Protein 6OHB (pdb70)

Radius of gyration: 34.8 Å; Cα contacts (8 Å, |Δi|>4): 4195; chains: 4; bounding box: 72×107×104 Å

Secondary structure (DSSP, 8-state):
---EEEEEEEEEEE-S--SSGGGGGGGEEEEEEEEEEEETTEEEEEEEHHHHGGGS-TT---EEEEEEEEEEPEEEEEEEGGGTT----SS--HHHHIIIIIHHHHHGGGSHHHHHHHHHHHHHHHHHTTEEEEEEE--SSHHHHHHHHHHHHHTT---EEEPEE--SSS-GGG---HHHHHHHHHHHHHHHTTSTT-EEEEEE--GGGS-HHHHHHHHHHHHH-TTSEEEEEES--HHHHHHHHHH-TTSSSHHHHHHHTT--STTEEEEE--S--HHHHHHHHHTT-EEEE-HHHHHHTT-----HHHHHHTT-EEEE---BTTB----HHHHHHHHHHHHHHTT----HHHHHHHHTHHHHHHTT-TTTSSS--TTSB--EEEE-TT-SHHHHHHHHT--SHHHHHHHHHHH--GGGEEEEEETTEEEEE--/---EEEEEEEEEEE-S--SSGGGTGGGEEEEEEEEEEEETTEEEEEEEHHHHGGGS-TTS-EEEEEEEEEEEPEEEEEEEGGGTT----TT--HHHHIIIIIHHHHHGGGSHHHHHHHHHHHHHHHHHTTEEEEEEE--SSHHHHHHHHHHHHHTT---EEEPEE--SSS-GGG---HHHHHHHHHHHHHHHTTSTT-EEEEEES-GGGS-HHHHHHHHHHHHH-TTSEEEEEES--HHHHHHHHHH-TTSSSHHHHHHHTT--STTEEEEE--S--HHHHHHHHHHT-EEEE-HHHHHHTT-----HHHHHHTT-EEEE---BTTB----HHHHHHHHHHHHHHTT----HHHHHHHHTHHHHHHTT-TTTSSS--TTSB--EEEE-TT-SHHHHHHHHT--SHHHHHHHHHHH--GGGEEEEEETTEEEEE--/---EEEEEEEEEEESS--SSGGGHHHHEEEEEEEEEEEETTEEEEEEEHHHHGGGS-TT---EEEEEEEEEEPEEEEEEEGGGTT----S---HHHHIIIIIHHHHHGGGSHHHHHHHHHHHHHHHHHTTEEEEEEE--SSHHHHHHHHHHHHHTT---EEEPEE--SSS-GGG---HHHHHHHHHHHHHHHTTSTT-EEEEEE--GGGS-HHHHHHHHHHHHH-TTSEEEEEES--HHHHHHHHHHSTTSSSHHHHHHHTT--STTEEEEE--S--HHHHHHHHHTT-EEEE-HHHHHHTT-----HHHHHHTT-EEEE---BTTB----HHHHHHHHHHHHHHTT----HHHHHHHHTHHHHHHTT-TTTSSS--TTSB--EEEE-TTSSHHHHHHHHT--SHHHHHHHHHHH--GGGEEEEEETTEEEEE--/-EEEEEEEEEE-S--SSGGGGGGGEEEEEEEEEEEETTEEEEEEEHHHHGGGS-TTS--EEEEEEEEEEPEEEEEEEGGGTT----SS--HHHHIIIIIHHHHHGGGSHHHHHHHHHHHHHHHHHTTEEEEEEE--SSHHHHHHHHHHHHHTT---EEEPEE--SSS-GGG---HHHHHHHHHHHHHHHTTSTT-EEEEEE--GGGS-HHHHHHHHHHHHHSTTSEEEEEES--HHHHHHHHHH-TTSSSHHHHHHHTT--STTEEEEE--S--HHHHHHHHHTT-EEEE-HHHHHHTT-----HHHHHHTT-EEEE---BTTB----HHHHHHHHHHHHHHTT----HHHHHHHHTHHHHHHHT-TTTSSS--TTSB--EEEE-TTSSHHHHHHHHT--SHHHHHHHHHHH--GGGEEEEEETTEEEEE--

Organism: Escherichia coli (strain K12) (NCBI:txid83333)

Foldseek 3Di:
DWDKAKEWEKEWFFQDDDLFLVCLVVRIDIAGTKMFMDIQQFTADIDHCVVCVVVHDPVYDYHYLYLWYKYFFFEAEEAEQQFQPWDDDADAFDPVCCQPTVVVSLLVVVDLVVLLVSLLVSVVQCQLQRHQEYAYEFAQDLSSVVSNLVNCVVQLTQYEYFHEAFADDHDPSRHDDLVRSLVSRVVCCVVFDPPRNYAYELHHAFDLRADPSNLLSSLVVCVVPVPGAYEYEFQQAPVVFVSNCVRCVPAPTRVRSCVVSVQAAARYEYERCFDDDVVNLLVQLVRLAEYEHAQQLSVRNVRAARDVVSCSVSSHQYAYHHHNNSGNGSHLLQRLVSNQVSCVVVVHHQFLSNSSQRRFLSSCVNNPNNVATRGSPGPHRPWMFTFNQPLDVVSVVQCVVDDDPSSSSNSCSNPNGSSRTAWTDGSNHTDDGDD/DDDKAKEWEKEWFFQDDDLFLVCLVVRIDIDGTKMFIDDQQFTADIDHCVVCVVVHDPVYDHHYLYQWYKYFFFEAEEAELQFQPWDDDFPAADPCCCQPTVQVSLLVVVDLVVLLVSLLVSVVQCFLQRHQEYAYEYAQDLSSVVSNLVNCVVQLTQYEYFHEAFADDHDPSRHDDLVRSLVSRVVSCVVFDPPRNYAYELEHAFDLRADVSNLLSSLVVCVVPVPGAYEYEFQQAPVVQVSNCVRCVPAPGRVRSCVVSVQAAARYEYERCADDDPVRLLVQLVRQAAYEHAQQLCVRNVSHAHDVVVCSVSSHQYAYHNHNNSHNGSHLLQRLVSNQVSQVVVVHGQALSNSSCRRFLSSCVNNVNNVATGGSPGPHRPWMFIFNQPQDPVSVVQVVVDDDPSSSSVSCSPPPGSSRTAFTDGSNHTDDGDD/DADKAKAWEKEKFFQDDDQFLVCLVVRIDIAGTKMFMDDQLFTADIDHCVVPVVVDDPVDDHHYLYLWYKYFFFEAEEAEQQFQPWDDDPLAADPCCCQPTVQVSLLVLLDLVVLLVSLLVSVQQCFLQRHQEYEYEYAQRLSSVVSNLVNCVVQLTQYEYFHEAFADDHDPSRHDALVRSLVSRVVCCVVFDVPRNYAYELHHAFDLRADPSNLLSSLVVCVVPVPGAYEYEDQQAPVVFVSNCVVCVPAPGRVRSCVVSPQAAARYEYEHPQDDDVVVLLVQLVRQAEYEHAQQLCVSNVSAARDVVVCSVSSHQYAYHPHRNSHNASHLLQRLVSNCVSCVVVVHHQFLSNSSQNRFLSSCVNNVNNQATGGSPGRHRPKMFTFNQCQDPVSVVQCVVDDDPSSSSVSCNNVNGSSRTAFIDGSRHTPDGPD/DAKEWAKEKFFQDDDLDVVCSVVGIDIAGTKMFDDDQFFTADIDHCVVCVVVDDPVYDYHYLYQWYKYFFFEAEEAELQQQPWDDDQDAADVCLCQVTVQVSLLVVLDLVVLLVSLLVSVQQCFLQRHQEYAYEYAQHLSSVVSNLVNCVVQLTQYEYFHEAFADDHDPSRHDDLVRLLVSRVVCCVVRDVPRNYAYELHHAFQLRADPSNLLSSLVVCVVPVPGAYEYEFQQAPVVFVSNCVVCVPAPTRVRSCVVSPQFAARYEYEHCADDDVVVLLVQLVRQAAYEHAQQLSVSNVRHARDVVVCSVSSHQYAYHPHNNSHNGSHLLQRVVSNQVSVVVVVDHQALSNSSQRRFLSSCVNNVNNVATGGSDGPHGPKMFTFNQCQDPVSVVQCVVDDDPSSNSVSCSPPNDSSRTQFTDGSNHTDDGPD

Nearest PDB structures (foldseek):
  6ohb-assembly2_D  TM=9.996E-01  e=2.497E-93  Escherichia coli K-12
  6ohc-assembly2_D  TM=1.000E+00  e=9.509E-90  Escherichia coli K-12
  6ohc-assembly1_A  TM=9.970E-01  e=1.989E-90  Escherichia coli K-12
  6ohc-assembly1_B  TM=9.972E-01  e=1.285E-89  Escherichia coli K-12
  6ohc-assembly2_C  TM=9.969E-01  e=9.942E-89  Escherichia coli K-12

InterPro domains:
  IPR006680 Amidohydrolase-related [PF01979] (74-435)
  IPR011059 Metal-dependent hydrolase, composite domain superfamily [G3DSA:2.30.40.10] (11-430)
  IPR011059 Metal-dependent hydrolase, composite domain superfamily [SSF51338] (33-91)
  IPR014311 Guanine deaminase [TIGR02967] (33-432)
  IPR014311 Guanine deaminase [cd01303] (11-432)
  IPR032466 Metal-dependent hydrolase [SSF51556] (76-379)
  IPR051607 Metallo-dependent Hydrolases [PTHR11271] (2-438)

Structure (mmCIF, N/CA/C/O backbone):
data_6OHB
#
_entry.id   6OHB
#
_cell.length_a   66.479
_cell.length_b   137.583
_cell.length_c   98.581
_cell.angle_alpha   90.000
_cell.angle_beta   102.161
_cell.angle_gamma   90.000
#
_symmetry.space_group_name_H-M   'P 1 21 1'
#
loop_
_entity.id
_entity.type
_entity.pdbx_description
1 polymer 'Guanine deaminase'
2 non-polymer 'ZINC ION'
3 water water
#
loop_
_atom_site.group_PDB
_atom_site.id
_atom_site.type_symbol
_atom_site.label_atom_id
_atom_site.label_alt_id
_atom_site.label_comp_id
_atom_site.label_asym_id
_atom_site.label_entity_id
_atom_site.label_seq_id
_atom_site.pdbx_PDB_ins_code
_atom_site.Cartn_x
_atom_site.Cartn_y
_atom_site.Cartn_z
_atom_site.occupancy
_atom_site.B_iso_or_equiv
_atom_site.auth_seq_id
_atom_site.auth_comp_id
_atom_site.auth_asym_id
_atom_site.auth_atom_id
_atom_site.pdbx_PDB_model_num
ATOM 1 N N . GLU A 1 5 ? 40.88014 56.46005 2.76782 1.000 84.45068 5 GLU A N 1
ATOM 2 C CA . GLU A 1 5 ? 39.74479 56.03112 1.95829 1.000 85.26951 5 GLU A CA 1
ATOM 3 C C . GLU A 1 5 ? 38.56106 55.60789 2.83196 1.000 85.63379 5 GLU A C 1
ATOM 4 O O . GLU A 1 5 ? 37.82605 56.45195 3.35248 1.000 84.56997 5 GLU A O 1
ATOM 6 N N . HIS A 1 6 ? 38.38649 54.29908 2.99097 1.000 85.77402 6 HIS A N 1
ATOM 7 C CA . HIS A 1 6 ? 37.27437 53.73357 3.74034 1.000 76.49104 6 HIS A CA 1
ATOM 8 C C . HIS A 1 6 ? 37.73688 53.22611 5.10558 1.000 72.54073 6 HIS A C 1
ATOM 9 O O . HIS A 1 6 ? 38.93101 53.12479 5.39517 1.000 79.11370 6 HIS A O 1
ATOM 16 N N . THR A 1 7 ? 36.76027 52.88534 5.94247 1.000 70.61835 7 THR A N 1
ATOM 17 C CA . THR A 1 7 ? 36.97840 52.60196 7.35226 1.000 61.38152 7 THR A CA 1
ATOM 18 C C . THR A 1 7 ? 36.48209 51.20589 7.71582 1.000 57.72075 7 THR A C 1
ATOM 19 O O . THR A 1 7 ? 35.68204 50.59829 7.00034 1.000 51.75641 7 THR A O 1
ATOM 23 N N . LEU A 1 8 ? 36.94245 50.72178 8.86550 1.000 54.58889 8 LEU A N 1
ATOM 24 C CA . LEU A 1 8 ? 36.66957 49.37527 9.34781 1.000 48.57280 8 LEU A CA 1
ATOM 25 C C . LEU A 1 8 ? 35.59682 49.37889 10.43879 1.000 50.40878 8 LEU A C 1
ATOM 26 O O . LEU A 1 8 ? 35.37297 50.38064 11.12397 1.000 46.28462 8 LEU A O 1
ATOM 31 N N . LYS A 1 9 ? 34.92565 48.23242 10.58281 1.000 38.23209 9 LYS A N 1
ATOM 32 C CA . LYS A 1 9 ? 34.09519 47.93198 11.74415 1.000 40.25940 9 LYS A CA 1
ATOM 33 C C . LYS A 1 9 ? 34.51544 46.57917 12.29540 1.000 33.45549 9 LYS A C 1
ATOM 34 O O . LYS A 1 9 ? 34.84988 45.67221 11.52788 1.000 36.41675 9 LYS A O 1
ATOM 40 N N . ALA A 1 10 ? 34.48352 46.44340 13.62123 1.000 30.81488 10 ALA A N 1
ATOM 41 C CA . ALA A 1 10 ? 34.89571 45.22506 14.30926 1.000 34.21066 10 ALA A CA 1
ATOM 42 C C . ALA A 1 10 ? 33.74163 44.67792 15.13675 1.000 33.85972 10 ALA A C 1
ATOM 43 O O . ALA A 1 10 ? 33.16210 45.40088 15.95336 1.000 35.75815 10 ALA A O 1
ATOM 45 N N . VAL A 1 11 ? 33.42983 43.39800 14.94418 1.000 31.32402 11 VAL A N 1
ATOM 46 C CA . VAL A 1 11 ? 32.34319 42.72543 15.64570 1.000 30.19986 11 VAL A CA 1
ATOM 47 C C . VAL A 1 11 ? 32.91103 41.47654 16.30683 1.000 34.82176 11 VAL A C 1
ATOM 48 O O . VAL A 1 11 ? 33.46311 40.60589 15.62604 1.000 36.03643 11 VAL A O 1
ATOM 52 N N . ARG A 1 12 ? 32.75835 41.37320 17.62064 1.000 34.09439 12 ARG A N 1
ATOM 53 C CA . ARG A 1 12 ? 33.29699 40.25350 18.37649 1.000 39.21194 12 ARG A CA 1
ATOM 54 C C . ARG A 1 12 ? 32.17215 39.37170 18.91243 1.000 37.03401 12 ARG A C 1
ATOM 55 O O . ARG A 1 12 ? 31.10887 39.87038 19.29855 1.000 37.74298 12 ARG A O 1
ATOM 63 N N . GLY A 1 13 ? 32.40542 38.06539 18.94745 1.000 34.78850 13 GLY A N 1
ATOM 64 C CA . GLY A 1 13 ? 31.44607 37.19287 19.60545 1.000 32.84967 13 GLY A CA 1
ATOM 65 C C . GLY A 1 13 ? 31.59348 35.76185 19.12170 1.000 34.65005 13 GLY A C 1
ATOM 66 O O . GLY A 1 13 ? 32.62605 35.37956 18.58852 1.000 34.62323 13 GLY A O 1
ATOM 67 N N . SER A 1 14 ? 30.53423 34.99074 19.32504 1.000 32.86946 14 SER A N 1
ATOM 68 C CA . SER A 1 14 ? 30.46782 33.61107 18.87095 1.000 33.53232 14 SER A CA 1
ATOM 69 C C . SER A 1 14 ? 29.80871 33.58287 17.49835 1.000 35.84382 14 SER A C 1
ATOM 70 O O . SER A 1 14 ? 28.82112 34.27513 17.27516 1.000 40.34896 14 SER A O 1
ATOM 73 N N . PHE A 1 15 ? 30.36331 32.80053 16.57517 1.000 38.97880 15 PHE A N 1
ATOM 74 C CA . PHE A 1 15 ? 29.92109 32.79126 15.18681 1.000 36.95177 15 PHE A CA 1
ATOM 75 C C . PHE A 1 15 ? 29.64985 31.36351 14.75115 1.000 38.39880 15 PHE A C 1
ATOM 76 O O . PHE A 1 15 ? 30.31916 30.42576 15.19811 1.000 42.90327 15 PHE A O 1
ATOM 84 N N . ILE A 1 16 ? 28.68622 31.20449 13.84946 1.000 35.36210 16 ILE A N 1
ATOM 85 C CA . ILE A 1 16 ? 28.47888 29.90938 13.20674 1.000 38.12847 16 ILE A CA 1
ATOM 86 C C . ILE A 1 16 ? 28.04569 30.12927 11.76297 1.000 34.76181 16 ILE A C 1
ATOM 87 O O . ILE A 1 16 ? 27.19113 30.97670 11.48774 1.000 34.79028 16 ILE A O 1
ATOM 92 N N . ASP A 1 17 ? 28.65866 29.38946 10.83806 1.000 37.14570 17 ASP A N 1
ATOM 93 C CA . ASP A 1 17 ? 28.26351 29.44675 9.43431 1.000 34.30812 17 ASP A CA 1
ATOM 94 C C . ASP A 1 17 ? 28.63930 28.13399 8.75561 1.000 40.26119 17 ASP A C 1
ATOM 95 O O . ASP A 1 17 ? 29.32308 27.28676 9.33419 1.000 38.48976 17 ASP A O 1
ATOM 100 N N . VAL A 1 18 ? 28.14307 27.94783 7.53353 1.000 37.71857 18 VAL A N 1
ATOM 101 C CA . VAL A 1 18 ? 28.49691 26.79628 6.70528 1.000 39.10424 18 VAL A CA 1
ATOM 102 C C . VAL A 1 18 ? 29.42739 27.29257 5.60694 1.000 40.40279 18 VAL A C 1
ATOM 103 O O . VAL A 1 18 ? 29.06398 28.19370 4.84200 1.000 35.94759 18 VAL A O 1
ATOM 107 N N . THR A 1 19 ? 30.62312 26.70284 5.51355 1.000 39.76323 19 THR A N 1
ATOM 108 C CA . THR A 1 19 ? 31.67873 27.30663 4.70375 1.000 45.50392 19 THR A CA 1
ATOM 109 C C . THR A 1 19 ? 31.59492 26.96854 3.22043 1.000 41.41158 19 THR A C 1
ATOM 110 O O . THR A 1 19 ? 32.34380 27.55660 2.43417 1.000 39.96200 19 THR A O 1
ATOM 114 N N . ARG A 1 20 ? 30.70452 26.06960 2.80977 1.000 41.28946 20 ARG A N 1
ATOM 115 C CA . ARG A 1 20 ? 30.57396 25.75754 1.39294 1.000 43.27136 20 ARG A CA 1
ATOM 116 C C . ARG A 1 20 ? 29.24800 25.05056 1.16541 1.000 47.76064 20 ARG A C 1
ATOM 117 O O . ARG A 1 20 ? 28.66049 24.48162 2.08886 1.000 44.37716 20 ARG A O 1
ATOM 125 N N . THR A 1 21 ? 28.78226 25.09829 -0.07961 1.000 47.57726 21 THR A N 1
ATOM 126 C CA . THR A 1 21 ? 27.58142 24.37217 -0.45480 1.000 50.73155 21 THR A CA 1
ATOM 127 C C . THR A 1 21 ? 27.89870 22.89177 -0.60942 1.000 47.29796 21 THR A C 1
ATOM 128 O O . THR A 1 21 ? 28.99619 22.50545 -1.01461 1.000 51.28130 21 THR A O 1
ATOM 132 N N . ILE A 1 22 ? 26.92602 22.06006 -0.25896 1.000 48.57383 22 ILE A N 1
ATOM 133 C CA . ILE A 1 22 ? 27.06961 20.61185 -0.36481 1.000 53.47833 22 ILE A CA 1
ATOM 134 C C . ILE A 1 22 ? 25.95511 20.11393 -1.27846 1.000 58.87466 22 ILE A C 1
ATOM 135 O O . ILE A 1 22 ? 25.14842 20.91604 -1.76318 1.000 64.58459 22 ILE A O 1
ATOM 140 N N . ASP A 1 23 ? 25.90011 18.80535 -1.54030 1.000 56.98026 23 ASP A N 1
ATOM 141 C CA . ASP A 1 23 ? 24.75305 18.23679 -2.23452 1.000 59.67554 23 ASP A CA 1
ATOM 142 C C . ASP A 1 23 ? 24.07141 17.10329 -1.46408 1.000 61.23058 23 ASP A C 1
ATOM 143 O O . ASP A 1 23 ? 23.01429 16.62960 -1.89865 1.000 64.10244 23 ASP A O 1
ATOM 148 N N . ASN A 1 24 ? 24.62761 16.66753 -0.33116 1.000 59.01954 24 ASN A N 1
ATOM 149 C CA . ASN A 1 24 ? 23.93525 15.75745 0.55258 1.000 60.42900 24 ASN A CA 1
ATOM 150 C C . ASN A 1 24 ? 23.92318 16.37051 1.94632 1.000 59.05523 24 ASN A C 1
ATOM 151 O O . ASN A 1 24 ? 24.95679 16.88523 2.40387 1.000 50.77498 24 ASN A O 1
ATOM 156 N N . PRO A 1 25 ? 22.78276 16.35600 2.64371 1.000 55.55145 25 PRO A N 1
ATOM 157 C CA . PRO A 1 25 ? 22.73771 16.94811 3.99360 1.000 49.25985 25 PRO A CA 1
ATOM 158 C C . PRO A 1 25 ? 23.68423 16.28264 4.97574 1.000 50.59742 25 PRO A C 1
ATOM 159 O O . PRO A 1 25 ? 23.94188 16.84974 6.04593 1.000 44.21341 25 PRO A O 1
ATOM 163 N N . GLU A 1 26 ? 24.21798 15.10656 4.63971 1.000 59.05970 26 GLU A N 1
ATOM 164 C CA . GLU A 1 26 ? 25.16840 14.42820 5.50975 1.000 61.18241 26 GLU A CA 1
ATOM 165 C C . GLU A 1 26 ? 26.53071 15.11111 5.53329 1.000 55.61530 26 GLU A C 1
ATOM 166 O O . GLU A 1 26 ? 27.27525 14.93674 6.50280 1.000 55.86684 26 GLU A O 1
ATOM 172 N N . GLU A 1 27 ? 26.87986 15.88063 4.50077 1.000 53.25396 27 GLU A N 1
ATOM 173 C CA . GLU A 1 27 ? 28.16558 16.56830 4.50935 1.000 54.63190 27 GLU A CA 1
ATOM 174 C C . GLU A 1 27 ? 28.13253 17.90106 5.24208 1.000 55.50839 27 GLU A C 1
ATOM 175 O O . GLU A 1 27 ? 29.19135 18.52557 5.38305 1.000 53.34339 27 GLU A O 1
ATOM 181 N N . ILE A 1 28 ? 26.95692 18.35550 5.69110 1.000 51.26904 28 ILE A N 1
ATOM 182 C CA . ILE A 1 28 ? 26.84141 19.69543 6.26451 1.000 48.23928 28 ILE A CA 1
ATOM 183 C C . ILE A 1 28 ? 27.71301 19.82802 7.50747 1.000 44.38863 28 ILE A C 1
ATOM 184 O O . ILE A 1 28 ? 28.32458 20.87708 7.74341 1.000 47.43038 28 ILE A O 1
ATOM 189 N N . ALA A 1 29 ? 27.80060 18.76566 8.31165 1.000 39.20396 29 ALA A N 1
ATOM 190 C CA . ALA A 1 29 ? 28.63793 18.81551 9.50734 1.000 45.85223 29 ALA A CA 1
ATOM 191 C C . ALA A 1 29 ? 30.09840 19.07136 9.15370 1.000 49.80683 29 ALA A C 1
ATOM 192 O O . ALA A 1 29 ? 30.79850 19.80318 9.86295 1.000 55.20651 29 ALA A O 1
ATOM 194 N N . SER A 1 30 ? 30.57217 18.48271 8.05477 1.000 42.65245 30 SER A N 1
ATOM 195 C CA . SER A 1 30 ? 31.94896 18.68094 7.61900 1.000 54.05580 30 SER A CA 1
ATOM 196 C C . SER A 1 30 ? 32.24046 20.12663 7.23123 1.000 53.24559 30 SER A C 1
ATOM 197 O O . SER A 1 30 ? 33.39956 20.54935 7.29674 1.000 48.59651 30 SER A O 1
ATOM 200 N N . ALA A 1 31 ? 31.22384 20.88867 6.82970 1.000 48.32790 31 ALA A N 1
ATOM 201 C CA . ALA A 1 31 ? 31.39834 22.26147 6.38180 1.000 40.82099 31 ALA A CA 1
ATOM 202 C C . ALA A 1 31 ? 30.92437 23.28413 7.40443 1.000 46.99221 31 ALA A C 1
ATOM 203 O O . ALA A 1 31 ? 30.90149 24.48222 7.10145 1.000 48.37177 31 ALA A O 1
ATOM 205 N N . LEU A 1 32 ? 30.53531 22.84819 8.59768 1.000 42.94095 32 LEU A N 1
ATOM 206 C CA . LEU A 1 32 ? 29.99117 23.75448 9.59816 1.000 46.23673 32 LEU A CA 1
ATOM 207 C C . LEU A 1 32 ? 31.12252 24.27611 10.47189 1.000 48.78471 32 LEU A C 1
ATOM 208 O O . LEU A 1 32 ? 31.80674 23.49824 11.14523 1.000 51.79240 32 LEU A O 1
ATOM 213 N N . ARG A 1 33 ? 31.31686 25.58758 10.45554 1.000 42.03892 33 ARG A N 1
ATOM 214 C CA . ARG A 1 33 ? 32.33657 26.25282 11.24475 1.000 37.57324 33 ARG A CA 1
ATOM 215 C C . ARG A 1 33 ? 31.66650 26.97699 12.40293 1.000 40.27228 33 ARG A C 1
ATOM 216 O O . ARG A 1 33 ? 30.75803 27.79524 12.19352 1.000 40.50874 33 ARG A O 1
ATOM 224 N N . PHE A 1 34 ? 32.11967 26.66972 13.61485 1.000 42.85370 34 PHE A N 1
ATOM 225 C CA . PHE A 1 34 ? 31.70976 27.34959 14.83408 1.000 40.98139 34 PHE A CA 1
ATOM 226 C C . PHE A 1 34 ? 32.95099 27.93870 15.48883 1.000 38.69832 34 PHE A C 1
ATOM 227 O O . PHE A 1 34 ? 33.86313 27.19999 15.87103 1.000 39.36519 34 PHE A O 1
ATOM 235 N N . ILE A 1 35 ? 32.98670 29.26273 15.61228 1.000 45.40867 35 ILE A N 1
ATOM 236 C CA . ILE A 1 35 ? 34.08338 29.97066 16.26772 1.000 41.86677 35 ILE A CA 1
ATOM 237 C C . ILE A 1 35 ? 33.54367 30.57789 17.55479 1.000 41.96239 35 ILE A C 1
ATOM 238 O O . ILE A 1 35 ? 32.70249 31.48041 17.51334 1.000 41.23236 35 ILE A O 1
ATOM 243 N N . GLU A 1 36 ? 34.03929 30.10732 18.69816 1.000 39.52981 36 GLU A N 1
ATOM 244 C CA . GLU A 1 36 ? 33.44942 30.52931 19.96240 1.000 44.73214 36 GLU A CA 1
ATOM 245 C C . GLU A 1 36 ? 33.91907 31.92116 20.37858 1.000 45.61174 36 GLU A C 1
ATOM 246 O O . GLU A 1 36 ? 33.12981 32.70700 20.91434 1.000 35.93805 36 GLU A O 1
ATOM 252 N N . ASP A 1 37 ? 35.18514 32.25493 20.13497 1.000 44.74851 37 ASP A N 1
ATOM 253 C CA . ASP A 1 37 ? 35.72177 33.58371 20.43092 1.000 35.85348 37 ASP A CA 1
ATOM 254 C C . ASP A 1 37 ? 36.26201 34.15137 19.12112 1.000 43.66330 37 ASP A C 1
ATOM 255 O O . ASP A 1 37 ? 37.45504 34.05435 18.81674 1.000 42.88266 37 ASP A O 1
ATOM 260 N N . GLY A 1 38 ? 35.36473 34.74295 18.33956 1.000 36.01390 38 GLY A N 1
ATOM 261 C CA . GLY A 1 38 ? 35.67309 35.17772 16.99551 1.000 33.75900 38 GLY A CA 1
ATOM 262 C C . GLY A 1 38 ? 35.55890 36.66557 16.73383 1.000 36.49505 38 GLY A C 1
ATOM 263 O O . GLY A 1 38 ? 34.95520 37.41942 17.50914 1.000 44.23526 38 GLY A O 1
ATOM 264 N N . LEU A 1 39 ? 36.12680 37.07603 15.60129 1.000 37.92095 39 LEU A N 1
ATOM 265 C CA . LEU A 1 39 ? 36.20309 38.46235 15.17431 1.000 37.40341 39 LEU A CA 1
ATOM 266 C C . LEU A 1 39 ? 35.81192 38.55444 13.70926 1.000 36.51597 39 LEU A C 1
ATOM 267 O O . LEU A 1 39 ? 36.30425 37.78118 12.87593 1.000 37.54753 39 LEU A O 1
ATOM 272 N N . LEU A 1 40 ? 34.93357 39.51271 13.41530 1.000 39.79085 40 LEU A N 1
ATOM 273 C CA . LEU A 1 40 ? 34.45480 39.81540 12.07569 1.000 34.76227 40 LEU A CA 1
ATOM 274 C C . LEU A 1 40 ? 34.78866 41.26945 11.78711 1.000 35.92102 40 LEU A C 1
ATOM 275 O O . LEU A 1 40 ? 34.29502 42.16960 12.47415 1.000 33.88127 40 LEU A O 1
ATOM 280 N N . LEU A 1 41 ? 35.64132 41.49362 10.79539 1.000 37.12965 41 LEU A N 1
ATOM 281 C CA . LEU A 1 41 ? 36.01644 42.82375 10.34820 1.000 36.87927 41 LEU A CA 1
ATOM 282 C C . LEU A 1 41 ? 35.31125 43.11922 9.03463 1.000 34.72966 41 LEU A C 1
ATOM 283 O O . LEU A 1 41 ? 35.38457 42.31733 8.09094 1.000 34.07715 41 LEU A O 1
ATOM 288 N N . ILE A 1 42 ? 34.69102 44.29581 8.97530 1.000 35.49999 42 ILE A N 1
ATOM 289 C CA . ILE A 1 42 ? 33.80331 44.72184 7.90433 1.000 38.63672 42 ILE A CA 1
ATOM 290 C C . ILE A 1 42 ? 34.38046 45.97690 7.27173 1.000 37.21796 42 ILE A C 1
ATOM 291 O O . ILE A 1 42 ? 34.77093 46.91205 7.98049 1.000 36.26585 42 ILE A O 1
ATOM 296 N N . LYS A 1 43 ? 34.39753 46.00992 5.94117 1.000 36.70972 43 LYS A N 1
ATOM 297 C CA . LYS A 1 43 ? 34.83579 47.18424 5.19877 1.000 43.79034 43 LYS A CA 1
ATOM 298 C C . LYS A 1 43 ? 34.04443 47.26339 3.90294 1.000 39.33263 43 LYS A C 1
ATOM 299 O O . LYS A 1 43 ? 33.94920 46.26900 3.17690 1.000 39.44495 43 LYS A O 1
ATOM 305 N N . GLN A 1 44 ? 33.48989 48.44137 3.61943 1.000 35.66137 44 GLN A N 1
ATOM 306 C CA . GLN A 1 44 ? 32.70382 48.67541 2.40989 1.000 44.35803 44 GLN A CA 1
ATOM 307 C C . GLN A 1 44 ? 31.59997 47.63303 2.26495 1.000 43.97222 44 GLN A C 1
ATOM 308 O O . GLN A 1 44 ? 31.40790 47.03442 1.20344 1.000 40.26825 44 GLN A O 1
ATOM 314 N N . GLY A 1 45 ? 30.88532 47.40184 3.36499 1.000 38.58864 45 GLY A N 1
ATOM 315 C CA . GLY A 1 45 ? 29.76168 46.49326 3.36741 1.000 38.85730 45 GLY A CA 1
ATOM 316 C C . GLY A 1 45 ? 30.09305 45.03583 3.15355 1.000 40.64180 45 GLY A C 1
ATOM 317 O O . GLY A 1 45 ? 29.17450 44.23282 2.95599 1.000 42.17730 45 GLY A O 1
ATOM 318 N N . LYS A 1 46 ? 31.36701 44.65678 3.19439 1.000 35.88164 46 LYS A N 1
ATOM 319 C CA . LYS A 1 46 ? 31.75812 43.27966 2.94469 1.000 35.37992 46 LYS A CA 1
ATOM 320 C C . LYS A 1 46 ? 32.62962 42.76531 4.07973 1.000 37.75929 46 LYS A C 1
ATOM 321 O O . LYS A 1 46 ? 33.26237 43.53363 4.81083 1.000 39.71112 46 LYS A O 1
ATOM 327 N N . VAL A 1 47 ? 32.65967 41.44083 4.20889 1.000 33.20714 47 VAL A N 1
ATOM 328 C CA . VAL A 1 47 ? 33.56963 40.77538 5.13167 1.000 37.03961 47 VAL A CA 1
ATOM 329 C C . VAL A 1 47 ? 35.00800 41.05377 4.70751 1.000 43.43265 47 VAL A C 1
ATOM 330 O O . VAL A 1 47 ? 35.48064 40.54376 3.68318 1.000 37.22267 47 VAL A O 1
ATOM 334 N N . GLU A 1 48 ? 35.70665 41.87835 5.48868 1.000 44.71527 48 GLU A N 1
ATOM 335 C CA . GLU A 1 48 ? 37.12696 42.09823 5.25428 1.000 41.49277 48 GLU A CA 1
ATOM 336 C C . GLU A 1 48 ? 37.95473 40.96327 5.82885 1.000 46.98407 48 GLU A C 1
ATOM 337 O O . GLU A 1 48 ? 38.91331 40.50426 5.19611 1.000 44.05464 48 GLU A O 1
ATOM 343 N N . TRP A 1 49 ? 37.60094 40.50009 7.02378 1.000 44.32594 49 TRP A N 1
ATOM 344 C CA . TRP A 1 49 ? 38.38027 39.43721 7.64887 1.000 41.90754 49 TRP A CA 1
ATOM 345 C C . TRP A 1 49 ? 37.48989 38.71163 8.64266 1.000 35.47389 49 TRP A C 1
ATOM 346 O O . TRP A 1 49 ? 36.68242 39.33836 9.32186 1.000 36.19889 49 TRP A O 1
ATOM 357 N N . PHE A 1 50 ? 37.63219 37.39775 8.72406 1.000 31.36551 50 PHE A N 1
ATOM 358 C CA . PHE A 1 50 ? 36.87810 36.64580 9.70994 1.000 35.74892 50 PHE A CA 1
ATOM 359 C C . PHE A 1 50 ? 37.75712 35.55928 10.30323 1.000 35.84716 50 PHE A C 1
ATOM 360 O O . PHE A 1 50 ? 38.49254 34.88976 9.57438 1.000 37.86239 50 PHE A O 1
ATOM 368 N N . GLY A 1 51 ? 37.68391 35.38182 11.61987 1.000 37.14834 51 GLY A N 1
ATOM 369 C CA . GLY A 1 51 ? 38.39254 34.26110 12.21509 1.000 32.11527 51 GLY A CA 1
ATOM 370 C C . GLY A 1 51 ? 38.46705 34.36461 13.72406 1.000 36.10591 51 GLY A C 1
ATOM 371 O O . GLY A 1 51 ? 37.62208 34.99209 14.35985 1.000 39.55489 51 GLY A O 1
ATOM 372 N N . GLU A 1 52 ? 39.47546 33.70161 14.28355 1.000 34.99912 52 GLU A N 1
ATOM 373 C CA . GLU A 1 52 ? 39.67377 33.70295 15.72847 1.000 38.29797 52 GLU A CA 1
ATOM 374 C C . GLU A 1 52 ? 40.08980 35.08468 16.21897 1.000 41.01169 52 GLU A C 1
ATOM 375 O O . GLU A 1 52 ? 40.88271 35.78263 15.57564 1.000 40.46292 52 GLU A O 1
ATOM 381 N N . TRP A 1 53 ? 39.54779 35.46734 17.37737 1.000 37.65498 53 TRP A N 1
ATOM 382 C CA . TRP A 1 53 ? 39.82395 36.77599 17.96483 1.000 38.20326 53 TRP A CA 1
ATOM 383 C C . TRP A 1 53 ? 41.32429 37.02506 18.11371 1.000 42.42980 53 TRP A C 1
ATOM 384 O O . TRP A 1 53 ? 41.83217 38.08958 17.73947 1.000 38.25927 53 TRP A O 1
ATOM 395 N N . GLU A 1 54 ? 42.05419 36.05523 18.66598 1.000 40.53586 54 GLU A N 1
ATOM 396 C CA . GLU A 1 54 ? 43.47877 36.27862 18.87794 1.000 45.38991 54 GLU A CA 1
ATOM 397 C C . GLU A 1 54 ? 44.25513 36.31875 17.56733 1.000 46.69284 54 GLU A C 1
ATOM 398 O O . GLU A 1 54 ? 45.33632 36.91467 17.52603 1.000 45.78649 54 GLU A O 1
ATOM 404 N N . ASN A 1 55 ? 43.71783 35.72701 16.49368 1.000 45.96944 55 ASN A N 1
ATOM 405 C CA . ASN A 1 55 ? 44.36903 35.76387 15.18675 1.000 45.59694 55 ASN A CA 1
ATOM 406 C C . ASN A 1 55 ? 44.11136 37.05096 14.41136 1.000 40.92561 55 ASN A C 1
ATOM 407 O O . ASN A 1 55 ? 44.78639 37.28711 13.40670 1.000 48.60626 55 ASN A O 1
ATOM 412 N N . GLY A 1 56 ? 43.16252 37.88240 14.82910 1.000 39.72525 56 GLY A N 1
ATOM 413 C CA . GLY A 1 56 ? 42.82859 39.03944 14.02339 1.000 33.62540 56 GLY A CA 1
ATOM 414 C C . GLY A 1 56 ? 42.76322 40.35625 14.76341 1.000 33.46090 56 GLY A C 1
ATOM 415 O O . GLY A 1 56 ? 42.68247 41.41269 14.13289 1.000 36.42101 56 GLY A O 1
ATOM 416 N N . LYS A 1 57 ? 42.79431 40.31249 16.09803 1.000 37.11008 57 LYS A N 1
ATOM 417 C CA . LYS A 1 57 ? 42.62847 41.52385 16.89763 1.000 37.79752 57 LYS A CA 1
ATOM 418 C C . LYS A 1 57 ? 43.64371 42.60841 16.54618 1.000 42.61605 57 LYS A C 1
ATOM 419 O O . LYS A 1 57 ? 43.35789 43.79638 16.74027 1.000 43.96100 57 LYS A O 1
ATOM 425 N N . HIS A 1 58 ? 44.80995 42.23465 16.01056 1.000 41.38686 58 HIS A N 1
ATOM 426 C CA . HIS A 1 58 ? 45.83125 43.23355 15.70167 1.000 46.19585 58 HIS A CA 1
ATOM 427 C C . HIS A 1 58 ? 45.41422 44.15163 14.55646 1.000 39.95898 58 HIS A C 1
ATOM 428 O O . HIS A 1 58 ? 45.87937 45.29336 14.48919 1.000 45.09387 58 HIS A O 1
ATOM 435 N N . GLN A 1 59 ? 44.53774 43.68821 13.66033 1.000 42.86285 59 GLN A N 1
ATOM 436 C CA . GLN A 1 59 ? 44.06971 44.49636 12.53427 1.000 35.63046 59 GLN A CA 1
ATOM 437 C C . GLN A 1 59 ? 43.06141 45.57303 12.92718 1.000 44.64988 59 GLN A C 1
ATOM 438 O O . GLN A 1 59 ? 42.64210 46.33848 12.04846 1.000 45.88212 59 GLN A O 1
ATOM 444 N N . ILE A 1 60 ? 42.64963 45.65378 14.18990 1.000 40.99958 60 ILE A N 1
ATOM 445 C CA . ILE A 1 60 ? 41.63622 46.62564 14.60016 1.000 41.49800 60 ILE A CA 1
ATOM 446 C C . ILE A 1 60 ? 42.30110 47.97066 14.86729 1.000 47.23433 60 ILE A C 1
ATOM 447 O O . ILE A 1 60 ? 43.13170 48.08211 15.78185 1.000 48.12363 60 ILE A O 1
ATOM 452 N N . PRO A 1 61 ? 41.96358 49.01197 14.11061 1.000 50.00540 61 PRO A N 1
ATOM 453 C CA . PRO A 1 61 ? 42.62708 50.30720 14.29473 1.000 48.56187 61 PRO A CA 1
ATOM 454 C C . PRO A 1 61 ? 42.26116 50.94200 15.62568 1.000 53.55851 61 PRO A C 1
ATOM 455 O O . PRO A 1 61 ? 41.22994 50.64437 16.23137 1.000 60.58080 61 PRO A O 1
ATOM 459 N N . ASP A 1 62 ? 43.13171 51.84904 16.07194 1.000 57.94780 62 ASP A N 1
ATOM 460 C CA . ASP A 1 62 ? 42.90381 52.55522 17.32593 1.000 63.01906 62 ASP A CA 1
ATOM 461 C C . ASP A 1 62 ? 41.70288 53.48953 17.25656 1.000 56.15034 62 ASP A C 1
ATOM 462 O O . ASP A 1 62 ? 41.22231 53.93584 18.30315 1.000 63.94865 62 ASP A O 1
ATOM 467 N N . THR A 1 63 ? 41.21851 53.80348 16.05150 1.000 60.97566 63 THR A N 1
ATOM 468 C CA . THR A 1 63 ? 40.12713 54.75623 15.88395 1.000 59.11075 63 THR A CA 1
ATOM 469 C C . THR A 1 63 ? 38.74628 54.17023 16.15435 1.000 59.33657 63 THR A C 1
ATOM 470 O O . THR A 1 63 ? 37.80270 54.93449 16.38853 1.000 63.93019 63 THR A O 1
ATOM 474 N N . ILE A 1 64 ? 38.60003 52.84771 16.13980 1.000 53.51431 64 ILE A N 1
ATOM 475 C CA . ILE A 1 64 ? 37.29640 52.20758 16.25196 1.000 52.66820 64 ILE A CA 1
ATOM 476 C C . ILE A 1 64 ? 37.23807 51.37949 17.52605 1.000 55.44424 64 ILE A C 1
ATOM 477 O O . ILE A 1 64 ? 38.24563 50.81441 17.96657 1.000 58.03229 64 ILE A O 1
ATOM 482 N N . ARG A 1 65 ? 36.06998 51.36920 18.15098 1.000 54.89463 65 ARG A N 1
ATOM 483 C CA . ARG A 1 65 ? 35.77193 50.45891 19.24392 1.000 49.71719 65 ARG A CA 1
ATOM 484 C C . ARG A 1 65 ? 34.99057 49.26411 18.70286 1.000 51.41474 65 ARG A C 1
ATOM 485 O O . ARG A 1 65 ? 34.13065 49.40916 17.82578 1.000 44.14550 65 ARG A O 1
ATOM 493 N N . VAL A 1 66 ? 35.31295 48.08043 19.21064 1.000 42.52989 66 VAL A N 1
ATOM 494 C CA . VAL A 1 66 ? 34.69503 46.85162 18.72981 1.000 41.93682 66 VAL A CA 1
ATOM 495 C C . VAL A 1 66 ? 33.31510 46.69883 19.35566 1.000 46.76394 66 VAL A C 1
ATOM 496 O O . VAL A 1 66 ? 33.09783 47.04803 20.52176 1.000 41.97985 66 VAL A O 1
ATOM 500 N N . ARG A 1 67 ? 32.35489 46.24816 18.54786 1.000 40.54122 67 ARG A N 1
ATOM 501 C CA . ARG A 1 67 ? 31.02011 45.90613 19.03077 1.000 38.14565 67 ARG A CA 1
ATOM 502 C C . ARG A 1 67 ? 31.09786 44.52907 19.67552 1.000 38.41832 67 ARG A C 1
ATOM 503 O O . ARG A 1 67 ? 31.35059 43.53186 18.99291 1.000 38.60279 67 ARG A O 1
ATOM 511 N N . ASP A 1 68 ? 30.91154 44.47630 20.99236 1.000 41.45581 68 ASP A N 1
ATOM 512 C CA . ASP A 1 68 ? 31.14348 43.27250 21.79067 1.000 35.63091 68 ASP A CA 1
ATOM 513 C C . ASP A 1 68 ? 29.80903 42.55422 22.00137 1.000 41.36558 68 ASP A C 1
ATOM 514 O O . ASP A 1 68 ? 29.00983 42.94276 22.85684 1.000 38.73442 68 ASP A O 1
ATOM 519 N N . TYR A 1 69 ? 29.56680 41.50297 21.21799 1.000 35.71286 69 TYR A N 1
ATOM 520 C CA . TYR A 1 69 ? 28.35577 40.69962 21.34155 1.000 38.78620 69 TYR A CA 1
ATOM 521 C C . TYR A 1 69 ? 28.63124 39.34716 21.99310 1.000 43.87734 69 TYR A C 1
ATOM 522 O O . TYR A 1 69 ? 27.95888 38.35836 21.69001 1.000 40.04572 69 TYR A O 1
ATOM 531 N N . ARG A 1 70 ? 29.61371 39.29003 22.89140 1.000 45.22277 70 ARG A N 1
ATOM 532 C CA . ARG A 1 70 ? 29.92191 38.04155 23.57379 1.000 42.26370 70 ARG A CA 1
ATOM 533 C C . ARG A 1 70 ? 28.75452 37.62061 24.45182 1.000 38.52494 70 ARG A C 1
ATOM 534 O O . ARG A 1 70 ? 28.12359 38.44516 25.11492 1.000 45.38180 70 ARG A O 1
ATOM 542 N N . GLY A 1 71 ? 28.46700 36.32308 24.44564 1.000 44.21623 71 GLY A N 1
ATOM 543 C CA . GLY A 1 71 ? 27.26629 35.78369 25.03303 1.000 37.92729 71 GLY A CA 1
ATOM 544 C C . GLY A 1 71 ? 26.14634 35.56538 24.03858 1.000 35.27469 71 GLY A C 1
ATOM 545 O O . GLY A 1 71 ? 25.22200 34.79892 24.32437 1.000 35.92274 71 GLY A O 1
ATOM 546 N N . LYS A 1 72 ? 26.23257 36.18383 22.86650 1.000 37.97032 72 LYS A N 1
ATOM 547 C CA . LYS A 1 72 ? 25.27515 35.99593 21.78830 1.000 36.43166 72 LYS A CA 1
ATOM 548 C C . LYS A 1 72 ? 25.86368 35.05991 20.73647 1.000 37.27078 72 LYS A C 1
ATOM 549 O O . LYS A 1 72 ? 27.03374 34.67074 20.79305 1.000 44.55415 72 LYS A O 1
ATOM 555 N N . LEU A 1 73 ? 25.03530 34.70062 19.76146 1.000 40.96626 73 LEU A N 1
ATOM 556 C CA . LEU A 1 73 ? 25.46202 33.88034 18.63758 1.000 35.70364 73 LEU A CA 1
ATOM 557 C C . LEU A 1 73 ? 25.20847 34.63102 17.33712 1.000 39.36791 73 LEU A C 1
ATOM 558 O O . LEU A 1 73 ? 24.08958 35.07314 17.08170 1.000 32.99211 73 LEU A O 1
ATOM 563 N N . ILE A 1 74 ? 26.23035 34.74455 16.49752 1.000 32.62140 74 ILE A N 1
ATOM 564 C CA . ILE A 1 74 ? 26.16886 35.53838 15.27875 1.000 34.24839 74 ILE A CA 1
ATOM 565 C C . ILE A 1 74 ? 26.09999 34.58167 14.09812 1.000 33.18914 74 ILE A C 1
ATOM 566 O O . ILE A 1 74 ? 26.96700 33.70681 13.93525 1.000 38.06474 74 ILE A O 1
ATOM 571 N N . VAL A 1 75 ? 25.06253 34.75491 13.28407 1.000 30.58464 75 VAL A N 1
ATOM 572 C CA . VAL A 1 75 ? 24.78540 33.87811 12.14916 1.000 30.09269 75 VAL A CA 1
ATOM 573 C C . VAL A 1 75 ? 24.62570 34.74357 10.90991 1.000 25.66307 75 VAL A C 1
ATOM 574 O O . VAL A 1 75 ? 24.35477 35.95026 11.00705 1.000 29.67557 75 VAL A O 1
ATOM 578 N N . PRO A 1 76 ? 24.80851 34.16970 9.72343 1.000 31.41906 76 PRO A N 1
ATOM 579 C CA . PRO A 1 76 ? 24.50614 34.92547 8.50507 1.000 33.38154 76 PRO A CA 1
ATOM 580 C C . PRO A 1 76 ? 23.01641 35.23072 8.43343 1.000 31.32010 76 PRO A C 1
ATOM 581 O O . PRO A 1 76 ? 22.18909 34.50320 8.98480 1.000 33.82164 76 PRO A O 1
ATOM 585 N N . GLY A 1 77 ? 22.68610 36.32811 7.75691 1.000 29.61489 77 GLY A N 1
ATOM 586 C CA . GLY A 1 77 ? 21.29194 36.72585 7.64090 1.000 28.66544 77 GLY A CA 1
ATOM 587 C C . GLY A 1 77 ? 20.45233 35.63326 7.00028 1.000 33.39636 77 GLY A C 1
ATOM 588 O O . GLY A 1 77 ? 20.90430 34.91680 6.10366 1.000 29.03267 77 GLY A O 1
ATOM 589 N N . PHE A 1 78 ? 19.22873 35.47681 7.49952 1.000 31.98567 78 PHE A N 1
ATOM 590 C CA . PHE A 1 78 ? 18.33850 34.45836 6.95912 1.000 31.23988 78 PHE A CA 1
ATOM 591 C C . PHE A 1 78 ? 17.82239 34.84217 5.57547 1.000 29.76963 78 PHE A C 1
ATOM 592 O O . PHE A 1 78 ? 17.64048 36.02505 5.25214 1.000 27.39778 78 PHE A O 1
ATOM 600 N N . VAL A 1 79 ? 17.54085 33.80876 4.77994 1.000 25.78634 79 VAL A N 1
ATOM 601 C CA . VAL A 1 79 ? 17.13193 33.93432 3.38663 1.000 33.49261 79 VAL A CA 1
ATOM 602 C C . VAL A 1 79 ? 15.73369 33.33724 3.25873 1.000 40.44290 79 VAL A C 1
ATOM 603 O O . VAL A 1 79 ? 15.55172 32.11962 3.40274 1.000 36.79880 79 VAL A O 1
ATOM 607 N N . ASP A 1 80 ? 14.75415 34.19259 2.96266 1.000 36.20562 80 ASP A N 1
ATOM 608 C CA . ASP A 1 80 ? 13.34788 33.81573 2.84297 1.000 42.22462 80 ASP A CA 1
ATOM 609 C C . ASP A 1 80 ? 12.99577 33.73209 1.36024 1.000 41.36111 80 ASP A C 1
ATOM 610 O O . ASP A 1 80 ? 12.88421 34.76300 0.68808 1.000 43.76428 80 ASP A O 1
ATOM 615 N N . THR A 1 81 ? 12.77106 32.51757 0.85802 1.000 34.43189 81 THR A N 1
ATOM 616 C CA . THR A 1 81 ? 12.68390 32.31768 -0.58509 1.000 42.68461 81 THR A CA 1
ATOM 617 C C . THR A 1 81 ? 11.27228 32.41830 -1.16559 1.000 40.42639 81 THR A C 1
ATOM 618 O O . THR A 1 81 ? 11.12061 32.24905 -2.38055 1.000 43.92287 81 THR A O 1
ATOM 622 N N . HIS A 1 82 ? 10.24773 32.71361 -0.36238 1.000 39.58864 82 HIS A N 1
ATOM 623 C CA . HIS A 1 82 ? 8.91180 32.98013 -0.90981 1.000 45.18268 82 HIS A CA 1
ATOM 624 C C . HIS A 1 82 ? 8.08706 33.69730 0.15109 1.000 40.81328 82 HIS A C 1
ATOM 625 O O . HIS A 1 82 ? 7.76381 33.10895 1.18718 1.000 40.94589 82 HIS A O 1
ATOM 632 N N . ILE A 1 83 ? 7.74413 34.95353 -0.11124 1.000 40.53052 83 ILE A N 1
ATOM 633 C CA . ILE A 1 83 ? 6.93833 35.74328 0.81127 1.000 40.34191 83 ILE A CA 1
ATOM 634 C C . ILE A 1 83 ? 6.15929 36.76671 -0.00589 1.000 41.37030 83 ILE A C 1
ATOM 635 O O . ILE A 1 83 ? 6.65611 37.28440 -1.00971 1.000 45.82814 83 ILE A O 1
ATOM 640 N N . HIS A 1 84 ? 4.91784 37.02471 0.40529 1.000 41.78573 84 HIS A N 1
ATOM 641 C CA . HIS A 1 84 ? 4.02095 37.95431 -0.27877 1.000 40.63038 84 HIS A CA 1
ATOM 642 C C . HIS A 1 84 ? 3.99984 39.27452 0.50218 1.000 40.73939 84 HIS A C 1
ATOM 643 O O . HIS A 1 84 ? 3.52517 39.31997 1.64188 1.000 46.93396 84 HIS A O 1
ATOM 650 N N . TYR A 1 85 ? 4.54131 40.34078 -0.10160 1.000 39.12979 85 TYR A N 1
ATOM 651 C CA . TYR A 1 85 ? 4.53813 41.66349 0.52947 1.000 43.14650 85 TYR A CA 1
ATOM 652 C C . TYR A 1 85 ? 3.14534 42.19639 0.87700 1.000 49.88732 85 TYR A C 1
ATOM 653 O O . TYR A 1 85 ? 2.95570 42.65439 2.01864 1.000 43.22469 85 TYR A O 1
ATOM 662 N N . PRO A 1 86 ? 2.14477 42.20379 -0.03189 1.000 46.53452 86 PRO A N 1
ATOM 663 C CA . PRO A 1 86 ? 0.87490 42.87415 0.29371 1.000 52.81865 86 PRO A CA 1
ATOM 664 C C . PRO A 1 86 ? -0.13600 41.99204 1.01447 1.000 52.90960 86 PRO A C 1
ATOM 665 O O . PRO A 1 86 ? -1.31873 41.99331 0.65753 1.000 65.72544 86 PRO A O 1
ATOM 669 N N . GLN A 1 87 ? 0.29946 41.23045 2.02044 1.000 52.51165 87 GLN A N 1
ATOM 670 C CA . GLN A 1 87 ? -0.59708 40.28216 2.67098 1.000 52.49760 87 GLN A CA 1
ATOM 671 C C . GLN A 1 87 ? -0.39517 40.18665 4.17873 1.000 58.35226 87 GLN A C 1
ATOM 672 O O . GLN A 1 87 ? -0.94349 39.26506 4.80051 1.000 52.58317 87 GLN A O 1
ATOM 678 N N . SER A 1 88 ? 0.36337 41.10326 4.78621 1.000 55.52402 88 SER A N 1
ATOM 679 C CA . SER A 1 88 ? 0.67963 40.98138 6.20606 1.000 52.75604 88 SER A CA 1
ATOM 680 C C . SER A 1 88 ? -0.57516 41.02568 7.07524 1.000 59.14518 88 SER A C 1
ATOM 681 O O . SER A 1 88 ? -0.65624 40.32647 8.09176 1.000 56.73538 88 SER A O 1
ATOM 684 N N . GLU A 1 89 ? -1.56843 41.82361 6.68703 1.000 53.45910 89 GLU A N 1
ATOM 685 C CA . GLU A 1 89 ? -2.75907 42.03203 7.50266 1.000 54.62590 89 GLU A CA 1
ATOM 686 C C . GLU A 1 89 ? -3.83422 40.97073 7.29826 1.000 54.95948 89 GLU A C 1
ATOM 687 O O . GLU A 1 89 ? -4.84646 40.99643 8.00702 1.000 55.55986 89 GLU A O 1
ATOM 693 N N . MET A 1 90 ? -3.63261 40.03455 6.37426 1.000 56.57213 90 MET A N 1
ATOM 694 C CA . MET A 1 90 ? -4.68116 39.09277 6.00017 1.000 57.60968 90 MET A CA 1
ATOM 695 C C . MET A 1 90 ? -5.11141 38.23217 7.18330 1.000 60.10210 90 MET A C 1
ATOM 696 O O . MET A 1 90 ? -4.29271 37.53888 7.79572 1.000 52.22336 90 MET A O 1
ATOM 701 N N . VAL A 1 91 ? -6.40339 38.27568 7.49504 1.000 60.69429 91 VAL A N 1
ATOM 702 C CA . VAL A 1 91 ? -7.01541 37.41205 8.49797 1.000 56.89846 91 VAL A CA 1
ATOM 703 C C . VAL A 1 91 ? -8.00080 36.50562 7.77543 1.000 57.75000 91 VAL A C 1
ATOM 704 O O . VAL A 1 91 ? -8.94768 36.98693 7.14082 1.000 65.03817 91 VAL A O 1
ATOM 708 N N . GLY A 1 92 ? -7.77741 35.20094 7.85966 1.000 57.45995 92 GLY A N 1
ATOM 709 C CA . GLY A 1 92 ? -8.61203 34.23224 7.18011 1.000 68.16637 92 GLY A CA 1
ATOM 710 C C . GLY A 1 92 ? -9.56725 33.52008 8.11981 1.000 67.88264 92 GLY A C 1
ATOM 711 O O . GLY A 1 92 ? -9.29990 33.37170 9.30863 1.000 65.39473 92 GLY A O 1
ATOM 712 N N . ALA A 1 93 ? -10.69847 33.08705 7.56954 1.000 75.23897 93 ALA A N 1
ATOM 713 C CA . ALA A 1 93 ? -11.57560 32.19400 8.30620 1.000 77.17567 93 ALA A CA 1
ATOM 714 C C . ALA A 1 93 ? -10.88634 30.84395 8.50919 1.000 75.84147 93 ALA A C 1
ATOM 715 O O . ALA A 1 93 ? -9.84819 30.54357 7.91035 1.000 78.21979 93 ALA A O 1
ATOM 717 N N . TYR A 1 94 ? -11.47288 30.02231 9.37127 1.000 67.53677 94 TYR A N 1
ATOM 718 C CA . TYR A 1 94 ? -10.88691 28.72810 9.67892 1.000 72.36906 94 TYR A CA 1
ATOM 719 C C . TYR A 1 94 ? -11.26163 27.69856 8.62075 1.000 70.00262 94 TYR A C 1
ATOM 720 O O . TYR A 1 94 ? -12.37973 27.69899 8.09710 1.000 70.64505 94 TYR A O 1
ATOM 722 N N . GLY A 1 95 ? -10.30347 26.83248 8.29146 1.000 64.70379 95 GLY A N 1
ATOM 723 C CA . GLY A 1 95 ? -10.57638 25.61219 7.56164 1.000 68.51689 95 GLY A CA 1
ATOM 724 C C . GLY A 1 95 ? -10.59861 25.72014 6.05319 1.000 60.75193 95 GLY A C 1
ATOM 725 O O . GLY A 1 95 ? -10.59194 24.68095 5.38013 1.000 60.49529 95 GLY A O 1
ATOM 726 N N . GLU A 1 96 ? -10.62657 26.92678 5.49577 1.000 63.76854 96 GLU A N 1
ATOM 727 C CA . GLU A 1 96 ? -10.74686 27.05239 4.05308 1.000 65.63489 96 GLU A CA 1
ATOM 728 C C . GLU A 1 96 ? -9.40337 26.78127 3.37532 1.000 69.28640 96 GLU A C 1
ATOM 729 O O . GLU A 1 96 ? -8.33399 26.92108 3.97553 1.000 69.67386 96 GLU A O 1
ATOM 735 N N . GLN A 1 97 ? -9.47026 26.37830 2.10781 1.000 67.04442 97 GLN A N 1
ATOM 736 C CA . GLN A 1 97 ? -8.31695 25.86563 1.37651 1.000 67.47371 97 GLN A CA 1
ATOM 737 C C . GLN A 1 97 ? -7.92331 26.81183 0.24035 1.000 61.83876 97 GLN A C 1
ATOM 738 O O . GLN A 1 97 ? -8.51821 27.87467 0.05081 1.000 65.92884 97 GLN A O 1
ATOM 744 N N . LEU A 1 98 ? -6.92580 26.38100 -0.54180 1.000 62.32177 98 LEU A N 1
ATOM 745 C CA . LEU A 1 98 ? -6.10733 27.30538 -1.32846 1.000 59.63855 98 LEU A CA 1
ATOM 746 C C . LEU A 1 98 ? -6.93532 28.17357 -2.27138 1.000 58.75955 98 LEU A C 1
ATOM 747 O O . LEU A 1 98 ? -6.79117 29.39929 -2.27539 1.000 56.99828 98 LEU A O 1
ATOM 752 N N . LEU A 1 99 ? -7.78825 27.56615 -3.10110 1.000 58.18637 99 LEU A N 1
ATOM 753 C CA . LEU A 1 99 ? -8.45307 28.35998 -4.13431 1.000 58.28954 99 LEU A CA 1
ATOM 754 C C . LEU A 1 99 ? -9.51981 29.26997 -3.53311 1.000 63.46889 99 LEU A C 1
ATOM 755 O O . LEU A 1 99 ? -9.62556 30.45380 -3.89592 1.000 64.93884 99 LEU A O 1
ATOM 757 N N . GLU A 1 100 ? -10.30119 28.74512 -2.58765 1.000 62.17236 100 GLU A N 1
ATOM 758 C CA . GLU A 1 100 ? -11.25317 29.58683 -1.87605 1.000 62.66511 100 GLU A CA 1
ATOM 759 C C . GLU A 1 100 ? -10.54830 30.59272 -0.97341 1.000 59.39354 100 GLU A C 1
ATOM 760 O O . GLU A 1 100 ? -11.04216 31.71197 -0.79843 1.000 63.52919 100 GLU A O 1
ATOM 762 N N . TRP A 1 101 ? -9.40443 30.21725 -0.39069 1.000 58.24824 101 TRP A N 1
ATOM 763 C CA . TRP A 1 101 ? -8.60478 31.18367 0.36007 1.000 60.28334 101 TRP A CA 1
ATOM 764 C C . TRP A 1 101 ? -8.17561 32.33257 -0.53827 1.000 60.08287 101 TRP A C 1
ATOM 765 O O . TRP A 1 101 ? -8.18273 33.49870 -0.12409 1.000 62.15781 101 TRP A O 1
ATOM 776 N N . LEU A 1 102 ? -7.80473 32.01466 -1.77791 1.000 62.83133 102 LEU A N 1
ATOM 777 C CA . LEU A 1 102 ? -7.38953 33.03509 -2.72979 1.000 63.64554 102 LEU A CA 1
ATOM 778 C C . LEU A 1 102 ? -8.54530 33.96810 -3.05374 1.000 60.85596 102 LEU A C 1
ATOM 779 O O . LEU A 1 102 ? -8.38839 35.19459 -3.05527 1.000 66.83554 102 LEU A O 1
ATOM 784 N N . ASN A 1 103 ? -9.72474 33.40558 -3.31806 1.000 61.07712 103 ASN A N 1
ATOM 785 C CA . ASN A 1 103 ? -10.82937 34.26108 -3.74386 1.000 64.77738 103 ASN A CA 1
ATOM 786 C C . ASN A 1 103 ? -11.50276 35.01250 -2.59548 1.000 62.83255 103 ASN A C 1
ATOM 787 O O . ASN A 1 103 ? -12.07092 36.08541 -2.83082 1.000 62.45404 103 ASN A O 1
ATOM 792 N N . LYS A 1 104 ? -11.41557 34.51737 -1.36099 1.000 58.56221 104 LYS A N 1
ATOM 793 C CA . LYS A 1 104 ? -12.09666 35.15190 -0.23530 1.000 56.27545 104 LYS A CA 1
ATOM 794 C C . LYS A 1 104 ? -11.22755 36.12409 0.54863 1.000 58.37362 104 LYS A C 1
ATOM 795 O O . LYS A 1 104 ? -11.74658 37.11748 1.06749 1.000 65.16254 104 LYS A O 1
ATOM 801 N N . HIS A 1 105 ? -9.92746 35.86911 0.65708 1.000 58.99103 105 HIS A N 1
ATOM 802 C CA . HIS A 1 105 ? -9.05586 36.66190 1.51428 1.000 59.97322 105 HIS A CA 1
ATOM 803 C C . HIS A 1 105 ? -7.91037 37.30146 0.74743 1.000 59.56283 105 HIS A C 1
ATOM 804 O O . HIS A 1 105 ? -7.64978 38.49840 0.91859 1.000 57.80439 105 HIS A O 1
ATOM 811 N N . THR A 1 106 ? -7.23667 36.54018 -0.11888 1.000 57.04052 106 THR A N 1
ATOM 812 C CA . THR A 1 106 ? -6.00800 37.01664 -0.74905 1.000 54.45462 106 THR A CA 1
ATOM 813 C C . THR A 1 106 ? -6.26778 38.21964 -1.65010 1.000 59.87159 106 THR A C 1
ATOM 814 O O . THR A 1 106 ? -5.62358 39.26800 -1.50594 1.000 57.65338 106 THR A O 1
ATOM 818 N N . PHE A 1 107 ? -7.21907 38.08685 -2.58792 1.000 58.11577 107 PHE A N 1
ATOM 819 C CA . PHE A 1 107 ? -7.45774 39.16039 -3.55421 1.000 54.21571 107 PHE A CA 1
ATOM 820 C C . PHE A 1 107 ? -8.02448 40.42529 -2.91846 1.000 56.86888 107 PHE A C 1
ATOM 821 O O . PHE A 1 107 ? -7.55051 41.52296 -3.26110 1.000 61.62780 107 PHE A O 1
ATOM 829 N N . PRO A 1 108 ? -9.03926 40.37251 -2.04101 1.000 59.42712 108 PRO A N 1
ATOM 830 C CA . PRO A 1 108 ? -9.48810 41.62615 -1.40536 1.000 61.82888 108 PRO A CA 1
ATOM 831 C C . PRO A 1 108 ? -8.40622 42.28021 -0.56805 1.000 56.82277 108 PRO A C 1
ATOM 832 O O . PRO A 1 108 ? -8.32185 43.51322 -0.51938 1.000 60.59595 108 PRO A O 1
ATOM 836 N N . THR A 1 109 ? -7.56780 41.48051 0.09259 1.000 57.52704 109 THR A N 1
ATOM 837 C CA . THR A 1 109 ? -6.44113 42.04172 0.83004 1.000 65.99846 109 THR A CA 1
ATOM 838 C C . THR A 1 109 ? -5.49797 42.78288 -0.10962 1.000 61.53957 109 THR A C 1
ATOM 839 O O . THR A 1 109 ? -5.11271 43.92770 0.15456 1.000 56.63723 109 THR A O 1
ATOM 843 N N . GLU A 1 110 ? -5.12250 42.14800 -1.22462 1.000 57.18999 110 GLU A N 1
ATOM 844 C CA . GLU A 1 110 ? -4.18060 42.78747 -2.13621 1.000 64.87151 110 GLU A CA 1
ATOM 845 C C . GLU A 1 110 ? -4.79637 43.96745 -2.87791 1.000 67.89971 110 GLU A C 1
ATOM 846 O O . GLU A 1 110 ? -4.05177 44.80566 -3.40048 1.000 66.31920 110 GLU A O 1
ATOM 852 N N . ARG A 1 111 ? -6.13275 44.05122 -2.93133 1.000 65.38290 111 ARG A N 1
ATOM 853 C CA . ARG A 1 111 ? -6.78987 45.18636 -3.57917 1.000 59.43484 111 ARG A CA 1
ATOM 854 C C . ARG A 1 111 ? -6.48422 46.50544 -2.88176 1.000 67.12223 111 ARG A C 1
ATOM 855 O O . ARG A 1 111 ? -6.40571 47.55068 -3.53888 1.000 70.96505 111 ARG A O 1
ATOM 857 N N . ARG A 1 112 ? -6.28410 46.47821 -1.56317 1.000 68.52887 112 ARG A N 1
ATOM 858 C CA . ARG A 1 112 ? -6.06102 47.70130 -0.80104 1.000 66.48993 112 ARG A CA 1
ATOM 859 C C . ARG A 1 112 ? -4.74118 48.37873 -1.14420 1.000 66.64654 112 ARG A C 1
ATOM 860 O O . ARG A 1 112 ? -4.52471 49.52188 -0.72765 1.000 65.59681 112 ARG A O 1
ATOM 868 N N . TYR A 1 113 ? -3.86886 47.71322 -1.89714 1.000 66.06292 113 TYR A N 1
ATOM 869 C CA . TYR A 1 113 ? -2.54916 48.22922 -2.23035 1.000 68.06968 113 TYR A CA 1
ATOM 870 C C . TYR A 1 113 ? -2.52667 49.03841 -3.52633 1.000 72.53847 113 TYR A C 1
ATOM 871 O O . TYR A 1 113 ? -1.44049 49.35013 -4.02661 1.000 74.20526 113 TYR A O 1
ATOM 880 N N . GLU A 1 114 ? -3.69501 49.36235 -4.09207 1.000 73.68547 114 GLU A N 1
ATOM 881 C CA . GLU A 1 114 ? -3.75439 50.33915 -5.17840 1.000 71.12668 114 GLU A CA 1
ATOM 882 C C . GLU A 1 114 ? -3.43665 51.74509 -4.67840 1.000 71.91183 114 GLU A C 1
ATOM 883 O O . GLU A 1 114 ? -2.90861 52.57069 -5.43271 1.000 75.81155 114 GLU A O 1
ATOM 885 N N . ASP A 1 115 ? -3.77917 52.03378 -3.42455 1.000 66.44125 115 ASP A N 1
ATOM 886 C CA . ASP A 1 115 ? -3.42089 53.29013 -2.77717 1.000 64.59635 115 ASP A CA 1
ATOM 887 C C . ASP A 1 115 ? -1.91460 53.33832 -2.53510 1.000 71.10832 115 ASP A C 1
ATOM 888 O O . ASP A 1 115 ? -1.34146 52.39615 -1.98298 1.000 71.52871 115 ASP A O 1
ATOM 893 N N . LEU A 1 116 ? -1.25017 54.40502 -2.98568 1.000 66.99795 116 LEU A N 1
ATOM 894 C CA . LEU A 1 116 ? 0.19733 54.39953 -2.81149 1.000 67.25090 116 LEU A CA 1
ATOM 895 C C . LEU A 1 116 ? 0.64144 54.90477 -1.44555 1.000 67.79097 116 LEU A C 1
ATOM 896 O O . LEU A 1 116 ? 1.72401 54.52280 -0.98797 1.000 63.35650 116 LEU A O 1
ATOM 901 N N . GLU A 1 117 ? -0.17305 55.69146 -0.74135 1.000 64.70512 117 GLU A N 1
ATOM 902 C CA . GLU A 1 117 ? 0.20768 55.99884 0.63585 1.000 60.62519 117 GLU A CA 1
ATOM 903 C C . GLU A 1 117 ? 0.13662 54.74108 1.49914 1.000 61.95871 117 GLU A C 1
ATOM 904 O O . GLU A 1 117 ? 1.04740 54.46591 2.29664 1.000 64.61598 117 GLU A O 1
ATOM 906 N N . TYR A 1 118 ? -0.92249 53.94571 1.32160 1.000 60.45680 118 TYR A N 1
ATOM 907 C CA . TYR A 1 118 ? -1.02907 52.67796 2.03387 1.000 57.76640 118 TYR A CA 1
ATOM 908 C C . TYR A 1 118 ? 0.08495 51.72269 1.62420 1.000 56.36290 118 TYR A C 1
ATOM 909 O O . TYR A 1 118 ? 0.64035 51.00838 2.46827 1.000 51.20804 118 TYR A O 1
ATOM 918 N N . ALA A 1 119 ? 0.42175 51.68887 0.33238 1.000 54.99615 119 ALA A N 1
ATOM 919 C CA . ALA A 1 119 ? 1.50901 50.82553 -0.11568 1.000 60.58249 119 ALA A CA 1
ATOM 920 C C . ALA A 1 119 ? 2.83458 51.23597 0.51361 1.000 57.55715 119 ALA A C 1
ATOM 921 O O . ALA A 1 119 ? 3.62413 50.37553 0.91330 1.000 59.33202 119 ALA A O 1
ATOM 923 N N . ARG A 1 120 ? 3.09324 52.54354 0.61882 1.000 55.24933 120 ARG A N 1
ATOM 924 C CA . ARG A 1 120 ? 4.31902 53.01036 1.26284 1.000 58.28168 120 ARG A CA 1
ATOM 925 C C . ARG A 1 120 ? 4.35598 52.59891 2.73144 1.000 51.59720 120 ARG A C 1
ATOM 926 O O . ARG A 1 120 ? 5.37125 52.07867 3.22648 1.000 52.41504 120 ARG A O 1
ATOM 928 N N . GLU A 1 121 ? 3.25437 52.84434 3.44707 1.000 51.99397 121 GLU A N 1
ATOM 929 C CA . GLU A 1 121 ? 3.17484 52.47320 4.85774 1.000 53.45423 121 GLU A CA 1
ATOM 930 C C . GLU A 1 121 ? 3.44431 50.98262 5.05113 1.000 49.48672 121 GLU A C 1
ATOM 931 O O . GLU A 1 121 ? 4.25807 50.58420 5.89910 1.000 50.14046 121 GLU A O 1
ATOM 937 N N . MET A 1 122 ? 2.78836 50.14045 4.25087 1.000 46.20124 122 MET A N 1
ATOM 938 C CA . MET A 1 122 ? 2.95614 48.70562 4.41694 1.000 45.01340 122 MET A CA 1
ATOM 939 C C . MET A 1 122 ? 4.30830 48.22647 3.91076 1.000 47.16628 122 MET A C 1
ATOM 940 O O . MET A 1 122 ? 4.80407 47.20322 4.38674 1.000 44.00751 122 MET A O 1
ATOM 945 N N . SER A 1 123 ? 4.93695 48.96083 2.99370 1.000 44.77638 123 SER A N 1
ATOM 946 C CA . SER A 1 123 ? 6.28810 48.61270 2.57205 1.000 45.50142 123 SER A CA 1
ATOM 947 C C . SER A 1 123 ? 7.27472 48.81938 3.71137 1.000 46.64100 123 SER A C 1
ATOM 948 O O . SER A 1 123 ? 8.13364 47.95983 3.97022 1.000 46.79399 123 SER A O 1
ATOM 950 N N . ALA A 1 124 ? 7.14957 49.95001 4.41349 1.000 44.22882 124 ALA A N 1
ATOM 951 C CA . ALA A 1 124 ? 7.96513 50.17248 5.60501 1.000 50.35065 124 ALA A CA 1
ATOM 952 C C . ALA A 1 124 ? 7.70943 49.09354 6.65487 1.000 47.38001 124 ALA A C 1
ATOM 953 O O . ALA A 1 124 ? 8.65394 48.53233 7.22896 1.000 45.92286 124 ALA A O 1
ATOM 955 N N . PHE A 1 125 ? 6.43176 48.78343 6.91101 1.000 45.17699 125 PHE A N 1
ATOM 956 C CA . PHE A 1 125 ? 6.09952 47.74878 7.89421 1.000 42.70148 125 PHE A CA 1
ATOM 957 C C . PHE A 1 125 ? 6.70139 46.39827 7.51297 1.000 40.52334 125 PHE A C 1
ATOM 958 O O . PHE A 1 125 ? 7.22285 45.67221 8.37138 1.000 41.67687 125 PHE A O 1
ATOM 966 N N . PHE A 1 126 ? 6.63091 46.04661 6.22809 1.000 38.06305 126 PHE A N 1
ATOM 967 C CA . PHE A 1 126 ? 7.13879 44.76621 5.75092 1.000 41.48265 126 PHE A CA 1
ATOM 968 C C . PHE A 1 126 ? 8.65063 44.67479 5.93416 1.000 41.04280 126 PHE A C 1
ATOM 969 O O . PHE A 1 126 ? 9.17016 43.64640 6.39475 1.000 40.88535 126 PHE A O 1
ATOM 977 N N . ILE A 1 127 ? 9.37428 45.74195 5.57834 1.000 41.88165 127 ILE A N 1
ATOM 978 C CA . ILE A 1 127 ? 10.82251 45.74464 5.78398 1.000 41.94942 127 ILE A CA 1
ATOM 979 C C . ILE A 1 127 ? 11.15038 45.62476 7.26989 1.000 39.53384 127 ILE A C 1
ATOM 980 O O . ILE A 1 127 ? 12.08637 44.90814 7.65801 1.000 39.22888 127 ILE A O 1
ATOM 985 N N . LYS A 1 128 ? 10.37755 46.30808 8.12579 1.000 37.71935 128 LYS A N 1
ATOM 986 C CA . LYS A 1 128 ? 10.62676 46.23601 9.56529 1.000 36.23132 128 LYS A CA 1
ATOM 987 C C . LYS A 1 128 ? 10.44243 44.81698 10.08570 1.000 43.61306 128 LYS A C 1
ATOM 988 O O . LYS A 1 128 ? 11.23853 44.33726 10.90715 1.000 44.40721 128 LYS A O 1
ATOM 994 N N . GLN A 1 129 ? 9.40835 44.12242 9.59965 1.000 38.14945 129 GLN A N 1
ATOM 995 C CA . GLN A 1 129 ? 9.18555 42.74238 10.01923 1.000 38.58412 129 GLN A CA 1
ATOM 996 C C . GLN A 1 129 ? 10.31881 41.83745 9.55804 1.000 37.34107 129 GLN A C 1
ATOM 997 O O . GLN A 1 129 ? 10.76292 40.96158 10.30921 1.000 39.72405 129 GLN A O 1
ATOM 1003 N N . LEU A 1 130 ? 10.77276 42.00744 8.31426 1.000 38.64783 130 LEU A N 1
ATOM 1004 C CA . LEU A 1 130 ? 11.92900 41.24848 7.84190 1.000 39.07257 130 LEU A CA 1
ATOM 1005 C C . LEU A 1 130 ? 13.12689 41.44037 8.76847 1.000 37.64688 130 LEU A C 1
ATOM 1006 O O . LEU A 1 130 ? 13.74556 40.46706 9.21708 1.000 34.35506 130 LEU A O 1
ATOM 1011 N N . LEU A 1 131 ? 13.47664 42.69740 9.05351 1.000 39.05518 131 LEU A N 1
ATOM 1012 C CA . LEU A 1 131 ? 14.67082 42.97236 9.85069 1.000 37.35421 131 LEU A CA 1
ATOM 1013 C C . LEU A 1 131 ? 14.55199 42.39277 11.25849 1.000 40.30952 131 LEU A C 1
ATOM 1014 O O . LEU A 1 131 ? 15.46845 41.71200 11.73877 1.000 35.59420 131 LEU A O 1
ATOM 1019 N N . ARG A 1 132 ? 13.42009 42.63389 11.93344 1.000 36.76474 132 ARG A N 1
ATOM 1020 C CA . ARG A 1 132 ? 13.29685 42.18945 13.32019 1.000 39.31294 132 ARG A CA 1
ATOM 1021 C C . ARG A 1 132 ? 13.27823 40.67197 13.46313 1.000 31.63660 132 ARG A C 1
ATOM 1022 O O . ARG A 1 132 ? 13.43817 40.17241 14.58125 1.000 33.91814 132 ARG A O 1
ATOM 1030 N N . ASN A 1 133 ? 13.10834 39.92509 12.37661 1.000 29.54753 133 ASN A N 1
ATOM 1031 C CA . ASN A 1 133 ? 13.18370 38.47236 12.43246 1.000 31.76248 133 ASN A CA 1
ATOM 1032 C C . ASN A 1 133 ? 14.47807 37.92246 11.83863 1.000 37.42478 133 ASN A C 1
ATOM 1033 O O . ASN A 1 133 ? 14.61439 36.70354 11.69827 1.000 35.74702 133 ASN A O 1
ATOM 1038 N N . GLY A 1 134 ? 15.42151 38.78662 11.47297 1.000 32.34278 134 GLY A N 1
ATOM 1039 C CA . GLY A 1 134 ? 16.69615 38.30767 10.98350 1.000 39.49937 134 GLY A CA 1
ATOM 1040 C C . GLY A 1 134 ? 16.72686 37.90767 9.52696 1.000 39.56430 134 GLY A C 1
ATOM 1041 O O . GLY A 1 134 ? 17.71105 37.29964 9.09509 1.000 37.13854 134 GLY A O 1
ATOM 1042 N N . THR A 1 135 ? 15.67237 38.19693 8.76597 1.000 33.73411 135 THR A N 1
ATOM 1043 C CA . THR A 1 135 ? 15.66893 37.96269 7.32817 1.000 32.36429 135 THR A CA 1
ATOM 1044 C C . THR A 1 135 ? 16.33360 39.14439 6.63215 1.000 35.13367 135 THR A C 1
ATOM 1045 O O . THR A 1 135 ? 15.83280 40.27110 6.69977 1.000 33.08457 135 THR A O 1
ATOM 1049 N N . THR A 1 136 ? 17.45670 38.90008 5.95476 1.000 35.53312 136 THR A N 1
ATOM 1050 C CA . THR A 1 136 ? 18.13836 39.99726 5.28394 1.000 32.99914 136 THR A CA 1
ATOM 1051 C C . THR A 1 136 ? 18.01272 39.93219 3.77528 1.000 40.45085 136 THR A C 1
ATOM 1052 O O . THR A 1 136 ? 18.25710 40.94024 3.10671 1.000 39.71084 136 THR A O 1
ATOM 1056 N N . THR A 1 137 ? 17.59863 38.79154 3.23531 1.000 34.55314 137 THR A N 1
ATOM 1057 C CA . THR A 1 137 ? 17.36532 38.64192 1.81048 1.000 37.94203 137 THR A CA 1
ATOM 1058 C C . THR A 1 137 ? 16.07846 37.86442 1.61818 1.000 38.81001 137 THR A C 1
ATOM 1059 O O . THR A 1 137 ? 15.88020 36.82269 2.25113 1.000 40.58553 137 THR A O 1
ATOM 1063 N N . ALA A 1 138 ? 15.20799 38.37385 0.75242 1.000 34.91995 138 ALA A N 1
ATOM 1064 C CA . ALA A 1 138 ? 13.94188 37.71904 0.48525 1.000 44.90157 138 ALA A CA 1
ATOM 1065 C C . ALA A 1 138 ? 13.63852 37.77254 -1.00245 1.000 41.60530 138 ALA A C 1
ATOM 1066 O O . ALA A 1 138 ? 14.00613 38.72133 -1.69896 1.000 38.89061 138 ALA A O 1
ATOM 1068 N N . LEU A 1 139 ? 12.97122 36.72844 -1.47841 1.000 43.21301 139 LEU A N 1
ATOM 1069 C CA . LEU A 1 139 ? 12.36629 36.70656 -2.80216 1.000 34.90633 139 LEU A CA 1
ATOM 1070 C C . LEU A 1 139 ? 10.88216 36.98104 -2.58415 1.000 40.73485 139 LEU A C 1
ATOM 1071 O O . LEU A 1 139 ? 10.18379 36.18054 -1.95483 1.000 35.58043 139 LEU A O 1
ATOM 1076 N N . VAL A 1 140 ? 10.41208 38.12764 -3.06783 1.000 42.14933 140 VAL A N 1
ATOM 1077 C CA . VAL A 1 140 ? 9.18135 38.74396 -2.58792 1.000 40.13725 140 VAL A CA 1
ATOM 1078 C C . VAL A 1 140 ? 8.18300 38.83189 -3.73223 1.000 45.88317 140 VAL A C 1
ATOM 1079 O O . VAL A 1 140 ? 8.48507 39.40775 -4.78361 1.000 43.21433 140 VAL A O 1
ATOM 1083 N N . PHE A 1 141 ? 6.99223 38.27645 -3.52162 1.000 46.48940 141 PHE A N 1
ATOM 1084 C CA . PHE A 1 141 ? 5.87893 38.55860 -4.41657 1.000 45.75022 141 PHE A CA 1
ATOM 1085 C C . PHE A 1 141 ? 5.41416 39.99151 -4.20431 1.000 46.45383 141 PHE A C 1
ATOM 1086 O O . PHE A 1 141 ? 5.18015 40.42028 -3.07030 1.000 50.29318 141 PHE A O 1
ATOM 1094 N N . GLY A 1 142 ? 5.29465 40.73641 -5.29431 1.000 46.51064 142 GLY A N 1
ATOM 1095 C CA . GLY A 1 142 ? 4.75748 42.07873 -5.22768 1.000 51.64305 142 GLY A CA 1
ATOM 1096 C C . GLY A 1 142 ? 3.25744 42.17424 -5.42787 1.000 54.37815 142 GLY A C 1
ATOM 1097 O O . GLY A 1 142 ? 2.48729 41.30792 -5.00395 1.000 49.59126 142 GLY A O 1
ATOM 1098 N N . THR A 1 143 ? 2.84352 43.24908 -6.08710 1.000 62.64945 143 THR A N 1
ATOM 1099 C CA . THR A 1 143 ? 1.46869 43.48372 -6.48167 1.000 62.50185 143 THR A CA 1
ATOM 1100 C C . THR A 1 143 ? 1.31141 43.23623 -7.97507 1.000 61.77000 143 THR A C 1
ATOM 1101 O O . THR A 1 143 ? 2.26941 42.93778 -8.69268 1.000 58.70392 143 THR A O 1
ATOM 1105 N N . VAL A 1 144 ? 0.07386 43.35411 -8.45051 1.000 57.02800 144 VAL A N 1
ATOM 1106 C CA . VAL A 1 144 ? -0.10825 43.49976 -9.88717 1.000 60.45174 144 VAL A CA 1
ATOM 1107 C C . VAL A 1 144 ? 0.14419 44.94806 -10.28943 1.000 57.54683 144 VAL A C 1
ATOM 1108 O O . VAL A 1 144 ? 0.57242 45.21784 -11.41400 1.000 60.68757 144 VAL A O 1
ATOM 1112 N N . HIS A 1 145 ? -0.07216 45.88620 -9.36384 1.000 60.50085 145 HIS A N 1
ATOM 1113 C CA . HIS A 1 145 ? 0.13050 47.31338 -9.60002 1.000 61.23156 145 HIS A CA 1
ATOM 1114 C C . HIS A 1 145 ? 1.61383 47.65465 -9.51218 1.000 65.39998 145 HIS A C 1
ATOM 1115 O O . HIS A 1 145 ? 2.26922 47.28267 -8.53473 1.000 62.87105 145 HIS A O 1
ATOM 1122 N N . PRO A 1 146 ? 2.17404 48.35940 -10.49981 1.000 66.65861 146 PRO A N 1
ATOM 1123 C CA . PRO A 1 146 ? 3.60995 48.68965 -10.44364 1.000 61.14055 146 PRO A CA 1
ATOM 1124 C C . PRO A 1 146 ? 3.97340 49.67072 -9.34097 1.000 58.88614 146 PRO A C 1
ATOM 1125 O O . PRO A 1 146 ? 5.12795 49.66756 -8.88900 1.000 59.94591 146 PRO A O 1
ATOM 1129 N N . GLN A 1 147 ? 3.02554 50.48711 -8.87266 1.000 59.78031 147 GLN A N 1
ATOM 1130 C CA . GLN A 1 147 ?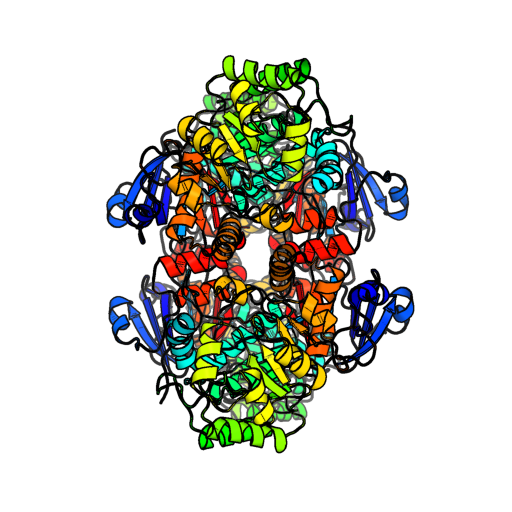 3.35389 51.50094 -7.87507 1.000 54.76354 147 GLN A CA 1
ATOM 1131 C C . GLN A 1 147 ? 3.70901 50.87662 -6.53047 1.000 58.87443 147 GLN A C 1
ATOM 1132 O O . GLN A 1 147 ? 4.59083 51.37631 -5.82099 1.000 61.39050 147 GLN A O 1
ATOM 1134 N N . SER A 1 148 ? 3.04932 49.77565 -6.16629 1.000 59.88876 148 SER A N 1
ATOM 1135 C CA . SER A 1 148 ? 3.37379 49.11864 -4.90541 1.000 55.64717 148 SER A CA 1
ATOM 1136 C C . SER A 1 148 ? 4.72990 48.42783 -4.96060 1.000 51.52116 148 SER A C 1
ATOM 1137 O O . SER A 1 148 ? 5.44633 48.39618 -3.95395 1.000 53.68874 148 SER A O 1
ATOM 1139 N N . VAL A 1 149 ? 5.10286 47.86570 -6.11257 1.000 53.77356 149 VAL A N 1
ATOM 1140 C CA . VAL A 1 149 ? 6.44930 47.31246 -6.24075 1.000 59.40934 149 VAL A CA 1
ATOM 1141 C C . VAL A 1 149 ? 7.47994 48.43742 -6.17973 1.000 50.97959 149 VAL A C 1
ATOM 1142 O O . VAL A 1 149 ? 8.57225 48.26824 -5.62250 1.000 51.72596 149 VAL A O 1
ATOM 1146 N N . ASP A 1 150 ? 7.14504 49.61001 -6.73572 1.000 50.32695 150 ASP A N 1
ATOM 1147 C CA . ASP A 1 150 ? 8.00417 50.78077 -6.56202 1.000 54.08236 150 ASP A CA 1
ATOM 1148 C C . ASP A 1 150 ? 8.17609 51.13109 -5.08629 1.000 52.00965 150 ASP A C 1
ATOM 1149 O O . ASP A 1 150 ? 9.28881 51.42252 -4.63700 1.000 53.15751 150 ASP A O 1
ATOM 1154 N N . ALA A 1 151 ? 7.07835 51.14044 -4.32529 1.000 49.74360 151 ALA A N 1
ATOM 1155 C CA . ALA A 1 151 ? 7.16268 51.46777 -2.90324 1.000 47.23554 151 ALA A CA 1
ATOM 1156 C C . ALA A 1 151 ? 8.02421 50.45643 -2.15335 1.000 44.34499 151 ALA A C 1
ATOM 1157 O O . ALA A 1 151 ? 8.85521 50.82965 -1.30955 1.000 47.21130 151 ALA A O 1
ATOM 1159 N N . LEU A 1 152 ? 7.82847 49.16783 -2.44298 1.000 43.28920 152 LEU A N 1
ATOM 1160 C CA . LEU A 1 152 ? 8.61572 48.12160 -1.79631 1.000 48.20047 152 LEU A CA 1
ATOM 1161 C C . LEU A 1 152 ? 10.10097 48.26864 -2.11650 1.000 49.90126 152 LEU A C 1
ATOM 1162 O O . LEU A 1 152 ? 10.95626 48.17777 -1.22306 1.000 49.33926 152 LEU A O 1
ATOM 1167 N N . PHE A 1 153 ? 10.42576 48.48895 -3.39576 1.000 46.81045 153 PHE A N 1
ATOM 1168 C CA . PHE A 1 153 ? 11.81910 48.64737 -3.79767 1.000 45.89132 153 PHE A CA 1
ATOM 1169 C C . PHE A 1 153 ? 12.43242 49.89992 -3.18084 1.000 50.10492 153 PHE A C 1
ATOM 1170 O O . PHE A 1 153 ? 13.61376 49.90256 -2.82156 1.000 43.13177 153 PHE A O 1
ATOM 1178 N N . GLU A 1 154 ? 11.64601 50.97192 -3.03733 1.000 46.26948 154 GLU A N 1
ATOM 1179 C CA . GLU A 1 154 ? 12.15563 52.17562 -2.38569 1.000 52.39836 154 GLU A CA 1
ATOM 1180 C C . GLU A 1 154 ? 12.53850 51.88189 -0.94252 1.000 52.93836 154 GLU A C 1
ATOM 1181 O O . GLU A 1 154 ? 13.62878 52.25589 -0.48027 1.000 48.72127 154 GLU A O 1
ATOM 1187 N N . ALA A 1 155 ? 11.64896 51.18926 -0.22107 1.000 43.39529 155 ALA A N 1
ATOM 1188 C CA . ALA A 1 155 ? 11.93621 50.83996 1.16640 1.000 42.53610 155 ALA A CA 1
ATOM 1189 C C . ALA A 1 155 ? 13.17718 49.95953 1.27076 1.000 43.70419 155 ALA A C 1
ATOM 1190 O O . ALA A 1 155 ? 14.02938 50.17577 2.14081 1.000 42.91420 155 ALA A O 1
ATOM 1192 N N . ALA A 1 156 ? 13.30329 48.96730 0.38596 1.000 44.78607 156 ALA A N 1
ATOM 1193 C CA . ALA A 1 156 ? 14.46039 48.07608 0.44614 1.000 36.77309 156 ALA A CA 1
ATOM 1194 C C . ALA A 1 156 ? 15.75614 48.79501 0.07107 1.000 44.96469 156 ALA A C 1
ATOM 1195 O O . ALA A 1 156 ? 16.81783 48.50656 0.63766 1.000 40.52843 156 ALA A O 1
ATOM 1197 N N . SER A 1 157 ? 15.69637 49.73577 -0.87547 1.000 48.59992 157 SER A N 1
ATOM 1198 C CA . SER A 1 157 ? 16.90919 50.43131 -1.29318 1.000 49.58039 157 SER A CA 1
ATOM 1199 C C . SER A 1 157 ? 17.35697 51.45562 -0.25898 1.000 48.17796 157 SER A C 1
ATOM 1200 O O . SER A 1 157 ? 18.54686 51.78471 -0.19688 1.000 44.74229 157 SER A O 1
ATOM 1203 N N . HIS A 1 158 ? 16.43022 51.97517 0.55313 1.000 42.37515 158 HIS A N 1
ATOM 1204 C CA . HIS A 1 158 ? 16.83549 52.93081 1.58142 1.000 48.69991 158 HIS A CA 1
ATOM 1205 C C . HIS A 1 158 ? 17.93373 52.37773 2.49088 1.000 50.57193 158 HIS A C 1
ATOM 1206 O O . HIS A 1 158 ? 18.78886 53.13647 2.96249 1.000 46.23170 158 HIS A O 1
ATOM 1213 N N . ILE A 1 159 ? 17.93172 51.07086 2.75015 1.000 48.49073 159 ILE A N 1
ATOM 1214 C CA . ILE A 1 159 ? 18.92168 50.44058 3.61592 1.000 39.03716 159 ILE A CA 1
ATOM 1215 C C . ILE A 1 159 ? 19.90075 49.58531 2.82299 1.000 45.32747 159 ILE A C 1
ATOM 1216 O O . ILE A 1 159 ? 20.67012 48.81975 3.41538 1.000 45.11668 159 ILE A O 1
ATOM 1221 N N . ASN A 1 160 ? 19.89474 49.70349 1.49570 1.000 41.36395 160 ASN A N 1
ATOM 1222 C CA . ASN A 1 160 ? 20.74354 48.91012 0.60657 1.000 47.28136 160 ASN A CA 1
ATOM 1223 C C . ASN A 1 160 ? 20.61154 47.41172 0.88945 1.000 46.39614 160 ASN A C 1
ATOM 1224 O O . ASN A 1 160 ? 21.59482 46.66790 0.96592 1.000 45.42743 160 ASN A O 1
ATOM 1229 N N . MET A 1 161 ? 19.36831 46.96679 1.00703 1.000 39.33647 161 MET A N 1
ATOM 1230 C CA . MET A 1 161 ? 19.05858 45.56071 1.20212 1.000 40.75180 161 MET A CA 1
ATOM 1231 C C . MET A 1 161 ? 19.18238 44.81135 -0.12104 1.000 39.83069 161 MET A C 1
ATOM 1232 O O . MET A 1 161 ? 18.90965 45.36105 -1.19227 1.000 40.11809 161 MET A O 1
ATOM 1237 N N . ARG A 1 162 ? 19.62837 43.55595 -0.05062 1.000 38.98887 162 ARG A N 1
ATOM 1238 C CA . ARG A 1 162 ? 19.58507 42.66858 -1.21125 1.000 41.19529 162 ARG A CA 1
ATOM 1239 C C . ARG A 1 162 ? 18.25265 41.92937 -1.20293 1.000 43.37327 162 ARG A C 1
ATOM 1240 O O . ARG A 1 162 ? 18.02200 41.05548 -0.36035 1.000 40.30665 162 ARG A O 1
ATOM 1248 N N . MET A 1 163 ? 17.38512 42.27265 -2.14967 1.000 40.91687 163 MET A N 1
ATOM 1249 C CA . MET A 1 163 ? 16.04351 41.72249 -2.22478 1.000 44.86815 163 MET A CA 1
ATOM 1250 C C . MET A 1 163 ? 15.69020 41.45672 -3.68026 1.000 44.56924 163 MET A C 1
ATOM 1251 O O . MET A 1 163 ? 15.98400 42.27170 -4.55819 1.000 44.89835 163 MET A O 1
ATOM 1256 N N . ILE A 1 164 ? 15.04175 40.32490 -3.92578 1.000 40.03581 164 ILE A N 1
ATOM 1257 C CA . ILE A 1 164 ? 14.48123 40.00742 -5.23036 1.000 39.38574 164 ILE A CA 1
ATOM 1258 C C . ILE A 1 164 ? 12.97165 40.18553 -5.14359 1.000 43.96287 164 ILE A C 1
ATOM 1259 O O . ILE A 1 164 ? 12.31957 39.61418 -4.25982 1.000 39.81035 164 ILE A O 1
ATOM 1264 N N . ALA A 1 165 ? 12.41751 40.98287 -6.05222 1.000 39.02060 165 ALA A N 1
ATOM 1265 C CA . ALA A 1 165 ? 10.99006 41.24931 -6.06862 1.000 39.12647 165 ALA A CA 1
ATOM 1266 C C . ALA A 1 165 ? 10.55634 41.49012 -7.50793 1.000 49.23089 165 ALA A C 1
ATOM 1267 O O . ALA A 1 165 ? 11.38159 41.65135 -8.41208 1.000 47.81566 165 ALA A O 1
ATOM 1269 N N . GLY A 1 166 ? 9.24636 41.51137 -7.71363 1.000 46.51741 166 GLY A N 1
ATOM 1270 C CA . GLY A 1 166 ? 8.70769 41.74319 -9.03725 1.000 50.03237 166 GLY A CA 1
ATOM 1271 C C . GLY A 1 166 ? 7.21282 41.94950 -8.98345 1.000 49.90313 166 GLY A C 1
ATOM 1272 O O . GLY A 1 166 ? 6.55224 41.61381 -7.99423 1.000 49.34617 166 GLY A O 1
ATOM 1273 N N . LYS A 1 167 ? 6.69013 42.51521 -10.06695 1.000 49.39049 167 LYS A N 1
ATOM 1274 C CA . LYS A 1 167 ? 5.25895 42.74710 -10.20312 1.000 50.94563 167 LYS A CA 1
ATOM 1275 C C . LYS A 1 167 ? 4.53340 41.45474 -10.55497 1.000 51.85406 167 LYS A C 1
ATOM 1276 O O . LYS A 1 167 ? 5.00202 40.66739 -11.38195 1.000 51.74297 167 LYS A O 1
ATOM 1282 N N . VAL A 1 168 ? 3.37716 41.24355 -9.92511 1.000 56.07299 168 VAL A N 1
ATOM 1283 C CA . VAL A 1 168 ? 2.56793 40.06744 -10.21780 1.000 56.56196 168 VAL A CA 1
ATOM 1284 C C . VAL A 1 168 ? 1.95579 40.20831 -11.60460 1.000 55.79955 168 VAL A C 1
ATOM 1285 O O . VAL A 1 168 ? 1.41478 41.26375 -11.95833 1.000 53.34831 168 VAL A O 1
ATOM 1289 N N . MET A 1 169 ? 2.07899 39.15708 -12.41257 1.000 56.39272 169 MET A N 1
ATOM 1290 C CA . MET A 1 169 ? 1.44287 39.08766 -13.72105 1.000 60.11896 169 MET A CA 1
ATOM 1291 C C . MET A 1 169 ? 0.23091 38.16833 -13.62001 1.000 58.05718 169 MET A C 1
ATOM 1292 O O . MET A 1 169 ? 0.37993 36.97359 -13.34013 1.000 56.17777 169 MET A O 1
ATOM 1297 N N . MET A 1 170 ? -0.96065 38.72298 -13.84973 1.000 62.30927 170 MET A N 1
ATOM 1298 C CA . MET A 1 170 ? -2.19591 37.93844 -13.80799 1.000 61.18718 170 MET A CA 1
ATOM 1299 C C . MET A 1 170 ? -3.27485 38.66407 -14.60164 1.000 65.61622 170 MET A C 1
ATOM 1300 O O . MET A 1 170 ? -3.65756 39.78480 -14.24474 1.000 61.22116 170 MET A O 1
ATOM 1305 N N . ASP A 1 171 ? -3.77759 38.03156 -15.66728 1.000 60.71324 171 ASP A N 1
ATOM 1306 C CA . ASP A 1 171 ? -4.74313 38.68006 -16.55109 1.000 68.08713 171 ASP A CA 1
ATOM 1307 C C . ASP A 1 171 ? -6.07917 37.94888 -16.66157 1.000 68.80562 171 ASP A C 1
ATOM 1308 O O . ASP A 1 171 ? -6.92821 38.36812 -17.45661 1.000 68.38241 171 ASP A O 1
ATOM 1313 N N . ARG A 1 172 ? -6.29851 36.87731 -15.89971 1.000 66.85351 172 ARG A N 1
ATOM 1314 C CA . ARG A 1 172 ? -7.56463 36.16049 -15.98453 1.000 61.56196 172 ARG A CA 1
ATOM 1315 C C . ARG A 1 172 ? -7.85514 35.44901 -14.66871 1.000 64.71180 172 ARG A C 1
ATOM 1316 O O . ARG A 1 172 ? -6.97765 35.29291 -13.81507 1.000 62.95536 172 ARG A O 1
ATOM 1324 N N . ASN A 1 173 ? -9.12079 35.04156 -14.51260 1.000 65.25463 173 ASN A N 1
ATOM 1325 C CA . ASN A 1 173 ? -9.57448 34.19858 -13.40049 1.000 55.17111 173 ASN A CA 1
ATOM 1326 C C . ASN A 1 173 ? -9.35324 34.86742 -12.04557 1.000 58.03630 173 ASN A C 1
ATOM 1327 O O . ASN A 1 173 ? -8.92410 34.23295 -11.07952 1.000 57.41074 173 ASN A O 1
ATOM 1332 N N . ALA A 1 174 ? -9.67789 36.15095 -11.96377 1.000 51.68670 174 ALA A N 1
ATOM 1333 C CA . ALA A 1 174 ? -9.58198 36.89540 -10.71802 1.000 58.68846 174 ALA A CA 1
ATOM 1334 C C . ALA A 1 174 ? -10.40188 38.16535 -10.86546 1.000 62.70142 174 ALA A C 1
ATOM 1335 O O . ALA A 1 174 ? -10.68388 38.59095 -11.99136 1.000 61.12243 174 ALA A O 1
ATOM 1337 N N . PRO A 1 175 ? -10.82397 38.77595 -9.75439 1.000 67.18303 175 PRO A N 1
ATOM 1338 C CA . PRO A 1 175 ? -11.62875 39.99964 -9.84764 1.000 61.71913 175 PRO A CA 1
ATOM 1339 C C . PRO A 1 175 ? -10.95212 41.05597 -10.70995 1.000 67.63302 175 PRO A C 1
ATOM 1340 O O . PRO A 1 175 ? -9.72360 41.13162 -10.78960 1.000 69.29109 175 PRO A O 1
ATOM 1344 N N . ASP A 1 176 ? -11.78193 41.87587 -11.36110 1.000 74.05748 176 ASP A N 1
ATOM 1345 C CA . ASP A 1 176 ? -11.27825 42.83411 -12.34053 1.000 74.81592 176 ASP A CA 1
ATOM 1346 C C . ASP A 1 176 ? -10.32006 43.84169 -11.72046 1.000 74.94910 176 ASP A C 1
ATOM 1347 O O . ASP A 1 176 ? -9.41848 44.34008 -12.40620 1.000 75.30184 176 ASP A O 1
ATOM 1352 N N . TYR A 1 177 ? -10.48088 44.14455 -10.43029 1.000 71.89924 177 TYR A N 1
ATOM 1353 C CA . TYR A 1 177 ? -9.61153 45.12886 -9.79761 1.000 72.87820 177 TYR A CA 1
ATOM 1354 C C . TYR A 1 177 ? -8.17786 44.63638 -9.63170 1.000 63.62301 177 TYR A C 1
ATOM 1355 O O . TYR A 1 177 ? -7.31184 45.43276 -9.25773 1.000 67.99262 177 TYR A O 1
ATOM 1364 N N . LEU A 1 178 ? -7.90646 43.35513 -9.89399 1.000 62.68999 178 LEU A N 1
ATOM 1365 C CA . LEU A 1 178 ? -6.58308 42.77645 -9.68780 1.000 68.92496 178 LEU A CA 1
ATOM 1366 C C . LEU A 1 178 ? -6.02457 42.13048 -10.95445 1.000 69.77614 178 LEU A C 1
ATOM 1367 O O . LEU A 1 178 ? -5.14287 41.26920 -10.86850 1.000 68.32649 178 LEU A O 1
ATOM 1372 N N . LEU A 1 179 ? -6.52472 42.51458 -12.12658 1.000 67.43667 179 LEU A N 1
ATOM 1373 C CA . LEU A 1 179 ? -6.09951 41.93758 -13.39443 1.000 68.06609 179 LEU A CA 1
ATOM 1374 C C . LEU A 1 179 ? -5.32940 42.95633 -14.22063 1.000 63.73285 179 LEU A C 1
ATOM 1375 O O . LEU A 1 179 ? -5.64314 44.15049 -14.20377 1.000 67.53166 179 LEU A O 1
ATOM 1380 N N . ASP A 1 180 ? -4.31553 42.47849 -14.93730 1.000 64.66691 180 ASP A N 1
ATOM 1381 C CA . ASP A 1 180 ? -3.66768 43.25811 -15.97560 1.000 66.55930 180 ASP A CA 1
ATOM 1382 C C . ASP A 1 180 ? -4.05938 42.68981 -17.34490 1.000 64.95269 180 ASP A C 1
ATOM 1383 O O . ASP A 1 180 ? -5.03730 41.93603 -17.46485 1.000 67.10681 180 ASP A O 1
ATOM 1388 N N . THR A 1 181 ? -3.30362 43.05663 -18.37162 1.000 65.97944 181 THR A N 1
ATOM 1389 C CA . THR A 1 181 ? -3.39303 42.44569 -19.68709 1.000 68.16771 181 THR A CA 1
ATOM 1390 C C . THR A 1 181 ? -2.00165 41.95951 -20.06644 1.000 64.57461 181 THR A C 1
ATOM 1391 O O . THR A 1 181 ? -1.01138 42.33566 -19.43876 1.000 71.04680 181 THR A O 1
ATOM 1395 N N . ALA A 1 182 ? -1.92838 41.10224 -21.08627 1.000 64.02500 182 ALA A N 1
ATOM 1396 C CA . ALA A 1 182 ? -0.62970 40.59890 -21.53024 1.000 68.74818 182 ALA A CA 1
ATOM 1397 C C . ALA A 1 182 ? 0.31662 41.74190 -21.89535 1.000 66.99736 182 ALA A C 1
ATOM 1398 O O . ALA A 1 182 ? 1.46496 41.78900 -21.43198 1.000 71.34211 182 ALA A O 1
ATOM 1400 N N . GLU A 1 183 ? -0.16508 42.69587 -22.69693 1.000 64.15766 183 GLU A N 1
ATOM 1401 C CA . GLU A 1 183 ? 0.68202 43.79999 -23.14147 1.000 70.81588 183 GLU A CA 1
ATOM 1402 C C . GLU A 1 183 ? 1.06342 44.71812 -21.98294 1.000 70.54803 183 GLU A C 1
ATOM 1403 O O . GLU A 1 183 ? 2.24724 45.04276 -21.79676 1.000 69.68249 183 GLU A O 1
ATOM 1405 N N . SER A 1 184 ? 0.06908 45.16113 -21.20357 1.000 63.55501 184 SER A N 1
ATOM 1406 C CA . SER A 1 184 ? 0.35380 46.00884 -20.04995 1.000 63.17381 184 SER A CA 1
ATOM 1407 C C . SER A 1 184 ? 1.29132 45.30886 -19.07680 1.000 66.34018 184 SER A C 1
ATOM 1408 O O . SER A 1 184 ? 2.18341 45.94030 -18.50460 1.000 68.59786 184 SER A O 1
ATOM 1411 N N . SER A 1 185 ? 1.09908 44.00544 -18.86839 1.000 63.23715 185 SER A N 1
ATOM 1412 C CA . SER A 1 185 ? 1.95680 43.26590 -17.94603 1.000 62.77052 185 SER A CA 1
ATOM 1413 C C . SER A 1 185 ? 3.40142 43.23740 -18.44375 1.000 67.75959 185 SER A C 1
ATOM 1414 O O . SER A 1 185 ? 4.34064 43.48566 -17.67161 1.000 64.78005 185 SER A O 1
ATOM 1417 N N . TYR A 1 186 ? 3.60250 42.96511 -19.74668 1.000 66.77934 186 TYR A N 1
ATOM 1418 C CA . TYR A 1 186 ? 4.95759 42.99764 -20.29807 1.000 66.25841 186 TYR A CA 1
ATOM 1419 C C . TYR A 1 186 ? 5.59554 44.36353 -20.08441 1.000 64.58250 186 TYR A C 1
ATOM 1420 O O . TYR A 1 186 ? 6.73918 44.46248 -19.62558 1.000 62.47760 186 TYR A O 1
ATOM 1429 N N . HIS A 1 187 ? 4.86676 45.43365 -20.40977 1.000 65.28026 187 HIS A N 1
ATOM 1430 C CA . HIS A 1 187 ? 5.48347 46.75702 -20.37968 1.000 61.69056 187 HIS A CA 1
ATOM 1431 C C . HIS A 1 187 ? 5.75240 47.21781 -18.94885 1.000 60.46016 187 HIS A C 1
ATOM 1432 O O . HIS A 1 187 ? 6.79888 47.81949 -18.67270 1.000 62.01097 187 HIS A O 1
ATOM 1439 N N . GLN A 1 188 ? 4.83159 46.93686 -18.02111 1.000 60.93506 188 GLN A N 1
ATOM 1440 C CA . GLN A 1 188 ? 5.05600 47.30404 -16.62635 1.000 62.29909 188 GLN A CA 1
ATOM 1441 C C . GLN A 1 188 ? 6.23085 46.53387 -16.03243 1.000 56.80351 188 GLN A C 1
ATOM 1442 O O . GLN A 1 188 ? 7.07019 47.11694 -15.32983 1.000 57.91705 188 GLN A O 1
ATOM 1448 N N . SER A 1 189 ? 6.33228 45.23153 -16.32537 1.000 56.88902 189 SER A N 1
ATOM 1449 C CA . SER A 1 189 ? 7.46512 44.46853 -15.81256 1.000 53.43593 189 SER A CA 1
ATOM 1450 C C . SER A 1 189 ? 8.77643 44.94590 -16.43087 1.000 61.27082 189 SER A C 1
ATOM 1451 O O . SER A 1 189 ? 9.80790 44.99657 -15.74722 1.000 55.19193 189 SER A O 1
ATOM 1454 N N . LYS A 1 190 ? 8.75569 45.33250 -17.71204 1.000 56.08452 190 LYS A N 1
ATOM 1455 C CA . LYS A 1 190 ? 9.97190 45.85066 -18.33332 1.000 59.73026 190 LYS A CA 1
ATOM 1456 C C . LYS A 1 190 ? 10.39795 47.16835 -17.69800 1.000 58.09772 190 LYS A C 1
ATOM 1457 O O . LYS A 1 190 ? 11.59212 47.39370 -17.47368 1.000 57.50654 190 LYS A O 1
ATOM 1463 N N . GLU A 1 191 ? 9.43979 48.05101 -17.39689 1.000 53.72959 191 GLU A N 1
ATOM 1464 C CA . GLU A 1 191 ? 9.79698 49.31044 -16.74985 1.000 57.73470 191 GLU A CA 1
ATOM 1465 C C . GLU A 1 191 ? 10.37720 49.07063 -15.36095 1.000 58.89707 191 GLU A C 1
ATOM 1466 O O . GLU A 1 191 ? 11.34724 49.72968 -14.95826 1.000 53.44570 191 GLU A O 1
ATOM 1472 N N . LEU A 1 192 ? 9.80141 48.12600 -14.61287 1.000 54.81044 192 LEU A N 1
ATOM 1473 C CA . LEU A 1 192 ? 10.34548 47.83060 -13.28995 1.000 54.06175 192 LEU A CA 1
ATOM 1474 C C . LEU A 1 192 ? 11.74113 47.21319 -13.38549 1.000 51.26097 192 LEU A C 1
ATOM 1475 O O . LEU A 1 192 ? 12.61172 47.51235 -12.55800 1.000 48.95532 192 LEU A O 1
ATOM 1480 N N . ILE A 1 193 ? 11.97492 46.35433 -14.38612 1.000 46.91728 193 ILE A N 1
ATOM 1481 C CA . ILE A 1 193 ? 13.31212 45.79985 -14.60449 1.000 45.73499 193 ILE A CA 1
ATOM 1482 C C . ILE A 1 193 ? 14.30200 46.91393 -14.91429 1.000 51.69836 193 ILE A C 1
ATOM 1483 O O . ILE A 1 193 ? 15.42012 46.94088 -14.38458 1.000 52.60798 193 ILE A O 1
ATOM 1488 N N . GLU A 1 194 ? 13.90650 47.85020 -15.77997 1.000 55.50099 194 GLU A N 1
ATOM 1489 C CA . GLU A 1 194 ? 14.80841 48.92476 -16.17439 1.000 55.95252 194 GLU A CA 1
ATOM 1490 C C . GLU A 1 194 ? 15.08388 49.88600 -15.02818 1.000 51.68244 194 GLU A C 1
ATOM 1491 O O . GLU A 1 194 ? 16.15135 50.50776 -14.98946 1.000 54.07697 194 GLU A O 1
ATOM 1496 N N . ARG A 1 195 ? 14.15096 50.02241 -14.08820 1.000 47.99148 195 ARG A N 1
ATOM 1497 C CA . ARG A 1 195 ? 14.38187 50.94341 -12.98273 1.000 50.38685 195 ARG A CA 1
ATOM 1498 C C . ARG A 1 195 ? 15.10347 50.30296 -11.80527 1.000 52.99382 195 ARG A C 1
ATOM 1499 O O . ARG A 1 195 ? 15.90693 50.97549 -11.14493 1.000 49.88544 195 ARG A O 1
ATOM 1503 N N . TRP A 1 196 ? 14.89410 49.00768 -11.56072 1.000 46.99525 196 TRP A N 1
ATOM 1504 C CA . TRP A 1 196 ? 15.31390 48.40573 -10.30341 1.000 48.40458 196 TRP A CA 1
ATOM 1505 C C . TRP A 1 196 ? 16.25213 47.22190 -10.44750 1.000 45.47973 196 TRP A C 1
ATOM 1506 O O . TRP A 1 196 ? 16.99628 46.94216 -9.50510 1.000 42.80316 196 TRP A O 1
ATOM 1517 N N . HIS A 1 197 ? 16.22915 46.50336 -11.56852 1.000 37.67171 197 HIS A N 1
ATOM 1518 C CA . HIS A 1 197 ? 17.09303 45.33758 -11.68736 1.000 44.03447 197 HIS A CA 1
ATOM 1519 C C . HIS A 1 197 ? 18.55598 45.77172 -11.65133 1.000 50.83760 197 HIS A C 1
ATOM 1520 O O . HIS A 1 197 ? 18.98206 46.63976 -12.41976 1.000 48.23541 197 HIS A O 1
ATOM 1527 N N . LYS A 1 198 ? 19.31700 45.16436 -10.73928 1.000 46.45338 198 LYS A N 1
ATOM 1528 C CA . LYS A 1 198 ? 20.71086 45.52423 -10.46969 1.000 48.98794 198 LYS A CA 1
ATOM 1529 C C . LYS A 1 198 ? 20.85908 46.99395 -10.06816 1.000 48.16427 198 LYS A C 1
ATOM 1530 O O . LYS A 1 198 ? 21.92393 47.59118 -10.24058 1.000 45.39468 198 LYS A O 1
ATOM 1536 N N . ASN A 1 199 ? 19.81407 47.57780 -9.48165 1.000 42.97795 199 ASN A N 1
ATOM 1537 C CA . ASN A 1 199 ? 19.92031 48.88838 -8.83702 1.000 47.12560 199 ASN A CA 1
ATOM 1538 C C . ASN A 1 199 ? 20.42806 48.66637 -7.41579 1.000 44.96656 199 ASN A C 1
ATOM 1539 O O . ASN A 1 199 ? 19.67534 48.26787 -6.52465 1.000 43.75804 199 ASN A O 1
ATOM 1544 N N . GLY A 1 200 ? 21.71124 48.92829 -7.20101 1.000 45.92193 200 GLY A N 1
ATOM 1545 C CA . GLY A 1 200 ? 22.32181 48.57110 -5.93217 1.000 39.36408 200 GLY A CA 1
ATOM 1546 C C . GLY A 1 200 ? 22.34287 47.06261 -5.78379 1.000 44.30151 200 GLY A C 1
ATOM 1547 O O . GLY A 1 200 ? 22.77439 46.33223 -6.68397 1.000 47.90718 200 GLY A O 1
ATOM 1548 N N . ARG A 1 201 ? 21.86353 46.57791 -4.64215 1.000 38.54010 201 ARG A N 1
ATOM 1549 C CA . ARG A 1 201 ? 21.78192 45.14919 -4.38791 1.000 39.30034 201 ARG A CA 1
ATOM 1550 C C . ARG A 1 201 ? 20.40290 44.58764 -4.71343 1.000 40.74473 201 ARG A C 1
ATOM 1551 O O . ARG A 1 201 ? 20.13712 43.41517 -4.43430 1.000 44.32988 201 ARG A O 1
ATOM 1559 N N . LEU A 1 202 ? 19.53138 45.39104 -5.31327 1.000 40.25975 202 LEU A N 1
ATOM 1560 C CA . LEU A 1 202 ? 18.19405 44.94231 -5.65751 1.000 42.23095 202 LEU A CA 1
ATOM 1561 C C . LEU A 1 202 ? 18.22384 44.07961 -6.91340 1.000 42.80134 202 LEU A C 1
ATOM 1562 O O . LEU A 1 202 ? 19.11339 44.20320 -7.76162 1.000 42.54389 202 LEU A O 1
ATOM 1567 N N . LEU A 1 203 ? 17.24151 43.18647 -7.01639 1.000 39.74715 203 LEU A N 1
ATOM 1568 C CA . LEU A 1 203 ? 17.11956 42.27272 -8.14269 1.000 40.47902 203 LEU A CA 1
ATOM 1569 C C . LEU A 1 203 ? 15.64536 42.08600 -8.46950 1.000 44.44037 203 LEU A C 1
ATOM 1570 O O . LEU A 1 203 ? 14.78797 42.14938 -7.58409 1.000 38.96332 203 LEU A O 1
ATOM 1575 N N . TYR A 1 204 ? 15.35331 41.84932 -9.74633 1.000 44.05913 204 TYR A N 1
ATOM 1576 C CA . TYR A 1 204 ? 13.98027 41.71295 -10.21207 1.000 45.57264 204 TYR A CA 1
ATOM 1577 C C . TYR A 1 204 ? 13.66755 40.26375 -10.56780 1.000 41.34316 204 TYR A C 1
ATOM 1578 O O . TYR A 1 204 ? 14.51088 39.54821 -11.11559 1.000 45.09082 204 TYR A O 1
ATOM 1587 N N . ALA A 1 205 ? 12.43918 39.84484 -10.26785 1.000 42.50944 205 ALA A N 1
ATOM 1588 C CA . ALA A 1 205 ? 11.94342 38.51768 -10.60597 1.000 42.64270 205 ALA A CA 1
ATOM 1589 C C . ALA A 1 205 ? 10.69166 38.64786 -11.46081 1.000 45.54994 205 ALA A C 1
ATOM 1590 O O . ALA A 1 205 ? 9.74249 39.33069 -11.06779 1.000 45.21936 205 ALA A O 1
ATOM 1592 N N . ILE A 1 206 ? 10.69787 38.01174 -12.63232 1.000 49.13884 206 ILE A N 1
ATOM 1593 C CA . ILE A 1 206 ? 9.48354 37.91276 -13.43440 1.000 47.53652 206 ILE A CA 1
ATOM 1594 C C . ILE A 1 206 ? 8.50735 37.01307 -12.69287 1.000 49.02469 206 ILE A C 1
ATOM 1595 O O . ILE A 1 206 ? 8.78424 35.83023 -12.46169 1.000 47.22081 206 ILE A O 1
ATOM 1600 N N . THR A 1 207 ? 7.36196 37.56997 -12.30923 1.000 44.98349 207 THR A N 1
ATOM 1601 C CA . THR A 1 207 ? 6.49736 36.96146 -11.30219 1.000 51.37137 207 THR A CA 1
ATOM 1602 C C . THR A 1 207 ? 5.07994 36.81366 -11.83778 1.000 56.29579 207 THR A C 1
ATOM 1603 O O . THR A 1 207 ? 4.20864 37.65849 -11.58144 1.000 49.89260 207 THR A O 1
ATOM 1607 N N . PRO A 1 208 ? 4.81383 35.75435 -12.60282 1.000 55.61419 208 PRO A N 1
ATOM 1608 C CA . PRO A 1 208 ? 3.42000 35.34237 -12.81369 1.000 52.88236 208 PRO A CA 1
ATOM 1609 C C . PRO A 1 208 ? 2.93553 34.61215 -11.56873 1.000 50.22706 208 PRO A C 1
ATOM 1610 O O . PRO A 1 208 ? 3.63730 33.74643 -11.03928 1.000 48.81321 208 PRO A O 1
ATOM 1614 N N . ARG A 1 209 ? 1.73722 34.96782 -11.09590 1.000 51.40744 209 ARG A N 1
ATOM 1615 C CA . ARG A 1 209 ? 1.23153 34.37542 -9.85946 1.000 52.87378 209 ARG A CA 1
ATOM 1616 C C . ARG A 1 209 ? 1.21593 32.85532 -9.96010 1.000 53.94253 209 ARG A C 1
ATOM 1617 O O . ARG A 1 209 ? 1.92007 32.16121 -9.21688 1.000 58.56068 209 ARG A O 1
ATOM 1625 N N . PHE A 1 210 ? 0.42573 32.32454 -10.88797 1.000 50.34928 210 PHE A N 1
ATOM 1626 C CA . PHE A 1 210 ? 0.52878 30.93417 -11.31225 1.000 48.61418 210 PHE A CA 1
ATOM 1627 C C . PHE A 1 210 ? -0.16780 30.80499 -12.66310 1.000 56.84301 210 PHE A C 1
ATOM 1628 O O . PHE A 1 210 ? -0.73296 31.76909 -13.18938 1.000 51.66767 210 PHE A O 1
ATOM 1636 N N . ALA A 1 211 ? -0.11392 29.59947 -13.22580 1.000 56.09151 211 ALA A N 1
ATOM 1637 C CA . ALA A 1 211 ? -0.67540 29.38035 -14.55625 1.000 56.66201 211 ALA A CA 1
ATOM 1638 C C . ALA A 1 211 ? -2.18172 29.62122 -14.63695 1.000 61.85056 211 ALA A C 1
ATOM 1639 O O . ALA A 1 211 ? -2.62748 30.18682 -15.65110 1.000 62.58837 211 ALA A O 1
ATOM 1641 N N . PRO A 1 212 ? -3.00853 29.23490 -13.65200 1.000 57.94836 212 PRO A N 1
ATOM 1642 C CA . PRO A 1 212 ? -4.45001 29.52015 -13.76870 1.000 59.88833 212 PRO A CA 1
ATOM 1643 C C . PRO A 1 212 ? -4.78994 30.97131 -14.06400 1.000 61.50778 212 PRO A C 1
ATOM 1644 O O . PRO A 1 212 ? -5.72016 31.22630 -14.83805 1.000 65.46895 212 PRO A O 1
ATOM 1648 N N . THR A 1 213 ? -4.06215 31.93184 -13.49724 1.000 53.82716 213 THR A N 1
ATOM 1649 C CA . THR A 1 213 ? -4.42104 33.33372 -13.65075 1.000 60.94308 213 THR A CA 1
ATOM 1650 C C . THR A 1 213 ? -3.62630 34.02432 -14.75021 1.000 57.30080 213 THR A C 1
ATOM 1651 O O . THR A 1 213 ? -3.61882 35.25689 -14.81843 1.000 55.57362 213 THR A O 1
ATOM 1655 N N . SER A 1 214 ? -2.98846 33.26755 -15.63558 1.000 52.67039 214 SER A N 1
ATOM 1656 C CA . SER A 1 214 ? -2.27914 33.86456 -16.75722 1.000 64.49872 214 SER A CA 1
ATOM 1657 C C . SER A 1 214 ? -2.71048 33.19950 -18.05353 1.000 63.50822 214 SER A C 1
ATOM 1658 O O . SER A 1 214 ? -2.62245 31.97410 -18.18982 1.000 58.56324 214 SER A O 1
ATOM 1661 N N . SER A 1 215 ? -3.14560 34.01622 -19.00637 1.000 61.98387 215 SER A N 1
ATOM 1662 C CA . SER A 1 215 ? -3.50616 33.54401 -20.33091 1.000 63.15750 215 SER A CA 1
ATOM 1663 C C . SER A 1 215 ? -2.26223 33.04736 -21.06888 1.000 67.75826 215 SER A C 1
ATOM 1664 O O . SER A 1 215 ? -1.13270 33.34751 -20.67294 1.000 62.81952 215 SER A O 1
ATOM 1667 N N . PRO A 1 216 ? -2.43973 32.27360 -22.14264 1.000 71.90590 216 PRO A N 1
ATOM 1668 C CA . PRO A 1 216 ? -1.27847 31.94479 -22.98799 1.000 70.48187 216 PRO A CA 1
ATOM 1669 C C . PRO A 1 216 ? -0.54335 33.17365 -23.50361 1.000 68.72902 216 PRO A C 1
ATOM 1670 O O . PRO A 1 216 ? 0.68971 33.14184 -23.62928 1.000 64.00773 216 PRO A O 1
ATOM 1674 N N . GLU A 1 217 ? -1.26264 34.26701 -23.77518 1.000 67.99028 217 GLU A N 1
ATOM 1675 C CA . GLU A 1 217 ? -0.61335 35.50208 -24.20780 1.000 67.55600 217 GLU A CA 1
ATOM 1676 C C . GLU A 1 217 ? 0.30341 36.05442 -23.12350 1.000 66.59354 217 GLU A C 1
ATOM 1677 O O . GLU A 1 217 ? 1.44291 36.45484 -23.39982 1.000 66.77314 217 GLU A O 1
ATOM 1683 N N . GLN A 1 218 ? -0.17248 36.07489 -21.87732 1.000 68.87401 218 GLN A N 1
ATOM 1684 C CA . GLN A 1 218 ? 0.65571 36.57764 -20.78787 1.000 65.07680 218 GLN A CA 1
ATOM 1685 C C . GLN A 1 218 ? 1.83840 35.65651 -20.51033 1.000 63.62126 218 GLN A C 1
ATOM 1686 O O . GLN A 1 218 ? 2.93481 36.13028 -20.18978 1.000 65.66759 218 GLN A O 1
ATOM 1692 N N . MET A 1 219 ? 1.63731 34.33946 -20.61003 1.000 61.19719 219 MET A N 1
ATOM 1693 C CA . MET A 1 219 ? 2.75969 33.41986 -20.45647 1.000 62.52198 219 MET A CA 1
ATOM 1694 C C . MET A 1 219 ? 3.81413 33.67307 -21.52743 1.000 66.87260 219 MET A C 1
ATOM 1695 O O . MET A 1 219 ? 5.02134 33.62683 -21.24813 1.000 69.84530 219 MET A O 1
ATOM 1700 N N . ALA A 1 220 ? 3.37623 33.97402 -22.75700 1.000 66.60345 220 ALA A N 1
ATOM 1701 C CA . ALA A 1 220 ? 4.32605 34.32311 -23.81185 1.000 67.94925 220 ALA A CA 1
ATOM 1702 C C . ALA A 1 220 ? 5.05520 35.62599 -23.49810 1.000 61.38426 220 ALA A C 1
ATOM 1703 O O . ALA A 1 220 ? 6.25659 35.74920 -23.76680 1.000 61.83534 220 ALA A O 1
ATOM 1705 N N . MET A 1 221 ? 4.35228 36.60507 -22.91819 1.000 57.06773 221 MET A N 1
ATOM 1706 C CA . MET A 1 221 ? 5.01733 37.85114 -22.53553 1.000 59.98111 221 MET A CA 1
ATOM 1707 C C . MET A 1 221 ? 6.06266 37.61604 -21.44502 1.000 58.15648 221 MET A C 1
ATOM 1708 O O . MET A 1 221 ? 7.14354 38.21732 -21.46898 1.000 65.66178 221 MET A O 1
ATOM 1713 N N . ALA A 1 222 ? 5.76105 36.74403 -20.48096 1.000 54.70891 222 ALA A N 1
ATOM 1714 C CA . ALA A 1 222 ? 6.74371 36.41863 -19.44861 1.000 59.38236 222 ALA A CA 1
ATOM 1715 C C . ALA A 1 222 ? 7.96222 35.72310 -20.04662 1.000 59.61790 222 ALA A C 1
ATOM 1716 O O . ALA A 1 222 ? 9.10601 36.01945 -19.67146 1.000 50.70791 222 ALA A O 1
ATOM 1718 N N . GLN A 1 223 ? 7.73010 34.78284 -20.96917 1.000 59.31020 223 GLN A N 1
ATOM 1719 C CA . GLN A 1 223 ? 8.82911 34.14740 -21.69014 1.000 56.13218 223 GLN A CA 1
ATOM 1720 C C . GLN A 1 223 ? 9.68385 35.18494 -22.40713 1.000 60.85619 223 GLN A C 1
ATOM 1721 O O . GLN A 1 223 ? 10.92159 35.12091 -22.37694 1.000 54.08907 223 GLN A O 1
ATOM 1727 N N . ARG A 1 224 ? 9.03264 36.15281 -23.05349 1.000 60.44058 224 ARG A N 1
ATOM 1728 C CA . ARG A 1 224 ? 9.75107 37.21109 -23.75403 1.000 62.13906 224 ARG A CA 1
ATOM 1729 C C . ARG A 1 224 ? 10.61389 38.01965 -22.79333 1.000 61.14559 224 ARG A C 1
ATOM 1730 O O . ARG A 1 224 ? 11.78119 38.31192 -23.08339 1.000 63.66195 224 ARG A O 1
ATOM 1738 N N . LEU A 1 225 ? 10.04756 38.39712 -21.64301 1.000 60.84566 225 LEU A N 1
ATOM 1739 C CA . LEU A 1 225 ? 10.80995 39.14839 -20.64852 1.000 54.95254 225 LEU A CA 1
ATOM 1740 C C . LEU A 1 225 ? 12.02657 38.36394 -20.18234 1.000 53.33545 225 LEU A C 1
ATOM 1741 O O . LEU A 1 225 ? 13.11537 38.92919 -20.02544 1.000 57.62722 225 LEU A O 1
ATOM 1746 N N . LYS A 1 226 ? 11.86601 37.05539 -19.96744 1.000 49.79534 226 LYS A N 1
ATOM 1747 C CA . LYS A 1 226 ? 13.00309 36.24992 -19.53208 1.000 52.15129 226 LYS A CA 1
ATOM 1748 C C . LYS A 1 226 ? 14.06705 36.15025 -20.62093 1.000 60.10709 226 LYS A C 1
ATOM 1749 O O . LYS A 1 226 ? 15.26433 36.11494 -20.31467 1.000 55.63133 226 LYS A O 1
ATOM 1755 N N . GLU A 1 227 ? 13.65391 36.11253 -21.89082 1.000 60.72348 227 GLU A N 1
ATOM 1756 C CA . GLU A 1 227 ? 14.62452 36.05827 -22.98031 1.000 56.14580 227 GLU A CA 1
ATOM 1757 C C . GLU A 1 227 ? 15.34841 37.38861 -23.16819 1.000 57.74351 227 GLU A C 1
ATOM 1758 O O . GLU A 1 227 ? 16.51628 37.40414 -23.57787 1.000 55.52177 227 GLU A O 1
ATOM 1764 N N . GLU A 1 228 ? 14.67544 38.50999 -22.89686 1.000 58.63220 228 GLU A N 1
ATOM 1765 C CA . GLU A 1 228 ? 15.31656 39.81431 -23.03972 1.000 54.24455 228 GLU A CA 1
ATOM 1766 C C . GLU A 1 228 ? 16.22296 40.15221 -21.86189 1.000 58.98068 228 GLU A C 1
ATOM 1767 O O . GLU A 1 228 ? 17.16837 40.93437 -22.01650 1.000 56.45979 228 GLU A O 1
ATOM 1773 N N . TYR A 1 229 ? 15.95742 39.58787 -20.68639 1.000 58.06779 229 TYR A N 1
ATOM 1774 C CA . TYR A 1 229 ? 16.74329 39.85578 -19.48248 1.000 54.49997 229 TYR A CA 1
ATOM 1775 C C . TYR A 1 229 ? 17.08910 38.52899 -18.82638 1.000 51.92071 229 TYR A C 1
ATOM 1776 O O . TYR A 1 229 ? 16.48837 38.14344 -17.81543 1.000 55.37413 229 TYR A O 1
ATOM 1785 N N . PRO A 1 230 ? 18.07435 37.80913 -19.36655 1.000 55.52027 230 PRO A N 1
ATOM 1786 C CA . PRO A 1 230 ? 18.33753 36.44935 -18.87255 1.000 53.79968 230 PRO A CA 1
ATOM 1787 C C . PRO A 1 230 ? 18.83485 36.40655 -17.44094 1.000 51.29921 230 PRO A C 1
ATOM 1788 O O . PRO A 1 230 ? 18.80751 35.33051 -16.83325 1.000 56.91588 230 PRO A O 1
ATOM 1792 N N . ASP A 1 231 ? 19.28885 37.52552 -16.87849 1.000 51.26548 231 ASP A N 1
ATOM 1793 C CA . ASP A 1 231 ? 19.79159 37.53975 -15.51266 1.000 51.83532 231 ASP A CA 1
ATOM 1794 C C . ASP A 1 231 ? 18.75015 38.02317 -14.50769 1.000 50.66168 231 ASP A C 1
ATOM 1795 O O . ASP A 1 231 ? 19.09702 38.29839 -13.35632 1.000 51.21240 231 ASP A O 1
ATOM 1800 N N . THR A 1 232 ? 17.48692 38.13127 -14.91023 1.000 51.39842 232 THR A N 1
ATOM 1801 C CA . THR A 1 232 ? 16.44950 38.34992 -13.91811 1.000 53.03986 232 THR A CA 1
ATOM 1802 C C . THR A 1 232 ? 16.02094 37.01095 -13.32578 1.000 49.24696 232 THR A C 1
ATOM 1803 O O . THR A 1 232 ? 16.38226 35.93388 -13.80974 1.000 45.38926 232 THR A O 1
ATOM 1807 N N . TRP A 1 233 ? 15.24818 37.08426 -12.25581 1.000 51.17483 233 TRP A N 1
ATOM 1808 C CA . TRP A 1 233 ? 14.73709 35.87135 -11.64739 1.000 50.93604 233 TRP A CA 1
ATOM 1809 C C . TRP A 1 233 ? 13.36418 35.53912 -12.22126 1.000 46.75004 233 TRP A C 1
ATOM 1810 O O . TRP A 1 233 ? 12.69204 36.38068 -12.82309 1.000 41.15036 233 TRP A O 1
ATOM 1821 N N . VAL A 1 234 ? 12.96925 34.28177 -12.05294 1.000 48.19775 234 VAL A N 1
ATOM 1822 C CA . VAL A 1 234 ? 11.60993 33.83230 -12.32310 1.000 45.49202 234 VAL A CA 1
ATOM 1823 C C . VAL A 1 234 ? 11.05918 33.27868 -11.01854 1.000 48.22090 234 VAL A C 1
ATOM 1824 O O . VAL A 1 234 ? 11.76023 32.55782 -10.30327 1.000 46.17404 234 VAL A O 1
ATOM 1828 N N . HIS A 1 235 ? 9.81075 33.61104 -10.70495 1.000 43.74327 235 HIS A N 1
ATOM 1829 C CA . HIS A 1 235 ? 9.25101 33.26640 -9.40265 1.000 46.58984 235 HIS A CA 1
ATOM 1830 C C . HIS A 1 235 ? 7.76602 32.98342 -9.56300 1.000 44.02655 235 HIS A C 1
ATOM 1831 O O . HIS A 1 235 ? 7.01241 33.88033 -9.95124 1.000 44.12034 235 HIS A O 1
ATOM 1838 N N . THR A 1 236 ? 7.33164 31.76301 -9.24550 1.000 44.07311 236 THR A N 1
ATOM 1839 C CA . THR A 1 236 ? 5.90466 31.47291 -9.35672 1.000 48.91653 236 THR A CA 1
ATOM 1840 C C . THR A 1 236 ? 5.52808 30.33758 -8.41358 1.000 45.71076 236 THR A C 1
ATOM 1841 O O . THR A 1 236 ? 6.38969 29.71415 -7.79832 1.000 45.02494 236 THR A O 1
ATOM 1845 N N . HIS A 1 237 ? 4.22304 30.06889 -8.31012 1.000 40.17175 237 HIS A N 1
ATOM 1846 C CA . HIS A 1 237 ? 3.70608 28.96615 -7.50269 1.000 42.39555 237 HIS A CA 1
ATOM 1847 C C . HIS A 1 237 ? 3.57124 27.70718 -8.36910 1.000 45.83619 237 HIS A C 1
ATOM 1848 O O . HIS A 1 237 ? 3.30727 27.79602 -9.57151 1.000 40.37531 237 HIS A O 1
ATOM 1855 N N . LEU A 1 238 ? 3.75620 26.52567 -7.76078 1.000 39.67620 238 LEU A N 1
ATOM 1856 C CA . LEU A 1 238 ? 3.70038 25.28399 -8.53276 1.000 40.38610 238 LEU A CA 1
ATOM 1857 C C . LEU A 1 238 ? 3.24476 24.11068 -7.67278 1.000 50.26495 238 LEU A C 1
ATOM 1858 O O . LEU A 1 238 ? 3.86983 23.82352 -6.64857 1.000 43.12759 238 LEU A O 1
ATOM 1863 N N . CYS A 1 239 ? 2.19304 23.42080 -8.12196 1.000 46.13572 239 CYS A N 1
ATOM 1864 C CA . CYS A 1 239 ? 1.64643 22.21453 -7.49010 1.000 51.66275 239 CYS A CA 1
ATOM 1865 C C . CYS A 1 239 ? 1.57702 22.32612 -5.96673 1.000 49.71167 239 CYS A C 1
ATOM 1866 O O . CYS A 1 239 ? 2.09854 21.49488 -5.22243 1.000 48.37115 239 CYS A O 1
ATOM 1869 N N . GLU A 1 240 ? 0.86104 23.34917 -5.51493 1.000 49.39206 240 GLU A N 1
ATOM 1870 C CA . GLU A 1 240 ? 0.60815 23.49551 -4.08800 1.000 54.51024 240 GLU A CA 1
ATOM 1871 C C . GLU A 1 240 ? -0.54850 22.60470 -3.64234 1.000 55.00608 240 GLU A C 1
ATOM 1872 O O . GLU A 1 240 ? -0.48597 21.98120 -2.57469 1.000 54.93198 240 GLU A O 1
ATOM 1878 N N . ASN A 1 241 ? -1.59678 22.52292 -4.46010 1.000 59.22041 241 ASN A N 1
ATOM 1879 C CA . ASN A 1 241 ? -2.85429 21.88480 -4.09652 1.000 61.58566 241 ASN A CA 1
ATOM 1880 C C . ASN A 1 241 ? -3.36047 21.04448 -5.26493 1.000 60.83115 241 ASN A C 1
ATOM 1881 O O . ASN A 1 241 ? -3.15694 21.39335 -6.43089 1.000 57.68238 241 ASN A O 1
ATOM 1886 N N . LYS A 1 242 ? -4.02368 19.92786 -4.94128 1.000 60.06880 242 LYS A N 1
ATOM 1887 C CA . LYS A 1 242 ? -4.49587 19.00765 -5.97755 1.000 61.69548 242 LYS A CA 1
ATOM 1888 C C . LYS A 1 242 ? -5.57693 19.63829 -6.85415 1.000 61.77472 242 LYS A C 1
ATOM 1889 O O . LYS A 1 242 ? -5.60531 19.41560 -8.07401 1.000 55.93645 242 LYS A O 1
ATOM 1895 N N . ASP A 1 243 ? -6.48076 20.41901 -6.25485 1.000 57.63429 243 ASP A N 1
ATOM 1896 C CA . ASP A 1 243 ? -7.47140 21.13649 -7.05225 1.000 64.08928 243 ASP A CA 1
ATOM 1897 C C . ASP A 1 243 ? -6.80352 22.13934 -7.98231 1.000 61.39945 243 ASP A C 1
ATOM 1898 O O . ASP A 1 243 ? -7.25495 22.34147 -9.11415 1.000 59.43398 243 ASP A O 1
ATOM 1903 N N . GLU A 1 244 ? -5.73275 22.78783 -7.51550 1.000 62.67050 244 GLU A N 1
ATOM 1904 C CA . GLU A 1 244 ? -4.97518 23.69517 -8.37272 1.000 55.70344 244 GLU A CA 1
ATOM 1905 C C . GLU A 1 244 ? -4.35622 22.95101 -9.55287 1.000 52.07913 244 GLU A C 1
ATOM 1906 O O . GLU A 1 244 ? -4.37586 23.44168 -10.68989 1.000 52.46842 244 GLU A O 1
ATOM 1912 N N . ILE A 1 245 ? -3.82436 21.75076 -9.30525 1.000 51.81455 245 ILE A N 1
ATOM 1913 C CA . ILE A 1 245 ? -3.23684 20.95090 -10.37876 1.000 55.91458 245 ILE A CA 1
ATOM 1914 C C . ILE A 1 245 ? -4.29860 20.56127 -11.40318 1.000 61.22149 245 ILE A C 1
ATOM 1915 O O . ILE A 1 245 ? -4.06070 20.61387 -12.61807 1.000 55.32289 245 ILE A O 1
ATOM 1920 N N . ALA A 1 246 ? -5.48424 20.15637 -10.93153 1.000 61.04837 246 ALA A N 1
ATOM 1921 C CA . ALA A 1 246 ? -6.56883 19.81235 -11.85041 1.000 58.53008 246 ALA A CA 1
ATOM 1922 C C . ALA A 1 246 ? -7.03667 21.03012 -12.64337 1.000 55.27459 246 ALA A C 1
ATOM 1923 O O . ALA A 1 246 ? -7.35171 20.92589 -13.83644 1.000 55.42720 246 ALA A O 1
ATOM 1925 N N . TRP A 1 247 ? -7.09171 22.19472 -11.99509 1.000 55.95806 247 TRP A N 1
ATOM 1926 C CA . TRP A 1 247 ? -7.42972 23.42843 -12.69746 1.000 56.81948 247 TRP A CA 1
ATOM 1927 C C . TRP A 1 247 ? -6.42819 23.71782 -13.81062 1.000 62.85460 247 TRP A C 1
ATOM 1928 O O . TRP A 1 247 ? -6.81047 24.13471 -14.91351 1.000 66.17165 247 TRP A O 1
ATOM 1939 N N . VAL A 1 248 ? -5.13729 23.51107 -13.53330 1.000 58.79049 248 VAL A N 1
ATOM 1940 C CA . VAL A 1 248 ? -4.10995 23.74090 -14.54609 1.000 56.58759 248 VAL A CA 1
ATOM 1941 C C . VAL A 1 248 ? -4.27894 22.75472 -15.68846 1.000 58.82407 248 VAL A C 1
ATOM 1942 O O . VAL A 1 248 ? -4.21188 23.12156 -16.86760 1.000 61.01835 248 VAL A O 1
ATOM 1946 N N . LYS A 1 249 ? -4.50319 21.48608 -15.35805 1.000 58.84657 249 LYS A N 1
ATOM 1947 C CA . LYS A 1 249 ? -4.78219 20.52416 -16.41285 1.000 60.26341 249 LYS A CA 1
ATOM 1948 C C . LYS A 1 249 ? -6.01227 20.93421 -17.24019 1.000 65.95067 249 LYS A C 1
ATOM 1949 O O . LYS A 1 249 ? -6.08791 20.60059 -18.42338 1.000 69.21901 249 LYS A O 1
ATOM 1951 N N . SER A 1 250 ? -7.01513 21.60747 -16.66493 1.000 68.89662 250 SER A N 1
ATOM 1952 C CA . SER A 1 250 ? -8.09000 22.06948 -17.55628 1.000 67.31549 250 SER A CA 1
ATOM 1953 C C . SER A 1 250 ? -7.64361 23.24821 -18.42154 1.000 64.93149 250 SER A C 1
ATOM 1954 O O . SER A 1 250 ? -8.01095 23.35010 -19.60111 1.000 74.05838 250 SER A O 1
ATOM 1957 N N . LEU A 1 251 ? -6.87050 24.15355 -17.86470 1.000 67.47346 251 LEU A N 1
ATOM 1958 C CA . LEU A 1 251 ? -6.66483 25.35991 -18.63717 1.000 66.01563 251 LEU A CA 1
ATOM 1959 C C . LEU A 1 251 ? -5.58077 25.20721 -19.69478 1.000 69.87200 251 LEU A C 1
ATOM 1960 O O . LEU A 1 251 ? -5.58455 25.95689 -20.68407 1.000 71.20424 251 LEU A O 1
ATOM 1965 N N . TYR A 1 252 ? -4.70396 24.21709 -19.55063 1.000 69.19558 252 TYR A N 1
ATOM 1966 C CA . TYR A 1 252 ? -3.66179 23.92116 -20.52906 1.000 68.46095 252 TYR A CA 1
ATOM 1967 C C . TYR A 1 252 ? -3.68213 22.42733 -20.83718 1.000 70.78880 252 TYR A C 1
ATOM 1968 O O . TYR A 1 252 ? -2.79240 21.67862 -20.41290 1.000 75.11850 252 TYR A O 1
ATOM 1977 N N . PRO A 1 253 ? -4.69760 21.95401 -21.56941 1.000 77.29749 253 PRO A N 1
ATOM 1978 C CA . PRO A 1 253 ? -4.81900 20.50284 -21.79585 1.000 74.11394 253 PRO A CA 1
ATOM 1979 C C . PRO A 1 253 ? -3.73634 19.92926 -22.69804 1.000 74.84575 253 PRO A C 1
ATOM 1980 O O . PRO A 1 253 ? -3.52265 18.71028 -22.67657 1.000 75.07902 253 PRO A O 1
ATOM 1984 N N . ASP A 1 254 ? -3.04457 20.75597 -23.48201 1.000 80.08699 254 ASP A N 1
ATOM 1985 C CA . ASP A 1 254 ? -2.04626 20.26327 -24.42244 1.000 79.61872 254 ASP A CA 1
ATOM 1986 C C . ASP A 1 254 ? -0.63926 20.20187 -23.84142 1.000 77.09818 254 ASP A C 1
ATOM 1987 O O . ASP A 1 254 ? 0.29210 19.83012 -24.56208 1.000 78.14827 254 ASP A O 1
ATOM 1992 N N . HIS A 1 255 ? -0.45826 20.54131 -22.56969 1.000 75.79202 255 HIS A N 1
ATOM 1993 C CA . HIS A 1 255 ? 0.83349 20.42228 -21.91018 1.000 70.92225 255 HIS A CA 1
ATOM 1994 C C . HIS A 1 255 ? 0.83546 19.18770 -21.01277 1.000 70.32577 255 HIS A C 1
ATOM 1995 O O . HIS A 1 255 ? -0.21655 18.72910 -20.55852 1.000 67.49110 255 HIS A O 1
ATOM 2002 N N . ASP A 1 256 ? 2.02729 18.65161 -20.75941 1.000 67.18085 256 ASP A N 1
ATOM 2003 C CA . ASP A 1 256 ? 2.17405 17.41613 -19.98356 1.000 65.36390 256 ASP A CA 1
ATOM 2004 C C . ASP A 1 256 ? 2.23393 17.68700 -18.47950 1.000 64.12417 256 ASP A C 1
ATOM 2005 O O . ASP A 1 256 ? 3.15746 17.26168 -17.78564 1.000 62.14650 256 ASP A O 1
ATOM 2010 N N . GLY A 1 257 ? 1.23665 18.39187 -17.96138 1.000 58.36577 257 GLY A N 1
ATOM 2011 C CA . GLY A 1 257 ? 1.14292 18.68350 -16.54553 1.000 59.58612 257 GLY A CA 1
ATOM 2012 C C . GLY A 1 257 ? 1.47459 20.13096 -16.22024 1.000 61.33814 257 GLY A C 1
ATOM 2013 O O . GLY A 1 257 ? 1.65729 20.98220 -17.09495 1.000 57.61462 257 GLY A O 1
ATOM 2014 N N . TYR A 1 258 ? 1.57525 20.39044 -14.91585 1.000 58.02306 258 TYR A N 1
ATOM 2015 C CA . TYR A 1 258 ? 1.71593 21.75467 -14.41379 1.000 55.61362 258 TYR A CA 1
ATOM 2016 C C . TYR A 1 258 ? 3.09020 22.33676 -14.74686 1.000 57.56933 258 TYR A C 1
ATOM 2017 O O . TYR A 1 258 ? 3.19494 23.40814 -15.35896 1.000 50.43880 258 TYR A O 1
ATOM 2026 N N . LEU A 1 259 ? 4.16115 21.65669 -14.32874 1.000 55.23672 259 LEU A N 1
ATOM 2027 C CA . LEU A 1 259 ? 5.50065 22.19377 -14.55013 1.000 49.22500 259 LEU A CA 1
ATOM 2028 C C . LEU A 1 259 ? 5.80893 22.34989 -16.03411 1.000 58.39196 259 LEU A C 1
ATOM 2029 O O . LEU A 1 259 ? 6.57210 23.24645 -16.42120 1.000 59.09950 259 LEU A O 1
ATOM 2034 N N . ASP A 1 260 ? 5.22033 21.50382 -16.88188 1.000 55.21728 260 ASP A N 1
ATOM 2035 C CA . ASP A 1 260 ? 5.51827 21.58849 -18.30457 1.000 59.89024 260 ASP A CA 1
ATOM 2036 C C . ASP A 1 260 ? 4.94702 22.84519 -18.94439 1.000 57.39769 260 ASP A C 1
ATOM 2037 O O . ASP A 1 260 ? 5.47552 23.29516 -19.96589 1.000 61.36927 260 ASP A O 1
ATOM 2042 N N . VAL A 1 261 ? 3.90559 23.43898 -18.36029 1.000 55.97580 261 VAL A N 1
ATOM 2043 C CA . VAL A 1 261 ? 3.42814 24.72626 -18.85821 1.000 60.89843 261 VAL A CA 1
ATOM 2044 C C . VAL A 1 261 ? 4.51865 25.77925 -18.71451 1.000 60.58128 261 VAL A C 1
ATOM 2045 O O . VAL A 1 261 ? 4.79572 26.54146 -19.64713 1.000 64.93957 261 VAL A O 1
ATOM 2049 N N . TYR A 1 262 ? 5.15987 25.83066 -17.54173 1.000 52.07044 262 TYR A N 1
ATOM 2050 C CA . TYR A 1 262 ? 6.24490 26.78250 -17.33421 1.000 56.17002 262 TYR A CA 1
ATOM 2051 C C . TYR A 1 262 ? 7.45018 26.43169 -18.19238 1.000 55.07463 262 TYR A C 1
ATOM 2052 O O . TYR A 1 262 ? 8.10540 27.32186 -18.74619 1.000 51.12557 262 TYR A O 1
ATOM 2061 N N . HIS A 1 263 ? 7.73346 25.13425 -18.33397 1.000 55.05414 263 HIS A N 1
ATOM 2062 C CA . HIS A 1 263 ? 8.91108 24.69289 -19.07658 1.000 57.01321 263 HIS A CA 1
ATOM 2063 C C . HIS A 1 263 ? 8.80680 25.03838 -20.55790 1.000 58.81101 263 HIS A C 1
ATOM 2064 O O . HIS A 1 263 ? 9.78713 25.49356 -21.15963 1.000 57.75224 263 HIS A O 1
ATOM 2071 N N . GLN A 1 264 ? 7.63459 24.81655 -21.16743 1.000 56.69881 264 GLN A N 1
ATOM 2072 C CA . GLN A 1 264 ? 7.47554 25.09936 -22.59250 1.000 61.33559 264 GLN A CA 1
ATOM 2073 C C . GLN A 1 264 ? 7.56403 26.59167 -22.87954 1.000 58.61356 264 GLN A C 1
ATOM 2074 O O . GLN A 1 264 ? 7.96484 26.98538 -23.97982 1.000 61.32181 264 GLN A O 1
ATOM 2080 N N . TYR A 1 265 ? 7.18585 27.43405 -21.91881 1.000 55.34069 265 TYR A N 1
ATOM 2081 C CA . TYR A 1 265 ? 7.36190 28.87293 -22.04176 1.000 57.34203 265 TYR A CA 1
ATOM 2082 C C . TYR A 1 265 ? 8.73401 29.33589 -21.55123 1.000 54.16433 265 TYR A C 1
ATOM 2083 O O . TYR A 1 265 ? 8.90132 30.51926 -21.23661 1.000 50.89533 265 TYR A O 1
ATOM 2092 N N . GLY A 1 266 ? 9.70627 28.42938 -21.47535 1.000 51.96941 266 GLY A N 1
ATOM 2093 C CA . GLY A 1 266 ? 11.07767 28.78333 -21.12678 1.000 53.94084 266 GLY A CA 1
ATOM 2094 C C . GLY A 1 266 ? 11.24267 29.50701 -19.80664 1.000 57.19776 266 GLY A C 1
ATOM 2095 O O . GLY A 1 266 ? 12.08485 30.40708 -19.69879 1.000 48.11522 266 GLY A O 1
ATOM 2096 N N . LEU A 1 267 ? 10.46298 29.13099 -18.79194 1.000 54.32689 267 LEU A N 1
ATOM 2097 C CA . LEU A 1 267 ? 10.54338 29.75664 -17.47790 1.000 53.51640 267 LEU A CA 1
ATOM 2098 C C . LEU A 1 267 ? 11.14118 28.83060 -16.42787 1.000 50.81245 267 LEU A C 1
ATOM 2099 O O . LEU A 1 267 ? 11.06998 29.13388 -15.23178 1.000 54.42741 267 LEU A O 1
ATOM 2104 N N . THR A 1 268 ? 11.72903 27.71698 -16.84251 1.000 51.09966 268 THR A N 1
ATOM 2105 C CA . THR A 1 268 ? 12.53039 26.88781 -15.95984 1.000 52.83631 268 THR A CA 1
ATOM 2106 C C . THR A 1 268 ? 14.00345 27.18451 -16.21382 1.000 49.79774 268 THR A C 1
ATOM 2107 O O . THR A 1 268 ? 14.37932 27.71577 -17.26070 1.000 51.70787 268 THR A O 1
ATOM 2111 N N . GLY A 1 269 ? 14.83964 26.82530 -15.24876 1.000 52.98838 269 GLY A N 1
ATOM 2112 C CA . GLY A 1 269 ? 16.26502 27.02439 -15.37342 1.000 47.78538 269 GLY A CA 1
ATOM 2113 C C . GLY A 1 269 ? 16.82878 27.66741 -14.12891 1.000 54.90002 269 GLY A C 1
ATOM 2114 O O . GLY A 1 269 ? 16.16455 27.76835 -13.09042 1.000 49.17457 269 GLY A O 1
ATOM 2115 N N . LYS A 1 270 ? 18.07983 28.11119 -14.23012 1.000 52.34237 270 LYS A N 1
ATOM 2116 C CA . LYS A 1 270 ? 18.73038 28.76012 -13.10156 1.000 50.92495 270 LYS A CA 1
ATOM 2117 C C . LYS A 1 270 ? 17.99087 30.03859 -12.71957 1.000 48.44687 270 LYS A C 1
ATOM 2118 O O . LYS A 1 270 ? 17.52747 30.79270 -13.58115 1.000 46.72970 270 LYS A O 1
ATOM 2121 N N . ASN A 1 271 ? 17.89276 30.27583 -11.40945 1.000 44.52234 271 ASN A N 1
ATOM 2122 C CA . ASN A 1 271 ? 17.18504 31.42759 -10.84165 1.000 50.58573 271 ASN A CA 1
ATOM 2123 C C . ASN A 1 271 ? 15.70117 31.42670 -11.21029 1.000 49.88854 271 ASN A C 1
ATOM 2124 O O . ASN A 1 271 ? 15.07258 32.48401 -11.36061 1.000 43.32303 271 ASN A O 1
ATOM 2129 N N . CYS A 1 272 ? 15.12863 30.23693 -11.35032 1.000 43.03106 272 CYS A N 1
ATOM 2130 C CA . CYS A 1 272 ? 13.68506 30.06647 -11.44056 1.000 48.11614 272 CYS A CA 1
ATOM 2131 C C . CYS A 1 272 ? 13.23014 29.30638 -10.20285 1.000 45.67663 272 CYS A C 1
ATOM 2132 O O . CYS A 1 272 ? 13.65474 28.16640 -9.98391 1.000 43.99202 272 CYS A O 1
ATOM 2135 N N . VAL A 1 273 ? 12.37935 29.93954 -9.39587 1.000 45.98708 273 VAL A N 1
ATOM 2136 C CA . VAL A 1 273 ? 11.98789 29.42751 -8.08840 1.000 49.02895 273 VAL A CA 1
ATOM 2137 C C . VAL A 1 273 ? 10.49118 29.14905 -8.09994 1.000 44.51457 273 VAL A C 1
ATOM 2138 O O . VAL A 1 273 ? 9.67805 30.04676 -8.37726 1.000 45.08713 273 VAL A O 1
ATOM 2142 N N . PHE A 1 274 ? 10.13740 27.91703 -7.75070 1.000 44.29632 274 PHE A N 1
ATOM 2143 C CA . PHE A 1 274 ? 8.76277 27.44348 -7.75023 1.000 52.33208 274 PHE A CA 1
ATOM 2144 C C . PHE A 1 274 ? 8.35499 27.16799 -6.31049 1.000 45.41157 274 PHE A C 1
ATOM 2145 O O . PHE A 1 274 ? 8.94983 26.31497 -5.63998 1.000 48.51360 274 PHE A O 1
ATOM 2153 N N . ALA A 1 275 ? 7.34850 27.89465 -5.84656 1.000 41.24574 275 ALA A N 1
ATOM 2154 C CA . ALA A 1 275 ? 6.87011 27.77970 -4.47982 1.000 47.53192 275 ALA A CA 1
ATOM 2155 C C . ALA A 1 275 ? 5.98369 26.55303 -4.31288 1.000 44.53800 275 ALA A C 1
ATOM 2156 O O . ALA A 1 275 ? 5.20072 26.20809 -5.20653 1.000 41.36388 275 ALA A O 1
ATOM 2158 N N . HIS A 1 276 ? 6.16366 25.88007 -3.16885 1.000 48.79081 276 HIS A N 1
ATOM 2159 C CA . HIS A 1 276 ? 5.33829 24.79954 -2.62962 1.000 43.59728 276 HIS A CA 1
ATOM 2160 C C . HIS A 1 276 ? 5.77218 23.43857 -3.15786 1.000 43.39583 276 HIS A C 1
ATOM 2161 O O . HIS A 1 276 ? 6.45421 22.69962 -2.44062 1.000 46.20880 276 HIS A O 1
ATOM 2168 N N . CYS A 1 277 ? 5.39997 23.09417 -4.39433 1.000 45.91641 277 CYS A N 1
ATOM 2169 C CA . CYS A 1 277 ? 5.84157 21.84088 -5.01350 1.000 41.67129 277 CYS A CA 1
ATOM 2170 C C . CYS A 1 277 ? 5.49576 20.63795 -4.14043 1.000 47.22571 277 CYS A C 1
ATOM 2171 O O . CYS A 1 277 ? 6.32316 19.74859 -3.91708 1.000 46.46369 277 CYS A O 1
ATOM 2174 N N . VAL A 1 278 ? 4.26084 20.61738 -3.63605 1.000 50.96151 278 VAL A N 1
ATOM 2175 C CA . VAL A 1 278 ? 3.84803 19.58348 -2.69274 1.000 48.10723 278 VAL A CA 1
ATOM 2176 C C . VAL A 1 278 ? 3.45235 18.29244 -3.40619 1.000 45.17741 278 VAL A C 1
ATOM 2177 O O . VAL A 1 278 ? 3.69816 17.19533 -2.89015 1.000 48.90262 278 VAL A O 1
ATOM 2181 N N . HIS A 1 279 ? 2.86911 18.38904 -4.59837 1.000 45.14803 279 HIS A N 1
ATOM 2182 C CA . HIS A 1 279 ? 2.36796 17.23445 -5.34623 1.000 50.55332 279 HIS A CA 1
ATOM 2183 C C . HIS A 1 279 ? 3.03265 17.21579 -6.71669 1.000 53.79190 279 HIS A C 1
ATOM 2184 O O . HIS A 1 279 ? 2.44936 17.66724 -7.70349 1.000 58.53275 279 HIS A O 1
ATOM 2191 N N . LEU A 1 280 ? 4.26011 16.70359 -6.77249 1.000 53.96875 280 LEU A N 1
ATOM 2192 C CA . LEU A 1 280 ? 4.99357 16.57305 -8.02424 1.000 50.38586 280 LEU A CA 1
ATOM 2193 C C . LEU A 1 280 ? 5.00100 15.12374 -8.48626 1.000 49.02978 280 LEU A C 1
ATOM 2194 O O . LEU A 1 280 ? 5.22320 14.20697 -7.68945 1.000 48.22107 280 LEU A O 1
ATOM 2199 N N . GLU A 1 281 ? 4.77671 14.92138 -9.78097 1.000 55.46104 281 GLU A N 1
ATOM 2200 C CA . GLU A 1 281 ? 5.03147 13.60845 -10.34491 1.000 60.02332 281 GLU A CA 1
ATOM 2201 C C . GLU A 1 281 ? 6.53823 13.40269 -10.45131 1.000 57.94382 281 GLU A C 1
ATOM 2202 O O . GLU A 1 281 ? 7.32978 14.32440 -10.23743 1.000 57.01035 281 GLU A O 1
ATOM 2204 N N . GLU A 1 282 ? 6.94817 12.18453 -10.80332 1.000 62.11477 282 GLU A N 1
ATOM 2205 C CA . GLU A 1 282 ? 8.38414 11.94374 -10.89225 1.000 64.54095 282 GLU A CA 1
ATOM 2206 C C . GLU A 1 282 ? 8.97723 12.59248 -12.13574 1.000 61.07309 282 GLU A C 1
ATOM 2207 O O . GLU A 1 282 ? 10.13379 13.04250 -12.11072 1.000 61.25465 282 GLU A O 1
ATOM 2213 N N . LYS A 1 283 ? 8.18187 12.68670 -13.20667 1.000 60.98605 283 LYS A N 1
ATOM 2214 C CA . LYS A 1 283 ? 8.52927 13.50811 -14.36314 1.000 58.48694 283 LYS A CA 1
ATOM 2215 C C . LYS A 1 283 ? 8.93720 14.91275 -13.93941 1.000 55.74699 283 LYS A C 1
ATOM 2216 O O . LYS A 1 283 ? 9.96303 15.43714 -14.38392 1.000 53.50353 283 LYS A O 1
ATOM 2218 N N . GLU A 1 284 ? 8.12739 15.54414 -13.08689 1.000 58.30800 284 GLU A N 1
ATOM 2219 C CA . GLU A 1 284 ? 8.36770 16.93820 -12.72955 1.000 60.18286 284 GLU A CA 1
ATOM 2220 C C . GLU A 1 284 ? 9.59525 17.08049 -11.83450 1.000 57.37508 284 GLU A C 1
ATOM 2221 O O . GLU A 1 284 ? 10.34398 18.05802 -11.95429 1.000 52.20867 284 GLU A O 1
ATOM 2227 N N . TRP A 1 285 ? 9.81872 16.11884 -10.93398 1.000 58.04198 285 TRP A N 1
ATOM 2228 C CA . TRP A 1 285 ? 11.05578 16.10093 -10.15818 1.000 59.81724 285 TRP A CA 1
ATOM 2229 C C . TRP A 1 285 ? 12.26818 16.06092 -11.08281 1.000 60.68924 285 TRP A C 1
ATOM 2230 O O . TRP A 1 285 ? 13.20879 16.85580 -10.93709 1.000 55.97985 285 TRP A O 1
ATOM 2241 N N . ASP A 1 286 ? 12.25420 15.13984 -12.05696 1.000 62.01796 286 ASP A N 1
ATOM 2242 C CA . ASP A 1 286 ? 13.38566 15.02283 -12.97448 1.000 58.91427 286 ASP A CA 1
ATOM 2243 C C . ASP A 1 286 ? 13.54473 16.26730 -13.84263 1.000 53.59036 286 ASP A C 1
ATOM 2244 O O . ASP A 1 286 ? 14.67350 16.65544 -14.16302 1.000 52.63734 286 ASP A O 1
ATOM 2249 N N . ARG A 1 287 ? 12.43706 16.89888 -14.23553 1.000 50.19704 287 ARG A N 1
ATOM 2250 C CA . ARG A 1 287 ? 12.51964 18.12540 -15.02664 1.000 53.77064 287 ARG A CA 1
ATOM 2251 C C . ARG A 1 287 ? 13.12973 19.26599 -14.21829 1.000 56.17536 287 ARG A C 1
ATOM 2252 O O . ARG A 1 287 ? 13.97611 20.01268 -14.72562 1.000 53.05318 287 ARG A O 1
ATOM 2260 N N . LEU A 1 288 ? 12.69989 19.42915 -12.96418 1.000 55.66136 288 LEU A N 1
ATOM 2261 C CA . LEU A 1 288 ? 13.31198 20.43597 -12.10385 1.000 51.77769 288 LEU A CA 1
ATOM 2262 C C . LEU A 1 288 ? 14.79945 20.16652 -11.92469 1.000 52.85278 288 LEU A C 1
ATOM 2263 O O . LEU A 1 288 ? 15.61387 21.09681 -11.92180 1.000 50.02568 288 LEU A O 1
ATOM 2268 N N . SER A 1 289 ? 15.17589 18.89446 -11.79639 1.000 49.47629 289 SER A N 1
ATOM 2269 C CA . SER A 1 289 ? 16.56480 18.57783 -11.50274 1.000 46.44041 289 SER A CA 1
ATOM 2270 C C . SER A 1 289 ? 17.45722 18.73541 -12.72642 1.000 53.37540 289 SER A C 1
ATOM 2271 O O . SER A 1 289 ? 18.62021 19.12965 -12.58913 1.000 56.28716 289 SER A O 1
ATOM 2274 N N . GLU A 1 290 ? 16.93451 18.45365 -13.92293 1.000 52.17871 290 GLU A N 1
ATOM 2275 C CA . GLU A 1 290 ? 17.73620 18.59954 -15.13375 1.000 58.72863 290 GLU A CA 1
ATOM 2276 C C . GLU A 1 290 ? 17.90831 20.06441 -15.52012 1.000 53.71777 290 GLU A C 1
ATOM 2277 O O . GLU A 1 290 ? 18.97462 20.45741 -16.00977 1.000 50.44456 290 GLU A O 1
ATOM 2279 N N . THR A 1 291 ? 16.87022 20.87752 -15.32080 1.000 42.70442 291 THR A N 1
ATOM 2280 C CA . THR A 1 291 ? 16.92446 22.30787 -15.60367 1.000 46.68314 291 THR A CA 1
ATOM 2281 C C . THR A 1 291 ? 17.53610 23.12737 -14.47079 1.000 48.60291 291 THR A C 1
ATOM 2282 O O . THR A 1 291 ? 17.64290 24.35096 -14.60835 1.000 41.98799 291 THR A O 1
ATOM 2286 N N . LYS A 1 292 ? 17.90437 22.49598 -13.35144 1.000 55.40485 292 LYS A N 1
ATOM 2287 C CA . LYS A 1 292 ? 18.55886 23.18141 -12.23034 1.000 50.19165 292 LYS A CA 1
ATOM 2288 C C . LYS A 1 292 ? 17.66377 24.27095 -11.63858 1.000 51.98398 292 LYS A C 1
ATOM 2289 O O . LYS A 1 292 ? 18.13822 25.32441 -11.20733 1.000 54.33302 292 LYS A O 1
ATOM 2295 N N . SER A 1 293 ? 16.35643 24.01641 -11.62029 1.000 51.60581 293 SER A N 1
ATOM 2296 C CA . SER A 1 293 ? 15.40332 24.93742 -11.02226 1.000 50.08309 293 SER A CA 1
ATOM 2297 C C . SER A 1 293 ? 15.36970 24.75627 -9.50618 1.000 44.87691 293 SER A C 1
ATOM 2298 O O . SER A 1 293 ? 15.86171 23.76511 -8.96193 1.000 52.23822 293 SER A O 1
ATOM 2301 N N . SER A 1 294 ? 14.77145 25.72773 -8.81757 1.000 39.97804 294 SER A N 1
ATOM 2302 C CA . SER A 1 294 ? 14.74509 25.73170 -7.36286 1.000 42.17998 294 SER A CA 1
ATOM 2303 C C . SER A 1 294 ? 13.31683 25.62338 -6.83817 1.000 46.77495 294 SER A C 1
ATOM 2304 O O . SER A 1 294 ? 12.34839 25.98448 -7.51363 1.000 39.29985 294 SER A O 1
ATOM 2307 N N . ILE A 1 295 ? 13.20850 25.14304 -5.60008 1.000 50.34500 295 ILE A N 1
ATOM 2308 C CA . ILE A 1 295 ? 11.93910 24.95317 -4.90670 1.000 46.78322 295 ILE A CA 1
ATOM 2309 C C . ILE A 1 295 ? 11.94862 25.80236 -3.64237 1.000 46.67772 295 ILE A C 1
ATOM 2310 O O . ILE A 1 295 ? 12.94870 25.83234 -2.91462 1.000 48.43454 295 ILE A O 1
ATOM 2315 N N . ALA A 1 296 ? 10.83242 26.48368 -3.37519 1.000 44.99873 296 ALA A N 1
ATOM 2316 C CA . ALA A 1 296 ? 10.62926 27.20374 -2.11995 1.000 43.74474 296 ALA A CA 1
ATOM 2317 C C . ALA A 1 296 ? 9.72279 26.37263 -1.21585 1.000 44.22625 296 ALA A C 1
ATOM 2318 O O . ALA A 1 296 ? 8.51067 26.29752 -1.44012 1.000 43.56369 296 ALA A O 1
ATOM 2320 N N . PHE A 1 297 ? 10.31768 25.77957 -0.18261 1.000 40.89284 297 PHE A N 1
ATOM 2321 C CA . PHE A 1 297 ? 9.62269 24.96351 0.80837 1.000 39.61845 297 PHE A CA 1
ATOM 2322 C C . PHE A 1 297 ? 8.97175 25.88382 1.83769 1.000 44.83788 297 PHE A C 1
ATOM 2323 O O . PHE A 1 297 ? 9.66537 26.64965 2.51527 1.000 42.03835 297 PHE A O 1
ATOM 2331 N N . CYS A 1 298 ? 7.64033 25.80915 1.96026 1.000 37.83256 298 CYS A N 1
ATOM 2332 C CA . CYS A 1 298 ? 6.87973 26.64143 2.89725 1.000 37.28892 298 CYS A CA 1
ATOM 2333 C C . CYS A 1 298 ? 5.98874 25.75862 3.76013 1.000 44.23732 298 CYS A C 1
ATOM 2334 O O . CYS A 1 298 ? 4.79648 25.57708 3.45289 1.000 44.67445 298 CYS A O 1
ATOM 2337 N N . PRO A 1 299 ? 6.51011 25.23940 4.87978 1.000 44.78143 299 PRO A N 1
ATOM 2338 C CA . PRO A 1 299 ? 5.71098 24.27218 5.65295 1.000 40.02473 299 PRO A CA 1
ATOM 2339 C C . PRO A 1 299 ? 4.48756 24.87590 6.33479 1.000 42.51529 299 PRO A C 1
ATOM 2340 O O . PRO A 1 299 ? 3.44304 24.21036 6.42469 1.000 43.70906 299 PRO A O 1
ATOM 2344 N N . THR A 1 300 ? 4.57631 26.12187 6.80704 1.000 43.44397 300 THR A N 1
ATOM 2345 C CA . THR A 1 300 ? 3.50131 26.69147 7.61779 1.000 43.84095 300 THR A CA 1
ATOM 2346 C C . THR A 1 300 ? 2.20826 26.83389 6.82137 1.000 43.48729 300 THR A C 1
ATOM 2347 O O . THR A 1 300 ? 1.14382 26.37307 7.25559 1.000 42.54695 300 THR A O 1
ATOM 2351 N N . SER A 1 301 ? 2.27891 27.47468 5.65277 1.000 47.05321 301 SER A N 1
ATOM 2352 C CA . SER A 1 301 ? 1.08949 27.59734 4.81908 1.000 48.04043 301 SER A CA 1
ATOM 2353 C C . SER A 1 301 ? 0.64427 26.24407 4.27208 1.000 46.32411 301 SER A C 1
ATOM 2354 O O . SER A 1 301 ? -0.56024 26.00990 4.11894 1.000 45.60316 301 SER A O 1
ATOM 2357 N N . ASN A 1 302 ? 1.58448 25.33360 3.99527 1.000 40.26226 302 ASN A N 1
ATOM 2358 C CA . ASN A 1 302 ? 1.18741 23.99175 3.57085 1.000 43.16434 302 ASN A CA 1
ATOM 2359 C C . ASN A 1 302 ? 0.30886 23.32353 4.62339 1.000 52.50854 302 ASN A C 1
ATOM 2360 O O . ASN A 1 302 ? -0.63973 22.60226 4.28919 1.000 48.01648 302 ASN A O 1
ATOM 2365 N N . LEU A 1 303 ? 0.60686 23.55260 5.90379 1.000 48.39462 303 LEU A N 1
ATOM 2366 C CA . LEU A 1 303 ? -0.18446 22.92123 6.95327 1.000 43.47084 303 LEU A CA 1
ATOM 2367 C C . LEU A 1 303 ? -1.50159 23.65792 7.19873 1.000 48.93714 303 LEU A C 1
ATOM 2368 O O . LEU A 1 303 ? -2.54782 23.01605 7.35271 1.000 48.52711 303 LEU A O 1
ATOM 2373 N N . TYR A 1 304 ? -1.47825 24.99678 7.23068 1.000 42.92483 304 TYR A N 1
ATOM 2374 C CA . TYR A 1 304 ? -2.70805 25.74723 7.48906 1.000 47.08259 304 TYR A CA 1
ATOM 2375 C C . TYR A 1 304 ? -3.76998 25.48488 6.42540 1.000 48.80229 304 TYR A C 1
ATOM 2376 O O . TYR A 1 304 ? -4.96666 25.43152 6.73407 1.000 49.81377 304 TYR A O 1
ATOM 2385 N N . LEU A 1 305 ? -3.35751 25.35330 5.16686 1.000 50.06566 305 LEU A N 1
ATOM 2386 C CA . LEU A 1 305 ? -4.27050 25.16594 4.04375 1.000 54.38529 305 LEU A CA 1
ATOM 2387 C C . LEU A 1 305 ? -4.54774 23.70074 3.72524 1.000 48.05461 305 LEU A C 1
ATOM 2388 O O . LEU A 1 305 ? -5.23077 23.41940 2.73513 1.000 49.31396 305 LEU A O 1
ATOM 2393 N N . GLY A 1 306 ? -4.03480 22.77213 4.52803 1.000 47.37773 306 GLY A N 1
ATOM 2394 C CA . GLY A 1 306 ? -4.20949 21.35571 4.24450 1.000 43.38351 306 GLY A CA 1
ATOM 2395 C C . GLY A 1 306 ? -3.66018 20.95657 2.89468 1.000 48.89344 306 GLY A C 1
ATOM 2396 O O . GLY A 1 306 ? -4.25482 20.12357 2.19935 1.000 54.11703 306 GLY A O 1
ATOM 2397 N N . SER A 1 307 ? -2.53487 21.54939 2.50487 1.000 53.14067 307 SER A N 1
ATOM 2398 C CA . SER A 1 307 ? -1.96264 21.29430 1.19579 1.000 47.92456 307 SER A CA 1
ATOM 2399 C C . SER A 1 307 ? -1.32103 19.91120 1.10825 1.000 48.02653 307 SER A C 1
ATOM 2400 O O . SER A 1 307 ? -1.52357 19.18652 0.12455 1.000 50.92990 307 SER A O 1
ATOM 2403 N N . GLY A 1 308 ? -0.53168 19.53695 2.10319 1.000 48.98571 308 GLY A N 1
ATOM 2404 C CA . GLY A 1 308 ? 0.17686 18.27667 2.09476 1.000 53.99758 308 GLY A CA 1
ATOM 2405 C C . GLY A 1 308 ? 1.57696 18.46942 2.62890 1.000 46.39655 308 GLY A C 1
ATOM 2406 O O . GLY A 1 308 ? 1.91313 19.51755 3.17154 1.000 43.35506 308 GLY A O 1
ATOM 2407 N N . LEU A 1 309 ? 2.42322 17.46846 2.41836 1.000 45.24055 309 LEU A N 1
ATOM 2408 C CA . LEU A 1 309 ? 3.75680 17.44192 3.00538 1.000 53.00779 309 LEU A CA 1
ATOM 2409 C C . LEU A 1 309 ? 4.80351 17.39330 1.89887 1.000 48.62085 309 LEU A C 1
ATOM 2410 O O . LEU A 1 309 ? 4.83150 16.44361 1.10804 1.000 45.46608 309 LEU A O 1
ATOM 2415 N N . PHE A 1 310 ? 5.67275 18.40518 1.86045 1.000 53.47009 310 PHE A N 1
ATOM 2416 C CA . PHE A 1 310 ? 6.70727 18.47870 0.83524 1.000 43.79488 310 PHE A CA 1
ATOM 2417 C C . PHE A 1 310 ? 7.74512 17.39736 1.08334 1.000 46.76281 310 PHE A C 1
ATOM 2418 O O . PHE A 1 310 ? 8.20134 17.20565 2.21481 1.000 47.80641 310 PHE A O 1
ATOM 2426 N N . ASN A 1 311 ? 8.12512 16.69860 0.01396 1.000 47.29548 311 ASN A N 1
ATOM 2427 C CA . ASN A 1 311 ? 9.02599 15.55045 0.10239 1.000 53.70149 311 ASN A CA 1
ATOM 2428 C C . ASN A 1 311 ? 10.45992 16.04520 -0.06507 1.000 49.22569 311 ASN A C 1
ATOM 2429 O O . ASN A 1 311 ? 11.05359 15.98804 -1.14261 1.000 53.43860 311 ASN A O 1
ATOM 2434 N N . LEU A 1 312 ? 11.01827 16.55449 1.03649 1.000 50.79751 312 LEU A N 1
ATOM 2435 C CA . LEU A 1 312 ? 12.38696 17.05994 1.00839 1.000 49.16092 312 LEU A CA 1
ATOM 2436 C C . LEU A 1 312 ? 13.38458 15.94954 0.70904 1.000 51.81919 312 LEU A C 1
ATOM 2437 O O . LEU A 1 312 ? 14.43180 16.19961 0.09705 1.000 55.63265 312 LEU A O 1
ATOM 2442 N N . LYS A 1 313 ? 13.07632 14.72025 1.12965 1.000 51.08230 313 LYS A N 1
ATOM 2443 C CA . LYS A 1 313 ? 13.97865 13.60000 0.89033 1.000 50.25490 313 LYS A CA 1
ATOM 2444 C C . LYS A 1 313 ? 14.12354 13.32032 -0.60010 1.000 55.59071 313 LYS A C 1
ATOM 2445 O O . LYS A 1 313 ? 15.24152 13.13418 -1.10230 1.000 54.51623 313 LYS A O 1
ATOM 2451 N N . LYS A 1 314 ? 13.00923 13.33349 -1.33497 1.000 52.97351 314 LYS A N 1
ATOM 2452 C CA . LYS A 1 314 ? 13.09761 13.15646 -2.77940 1.000 60.50619 314 LYS A CA 1
ATOM 2453 C C . LYS A 1 314 ? 13.78128 14.34830 -3.42982 1.000 55.04852 314 LYS A C 1
ATOM 2454 O O . LYS A 1 314 ? 14.42837 14.19982 -4.47085 1.000 52.41998 314 LYS A O 1
ATOM 2456 N N . ALA A 1 315 ? 13.66880 15.52932 -2.82130 1.000 51.34233 315 ALA A N 1
ATOM 2457 C CA . ALA A 1 315 ? 14.38392 16.68544 -3.34332 1.000 52.59187 315 ALA A CA 1
ATOM 2458 C C . ALA A 1 315 ? 15.89295 16.50085 -3.22761 1.000 51.51636 315 ALA A C 1
ATOM 2459 O O . ALA A 1 315 ? 16.63487 16.81838 -4.16347 1.000 50.43621 315 ALA A O 1
ATOM 2461 N N . TRP A 1 316 ? 16.36514 15.97591 -2.09365 1.000 50.44246 316 TRP A N 1
ATOM 2462 C CA . TRP A 1 316 ? 17.78968 15.68156 -1.96338 1.000 49.78326 316 TRP A CA 1
ATOM 2463 C C . TRP A 1 316 ? 18.21512 14.57334 -2.92113 1.000 58.46749 316 TRP A C 1
ATOM 2464 O O . TRP A 1 316 ? 19.28063 14.66126 -3.54471 1.000 60.09961 316 TRP A O 1
ATOM 2475 N N . GLN A 1 317 ? 17.39803 13.52002 -3.04719 1.000 56.68791 317 GLN A N 1
ATOM 2476 C CA . GLN A 1 317 ? 17.74459 12.41568 -3.93940 1.000 54.39112 317 GLN A CA 1
ATOM 2477 C C . GLN A 1 317 ? 17.80022 12.87712 -5.38984 1.000 59.88134 317 GLN A C 1
ATOM 2478 O O . GLN A 1 317 ? 18.72446 12.51439 -6.12905 1.000 59.32561 317 GLN A O 1
ATOM 2480 N N . LYS A 1 318 ? 16.82731 13.68595 -5.81271 1.000 51.86823 318 LYS A N 1
ATOM 2481 C CA . LYS A 1 318 ? 16.81017 14.23026 -7.16550 1.000 49.93804 318 LYS A CA 1
ATOM 2482 C C . LYS A 1 318 ? 17.76550 15.40733 -7.34269 1.000 53.39454 318 LYS A C 1
ATOM 2483 O O . LYS A 1 318 ? 17.81593 15.97754 -8.43715 1.000 48.99470 318 LYS A O 1
ATOM 2487 N N . LYS A 1 319 ? 18.49459 15.79821 -6.29179 1.000 52.76027 319 LYS A N 1
ATOM 2488 C CA . LYS A 1 319 ? 19.48865 16.87496 -6.35322 1.000 49.93366 319 LYS A CA 1
ATOM 2489 C C . LYS A 1 319 ? 18.88990 18.19121 -6.85225 1.000 51.01165 319 LYS A C 1
ATOM 2490 O O . LYS A 1 319 ? 19.49067 18.88788 -7.67119 1.000 49.28637 319 LYS A O 1
ATOM 2496 N N . VAL A 1 320 ? 17.70405 18.54921 -6.35129 1.000 49.36775 320 VAL A N 1
ATOM 2497 C CA . VAL A 1 320 ? 17.06487 19.82982 -6.66542 1.000 46.71274 320 VAL A CA 1
ATOM 2498 C C . VAL A 1 320 ? 17.26980 20.78031 -5.48769 1.000 43.89657 320 VAL A C 1
ATOM 2499 O O . VAL A 1 320 ? 17.13780 20.38282 -4.32553 1.000 48.17602 320 VAL A O 1
ATOM 2503 N N . LYS A 1 321 ? 17.64989 22.02043 -5.78877 1.000 40.99797 321 LYS A N 1
ATOM 2504 C CA . LYS A 1 321 ? 17.90183 23.04044 -4.77080 1.000 48.42157 321 LYS A CA 1
ATOM 2505 C C . LYS A 1 321 ? 16.61907 23.46932 -4.05577 1.000 48.09078 321 LYS A C 1
ATOM 2506 O O . LYS A 1 321 ? 15.60714 23.77520 -4.69457 1.000 39.79246 321 LYS A O 1
ATOM 2512 N N . VAL A 1 322 ? 16.66214 23.49632 -2.72278 1.000 44.45262 322 VAL A N 1
ATOM 2513 C CA . VAL A 1 322 ? 15.50271 23.84289 -1.90557 1.000 47.14999 322 VAL A CA 1
ATOM 2514 C C . VAL A 1 322 ? 15.88238 24.95788 -0.94189 1.000 43.51245 322 VAL A C 1
ATOM 2515 O O . VAL A 1 322 ? 16.92517 24.88783 -0.28280 1.000 46.18576 322 VAL A O 1
ATOM 2519 N N . GLY A 1 323 ? 15.02401 25.97892 -0.85471 1.000 44.41355 323 GLY A N 1
ATOM 2520 C CA . GLY A 1 323 ? 15.11417 26.99448 0.17039 1.000 40.77977 323 GLY A CA 1
ATOM 2521 C C . GLY A 1 323 ? 13.80450 27.07430 0.94893 1.000 45.79891 323 GLY A C 1
ATOM 2522 O O . GLY A 1 323 ? 12.79360 26.46637 0.57567 1.000 40.70994 323 GLY A O 1
ATOM 2523 N N . MET A 1 324 ? 13.83795 27.81864 2.05152 1.000 43.24794 324 MET A N 1
ATOM 2524 C CA . MET A 1 324 ? 12.68568 27.96265 2.93552 1.000 41.06668 324 MET A CA 1
ATOM 2525 C C . MET A 1 324 ? 11.94874 29.27291 2.66794 1.000 40.36419 324 MET A C 1
ATOM 2526 O O . MET A 1 324 ? 12.57219 30.32467 2.52128 1.000 39.54396 324 MET A O 1
ATOM 2531 N N . GLY A 1 325 ? 10.62141 29.20009 2.61584 1.000 40.90587 325 GLY A N 1
ATOM 2532 C CA . GLY A 1 325 ? 9.79072 30.38247 2.48637 1.000 41.59871 325 GLY A CA 1
ATOM 2533 C C . GLY A 1 325 ? 8.70544 30.38710 3.54447 1.000 45.45663 325 GLY A C 1
ATOM 2534 O O . GLY A 1 325 ? 8.28599 29.34337 4.03951 1.000 46.66562 325 GLY A O 1
ATOM 2535 N N . THR A 1 326 ? 8.28583 31.59073 3.92521 1.000 47.24580 326 THR A N 1
ATOM 2536 C CA . THR A 1 326 ? 7.21249 31.74845 4.90725 1.000 49.08629 326 THR A CA 1
ATOM 2537 C C . THR A 1 326 ? 5.77569 31.73743 4.34958 1.000 50.13777 326 THR A C 1
ATOM 2538 O O . THR A 1 326 ? 4.85764 31.41763 5.12120 1.000 52.92960 326 THR A O 1
ATOM 2542 N N . ASP A 1 327 ? 5.57290 31.99574 3.04478 1.000 43.07443 327 ASP A N 1
ATOM 2543 C CA . ASP A 1 327 ? 4.28301 32.40045 2.43354 1.000 50.77001 327 ASP A CA 1
ATOM 2544 C C . ASP A 1 327 ? 3.50587 33.28677 3.38620 1.000 47.02326 327 ASP A C 1
ATOM 2545 O O . ASP A 1 327 ? 2.33970 33.03312 3.68257 1.000 50.04370 327 ASP A O 1
ATOM 2550 N N . ILE A 1 328 ? 4.18538 34.32489 3.89388 1.000 48.62110 328 ILE A N 1
ATOM 2551 C CA . ILE A 1 328 ? 3.48201 35.30273 4.71371 1.000 44.61652 328 ILE A CA 1
ATOM 2552 C C . ILE A 1 328 ? 2.27021 35.77690 3.93899 1.000 51.58829 328 ILE A C 1
ATOM 2553 O O . ILE A 1 328 ? 2.32228 35.92722 2.71507 1.000 46.64256 328 ILE A O 1
ATOM 2558 N N . GLY A 1 329 ? 1.17034 35.99698 4.65736 1.000 54.79147 329 GLY A N 1
ATOM 2559 C CA . GLY A 1 329 ? -0.15829 35.95489 4.09021 1.000 48.69383 329 GLY A CA 1
ATOM 2560 C C . GLY A 1 329 ? -0.84077 34.69741 4.59950 1.000 48.49023 329 GLY A C 1
ATOM 2561 O O . GLY A 1 329 ? -1.51276 34.72366 5.63686 1.000 48.83390 329 GLY A O 1
ATOM 2562 N N . ALA A 1 330 ? -0.66367 33.58378 3.87942 1.000 46.68505 330 ALA A N 1
ATOM 2563 C CA . ALA A 1 330 ? -1.19746 32.30757 4.34403 1.000 47.87965 330 ALA A CA 1
ATOM 2564 C C . ALA A 1 330 ? -0.41507 31.81107 5.54975 1.000 49.75165 330 ALA A C 1
ATOM 2565 O O . ALA A 1 330 ? -0.99032 31.23766 6.48167 1.000 44.93720 330 ALA A O 1
ATOM 2567 N N . GLY A 1 331 ? 0.90260 32.00438 5.53987 1.000 46.82244 331 GLY A N 1
ATOM 2568 C CA . GLY A 1 331 ? 1.67849 31.77483 6.73548 1.000 38.88341 331 GLY A CA 1
ATOM 2569 C C . GLY A 1 331 ? 1.45150 32.86909 7.75950 1.000 49.75867 331 GLY A C 1
ATOM 2570 O O . GLY A 1 331 ? 1.01655 33.98056 7.44746 1.000 46.98094 331 GLY A O 1
ATOM 2571 N N . THR A 1 332 ? 1.73973 32.53934 9.01632 1.000 38.25032 332 THR A N 1
ATOM 2572 C CA . THR A 1 332 ? 1.43305 33.42495 10.13001 1.000 45.12247 332 THR A CA 1
ATOM 2573 C C . THR A 1 332 ? 2.66089 34.07930 10.75081 1.000 49.29316 332 THR A C 1
ATOM 2574 O O . THR A 1 332 ? 2.50903 34.87938 11.67710 1.000 50.30736 332 THR A O 1
ATOM 2578 N N . THR A 1 333 ? 3.87165 33.72880 10.32340 1.000 44.43712 333 THR A N 1
ATOM 2579 C CA . THR A 1 333 ? 5.05249 34.29832 10.95498 1.000 46.78255 333 THR A CA 1
ATOM 2580 C C . THR A 1 333 ? 6.09482 34.69643 9.91515 1.000 42.34755 333 THR A C 1
ATOM 2581 O O . THR A 1 333 ? 6.24223 34.03359 8.88521 1.000 45.26180 333 THR A O 1
ATOM 2585 N N . PHE A 1 334 ? 6.79631 35.80405 10.18207 1.000 40.52911 334 PHE A N 1
ATOM 2586 C CA . PHE A 1 334 ? 7.97228 36.20211 9.41095 1.000 42.92728 334 PHE A CA 1
ATOM 2587 C C . PHE A 1 334 ? 9.23355 35.46694 9.84103 1.000 38.16588 334 PHE A C 1
ATOM 2588 O O . PHE A 1 334 ? 10.27991 35.64349 9.20657 1.000 43.70027 334 PHE A O 1
ATOM 2596 N N . ASN A 1 335 ? 9.16723 34.67357 10.90669 1.000 41.68868 335 ASN A N 1
ATOM 2597 C CA . ASN A 1 335 ? 10.35649 34.18100 11.58572 1.000 40.68127 335 ASN A CA 1
ATOM 2598 C C . ASN A 1 335 ? 10.83653 32.87080 10.97851 1.000 44.32020 335 ASN A C 1
ATOM 2599 O O . ASN A 1 335 ? 10.07123 31.90554 10.87349 1.000 38.28389 335 ASN A O 1
ATOM 2604 N N . MET A 1 336 ? 12.11988 32.84354 10.60400 1.000 35.56439 336 MET A N 1
ATOM 2605 C CA . MET A 1 336 ? 12.70456 31.66511 9.97337 1.000 33.45777 336 MET A CA 1
ATOM 2606 C C . MET A 1 336 ? 12.84930 30.50784 10.95647 1.000 39.12928 336 MET A C 1
ATOM 2607 O O . MET A 1 336 ? 12.69727 29.34143 10.57308 1.000 34.96846 336 MET A O 1
ATOM 2612 N N . LEU A 1 337 ? 13.15293 30.80064 12.22463 1.000 34.84328 337 LEU A N 1
ATOM 2613 C CA . LEU A 1 337 ? 13.28337 29.72716 13.20775 1.000 35.87231 337 LEU A CA 1
ATOM 2614 C C . LEU A 1 337 ? 11.97941 28.95009 13.33366 1.000 40.97942 337 LEU A C 1
ATOM 2615 O O . LEU A 1 337 ? 11.97372 27.71186 13.33908 1.000 40.65309 337 LEU A O 1
ATOM 2620 N N . GLN A 1 338 ? 10.85960 29.66928 13.43872 1.000 34.99621 338 GLN A N 1
ATOM 2621 C CA . GLN A 1 338 ? 9.55755 29.01836 13.50900 1.000 38.44833 338 GLN A CA 1
ATOM 2622 C C . GLN A 1 338 ? 9.22836 28.28885 12.21097 1.000 35.04574 338 GLN A C 1
ATOM 2623 O O . GLN A 1 338 ? 8.61107 27.21415 12.23742 1.000 37.79714 338 GLN A O 1
ATOM 2629 N N . THR A 1 339 ? 9.63431 28.85284 11.06434 1.000 33.60372 339 THR A N 1
ATOM 2630 C CA . THR A 1 339 ? 9.44439 28.15969 9.78892 1.000 36.88513 339 THR A CA 1
ATOM 2631 C C . THR A 1 339 ? 10.16080 26.81568 9.78190 1.000 36.71549 339 THR A C 1
ATOM 2632 O O . THR A 1 339 ? 9.61166 25.80644 9.32008 1.000 41.92579 339 THR A O 1
ATOM 2636 N N . LEU A 1 340 ? 11.39101 26.78117 10.29344 1.000 41.30971 340 LEU A N 1
ATOM 2637 C CA . LEU A 1 340 ? 12.12030 25.52244 10.34941 1.000 39.28898 340 LEU A CA 1
ATOM 2638 C C . LEU A 1 340 ? 11.49894 24.57532 11.36693 1.000 33.55549 340 LEU A C 1
ATOM 2639 O O . LEU A 1 340 ? 11.52419 23.35794 11.17314 1.000 40.83795 340 LEU A O 1
ATOM 2644 N N . ASN A 1 341 ? 10.93898 25.10853 12.45134 1.000 36.77911 341 ASN A N 1
ATOM 2645 C CA . ASN A 1 341 ? 10.17119 24.26611 13.36919 1.000 43.34339 341 ASN A CA 1
ATOM 2646 C C . ASN A 1 341 ? 9.01658 23.56557 12.64781 1.000 38.90047 341 ASN A C 1
ATOM 2647 O O . ASN A 1 341 ? 8.79514 22.35179 12.81910 1.000 40.89813 341 ASN A O 1
ATOM 2652 N N . GLU A 1 342 ? 8.28538 24.31031 11.81268 1.000 35.45219 342 GLU A N 1
ATOM 2653 C CA . GLU A 1 342 ? 7.17760 23.69808 11.07830 1.000 43.84752 342 GLU A CA 1
ATOM 2654 C C . GLU A 1 342 ? 7.68375 22.68710 10.05554 1.000 39.90056 342 GLU A C 1
ATOM 2655 O O . GLU A 1 342 ? 7.06759 21.62879 9.85986 1.000 41.49821 342 GLU A O 1
ATOM 2661 N N . ALA A 1 343 ? 8.80830 22.99300 9.40382 1.000 33.71886 343 ALA A N 1
ATOM 2662 C CA . ALA A 1 343 ? 9.41561 22.03316 8.48754 1.000 35.81751 343 ALA A CA 1
ATOM 2663 C C . ALA A 1 343 ? 9.78991 20.75194 9.21391 1.000 37.34324 343 ALA A C 1
ATOM 2664 O O . ALA A 1 343 ? 9.60266 19.64816 8.68626 1.000 42.83693 343 ALA A O 1
ATOM 2666 N N . TYR A 1 344 ? 10.33147 20.88300 10.42585 1.000 31.24909 344 TYR A N 1
ATOM 2667 C CA . TYR A 1 344 ? 10.67091 19.71289 11.22357 1.000 32.86842 344 TYR A CA 1
ATOM 2668 C C . TYR A 1 344 ? 9.43616 18.86081 11.51073 1.000 40.83629 344 TYR A C 1
ATOM 2669 O O . TYR A 1 344 ? 9.49393 17.62739 11.42888 1.000 40.37703 344 TYR A O 1
ATOM 2678 N N . LYS A 1 345 ? 8.30684 19.49367 11.85031 1.000 32.86573 345 LYS A N 1
ATOM 2679 C CA . LYS A 1 345 ? 7.09681 18.69384 12.09055 1.000 40.62028 345 LYS A CA 1
ATOM 2680 C C . LYS A 1 345 ? 6.60815 18.00969 10.81176 1.000 40.34905 345 LYS A C 1
ATOM 2681 O O . LYS A 1 345 ? 6.23463 16.82860 10.83422 1.000 38.35334 345 LYS A O 1
ATOM 2687 N N . VAL A 1 346 ? 6.60582 18.73194 9.68866 1.000 35.06354 346 VAL A N 1
ATOM 2688 C CA . VAL A 1 346 ? 6.17848 18.14092 8.41986 1.000 39.74913 346 VAL A CA 1
ATOM 2689 C C . VAL A 1 346 ? 7.03310 16.91805 8.08325 1.000 45.76826 346 VAL A C 1
ATOM 2690 O O . VAL A 1 346 ? 6.52137 15.84600 7.70568 1.000 46.06360 346 VAL A O 1
ATOM 2694 N N . LEU A 1 347 ? 8.34742 17.03981 8.26924 1.000 41.10938 347 LEU A N 1
ATOM 2695 C CA . LEU A 1 347 ? 9.23626 15.94316 7.91117 1.000 45.97018 347 LEU A CA 1
ATOM 2696 C C . LEU A 1 347 ? 9.12642 14.78662 8.89891 1.000 42.95367 347 LEU A C 1
ATOM 2697 O O . LEU A 1 347 ? 9.22728 13.61989 8.50097 1.000 46.85637 347 LEU A O 1
ATOM 2702 N N . GLN A 1 348 ? 8.91000 15.08016 10.18537 1.000 38.45231 348 GLN A N 1
ATOM 2703 C CA . GLN A 1 348 ? 8.63577 14.00870 11.13851 1.000 48.06757 348 GLN A CA 1
ATOM 2704 C C . GLN A 1 348 ? 7.38869 13.23561 10.73295 1.000 47.12435 348 GLN A C 1
ATOM 2705 O O . GLN A 1 348 ? 7.32041 12.01256 10.90258 1.000 44.38344 348 GLN A O 1
ATOM 2711 N N . LEU A 1 349 ? 6.38475 13.93743 10.20082 1.000 50.07433 349 LEU A N 1
ATOM 2712 C CA . LEU A 1 349 ? 5.20653 13.23904 9.70172 1.000 48.51695 349 LEU A CA 1
ATOM 2713 C C . LEU A 1 349 ? 5.53590 12.36959 8.49702 1.000 54.99225 349 LEU A C 1
ATOM 2714 O O . LEU A 1 349 ? 4.87672 11.34478 8.27837 1.000 56.31801 349 LEU A O 1
ATOM 2719 N N . GLN A 1 350 ? 6.54515 12.74160 7.70951 1.000 55.39636 350 GLN A N 1
ATOM 2720 C CA . GLN A 1 350 ? 6.94392 11.87954 6.59661 1.000 49.34684 350 GLN A CA 1
ATOM 2721 C C . GLN A 1 350 ? 8.02772 10.86161 6.95676 1.000 50.25250 350 GLN A C 1
ATOM 2722 O O . GLN A 1 350 ? 8.52256 10.16477 6.06298 1.000 52.20646 350 GLN A O 1
ATOM 2728 N N . GLY A 1 351 ? 8.40986 10.75391 8.22701 1.000 51.07596 351 GLY A N 1
ATOM 2729 C CA . GLY A 1 351 ? 9.48128 9.85106 8.60646 1.000 45.74603 351 GLY A CA 1
ATOM 2730 C C . GLY A 1 351 ? 10.87723 10.35119 8.30962 1.000 52.57248 351 GLY A C 1
ATOM 2731 O O . GLY A 1 351 ? 11.83203 9.57111 8.39983 1.000 48.73401 351 GLY A O 1
ATOM 2732 N N . TYR A 1 352 ? 11.0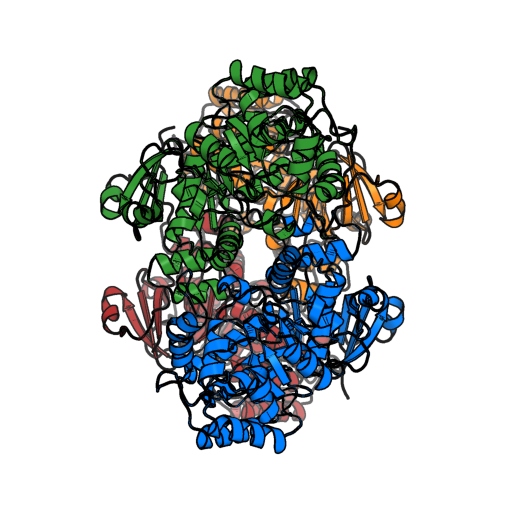2530 11.62442 7.95973 1.000 53.32907 352 TYR A N 1
ATOM 2733 C CA . TYR A 1 352 ? 12.31176 12.22544 7.63477 1.000 48.55053 352 TYR A CA 1
ATOM 2734 C C . TYR A 1 352 ? 12.78174 13.07880 8.80661 1.000 51.18712 352 TYR A C 1
ATOM 2735 O O . TYR A 1 352 ? 12.05549 13.96864 9.26128 1.000 47.49124 352 TYR A O 1
ATOM 2744 N N . ARG A 1 353 ? 13.98957 12.80566 9.29528 1.000 46.20266 353 ARG A N 1
ATOM 2745 C CA . ARG A 1 353 ? 14.55126 13.53583 10.42817 1.000 50.79355 353 ARG A CA 1
ATOM 2746 C C . ARG A 1 353 ? 15.32210 14.73876 9.89760 1.000 49.96889 353 ARG A C 1
ATOM 2747 O O . ARG A 1 353 ? 16.35994 14.58301 9.24590 1.000 50.11469 353 ARG A O 1
ATOM 2749 N N . LEU A 1 354 ? 14.83836 15.93893 10.20718 1.000 42.20941 354 LEU A N 1
ATOM 2750 C CA . LEU A 1 354 ? 15.50645 17.16891 9.79867 1.000 45.75212 354 LEU A CA 1
ATOM 2751 C C . LEU A 1 354 ? 16.54558 17.52744 10.85652 1.000 50.11951 354 LEU A C 1
ATOM 2752 O O . LEU A 1 354 ? 16.20147 17.88767 11.98831 1.000 51.08431 354 LEU A O 1
ATOM 2757 N N . SER A 1 355 ? 17.81512 17.42712 10.48001 1.000 38.95987 355 SER A N 1
ATOM 2758 C CA . SER A 1 355 ? 18.91420 17.73464 11.38004 1.000 42.33934 355 SER A CA 1
ATOM 2759 C C . SER A 1 355 ? 19.00933 19.23054 11.66871 1.000 40.31998 355 SER A C 1
ATOM 2760 O O . SER A 1 355 ? 18.61287 20.07477 10.85729 1.000 38.43214 355 SER A O 1
ATOM 2763 N N . ALA A 1 356 ? 19.58495 19.55486 12.83229 1.000 35.57560 356 ALA A N 1
ATOM 2764 C CA . ALA A 1 356 ? 19.82089 20.95422 13.16744 1.000 42.75024 356 ALA A CA 1
ATOM 2765 C C . ALA A 1 356 ? 20.77376 21.58838 12.16514 1.000 43.27117 356 ALA A C 1
ATOM 2766 O O . ALA A 1 356 ? 20.58823 22.74186 11.75562 1.000 42.31408 356 ALA A O 1
ATOM 2768 N N . TYR A 1 357 ? 21.79612 20.83782 11.75122 1.000 44.86860 357 TYR A N 1
ATOM 2769 C CA . TYR A 1 357 ? 22.70550 21.31975 10.71938 1.000 44.70157 357 TYR A CA 1
ATOM 2770 C C . TYR A 1 357 ? 21.97133 21.56027 9.40659 1.000 41.09656 357 TYR A C 1
ATOM 2771 O O . TYR A 1 357 ? 22.19026 22.58124 8.74577 1.000 43.04416 357 TYR A O 1
ATOM 2780 N N . GLU A 1 358 ? 21.09311 20.63430 9.01305 1.000 35.58367 358 GLU A N 1
ATOM 2781 C CA . GLU A 1 358 ? 20.35076 20.80580 7.76491 1.000 40.34049 358 GLU A CA 1
ATOM 2782 C C . GLU A 1 358 ? 19.42105 22.01298 7.82609 1.000 42.23619 358 GLU A C 1
ATOM 2783 O O . GLU A 1 358 ? 19.30835 22.76789 6.85292 1.000 41.76676 358 GLU A O 1
ATOM 2789 N N . ALA A 1 359 ? 18.73478 22.20167 8.95619 1.000 39.92732 359 ALA A N 1
ATOM 2790 C CA . ALA A 1 359 ? 17.84147 23.34607 9.10583 1.000 38.71140 359 ALA A CA 1
ATOM 2791 C C . ALA A 1 359 ? 18.61525 24.65688 9.03935 1.000 37.19914 359 ALA A C 1
ATOM 2792 O O . ALA A 1 359 ? 18.22867 25.59155 8.32184 1.000 34.60458 359 ALA A O 1
ATOM 2794 N N . PHE A 1 360 ? 19.72207 24.74084 9.78158 1.000 40.84179 360 PHE A N 1
ATOM 2795 C CA . PHE A 1 360 ? 20.54820 25.94236 9.73519 1.000 40.02050 360 PHE A CA 1
ATOM 2796 C C . PHE A 1 360 ? 21.07173 26.18836 8.32321 1.000 38.57407 360 PHE A C 1
ATOM 2797 O O . PHE A 1 360 ? 21.09545 27.32972 7.84809 1.000 38.91714 360 PHE A O 1
ATOM 2805 N N . TYR A 1 361 ? 21.46669 25.12263 7.62651 1.000 40.37194 361 TYR A N 1
ATOM 2806 C CA . TYR A 1 361 ? 21.96810 25.26195 6.26533 1.000 40.83203 361 TYR A CA 1
ATOM 2807 C C . TYR A 1 361 ? 20.89559 25.81284 5.33606 1.000 39.44309 361 TYR A C 1
ATOM 2808 O O . TYR A 1 361 ? 21.13431 26.76926 4.58872 1.000 42.86140 361 TYR A O 1
ATOM 2817 N N . LEU A 1 362 ? 19.69592 25.22970 5.38000 1.000 40.73457 362 LEU A N 1
ATOM 2818 C CA . LEU A 1 362 ? 18.62227 25.70420 4.51475 1.000 39.58546 362 LEU A CA 1
ATOM 2819 C C . LEU A 1 362 ? 18.23499 27.13754 4.84555 1.000 37.90990 362 LEU A C 1
ATOM 2820 O O . LEU A 1 362 ? 17.79833 27.88056 3.95957 1.000 36.69363 362 LEU A O 1
ATOM 2825 N N . ALA A 1 363 ? 18.40103 27.54919 6.10816 1.000 40.13613 363 ALA A N 1
ATOM 2826 C CA . ALA A 1 363 ? 18.04640 28.91439 6.48493 1.000 36.41117 363 ALA A CA 1
ATOM 2827 C C . ALA A 1 363 ? 19.05503 29.93727 5.97021 1.000 40.51764 363 ALA A C 1
ATOM 2828 O O . ALA A 1 363 ? 18.69605 31.10169 5.76402 1.000 38.87082 363 ALA A O 1
ATOM 2830 N N . THR A 1 364 ? 20.30626 29.53578 5.73781 1.000 42.44021 364 THR A N 1
ATOM 2831 C CA . THR A 1 364 ? 21.32144 30.51382 5.35600 1.000 41.33225 364 THR A CA 1
ATOM 2832 C C . THR A 1 364 ? 21.90580 30.21741 3.98003 1.000 37.99110 364 THR A C 1
ATOM 2833 O O . THR A 1 364 ? 21.36168 30.66728 2.96603 1.000 38.62474 364 THR A O 1
ATOM 2837 N N . LEU A 1 365 ? 23.00455 29.45785 3.93099 1.000 36.24843 365 LEU A N 1
ATOM 2838 C CA . LEU A 1 365 ? 23.72539 29.28705 2.66969 1.000 36.63872 365 LEU A CA 1
ATOM 2839 C C . LEU A 1 365 ? 22.92553 28.46156 1.67117 1.000 37.36196 365 LEU A C 1
ATOM 2840 O O . LEU A 1 365 ? 22.95522 28.74118 0.46984 1.000 42.26067 365 LEU A O 1
ATOM 2845 N N . GLY A 1 366 ? 22.20596 27.44270 2.14299 1.000 42.67957 366 GLY A N 1
ATOM 2846 C CA . GLY A 1 366 ? 21.35060 26.67876 1.24616 1.000 39.20884 366 GLY A CA 1
ATOM 2847 C C . GLY A 1 366 ? 20.26459 27.52796 0.60922 1.000 42.25635 366 GLY A C 1
ATOM 2848 O O . GLY A 1 366 ? 19.94546 27.36972 -0.57447 1.000 47.66811 366 GLY A O 1
ATOM 2849 N N . GLY A 1 367 ? 19.67828 28.44120 1.38256 1.000 44.61134 367 GLY A N 1
ATOM 2850 C CA . GLY A 1 367 ? 18.68127 29.33059 0.80899 1.000 43.07986 367 GLY A CA 1
ATOM 2851 C C . GLY A 1 367 ? 19.27351 30.25258 -0.23810 1.000 39.24101 367 GLY A C 1
ATOM 2852 O O . GLY A 1 367 ? 18.73357 30.38944 -1.33935 1.000 37.25494 367 GLY A O 1
ATOM 2853 N N . ALA A 1 368 ? 20.41946 30.86687 0.07945 1.000 42.72831 368 ALA A N 1
ATOM 2854 C CA . ALA A 1 368 ? 21.11750 31.70003 -0.89872 1.000 42.89839 368 ALA A CA 1
ATOM 2855 C C . ALA A 1 368 ? 21.42851 30.91100 -2.16202 1.000 36.95467 368 ALA A C 1
ATOM 2856 O O . ALA A 1 368 ? 21.30101 31.43046 -3.27704 1.000 39.78822 368 ALA A O 1
ATOM 2858 N N . LYS A 1 369 ? 21.83613 29.64956 -2.00119 1.000 37.52142 369 LYS A N 1
ATOM 2859 C CA . LYS A 1 369 ? 22.12694 28.79157 -3.14510 1.000 40.89566 369 LYS A CA 1
ATOM 2860 C C . LYS A 1 369 ? 20.88662 28.55547 -3.99979 1.000 44.95550 369 LYS A C 1
ATOM 2861 O O . LYS A 1 369 ? 20.96474 28.58010 -5.23428 1.000 39.75139 369 LYS A O 1
ATOM 2867 N N . SER A 1 370 ? 19.73253 28.31381 -3.36351 1.000 39.98141 370 SER A N 1
ATOM 2868 C CA . SER A 1 370 ? 18.50588 28.13315 -4.13517 1.000 40.68061 370 SER A CA 1
ATOM 2869 C C . SER A 1 370 ? 18.15162 29.39360 -4.91315 1.000 39.16527 370 SER A C 1
ATOM 2870 O O . SER A 1 370 ? 17.56874 29.30932 -6.00030 1.000 41.26734 370 SER A O 1
ATOM 2873 N N . LEU A 1 371 ? 18.51139 30.56307 -4.39103 1.000 35.73337 371 LEU A N 1
ATOM 2874 C CA . LEU A 1 371 ? 18.30013 31.81923 -5.09646 1.000 36.21234 371 LEU A CA 1
ATOM 2875 C C . LEU A 1 371 ? 19.46186 32.18410 -6.01528 1.000 42.88853 371 LEU A C 1
ATOM 2876 O O . LEU A 1 371 ? 19.41179 33.23592 -6.66117 1.000 42.62959 371 LEU A O 1
ATOM 2881 N N . GLY A 1 372 ? 20.50700 31.35896 -6.07177 1.000 39.60755 372 GLY A N 1
ATOM 2882 C CA . GLY A 1 372 ? 21.67343 31.67120 -6.87928 1.000 45.31782 372 GLY A CA 1
ATOM 2883 C C . GLY A 1 372 ? 22.48451 32.84855 -6.38181 1.000 42.23108 372 GLY A C 1
ATOM 2884 O O . GLY A 1 372 ? 23.09157 33.56056 -7.18912 1.000 50.98813 372 GLY A O 1
ATOM 2885 N N . LEU A 1 373 ? 22.51177 33.07579 -5.06863 1.000 42.52177 373 LEU A N 1
ATOM 2886 C CA . LEU A 1 373 ? 23.24795 34.18919 -4.48098 1.000 38.34206 373 LEU A CA 1
ATOM 2887 C C . LEU A 1 373 ? 24.31287 33.73022 -3.49749 1.000 35.50820 373 LEU A C 1
ATOM 2888 O O . LEU A 1 373 ? 24.84988 34.56086 -2.75645 1.000 41.88055 373 LEU A O 1
ATOM 2893 N N . ASP A 1 374 ? 24.61766 32.42963 -3.45494 1.000 40.30882 374 ASP A N 1
ATOM 2894 C CA . ASP A 1 374 ? 25.58414 31.89838 -2.49898 1.000 42.58192 374 ASP A CA 1
ATOM 2895 C C . ASP A 1 374 ? 27.00022 32.41924 -2.73159 1.000 48.01966 374 ASP A C 1
ATOM 2896 O O . ASP A 1 374 ? 27.85386 32.24932 -1.85239 1.000 43.69747 374 ASP A O 1
ATOM 2901 N N . ASP A 1 375 ? 27.28044 33.03058 -3.88479 1.000 41.94887 375 ASP A N 1
ATOM 2902 C CA . ASP A 1 375 ? 28.57319 33.67816 -4.06832 1.000 52.15147 375 ASP A CA 1
ATOM 2903 C C . ASP A 1 375 ? 28.63006 35.05830 -3.42945 1.000 49.94722 375 ASP A C 1
ATOM 2904 O O . ASP A 1 375 ? 29.72714 35.60486 -3.26960 1.000 50.92221 375 ASP A O 1
ATOM 2909 N N . LEU A 1 376 ? 27.48439 35.61755 -3.04013 1.000 46.64670 376 LEU A N 1
ATOM 2910 C CA . LEU A 1 376 ? 27.41373 36.95298 -2.46187 1.000 45.70502 376 LEU A CA 1
ATOM 2911 C C . LEU A 1 376 ? 27.10022 36.96638 -0.97442 1.000 46.16680 376 LEU A C 1
ATOM 2912 O O . LEU A 1 376 ? 27.61006 37.83374 -0.26310 1.000 43.19618 376 LEU A O 1
ATOM 2917 N N . ILE A 1 377 ? 26.28014 36.03411 -0.48854 1.000 40.18567 377 ILE A N 1
ATOM 2918 C CA . ILE A 1 377 ? 25.82856 35.99508 0.89552 1.000 42.90005 377 ILE A CA 1
ATOM 2919 C C . ILE A 1 377 ? 25.84778 34.54634 1.37129 1.000 40.87800 377 ILE A C 1
ATOM 2920 O O . ILE A 1 377 ? 26.10912 33.61955 0.60035 1.000 41.69451 377 ILE A O 1
ATOM 2925 N N . GLY A 1 378 ? 25.55640 34.34781 2.65466 1.000 36.38359 378 GLY A N 1
ATOM 2926 C CA . GLY A 1 378 ? 25.29022 33.02827 3.19744 1.000 38.71055 378 GLY A CA 1
ATOM 2927 C C . GLY A 1 378 ? 26.28069 32.54902 4.23375 1.000 40.25188 378 GLY A C 1
ATOM 2928 O O . GLY A 1 378 ? 25.96393 31.61605 4.98566 1.000 36.47028 378 GLY A O 1
ATOM 2929 N N . ASN A 1 379 ? 27.47660 33.12561 4.28952 1.000 38.22722 379 ASN A N 1
ATOM 2930 C CA . ASN A 1 379 ? 28.43950 32.76668 5.32215 1.000 37.58911 379 ASN A CA 1
ATOM 2931 C C . ASN A 1 379 ? 29.40856 33.93223 5.49966 1.000 38.01799 379 ASN A C 1
ATOM 2932 O O . ASN A 1 379 ? 29.20899 35.02090 4.94907 1.000 34.83538 379 ASN A O 1
ATOM 2937 N N . PHE A 1 380 ? 30.45268 33.70957 6.29658 1.000 36.70547 380 PHE A N 1
ATOM 2938 C CA . PHE A 1 380 ? 31.40309 34.75423 6.65214 1.000 39.53622 380 PHE A CA 1
ATOM 2939 C C . PHE A 1 380 ? 32.71671 34.63407 5.88206 1.000 40.12064 380 PHE A C 1
ATOM 2940 O O . PHE A 1 380 ? 33.77458 35.00595 6.40101 1.000 37.88970 380 PHE A O 1
ATOM 2948 N N . LEU A 1 381 ? 32.66946 34.12110 4.65510 1.000 37.04321 381 LEU A N 1
ATOM 2949 C CA . LEU A 1 381 ? 33.86980 34.05536 3.83136 1.000 41.40462 381 LEU A CA 1
ATOM 2950 C C . LEU A 1 381 ? 34.29283 35.46366 3.41286 1.000 43.39705 381 LEU A C 1
ATOM 2951 O O . LEU A 1 381 ? 33.43736 36.29507 3.08272 1.000 43.20833 381 LEU A O 1
ATOM 2956 N N . PRO A 1 382 ? 35.59385 35.76653 3.43621 1.000 34.46328 382 PRO A N 1
ATOM 2957 C CA . PRO A 1 382 ? 36.06235 37.07956 2.96884 1.000 34.91340 382 PRO A CA 1
ATOM 2958 C C . PRO A 1 382 ? 35.51184 37.41026 1.58660 1.000 34.93817 382 PRO A C 1
ATOM 2959 O O . PRO A 1 382 ? 35.40292 36.54486 0.71406 1.000 31.64011 382 PRO A O 1
ATOM 2963 N N . GLY A 1 383 ? 35.12913 38.67293 1.40247 1.000 33.76024 383 GLY A N 1
ATOM 2964 C CA . GLY A 1 383 ? 34.50586 39.11570 0.17755 1.000 38.39902 383 GLY A CA 1
ATOM 2965 C C . GLY A 1 383 ? 32.98678 39.07032 0.15929 1.000 39.05106 383 GLY A C 1
ATOM 2966 O O . GLY A 1 383 ? 32.37614 39.75900 -0.66557 1.000 37.22029 383 GLY A O 1
ATOM 2967 N N . LYS A 1 384 ? 32.35804 38.28701 1.03673 1.000 35.15370 384 LYS A N 1
ATOM 2968 C CA . LYS A 1 384 ? 30.90035 38.20699 1.06270 1.000 38.14619 384 LYS A CA 1
ATOM 2969 C C . LYS A 1 384 ? 30.27898 39.48670 1.61227 1.000 39.49406 384 LYS A C 1
ATOM 2970 O O . LYS A 1 384 ? 30.88505 40.21319 2.40523 1.000 40.20810 384 LYS A O 1
ATOM 2976 N N . GLU A 1 385 ? 29.04704 39.75480 1.18547 1.000 40.73560 385 GLU A N 1
ATOM 2977 C CA . GLU A 1 385 ? 28.31335 40.90034 1.70462 1.000 40.28082 385 GLU A CA 1
ATOM 2978 C C . GLU A 1 385 ? 27.93935 40.66924 3.16539 1.000 39.88832 385 GLU A C 1
ATOM 2979 O O . GLU A 1 385 ? 27.51127 39.57834 3.55265 1.000 38.21692 385 GLU A O 1
ATOM 2985 N N . ALA A 1 386 ? 28.12034 41.70656 3.98290 1.000 37.37104 386 ALA A N 1
ATOM 2986 C CA . ALA A 1 386 ? 28.02085 41.57559 5.43707 1.000 36.32822 386 ALA A CA 1
ATOM 2987 C C . ALA A 1 386 ? 26.57397 41.78830 5.89028 1.000 38.81935 386 ALA A C 1
ATOM 2988 O O . ALA A 1 386 ? 26.20335 42.80864 6.47093 1.000 35.04830 386 ALA A O 1
ATOM 2990 N N . ASP A 1 387 ? 25.75459 40.77606 5.61978 1.000 36.69221 387 ASP A N 1
ATOM 2991 C CA . ASP A 1 387 ? 24.38950 40.68346 6.12926 1.000 35.56673 387 ASP A CA 1
ATOM 2992 C C . ASP A 1 387 ? 24.41798 39.62675 7.22250 1.000 32.48776 387 ASP A C 1
ATOM 2993 O O . ASP A 1 387 ? 24.65561 38.45040 6.93489 1.000 34.45630 387 ASP A O 1
ATOM 2998 N N . PHE A 1 388 ? 24.18309 40.02309 8.47007 1.000 29.08172 388 PHE A N 1
ATOM 2999 C CA . PHE A 1 388 ? 24.22945 39.02349 9.52734 1.000 31.30423 388 PHE A CA 1
ATOM 3000 C C . PHE A 1 388 ? 23.32170 39.42851 10.67898 1.000 31.87240 388 PHE A C 1
ATOM 3001 O O . PHE A 1 388 ? 22.83744 40.55938 10.75875 1.000 24.82423 388 PHE A O 1
ATOM 3009 N N . VAL A 1 389 ? 23.07977 38.46375 11.56491 1.000 28.36068 389 VAL A N 1
ATOM 3010 C CA . VAL A 1 389 ? 22.14697 38.60389 12.67348 1.000 30.94475 389 VAL A CA 1
ATOM 3011 C C . VAL A 1 389 ? 22.84587 38.17851 13.95824 1.000 32.28913 389 VAL A C 1
ATOM 3012 O O . VAL A 1 389 ? 23.43978 37.09322 14.02406 1.000 33.15179 389 VAL A O 1
ATOM 3016 N N . VAL A 1 390 ? 22.78043 39.03397 14.97005 1.000 27.24980 390 VAL A N 1
ATOM 3017 C CA . VAL A 1 390 ? 23.17455 38.67292 16.32494 1.000 29.48325 390 VAL A CA 1
ATOM 3018 C C . VAL A 1 390 ? 21.93311 38.13996 17.03145 1.000 38.33611 390 VAL A C 1
ATOM 3019 O O . VAL A 1 390 ? 20.94328 38.86958 17.18719 1.000 33.69512 390 VAL A O 1
ATOM 3023 N N . MET A 1 391 ? 22.01521 36.88432 17.48657 1.000 33.20341 391 MET A N 1
ATOM 3024 C CA . MET A 1 391 ? 20.93822 36.10623 18.07279 1.000 36.62133 391 MET A CA 1
ATOM 3025 C C . MET A 1 391 ? 21.17128 35.92879 19.56255 1.000 39.69968 391 MET A C 1
ATOM 3026 O O . MET A 1 391 ? 22.31201 35.75547 20.01058 1.000 34.85827 391 MET A O 1
ATOM 3031 N N . GLU A 1 392 ? 20.07881 35.94752 20.32214 1.000 36.56211 392 GLU A N 1
ATOM 3032 C CA . GLU A 1 392 ? 20.11702 35.68376 21.75464 1.000 36.70112 392 GLU A CA 1
ATOM 3033 C C . GLU A 1 392 ? 19.44251 34.33604 21.96069 1.000 34.94665 392 GLU A C 1
ATOM 3034 O O . GLU A 1 392 ? 18.21580 34.26274 22.07819 1.000 39.00697 392 GLU A O 1
ATOM 3040 N N . PRO A 1 393 ? 20.19385 33.23432 21.99904 1.000 43.01065 393 PRO A N 1
ATOM 3041 C CA . PRO A 1 393 ? 19.55638 31.91632 22.13931 1.000 44.33239 393 PRO A CA 1
ATOM 3042 C C . PRO A 1 393 ? 18.98369 31.65649 23.52195 1.000 41.86741 393 PRO A C 1
ATOM 3043 O O . PRO A 1 393 ? 18.26969 30.66367 23.69595 1.000 41.64658 393 PRO A O 1
ATOM 3047 N N . THR A 1 394 ? 19.29540 32.49698 24.50418 1.000 41.56258 394 THR A N 1
ATOM 3048 C CA . THR A 1 394 ? 18.81073 32.38232 25.87464 1.000 38.51777 394 THR A CA 1
ATOM 3049 C C . THR A 1 394 ? 17.78292 33.46887 26.18531 1.000 40.14376 394 THR A C 1
ATOM 3050 O O . THR A 1 394 ? 17.69140 33.95393 27.31554 1.000 39.17395 394 THR A O 1
ATOM 3054 N N . ALA A 1 395 ? 16.98649 33.85963 25.18769 1.000 36.88143 395 ALA A N 1
ATOM 3055 C CA . ALA A 1 395 ? 16.20467 35.08654 25.30632 1.000 45.32854 395 ALA A CA 1
ATOM 3056 C C . ALA A 1 395 ? 15.01348 34.96628 26.25410 1.000 41.72528 395 ALA A C 1
ATOM 3057 O O . ALA A 1 395 ? 14.50618 35.99372 26.71156 1.000 46.35622 395 ALA A O 1
ATOM 3059 N N . THR A 1 396 ? 14.58695 33.75707 26.60086 1.000 39.33707 396 THR A N 1
ATOM 3060 C CA . THR A 1 396 ? 13.49384 33.54933 27.53796 1.000 43.01650 396 THR A CA 1
ATOM 3061 C C . THR A 1 396 ? 13.94513 32.54086 28.58079 1.000 40.58473 396 THR A C 1
ATOM 3062 O O . THR A 1 396 ? 14.85116 31.74555 28.31742 1.000 38.30303 396 THR A O 1
ATOM 3066 N N . PRO A 1 397 ? 13.37422 32.58734 29.78944 1.000 47.55137 397 PRO A N 1
ATOM 3067 C CA . PRO A 1 397 ? 13.80773 31.64474 30.84035 1.000 39.90781 397 PRO A CA 1
ATOM 3068 C C . PRO A 1 397 ? 13.79752 30.18761 30.39504 1.000 37.34786 397 PRO A C 1
ATOM 3069 O O . PRO A 1 397 ? 14.73453 29.44319 30.70876 1.000 34.27555 397 PRO A O 1
ATOM 3073 N N . LEU A 1 398 ? 12.76184 29.75855 29.66764 1.000 37.72295 398 LEU A N 1
ATOM 3074 C CA . LEU A 1 398 ? 12.72384 28.38289 29.17818 1.000 34.82366 398 LEU A CA 1
ATOM 3075 C C . LEU A 1 398 ? 13.84058 28.12459 28.17504 1.000 32.65623 398 LEU A C 1
ATOM 3076 O O . LEU A 1 398 ? 14.45780 27.05018 28.18710 1.000 35.82236 398 LEU A O 1
ATOM 3081 N N . GLN A 1 399 ? 14.09869 29.08871 27.28727 1.000 33.53124 399 GLN A N 1
ATOM 3082 C CA . GLN A 1 399 ? 15.21139 28.94796 26.35592 1.000 41.37894 399 GLN A CA 1
ATOM 3083 C C . GLN A 1 399 ? 16.52725 28.84750 27.10451 1.000 38.46313 399 GLN A C 1
ATOM 3084 O O . GLN A 1 399 ? 17.38053 28.02796 26.76113 1.000 37.71477 399 GLN A O 1
ATOM 3090 N N . GLN A 1 400 ? 16.71143 29.67735 28.13012 1.000 35.90572 400 GLN A N 1
ATOM 3091 C CA . GLN A 1 400 ? 17.94451 29.62031 28.90188 1.000 33.76325 400 GLN A CA 1
ATOM 3092 C C . GLN A 1 400 ? 18.11793 28.24779 29.53720 1.000 40.62116 400 GLN A C 1
ATOM 3093 O O . GLN A 1 400 ? 19.20481 27.65788 29.48521 1.000 36.51961 400 GLN A O 1
ATOM 3099 N N . LEU A 1 401 ? 17.04603 27.71110 30.12641 1.000 32.30188 401 LEU A N 1
ATOM 3100 C CA . LEU A 1 401 ? 17.14877 26.41554 30.79245 1.000 38.27802 401 LEU A CA 1
ATOM 3101 C C . LEU A 1 401 ? 17.48907 25.30392 29.79837 1.000 40.51001 401 LEU A C 1
ATOM 3102 O O . LEU A 1 401 ? 18.41499 24.50829 30.02716 1.000 40.42188 401 LEU A O 1
ATOM 3107 N N . ARG A 1 402 ? 16.77582 25.25207 28.66554 1.000 36.70506 402 ARG A N 1
ATOM 3108 C CA A ARG A 1 402 ? 17.02603 24.18822 27.69578 0.613 37.16920 402 ARG A CA 1
ATOM 3109 C CA B ARG A 1 402 ? 17.03369 24.18241 27.70673 0.387 37.29333 402 ARG A CA 1
ATOM 3110 C C . ARG A 1 402 ? 18.37034 24.36324 26.99527 1.000 37.47197 402 ARG A C 1
ATOM 3111 O O . ARG A 1 402 ? 18.96833 23.37491 26.54886 1.000 28.30516 402 ARG A O 1
ATOM 3126 N N . TYR A 1 403 ? 18.85891 25.60274 26.88640 1.000 33.94967 403 TYR A N 1
ATOM 3127 C CA . TYR A 1 403 ? 20.16013 25.84748 26.27054 1.000 44.51436 403 TYR A CA 1
ATOM 3128 C C . TYR A 1 403 ? 21.28901 25.42323 27.20289 1.000 37.03363 403 TYR A C 1
ATOM 3129 O O . TYR A 1 403 ? 22.25614 24.78548 26.77371 1.000 38.58214 403 TYR A O 1
ATOM 3138 N N . ASP A 1 404 ? 21.17810 25.77109 28.48809 1.000 38.75285 404 ASP A N 1
ATOM 3139 C CA . ASP A 1 404 ? 22.12681 25.27614 29.47975 1.000 41.10479 404 ASP A CA 1
ATOM 3140 C C . ASP A 1 404 ? 22.14290 23.75469 29.51786 1.000 43.92530 404 ASP A C 1
ATOM 3141 O O . ASP A 1 404 ? 23.20717 23.14277 29.66359 1.000 48.57805 404 ASP A O 1
ATOM 3146 N N . ASN A 1 405 ? 20.97244 23.12425 29.40437 1.000 37.18044 405 ASN A N 1
ATOM 3147 C CA . ASN A 1 405 ? 20.90225 21.67454 29.53180 1.000 40.38017 405 ASN A CA 1
ATOM 3148 C C . ASN A 1 405 ? 21.34822 20.93796 28.27801 1.000 41.33538 405 ASN A C 1
ATOM 3149 O O . ASN A 1 405 ? 21.41754 19.70402 28.29053 1.000 49.36007 405 ASN A O 1
ATOM 3154 N N . SER A 1 406 ? 21.73084 21.66166 27.23847 1.000 46.15008 406 SER A N 1
ATOM 3155 C CA . SER A 1 406 ? 22.21288 21.07163 26.00324 1.000 46.67350 406 SER A CA 1
ATOM 3156 C C . SER A 1 406 ? 23.73194 21.03045 26.01958 1.000 49.04904 406 SER A C 1
ATOM 3157 O O . SER A 1 406 ? 24.38751 22.00682 26.38967 1.000 51.72221 406 SER A O 1
ATOM 3160 N N . VAL A 1 407 ? 24.29211 19.89773 25.61219 1.000 50.63151 407 VAL A N 1
ATOM 3161 C CA . VAL A 1 407 ? 25.73792 19.71732 25.62001 1.000 61.88342 407 VAL A CA 1
ATOM 3162 C C . VAL A 1 407 ? 26.33630 19.87440 24.22777 1.000 52.18165 407 VAL A C 1
ATOM 3163 O O . VAL A 1 407 ? 27.39832 20.47837 24.07702 1.000 66.01535 407 VAL A O 1
ATOM 3167 N N . SER A 1 408 ? 25.66576 19.36434 23.20162 1.000 53.39874 408 SER A N 1
ATOM 3168 C CA . SER A 1 408 ? 26.17031 19.43665 21.83881 1.000 54.20860 408 SER A CA 1
ATOM 3169 C C . SER A 1 408 ? 25.66034 20.68823 21.12498 1.000 52.62752 408 SER A C 1
ATOM 3170 O O . SER A 1 408 ? 24.67020 21.30661 21.52404 1.000 53.75245 408 SER A O 1
ATOM 3173 N N . LEU A 1 409 ? 26.37472 21.06455 20.05944 1.000 51.42397 409 LEU A N 1
ATOM 3174 C CA . LEU A 1 409 ? 25.98884 22.22718 19.26363 1.000 45.31632 409 LEU A CA 1
ATOM 3175 C C . LEU A 1 409 ? 24.67659 21.99023 18.52839 1.000 50.74535 409 LEU A C 1
ATOM 3176 O O . LEU A 1 409 ? 23.87446 22.92078 18.36767 1.000 53.80418 409 LEU A O 1
ATOM 3181 N N . VAL A 1 410 ? 24.44460 20.75831 18.05832 1.000 47.55346 410 VAL A N 1
ATOM 3182 C CA . VAL A 1 410 ? 23.18078 20.45735 17.38985 1.000 51.40866 410 VAL A CA 1
ATOM 3183 C C . VAL A 1 410 ? 22.02059 20.63121 18.35831 1.000 51.63325 410 VAL A C 1
ATOM 3184 O O . VAL A 1 410 ? 20.93496 21.08078 17.97449 1.000 47.21135 410 VAL A O 1
ATOM 3188 N N . ASP A 1 411 ? 22.23705 20.29055 19.63115 1.000 49.61921 411 ASP A N 1
ATOM 3189 C CA . ASP A 1 411 ? 21.21643 20.50888 20.64761 1.000 49.84975 411 ASP A CA 1
ATOM 3190 C C . ASP A 1 411 ? 20.90486 21.99253 20.80539 1.000 49.17848 411 ASP A C 1
ATOM 3191 O O . ASP A 1 411 ? 19.73804 22.37688 20.94027 1.000 44.81903 411 ASP A O 1
ATOM 3196 N N . LYS A 1 412 ? 21.93643 22.84295 20.79783 1.000 45.65069 412 LYS A N 1
ATOM 3197 C CA . LYS A 1 412 ? 21.71147 24.28036 20.93644 1.000 45.22770 412 LYS A CA 1
ATOM 3198 C C . LYS A 1 412 ? 20.97418 24.84805 19.72408 1.000 40.68907 412 LYS A C 1
ATOM 3199 O O . LYS A 1 412 ? 20.04774 25.66003 19.87359 1.000 46.16946 412 LYS A O 1
ATOM 3205 N N . LEU A 1 413 ? 21.35250 24.41578 18.51793 1.000 43.24244 413 LEU A N 1
ATOM 3206 C CA . LEU A 1 413 ? 20.62139 24.83451 17.32360 1.000 36.66895 413 LEU A CA 1
ATOM 3207 C C . LEU A 1 413 ? 19.17242 24.36198 17.37372 1.000 50.38099 413 LEU A C 1
ATOM 3208 O O . LEU A 1 413 ? 18.25762 25.08526 16.96102 1.000 48.04981 413 LEU A O 1
ATOM 3213 N N . PHE A 1 414 ? 18.94358 23.14852 17.88203 1.000 45.86418 414 PHE A N 1
ATOM 3214 C CA . PHE A 1 414 ? 17.58817 22.62551 17.98889 1.000 45.92826 414 PHE A CA 1
ATOM 3215 C C . PHE A 1 414 ? 16.76319 23.43572 18.98251 1.000 45.54177 414 PHE A C 1
ATOM 3216 O O . PHE A 1 414 ? 15.57900 23.70299 18.74275 1.000 46.62755 414 PHE A O 1
ATOM 3224 N N . VAL A 1 415 ? 17.36908 23.81830 20.11013 1.000 48.19660 415 VAL A N 1
ATOM 3225 C CA . VAL A 1 415 ? 16.68060 24.66330 21.08453 1.000 45.35463 415 VAL A CA 1
ATOM 3226 C C . VAL A 1 415 ? 16.26315 25.97047 20.42923 1.000 48.14384 415 VAL A C 1
ATOM 3227 O O . VAL A 1 415 ? 15.11143 26.41655 20.54662 1.000 51.16114 415 VAL A O 1
ATOM 3231 N N . MET A 1 416 ? 17.19620 26.58881 19.70526 1.000 45.45220 416 MET A N 1
ATOM 3232 C CA . MET A 1 416 ? 16.89152 27.82705 18.99734 1.000 46.27514 416 MET A CA 1
ATOM 3233 C C . MET A 1 416 ? 15.76200 27.62782 17.98891 1.000 52.40331 416 MET A C 1
ATOM 3234 O O . MET A 1 416 ? 14.89191 28.49412 17.83300 1.000 46.60569 416 MET A O 1
ATOM 3239 N N . MET A 1 417 ? 15.75207 26.48270 17.30360 1.000 48.51492 417 MET A N 1
ATOM 3240 C CA . MET A 1 417 ? 14.76053 26.24954 16.25791 1.000 43.37104 417 MET A CA 1
ATOM 3241 C C . MET A 1 417 ? 13.37164 26.03432 16.84254 1.000 48.79842 417 MET A C 1
ATOM 3242 O O . MET A 1 417 ? 12.37599 26.52282 16.29640 1.000 41.93892 417 MET A O 1
ATOM 3247 N N . THR A 1 418 ? 13.28074 25.30810 17.94858 1.000 45.54965 418 THR A N 1
ATOM 3248 C CA . THR A 1 418 ? 11.96996 24.94225 18.46173 1.000 48.20816 418 THR A CA 1
ATOM 3249 C C . THR A 1 418 ? 11.38643 25.99846 19.38506 1.000 54.27990 418 THR A C 1
ATOM 3250 O O . THR A 1 418 ? 10.15944 26.08470 19.50849 1.000 53.28098 418 THR A O 1
ATOM 3254 N N . LEU A 1 419 ? 12.22568 26.80885 20.03288 1.000 50.20027 419 LEU A N 1
ATOM 3255 C CA . LEU A 1 419 ? 11.74197 27.79976 20.98362 1.000 47.08836 419 LEU A CA 1
ATOM 3256 C C . LEU A 1 419 ? 11.95885 29.22943 20.52962 1.000 49.42650 419 LEU A C 1
ATOM 3257 O O . LEU A 1 419 ? 11.51023 30.15429 21.21412 1.000 53.17321 419 LEU A O 1
ATOM 3262 N N . GLY A 1 420 ? 12.62452 29.43989 19.39902 1.000 52.28125 420 GLY A N 1
ATOM 3263 C CA . GLY A 1 420 ? 13.02543 30.77468 18.99763 1.000 51.22164 420 GLY A CA 1
ATOM 3264 C C . GLY A 1 420 ? 11.91340 31.51064 18.27151 1.000 44.48121 420 GLY A C 1
ATOM 3265 O O . GLY A 1 420 ? 11.15295 30.92332 17.50714 1.000 49.33383 420 GLY A O 1
ATOM 3266 N N . ASP A 1 421 ? 11.84020 32.81059 18.52309 1.000 42.35516 421 ASP A N 1
ATOM 3267 C CA . ASP A 1 421 ? 10.96181 33.71020 17.78940 1.000 39.68520 421 ASP A CA 1
ATOM 3268 C C . ASP A 1 421 ? 11.71542 35.02483 17.61608 1.000 39.67796 421 ASP A C 1
ATOM 3269 O O . ASP A 1 421 ? 12.94450 35.07941 17.73618 1.000 47.87389 421 ASP A O 1
ATOM 3274 N N . ASP A 1 422 ? 10.98386 36.10860 17.34945 1.000 40.40536 422 ASP A N 1
ATOM 3275 C CA . ASP A 1 422 ? 11.62597 37.40225 17.13174 1.000 41.69782 422 ASP A CA 1
ATOM 3276 C C . ASP A 1 422 ? 12.41131 37.88279 18.35183 1.000 44.43786 422 ASP A C 1
ATOM 3277 O O . ASP A 1 422 ? 13.33008 38.69656 18.19850 1.000 40.31791 422 ASP A O 1
ATOM 3282 N N . ARG A 1 423 ? 12.06878 37.41692 19.55670 1.000 38.95443 423 ARG A N 1
ATOM 3283 C CA . ARG A 1 423 ? 12.85285 37.77525 20.73523 1.000 43.09335 423 ARG A CA 1
ATOM 3284 C C . ARG A 1 423 ? 14.28690 37.24651 20.66190 1.000 44.01332 423 ARG A C 1
ATOM 3285 O O . ARG A 1 423 ? 15.16430 37.76707 21.36183 1.000 35.64510 423 ARG A O 1
ATOM 3293 N N . SER A 1 424 ? 14.53572 36.20708 19.85611 1.000 34.29885 424 SER A N 1
ATOM 3294 C CA . SER A 1 424 ? 15.89147 35.70377 19.65551 1.000 43.29360 424 SER A CA 1
ATOM 3295 C C . SER A 1 424 ? 16.74647 36.64104 18.81552 1.000 39.90450 424 SER A C 1
ATOM 3296 O O . SER A 1 424 ? 17.97514 36.51512 18.83287 1.000 44.11082 424 SER A O 1
ATOM 3299 N N . ILE A 1 425 ? 16.13445 37.58307 18.10340 1.000 34.47952 425 ILE A N 1
ATOM 3300 C CA . ILE A 1 425 ? 16.85260 38.48097 17.20677 1.000 33.77324 425 ILE A CA 1
ATOM 3301 C C . ILE A 1 425 ? 17.25684 39.71243 18.00687 1.000 34.89772 425 ILE A C 1
ATOM 3302 O O . ILE A 1 425 ? 16.41595 40.54962 18.34397 1.000 34.28670 425 ILE A O 1
ATOM 3307 N N . TYR A 1 426 ? 18.55400 39.83178 18.29679 1.000 31.98912 426 TYR A N 1
ATOM 3308 C CA . TYR A 1 426 ? 19.08217 40.92681 19.10595 1.000 32.88484 426 TYR A CA 1
ATOM 3309 C C . TYR A 1 426 ? 19.55640 42.09005 18.24260 1.000 36.30373 426 TYR A C 1
ATOM 3310 O O . TYR A 1 426 ? 19.28609 43.25683 18.56171 1.000 32.70859 426 TYR A O 1
ATOM 3319 N N . ARG A 1 427 ? 20.26267 41.79444 17.15204 1.000 35.55243 427 ARG A N 1
ATOM 3320 C CA . ARG A 1 427 ? 20.69813 42.84131 16.23603 1.000 34.48217 427 ARG A CA 1
ATOM 3321 C C . ARG A 1 427 ? 20.63314 42.29910 14.81397 1.000 34.47831 427 ARG A C 1
ATOM 3322 O O . ARG A 1 427 ? 20.84185 41.10515 14.58398 1.000 31.69346 427 ARG A O 1
ATOM 3330 N N . THR A 1 428 ? 20.35060 43.18363 13.85902 1.000 32.53474 428 THR A N 1
ATOM 3331 C CA . THR A 1 428 ? 20.40811 42.82846 12.44627 1.000 32.86799 428 THR A CA 1
ATOM 3332 C C . THR A 1 428 ? 21.25401 43.85538 11.70406 1.000 33.44851 428 THR A C 1
ATOM 3333 O O . THR A 1 428 ? 20.97371 45.06439 11.76410 1.000 32.82781 428 THR A O 1
ATOM 3337 N N . TYR A 1 429 ? 22.26234 43.35267 10.98588 1.000 29.17983 429 TYR A N 1
ATOM 3338 C CA . TYR A 1 429 ? 23.16348 44.13848 10.15594 1.000 38.26477 429 TYR A CA 1
ATOM 3339 C C . TYR A 1 429 ? 22.87854 43.83886 8.68915 1.000 34.94519 429 TYR A C 1
ATOM 3340 O O . TYR A 1 429 ? 22.83977 42.66792 8.28301 1.000 32.62608 429 TYR A O 1
ATOM 3349 N N . VAL A 1 430 ? 22.70895 44.89281 7.89650 1.000 33.17184 430 VAL A N 1
ATOM 3350 C CA . VAL A 1 430 ? 22.53255 44.77662 6.45347 1.000 38.99520 430 VAL A CA 1
ATOM 3351 C C . VAL A 1 430 ? 23.54670 45.69115 5.77846 1.000 37.19691 430 VAL A C 1
ATOM 3352 O O . VAL A 1 430 ? 23.68496 46.85940 6.16210 1.000 34.69609 430 VAL A O 1
ATOM 3356 N N . ASP A 1 431 ? 24.25625 45.15784 4.77961 1.000 36.99426 431 ASP A N 1
ATOM 3357 C CA . ASP A 1 431 ? 25.29591 45.90783 4.06787 1.000 44.20800 431 ASP A CA 1
ATOM 3358 C C . ASP A 1 431 ? 26.35243 46.43759 5.04219 1.000 40.91744 431 ASP A C 1
ATOM 3359 O O . ASP A 1 431 ? 26.80912 47.57752 4.93990 1.000 41.18334 431 ASP A O 1
ATOM 3364 N N . GLY A 1 432 ? 26.69428 45.62214 6.03980 1.000 43.43676 432 GLY A N 1
ATOM 3365 C CA . GLY A 1 432 ? 27.68416 46.01338 7.01967 1.000 42.72536 432 GLY A CA 1
ATOM 3366 C C . GLY A 1 432 ? 27.22115 47.08013 7.97996 1.000 40.47788 432 GLY A C 1
ATOM 3367 O O . GLY A 1 432 ? 28.03961 47.63142 8.71932 1.000 43.09098 432 GLY A O 1
ATOM 3368 N N . ARG A 1 433 ? 25.92953 47.36988 8.01092 1.000 41.02585 433 ARG A N 1
ATOM 3369 C CA . ARG A 1 433 ? 25.38242 48.46406 8.79282 1.000 45.58338 433 ARG A CA 1
ATOM 3370 C C . ARG A 1 433 ? 24.31414 47.92467 9.73214 1.000 43.60483 433 ARG A C 1
ATOM 3371 O O . ARG A 1 433 ? 23.48374 47.09924 9.33587 1.000 39.82382 433 ARG A O 1
ATOM 3379 N N . LEU A 1 434 ? 24.33087 48.39934 10.97360 1.000 39.14598 434 LEU A N 1
ATOM 3380 C CA . LEU A 1 434 ? 23.30196 48.02993 11.93758 1.000 41.49395 434 LEU A CA 1
ATOM 3381 C C . LEU A 1 434 ? 21.98163 48.66262 11.51750 1.000 46.41280 434 LEU A C 1
ATOM 3382 O O . LEU A 1 434 ? 21.83365 49.88937 11.56034 1.000 48.09470 434 LEU A O 1
ATOM 3387 N N . VAL A 1 435 ? 21.01809 47.83569 11.11251 1.000 35.02155 435 VAL A N 1
ATOM 3388 C CA . VAL A 1 435 ? 19.72264 48.33990 10.67191 1.000 39.75195 435 VAL A CA 1
ATOM 3389 C C . VAL A 1 435 ? 18.58609 47.94380 11.59635 1.000 44.80883 435 VAL A C 1
ATOM 3390 O O . VAL A 1 435 ? 17.45624 48.42209 11.39464 1.000 40.10062 435 VAL A O 1
ATOM 3394 N N . TYR A 1 436 ? 18.82517 47.08487 12.58863 1.000 40.68961 436 TYR A N 1
ATOM 3395 C CA . TYR A 1 436 ? 17.77927 46.84876 13.57834 1.000 38.71821 436 TYR A CA 1
ATOM 3396 C C . TYR A 1 436 ? 18.39448 46.47928 14.91832 1.000 41.45530 436 TYR A C 1
ATOM 3397 O O . TYR A 1 436 ? 19.33610 45.68266 14.97924 1.000 33.61213 436 TYR A O 1
ATOM 3406 N N . GLU A 1 437 ? 17.82444 47.04175 15.98596 1.000 35.45109 437 GLU A N 1
ATOM 3407 C CA . GLU A 1 437 ? 18.20539 46.72200 17.35536 1.000 41.12163 437 GLU A CA 1
ATOM 3408 C C . GLU A 1 437 ? 16.94924 46.54197 18.19583 1.000 39.39417 437 GLU A C 1
ATOM 3409 O O . GLU A 1 437 ? 16.08784 47.42417 18.22693 1.000 41.04029 437 GLU A O 1
ATOM 3415 N N . ARG A 1 438 ? 16.85408 45.39876 18.87265 1.000 38.68914 438 ARG A N 1
ATOM 3416 C CA . ARG A 1 438 ? 15.67478 45.07741 19.66331 1.000 41.95355 438 ARG A CA 1
ATOM 3417 C C . ARG A 1 438 ? 15.45076 46.12558 20.74990 1.000 44.31728 438 ARG A C 1
ATOM 3418 O O . ARG A 1 438 ? 16.36931 46.46261 21.50249 1.000 44.84153 438 ARG A O 1
ATOM 3426 N N . ASN A 1 439 ? 14.22830 46.65324 20.81169 1.000 44.30881 439 ASN A N 1
ATOM 3427 C CA . ASN A 1 439 ? 13.84435 47.65732 21.80795 1.000 49.52162 439 ASN A CA 1
ATOM 3428 C C . ASN A 1 439 ? 14.03239 47.15407 23.23314 1.000 59.66396 439 ASN A C 1
ATOM 3429 O O . ASN A 1 439 ? 13.55727 46.06616 23.56906 1.000 61.12750 439 ASN A O 1
ATOM 3435 N N . GLU B 1 5 ? 21.09550 19.38470 52.46763 1.000 73.39849 5 GLU B N 1
ATOM 3436 C CA . GLU B 1 5 ? 20.99615 18.80284 51.13424 1.000 70.55969 5 GLU B CA 1
ATOM 3437 C C . GLU B 1 5 ? 22.25108 18.00147 50.79704 1.000 70.73376 5 GLU B C 1
ATOM 3438 O O . GLU B 1 5 ? 22.92292 17.48678 51.69294 1.000 67.57982 5 GLU B O 1
ATOM 3440 N N . HIS B 1 6 ? 22.56984 17.90918 49.50418 1.000 70.64500 6 HIS B N 1
ATOM 3441 C CA . HIS B 1 6 ? 23.62398 17.00988 49.05018 1.000 70.18526 6 HIS B CA 1
ATOM 3442 C C . HIS B 1 6 ? 24.24395 17.44913 47.72474 1.000 63.61244 6 HIS B C 1
ATOM 3443 O O . HIS B 1 6 ? 25.45717 17.31781 47.53067 1.000 60.90620 6 HIS B O 1
ATOM 3450 N N . THR B 1 7 ? 23.43062 17.96721 46.80756 1.000 48.87382 7 THR B N 1
ATOM 3451 C CA . THR B 1 7 ? 23.87780 18.20608 45.44262 1.000 52.72870 7 THR B CA 1
ATOM 3452 C C . THR B 1 7 ? 24.48772 19.59634 45.27760 1.000 49.64295 7 THR B C 1
ATOM 3453 O O . THR B 1 7 ? 24.38599 20.46304 46.14838 1.000 50.46838 7 THR B O 1
ATOM 3457 N N . LEU B 1 8 ? 25.11898 19.80012 44.12370 1.000 41.42449 8 LEU B N 1
ATOM 3458 C CA . LEU B 1 8 ? 25.74375 21.06146 43.75932 1.000 40.76750 8 LEU B CA 1
ATOM 3459 C C . LEU B 1 8 ? 24.95903 21.73963 42.64928 1.000 39.87735 8 LEU B C 1
ATOM 3460 O O . LEU B 1 8 ? 24.31682 21.08117 41.82495 1.000 38.19420 8 LEU B O 1
ATOM 3465 N N . LYS B 1 9 ? 25.02326 23.06732 42.64578 1.000 39.41868 9 LYS B N 1
ATOM 3466 C CA . LYS B 1 9 ? 24.67682 23.88250 41.49090 1.000 39.02920 9 LYS B CA 1
ATOM 3467 C C . LYS B 1 9 ? 25.93468 24.59435 41.02326 1.000 30.58975 9 LYS B C 1
ATOM 3468 O O . LYS B 1 9 ? 26.80780 24.92756 41.82958 1.000 35.09057 9 LYS B O 1
ATOM 3474 N N . ALA B 1 10 ? 26.02020 24.83558 39.71896 1.000 33.29253 10 ALA B N 1
ATOM 3475 C CA . ALA B 1 10 ? 27.18428 25.47410 39.11848 1.000 32.99510 10 ALA B CA 1
ATOM 3476 C C . ALA B 1 10 ? 26.73527 26.67047 38.29198 1.000 33.13324 10 ALA B C 1
ATOM 3477 O O . ALA B 1 10 ? 25.91893 26.52452 37.37611 1.000 35.07481 10 ALA B O 1
ATOM 3479 N N . VAL B 1 11 ? 27.29313 27.84130 38.59600 1.000 32.87633 11 VAL B N 1
ATOM 3480 C CA . VAL B 1 11 ? 26.96105 29.10048 37.93734 1.000 28.79390 11 VAL B CA 1
ATOM 3481 C C . VAL B 1 11 ? 28.24711 29.67399 37.35940 1.000 32.51048 11 VAL B C 1
ATOM 3482 O O . VAL B 1 11 ? 29.26777 29.72279 38.04851 1.000 34.74890 11 VAL B O 1
ATOM 3486 N N . ARG B 1 12 ? 28.22049 30.09130 36.09827 1.000 31.91090 12 ARG B N 1
ATOM 3487 C CA . ARG B 1 12 ? 29.41660 30.68201 35.52069 1.000 33.12856 12 ARG B CA 1
ATOM 3488 C C . ARG B 1 12 ? 29.08709 32.01305 34.86440 1.000 36.23861 12 ARG B C 1
ATOM 3489 O O . ARG B 1 12 ? 27.96292 32.25017 34.41488 1.000 36.21339 12 ARG B O 1
ATOM 3497 N N . GLY B 1 13 ? 30.08428 32.88535 34.83892 1.000 30.55124 13 GLY B N 1
ATOM 3498 C CA . GLY B 1 13 ? 29.91139 34.20622 34.25807 1.000 31.36003 13 GLY B CA 1
ATOM 3499 C C . GLY B 1 13 ? 30.97527 35.14134 34.80306 1.000 35.90605 13 GLY B C 1
ATOM 3500 O O . GLY B 1 13 ? 31.99627 34.69699 35.30975 1.000 34.35568 13 GLY B O 1
ATOM 3501 N N . SER B 1 14 ? 30.71687 36.43901 34.68360 1.000 29.77372 14 SER B N 1
ATOM 3502 C CA . SER B 1 14 ? 31.56684 37.43402 35.32835 1.000 34.82893 14 SER B CA 1
ATOM 3503 C C . SER B 1 14 ? 30.98239 37.76308 36.69365 1.000 32.13314 14 SER B C 1
ATOM 3504 O O . SER B 1 14 ? 29.76578 37.81927 36.84711 1.000 37.03383 14 SER B O 1
ATOM 3507 N N . PHE B 1 15 ? 31.85176 37.94008 37.68922 1.000 33.14291 15 PHE B N 1
ATOM 3508 C CA . PHE B 1 15 ? 31.45416 38.22585 39.06273 1.000 29.65646 15 PHE B CA 1
ATOM 3509 C C . PHE B 1 15 ? 32.17051 39.46904 39.56450 1.000 37.21285 15 PHE B C 1
ATOM 3510 O O . PHE B 1 15 ? 33.31111 39.74507 39.18230 1.000 35.73733 15 PHE B O 1
ATOM 3518 N N . ILE B 1 16 ? 31.50762 40.20606 40.45025 1.000 36.11346 16 ILE B N 1
ATOM 3519 C CA . ILE B 1 16 ? 32.18547 41.25950 41.20206 1.000 37.38067 16 ILE B CA 1
ATOM 3520 C C . ILE B 1 16 ? 31.64880 41.27587 42.62648 1.000 34.83390 16 ILE B C 1
ATOM 3521 O O . ILE B 1 16 ? 30.44151 41.12749 42.84965 1.000 40.05738 16 ILE B O 1
ATOM 3526 N N . ASP B 1 17 ? 32.55574 41.42212 43.59303 1.000 31.29654 17 ASP B N 1
ATOM 3527 C CA . ASP B 1 17 ? 32.15538 41.52052 44.99485 1.000 35.50962 17 ASP B CA 1
ATOM 3528 C C . ASP B 1 17 ? 33.25503 42.22090 45.78494 1.000 33.66726 17 ASP B C 1
ATOM 3529 O O . ASP B 1 17 ? 34.34028 42.48498 45.27092 1.000 37.04488 17 ASP B O 1
ATOM 3534 N N . VAL B 1 18 ? 32.94379 42.56063 47.03278 1.000 31.20062 18 VAL B N 1
ATOM 3535 C CA . VAL B 1 18 ? 33.90800 43.13653 47.96906 1.000 33.57004 18 VAL B CA 1
ATOM 3536 C C . VAL B 1 18 ? 34.20848 42.07339 49.01716 1.000 38.30124 18 VAL B C 1
ATOM 3537 O O . VAL B 1 18 ? 33.28971 41.57019 49.67838 1.000 32.76233 18 VAL B O 1
ATOM 3541 N N . THR B 1 19 ? 35.48965 41.72951 49.17362 1.000 33.34947 19 THR B N 1
ATOM 3542 C CA . THR B 1 19 ? 35.86825 40.52932 49.91640 1.000 34.82175 19 THR B CA 1
ATOM 3543 C C . THR B 1 19 ? 35.97057 40.72328 51.42674 1.000 31.98883 19 THR B C 1
ATOM 3544 O O . THR B 1 19 ? 36.12830 39.73186 52.14581 1.000 39.09857 19 THR B O 1
ATOM 3548 N N . ARG B 1 20 ? 35.87699 41.94726 51.93597 1.000 34.14852 20 ARG B N 1
ATOM 3549 C CA . ARG B 1 20 ? 35.94050 42.14173 53.37894 1.000 37.06519 20 ARG B CA 1
ATOM 3550 C C . ARG B 1 20 ? 35.35878 43.50292 53.71595 1.000 36.78951 20 ARG B C 1
ATOM 3551 O O . ARG B 1 20 ? 35.35820 44.41177 52.88248 1.000 42.03072 20 ARG B O 1
ATOM 3559 N N . THR B 1 21 ? 34.85895 43.63019 54.94256 1.000 34.90251 21 THR B N 1
ATOM 3560 C CA . THR B 1 21 ? 34.39352 44.92416 55.41623 1.000 43.06906 21 THR B CA 1
ATOM 3561 C C . THR B 1 21 ? 35.58253 45.84560 55.66395 1.000 44.20073 21 THR B C 1
ATOM 3562 O O . THR B 1 21 ? 36.68216 45.40553 56.01341 1.000 47.03573 21 THR B O 1
ATOM 3566 N N . ILE B 1 22 ? 35.35584 47.14095 55.46728 1.000 44.47189 22 ILE B N 1
ATOM 3567 C CA . ILE B 1 22 ? 36.41196 48.13155 55.58441 1.000 45.17345 22 ILE B CA 1
ATOM 3568 C C . ILE B 1 22 ? 35.96608 49.22992 56.54030 1.000 56.44221 22 ILE B C 1
ATOM 3569 O O . ILE B 1 22 ? 34.77387 49.45043 56.76732 1.000 58.05340 22 ILE B O 1
ATOM 3574 N N . ASP B 1 23 ? 36.95178 49.91949 57.10694 1.000 59.94990 23 ASP B N 1
ATOM 3575 C CA . ASP B 1 23 ? 36.71954 51.08978 57.94270 1.000 63.69397 23 ASP B CA 1
ATOM 3576 C C . ASP B 1 23 ? 36.84424 52.38569 57.16238 1.000 61.65692 23 ASP B C 1
ATOM 3577 O O . ASP B 1 23 ? 36.08986 53.33448 57.40246 1.000 54.93062 23 ASP B O 1
ATOM 3582 N N . ASN B 1 24 ? 37.76875 52.43056 56.24466 1.000 62.13809 24 ASN B N 1
ATOM 3583 C CA . ASN B 1 24 ? 38.06800 53.57450 55.40569 1.000 59.85613 24 ASN B CA 1
ATOM 3584 C C . ASN B 1 24 ? 37.50333 53.34206 54.01681 1.000 47.99771 24 ASN B C 1
ATOM 3585 O O . ASN B 1 24 ? 37.78818 52.29909 53.41050 1.000 53.47994 24 ASN B O 1
ATOM 3590 N N . PRO B 1 25 ? 36.70465 54.26114 53.47536 1.000 45.41796 25 PRO B N 1
ATOM 3591 C CA . PRO B 1 25 ? 36.21681 54.07975 52.09952 1.000 47.04499 25 PRO B CA 1
ATOM 3592 C C . PRO B 1 25 ? 37.32570 54.09581 51.05719 1.000 48.33002 25 PRO B C 1
ATOM 3593 O O . PRO B 1 25 ? 37.09597 53.64602 49.92696 1.000 42.50952 25 PRO B O 1
ATOM 3597 N N . GLU B 1 26 ? 38.51859 54.59721 51.39777 1.000 47.97633 26 GLU B N 1
ATOM 3598 C CA . GLU B 1 26 ? 39.63858 54.54726 50.46259 1.000 47.18193 26 GLU B CA 1
ATOM 3599 C C . GLU B 1 26 ? 40.14595 53.12516 50.27307 1.000 39.86313 26 GLU B C 1
ATOM 3600 O O . GLU B 1 26 ? 40.72360 52.81335 49.22941 1.000 45.10227 26 GLU B O 1
ATOM 3602 N N . GLU B 1 27 ? 39.93647 52.25331 51.26068 1.000 45.58896 27 GLU B N 1
ATOM 3603 C CA . GLU B 1 27 ? 40.36934 50.86211 51.19013 1.000 45.60478 27 GLU B CA 1
ATOM 3604 C C . GLU B 1 27 ? 39.39699 49.95693 50.43465 1.000 46.83485 27 GLU B C 1
ATOM 3605 O O . GLU B 1 27 ? 39.65081 48.75043 50.34318 1.000 44.16246 27 GLU B O 1
ATOM 3607 N N . ILE B 1 28 ? 38.30252 50.49490 49.89015 1.000 40.94136 28 ILE B N 1
ATOM 3608 C CA . ILE B 1 28 ? 37.29780 49.64780 49.25063 1.000 39.82736 28 ILE B CA 1
ATOM 3609 C C . ILE B 1 28 ? 37.83683 49.04827 47.95543 1.000 37.01433 28 ILE B C 1
ATOM 3610 O O . ILE B 1 28 ? 37.69636 47.84419 47.70479 1.000 35.31659 28 ILE B O 1
ATOM 3615 N N . ALA B 1 29 ? 38.44967 49.88236 47.10977 1.000 37.09607 29 ALA B N 1
ATOM 3616 C CA . ALA B 1 29 ? 38.93106 49.42281 45.80800 1.000 43.12674 29 ALA B CA 1
ATOM 3617 C C . ALA B 1 29 ? 39.88715 48.24048 45.92343 1.000 38.72064 29 ALA B C 1
ATOM 3618 O O . ALA B 1 29 ? 39.88911 47.35925 45.05663 1.000 37.16898 29 ALA B O 1
ATOM 3620 N N . SER B 1 30 ? 40.69051 48.18908 46.98890 1.000 35.58396 30 SER B N 1
ATOM 3621 C CA . SER B 1 30 ? 41.63504 47.08804 47.14932 1.000 46.33208 30 SER B CA 1
ATOM 3622 C C . SER B 1 30 ? 40.94583 45.75959 47.44051 1.000 42.94479 30 SER B C 1
ATOM 3623 O O . SER B 1 30 ? 41.52042 44.70296 47.15249 1.000 42.48295 30 SER B O 1
ATOM 3626 N N . ALA B 1 31 ? 39.73909 45.78547 48.00075 1.000 41.18956 31 ALA B N 1
ATOM 3627 C CA . ALA B 1 31 ? 38.98601 44.57523 48.29365 1.000 39.33348 31 ALA B CA 1
ATOM 3628 C C . ALA B 1 31 ? 37.92168 44.28044 47.24540 1.000 40.22922 31 ALA B C 1
ATOM 3629 O O . ALA B 1 31 ? 37.14206 43.33692 47.41891 1.000 38.02547 31 ALA B O 1
ATOM 3631 N N . LEU B 1 32 ? 37.87452 45.05677 46.16322 1.000 36.01089 32 LEU B N 1
ATOM 3632 C CA . LEU B 1 32 ? 36.87418 44.87264 45.11363 1.000 35.62830 32 LEU B CA 1
ATOM 3633 C C . LEU B 1 32 ? 37.41411 43.87908 44.08935 1.000 40.48970 32 LEU B C 1
ATOM 3634 O O . LEU B 1 32 ? 38.23912 44.22043 43.23987 1.000 42.42095 32 LEU B O 1
ATOM 3639 N N . ARG B 1 33 ? 36.92675 42.64742 44.16953 1.000 40.14199 33 ARG B N 1
ATOM 3640 C CA . ARG B 1 33 ? 37.32105 41.55713 43.29453 1.000 36.95040 33 ARG B CA 1
ATOM 3641 C C . ARG B 1 33 ? 36.42206 41.50911 42.06102 1.000 42.02137 33 ARG B C 1
ATOM 3642 O O . ARG B 1 33 ? 35.18796 41.49342 42.18079 1.000 40.10894 33 ARG B O 1
ATOM 3650 N N . PHE B 1 34 ? 37.04527 41.49556 40.88077 1.000 40.31757 34 PHE B N 1
ATOM 3651 C CA . PHE B 1 34 ? 36.36287 41.27787 39.60916 1.000 37.62633 34 PHE B CA 1
ATOM 3652 C C . PHE B 1 34 ? 36.94268 40.03840 38.94473 1.000 38.08343 34 PHE B C 1
ATOM 3653 O O . PHE B 1 34 ? 38.13784 40.00235 38.63145 1.000 47.57278 34 PHE B O 1
ATOM 3661 N N . ILE B 1 35 ? 36.09618 39.03553 38.72389 1.000 37.34493 35 ILE B N 1
ATOM 3662 C CA . ILE B 1 35 ? 36.46917 37.77688 38.08351 1.000 31.32349 35 ILE B CA 1
ATOM 3663 C C . ILE B 1 35 ? 35.71824 37.69989 36.75881 1.000 37.06207 35 ILE B C 1
ATOM 3664 O O . ILE B 1 35 ? 34.49003 37.56226 36.74422 1.000 37.00468 35 ILE B O 1
ATOM 3669 N N . GLU B 1 36 ? 36.44149 37.76113 35.64090 1.000 34.85565 36 GLU B N 1
ATOM 3670 C CA . GLU B 1 36 ? 35.77975 37.80878 34.33827 1.000 38.77906 36 GLU B CA 1
ATOM 3671 C C . GLU B 1 36 ? 35.27401 36.43821 33.89042 1.000 41.61821 36 GLU B C 1
ATOM 3672 O O . GLU B 1 36 ? 34.19932 36.34062 33.28394 1.000 41.90013 36 GLU B O 1
ATOM 3678 N N . ASP B 1 37 ? 36.02027 35.37653 34.17333 1.000 39.27063 37 ASP B N 1
ATOM 3679 C CA . ASP B 1 37 ? 35.67389 34.01886 33.75112 1.000 35.93119 37 ASP B CA 1
ATOM 3680 C C . ASP B 1 37 ? 35.50797 33.15276 34.99750 1.000 37.24419 37 ASP B C 1
ATOM 3681 O O . ASP B 1 37 ? 36.28668 32.22534 35.25344 1.000 37.21542 37 ASP B O 1
ATOM 3686 N N . GLY B 1 38 ? 34.47115 33.45396 35.77114 1.000 36.30520 38 GLY B N 1
ATOM 3687 C CA . GLY B 1 38 ? 34.28151 32.86760 37.07489 1.000 26.40581 38 GLY B CA 1
ATOM 3688 C C . GLY B 1 38 ? 33.29106 31.72366 37.10582 1.000 32.72192 38 GLY B C 1
ATOM 3689 O O . GLY B 1 38 ? 32.44727 31.57208 36.21622 1.000 34.94952 38 GLY B O 1
ATOM 3690 N N . LEU B 1 39 ? 33.40808 30.94426 38.18361 1.000 30.23711 39 LEU B N 1
ATOM 3691 C CA . LEU B 1 39 ? 32.59159 29.76983 38.45811 1.000 30.92079 39 LEU B CA 1
ATOM 3692 C C . LEU B 1 39 ? 32.26156 29.74635 39.94551 1.000 34.58898 39 LEU B C 1
ATOM 3693 O O . LEU B 1 39 ? 33.16047 29.81893 40.79341 1.000 34.64447 39 LEU B O 1
ATOM 3698 N N . LEU B 1 40 ? 30.96950 29.65503 40.25278 1.000 35.16521 40 LEU B N 1
ATOM 3699 C CA . LEU B 1 40 ? 30.44775 29.58147 41.60659 1.000 32.35759 40 LEU B CA 1
ATOM 3700 C C . LEU B 1 40 ? 29.75548 28.23750 41.79198 1.000 37.36217 40 LEU B C 1
ATOM 3701 O O . LEU B 1 40 ? 28.86355 27.88040 41.01443 1.000 32.80349 40 LEU B O 1
ATOM 3706 N N . LEU B 1 41 ? 30.17828 27.49065 42.80613 1.000 36.20884 41 LEU B N 1
ATOM 3707 C CA . LEU B 1 41 ? 29.56636 26.22814 43.18811 1.000 36.73225 41 LEU B CA 1
ATOM 3708 C C . LEU B 1 41 ? 28.77151 26.42554 44.47174 1.000 37.03199 41 LEU B C 1
ATOM 3709 O O . LEU B 1 41 ? 29.32037 26.88610 45.48483 1.000 35.46022 41 LEU B O 1
ATOM 3714 N N . ILE B 1 42 ? 27.49552 26.04174 44.41986 1.000 34.22985 42 ILE B N 1
ATOM 3715 C CA . ILE B 1 42 ? 26.52162 26.24323 45.48663 1.000 37.00112 42 ILE B CA 1
ATOM 3716 C C . ILE B 1 42 ? 26.15107 24.88222 46.05418 1.000 36.38120 42 ILE B C 1
ATOM 3717 O O . ILE B 1 42 ? 25.86190 23.94828 45.29503 1.000 38.04774 42 ILE B O 1
ATOM 3722 N N . LYS B 1 43 ? 26.12817 24.78044 47.38085 1.000 35.74376 43 LYS B N 1
ATOM 3723 C CA . LYS B 1 43 ? 25.68453 23.57051 48.06135 1.000 43.38792 43 LYS B CA 1
ATOM 3724 C C . LYS B 1 43 ? 24.93044 23.95881 49.32497 1.000 40.57253 43 LYS B C 1
ATOM 3725 O O . LYS B 1 43 ? 25.39260 24.81591 50.08446 1.000 38.58904 43 LYS B O 1
ATOM 3731 N N . GLN B 1 44 ? 23.77065 23.33346 49.53571 1.000 38.71274 44 GLN B N 1
ATOM 3732 C CA . GLN B 1 44 ? 22.93962 23.55670 50.72212 1.000 47.31438 44 GLN B CA 1
ATOM 3733 C C . GLN B 1 44 ? 22.72300 25.04784 50.99136 1.000 39.95037 44 GLN B C 1
ATOM 3734 O O . GLN B 1 44 ? 22.89317 25.53724 52.10940 1.000 40.16326 44 GLN B O 1
ATOM 3740 N N . GLY B 1 45 ? 22.34491 25.77589 49.94098 1.000 33.17229 45 GLY B N 1
ATOM 3741 C CA . GLY B 1 45 ? 22.04735 27.18824 50.06577 1.000 37.70373 45 GLY B CA 1
ATOM 3742 C C . GLY B 1 45 ? 23.23533 28.09526 50.29313 1.000 42.69857 45 GLY B C 1
ATOM 3743 O O . GLY B 1 45 ? 23.04197 29.28884 50.54724 1.000 38.53527 45 GLY B O 1
ATOM 3744 N N . LYS B 1 46 ? 24.45921 27.58007 50.19553 1.000 37.64743 46 LYS B N 1
ATOM 3745 C CA . LYS B 1 46 ? 25.64678 28.34421 50.53943 1.000 34.08372 46 LYS B CA 1
ATOM 3746 C C . LYS B 1 46 ? 26.68614 28.24317 49.43309 1.000 36.27853 46 LYS B C 1
ATOM 3747 O O . LYS B 1 46 ? 26.65139 27.34316 48.58973 1.000 34.15774 46 LYS B O 1
ATOM 3753 N N . VAL B 1 47 ? 27.62365 29.18688 49.45998 1.000 40.83363 47 VAL B N 1
ATOM 3754 C CA . VAL B 1 47 ? 28.76312 29.17168 48.54838 1.000 34.43565 47 VAL B CA 1
ATOM 3755 C C . VAL B 1 47 ? 29.69834 28.04163 48.97191 1.000 40.84051 47 VAL B C 1
ATOM 3756 O O . VAL B 1 47 ? 30.35669 28.11598 50.01454 1.000 35.26789 47 VAL B O 1
ATOM 3760 N N . GLU B 1 48 ? 29.75659 26.98884 48.16127 1.000 39.36404 48 GLU B N 1
ATOM 3761 C CA . GLU B 1 48 ? 30.66511 25.87752 48.40399 1.000 32.41855 48 GLU B CA 1
ATOM 3762 C C . GLU B 1 48 ? 32.04885 26.15125 47.83146 1.000 41.97775 48 GLU B C 1
ATOM 3763 O O . GLU B 1 48 ? 33.06190 25.83368 48.46418 1.000 38.24309 48 GLU B O 1
ATOM 3769 N N . TRP B 1 49 ? 32.11066 26.74547 46.64495 1.000 38.57546 49 TRP B N 1
ATOM 3770 C CA . TRP B 1 49 ? 33.39456 27.00974 46.01244 1.000 36.99205 49 TRP B CA 1
ATOM 3771 C C . TRP B 1 49 ? 33.24450 28.24032 45.13522 1.000 35.28218 49 TRP B C 1
ATOM 3772 O O . TRP B 1 49 ? 32.19551 28.44300 44.52805 1.000 35.66294 49 TRP B O 1
ATOM 3783 N N . PHE B 1 50 ? 34.27879 29.06679 45.06760 1.000 33.97853 50 PHE B N 1
ATOM 3784 C CA . PHE B 1 50 ? 34.20128 30.19832 44.15435 1.000 33.99043 50 PHE B CA 1
ATOM 3785 C C . PHE B 1 50 ? 35.57866 30.49745 43.58431 1.000 32.59607 50 PHE B C 1
ATOM 3786 O O . PHE B 1 50 ? 36.54293 30.62523 44.34123 1.000 29.49508 50 PHE B O 1
ATOM 3794 N N . GLY B 1 51 ? 35.66415 30.63005 42.26015 1.000 31.49822 51 GLY B N 1
ATOM 3795 C CA . GLY B 1 51 ? 36.93989 30.96039 41.64913 1.000 34.17676 51 GLY B CA 1
ATOM 3796 C C . GLY B 1 51 ? 36.89873 31.00816 40.13526 1.000 40.86281 51 GLY B C 1
ATOM 3797 O O . GLY B 1 51 ? 35.86322 31.34527 39.55459 1.000 35.30034 51 GLY B O 1
ATOM 3798 N N . GLU B 1 52 ? 38.01581 30.67522 39.48716 1.000 30.04982 52 GLU B N 1
ATOM 3799 C CA . GLU B 1 52 ? 38.08679 30.67786 38.03260 1.000 37.84346 52 GLU B CA 1
ATOM 3800 C C . GLU B 1 52 ? 37.42526 29.43779 37.45056 1.000 34.71780 52 GLU B C 1
ATOM 3801 O O . GLU B 1 52 ? 37.53112 28.34168 38.00679 1.000 36.56073 52 GLU B O 1
ATOM 3807 N N . TRP B 1 53 ? 36.75805 29.61965 36.30802 1.000 28.79683 53 TRP B N 1
ATOM 3808 C CA . TRP B 1 53 ? 36.22399 28.48769 35.56055 1.000 30.51153 53 TRP B CA 1
ATOM 3809 C C . TRP B 1 53 ? 37.29816 27.43016 35.30653 1.000 37.51749 53 TRP B C 1
ATOM 3810 O O . TRP B 1 53 ? 37.10887 26.24881 35.62001 1.000 38.22157 53 TRP B O 1
ATOM 3821 N N . GLU B 1 54 ? 38.45085 27.84240 34.76388 1.000 37.67670 54 GLU B N 1
ATOM 3822 C CA . GLU B 1 54 ? 39.48307 26.86776 34.40170 1.000 39.83189 54 GLU B CA 1
ATOM 3823 C C . GLU B 1 54 ? 39.98861 26.08585 35.60640 1.000 35.19305 54 GLU B C 1
ATOM 3824 O O . GLU B 1 54 ? 40.43689 24.94516 35.45606 1.000 43.82431 54 GLU B O 1
ATOM 3830 N N . ASN B 1 55 ? 39.91292 26.66676 36.80308 1.000 36.85611 55 ASN B N 1
ATOM 3831 C CA . ASN B 1 55 ? 40.39002 25.98256 38.00047 1.000 37.69132 55 ASN B CA 1
ATOM 3832 C C . ASN B 1 55 ? 39.35748 25.01666 38.57155 1.000 43.40096 55 ASN B C 1
ATOM 3833 O O . ASN B 1 55 ? 39.72173 23.95162 39.08417 1.000 45.52766 55 ASN B O 1
ATOM 3838 N N . GLY B 1 56 ? 38.07366 25.36736 38.51053 1.000 44.86967 56 GLY B N 1
ATOM 3839 C CA . GLY B 1 56 ? 37.07449 24.59709 39.22629 1.000 34.95342 56 GLY B CA 1
ATOM 3840 C C . GLY B 1 56 ? 36.14203 23.75581 38.37948 1.000 40.30663 56 GLY B C 1
ATOM 3841 O O . GLY B 1 56 ? 35.33483 22.99646 38.92871 1.000 46.82245 56 GLY B O 1
ATOM 3842 N N . LYS B 1 57 ? 36.23064 23.87562 37.04945 1.000 35.75617 57 LYS B N 1
ATOM 3843 C CA . LYS B 1 57 ? 35.26264 23.20060 36.18735 1.000 41.19375 57 LYS B CA 1
ATOM 3844 C C . LYS B 1 57 ? 35.27956 21.68972 36.38070 1.000 45.09730 57 LYS B C 1
ATOM 3845 O O . LYS B 1 57 ? 34.23693 21.03908 36.25005 1.000 49.00435 57 LYS B O 1
ATOM 3851 N N . HIS B 1 58 ? 36.43807 21.11789 36.71449 1.000 42.53048 58 HIS B N 1
ATOM 3852 C CA . HIS B 1 58 ? 36.53076 19.67520 36.90953 1.000 50.02384 58 HIS B CA 1
ATOM 3853 C C . HIS B 1 58 ? 35.70054 19.18751 38.09754 1.000 45.01848 58 HIS B C 1
ATOM 3854 O O . HIS B 1 58 ? 35.45124 17.98227 38.20461 1.000 48.51542 58 HIS B O 1
ATOM 3861 N N . GLN B 1 59 ? 35.26533 20.08578 38.98820 1.000 44.65789 59 GLN B N 1
ATOM 3862 C CA . GLN B 1 59 ? 34.44222 19.70232 40.13307 1.000 44.17523 59 GLN B CA 1
ATOM 3863 C C . GLN B 1 59 ? 32.97035 19.49417 39.78434 1.000 48.60721 59 GLN B C 1
ATOM 3864 O O . GLN B 1 59 ? 32.20767 19.02287 40.63896 1.000 44.50590 59 GLN B O 1
ATOM 3870 N N . ILE B 1 60 ? 32.54143 19.85435 38.57730 1.000 47.07538 60 ILE B N 1
ATOM 3871 C CA . ILE B 1 60 ? 31.12881 19.83276 38.21138 1.000 47.77479 60 ILE B CA 1
ATOM 3872 C C . ILE B 1 60 ? 30.78859 18.41501 37.75730 1.000 48.29276 60 ILE B C 1
ATOM 3873 O O . ILE B 1 60 ? 31.22989 18.00542 36.67204 1.000 52.89513 60 ILE B O 1
ATOM 3878 N N . PRO B 1 61 ? 30.02025 17.65129 38.53277 1.000 48.35971 61 PRO B N 1
ATOM 3879 C CA . PRO B 1 61 ? 29.66050 16.29834 38.09934 1.000 45.61450 61 PRO B CA 1
ATOM 3880 C C . PRO B 1 61 ? 28.81892 16.32806 36.83219 1.000 49.97713 61 PRO B C 1
ATOM 3881 O O . PRO B 1 61 ? 28.14399 17.31139 36.51793 1.000 49.40025 61 PRO B O 1
ATOM 3885 N N . ASP B 1 62 ? 28.87191 15.21955 36.09230 1.000 51.94879 62 ASP B N 1
ATOM 3886 C CA . ASP B 1 62 ? 28.12683 15.09688 34.84453 1.000 53.27963 62 ASP B CA 1
ATOM 3887 C C . ASP B 1 62 ? 26.61952 15.11205 35.05194 1.000 54.70455 62 ASP B C 1
ATOM 3888 O O . ASP B 1 62 ? 25.88020 15.26649 34.07544 1.000 57.75574 62 ASP B O 1
ATOM 3893 N N . THR B 1 63 ? 26.15099 14.95785 36.28891 1.000 55.12759 63 THR B N 1
ATOM 3894 C CA . THR B 1 63 ? 24.72643 14.90405 36.58572 1.000 50.13911 63 THR B CA 1
ATOM 3895 C C . THR B 1 63 ? 24.04197 16.27050 36.58649 1.000 52.45143 63 THR B C 1
ATOM 3896 O O . THR B 1 63 ? 22.80728 16.31438 36.60187 1.000 51.45505 63 THR B O 1
ATOM 3900 N N . ILE B 1 64 ? 24.79144 17.37679 36.62142 1.000 48.30778 64 ILE B N 1
ATOM 3901 C CA . ILE B 1 64 ? 24.20985 18.71407 36.71026 1.000 45.85403 64 ILE B CA 1
ATOM 3902 C C . ILE B 1 64 ? 24.58794 19.54034 35.48626 1.000 43.81658 64 ILE B C 1
ATOM 3903 O O . ILE B 1 64 ? 25.64300 19.34696 34.87483 1.000 44.92408 64 ILE B O 1
ATOM 3908 N N . ARG B 1 65 ? 23.70150 20.46650 35.12856 1.000 41.18643 65 ARG B N 1
ATOM 3909 C CA . ARG B 1 65 ? 23.97244 21.46205 34.09885 1.000 41.09882 65 ARG B CA 1
ATOM 3910 C C . ARG B 1 65 ? 24.56615 22.70697 34.74057 1.000 37.60118 65 ARG B C 1
ATOM 3911 O O . ARG B 1 65 ? 24.19226 23.08407 35.85628 1.000 37.16862 65 ARG B O 1
ATOM 3919 N N . VAL B 1 66 ? 25.55135 23.29177 34.07609 1.000 32.22536 66 VAL B N 1
ATOM 3920 C CA . VAL B 1 66 ? 26.10495 24.55318 34.54370 1.000 37.32777 66 VAL B CA 1
ATOM 3921 C C . VAL B 1 66 ? 25.22200 25.66543 33.99643 1.000 39.80818 66 VAL B C 1
ATOM 3922 O O . VAL B 1 66 ? 24.87073 25.67008 32.80834 1.000 41.67868 66 VAL B O 1
ATOM 3926 N N . ARG B 1 67 ? 24.85670 26.61125 34.85425 1.000 37.62001 67 ARG B N 1
ATOM 3927 C CA . ARG B 1 67 ? 24.07177 27.75849 34.41493 1.000 40.72213 67 ARG B CA 1
ATOM 3928 C C . ARG B 1 67 ? 25.01654 28.76772 33.78269 1.000 34.74189 67 ARG B C 1
ATOM 3929 O O . ARG B 1 67 ? 25.82703 29.39100 34.47333 1.000 32.38520 67 ARG B O 1
ATOM 3937 N N . ASP B 1 68 ? 24.89377 28.94043 32.47376 1.000 35.48295 68 ASP B N 1
ATOM 3938 C CA . ASP B 1 68 ? 25.84922 29.69930 31.67824 1.000 40.71463 68 ASP B CA 1
ATOM 3939 C C . ASP B 1 68 ? 25.33412 31.12395 31.52210 1.000 37.89620 68 ASP B C 1
ATOM 3940 O O . ASP B 1 68 ? 24.53137 31.40968 30.62962 1.000 40.92395 68 ASP B O 1
ATOM 3945 N N . TYR B 1 69 ? 25.84049 32.02653 32.36655 1.000 34.66904 69 TYR B N 1
ATOM 3946 C CA . TYR B 1 69 ? 25.49863 33.44327 32.31969 1.000 34.55932 69 TYR B CA 1
ATOM 3947 C C . TYR B 1 69 ? 26.63822 34.29027 31.76612 1.000 41.07179 69 TYR B C 1
ATOM 3948 O O . TYR B 1 69 ? 26.79567 35.45430 32.15108 1.000 38.83195 69 TYR B O 1
ATOM 3957 N N . ARG B 1 70 ? 27.43852 33.72893 30.86242 1.000 39.82012 70 ARG B N 1
ATOM 3958 C CA . ARG B 1 70 ? 28.51894 34.50303 30.27381 1.000 33.23466 70 ARG B CA 1
ATOM 3959 C C . ARG B 1 70 ? 27.93473 35.66192 29.47905 1.000 35.60534 70 ARG B C 1
ATOM 3960 O O . ARG B 1 70 ? 26.94085 35.50593 28.76450 1.000 35.72107 70 ARG B O 1
ATOM 3968 N N . GLY B 1 71 ? 28.55692 36.83327 29.60992 1.000 33.11442 71 GLY B N 1
ATOM 3969 C CA . GLY B 1 71 ? 27.99193 38.06419 29.10204 1.000 33.55970 71 GLY B CA 1
ATOM 3970 C C . GLY B 1 71 ? 27.24047 38.87837 30.13623 1.000 33.66572 71 GLY B C 1
ATOM 3971 O O . GLY B 1 71 ? 26.95731 40.05323 29.88787 1.000 32.90219 71 GLY B O 1
ATOM 3972 N N . LYS B 1 72 ? 26.90287 38.29000 31.27781 1.000 34.17577 72 LYS B N 1
ATOM 3973 C CA . LYS B 1 72 ? 26.26367 39.00883 32.36760 1.000 35.35791 72 LYS B CA 1
ATOM 3974 C C . LYS B 1 72 ? 27.27655 39.30509 33.46950 1.000 37.62527 72 LYS B C 1
ATOM 3975 O O . LYS B 1 72 ? 28.40731 38.81073 33.46224 1.000 39.98943 72 LYS B O 1
ATOM 3981 N N . LEU B 1 73 ? 26.85144 40.11122 34.43791 1.000 31.97105 73 LEU B N 1
ATOM 3982 C CA . LEU B 1 73 ? 27.65205 40.40111 35.61906 1.000 34.41599 73 LEU B CA 1
ATOM 3983 C C . LEU B 1 73 ? 26.87394 39.96540 36.85313 1.000 37.65190 73 LEU B C 1
ATOM 3984 O O . LEU B 1 73 ? 25.71286 40.34316 37.02740 1.000 34.64327 73 LEU B O 1
ATOM 3989 N N . ILE B 1 74 ? 27.51474 39.17692 37.70416 1.000 35.78793 74 ILE B N 1
ATOM 3990 C CA . ILE B 1 74 ? 26.89208 38.54399 38.85924 1.000 32.02584 74 ILE B CA 1
ATOM 3991 C C . ILE B 1 74 ? 27.42345 39.22346 40.11536 1.000 31.44050 74 ILE B C 1
ATOM 3992 O O . ILE B 1 74 ? 28.64611 39.31505 40.32625 1.000 30.70068 74 ILE B O 1
ATOM 3997 N N . VAL B 1 75 ? 26.50217 39.73193 40.92626 1.000 30.86295 75 VAL B N 1
ATOM 3998 C CA . VAL B 1 75 ? 26.85331 40.49366 42.12307 1.000 25.43334 75 VAL B CA 1
ATOM 3999 C C . VAL B 1 75 ? 26.11973 39.88237 43.30470 1.000 30.03183 75 VAL B C 1
ATOM 4000 O O . VAL B 1 75 ? 25.11874 39.16974 43.12780 1.000 28.06267 75 VAL B O 1
ATOM 4004 N N . PRO B 1 76 ? 26.60019 40.11639 44.52621 1.000 30.58675 76 PRO B N 1
ATOM 4005 C CA . PRO B 1 76 ? 25.83725 39.67584 45.69761 1.000 28.86695 76 PRO B CA 1
ATOM 4006 C C . PRO B 1 76 ? 24.51243 40.41625 45.76371 1.000 27.55290 76 PRO B C 1
ATOM 4007 O O . PRO B 1 76 ? 24.37569 41.52893 45.25029 1.000 27.22850 76 PRO B O 1
ATOM 4011 N N . GLY B 1 77 ? 23.52777 39.77769 46.39033 1.000 34.68841 77 GLY B N 1
ATOM 4012 C CA . GLY B 1 77 ? 22.20552 40.38023 46.46688 1.000 28.69411 77 GLY B CA 1
ATOM 4013 C C . GLY B 1 77 ? 22.24873 41.73985 47.14308 1.000 35.27227 77 GLY B C 1
ATOM 4014 O O . GLY B 1 77 ? 22.93427 41.93551 48.15086 1.000 35.38123 77 GLY B O 1
ATOM 4015 N N . PHE B 1 78 ? 21.49054 42.68488 46.59082 1.000 29.08429 78 PHE B N 1
ATOM 4016 C CA . PHE B 1 78 ? 21.43647 44.00757 47.19069 1.000 34.81644 78 PHE B CA 1
ATOM 4017 C C . PHE B 1 78 ? 20.69443 43.94510 48.51773 1.000 30.61552 78 PHE B C 1
ATOM 4018 O O . PHE B 1 78 ? 19.82711 43.09066 48.73077 1.000 34.78264 78 PHE B O 1
ATOM 4026 N N . VAL B 1 79 ? 21.07224 44.85634 49.41579 1.000 30.75077 79 VAL B N 1
ATOM 4027 C CA . VAL B 1 79 ? 20.60119 44.90717 50.79712 1.000 33.16194 79 VAL B CA 1
ATOM 4028 C C . VAL B 1 79 ? 19.90737 46.25019 50.99655 1.000 36.91612 79 VAL B C 1
ATOM 4029 O O . VAL B 1 79 ? 20.55546 47.30270 50.93765 1.000 35.09029 79 VAL B O 1
ATOM 4033 N N . ASP B 1 80 ? 18.59613 46.22109 51.24137 1.000 33.41956 80 ASP B N 1
ATOM 4034 C CA . ASP B 1 80 ? 17.79668 47.43370 51.41766 1.000 37.38648 80 ASP B CA 1
ATOM 4035 C C . ASP B 1 80 ? 17.52607 47.62453 52.90782 1.000 39.01044 80 ASP B C 1
ATOM 4036 O O . ASP B 1 80 ? 16.71844 46.89953 53.49542 1.000 39.89171 80 ASP B O 1
ATOM 4041 N N . THR B 1 81 ? 18.16112 48.62467 53.51360 1.000 37.19196 81 THR B N 1
ATOM 4042 C CA . THR B 1 81 ? 18.14776 48.72005 54.96858 1.000 39.88636 81 THR B CA 1
ATOM 4043 C C . THR B 1 81 ? 17.01938 49.58333 55.52820 1.000 41.00793 81 THR B C 1
ATOM 4044 O O . THR B 1 81 ? 16.96795 49.77228 56.74840 1.000 38.77073 81 THR B O 1
ATOM 4048 N N . HIS B 1 82 ? 16.11700 50.10426 54.69109 1.000 33.82221 82 HIS B N 1
ATOM 4049 C CA . HIS B 1 82 ? 14.93674 50.80786 55.20235 1.000 37.93078 82 HIS B CA 1
ATOM 4050 C C . HIS B 1 82 ? 13.89660 50.89906 54.09263 1.000 38.59919 82 HIS B C 1
ATOM 4051 O O . HIS B 1 82 ? 14.09656 51.62241 53.11117 1.000 34.84870 82 HIS B O 1
ATOM 4058 N N . ILE B 1 83 ? 12.78258 50.19455 54.26652 1.000 33.96978 83 ILE B N 1
ATOM 4059 C CA . ILE B 1 83 ? 11.70513 50.18600 53.28609 1.000 36.00034 83 ILE B CA 1
ATOM 4060 C C . ILE B 1 83 ? 10.39507 49.89227 54.01113 1.000 35.79152 83 ILE B C 1
ATOM 4061 O O . ILE B 1 83 ? 10.36412 49.12830 54.98101 1.000 38.98101 83 ILE B O 1
ATOM 4066 N N . HIS B 1 84 ? 9.31517 50.53355 53.56753 1.000 42.07934 84 HIS B N 1
ATOM 4067 C CA . HIS B 1 84 ? 7.99329 50.33655 54.15627 1.000 38.08824 84 HIS B CA 1
ATOM 4068 C C . HIS B 1 84 ? 7.18393 49.41822 53.24667 1.000 42.39035 84 HIS B C 1
ATOM 4069 O O . HIS B 1 84 ? 6.77777 49.81886 52.15163 1.000 46.64589 84 HIS B O 1
ATOM 4076 N N . TYR B 1 85 ? 6.93703 48.19628 53.71401 1.000 40.38426 85 TYR B N 1
ATOM 4077 C CA . TYR B 1 85 ? 6.11547 47.24818 52.96354 1.000 40.15521 85 TYR B CA 1
ATOM 4078 C C . TYR B 1 85 ? 4.73120 47.79305 52.62930 1.000 50.81429 85 TYR B C 1
ATOM 4079 O O . TYR B 1 85 ? 4.30603 47.65496 51.46851 1.000 48.96937 85 TYR B O 1
ATOM 4088 N N . PRO B 1 86 ? 3.96755 48.38673 53.56554 1.000 44.64181 86 PRO B N 1
ATOM 4089 C CA . PRO B 1 86 ? 2.58985 48.76571 53.23047 1.000 49.32938 86 PRO B CA 1
ATOM 4090 C C . PRO B 1 86 ? 2.45752 50.14082 52.59086 1.000 51.04818 86 PRO B C 1
ATOM 4091 O O . PRO B 1 86 ? 1.54551 50.89436 52.94396 1.000 56.51980 86 PRO B O 1
ATOM 4095 N N . GLN B 1 87 ? 3.33545 50.48467 51.64433 1.000 49.59840 87 GLN B N 1
ATOM 4096 C CA . GLN B 1 87 ? 3.30951 51.82359 51.06555 1.000 50.82986 87 GLN B CA 1
ATOM 4097 C C . GLN B 1 87 ? 3.60095 51.85121 49.56662 1.000 50.49651 87 GLN B C 1
ATOM 4098 O O . GLN B 1 87 ? 3.81670 52.93985 49.01910 1.000 50.16510 87 GLN B O 1
ATOM 4104 N N . SER B 1 88 ? 3.61154 50.70219 48.88434 1.000 50.81375 88 SER B N 1
ATOM 4105 C CA . SER B 1 88 ? 3.98032 50.67714 47.47000 1.000 53.20357 88 SER B CA 1
ATOM 4106 C C . SER B 1 88 ? 3.03017 51.50948 46.61859 1.000 54.94483 88 SER B C 1
ATOM 4107 O O . SER B 1 88 ? 3.45112 52.11030 45.62301 1.000 57.37881 88 SER B O 1
ATOM 4110 N N . GLU B 1 89 ? 1.75467 51.55144 46.98918 1.000 51.71360 89 GLU B N 1
ATOM 4111 C CA . GLU B 1 89 ? 0.71723 52.22843 46.22472 1.000 54.71554 89 GLU B CA 1
ATOM 4112 C C . GLU B 1 89 ? 0.63551 53.72016 46.52305 1.000 56.46088 89 GLU B C 1
ATOM 4113 O O . GLU B 1 89 ? -0.18980 54.41145 45.91804 1.000 55.31282 89 GLU B O 1
ATOM 4119 N N . MET B 1 90 ? 1.46694 54.22799 47.42857 1.000 56.35633 90 MET B N 1
ATOM 4120 C CA . MET B 1 90 ? 1.36207 55.61560 47.85730 1.000 56.77768 90 MET B CA 1
ATOM 4121 C C . MET B 1 90 ? 1.64741 56.57389 46.70690 1.000 63.82804 90 MET B C 1
ATOM 4122 O O . MET B 1 90 ? 2.67925 56.47724 46.03667 1.000 54.62906 90 MET B O 1
ATOM 4127 N N . VAL B 1 91 ? 0.72679 57.50733 46.48559 1.000 71.55680 91 VAL B N 1
ATOM 4128 C CA . VAL B 1 91 ? 0.87660 58.54881 45.47621 1.000 68.09283 91 VAL B CA 1
ATOM 4129 C C . VAL B 1 91 ? 0.83501 59.87921 46.21491 1.000 69.17673 91 VAL B C 1
ATOM 4130 O O . VAL B 1 91 ? -0.24217 60.36842 46.57895 1.000 69.68546 91 VAL B O 1
ATOM 4134 N N . GLY B 1 92 ? 2.00210 60.46026 46.44816 1.000 72.39745 92 GLY B N 1
ATOM 4135 C CA . GLY B 1 92 ? 2.12016 61.74679 47.09904 1.000 71.62466 92 GLY B CA 1
ATOM 4136 C C . GLY B 1 92 ? 2.01337 62.88992 46.11837 1.000 74.89882 92 GLY B C 1
ATOM 4137 O O . GLY B 1 92 ? 1.34254 62.79593 45.08561 1.000 73.92741 92 GLY B O 1
ATOM 4138 N N . ALA B 1 93 ? 2.69481 63.98616 46.43910 1.000 77.60838 93 ALA B N 1
ATOM 4139 C CA . ALA B 1 93 ? 2.57554 65.20163 45.65231 1.000 71.52218 93 ALA B CA 1
ATOM 4140 C C . ALA B 1 93 ? 3.87903 65.97628 45.72140 1.000 71.00181 93 ALA B C 1
ATOM 4141 O O . ALA B 1 93 ? 4.73680 65.72009 46.57091 1.000 73.43335 93 ALA B O 1
ATOM 4143 N N . TYR B 1 94 ? 4.01298 66.93389 44.81028 1.000 78.38910 94 TYR B N 1
ATOM 4144 C CA . TYR B 1 94 ? 5.16157 67.82447 44.81082 1.000 80.11709 94 TYR B CA 1
ATOM 4145 C C . TYR B 1 94 ? 5.00660 68.88011 45.89938 1.000 82.89172 94 TYR B C 1
ATOM 4146 O O . TYR B 1 94 ? 3.92254 69.43777 46.09484 1.000 89.86346 94 TYR B O 1
ATOM 4148 N N . GLY B 1 95 ? 6.09284 69.13677 46.62061 1.000 80.75015 95 GLY B N 1
ATOM 4149 C CA . GLY B 1 95 ? 6.10462 70.20122 47.60660 1.000 76.60497 95 GLY B CA 1
ATOM 4150 C C . GLY B 1 95 ? 5.41459 69.88615 48.91529 1.000 79.68348 95 GLY B C 1
ATOM 4151 O O . GLY B 1 95 ? 4.75346 70.76185 49.48837 1.000 92.67429 95 GLY B O 1
ATOM 4152 N N . GLU B 1 96 ? 5.54725 68.65766 49.40903 1.000 77.50501 96 GLU B N 1
ATOM 4153 C CA . GLU B 1 96 ? 5.01482 68.26024 50.70581 1.000 77.75950 96 GLU B CA 1
ATOM 4154 C C . GLU B 1 96 ? 6.16333 67.77052 51.57511 1.000 77.62550 96 GLU B C 1
ATOM 4155 O O . GLU B 1 96 ? 7.01088 67.00134 51.10946 1.000 76.08659 96 GLU B O 1
ATOM 4161 N N . GLN B 1 97 ? 6.19422 68.21549 52.83003 1.000 77.37192 97 GLN B N 1
ATOM 4162 C CA . GLN B 1 97 ? 7.25004 67.83291 53.75288 1.000 69.11944 97 GLN B CA 1
ATOM 4163 C C . GLN B 1 97 ? 6.76097 66.71161 54.67068 1.000 69.39646 97 GLN B C 1
ATOM 4164 O O . GLN B 1 97 ? 5.62169 66.24896 54.57405 1.000 72.31932 97 GLN B O 1
ATOM 4170 N N . LEU B 1 98 ? 7.63953 66.28571 55.58539 1.000 63.25493 98 LEU B N 1
ATOM 4171 C CA . LEU B 1 98 ? 7.50550 64.96801 56.20839 1.000 66.28802 98 LEU B CA 1
ATOM 4172 C C . LEU B 1 98 ? 6.18026 64.80187 56.94718 1.000 66.27111 98 LEU B C 1
ATOM 4173 O O . LEU B 1 98 ? 5.45748 63.82680 56.72102 1.000 68.44275 98 LEU B O 1
ATOM 4178 N N . LEU B 1 99 ? 5.84999 65.73322 57.84835 1.000 65.20811 99 LEU B N 1
ATOM 4179 C CA . LEU B 1 99 ? 4.71872 65.51375 58.75110 1.000 68.11775 99 LEU B CA 1
ATOM 4180 C C . LEU B 1 99 ? 3.37786 65.63201 58.02920 1.000 63.71858 99 LEU B C 1
ATOM 4181 O O . LEU B 1 99 ? 2.45430 64.84212 58.28340 1.000 63.39857 99 LEU B O 1
ATOM 4186 N N . GLU B 1 100 ? 3.25015 66.59949 57.11899 1.000 59.15771 100 GLU B N 1
ATOM 4187 C CA . GLU B 1 100 ? 2.03709 66.67287 56.31345 1.000 65.14769 100 GLU B CA 1
ATOM 4188 C C . GLU B 1 100 ? 1.91700 65.45786 55.40288 1.000 67.64128 100 GLU B C 1
ATOM 4189 O O . GLU B 1 100 ? 0.81239 64.95465 55.16909 1.000 64.54269 100 GLU B O 1
ATOM 4195 N N . TRP B 1 101 ? 3.05076 64.96445 54.89960 1.000 70.26050 101 TRP B N 1
ATOM 4196 C CA . TRP B 1 101 ? 3.06438 63.73237 54.11806 1.000 66.06653 101 TRP B CA 1
ATOM 4197 C C . TRP B 1 101 ? 2.57863 62.54658 54.94453 1.000 65.04097 101 TRP B C 1
ATOM 4198 O O . TRP B 1 101 ? 1.84532 61.68811 54.44206 1.000 62.23126 101 TRP B O 1
ATOM 4209 N N . LEU B 1 102 ? 2.98898 62.47694 56.21307 1.000 62.88715 102 LEU B N 1
ATOM 4210 C CA . LEU B 1 102 ? 2.57083 61.37802 57.07778 1.000 60.72206 102 LEU B CA 1
ATOM 4211 C C . LEU B 1 102 ? 1.07144 61.42711 57.34681 1.000 62.30703 102 LEU B C 1
ATOM 4212 O O . LEU B 1 102 ? 0.37666 60.41080 57.22801 1.000 61.90919 102 LEU B O 1
ATOM 4217 N N . ASN B 1 103 ? 0.54680 62.60328 57.70087 1.000 63.42773 103 ASN B N 1
ATOM 4218 C CA . ASN B 1 103 ? -0.86656 62.66367 58.06830 1.000 67.36106 103 ASN B CA 1
ATOM 4219 C C . ASN B 1 103 ? -1.79870 62.66711 56.86311 1.000 63.50644 103 ASN B C 1
ATOM 4220 O O . ASN B 1 103 ? -2.96056 62.26712 56.99787 1.000 65.33613 103 ASN B O 1
ATOM 4225 N N . LYS B 1 104 ? -1.31449 63.06878 55.68894 1.000 66.01445 104 LYS B N 1
ATOM 4226 C CA . LYS B 1 104 ? -2.16180 63.15540 54.50669 1.000 68.63980 104 LYS B CA 1
ATOM 4227 C C . LYS B 1 104 ? -2.12853 61.89463 53.65726 1.000 68.54751 104 LYS B C 1
ATOM 4228 O O . LYS B 1 104 ? -3.15207 61.52426 53.07078 1.000 67.09979 104 LYS B O 1
ATOM 4231 N N . HIS B 1 105 ? -0.98475 61.21973 53.58745 1.000 67.48522 105 HIS B N 1
ATOM 4232 C CA . HIS B 1 105 ? -0.79908 60.10909 52.66344 1.000 66.80464 105 HIS B CA 1
ATOM 4233 C C . HIS B 1 105 ? -0.40836 58.81508 53.35961 1.000 63.98575 105 HIS B C 1
ATOM 4234 O O . HIS B 1 105 ? -0.98122 57.76152 53.05804 1.000 63.23655 105 HIS B O 1
ATOM 4241 N N . THR B 1 106 ? 0.55141 58.86093 54.28733 1.000 64.00829 106 THR B N 1
ATOM 4242 C CA . THR B 1 106 ? 1.10159 57.63192 54.85549 1.000 59.64497 106 THR B CA 1
ATOM 4243 C C . THR B 1 106 ? 0.06695 56.86698 55.67771 1.000 58.99969 106 THR B C 1
ATOM 4244 O O . THR B 1 106 ? -0.18945 55.68091 55.42604 1.000 51.22857 106 THR B O 1
ATOM 4248 N N . PHE B 1 107 ? -0.55074 57.53331 56.65512 1.000 60.46126 107 PHE B N 1
ATOM 4249 C CA . PHE B 1 107 ? -1.48307 56.87788 57.56991 1.000 61.24929 107 PHE B CA 1
ATOM 4250 C C . PHE B 1 107 ? -2.74144 56.38931 56.84954 1.000 56.66300 107 PHE B C 1
ATOM 4251 O O . PHE B 1 107 ? -3.17246 55.24956 57.08574 1.000 57.20573 107 PHE B O 1
ATOM 4259 N N . PRO B 1 108 ? -3.36834 57.19347 55.97425 1.000 55.23394 108 PRO B N 1
ATOM 4260 C CA . PRO B 1 108 ? -4.51574 56.65257 55.22294 1.000 58.74950 108 PRO B CA 1
ATOM 4261 C C . PRO B 1 108 ? -4.15028 55.46330 54.34913 1.000 60.26869 108 PRO B C 1
ATOM 4262 O O . PRO B 1 108 ? -4.94738 54.52494 54.21560 1.000 60.54161 108 PRO B O 1
ATOM 4266 N N . THR B 1 109 ? -2.95230 55.47274 53.75872 1.000 59.34089 109 THR B N 1
ATOM 4267 C CA . THR B 1 109 ? -2.49659 54.33108 52.97184 1.000 55.16836 109 THR B CA 1
ATOM 4268 C C . THR B 1 109 ? -2.36392 53.08332 53.83401 1.000 53.49489 109 THR B C 1
ATOM 4269 O O . THR B 1 109 ? -2.87609 52.01294 53.48310 1.000 47.37881 109 THR B O 1
ATOM 4273 N N . GLU B 1 110 ? -1.67264 53.19763 54.96902 1.000 46.79516 110 GLU B N 1
ATOM 4274 C CA . GLU B 1 110 ? -1.45721 52.01503 55.79449 1.000 52.36777 110 GLU B CA 1
ATOM 4275 C C . GLU B 1 110 ? -2.72790 51.55084 56.48708 1.000 54.70671 110 GLU B C 1
ATOM 4276 O O . GLU B 1 110 ? -2.77755 50.40739 56.95679 1.000 56.65355 110 GLU B O 1
ATOM 4282 N N . ARG B 1 111 ? -3.75966 52.39897 56.53969 1.000 58.65670 111 ARG B N 1
ATOM 4283 C CA . ARG B 1 111 ? -5.03839 51.96250 57.09598 1.000 58.95671 111 ARG B CA 1
ATOM 4284 C C . ARG B 1 111 ? -5.63619 50.79725 56.30875 1.000 55.84867 111 ARG B C 1
ATOM 4285 O O . ARG B 1 111 ? -6.34533 49.96083 56.88094 1.000 60.67271 111 ARG B O 1
ATOM 4287 N N . ARG B 1 112 ? -5.35997 50.71653 55.00400 1.000 59.06339 112 ARG B N 1
ATOM 4288 C CA . ARG B 1 112 ? -5.93718 49.66175 54.17643 1.000 55.31729 112 ARG B CA 1
ATOM 4289 C C . ARG B 1 112 ? -5.42307 48.27473 54.53586 1.000 54.97581 112 ARG B C 1
ATOM 4290 O O . ARG B 1 112 ? -5.98060 47.28139 54.05764 1.000 59.11031 112 ARG B O 1
ATOM 4294 N N . TYR B 1 113 ? -4.38892 48.17911 55.36215 1.000 58.44276 113 TYR B N 1
ATOM 4295 C CA . TYR B 1 113 ? -3.75363 46.90662 55.66143 1.000 61.66124 113 TYR B CA 1
ATOM 4296 C C . TYR B 1 113 ? -4.35277 46.19603 56.86772 1.000 61.80106 113 TYR B C 1
ATOM 4297 O O . TYR B 1 113 ? -3.79717 45.18449 57.30999 1.000 59.06669 113 TYR B O 1
ATOM 4306 N N . GLU B 1 114 ? -5.47531 46.68717 57.40094 1.000 68.30545 114 GLU B N 1
ATOM 4307 C CA . GLU B 1 114 ? -6.21555 45.91005 58.39221 1.000 60.25999 114 GLU B CA 1
ATOM 4308 C C . GLU B 1 114 ? -6.85453 44.67470 57.76927 1.000 57.42709 114 GLU B C 1
ATOM 4309 O O . GLU B 1 114 ? -6.96765 43.63473 58.42804 1.000 60.61356 114 GLU B O 1
ATOM 4311 N N . ASP B 1 115 ? -7.26355 44.76891 56.50699 1.000 60.59599 115 ASP B N 1
ATOM 4312 C CA . ASP B 1 115 ? -7.77984 43.62078 55.77331 1.000 53.36126 115 ASP B CA 1
ATOM 4313 C C . ASP B 1 115 ? -6.65502 42.62780 55.49574 1.000 62.83601 115 ASP B C 1
ATOM 4314 O O . ASP B 1 115 ? -5.60401 42.99664 54.96112 1.000 61.15090 115 ASP B O 1
ATOM 4319 N N . LEU B 1 116 ? -6.88083 41.35901 55.84787 1.000 52.37991 116 LEU B N 1
ATOM 4320 C CA . LEU B 1 116 ? -5.82760 40.36156 55.70664 1.000 53.73553 116 LEU B CA 1
ATOM 4321 C C . LEU B 1 116 ? -5.69978 39.85701 54.27257 1.000 56.11210 116 LEU B C 1
ATOM 4322 O O . LEU B 1 116 ? -4.60892 39.43823 53.86502 1.000 58.46120 116 LEU B O 1
ATOM 4324 N N . GLU B 1 117 ? -6.77441 39.92587 53.48158 1.000 55.38105 117 GLU B N 1
ATOM 4325 C CA . GLU B 1 117 ? -6.66808 39.57108 52.06872 1.000 60.82930 117 GLU B CA 1
ATOM 4326 C C . GLU B 1 117 ? -5.83412 40.59316 51.30302 1.000 56.13378 117 GLU B C 1
ATOM 4327 O O . GLU B 1 117 ? -4.96895 40.22377 50.49472 1.000 59.80322 117 GLU B O 1
ATOM 4329 N N . TYR B 1 118 ? -6.07028 41.88290 51.55630 1.000 52.82577 118 TYR B N 1
ATOM 4330 C CA . TYR B 1 118 ? -5.26753 42.92371 50.92312 1.000 53.16953 118 TYR B CA 1
ATOM 4331 C C . TYR B 1 118 ? -3.80905 42.84191 51.36063 1.000 49.63634 118 TYR B C 1
ATOM 4332 O O . TYR B 1 118 ? -2.89918 43.06666 50.55311 1.000 53.77983 118 TYR B O 1
ATOM 4341 N N . ALA B 1 119 ? -3.56505 42.51766 52.63511 1.000 51.60900 119 ALA B N 1
ATOM 4342 C CA . ALA B 1 119 ? -2.18975 42.37272 53.10787 1.000 54.24053 119 ALA B CA 1
ATOM 4343 C C . ALA B 1 119 ? -1.49939 41.18139 52.45436 1.000 49.89857 119 ALA B C 1
ATOM 4344 O O . ALA B 1 119 ? -0.31846 41.26553 52.10516 1.000 52.55720 119 ALA B O 1
ATOM 4346 N N . ARG B 1 120 ? -2.21491 40.06553 52.28595 1.000 49.50172 120 ARG B N 1
ATOM 4347 C CA . ARG B 1 120 ? -1.67690 38.92981 51.53708 1.000 52.54555 120 ARG B CA 1
ATOM 4348 C C . ARG B 1 120 ? -1.27638 39.33671 50.11824 1.000 53.16540 120 ARG B C 1
ATOM 4349 O O . ARG B 1 120 ? -0.14341 39.07970 49.66825 1.000 54.33638 120 ARG B O 1
ATOM 4357 N N . GLU B 1 121 ? -2.19904 39.98863 49.40334 1.000 46.91321 121 GLU B N 1
ATOM 4358 C CA . GLU B 1 121 ? -1.92485 40.41522 48.03279 1.000 49.07825 121 GLU B CA 1
ATOM 4359 C C . GLU B 1 121 ? -0.70213 41.32699 47.96747 1.000 49.89360 121 GLU B C 1
ATOM 4360 O O . GLU B 1 121 ? 0.20556 41.11938 47.14895 1.000 46.16698 121 GLU B O 1
ATOM 4363 N N . MET B 1 122 ? -0.64899 42.33273 48.84177 1.000 44.61305 122 MET B N 1
ATOM 4364 C CA . MET B 1 122 ? 0.43873 43.29599 48.78098 1.000 41.12392 122 MET B CA 1
ATOM 4365 C C . MET B 1 122 ? 1.75540 42.72736 49.30076 1.000 46.03140 122 MET B C 1
ATOM 4366 O O . MET B 1 122 ? 2.81657 43.21057 48.90185 1.000 39.68471 122 MET B O 1
ATOM 4371 N N . SER B 1 123 ? 1.72101 41.69767 50.14767 1.000 42.93632 123 SER B N 1
ATOM 4372 C CA . SER B 1 123 ? 2.95455 41.02507 50.53771 1.000 40.73473 123 SER B CA 1
ATOM 4373 C C . SER B 1 123 ? 3.55215 40.27396 49.35753 1.000 46.66973 123 SER B C 1
ATOM 4374 O O . SER B 1 123 ? 4.76686 40.34008 49.11144 1.000 38.88610 123 SER B O 1
ATOM 4377 N N . ALA B 1 124 ? 2.70798 39.55969 48.60662 1.000 38.31553 124 ALA B N 1
ATOM 4378 C CA . ALA B 1 124 ? 3.19965 38.91588 47.39152 1.000 42.95093 124 ALA B CA 1
ATOM 4379 C C . ALA B 1 124 ? 3.78009 39.94601 46.42383 1.000 46.86831 124 ALA B C 1
ATOM 4380 O O . ALA B 1 124 ? 4.88871 39.76817 45.89089 1.000 41.00046 124 ALA B O 1
ATOM 4382 N N . PHE B 1 125 ? 3.05267 41.04854 46.20823 1.000 36.26248 125 PHE B N 1
ATOM 4383 C CA . PHE B 1 125 ? 3.54133 42.09530 45.30908 1.000 39.67320 125 PHE B CA 1
ATOM 4384 C C . PHE B 1 125 ? 4.87232 42.67393 45.78869 1.000 36.54623 125 PHE B C 1
ATOM 4385 O O . PHE B 1 125 ? 5.77806 42.93131 44.98412 1.000 40.14694 125 PHE B O 1
ATOM 4393 N N . PHE B 1 126 ? 4.99893 42.89553 47.09743 1.000 37.82810 126 PHE B N 1
ATOM 4394 C CA . PHE B 1 126 ? 6.19089 43.51097 47.66823 1.000 36.28788 126 PHE B CA 1
ATOM 4395 C C . PHE B 1 126 ? 7.40991 42.61644 47.49290 1.000 35.71595 126 PHE B C 1
ATOM 4396 O O . PHE B 1 126 ? 8.48717 43.07950 47.08147 1.000 33.06997 126 PHE B O 1
ATOM 4404 N N . ILE B 1 127 ? 7.25472 41.32661 47.79918 1.000 35.41473 127 ILE B N 1
ATOM 4405 C CA . ILE B 1 127 ? 8.36174 40.39554 47.61778 1.000 36.32983 127 ILE B CA 1
ATOM 4406 C C . ILE B 1 127 ? 8.76140 40.34286 46.15069 1.000 35.16622 127 ILE B C 1
ATOM 4407 O O . ILE B 1 127 ? 9.95609 40.31907 45.81620 1.000 34.35497 127 ILE B O 1
ATOM 4412 N N . LYS B 1 128 ? 7.77346 40.35789 45.24679 1.000 30.83104 128 LYS B N 1
ATOM 4413 C CA . LYS B 1 128 ? 8.11049 40.32885 43.82699 1.000 37.17168 128 LYS B CA 1
ATOM 4414 C C . LYS B 1 128 ? 8.88594 41.57604 43.41654 1.000 35.59458 128 LYS B C 1
ATOM 4415 O O . LYS B 1 128 ? 9.82112 41.49020 42.61430 1.000 34.80284 128 LYS B O 1
ATOM 4421 N N . GLN B 1 129 ? 8.51885 42.74413 43.95674 1.000 31.57653 129 GLN B N 1
ATOM 4422 C CA . GLN B 1 129 ? 9.25588 43.96279 43.61874 1.000 36.76632 129 GLN B CA 1
ATOM 4423 C C . GLN B 1 129 ? 10.70383 43.88011 44.09234 1.000 34.14431 129 GLN B C 1
ATOM 4424 O O . GLN B 1 129 ? 11.63522 44.20914 43.33863 1.000 30.63957 129 GLN B O 1
ATOM 4430 N N . LEU B 1 130 ? 10.90812 43.41886 45.33235 1.000 30.08328 130 LEU B N 1
ATOM 4431 C CA . LEU B 1 130 ? 12.26415 43.20377 45.83757 1.000 36.61908 130 LEU B CA 1
ATOM 4432 C C . LEU B 1 130 ? 13.05962 42.30531 44.89699 1.000 32.19968 130 LEU B C 1
ATOM 4433 O O . LEU B 1 130 ? 14.15411 42.66481 44.45008 1.000 33.15680 130 LEU B O 1
ATOM 4438 N N . LEU B 1 131 ? 12.50325 41.13396 44.57322 1.000 32.05979 131 LEU B N 1
ATOM 4439 C CA . LEU B 1 131 ? 13.21753 40.16304 43.75093 1.000 29.74973 131 LEU B CA 1
ATOM 4440 C C . LEU B 1 131 ? 13.52204 40.70857 42.36149 1.000 35.60504 131 LEU B C 1
ATOM 4441 O O . LEU B 1 131 ? 14.63845 40.54526 41.85501 1.000 35.02465 131 LEU B O 1
ATOM 4446 N N . ARG B 1 132 ? 12.54186 41.34320 41.71612 1.000 35.87935 132 ARG B N 1
ATOM 4447 C CA . ARG B 1 132 ? 12.76109 41.81903 40.35502 1.000 37.21001 132 ARG B CA 1
ATOM 4448 C C . ARG B 1 132 ? 13.73124 42.98608 40.31501 1.000 35.87103 132 ARG B C 1
ATOM 4449 O O . ARG B 1 132 ? 14.24314 43.31392 39.23779 1.000 34.50130 132 ARG B O 1
ATOM 4457 N N . ASN B 1 133 ? 13.98755 43.63056 41.45177 1.000 33.49218 133 ASN B N 1
ATOM 4458 C CA . ASN B 1 133 ? 15.02139 44.65183 41.48690 1.000 37.06582 133 ASN B CA 1
ATOM 4459 C C . ASN B 1 133 ? 16.33451 44.14941 42.07540 1.000 28.81030 133 ASN B C 1
ATOM 4460 O O . ASN B 1 133 ? 17.26467 44.93847 42.24904 1.000 27.61082 133 ASN B O 1
ATOM 4465 N N . GLY B 1 134 ? 16.43577 42.86018 42.37658 1.000 32.18062 134 GLY B N 1
ATOM 4466 C CA . GLY B 1 134 ? 17.68675 42.31515 42.85869 1.000 37.03814 134 GLY B CA 1
ATOM 4467 C C . GLY B 1 134 ? 17.96127 42.48706 44.33265 1.000 38.82416 134 GLY B C 1
ATOM 4468 O O . GLY B 1 134 ? 19.08401 42.21195 44.76789 1.000 37.11097 134 GLY B O 1
ATOM 4469 N N . THR B 1 135 ? 16.98634 42.94587 45.11402 1.000 37.90348 135 THR B N 1
ATOM 4470 C CA . THR B 1 135 ? 17.14341 43.02873 46.56156 1.000 31.42328 135 THR B CA 1
ATOM 4471 C C . THR B 1 135 ? 16.81786 41.67755 47.18007 1.000 36.75559 135 THR B C 1
ATOM 4472 O O . THR B 1 135 ? 15.71265 41.15557 46.99371 1.000 42.10471 135 THR B O 1
ATOM 4476 N N . THR B 1 136 ? 17.78220 41.08573 47.87929 1.000 34.71014 136 THR B N 1
ATOM 4477 C CA . THR B 1 136 ? 17.53983 39.79363 48.50736 1.000 35.77121 136 THR B CA 1
ATOM 4478 C C . THR B 1 136 ? 17.43720 39.86687 50.01997 1.000 31.46439 136 THR B C 1
ATOM 4479 O O . THR B 1 136 ? 17.01646 38.88734 50.64099 1.000 36.17322 136 THR B O 1
ATOM 4483 N N . THR B 1 137 ? 17.83441 40.97566 50.63243 1.000 35.31179 137 THR B N 1
ATOM 4484 C CA . THR B 1 137 ? 17.64447 41.15445 52.06290 1.000 36.50298 137 THR B CA 1
ATOM 4485 C C . THR B 1 137 ? 17.20676 42.58532 52.30911 1.000 34.67390 137 THR B C 1
ATOM 4486 O O . THR B 1 137 ? 17.79965 43.52112 51.76380 1.000 36.55044 137 THR B O 1
ATOM 4490 N N . ALA B 1 138 ? 16.16487 42.74592 53.11892 1.000 32.80809 138 ALA B N 1
ATOM 4491 C CA . ALA B 1 138 ? 15.62754 44.05452 53.44137 1.000 36.11442 138 ALA B CA 1
ATOM 4492 C C . ALA B 1 138 ? 15.26197 44.09872 54.91629 1.000 40.00515 138 ALA B C 1
ATOM 4493 O O . ALA B 1 138 ? 14.90516 43.07901 55.51542 1.000 34.43122 138 ALA B O 1
ATOM 4495 N N . LEU B 1 139 ? 15.39471 45.28884 55.50053 1.000 34.33532 139 LEU B N 1
ATOM 4496 C CA . LEU B 1 139 ? 14.87701 45.59446 56.82954 1.000 37.67090 139 LEU B CA 1
ATOM 4497 C C . LEU B 1 139 ? 13.58901 46.39664 56.63767 1.000 37.34679 139 LEU B C 1
ATOM 4498 O O . LEU B 1 139 ? 13.61883 47.52337 56.12736 1.000 31.27665 139 LEU B O 1
ATOM 4503 N N . VAL B 1 140 ? 12.46028 45.81177 57.03224 1.000 35.94999 140 VAL B N 1
ATOM 4504 C CA . VAL B 1 140 ? 11.14506 46.19706 56.52003 1.000 46.00919 140 VAL B CA 1
ATOM 4505 C C . VAL B 1 140 ? 10.25764 46.70466 57.65255 1.000 37.58222 140 VAL B C 1
ATOM 4506 O O . VAL B 1 140 ? 10.04840 46.00151 58.64772 1.000 36.21953 140 VAL B O 1
ATOM 4510 N N . PHE B 1 141 ? 9.73941 47.92175 57.49477 1.000 36.20552 141 PHE B N 1
ATOM 4511 C CA . PHE B 1 141 ? 8.63237 48.39886 58.31575 1.000 42.11410 141 PHE B CA 1
ATOM 4512 C C . PHE B 1 141 ? 7.33941 47.70643 57.89311 1.000 43.68333 141 PHE B C 1
ATOM 4513 O O . PHE B 1 141 ? 6.98760 47.70376 56.70875 1.000 45.19111 141 PHE B O 1
ATOM 4521 N N . GLY B 1 142 ? 6.62379 47.13216 58.84925 1.000 44.26458 142 GLY B N 1
ATOM 4522 C CA . GLY B 1 142 ? 5.29023 46.60697 58.60570 1.000 42.49345 142 GLY B CA 1
ATOM 4523 C C . GLY B 1 142 ? 4.23020 47.65508 58.86494 1.000 48.58244 142 GLY B C 1
ATOM 4524 O O . GLY B 1 142 ? 4.42742 48.84815 58.61350 1.000 49.36544 142 GLY B O 1
ATOM 4525 N N . THR B 1 143 ? 3.07734 47.20741 59.35309 1.000 53.34736 143 THR B N 1
ATOM 4526 C CA . THR B 1 143 ? 2.02652 48.09800 59.82985 1.000 51.58445 143 THR B CA 1
ATOM 4527 C C . THR B 1 143 ? 1.93259 48.02046 61.34541 1.000 48.81943 143 THR B C 1
ATOM 4528 O O . THR B 1 143 ? 2.68850 47.30860 62.01226 1.000 55.74932 143 THR B O 1
ATOM 4532 N N . VAL B 1 144 ? 0.95940 48.75444 61.88292 1.000 52.54327 144 VAL B N 1
ATOM 4533 C CA . VAL B 1 144 ? 0.58466 48.57940 63.27805 1.000 50.77825 144 VAL B CA 1
ATOM 4534 C C . VAL B 1 144 ? -0.21536 47.29822 63.47861 1.000 48.24656 144 VAL B C 1
ATOM 4535 O O . VAL B 1 144 ? -0.19914 46.73262 64.57841 1.000 51.95836 144 VAL B O 1
ATOM 4539 N N . HIS B 1 145 ? -0.88144 46.80301 62.43964 1.000 49.07973 145 HIS B N 1
ATOM 4540 C CA . HIS B 1 145 ? -1.63447 45.55855 62.54603 1.000 46.82628 145 HIS B CA 1
ATOM 4541 C C . HIS B 1 145 ? -0.69011 44.36486 62.46510 1.000 49.49069 145 HIS B C 1
ATOM 4542 O O . HIS B 1 145 ? 0.08702 44.26433 61.51299 1.000 59.67916 145 HIS B O 1
ATOM 4549 N N . PRO B 1 146 ? -0.73567 43.43831 63.42591 1.000 54.14414 146 PRO B N 1
ATOM 4550 C CA . PRO B 1 146 ? 0.16810 42.27399 63.36358 1.000 55.44965 146 PRO B CA 1
ATOM 4551 C C . PRO B 1 146 ? -0.14509 41.31939 62.22170 1.000 53.21810 146 PRO B C 1
ATOM 4552 O O . PRO B 1 146 ? 0.74851 40.57141 61.79166 1.000 54.02566 146 PRO B O 1
ATOM 4556 N N . GLN B 1 147 ? -1.37659 41.33135 61.70649 1.000 54.96206 147 GLN B N 1
ATOM 4557 C CA . GLN B 1 147 ? -1.74002 40.40796 60.63748 1.000 57.35522 147 GLN B CA 1
ATOM 4558 C C . GLN B 1 147 ? -0.97081 40.71421 59.35879 1.000 51.97480 147 GLN B C 1
ATOM 4559 O O . GLN B 1 147 ? -0.63605 39.79738 58.59772 1.000 56.84496 147 GLN B O 1
ATOM 4561 N N . SER B 1 148 ? -0.65990 41.98832 59.11761 1.000 48.59705 148 SER B N 1
ATOM 4562 C CA . SER B 1 148 ? 0.12280 42.33995 57.93845 1.000 57.85109 148 SER B CA 1
ATOM 4563 C C . SER B 1 148 ? 1.56362 41.85728 58.05864 1.000 53.56729 148 SER B C 1
ATOM 4564 O O . SER B 1 148 ? 2.15220 41.39364 57.07294 1.000 48.04611 148 SER B O 1
ATOM 4567 N N . VAL B 1 149 ? 2.13690 41.92592 59.26285 1.000 45.95889 149 VAL B N 1
ATOM 4568 C CA . VAL B 1 149 ? 3.47696 41.38851 59.46171 1.000 47.43671 149 VAL B CA 1
ATOM 4569 C C . VAL B 1 149 ? 3.46082 39.88031 59.27693 1.000 46.78808 149 VAL B C 1
ATOM 4570 O O . VAL B 1 149 ? 4.40899 39.29281 58.73849 1.000 43.89517 149 VAL B O 1
ATOM 4574 N N . ASP B 1 150 ? 2.37345 39.23284 59.70023 1.000 45.94315 150 ASP B N 1
ATOM 4575 C CA . ASP B 1 150 ? 2.22598 37.79800 59.47003 1.000 45.89040 150 ASP B CA 1
ATOM 4576 C C . ASP B 1 150 ? 2.23516 37.47152 57.98099 1.000 45.60995 150 ASP B C 1
ATOM 4577 O O . ASP B 1 150 ? 2.93120 36.54918 57.53306 1.000 50.45858 150 ASP B O 1
ATOM 4582 N N . ALA B 1 151 ? 1.44212 38.20890 57.19990 1.000 40.86943 151 ALA B N 1
ATOM 4583 C CA . ALA B 1 151 ? 1.38231 37.95034 55.76439 1.000 48.69092 151 ALA B CA 1
ATOM 4584 C C . ALA B 1 151 ? 2.74447 38.17476 55.11420 1.000 39.17011 151 ALA B C 1
ATOM 4585 O O . ALA B 1 151 ? 3.19437 37.36198 54.29033 1.000 40.24517 151 ALA B O 1
ATOM 4587 N N . LEU B 1 152 ? 3.42248 39.26347 55.49426 1.000 38.68166 152 LEU B N 1
ATOM 4588 C CA . LEU B 1 152 ? 4.73694 39.56572 54.93410 1.000 46.84540 152 LEU B CA 1
ATOM 4589 C C . LEU B 1 152 ? 5.73657 38.45471 55.23659 1.000 43.52682 152 LEU B C 1
ATOM 4590 O O . LEU B 1 152 ? 6.44599 37.97921 54.33852 1.000 42.02284 152 LEU B O 1
ATOM 4595 N N . PHE B 1 153 ? 5.78049 38.00733 56.49612 1.000 39.75036 153 PHE B N 1
ATOM 4596 C CA . PHE B 1 153 ? 6.71674 36.96263 56.88993 1.000 36.32114 153 PHE B CA 1
ATOM 4597 C C . PHE B 1 153 ? 6.41018 35.64080 56.19804 1.000 43.38501 153 PHE B C 1
ATOM 4598 O O . PHE B 1 153 ? 7.33257 34.90157 55.84517 1.000 43.52572 153 PHE B O 1
ATOM 4606 N N . GLU B 1 154 ? 5.12801 35.31157 56.00481 1.000 43.57211 154 GLU B N 1
ATOM 4607 C CA . GLU B 1 154 ? 4.79625 34.07106 55.30238 1.000 42.34874 154 GLU B CA 1
ATOM 4608 C C . GLU B 1 154 ? 5.26349 34.11434 53.85067 1.000 41.62985 154 GLU B C 1
ATOM 4609 O O . GLU B 1 154 ? 5.81812 33.12831 53.33108 1.000 39.65572 154 GLU B O 1
ATOM 4615 N N . ALA B 1 155 ? 5.02775 35.24486 53.17254 1.000 39.26308 155 ALA B N 1
ATOM 4616 C CA . ALA B 1 155 ? 5.49343 35.38322 51.79421 1.000 40.68356 155 ALA B CA 1
ATOM 4617 C C . ALA B 1 155 ? 7.01380 35.26720 51.72056 1.000 43.58873 155 ALA B C 1
ATOM 4618 O O . ALA B 1 155 ? 7.55507 34.59350 50.83413 1.000 36.38824 155 ALA B O 1
ATOM 4620 N N . ALA B 1 156 ? 7.71809 35.90217 52.65803 1.000 38.65676 156 ALA B N 1
ATOM 4621 C CA . ALA B 1 156 ? 9.17412 35.81352 52.66745 1.000 39.38740 156 ALA B CA 1
ATOM 4622 C C . ALA B 1 156 ? 9.65431 34.40476 52.99838 1.000 44.18763 156 ALA B C 1
ATOM 4623 O O . ALA B 1 156 ? 10.69443 33.97231 52.48799 1.000 40.33331 156 ALA B O 1
ATOM 4625 N N . SER B 1 157 ? 8.91590 33.67746 53.84407 1.000 40.14624 157 SER B N 1
ATOM 4626 C CA . SER B 1 157 ? 9.34110 32.34287 54.25112 1.000 42.10910 157 SER B CA 1
ATOM 4627 C C . SER B 1 157 ? 9.14977 31.32017 53.14061 1.000 38.22448 157 SER B C 1
ATOM 4628 O O . SER B 1 157 ? 9.87928 30.32240 53.09304 1.000 41.60493 157 SER B O 1
ATOM 4631 N N . HIS B 1 158 ? 8.18805 31.54504 52.24101 1.000 41.56704 158 HIS B N 1
ATOM 4632 C CA . HIS B 1 158 ? 8.01596 30.60331 51.13319 1.000 43.34692 158 HIS B CA 1
ATOM 4633 C C . HIS B 1 158 ? 9.30734 30.41378 50.33591 1.000 42.41654 158 HIS B C 1
ATOM 4634 O O . HIS B 1 158 ? 9.57546 29.31055 49.84823 1.000 47.01685 158 HIS B O 1
ATOM 4636 N N . ILE B 1 159 ? 10.13081 31.45467 50.21070 1.000 39.34396 159 ILE B N 1
ATOM 4637 C CA . ILE B 1 159 ? 11.36794 31.37304 49.44032 1.000 39.82563 159 ILE B CA 1
ATOM 4638 C C . ILE B 1 159 ? 12.59697 31.35867 50.34077 1.000 42.57296 159 ILE B C 1
ATOM 4639 O O . ILE B 1 159 ? 13.72207 31.50563 49.84742 1.000 38.34378 159 ILE B O 1
ATOM 4644 N N . ASN B 1 160 ? 12.40889 31.17613 51.65130 1.000 40.68292 160 ASN B N 1
ATOM 4645 C CA . ASN B 1 160 ? 13.49699 31.17617 52.62952 1.000 38.02037 160 ASN B CA 1
ATOM 4646 C C . ASN B 1 160 ? 14.37954 32.41650 52.47330 1.000 43.31412 160 ASN B C 1
ATOM 4647 O O . ASN B 1 160 ? 15.60720 32.34030 52.39711 1.000 36.65263 160 ASN B O 1
ATOM 4652 N N . MET B 1 161 ? 13.73220 33.57287 52.40898 1.000 38.89181 161 MET B N 1
ATOM 4653 C CA . MET B 1 161 ? 14.43746 34.83914 52.29806 1.000 39.04670 161 MET B CA 1
ATOM 4654 C C . MET B 1 161 ? 14.98434 35.27159 53.65460 1.000 40.28289 161 MET B C 1
ATOM 4655 O O . MET B 1 161 ? 14.35734 35.04128 54.69073 1.000 38.10641 161 MET B O 1
ATOM 4660 N N . ARG B 1 162 ? 16.15800 35.90496 53.65637 1.000 39.31133 162 ARG B N 1
ATOM 4661 C CA . ARG B 1 162 ? 16.65232 36.54565 54.87207 1.000 40.12476 162 ARG B CA 1
ATOM 4662 C C . ARG B 1 162 ? 16.12980 37.97662 54.89679 1.000 38.30394 162 ARG B C 1
ATOM 4663 O O . ARG B 1 162 ? 16.59791 38.83382 54.14260 1.000 46.23135 162 ARG B O 1
ATOM 4671 N N . MET B 1 163 ? 15.18102 38.23389 55.78820 1.000 43.99047 163 MET B N 1
ATOM 4672 C CA . MET B 1 163 ? 14.49445 39.50976 55.88496 1.000 43.48421 163 MET B CA 1
ATOM 4673 C C . MET B 1 163 ? 14.31390 39.84103 57.35459 1.000 38.11620 163 MET B C 1
ATOM 4674 O O . MET B 1 163 ? 14.08779 38.94632 58.17175 1.000 40.76235 163 MET B O 1
ATOM 4679 N N . ILE B 1 164 ? 14.47742 41.11455 57.69390 1.000 40.30390 164 ILE B N 1
ATOM 4680 C CA . ILE B 1 164 ? 14.16261 41.62883 59.01919 1.000 38.61595 164 ILE B CA 1
ATOM 4681 C C . ILE B 1 164 ? 12.90804 42.48057 58.90064 1.000 37.74785 164 ILE B C 1
ATOM 4682 O O . ILE B 1 164 ? 12.83782 43.37798 58.05241 1.000 36.83352 164 ILE B O 1
ATOM 4687 N N . ALA B 1 165 ? 11.91705 42.19585 59.74009 1.000 35.25450 165 ALA B N 1
ATOM 4688 C CA . ALA B 1 165 ? 10.65721 42.92590 59.70568 1.000 41.86789 165 ALA B CA 1
ATOM 4689 C C . ALA B 1 165 ? 10.08068 43.00028 61.11408 1.000 40.12419 165 ALA B C 1
ATOM 4690 O O . ALA B 1 165 ? 10.54048 42.32223 62.03721 1.000 38.14097 165 ALA B O 1
ATOM 4692 N N . GLY B 1 166 ? 9.06551 43.84026 61.27648 1.000 41.04776 166 GLY B N 1
ATOM 4693 C CA . GLY B 1 166 ? 8.43690 43.97276 62.57561 1.000 42.46610 166 GLY B CA 1
ATOM 4694 C C . GLY B 1 166 ? 7.17310 44.79607 62.51039 1.000 43.32714 166 GLY B C 1
ATOM 4695 O O . GLY B 1 166 ? 6.93237 45.53688 61.55027 1.000 41.81716 166 GLY B O 1
ATOM 4696 N N . LYS B 1 167 ? 6.36635 44.65355 63.55685 1.000 46.33979 167 LYS B N 1
ATOM 4697 C CA . LYS B 1 167 ? 5.13911 45.41999 63.68720 1.000 38.94087 167 LYS B CA 1
ATOM 4698 C C . LYS B 1 167 ? 5.45408 46.83279 64.15474 1.000 42.55713 167 LYS B C 1
ATOM 4699 O O . LYS B 1 167 ? 6.26813 47.03643 65.05966 1.000 41.84646 167 LYS B O 1
ATOM 4705 N N . VAL B 1 168 ? 4.79891 47.81322 63.53550 1.000 41.55793 168 VAL B N 1
ATOM 4706 C CA . VAL B 1 168 ? 4.97453 49.19778 63.94825 1.000 40.55358 168 VAL B CA 1
ATOM 4707 C C . VAL B 1 168 ? 4.27162 49.42069 65.28165 1.000 52.25511 168 VAL B C 1
ATOM 4708 O O . VAL B 1 168 ? 3.12443 48.99534 65.47951 1.000 44.78952 168 VAL B O 1
ATOM 4712 N N . MET B 1 169 ? 4.96869 50.06373 66.21531 1.000 46.64246 169 MET B N 1
ATOM 4713 C CA . MET B 1 169 ? 4.39666 50.44664 67.49926 1.000 46.11997 169 MET B CA 1
ATOM 4714 C C . MET B 1 169 ? 4.06992 51.93522 67.47035 1.000 49.55340 169 MET B C 1
ATOM 4715 O O . MET B 1 169 ? 4.96111 52.77213 67.28367 1.000 51.52890 169 MET B O 1
ATOM 4720 N N . MET B 1 170 ? 2.79161 52.25949 67.64429 1.000 50.36035 170 MET B N 1
ATOM 4721 C CA . MET B 1 170 ? 2.35268 53.65155 67.67781 1.000 49.23973 170 MET B CA 1
ATOM 4722 C C . MET B 1 170 ? 1.04459 53.70938 68.44684 1.000 56.54248 170 MET B C 1
ATOM 4723 O O . MET B 1 170 ? 0.05154 53.10783 68.02445 1.000 53.58902 170 MET B O 1
ATOM 4728 N N . ASP B 1 171 ? 1.03973 54.42142 69.57312 1.000 54.04893 171 ASP B N 1
ATOM 4729 C CA . ASP B 1 171 ? -0.13620 54.48093 70.42603 1.000 58.88724 171 ASP B CA 1
ATOM 4730 C C . ASP B 1 171 ? -0.67343 55.88992 70.62314 1.000 59.74639 171 ASP B C 1
ATOM 4731 O O . ASP B 1 171 ? -1.66494 56.06071 71.34231 1.000 69.06683 171 ASP B O 1
ATOM 4736 N N . ARG B 1 172 ? -0.08027 56.89456 69.98440 1.000 57.12703 172 ARG B N 1
ATOM 4737 C CA . ARG B 1 172 ? -0.53064 58.26602 70.15879 1.000 58.12393 172 ARG B CA 1
ATOM 4738 C C . ARG B 1 172 ? -0.16504 59.09143 68.93286 1.000 61.55097 172 ARG B C 1
ATOM 4739 O O . ARG B 1 172 ? 0.63020 58.67009 68.08874 1.000 63.99310 172 ARG B O 1
ATOM 4747 N N . ASN B 1 173 ? -0.79020 60.26678 68.83252 1.000 59.44726 173 ASN B N 1
ATOM 4748 C CA . ASN B 1 173 ? -0.41954 61.28856 67.84948 1.000 60.08816 173 ASN B CA 1
ATOM 4749 C C . ASN B 1 173 ? -0.55692 60.78254 66.41342 1.000 57.21024 173 ASN B C 1
ATOM 4750 O O . ASN B 1 173 ? 0.30438 61.01367 65.56394 1.000 62.89570 173 ASN B O 1
ATOM 4755 N N . ALA B 1 174 ? -1.65973 60.09845 66.14214 1.000 63.88294 174 ALA B N 1
ATOM 4756 C CA . ALA B 1 174 ? -1.99259 59.60544 64.81469 1.000 57.18791 174 ALA B CA 1
ATOM 4757 C C . ALA B 1 174 ? -3.46931 59.24674 64.81491 1.000 56.33155 174 ALA B C 1
ATOM 4758 O O . ALA B 1 174 ? -4.05547 59.06082 65.88802 1.000 62.16875 174 ALA B O 1
ATOM 4760 N N . PRO B 1 175 ? -4.10583 59.16792 63.64131 1.000 56.73132 175 PRO B N 1
ATOM 4761 C CA . PRO B 1 175 ? -5.54058 58.85388 63.60998 1.000 55.34016 175 PRO B CA 1
ATOM 4762 C C . PRO B 1 175 ? -5.86237 57.59844 64.41063 1.000 60.15021 175 PRO B C 1
ATOM 4763 O O . PRO B 1 175 ? -5.05916 56.66737 64.50010 1.000 60.05419 175 PRO B O 1
ATOM 4767 N N . ASP B 1 176 ? -7.06623 57.58546 64.99093 1.000 69.00810 176 ASP B N 1
ATOM 4768 C CA . ASP B 1 176 ? -7.44024 56.52616 65.92385 1.000 63.83759 176 ASP B CA 1
ATOM 4769 C C . ASP B 1 176 ? -7.42798 55.15208 65.26779 1.000 56.50092 176 ASP B C 1
ATOM 4770 O O . ASP B 1 176 ? -7.21346 54.14348 65.95096 1.000 56.13990 176 ASP B O 1
ATOM 4772 N N . TYR B 1 177 ? -7.65941 55.08561 63.95451 1.000 57.45730 177 TYR B N 1
ATOM 4773 C CA . TYR B 1 177 ? -7.69486 53.79861 63.26491 1.000 62.72213 177 TYR B CA 1
ATOM 4774 C C . TYR B 1 177 ? -6.32485 53.13380 63.15010 1.000 59.73612 177 TYR B C 1
ATOM 4775 O O . TYR B 1 177 ? -6.25651 51.97163 62.73498 1.000 58.69378 177 TYR B O 1
ATOM 4784 N N . LEU B 1 178 ? -5.24080 53.82719 63.50597 1.000 59.48742 178 LEU B N 1
ATOM 4785 C CA . LEU B 1 178 ? -3.89031 53.30662 63.32012 1.000 57.54676 178 LEU B CA 1
ATOM 4786 C C . LEU B 1 178 ? -3.09701 53.25731 64.62109 1.000 60.04069 178 LEU B C 1
ATOM 4787 O O . LEU B 1 178 ? -1.86199 53.23692 64.58849 1.000 54.02409 178 LEU B O 1
ATOM 4792 N N . LEU B 1 179 ? -3.77256 53.24055 65.76577 1.000 64.43298 179 LEU B N 1
ATOM 4793 C CA . LEU B 1 179 ? -3.10812 53.23335 67.05989 1.000 53.07649 179 LEU B CA 1
ATOM 4794 C C . LEU B 1 179 ? -3.30370 51.88614 67.73669 1.000 53.39735 179 LEU B C 1
ATOM 4795 O O . LEU B 1 179 ? -4.35291 51.25403 67.58898 1.000 62.71001 179 LEU B O 1
ATOM 4800 N N . ASP B 1 180 ? -2.27158 51.43568 68.44630 1.000 53.95228 180 ASP B N 1
ATOM 4801 C CA . ASP B 1 180 ? -2.36046 50.32602 69.37403 1.000 50.20507 180 ASP B CA 1
ATOM 4802 C C . ASP B 1 180 ? -2.29643 50.89158 70.79717 1.000 56.01365 180 ASP B C 1
ATOM 4803 O O . ASP B 1 180 ? -2.50238 52.09682 71.00739 1.000 54.94350 180 ASP B O 1
ATOM 4808 N N . THR B 1 181 ? -2.01980 50.02793 71.77147 1.000 50.18310 181 THR B N 1
ATOM 4809 C CA . THR B 1 181 ? -1.71171 50.46085 73.12747 1.000 54.00903 181 THR B CA 1
ATOM 4810 C C . THR B 1 181 ? -0.39669 49.83022 73.55821 1.000 55.06121 181 THR B C 1
ATOM 4811 O O . THR B 1 181 ? 0.07519 48.86592 72.95308 1.000 53.84380 181 THR B O 1
ATOM 4815 N N . ALA B 1 182 ? 0.17252 50.36586 74.64046 1.000 49.25237 182 ALA B N 1
ATOM 4816 C CA . ALA B 1 182 ? 1.43817 49.84915 75.14983 1.000 51.62497 182 ALA B CA 1
ATOM 4817 C C . ALA B 1 182 ? 1.36413 48.34881 75.42065 1.000 59.02600 182 ALA B C 1
ATOM 4818 O O . ALA B 1 182 ? 2.22572 47.58103 74.97195 1.000 62.69850 182 ALA B O 1
ATOM 4820 N N . GLU B 1 183 ? 0.32090 47.90967 76.13191 1.000 54.04170 183 GLU B N 1
ATOM 4821 C CA . GLU B 1 183 ? 0.18198 46.49236 76.46700 1.000 58.31497 183 GLU B CA 1
ATOM 4822 C C . GLU B 1 183 ? -0.11636 45.65245 75.22619 1.000 49.72352 183 GLU B C 1
ATOM 4823 O O . GLU B 1 183 ? 0.49701 44.59566 75.01405 1.000 54.91528 183 GLU B O 1
ATOM 4829 N N . SER B 1 184 ? -1.09134 46.08392 74.41805 1.000 56.60723 184 SER B N 1
ATOM 4830 C CA . SER B 1 184 ? -1.39305 45.37566 73.17644 1.000 56.82239 184 SER B CA 1
ATOM 4831 C C . SER B 1 184 ? -0.17713 45.33658 72.25532 1.000 56.75627 184 SER B C 1
ATOM 4832 O O . SER B 1 184 ? 0.09833 44.30943 71.62342 1.000 54.73677 184 SER B O 1
ATOM 4835 N N . SER B 1 185 ? 0.56303 46.44553 72.16400 1.000 52.81214 185 SER B N 1
ATOM 4836 C CA . SER B 1 185 ? 1.75471 46.45974 71.32173 1.000 55.13548 185 SER B CA 1
ATOM 4837 C C . SER B 1 185 ? 2.78500 45.46126 71.82677 1.000 54.90276 185 SER B C 1
ATOM 4838 O O . SER B 1 185 ? 3.37101 44.71031 71.03482 1.000 51.82736 185 SER B O 1
ATOM 4841 N N . TYR B 1 186 ? 2.99202 45.41128 73.14688 1.000 52.25570 186 TYR B N 1
ATOM 4842 C CA . TYR B 1 186 ? 3.90698 44.42251 73.70987 1.000 55.79446 186 TYR B CA 1
ATOM 4843 C C . TYR B 1 186 ? 3.48998 43.00675 73.33533 1.000 52.76299 186 TYR B C 1
ATOM 4844 O O . TYR B 1 186 ? 4.31594 42.20155 72.88855 1.000 54.01042 186 TYR B O 1
ATOM 4853 N N . HIS B 1 187 ? 2.20874 42.68130 73.52016 1.000 51.28679 187 HIS B N 1
ATOM 4854 C CA . HIS B 1 187 ? 1.78347 41.29496 73.34469 1.000 50.79015 187 HIS B CA 1
ATOM 4855 C C . HIS B 1 187 ? 1.80142 40.89201 71.87696 1.000 51.59226 187 HIS B C 1
ATOM 4856 O O . HIS B 1 187 ? 2.21719 39.77545 71.53560 1.000 54.56658 187 HIS B O 1
ATOM 4863 N N . GLN B 1 188 ? 1.37321 41.79114 70.99184 1.000 45.95427 188 GLN B N 1
ATOM 4864 C CA . GLN B 1 188 ? 1.41287 41.48925 69.56801 1.000 49.85113 188 GLN B CA 1
ATOM 4865 C C . GLN B 1 188 ? 2.84955 41.33050 69.08021 1.000 47.62769 188 GLN B C 1
ATOM 4866 O O . GLN B 1 188 ? 3.15518 40.40058 68.31843 1.000 44.27455 188 GLN B O 1
ATOM 4872 N N . SER B 1 189 ? 3.75640 42.20611 69.53072 1.000 44.99610 189 SER B N 1
ATOM 4873 C CA . SER B 1 189 ? 5.14388 42.07910 69.10508 1.000 47.89071 189 SER B CA 1
ATOM 4874 C C . SER B 1 189 ? 5.77120 40.80740 69.65323 1.000 50.73024 189 SER B C 1
ATOM 4875 O O . SER B 1 189 ? 6.54066 40.14550 68.95270 1.000 50.26793 189 SER B O 1
ATOM 4878 N N . LYS B 1 190 ? 5.43253 40.42818 70.88738 1.000 49.29161 190 LYS B N 1
ATOM 4879 C CA . LYS B 1 190 ? 5.97971 39.19563 71.44379 1.000 47.96013 190 LYS B CA 1
ATOM 4880 C C . LYS B 1 190 ? 5.47014 37.97463 70.68934 1.000 46.09199 190 LYS B C 1
ATOM 4881 O O . LYS B 1 190 ? 6.23114 37.03126 70.43949 1.000 51.05081 190 LYS B O 1
ATOM 4887 N N . GLU B 1 191 ? 4.18718 37.96413 70.31868 1.000 43.94356 191 GLU B N 1
ATOM 4888 C CA . GLU B 1 191 ? 3.68815 36.82970 69.54707 1.000 51.34415 191 GLU B CA 1
ATOM 4889 C C . GLU B 1 191 ? 4.35112 36.76512 68.17448 1.000 49.34648 191 GLU B C 1
ATOM 4890 O O . GLU B 1 191 ? 4.69746 35.67760 67.69951 1.000 45.97716 191 GLU B O 1
ATOM 4896 N N . LEU B 1 192 ? 4.55627 37.91869 67.52581 1.000 47.94737 192 LEU B N 1
ATOM 4897 C CA . LEU B 1 192 ? 5.23914 37.90647 66.23103 1.000 46.54059 192 LEU B CA 1
ATOM 4898 C C . LEU B 1 192 ? 6.68635 37.44711 66.37768 1.000 41.92139 192 LEU B C 1
ATOM 4899 O O . LEU B 1 192 ? 7.18720 36.68988 65.53833 1.000 36.89881 192 LEU B O 1
ATOM 4904 N N . ILE B 1 193 ? 7.35840 37.86229 67.45788 1.000 41.82168 193 ILE B N 1
ATOM 4905 C CA . ILE B 1 193 ? 8.72897 37.42050 67.71453 1.000 40.76087 193 ILE B CA 1
ATOM 4906 C C . ILE B 1 193 ? 8.77707 35.90936 67.89354 1.000 45.92617 193 ILE B C 1
ATOM 4907 O O . ILE B 1 193 ? 9.63264 35.22480 67.32144 1.000 47.36193 193 ILE B O 1
ATOM 4912 N N . GLU B 1 194 ? 7.86263 35.36353 68.69829 1.000 45.21416 194 GLU B N 1
ATOM 4913 C CA . GLU B 1 194 ? 7.88082 33.92519 68.91354 1.000 48.95234 194 GLU B CA 1
ATOM 4914 C C . GLU B 1 194 ? 7.46607 33.18279 67.64583 1.000 43.44837 194 GLU B C 1
ATOM 4915 O O . GLU B 1 194 ? 7.85934 32.02672 67.46409 1.000 48.44834 194 GLU B O 1
ATOM 4921 N N . ARG B 1 195 ? 6.71408 33.82748 66.73311 1.000 43.18309 195 ARG B N 1
ATOM 4922 C CA . ARG B 1 195 ? 6.31613 33.12920 65.50180 1.000 44.49851 195 ARG B CA 1
ATOM 4923 C C . ARG B 1 195 ? 7.39105 33.15031 64.43335 1.000 47.17427 195 ARG B C 1
ATOM 4924 O O . ARG B 1 195 ? 7.55668 32.15802 63.72120 1.000 42.01044 195 ARG B O 1
ATOM 4932 N N . TRP B 1 196 ? 8.15231 34.22972 64.34694 1.000 46.53437 196 TRP B N 1
ATOM 4933 C CA . TRP B 1 196 ? 8.96359 34.46387 63.16306 1.000 40.91257 196 TRP B CA 1
ATOM 4934 C C . TRP B 1 196 ? 10.43890 34.72074 63.42685 1.000 47.23216 196 TRP B C 1
ATOM 4935 O O . TRP B 1 196 ? 11.25822 34.49690 62.52649 1.000 45.23679 196 TRP B O 1
ATOM 4946 N N . HIS B 1 197 ? 10.80744 35.19668 64.61084 1.000 42.62420 197 HIS B N 1
ATOM 4947 C CA . HIS B 1 197 ? 12.20234 35.51491 64.85644 1.000 38.47052 197 HIS B CA 1
ATOM 4948 C C . HIS B 1 197 ? 13.05435 34.25751 64.78695 1.000 41.27297 197 HIS B C 1
ATOM 4949 O O . HIS B 1 197 ? 12.79641 33.27642 65.48796 1.000 48.99996 197 HIS B O 1
ATOM 4956 N N . LYS B 1 198 ? 14.07374 34.29303 63.92894 1.000 44.37105 198 LYS B N 1
ATOM 4957 C CA . LYS B 1 198 ? 14.94790 33.14618 63.68024 1.000 43.23069 198 LYS B CA 1
ATOM 4958 C C . LYS B 1 198 ? 14.16396 31.90294 63.26151 1.000 41.83855 198 LYS B C 1
ATOM 4959 O O . LYS B 1 198 ? 14.57714 30.76995 63.52238 1.000 48.42829 198 LYS B O 1
ATOM 4965 N N . ASN B 1 199 ? 13.02590 32.11347 62.60767 1.000 41.43862 199 ASN B N 1
ATOM 4966 C CA . ASN B 1 199 ? 12.31341 31.05856 61.89320 1.000 42.68547 199 ASN B CA 1
ATOM 4967 C C . ASN B 1 199 ? 12.95066 30.97683 60.51145 1.000 41.88080 199 ASN B C 1
ATOM 4968 O O . ASN B 1 199 ? 12.69357 31.81716 59.64364 1.000 42.16510 199 ASN B O 1
ATOM 4973 N N . GLY B 1 200 ? 13.79281 29.97208 60.30630 1.000 45.77673 200 GLY B N 1
ATOM 4974 C CA . GLY B 1 200 ? 14.57329 29.93622 59.08116 1.000 40.10837 200 GLY B CA 1
ATOM 4975 C C . GLY B 1 200 ? 15.53701 31.10293 59.08386 1.000 42.02133 200 GLY B C 1
ATOM 4976 O O . GLY B 1 200 ? 16.27579 31.32069 60.05228 1.000 40.43334 200 GLY B O 1
ATOM 4977 N N . ARG B 1 201 ? 15.53146 31.87450 57.99886 1.000 42.64269 201 ARG B N 1
ATOM 4978 C CA . ARG B 1 201 ? 16.38384 33.04972 57.87830 1.000 42.31882 201 ARG B CA 1
ATOM 4979 C C . ARG B 1 201 ? 15.66752 34.34846 58.22948 1.000 40.24920 201 ARG B C 1
ATOM 4980 O O . ARG B 1 201 ? 16.24300 35.42709 58.05453 1.000 40.74562 201 ARG B O 1
ATOM 4988 N N . LEU B 1 202 ? 14.43886 34.27495 58.72830 1.000 36.20625 202 LEU B N 1
ATOM 4989 C CA . LEU B 1 202 ? 13.70560 35.47827 59.08989 1.000 37.58284 202 LEU B CA 1
ATOM 4990 C C . LEU B 1 202 ? 14.17463 36.00434 60.43939 1.000 37.04158 202 LEU B C 1
ATOM 4991 O O . LEU B 1 202 ? 14.64423 35.25233 61.29699 1.000 34.00531 202 LEU B O 1
ATOM 4996 N N . LEU B 1 203 ? 14.03968 37.31414 60.62178 1.000 35.76417 203 LEU B N 1
ATOM 4997 C CA . LEU B 1 203 ? 14.46374 37.97451 61.84507 1.000 36.60268 203 LEU B CA 1
ATOM 4998 C C . LEU B 1 203 ? 13.47538 39.07809 62.17127 1.000 35.60046 203 LEU B C 1
ATOM 4999 O O . LEU B 1 203 ? 12.86734 39.67007 61.27693 1.000 38.42305 203 LEU B O 1
ATOM 5004 N N . TYR B 1 204 ? 13.32133 39.35882 63.45758 1.000 32.53669 204 TYR B N 1
ATOM 5005 C CA . TYR B 1 204 ? 12.35181 40.34343 63.90325 1.000 40.72966 204 TYR B CA 1
ATOM 5006 C C . TYR B 1 204 ? 13.05387 41.60427 64.38247 1.000 38.57842 204 TYR B C 1
ATOM 5007 O O . TYR B 1 204 ? 14.10962 41.53659 65.01659 1.000 39.75575 204 TYR B O 1
ATOM 5016 N N . ALA B 1 205 ? 12.43907 42.75179 64.10147 1.000 37.24020 205 ALA B N 1
ATOM 5017 C CA . ALA B 1 205 ? 12.92377 44.04328 64.56494 1.000 39.57293 205 ALA B CA 1
ATOM 5018 C C . ALA B 1 205 ? 11.83784 44.70588 65.39948 1.000 44.49036 205 ALA B C 1
ATOM 5019 O O . ALA B 1 205 ? 10.71548 44.90619 64.91968 1.000 42.47384 205 ALA B O 1
ATOM 5021 N N . ILE B 1 206 ? 12.17019 45.04500 66.64366 1.000 51.31452 206 ILE B N 1
ATOM 5022 C CA . ILE B 1 206 ? 11.28013 45.85806 67.46820 1.000 49.66688 206 ILE B CA 1
ATOM 5023 C C . ILE B 1 206 ? 11.26726 47.25853 66.86632 1.000 51.83006 206 ILE B C 1
ATOM 5024 O O . ILE B 1 206 ? 12.29365 47.94559 66.85734 1.000 44.37980 206 ILE B O 1
ATOM 5029 N N . THR B 1 207 ? 10.12384 47.68061 66.33501 1.000 44.38240 207 THR B N 1
ATOM 5030 C CA . THR B 1 207 ? 10.08156 48.87354 65.49260 1.000 48.14324 207 THR B CA 1
ATOM 5031 C C . THR B 1 207 ? 8.96661 49.81866 65.92122 1.000 50.73940 207 THR B C 1
ATOM 5032 O O . THR B 1 207 ? 7.85005 49.77178 65.38507 1.000 51.20645 207 THR B O 1
ATOM 5036 N N . PRO B 1 208 ? 9.23408 50.69717 66.88610 1.000 48.78368 208 PRO B N 1
ATOM 5037 C CA . PRO B 1 208 ? 8.35848 51.85715 67.07120 1.000 47.93104 208 PRO B CA 1
ATOM 5038 C C . PRO B 1 208 ? 8.59393 52.82825 65.92968 1.000 49.05590 208 PRO B C 1
ATOM 5039 O O . PRO B 1 208 ? 9.73603 53.05543 65.52417 1.000 45.47270 208 PRO B O 1
ATOM 5043 N N . ARG B 1 209 ? 7.50406 53.37523 65.38321 1.000 43.51327 209 ARG B N 1
ATOM 5044 C CA . ARG B 1 209 ? 7.63330 54.23666 64.21142 1.000 48.64974 209 ARG B CA 1
ATOM 5045 C C . ARG B 1 209 ? 8.62841 55.35741 64.47397 1.000 48.96998 209 ARG B C 1
ATOM 5046 O O . ARG B 1 209 ? 9.67516 55.44412 63.82338 1.000 50.63665 209 ARG B O 1
ATOM 5054 N N . PHE B 1 210 ? 8.32104 56.21281 65.44080 1.000 49.63538 210 PHE B N 1
ATOM 5055 C CA . PHE B 1 210 ? 9.29876 57.13145 66.00573 1.000 51.04011 210 PHE B CA 1
ATOM 5056 C C . PHE B 1 210 ? 8.77440 57.59334 67.35939 1.000 53.99831 210 PHE B C 1
ATOM 5057 O O . PHE B 1 210 ? 7.67750 57.21819 67.78371 1.000 57.91683 210 PHE B O 1
ATOM 5065 N N . ALA B 1 211 ? 9.57577 58.40702 68.04046 1.000 53.24905 211 ALA B N 1
ATOM 5066 C CA . ALA B 1 211 ? 9.20774 58.84568 69.38325 1.000 55.87030 211 ALA B CA 1
ATOM 5067 C C . ALA B 1 211 ? 7.91550 59.66122 69.43363 1.000 58.75602 211 ALA B C 1
ATOM 5068 O O . ALA B 1 211 ? 7.14639 59.47487 70.39348 1.000 54.90218 211 ALA B O 1
ATOM 5070 N N . PRO B 1 212 ? 7.61632 60.56382 68.48316 1.000 59.79974 212 PRO B N 1
ATOM 5071 C CA . PRO B 1 212 ? 6.34199 61.30036 68.56089 1.000 56.95747 212 PRO B CA 1
ATOM 5072 C C . PRO B 1 212 ? 5.08876 60.44240 68.69869 1.000 63.10314 212 PRO B C 1
ATOM 5073 O O . PRO B 1 212 ? 4.17566 60.84123 69.42893 1.000 60.54020 212 PRO B O 1
ATOM 5077 N N . THR B 1 213 ? 5.00238 59.29051 68.03224 1.000 57.89093 213 THR B N 1
ATOM 5078 C CA . THR B 1 213 ? 3.77707 58.50540 68.04418 1.000 53.39094 213 THR B CA 1
ATOM 5079 C C . THR B 1 213 ? 3.82750 57.33640 69.02290 1.000 54.13934 213 THR B C 1
ATOM 5080 O O . THR B 1 213 ? 2.99352 56.42935 68.93286 1.000 56.92501 213 THR B O 1
ATOM 5084 N N . SER B 1 214 ? 4.76917 57.33463 69.96303 1.000 50.52576 214 SER B N 1
ATOM 5085 C CA . SER B 1 214 ? 4.80134 56.31363 71.00453 1.000 57.60216 214 SER B CA 1
ATOM 5086 C C . SER B 1 214 ? 4.91455 56.99318 72.35997 1.000 58.90270 214 SER B C 1
ATOM 5087 O O . SER B 1 214 ? 5.84611 57.77092 72.59554 1.000 57.17859 214 SER B O 1
ATOM 5090 N N . SER B 1 215 ? 3.98990 56.66664 73.25343 1.000 59.81119 215 SER B N 1
ATOM 5091 C CA . SER B 1 215 ? 4.00221 57.20231 74.60719 1.000 61.77629 215 SER B CA 1
ATOM 5092 C C . SER B 1 215 ? 5.19770 56.66160 75.38955 1.000 55.22862 215 SER B C 1
ATOM 5093 O O . SER B 1 215 ? 5.80156 55.65966 74.99936 1.000 61.65589 215 SER B O 1
ATOM 5096 N N . PRO B 1 216 ? 5.55378 57.30270 76.50734 1.000 56.52239 216 PRO B N 1
ATOM 5097 C CA . PRO B 1 216 ? 6.58516 56.71559 77.37739 1.000 59.18096 216 PRO B CA 1
ATOM 5098 C C . PRO B 1 216 ? 6.26526 55.29932 77.81816 1.000 58.14825 216 PRO B C 1
ATOM 5099 O O . PRO B 1 216 ? 7.18483 54.48539 77.97422 1.000 56.78565 216 PRO B O 1
ATOM 5103 N N . GLU B 1 217 ? 4.98659 54.97897 78.01898 1.000 55.32323 217 GLU B N 1
ATOM 5104 C CA . GLU B 1 217 ? 4.60640 53.61312 78.36174 1.000 57.30958 217 GLU B CA 1
ATOM 5105 C C . GLU B 1 217 ? 4.94585 52.65448 77.22697 1.000 55.56077 217 GLU B C 1
ATOM 5106 O O . GLU B 1 217 ? 5.50092 51.57209 77.45725 1.000 58.93622 217 GLU B O 1
ATOM 5112 N N . GLN B 1 218 ? 4.63703 53.04410 75.98824 1.000 57.15088 218 GLN B N 1
ATOM 5113 C CA . GLN B 1 218 ? 4.98281 52.20603 74.84336 1.000 60.27338 218 GLN B CA 1
ATOM 5114 C C . GLN B 1 218 ? 6.49299 52.13117 74.64348 1.000 56.31925 218 GLN B C 1
ATOM 5115 O O . GLN B 1 218 ? 7.02357 51.07793 74.26715 1.000 57.10132 218 GLN B O 1
ATOM 5121 N N . MET B 1 219 ? 7.20172 53.23715 74.88419 1.000 53.07407 219 MET B N 1
ATOM 5122 C CA . MET B 1 219 ? 8.65943 53.20221 74.81987 1.000 52.14405 219 MET B CA 1
ATOM 5123 C C . MET B 1 219 ? 9.22411 52.21810 75.83753 1.000 55.30020 219 MET B C 1
ATOM 5124 O O . MET B 1 219 ? 10.17952 51.48300 75.54807 1.000 52.74337 219 MET B O 1
ATOM 5129 N N . ALA B 1 220 ? 8.62193 52.16955 77.02804 1.000 58.07444 220 ALA B N 1
ATOM 5130 C CA . ALA B 1 220 ? 9.01914 51.18811 78.03126 1.000 56.09601 220 ALA B CA 1
ATOM 5131 C C . ALA B 1 220 ? 8.70391 49.76699 77.57619 1.000 49.67037 220 ALA B C 1
ATOM 5132 O O . ALA B 1 220 ? 9.46760 48.83814 77.85718 1.000 54.88610 220 ALA B O 1
ATOM 5134 N N . MET B 1 221 ? 7.57887 49.56964 76.88619 1.000 47.94264 221 MET B N 1
ATOM 5135 C CA . MET B 1 221 ? 7.27307 48.22941 76.38388 1.000 50.93114 221 MET B CA 1
ATOM 5136 C C . MET B 1 221 ? 8.28663 47.78541 75.33290 1.000 53.98340 221 MET B C 1
ATOM 5137 O O . MET B 1 221 ? 8.68365 46.61367 75.29729 1.000 53.61173 221 MET B O 1
ATOM 5142 N N . ALA B 1 222 ? 8.70962 48.70467 74.46290 1.000 51.40020 222 ALA B N 1
ATOM 5143 C CA . ALA B 1 222 ? 9.75357 48.37448 73.49561 1.000 52.34041 222 ALA B CA 1
ATOM 5144 C C . ALA B 1 222 ? 11.06380 48.05030 74.20360 1.000 51.03672 222 ALA B C 1
ATOM 5145 O O . ALA B 1 222 ? 11.76456 47.09725 73.83353 1.000 51.89979 222 ALA B O 1
ATOM 5147 N N . GLN B 1 223 ? 11.40677 48.83448 75.23040 1.000 47.94176 223 GLN B N 1
ATOM 5148 C CA . GLN B 1 223 ? 12.58361 48.53539 76.04219 1.000 48.22271 223 GLN B CA 1
ATOM 5149 C C . GLN B 1 223 ? 12.50177 47.14034 76.64828 1.000 51.02575 223 GLN B C 1
ATOM 5150 O O . GLN B 1 223 ? 13.48400 46.38596 76.64083 1.000 50.44805 223 GLN B O 1
ATOM 5156 N N . ARG B 1 224 ? 11.33340 46.79084 77.18734 1.000 52.66898 224 ARG B N 1
ATOM 5157 C CA . ARG B 1 224 ? 11.12205 45.47506 77.77665 1.000 47.95902 224 ARG B CA 1
ATOM 5158 C C . ARG B 1 224 ? 11.29029 44.37289 76.74126 1.000 47.73265 224 ARG B C 1
ATOM 5159 O O . ARG B 1 224 ? 11.90119 43.33822 77.02398 1.000 55.84469 224 ARG B O 1
ATOM 5167 N N . LEU B 1 225 ? 10.71771 44.55845 75.54906 1.000 49.89950 225 LEU B N 1
ATOM 5168 C CA . LEU B 1 225 ? 10.87963 43.56683 74.48804 1.000 50.17288 225 LEU B CA 1
ATOM 5169 C C . LEU B 1 225 ? 12.34992 43.37195 74.13892 1.000 51.47298 225 LEU B C 1
ATOM 5170 O O . LEU B 1 225 ? 12.80202 42.23953 73.93346 1.000 52.68149 225 LEU B O 1
ATOM 5175 N N . LYS B 1 226 ? 13.11424 44.46727 74.06780 1.000 48.01514 226 LYS B N 1
ATOM 5176 C CA . LYS B 1 226 ? 14.53464 44.34133 73.75196 1.000 50.79518 226 LYS B CA 1
ATOM 5177 C C . LYS B 1 226 ? 15.29289 43.64610 74.87884 1.000 56.72995 226 LYS B C 1
ATOM 5178 O O . LYS B 1 226 ? 16.22117 42.87108 74.61427 1.000 53.04149 226 LYS B O 1
ATOM 5184 N N . GLU B 1 227 ? 14.89094 43.87905 76.13335 1.000 59.61309 227 GLU B N 1
ATOM 5185 C CA . GLU B 1 227 ? 15.54005 43.20011 77.25331 1.000 54.58204 227 GLU B CA 1
ATOM 5186 C C . GLU B 1 227 ? 15.18060 41.72001 77.29703 1.000 51.35135 227 GLU B C 1
ATOM 5187 O O . GLU B 1 227 ? 16.01557 40.89316 77.67604 1.000 48.44988 227 GLU B O 1
ATOM 5193 N N . GLU B 1 228 ? 13.95613 41.36679 76.89783 1.000 53.74908 228 GLU B N 1
ATOM 5194 C CA . GLU B 1 228 ? 13.52543 39.97359 76.90317 1.000 53.81544 228 GLU B CA 1
ATOM 5195 C C . GLU B 1 228 ? 14.05941 39.19012 75.71160 1.000 55.60306 228 GLU B C 1
ATOM 5196 O O . GLU B 1 228 ? 14.23130 37.96944 75.80742 1.000 57.18717 228 GLU B O 1
ATOM 5202 N N . TYR B 1 229 ? 14.33678 39.86060 74.59467 1.000 53.54989 229 TYR B N 1
ATOM 5203 C CA . TYR B 1 229 ? 14.81015 39.20938 73.37395 1.000 52.51625 229 TYR B CA 1
ATOM 5204 C C . TYR B 1 229 ? 16.01998 39.97579 72.86368 1.000 56.48873 229 TYR B C 1
ATOM 5205 O O . TYR B 1 229 ? 15.92610 40.73617 71.88990 1.000 53.81824 229 TYR B O 1
ATOM 5214 N N . PRO B 1 230 ? 17.18478 39.78093 73.48851 1.000 59.62080 230 PRO B N 1
ATOM 5215 C CA . PRO B 1 230 ? 18.34703 40.61828 73.15424 1.000 56.32391 230 PRO B CA 1
ATOM 5216 C C . PRO B 1 230 ? 18.88911 40.40289 71.75419 1.000 52.67820 230 PRO B C 1
ATOM 5217 O O . PRO B 1 230 ? 19.64667 41.25483 71.27654 1.000 54.69699 230 PRO B O 1
ATOM 5221 N N . ASP B 1 231 ? 18.53661 39.31255 71.07487 1.000 50.70353 231 ASP B N 1
ATOM 5222 C CA . ASP B 1 231 ? 19.05884 39.05703 69.73862 1.000 54.78023 231 ASP B CA 1
ATOM 5223 C C . ASP B 1 231 ? 18.09914 39.49503 68.63457 1.000 49.92034 231 ASP B C 1
ATOM 5224 O O . ASP B 1 231 ? 18.29652 39.12653 67.47145 1.000 45.55499 231 ASP B O 1
ATOM 5229 N N . THR B 1 232 ? 17.07095 40.26999 68.96768 1.000 47.40690 232 THR B N 1
ATOM 5230 C CA . THR B 1 232 ? 16.24710 40.89417 67.94738 1.000 46.74081 232 THR B CA 1
ATOM 5231 C C . THR B 1 232 ? 16.88190 42.20890 67.50601 1.000 45.88743 232 THR B C 1
ATOM 5232 O O . THR B 1 232 ? 17.81195 42.72294 68.12957 1.000 44.81415 232 THR B O 1
ATOM 5236 N N . TRP B 1 233 ? 16.36714 42.75125 66.41087 1.000 45.44220 233 TRP B N 1
ATOM 5237 C CA . TRP B 1 233 ? 16.80702 44.04194 65.90812 1.000 41.19542 233 TRP B CA 1
ATOM 5238 C C . TRP B 1 233 ? 15.90733 45.14363 66.45924 1.000 39.01748 233 TRP B C 1
ATOM 5239 O O . TRP B 1 233 ? 14.80642 44.89004 66.95186 1.000 40.15546 233 TRP B O 1
ATOM 5250 N N . VAL B 1 234 ? 16.40550 46.37534 66.40171 1.000 39.54085 234 VAL B N 1
ATOM 5251 C CA . VAL B 1 234 ? 15.61216 47.56742 66.67767 1.000 36.85904 234 VAL B CA 1
ATOM 5252 C C . VAL B 1 234 ? 15.67310 48.45595 65.44255 1.000 46.11853 234 VAL B C 1
ATOM 5253 O O . VAL B 1 234 ? 16.73728 48.60698 64.83485 1.000 36.48939 234 VAL B O 1
ATOM 5257 N N . HIS B 1 235 ? 14.53850 49.04720 65.07246 1.000 40.51620 235 HIS B N 1
ATOM 5258 C CA . HIS B 1 235 ? 14.43550 49.75465 63.79928 1.000 44.66720 235 HIS B CA 1
ATOM 5259 C C . HIS B 1 235 ? 13.48679 50.93341 63.96288 1.000 44.62879 235 HIS B C 1
ATOM 5260 O O . HIS B 1 235 ? 12.30885 50.73357 64.27796 1.000 44.12280 235 HIS B O 1
ATOM 5267 N N . THR B 1 236 ? 13.97533 52.15554 63.74253 1.000 37.48052 236 THR B N 1
ATOM 5268 C CA . THR B 1 236 ? 13.09156 53.31334 63.87184 1.000 42.99240 236 THR B CA 1
ATOM 5269 C C . THR B 1 236 ? 13.61669 54.46871 63.02769 1.000 45.27418 236 THR B C 1
ATOM 5270 O O . THR B 1 236 ? 14.67741 54.37599 62.40830 1.000 44.55784 236 THR B O 1
ATOM 5274 N N . HIS B 1 237 ? 12.83995 55.55229 62.97891 1.000 43.38469 237 HIS B N 1
ATOM 5275 C CA . HIS B 1 237 ? 13.22537 56.77419 62.28034 1.000 43.71401 237 HIS B CA 1
ATOM 5276 C C . HIS B 1 237 ? 13.91127 57.73685 63.24482 1.000 46.78035 237 HIS B C 1
ATOM 5277 O O . HIS B 1 237 ? 13.61571 57.75048 64.44255 1.000 53.01707 237 HIS B O 1
ATOM 5284 N N . LEU B 1 238 ? 14.84432 58.53942 62.72682 1.000 49.78250 238 LEU B N 1
ATOM 5285 C CA . LEU B 1 238 ? 15.56541 59.45584 63.60552 1.000 51.03974 238 LEU B CA 1
ATOM 5286 C C . LEU B 1 238 ? 16.01768 60.69348 62.85026 1.000 50.94054 238 LEU B C 1
ATOM 5287 O O . LEU B 1 238 ? 16.71192 60.57236 61.83922 1.000 47.55248 238 LEU B O 1
ATOM 5292 N N . CYS B 1 239 ? 15.65629 61.86452 63.37044 1.000 53.85612 239 CYS B N 1
ATOM 5293 C CA . CYS B 1 239 ? 16.07454 63.16686 62.84799 1.000 49.92843 239 CYS B CA 1
ATOM 5294 C C . CYS B 1 239 ? 16.00585 63.22381 61.32241 1.000 46.64296 239 CYS B C 1
ATOM 5295 O O . CYS B 1 239 ? 16.97953 63.53619 60.63662 1.000 51.29729 239 CYS B O 1
ATOM 5298 N N . GLU B 1 240 ? 14.81324 62.95104 60.80121 1.000 48.67385 240 GLU B N 1
ATOM 5299 C CA . GLU B 1 240 ? 14.58239 63.07433 59.36797 1.000 51.09439 240 GLU B CA 1
ATOM 5300 C C . GLU B 1 240 ? 14.29555 64.51976 58.97455 1.000 60.50175 240 GLU B C 1
ATOM 5301 O O . GLU B 1 240 ? 14.78589 65.00099 57.94427 1.000 60.38392 240 GLU B O 1
ATOM 5307 N N . ASN B 1 241 ? 13.51550 65.22133 59.79267 1.000 59.99870 241 ASN B N 1
ATOM 5308 C CA . ASN B 1 241 ? 13.00709 66.54704 59.48353 1.000 59.43318 241 ASN B CA 1
ATOM 5309 C C . ASN B 1 241 ? 13.16686 67.42062 60.72044 1.000 60.84417 241 ASN B C 1
ATOM 5310 O O . ASN B 1 241 ? 13.03720 66.94540 61.85180 1.000 60.43922 241 ASN B O 1
ATOM 5315 N N . LYS B 1 242 ? 13.46365 68.70354 60.49643 1.000 56.97163 242 LYS B N 1
ATOM 5316 C CA . LYS B 1 242 ? 13.68908 69.61648 61.61495 1.000 60.21415 242 LYS B CA 1
ATOM 5317 C C . LYS B 1 242 ? 12.41092 69.84989 62.41439 1.000 61.24017 242 LYS B C 1
ATOM 5318 O O . LYS B 1 242 ? 12.45089 69.93852 63.64849 1.000 60.18277 242 LYS B O 1
ATOM 5324 N N . ASP B 1 243 ? 11.26766 69.95019 61.73172 1.000 61.53199 243 ASP B N 1
ATOM 5325 C CA . ASP B 1 243 ? 9.99662 70.05873 62.44018 1.000 60.75046 243 ASP B CA 1
ATOM 5326 C C . ASP B 1 243 ? 9.73612 68.81617 63.28444 1.000 67.05389 243 ASP B C 1
ATOM 5327 O O . ASP B 1 243 ? 9.19625 68.90984 64.39211 1.000 67.41739 243 ASP B O 1
ATOM 5332 N N . GLU B 1 244 ? 10.11317 67.64053 62.77178 1.000 69.18471 244 GLU B N 1
ATOM 5333 C CA . GLU B 1 244 ? 10.00101 66.40622 63.54498 1.000 59.70070 244 GLU B CA 1
ATOM 5334 C C . GLU B 1 244 ? 10.86703 66.46246 64.79787 1.000 57.04666 244 GLU B C 1
ATOM 5335 O O . GLU B 1 244 ? 10.44179 66.04109 65.88227 1.000 60.55871 244 GLU B O 1
ATOM 5341 N N . ILE B 1 245 ? 12.08036 66.99916 64.66907 1.000 57.71283 245 ILE B N 1
ATOM 5342 C CA . ILE B 1 245 ? 12.97592 67.12031 65.81525 1.000 61.62481 245 ILE B CA 1
ATOM 5343 C C . ILE B 1 245 ? 12.38584 68.06382 66.85835 1.000 63.44799 245 ILE B C 1
ATOM 5344 O O . ILE B 1 245 ? 12.45099 67.79909 68.06686 1.000 64.30641 245 ILE B O 1
ATOM 5349 N N . ALA B 1 246 ? 11.81258 69.18551 66.41110 1.000 61.16456 246 ALA B N 1
ATOM 5350 C CA . ALA B 1 246 ? 11.17972 70.11532 67.34434 1.000 59.93328 246 ALA B CA 1
ATOM 5351 C C . ALA B 1 246 ? 9.96263 69.48694 68.01772 1.000 65.48363 246 ALA B C 1
ATOM 5352 O O . ALA B 1 246 ? 9.72270 69.70636 69.21211 1.000 66.81214 246 ALA B O 1
ATOM 5354 N N . TRP B 1 247 ? 9.18462 68.70159 67.26678 1.000 62.76120 247 TRP B N 1
ATOM 5355 C CA . TRP B 1 247 ? 8.06737 67.96751 67.85256 1.000 59.13163 247 TRP B CA 1
ATOM 5356 C C . TRP B 1 247 ? 8.55031 67.03262 68.95526 1.000 64.37168 247 TRP B C 1
ATOM 5357 O O . TRP B 1 247 ? 7.92248 66.93039 70.01857 1.000 70.21950 247 TRP B O 1
ATOM 5368 N N . VAL B 1 248 ? 9.67476 66.35085 68.72138 1.000 59.11803 248 VAL B N 1
ATOM 5369 C CA . VAL B 1 248 ? 10.21889 65.44114 69.72809 1.000 64.52156 248 VAL B CA 1
ATOM 5370 C C . VAL B 1 248 ? 10.66740 66.21755 70.95839 1.000 61.71048 248 VAL B C 1
ATOM 5371 O O . VAL B 1 248 ? 10.37087 65.83260 72.09602 1.000 61.11443 248 VAL B O 1
ATOM 5375 N N . LYS B 1 249 ? 11.39707 67.31913 70.74496 1.000 64.95607 249 LYS B N 1
ATOM 5376 C CA . LYS B 1 249 ? 11.83574 68.15550 71.85985 1.000 63.49561 249 LYS B CA 1
ATOM 5377 C C . LYS B 1 249 ? 10.65249 68.65714 72.67435 1.000 67.97478 249 LYS B C 1
ATOM 5378 O O . LYS B 1 249 ? 10.75243 68.79762 73.89878 1.000 66.79196 249 LYS B O 1
ATOM 5384 N N . SER B 1 250 ? 9.52242 68.91780 72.01702 1.000 68.58556 250 SER B N 1
ATOM 5385 C CA . SER B 1 250 ? 8.32769 69.31793 72.74955 1.000 65.19136 250 SER B CA 1
ATOM 5386 C C . SER B 1 250 ? 7.73731 68.14729 73.53030 1.000 68.01533 250 SER B C 1
ATOM 5387 O O . SER B 1 250 ? 7.25100 68.33005 74.65167 1.000 66.34872 250 SER B O 1
ATOM 5390 N N . LEU B 1 251 ? 7.78513 66.93316 72.96768 1.000 67.00855 251 LEU B N 1
ATOM 5391 C CA . LEU B 1 251 ? 7.14569 65.78341 73.60345 1.000 63.93536 251 LEU B CA 1
ATOM 5392 C C . LEU B 1 251 ? 8.01031 65.07864 74.64507 1.000 62.48944 251 LEU B C 1
ATOM 5393 O O . LEU B 1 251 ? 7.46055 64.39579 75.51559 1.000 64.00956 251 LEU B O 1
ATOM 5398 N N . TYR B 1 252 ? 9.33290 65.22451 74.59371 1.000 62.55692 252 TYR B N 1
ATOM 5399 C CA . TYR B 1 252 ? 10.23546 64.65140 75.59590 1.000 63.52672 252 TYR B CA 1
ATOM 5400 C C . TYR B 1 252 ? 11.18322 65.74232 76.07742 1.000 67.21688 252 TYR B C 1
ATOM 5401 O O . TYR B 1 252 ? 12.38826 65.71255 75.79431 1.000 63.20660 252 TYR B O 1
ATOM 5410 N N . PRO B 1 253 ? 10.66915 66.71765 76.83414 1.000 64.82673 253 PRO B N 1
ATOM 5411 C CA . PRO B 1 253 ? 11.50080 67.87473 77.19793 1.000 64.69867 253 PRO B CA 1
ATOM 5412 C C . PRO B 1 253 ? 12.61525 67.53677 78.16709 1.000 67.66269 253 PRO B C 1
ATOM 5413 O O . PRO B 1 253 ? 13.58839 68.29683 78.25968 1.000 58.54797 253 PRO B O 1
ATOM 5417 N N . ASP B 1 254 ? 12.50909 66.42529 78.88581 1.000 68.38818 254 ASP B N 1
ATOM 5418 C CA . ASP B 1 254 ? 13.49699 66.05288 79.88398 1.000 65.79190 254 ASP B CA 1
ATOM 5419 C C . ASP B 1 254 ? 14.59320 65.15743 79.32285 1.000 66.03161 254 ASP B C 1
ATOM 5420 O O . ASP B 1 254 ? 15.46495 64.72125 80.08231 1.000 64.78334 254 ASP B O 1
ATOM 5425 N N . HIS B 1 255 ? 14.57306 64.87518 78.02233 1.000 68.18305 255 HIS B N 1
ATOM 5426 C CA . HIS B 1 255 ? 15.62051 64.09905 77.37575 1.000 69.60748 255 HIS B CA 1
ATOM 5427 C C . HIS B 1 255 ? 16.55440 65.02913 76.60981 1.000 60.23547 255 HIS B C 1
ATOM 5428 O O . HIS B 1 255 ? 16.16045 66.11331 76.17370 1.000 55.03481 255 HIS B O 1
ATOM 5435 N N . ASP B 1 256 ? 17.79754 64.58602 76.43451 1.000 62.88089 256 ASP B N 1
ATOM 5436 C CA . ASP B 1 256 ? 18.83267 65.41635 75.81366 1.000 62.20131 256 ASP B CA 1
ATOM 5437 C C . ASP B 1 256 ? 18.80996 65.28469 74.28798 1.000 61.30667 256 ASP B C 1
ATOM 5438 O O . ASP B 1 256 ? 19.80471 64.96155 73.64211 1.000 52.83491 256 ASP B O 1
ATOM 5443 N N . GLY B 1 257 ? 17.64284 65.53874 73.71660 1.000 62.29808 257 GLY B N 1
ATOM 5444 C CA . GLY B 1 257 ? 17.45496 65.50466 72.28173 1.000 53.18668 257 GLY B CA 1
ATOM 5445 C C . GLY B 1 257 ? 16.70299 64.26442 71.83263 1.000 54.49713 257 GLY B C 1
ATOM 5446 O O . GLY B 1 257 ? 16.18938 63.47697 72.63327 1.000 57.49103 257 GLY B O 1
ATOM 5447 N N . TYR B 1 258 ? 16.66966 64.09061 70.51050 1.000 52.76042 258 TYR B N 1
ATOM 5448 C CA . TYR B 1 258 ? 15.86120 63.04047 69.89523 1.000 52.35248 258 TYR B CA 1
ATOM 5449 C C . TYR B 1 258 ? 16.44340 61.65975 70.18227 1.000 51.60708 258 TYR B C 1
ATOM 5450 O O . TYR B 1 258 ? 15.76734 60.78859 70.74329 1.000 50.02613 258 TYR B O 1
ATOM 5459 N N . LEU B 1 259 ? 17.70657 61.44810 69.80858 1.000 42.48919 259 LEU B N 1
ATOM 5460 C CA . LEU B 1 259 ? 18.33345 60.14209 69.97678 1.000 45.65330 259 LEU B CA 1
ATOM 5461 C C . LEU B 1 259 ? 18.40110 59.72645 71.44193 1.000 50.83303 259 LEU B C 1
ATOM 5462 O O . LEU B 1 259 ? 18.39469 58.52718 71.75027 1.000 46.24960 259 LEU B O 1
ATOM 5467 N N . ASP B 1 260 ? 18.47337 60.69236 72.35929 1.000 50.60781 260 ASP B N 1
ATOM 5468 C CA . ASP B 1 260 ? 18.57390 60.33751 73.76707 1.000 50.31372 260 ASP B CA 1
ATOM 5469 C C . ASP B 1 260 ? 17.28858 59.70878 74.28919 1.000 51.74742 260 ASP B C 1
ATOM 5470 O O . ASP B 1 260 ? 17.33667 58.96658 75.27501 1.000 52.94623 260 ASP B O 1
ATOM 5475 N N . VAL B 1 261 ? 16.14890 59.96617 73.64268 1.000 49.76033 261 VAL B N 1
ATOM 5476 C CA . VAL B 1 261 ? 14.92344 59.25377 73.99847 1.000 46.87912 261 VAL B CA 1
ATOM 5477 C C . VAL B 1 261 ? 15.09856 57.76153 73.74919 1.000 52.58503 261 VAL B C 1
ATOM 5478 O O . VAL B 1 261 ? 14.79392 56.92843 74.61081 1.000 54.61391 261 VAL B O 1
ATOM 5482 N N . TYR B 1 262 ? 15.62732 57.40389 72.57533 1.000 49.82198 262 TYR B N 1
ATOM 5483 C CA . TYR B 1 262 ? 15.86352 55.99610 72.27022 1.000 50.59087 262 TYR B CA 1
ATOM 5484 C C . TYR B 1 262 ? 16.95466 55.41764 73.16207 1.000 53.94436 262 TYR B C 1
ATOM 5485 O O . TYR B 1 262 ? 16.87467 54.25667 73.58317 1.000 53.18017 262 TYR B O 1
ATOM 5494 N N . HIS B 1 263 ? 17.98481 56.21469 73.45262 1.000 52.42680 263 HIS B N 1
ATOM 5495 C CA . HIS B 1 263 ? 19.10182 55.73130 74.25888 1.000 52.44291 263 HIS B CA 1
ATOM 5496 C C . HIS B 1 263 ? 18.67314 55.44292 75.69487 1.000 48.81091 263 HIS B C 1
ATOM 5497 O O . HIS B 1 263 ? 19.06741 54.42316 76.27189 1.000 52.53660 263 HIS B O 1
ATOM 5504 N N . GLN B 1 264 ? 17.88472 56.33651 76.29650 1.000 46.24079 264 GLN B N 1
ATOM 5505 C CA . GLN B 1 264 ? 17.46645 56.13234 77.67989 1.000 53.75093 264 GLN B CA 1
ATOM 5506 C C . GLN B 1 264 ? 16.52879 54.94164 77.81597 1.000 56.40592 264 GLN B C 1
ATOM 5507 O O . GLN B 1 264 ? 16.51615 54.28103 78.86168 1.000 57.33892 264 GLN B O 1
ATOM 5513 N N . TYR B 1 265 ? 15.75213 54.64180 76.77518 1.000 51.75034 265 TYR B N 1
ATOM 5514 C CA . TYR B 1 265 ? 14.89402 53.46701 76.76072 1.000 52.30303 265 TYR B CA 1
ATOM 5515 C C . TYR B 1 265 ? 15.61756 52.22380 76.25808 1.000 53.29777 265 TYR B C 1
ATOM 5516 O O . TYR B 1 265 ? 14.96039 51.26687 75.83017 1.000 52.44977 265 TYR B O 1
ATOM 5525 N N . GLY B 1 266 ? 16.94775 52.21888 76.31062 1.000 49.10042 266 GLY B N 1
ATOM 5526 C CA . GLY B 1 266 ? 17.73994 51.05449 75.93522 1.000 49.61333 266 GLY B CA 1
ATOM 5527 C C . GLY B 1 266 ? 17.52081 50.55722 74.52170 1.000 51.26513 266 GLY B C 1
ATOM 5528 O O . GLY B 1 266 ? 17.50608 49.34116 74.29266 1.000 46.75540 266 GLY B O 1
ATOM 5529 N N . LEU B 1 267 ? 17.35022 51.46813 73.56168 1.000 44.53664 267 LEU B N 1
ATOM 5530 C CA . LEU B 1 267 ? 17.12780 51.08747 72.17177 1.000 48.08515 267 LEU B CA 1
ATOM 5531 C C . LEU B 1 267 ? 18.29784 51.43120 71.25525 1.000 44.24873 267 LEU B C 1
ATOM 5532 O O . LEU B 1 267 ? 18.14251 51.38883 70.03112 1.000 47.18488 267 LEU B O 1
ATOM 5537 N N . THR B 1 268 ? 19.45388 51.77791 71.80298 1.000 41.42263 268 THR B N 1
ATOM 5538 C CA . THR B 1 268 ? 20.66109 51.90902 71.00159 1.000 44.22968 268 THR B CA 1
ATOM 5539 C C . THR B 1 268 ? 21.53278 50.67592 71.19504 1.000 46.65500 268 THR B C 1
ATOM 5540 O O . THR B 1 268 ? 21.36749 49.91418 72.15109 1.000 54.57722 268 THR B O 1
ATOM 5544 N N . GLY B 1 269 ? 22.47012 50.48553 70.27464 1.000 44.21600 269 GLY B N 1
ATOM 5545 C CA . GLY B 1 269 ? 23.40897 49.39326 70.37546 1.000 46.13845 269 GLY B CA 1
ATOM 5546 C C . GLY B 1 269 ? 23.55966 48.66907 69.06243 1.000 46.28743 269 GLY B C 1
ATOM 5547 O O . GLY B 1 269 ? 23.09425 49.12257 68.01209 1.000 43.91011 269 GLY B O 1
ATOM 5548 N N . LYS B 1 270 ? 24.22891 47.52084 69.11807 1.000 46.66532 270 LYS B N 1
ATOM 5549 C CA . LYS B 1 270 ? 24.42799 46.72460 67.91701 1.000 50.15649 270 LYS B CA 1
ATOM 5550 C C . LYS B 1 270 ? 23.08382 46.27140 67.36612 1.000 48.32605 270 LYS B C 1
ATOM 5551 O O . LYS B 1 270 ? 22.16005 45.95994 68.12186 1.000 44.39409 270 LYS B O 1
ATOM 5553 N N . ASN B 1 271 ? 22.97328 46.26667 66.03574 1.000 44.95995 271 ASN B N 1
ATOM 5554 C CA . ASN B 1 271 ? 21.75170 45.86950 65.33424 1.000 44.96245 271 ASN B CA 1
ATOM 5555 C C . ASN B 1 271 ? 20.56596 46.75355 65.70763 1.000 40.74528 271 ASN B C 1
ATOM 5556 O O . ASN B 1 271 ? 19.41841 46.30341 65.72371 1.000 41.98923 271 ASN B O 1
ATOM 5561 N N . CYS B 1 272 ? 20.84231 48.02174 65.99236 1.000 43.68065 272 CYS B N 1
ATOM 5562 C CA . CYS B 1 272 ? 19.82700 49.05933 66.11344 1.000 45.50537 272 CYS B CA 1
ATOM 5563 C C . CYS B 1 272 ? 20.01918 50.04073 64.95825 1.000 42.54197 272 CYS B C 1
ATOM 5564 O O . CYS B 1 272 ? 21.08145 50.66026 64.83627 1.000 40.17552 272 CYS B O 1
ATOM 5567 N N . VAL B 1 273 ? 19.00017 50.17010 64.10855 1.000 41.74400 273 VAL B N 1
ATOM 5568 C CA . VAL B 1 273 ? 19.09815 50.89233 62.84380 1.000 42.18475 273 VAL B CA 1
ATOM 5569 C C . VAL B 1 273 ? 18.14833 52.08874 62.86286 1.000 39.63238 273 VAL B C 1
ATOM 5570 O O . VAL B 1 273 ? 16.93977 51.94550 63.12630 1.000 39.40944 273 VAL B O 1
ATOM 5574 N N . PHE B 1 274 ? 18.70660 53.26562 62.57493 1.000 36.60311 274 PHE B N 1
ATOM 5575 C CA . PHE B 1 274 ? 17.99059 54.53551 62.59067 1.000 39.79648 274 PHE B CA 1
ATOM 5576 C C . PHE B 1 274 ? 17.94704 55.10955 61.18063 1.000 38.99320 274 PHE B C 1
ATOM 5577 O O . PHE B 1 274 ? 18.99141 55.41063 60.58935 1.000 40.79802 274 PHE B O 1
ATOM 5585 N N . ALA B 1 275 ? 16.74009 55.26686 60.65602 1.000 37.99207 275 ALA B N 1
ATOM 5586 C CA . ALA B 1 275 ? 16.54320 55.75651 59.30616 1.000 41.22566 275 ALA B CA 1
ATOM 5587 C C . ALA B 1 275 ? 16.68632 57.27137 59.24778 1.000 42.36887 275 ALA B C 1
ATOM 5588 O O . ALA B 1 275 ? 16.24174 57.98869 60.15460 1.000 46.19987 275 ALA B O 1
ATOM 5590 N N . HIS B 1 276 ? 17.34853 57.73004 58.17873 1.000 38.98418 276 HIS B N 1
ATOM 5591 C CA . HIS B 1 276 ? 17.47116 59.11125 57.71631 1.000 42.66433 276 HIS B CA 1
ATOM 5592 C C . HIS B 1 276 ? 18.66271 59.82208 58.34171 1.000 43.07905 276 HIS B C 1
ATOM 5593 O O . HIS B 1 276 ? 19.67070 60.04637 57.66265 1.000 46.12329 276 HIS B O 1
ATOM 5600 N N . CYS B 1 277 ? 18.54607 60.21046 59.61169 1.000 46.07024 277 CYS B N 1
ATOM 5601 C CA . CYS B 1 277 ? 19.65069 60.81776 60.36155 1.000 43.73169 277 CYS B CA 1
ATOM 5602 C C . CYS B 1 277 ? 20.23530 62.01327 59.60930 1.000 48.10044 277 CYS B C 1
ATOM 5603 O O . CYS B 1 277 ? 21.45337 62.17130 59.48885 1.000 45.87112 277 CYS B O 1
ATOM 5606 N N . VAL B 1 278 ? 19.35070 62.86372 59.08615 1.000 44.18517 278 VAL B N 1
ATOM 5607 C CA . VAL B 1 278 ? 19.80811 63.96667 58.24856 1.000 45.05752 278 VAL B CA 1
ATOM 5608 C C . VAL B 1 278 ? 20.29021 65.13810 59.08914 1.000 48.00233 278 VAL B C 1
ATOM 5609 O O . VAL B 1 278 ? 21.22720 65.83881 58.69439 1.000 47.81697 278 VAL B O 1
ATOM 5613 N N . HIS B 1 279 ? 19.68918 65.36145 60.25565 1.000 52.04201 279 HIS B N 1
ATOM 5614 C CA . HIS B 1 279 ? 20.01187 66.49988 61.11643 1.000 52.70850 279 HIS B CA 1
ATOM 5615 C C . HIS B 1 279 ? 20.41602 65.95816 62.48204 1.000 54.35801 279 HIS B C 1
ATOM 5616 O O . HIS B 1 279 ? 19.63218 65.98249 63.43291 1.000 60.97529 279 HIS B O 1
ATOM 5623 N N . LEU B 1 280 ? 21.65183 65.48814 62.58211 1.000 52.45419 280 LEU B N 1
ATOM 5624 C CA . LEU B 1 280 ? 22.19731 65.00735 63.83966 1.000 51.07523 280 LEU B CA 1
ATOM 5625 C C . LEU B 1 280 ? 23.15005 66.04802 64.40937 1.000 58.46517 280 LEU B C 1
ATOM 5626 O O . LEU B 1 280 ? 23.98391 66.60913 63.69241 1.000 55.78466 280 LEU B O 1
ATOM 5631 N N . GLU B 1 281 ? 23.03238 66.28843 65.70754 1.000 55.91607 281 GLU B N 1
ATOM 5632 C CA . GLU B 1 281 ? 24.02254 67.08355 66.41031 1.000 57.71828 281 GLU B CA 1
ATOM 5633 C C . GLU B 1 281 ? 25.28746 66.25978 66.61908 1.000 55.72416 281 GLU B C 1
ATOM 5634 O O . GLU B 1 281 ? 25.33935 65.06536 66.31269 1.000 57.65306 281 GLU B O 1
ATOM 5640 N N . GLU B 1 282 ? 26.32267 66.90388 67.15982 1.000 52.55553 282 GLU B N 1
ATOM 5641 C CA . GLU B 1 282 ? 27.54866 66.15730 67.41817 1.000 50.14810 282 GLU B CA 1
ATOM 5642 C C . GLU B 1 282 ? 27.36669 65.21344 68.59870 1.000 48.61091 282 GLU B C 1
ATOM 5643 O O . GLU B 1 282 ? 27.98355 64.13324 68.62795 1.000 54.72429 282 GLU B O 1
ATOM 5649 N N . LYS B 1 283 ? 26.48601 65.58763 69.54211 1.000 58.25666 283 LYS B N 1
ATOM 5650 C CA . LYS B 1 283 ? 26.01884 64.67005 70.57738 1.000 57.31957 283 LYS B CA 1
ATOM 5651 C C . LYS B 1 283 ? 25.59590 63.34136 69.97276 1.000 51.87458 283 LYS B C 1
ATOM 5652 O O . LYS B 1 283 ? 26.07754 62.26984 70.36238 1.000 50.92394 283 LYS B O 1
ATOM 5658 N N . GLU B 1 284 ? 24.69953 63.41022 68.99255 1.000 57.09595 284 GLU B N 1
ATOM 5659 C CA . GLU B 1 284 ? 24.06410 62.21183 68.46710 1.000 52.39623 284 GLU B CA 1
ATOM 5660 C C . GLU B 1 284 ? 25.00875 61.41125 67.58344 1.000 52.14135 284 GLU B C 1
ATOM 5661 O O . GLU B 1 284 ? 24.97923 60.17732 67.60720 1.000 50.93732 284 GLU B O 1
ATOM 5667 N N . TRP B 1 285 ? 25.85865 62.08534 66.80712 1.000 49.09369 285 TRP B N 1
ATOM 5668 C CA . TRP B 1 285 ? 26.88068 61.36791 66.05158 1.000 44.03152 285 TRP B CA 1
ATOM 5669 C C . TRP B 1 285 ? 27.76427 60.54834 66.98392 1.000 49.22818 285 TRP B C 1
ATOM 5670 O O . TRP B 1 285 ? 27.97577 59.34603 66.76246 1.000 46.35907 285 TRP B O 1
ATOM 5681 N N . ASP B 1 286 ? 28.26684 61.17659 68.05765 1.000 48.39236 286 ASP B N 1
ATOM 5682 C CA . ASP B 1 286 ? 29.14421 60.44697 68.97123 1.000 46.69867 286 ASP B CA 1
ATOM 5683 C C . ASP B 1 286 ? 28.40459 59.31792 69.68610 1.000 47.52067 286 ASP B C 1
ATOM 5684 O O . ASP B 1 286 ? 28.96855 58.23315 69.88946 1.000 48.90703 286 ASP B O 1
ATOM 5689 N N . ARG B 1 287 ? 27.13477 59.53852 70.04825 1.000 46.54469 287 ARG B N 1
ATOM 5690 C CA . ARG B 1 287 ? 26.36563 58.49017 70.71738 1.000 48.43092 287 ARG B CA 1
ATOM 5691 C C . ARG B 1 287 ? 26.12407 57.30017 69.79400 1.000 46.62732 287 ARG B C 1
ATOM 5692 O O . ARG B 1 287 ? 26.29365 56.13945 70.19789 1.000 46.38052 287 ARG B O 1
ATOM 5700 N N . LEU B 1 288 ? 25.73068 57.57083 68.54557 1.000 46.27514 288 LEU B N 1
ATOM 5701 C CA . LEU B 1 288 ? 25.56118 56.50078 67.56813 1.000 49.80649 288 LEU B CA 1
ATOM 5702 C C . LEU B 1 288 ? 26.86034 55.73404 67.36661 1.000 46.22142 288 LEU B C 1
ATOM 5703 O O . LEU B 1 288 ? 26.85059 54.50265 67.24837 1.000 49.82975 288 LEU B O 1
ATOM 5708 N N . SER B 1 289 ? 27.99413 56.43832 67.35373 1.000 41.45484 289 SER B N 1
ATOM 5709 C CA . SER B 1 289 ? 29.24347 55.75698 67.03241 1.000 42.71589 289 SER B CA 1
ATOM 5710 C C . SER B 1 289 ? 29.75154 54.91582 68.19606 1.000 48.77401 289 SER B C 1
ATOM 5711 O O . SER B 1 289 ? 30.30132 53.82925 67.98133 1.000 50.18250 289 SER B O 1
ATOM 5714 N N . GLU B 1 290 ? 29.57068 55.38298 69.43363 1.000 50.59499 290 GLU B N 1
ATOM 5715 C CA . GLU B 1 290 ? 30.02431 54.56951 70.55624 1.000 48.52184 290 GLU B CA 1
ATOM 5716 C C . GLU B 1 290 ? 29.06328 53.42366 70.85746 1.000 45.89765 290 GLU B C 1
ATOM 5717 O O . GLU B 1 290 ? 29.51292 52.34497 71.25593 1.000 45.58917 290 GLU B O 1
ATOM 5723 N N . THR B 1 291 ? 27.75240 53.61015 70.67001 1.000 50.19365 291 THR B N 1
ATOM 5724 C CA . THR B 1 291 ? 26.85469 52.48132 70.90071 1.000 49.06277 291 THR B CA 1
ATOM 5725 C C . THR B 1 291 ? 26.84248 51.50271 69.73438 1.000 49.45944 291 THR B C 1
ATOM 5726 O O . THR B 1 291 ? 26.18300 50.46255 69.83144 1.000 52.83574 291 THR B O 1
ATOM 5730 N N . LYS B 1 292 ? 27.57518 51.80144 68.65821 1.000 46.78895 292 LYS B N 1
ATOM 5731 C CA . LYS B 1 292 ? 27.69737 50.91853 67.49662 1.000 47.19520 292 LYS B CA 1
ATOM 5732 C C . LYS B 1 292 ? 26.35306 50.71587 66.79681 1.000 44.58465 292 LYS B C 1
ATOM 5733 O O . LYS B 1 292 ? 26.04792 49.63463 66.29072 1.000 45.22627 292 LYS B O 1
ATOM 5739 N N . SER B 1 293 ? 25.53602 51.76550 66.78086 1.000 45.35619 293 SER B N 1
ATOM 5740 C CA . SER B 1 293 ? 24.27709 51.75012 66.05627 1.000 41.86813 293 SER B CA 1
ATOM 5741 C C . SER B 1 293 ? 24.51949 52.06023 64.57763 1.000 41.74123 293 SER B C 1
ATOM 5742 O O . SER B 1 293 ? 25.58745 52.53466 64.18002 1.000 43.96658 293 SER B O 1
ATOM 5745 N N . SER B 1 294 ? 23.51003 51.78928 63.75443 1.000 37.42797 294 SER B N 1
ATOM 5746 C CA . SER B 1 294 ? 23.62582 51.93985 62.31246 1.000 38.24349 294 SER B CA 1
ATOM 5747 C C . SER B 1 294 ? 22.66547 53.00211 61.79549 1.000 37.43567 294 SER B C 1
ATOM 5748 O O . SER B 1 294 ? 21.67259 53.34485 62.43957 1.000 36.81944 294 SER B O 1
ATOM 5751 N N . ILE B 1 295 ? 22.97766 53.51250 60.60766 1.000 37.06404 295 ILE B N 1
ATOM 5752 C CA . ILE B 1 295 ? 22.18208 54.52940 59.93275 1.000 39.47487 295 ILE B CA 1
ATOM 5753 C C . ILE B 1 295 ? 21.70338 53.96279 58.60521 1.000 35.37978 295 ILE B C 1
ATOM 5754 O O . ILE B 1 295 ? 22.46054 53.28383 57.89969 1.000 40.48994 295 ILE B O 1
ATOM 5759 N N . ALA B 1 296 ? 20.44159 54.22066 58.28250 1.000 36.69583 296 ALA B N 1
ATOM 5760 C CA . ALA B 1 296 ? 19.88731 53.92020 56.96883 1.000 36.12586 296 ALA B CA 1
ATOM 5761 C C . ALA B 1 296 ? 19.81365 55.22030 56.16955 1.000 41.92521 296 ALA B C 1
ATOM 5762 O O . ALA B 1 296 ? 19.00871 56.10539 56.47432 1.000 41.49100 296 ALA B O 1
ATOM 5764 N N . PHE B 1 297 ? 20.68281 55.33610 55.17198 1.000 38.81681 297 PHE B N 1
ATOM 5765 C CA . PHE B 1 297 ? 20.73681 56.46317 54.25294 1.000 38.73448 297 PHE B CA 1
ATOM 5766 C C . PHE B 1 297 ? 19.66923 56.25934 53.18076 1.000 40.20556 297 PHE B C 1
ATOM 5767 O O . PHE B 1 297 ? 19.72200 55.28466 52.42299 1.000 39.05801 297 PHE B O 1
ATOM 5775 N N . CYS B 1 298 ? 18.71309 57.18215 53.09881 1.000 35.43481 298 CYS B N 1
ATOM 5776 C CA . CYS B 1 298 ? 17.63724 57.11617 52.10899 1.000 39.36639 298 CYS B CA 1
ATOM 5777 C C . CYS B 1 298 ? 17.61093 58.42260 51.33537 1.000 45.90781 298 CYS B C 1
ATOM 5778 O O . CYS B 1 298 ? 16.81098 59.32162 51.64291 1.000 42.16083 298 CYS B O 1
ATOM 5781 N N . PRO B 1 299 ? 18.43385 58.53824 50.28409 1.000 42.90853 299 PRO B N 1
ATOM 5782 C CA . PRO B 1 299 ? 18.54728 59.82869 49.58716 1.000 45.16801 299 PRO B CA 1
ATOM 5783 C C . PRO B 1 299 ? 17.31261 60.21497 48.78795 1.000 38.47885 299 PRO B C 1
ATOM 5784 O O . PRO B 1 299 ? 17.02883 61.41159 48.64989 1.000 40.43204 299 PRO B O 1
ATOM 5788 N N . THR B 1 300 ? 16.60040 59.25029 48.21087 1.000 40.29762 300 THR B N 1
ATOM 5789 C CA . THR B 1 300 ? 15.49493 59.58097 47.31577 1.000 43.71888 300 THR B CA 1
ATOM 5790 C C . THR B 1 300 ? 14.37033 60.29418 48.05783 1.000 47.50832 300 THR B C 1
ATOM 5791 O O . THR B 1 300 ? 13.91502 61.37034 47.64404 1.000 44.43239 300 THR B O 1
ATOM 5795 N N . SER B 1 301 ? 13.91261 59.71110 49.16549 1.000 44.48795 301 SER B N 1
ATOM 5796 C CA . SER B 1 301 ? 12.86772 60.35873 49.94671 1.000 48.63184 301 SER B CA 1
ATOM 5797 C C . SER B 1 301 ? 13.36908 61.65201 50.57434 1.000 49.94693 301 SER B C 1
ATOM 5798 O O . SER B 1 301 ? 12.59222 62.59798 50.74255 1.000 51.23813 301 SER B O 1
ATOM 5801 N N . ASN B 1 302 ? 14.65452 61.70947 50.93494 1.000 48.96126 302 ASN B N 1
ATOM 5802 C CA . ASN B 1 302 ? 15.22233 62.96096 51.42973 1.000 52.76171 302 ASN B CA 1
ATOM 5803 C C . ASN B 1 302 ? 15.11236 64.06999 50.38806 1.000 53.33562 302 ASN B C 1
ATOM 5804 O O . ASN B 1 302 ? 14.76238 65.20894 50.71855 1.000 53.89706 302 ASN B O 1
ATOM 5809 N N . LEU B 1 303 ? 15.40807 63.75696 49.12283 1.000 48.16854 303 LEU B N 1
ATOM 5810 C CA . LEU B 1 303 ? 15.31724 64.76769 48.07399 1.000 46.42996 303 LEU B CA 1
ATOM 5811 C C . LEU B 1 303 ? 13.86978 65.12169 47.76282 1.000 54.63026 303 LEU B C 1
ATOM 5812 O O . LEU B 1 303 ? 13.57042 66.28436 47.46853 1.000 57.93062 303 LEU B O 1
ATOM 5817 N N . TYR B 1 304 ? 12.95662 64.14790 47.83467 1.000 58.66847 304 TYR B N 1
ATOM 5818 C CA . TYR B 1 304 ? 11.57479 64.42539 47.45025 1.000 55.96862 304 TYR B CA 1
ATOM 5819 C C . TYR B 1 304 ? 10.84966 65.24994 48.50612 1.000 56.87049 304 TYR B C 1
ATOM 5820 O O . TYR B 1 304 ? 10.11426 66.18583 48.17206 1.000 60.21477 304 TYR B O 1
ATOM 5829 N N . LEU B 1 305 ? 11.06724 64.94161 49.78072 1.000 55.27909 305 LEU B N 1
ATOM 5830 C CA . LEU B 1 305 ? 10.40216 65.63230 50.87536 1.000 55.46358 305 LEU B CA 1
ATOM 5831 C C . LEU B 1 305 ? 11.18387 66.84179 51.37410 1.000 59.12349 305 LEU B C 1
ATOM 5832 O O . LEU B 1 305 ? 10.75781 67.47888 52.34375 1.000 60.54462 305 LEU B O 1
ATOM 5837 N N . GLY B 1 306 ? 12.30547 67.17010 50.73935 1.000 58.96298 306 GLY B N 1
ATOM 5838 C CA . GLY B 1 306 ? 13.12639 68.29087 51.17209 1.000 55.73225 306 GLY B CA 1
ATOM 5839 C C . GLY B 1 306 ? 13.60420 68.18932 52.60342 1.000 60.80268 306 GLY B C 1
ATOM 5840 O O . GLY B 1 306 ? 13.71811 69.20964 53.29294 1.000 63.85495 306 GLY B O 1
ATOM 5841 N N . SER B 1 307 ? 13.90002 66.97154 53.06394 1.000 56.18424 307 SER B N 1
ATOM 5842 C CA . SER B 1 307 ? 14.36660 66.77831 54.43390 1.000 53.87194 307 SER B CA 1
ATOM 5843 C C . SER B 1 307 ? 15.78381 67.31282 54.62241 1.000 59.50605 307 SER B C 1
ATOM 5844 O O . SER B 1 307 ? 16.09742 67.89225 55.66872 1.000 59.94610 307 SER B O 1
ATOM 5847 N N . GLY B 1 308 ? 16.65101 67.11775 53.63874 1.000 51.16564 308 GLY B N 1
ATOM 5848 C CA . GLY B 1 308 ? 18.01542 67.58243 53.71004 1.000 54.78533 308 GLY B CA 1
ATOM 5849 C C . GLY B 1 308 ? 18.97012 66.60170 53.06056 1.000 56.57845 308 GLY B C 1
ATOM 5850 O O . GLY B 1 308 ? 18.57393 65.69782 52.32436 1.000 50.95683 308 GLY B O 1
ATOM 5851 N N . LEU B 1 309 ? 20.25934 66.79909 53.32849 1.000 53.80118 309 LEU B N 1
ATOM 5852 C CA . LEU B 1 309 ? 21.32526 66.04747 52.67629 1.000 47.42961 309 LEU B CA 1
ATOM 5853 C C . LEU B 1 309 ? 22.13929 65.32410 53.73946 1.000 51.49509 309 LEU B C 1
ATOM 5854 O O . LEU B 1 309 ? 22.73533 65.96365 54.61216 1.000 54.82911 309 LEU B O 1
ATOM 5859 N N . PHE B 1 310 ? 22.15923 63.99651 53.66635 1.000 44.84264 310 PHE B N 1
ATOM 5860 C CA . PHE B 1 310 ? 22.89643 63.20128 54.63731 1.000 43.01870 310 PHE B CA 1
ATOM 5861 C C . PHE B 1 310 ? 24.40431 63.30523 54.41888 1.000 48.28371 310 PHE B C 1
ATOM 5862 O O . PHE B 1 310 ? 24.89415 63.23075 53.28945 1.000 47.01588 310 PHE B O 1
ATOM 5870 N N . ASN B 1 311 ? 25.14499 63.47037 55.51691 1.000 49.60123 311 ASN B N 1
ATOM 5871 C CA . ASN B 1 311 ? 26.59884 63.63762 55.46435 1.000 47.94113 311 ASN B CA 1
ATOM 5872 C C . ASN B 1 311 ? 27.25859 62.26725 55.60909 1.000 44.19687 311 ASN B C 1
ATOM 5873 O O . ASN B 1 311 ? 27.75081 61.88655 56.67303 1.000 46.27460 311 ASN B O 1
ATOM 5878 N N . LEU B 1 312 ? 27.30281 61.52790 54.49834 1.000 40.47597 312 LEU B N 1
ATOM 5879 C CA . LEU B 1 312 ? 27.90484 60.19842 54.53530 1.000 41.85190 312 LEU B CA 1
ATOM 5880 C C . LEU B 1 312 ? 29.38611 60.26289 54.88462 1.000 42.73075 312 LEU B C 1
ATOM 5881 O O . LEU B 1 312 ? 29.90080 59.37576 55.57905 1.000 44.39241 312 LEU B O 1
ATOM 5886 N N . LYS B 1 313 ? 30.07503 61.32384 54.45600 1.000 38.93699 313 LYS B N 1
ATOM 5887 C CA . LYS B 1 313 ? 31.49999 61.45309 54.74893 1.000 41.03173 313 LYS B CA 1
ATOM 5888 C C . LYS B 1 313 ? 31.74268 61.59422 56.24785 1.000 46.68014 313 LYS B C 1
ATOM 5889 O O . LYS B 1 313 ? 32.69684 61.01799 56.79268 1.000 47.35140 313 LYS B O 1
ATOM 5895 N N . LYS B 1 314 ? 30.89234 62.36113 56.93428 1.000 39.10806 314 LYS B N 1
ATOM 5896 C CA . LYS B 1 314 ? 31.00476 62.45026 58.38429 1.000 45.18109 314 LYS B CA 1
ATOM 5897 C C . LYS B 1 314 ? 30.63615 61.12926 59.05216 1.000 45.91002 314 LYS B C 1
ATOM 5898 O O . LYS B 1 314 ? 31.15468 60.81366 60.12770 1.000 47.28882 314 LYS B O 1
ATOM 5904 N N . ALA B 1 315 ? 29.76313 60.33453 58.43292 1.000 44.68526 315 ALA B N 1
ATOM 5905 C CA . ALA B 1 315 ? 29.50361 59.00628 58.97641 1.000 45.11143 315 ALA B CA 1
ATOM 5906 C C . ALA B 1 315 ? 30.75346 58.14423 58.89276 1.000 42.25316 315 ALA B C 1
ATOM 5907 O O . ALA B 1 315 ? 31.07193 57.40646 59.83216 1.000 45.35590 315 ALA B O 1
ATOM 5909 N N . TRP B 1 316 ? 31.49445 58.25247 57.78884 1.000 43.15822 316 TRP B N 1
ATOM 5910 C CA . TRP B 1 316 ? 32.76795 57.54544 57.69516 1.000 44.64547 316 TRP B CA 1
ATOM 5911 C C . TRP B 1 316 ? 33.74944 58.04144 58.75318 1.000 44.94307 316 TRP B C 1
ATOM 5912 O O . TRP B 1 316 ? 34.45436 57.24175 59.38212 1.000 43.68983 316 TRP B O 1
ATOM 5923 N N . GLN B 1 317 ? 33.81070 59.36114 58.96105 1.000 47.16158 317 GLN B N 1
ATOM 5924 C CA . GLN B 1 317 ? 34.74286 59.91213 59.94751 1.000 51.43837 317 GLN B CA 1
ATOM 5925 C C . GLN B 1 317 ? 34.39878 59.44915 61.35980 1.000 47.59059 317 GLN B C 1
ATOM 5926 O O . GLN B 1 317 ? 35.29084 59.10328 62.14458 1.000 49.32071 317 GLN B O 1
ATOM 5932 N N . LYS B 1 318 ? 33.11262 59.44493 61.70432 1.000 49.13238 318 LYS B N 1
ATOM 5933 C CA . LYS B 1 318 ? 32.65031 58.99370 63.01089 1.000 46.16145 318 LYS B CA 1
ATOM 5934 C C . LYS B 1 318 ? 32.59848 57.47811 63.13146 1.000 45.17141 318 LYS B C 1
ATOM 5935 O O . LYS B 1 318 ? 32.27032 56.97119 64.21042 1.000 48.39185 318 LYS B O 1
ATOM 5941 N N . LYS B 1 319 ? 32.92794 56.75168 62.06379 1.000 43.43785 319 LYS B N 1
ATOM 5942 C CA . LYS B 1 319 ? 32.91916 55.28845 62.06176 1.000 43.09428 319 LYS B CA 1
ATOM 5943 C C . LYS B 1 319 ? 31.54659 54.73379 62.44708 1.000 45.99601 319 LYS B C 1
ATOM 5944 O O . LYS B 1 319 ? 31.43081 53.79559 63.23690 1.000 46.07312 319 LYS B O 1
ATOM 5950 N N . VAL B 1 320 ? 30.49448 55.31662 61.87795 1.000 43.11206 320 VAL B N 1
ATOM 5951 C CA . VAL B 1 320 ? 29.13565 54.82032 62.04608 1.000 40.76736 320 VAL B CA 1
ATOM 5952 C C . VAL B 1 320 ? 28.77900 54.00724 60.81090 1.000 45.19411 320 VAL B C 1
ATOM 5953 O O . VAL B 1 320 ? 28.88430 54.50469 59.68259 1.000 39.72716 320 VAL B O 1
ATOM 5957 N N . LYS B 1 321 ? 28.30050 52.78324 61.02288 1.000 38.89289 321 LYS B N 1
ATOM 5958 C CA . LYS B 1 321 ? 27.92199 51.91859 59.91334 1.000 37.74016 321 LYS B CA 1
ATOM 5959 C C . LYS B 1 321 ? 26.69917 52.48062 59.19890 1.000 40.56791 321 LYS B C 1
ATOM 5960 O O . LYS B 1 321 ? 25.70009 52.83050 59.83571 1.000 42.62605 321 LYS B O 1
ATOM 5966 N N . VAL B 1 322 ? 26.77455 52.55986 57.87325 1.000 39.15746 322 VAL B N 1
ATOM 5967 C CA . VAL B 1 322 ? 25.70615 53.11083 57.04944 1.000 37.95901 322 VAL B CA 1
ATOM 5968 C C . VAL B 1 322 ? 25.30834 52.07764 56.00529 1.000 38.31240 322 VAL B C 1
ATOM 5969 O O . VAL B 1 322 ? 26.16866 51.41978 55.41156 1.000 38.53516 322 VAL B O 1
ATOM 5973 N N . GLY B 1 323 ? 23.99559 51.89844 55.82351 1.000 34.83133 323 GLY B N 1
ATOM 5974 C CA . GLY B 1 323 ? 23.46197 51.11410 54.73243 1.000 34.91892 323 GLY B CA 1
ATOM 5975 C C . GLY B 1 323 ? 22.49432 51.96217 53.92126 1.000 34.52210 323 GLY B C 1
ATOM 5976 O O . GLY B 1 323 ? 22.09209 53.04411 54.34705 1.000 36.14754 323 GLY B O 1
ATOM 5977 N N . MET B 1 324 ? 22.12680 51.46342 52.74356 1.000 34.82024 324 MET B N 1
ATOM 5978 C CA . MET B 1 324 ? 21.24827 52.19855 51.83850 1.000 37.59437 324 MET B CA 1
ATOM 5979 C C . MET B 1 324 ? 19.81139 51.71475 51.98899 1.000 37.13587 324 MET B C 1
ATOM 5980 O O . MET B 1 324 ? 19.55237 50.51227 52.08711 1.000 37.48789 324 MET B O 1
ATOM 5985 N N . GLY B 1 325 ? 18.88359 52.66127 52.02206 1.000 39.55059 325 GLY B N 1
ATOM 5986 C CA . GLY B 1 325 ? 17.47275 52.34061 52.04946 1.000 38.41973 325 GLY B CA 1
ATOM 5987 C C . GLY B 1 325 ? 16.72807 53.12189 50.98948 1.000 43.24712 325 GLY B C 1
ATOM 5988 O O . GLY B 1 325 ? 17.12579 54.21926 50.59989 1.000 43.98734 325 GLY B O 1
ATOM 5989 N N . THR B 1 326 ? 15.65237 52.51750 50.49642 1.000 39.27756 326 THR B N 1
ATOM 5990 C CA . THR B 1 326 ? 14.78543 53.18602 49.53943 1.000 46.95943 326 THR B CA 1
ATOM 5991 C C . THR B 1 326 ? 13.70261 54.03649 50.19634 1.000 48.77745 326 THR B C 1
ATOM 5992 O O . THR B 1 326 ? 13.21463 54.97551 49.55513 1.000 47.85068 326 THR B O 1
ATOM 5996 N N . ASP B 1 327 ? 13.34415 53.73817 51.45323 1.000 42.20852 327 ASP B N 1
ATOM 5997 C CA . ASP B 1 327 ? 12.13767 54.25557 52.12568 1.000 50.39597 327 ASP B CA 1
ATOM 5998 C C . ASP B 1 327 ? 10.99389 54.34826 51.12520 1.000 46.69929 327 ASP B C 1
ATOM 5999 O O . ASP B 1 327 ? 10.40674 55.40644 50.89594 1.000 46.57301 327 ASP B O 1
ATOM 6004 N N . ILE B 1 328 ? 10.76206 53.21789 50.45117 1.000 49.49767 328 ILE B N 1
ATOM 6005 C CA . ILE B 1 328 ? 9.61954 53.07958 49.56352 1.000 47.79058 328 ILE B CA 1
ATOM 6006 C C . ILE B 1 328 ? 8.36375 53.50780 50.29763 1.000 54.43907 328 ILE B C 1
ATOM 6007 O O . ILE B 1 328 ? 8.21504 53.29643 51.50628 1.000 44.92188 328 ILE B O 1
ATOM 6012 N N . GLY B 1 329 ? 7.46235 54.12808 49.54847 1.000 57.41295 329 GLY B N 1
ATOM 6013 C CA . GLY B 1 329 ? 6.45934 55.01169 50.07596 1.000 53.73631 329 GLY B CA 1
ATOM 6014 C C . GLY B 1 329 ? 6.88980 56.39545 49.65090 1.000 52.31745 329 GLY B C 1
ATOM 6015 O O . GLY B 1 329 ? 6.52809 56.85742 48.56540 1.000 52.69661 329 GLY B O 1
ATOM 6016 N N . ALA B 1 330 ? 7.71854 57.03840 50.47530 1.000 49.49626 330 ALA B N 1
ATOM 6017 C CA . ALA B 1 330 ? 8.21684 58.36609 50.13740 1.000 47.57387 330 ALA B CA 1
ATOM 6018 C C . ALA B 1 330 ? 9.21258 58.30908 48.98302 1.000 54.41381 330 ALA B C 1
ATOM 6019 O O . ALA B 1 330 ? 9.20196 59.18063 48.10570 1.000 47.92859 330 ALA B O 1
ATOM 6021 N N . GLY B 1 331 ? 10.09022 57.30399 48.97190 1.000 53.21333 331 GLY B N 1
ATOM 6022 C CA . GLY B 1 331 ? 10.89594 57.05095 47.79671 1.000 48.90330 331 GLY B CA 1
ATOM 6023 C C . GLY B 1 331 ? 10.07145 56.42088 46.69124 1.000 51.49351 331 GLY B C 1
ATOM 6024 O O . GLY B 1 331 ? 9.01081 55.84552 46.92460 1.000 50.94776 331 GLY B O 1
ATOM 6025 N N . THR B 1 332 ? 10.56345 56.53265 45.45518 1.000 48.36476 332 THR B N 1
ATOM 6026 C CA . THR B 1 332 ? 9.77947 56.12245 44.29703 1.000 53.61254 332 THR B CA 1
ATOM 6027 C C . THR B 1 332 ? 10.25711 54.84867 43.60823 1.000 51.37304 332 THR B C 1
ATOM 6028 O O . THR B 1 332 ? 9.57422 54.37543 42.69244 1.000 50.56937 332 THR B O 1
ATOM 6032 N N . THR B 1 333 ? 11.39659 54.28288 43.99315 1.000 46.67591 333 THR B N 1
ATOM 6033 C CA . THR B 1 333 ? 11.91605 53.11483 43.29571 1.000 44.12424 333 THR B CA 1
ATOM 6034 C C . THR B 1 333 ? 12.36714 52.05950 44.29730 1.000 44.17232 333 THR B C 1
ATOM 6035 O O . THR B 1 333 ? 12.85588 52.38589 45.38419 1.000 45.70450 333 THR B O 1
ATOM 6039 N N . PHE B 1 334 ? 12.16156 50.78955 43.93562 1.000 44.88585 334 PHE B N 1
ATOM 6040 C CA . PHE B 1 334 ? 12.73623 49.66467 44.66402 1.000 37.48388 334 PHE B CA 1
ATOM 6041 C C . PHE B 1 334 ? 14.18787 49.39056 44.27832 1.000 44.70899 334 PHE B C 1
ATOM 6042 O O . PHE B 1 334 ? 14.84189 48.56758 44.92859 1.000 43.36295 334 PHE B O 1
ATOM 6050 N N . ASN B 1 335 ? 14.71194 50.05458 43.25183 1.000 38.92459 335 ASN B N 1
ATOM 6051 C CA . ASN B 1 335 ? 15.95536 49.62803 42.62121 1.000 40.33141 335 ASN B CA 1
ATOM 6052 C C . ASN B 1 335 ? 17.15753 50.24515 43.32016 1.000 36.03482 335 ASN B C 1
ATOM 6053 O O . ASN B 1 335 ? 17.26857 51.47320 43.42350 1.000 37.53137 335 ASN B O 1
ATOM 6058 N N . MET B 1 336 ? 18.08214 49.38654 43.74906 1.000 39.39890 336 MET B N 1
ATOM 6059 C CA . MET B 1 336 ? 19.26044 49.85283 44.46918 1.000 42.49464 336 MET B CA 1
ATOM 6060 C C . MET B 1 336 ? 20.20850 50.64020 43.56709 1.000 38.41378 336 MET B C 1
ATOM 6061 O O . MET B 1 336 ? 20.88345 51.55470 44.04750 1.000 44.59778 336 MET B O 1
ATOM 6066 N N . LEU B 1 337 ? 20.30287 50.29718 42.27735 1.000 38.92394 337 LEU B N 1
ATOM 6067 C CA . LEU B 1 337 ? 21.16129 51.07323 41.37648 1.000 41.72770 337 LEU B CA 1
ATOM 6068 C C . LEU B 1 337 ? 20.70636 52.52689 41.29998 1.000 38.74048 337 LEU B C 1
ATOM 6069 O O . LEU B 1 337 ? 21.52090 53.45631 41.38595 1.000 37.88133 337 LEU B O 1
ATOM 6074 N N . GLN B 1 338 ? 19.40155 52.74052 41.11647 1.000 35.57688 338 GLN B N 1
ATOM 6075 C CA . GLN B 1 338 ? 18.87093 54.09926 41.09280 1.000 40.43184 338 GLN B CA 1
ATOM 6076 C C . GLN B 1 338 ? 19.02848 54.77983 42.44879 1.000 38.51225 338 GLN B C 1
ATOM 6077 O O . GLN B 1 338 ? 19.26666 55.99309 42.51162 1.000 41.26183 338 GLN B O 1
ATOM 6083 N N . THR B 1 339 ? 18.90263 54.01774 43.53902 1.000 37.39516 339 THR B N 1
ATOM 6084 C CA . THR B 1 339 ? 19.16953 54.56470 44.86439 1.000 36.51736 339 THR B CA 1
ATOM 6085 C C . THR B 1 339 ? 20.60319 55.07387 44.97131 1.000 33.00095 339 THR B C 1
ATOM 6086 O O . THR B 1 339 ? 20.85085 56.14262 45.54038 1.000 39.65565 339 THR B O 1
ATOM 6090 N N . LEU B 1 340 ? 21.56694 54.31879 44.44071 1.000 38.22092 340 LEU B N 1
ATOM 6091 C CA . LEU B 1 340 ? 22.95351 54.77380 44.50778 1.000 38.24460 340 LEU B CA 1
ATOM 6092 C C . LEU B 1 340 ? 23.19280 55.96927 43.59941 1.000 36.22936 340 LEU B C 1
ATOM 6093 O O . LEU B 1 340 ? 23.98420 56.85309 43.94070 1.000 40.09616 340 LEU B O 1
ATOM 6098 N N . ASN B 1 341 ? 22.52090 56.01977 42.44827 1.000 35.10518 341 ASN B N 1
ATOM 6099 C CA . ASN B 1 341 ? 22.57175 57.22878 41.62977 1.000 40.72942 341 ASN B CA 1
ATOM 6100 C C . ASN B 1 341 ? 22.06201 58.44455 42.41029 1.000 42.36219 341 ASN B C 1
ATOM 6101 O O . ASN B 1 341 ? 22.65385 59.53282 42.35029 1.000 44.52544 341 ASN B O 1
ATOM 6106 N N . GLU B 1 342 ? 20.96681 58.27533 43.15748 1.000 37.36222 342 GLU B N 1
ATOM 6107 C CA . GLU B 1 342 ? 20.44263 59.38419 43.95338 1.000 40.83122 342 GLU B CA 1
ATOM 6108 C C . GLU B 1 342 ? 21.39790 59.76426 45.07725 1.000 41.09465 342 GLU B C 1
ATOM 6109 O O . GLU B 1 342 ? 21.56582 60.95147 45.38073 1.000 43.10728 342 GLU B O 1
ATOM 6115 N N . ALA B 1 343 ? 22.03129 58.77190 45.70630 1.000 35.18104 343 ALA B N 1
ATOM 6116 C CA . ALA B 1 343 ? 23.05048 59.06519 46.71127 1.000 38.45251 343 ALA B CA 1
ATOM 6117 C C . ALA B 1 343 ? 24.20692 59.84949 46.10535 1.000 39.54122 343 ALA B C 1
ATOM 6118 O O . ALA B 1 343 ? 24.74092 60.77515 46.73264 1.000 39.31646 343 ALA B O 1
ATOM 6120 N N . TYR B 1 344 ? 24.62639 59.47094 44.89560 1.000 36.84588 344 TYR B N 1
ATOM 6121 C CA . TYR B 1 344 ? 25.68193 60.20753 44.20888 1.000 42.93718 344 TYR B CA 1
ATOM 6122 C C . TYR B 1 344 ? 25.26813 61.65654 43.99001 1.000 40.59698 344 TYR B C 1
ATOM 6123 O O . TYR B 1 344 ? 26.06334 62.57861 44.20659 1.000 41.76613 344 TYR B O 1
ATOM 6132 N N . LYS B 1 345 ? 24.01191 61.87502 43.59556 1.000 44.50172 345 LYS B N 1
ATOM 6133 C CA . LYS B 1 345 ? 23.52623 63.24104 43.41556 1.000 42.10191 345 LYS B CA 1
ATOM 6134 C C . LYS B 1 345 ? 23.53698 64.00595 44.73358 1.000 44.08569 345 LYS B C 1
ATOM 6135 O O . LYS B 1 345 ? 23.92359 65.17850 44.77702 1.000 44.14755 345 LYS B O 1
ATOM 6141 N N . VAL B 1 346 ? 23.10039 63.35970 45.81515 1.000 45.82057 346 VAL B N 1
ATOM 6142 C CA . VAL B 1 346 ? 23.07311 64.00141 47.13168 1.000 50.07910 346 VAL B CA 1
ATOM 6143 C C . VAL B 1 346 ? 24.47795 64.43217 47.55418 1.000 46.86898 346 VAL B C 1
ATOM 6144 O O . VAL B 1 346 ? 24.70209 65.57206 48.00274 1.000 50.28867 346 VAL B O 1
ATOM 6148 N N . LEU B 1 347 ? 25.45769 63.54579 47.36603 1.000 43.80461 347 LEU B N 1
ATOM 6149 C CA . LEU B 1 347 ? 26.81333 63.87666 47.79142 1.000 43.43654 347 LEU B CA 1
ATOM 6150 C C . LEU B 1 347 ? 27.42561 64.94537 46.89497 1.000 46.47362 347 LEU B C 1
ATOM 6151 O O . LEU B 1 347 ? 28.17304 65.80798 47.37306 1.000 47.07952 347 LEU B O 1
ATOM 6156 N N . GLN B 1 348 ? 27.11379 64.91447 45.59689 1.000 45.18686 348 GLN B N 1
ATOM 6157 C CA . GLN B 1 348 ? 27.54659 65.98939 44.71092 1.000 49.16305 348 GLN B CA 1
ATOM 6158 C C . GLN B 1 348 ? 26.94323 67.32626 45.12656 1.000 51.94912 348 GLN B C 1
ATOM 6159 O O . GLN B 1 348 ? 27.61590 68.36323 45.08131 1.000 53.95235 348 GLN B O 1
ATOM 6165 N N . LEU B 1 349 ? 25.68269 67.31639 45.56495 1.000 49.85090 349 LEU B N 1
ATOM 6166 C CA . LEU B 1 349 ? 25.06132 68.53952 46.06068 1.000 56.03352 349 LEU B CA 1
ATOM 6167 C C . LEU B 1 349 ? 25.75745 69.04373 47.31631 1.000 59.89007 349 LEU B C 1
ATOM 6168 O O . LEU B 1 349 ? 25.72186 70.24575 47.60360 1.000 59.01632 349 LEU B O 1
ATOM 6173 N N . GLN B 1 350 ? 26.38697 68.15283 48.08096 1.000 54.77448 350 GLN B N 1
ATOM 6174 C CA . GLN B 1 350 ? 27.18254 68.62237 49.21132 1.000 47.61223 350 GLN B CA 1
ATOM 6175 C C . GLN B 1 350 ? 28.63502 68.91297 48.84219 1.000 54.33139 350 GLN B C 1
ATOM 6176 O O . GLN B 1 350 ? 29.42535 69.25284 49.72810 1.000 54.23911 350 GLN B O 1
ATOM 6182 N N . GLY B 1 351 ? 29.00241 68.81249 47.56593 1.000 51.44235 351 GLY B N 1
ATOM 6183 C CA . GLY B 1 351 ? 30.38243 68.99189 47.16326 1.000 52.80924 351 GLY B CA 1
ATOM 6184 C C . GLY B 1 351 ? 31.29418 67.80978 47.41392 1.000 57.98494 351 GLY B C 1
ATOM 6185 O O . GLY B 1 351 ? 32.50706 67.93162 47.20538 1.000 63.07837 351 GLY B O 1
ATOM 6186 N N . TYR B 1 352 ? 30.75919 66.67373 47.85447 1.000 58.58604 352 TYR B N 1
ATOM 6187 C CA . TYR B 1 352 ? 31.54661 65.47713 48.11757 1.000 52.33082 352 TYR B CA 1
ATOM 6188 C C . TYR B 1 352 ? 31.45143 64.50445 46.94534 1.000 50.73748 352 TYR B C 1
ATOM 6189 O O . TYR B 1 352 ? 30.58509 64.61449 46.07560 1.000 54.66856 352 TYR B O 1
ATOM 6198 N N . ARG B 1 353 ? 32.34782 63.52166 46.94710 1.000 51.69980 353 ARG B N 1
ATOM 6199 C CA . ARG B 1 353 ? 32.49106 62.58444 45.84095 1.000 56.15279 353 ARG B CA 1
ATOM 6200 C C . ARG B 1 353 ? 32.21202 61.17091 46.32799 1.000 52.35261 353 ARG B C 1
ATOM 6201 O O . ARG B 1 353 ? 32.93532 60.65151 47.18483 1.000 54.70970 353 ARG B O 1
ATOM 6203 N N . LEU B 1 354 ? 31.14296 60.57028 45.81312 1.000 50.27432 354 LEU B N 1
ATOM 6204 C CA . LEU B 1 354 ? 30.83678 59.16813 46.06741 1.000 46.21764 354 LEU B CA 1
ATOM 6205 C C . LEU B 1 354 ? 31.50258 58.36049 44.95988 1.000 48.83084 354 LEU B C 1
ATOM 6206 O O . LEU B 1 354 ? 31.13858 58.49060 43.78645 1.000 48.85653 354 LEU B O 1
ATOM 6211 N N . SER B 1 355 ? 32.51158 57.57243 45.31843 1.000 45.41344 355 SER B N 1
ATOM 6212 C CA . SER B 1 355 ? 33.16945 56.72044 44.33943 1.000 42.67421 355 SER B CA 1
ATOM 6213 C C . SER B 1 355 ? 32.25700 55.55995 43.94519 1.000 42.39832 355 SER B C 1
ATOM 6214 O O . SER B 1 355 ? 31.31437 55.19968 44.65884 1.000 38.61901 355 SER B O 1
ATOM 6217 N N . ALA B 1 356 ? 32.52627 54.99577 42.76563 1.000 42.34822 356 ALA B N 1
ATOM 6218 C CA . ALA B 1 356 ? 31.78166 53.81990 42.32526 1.000 43.91815 356 ALA B CA 1
ATOM 6219 C C . ALA B 1 356 ? 32.01755 52.64076 43.26200 1.000 41.46520 356 ALA B C 1
ATOM 6220 O O . ALA B 1 356 ? 31.09033 51.86989 43.54985 1.000 41.11030 356 ALA B O 1
ATOM 6222 N N . TYR B 1 357 ? 33.25473 52.48654 43.74927 1.000 36.49819 357 TYR B N 1
ATOM 6223 C CA . TYR B 1 357 ? 33.54744 51.43658 44.72253 1.000 41.81042 357 TYR B CA 1
ATOM 6224 C C . TYR B 1 357 ? 32.72265 51.61721 45.98664 1.000 37.72009 357 TYR B C 1
ATOM 6225 O O . TYR B 1 357 ? 32.19192 50.64710 46.54008 1.000 39.74270 357 TYR B O 1
ATOM 6234 N N . GLU B 1 358 ? 32.62487 52.85779 46.46228 1.000 38.86484 358 GLU B N 1
ATOM 6235 C CA . GLU B 1 358 ? 31.86827 53.15890 47.67013 1.000 41.21919 358 GLU B CA 1
ATOM 6236 C C . GLU B 1 358 ? 30.39429 52.82332 47.48418 1.000 41.57657 358 GLU B C 1
ATOM 6237 O O . GLU B 1 358 ? 29.76132 52.23287 48.36978 1.000 40.52575 358 GLU B O 1
ATOM 6243 N N . ALA B 1 359 ? 29.83886 53.17445 46.32234 1.000 42.34633 359 ALA B N 1
ATOM 6244 C CA . ALA B 1 359 ? 28.43881 52.88022 46.03676 1.000 38.62993 359 ALA B CA 1
ATOM 6245 C C . ALA B 1 359 ? 28.18677 51.37996 46.00234 1.000 37.46471 359 ALA B C 1
ATOM 6246 O O . ALA B 1 359 ? 27.22807 50.87968 46.61189 1.000 32.55336 359 ALA B O 1
ATOM 6248 N N . PHE B 1 360 ? 29.04403 50.64110 45.29047 1.000 32.09202 360 PHE B N 1
ATOM 6249 C CA . PHE B 1 360 ? 28.86803 49.19416 45.21204 1.000 34.41192 360 PHE B CA 1
ATOM 6250 C C . PHE B 1 360 ? 28.96662 48.55270 46.59185 1.000 37.81562 360 PHE B C 1
ATOM 6251 O O . PHE B 1 360 ? 28.16686 47.67376 46.93846 1.000 34.27233 360 PHE B O 1
ATOM 6259 N N . TYR B 1 361 ? 29.92136 49.00629 47.40518 1.000 35.36275 361 TYR B N 1
ATOM 6260 C CA . TYR B 1 361 ? 30.08343 48.46531 48.75043 1.000 35.00676 361 TYR B CA 1
ATOM 6261 C C . TYR B 1 361 ? 28.85160 48.73948 49.60890 1.000 33.17569 361 TYR B C 1
ATOM 6262 O O . TYR B 1 361 ? 28.35891 47.85057 50.31406 1.000 30.47895 361 TYR B O 1
ATOM 6271 N N . LEU B 1 362 ? 28.35021 49.97617 49.58056 1.000 33.15772 362 LEU B N 1
ATOM 6272 C CA . LEU B 1 362 ? 27.17559 50.29811 50.38345 1.000 33.69940 362 LEU B CA 1
ATOM 6273 C C . LEU B 1 362 ? 25.94919 49.51847 49.92824 1.000 33.79405 362 LEU B C 1
ATOM 6274 O O . LEU B 1 362 ? 25.08424 49.19458 50.75059 1.000 36.97643 362 LEU B O 1
ATOM 6279 N N . ALA B 1 363 ? 25.86658 49.17866 48.63930 1.000 31.47984 363 ALA B N 1
ATOM 6280 C CA . ALA B 1 363 ? 24.71574 48.42061 48.15950 1.000 36.69681 363 ALA B CA 1
ATOM 6281 C C . ALA B 1 363 ? 24.74873 46.95701 48.58198 1.000 37.89185 363 ALA B C 1
ATOM 6282 O O . ALA B 1 363 ? 23.69276 46.31802 48.63014 1.000 38.17162 363 ALA B O 1
ATOM 6284 N N . THR B 1 364 ? 25.92835 46.40287 48.85716 1.000 32.72954 364 THR B N 1
ATOM 6285 C CA . THR B 1 364 ? 26.05686 44.97882 49.14464 1.000 29.07495 364 THR B CA 1
ATOM 6286 C C . THR B 1 364 ? 26.66281 44.71359 50.51924 1.000 33.18742 364 THR B C 1
ATOM 6287 O O . THR B 1 364 ? 25.93121 44.60274 51.50746 1.000 39.69623 364 THR B O 1
ATOM 6291 N N . LEU B 1 365 ? 27.99055 44.59923 50.60166 1.000 33.95795 365 LEU B N 1
ATOM 6292 C CA . LEU B 1 365 ? 28.60357 44.17210 51.85756 1.000 33.11990 365 LEU B CA 1
ATOM 6293 C C . LEU B 1 365 ? 28.47000 45.23376 52.94264 1.000 31.28415 365 LEU B C 1
ATOM 6294 O O . LEU B 1 365 ? 28.29112 44.90028 54.12045 1.000 36.81781 365 LEU B O 1
ATOM 6299 N N . GLY B 1 366 ? 28.55390 46.51385 52.57496 1.000 30.23952 366 GLY B N 1
ATOM 6300 C CA . GLY B 1 366 ? 28.36359 47.56638 53.56466 1.000 30.10372 366 GLY B CA 1
ATOM 6301 C C . GLY B 1 366 ? 26.97980 47.55519 54.19210 1.000 37.95200 366 GLY B C 1
ATOM 6302 O O . GLY B 1 366 ? 26.83554 47.72614 55.40730 1.000 37.31519 366 GLY B O 1
ATOM 6303 N N . GLY B 1 367 ? 25.94417 47.33365 53.37865 1.000 35.83681 367 GLY B N 1
ATOM 6304 C CA . GLY B 1 367 ? 24.59758 47.24274 53.92545 1.000 33.09021 367 GLY B CA 1
ATOM 6305 C C . GLY B 1 367 ? 24.42623 46.04954 54.84516 1.000 36.72976 367 GLY B C 1
ATOM 6306 O O . GLY B 1 367 ? 23.82858 46.15890 55.92279 1.000 39.84810 367 GLY B O 1
ATOM 6307 N N . ALA B 1 368 ? 24.94726 44.89091 54.43072 1.000 37.03330 368 ALA B N 1
ATOM 6308 C CA . ALA B 1 368 ? 24.92311 43.71515 55.29253 1.000 37.37889 368 ALA B CA 1
ATOM 6309 C C . ALA B 1 368 ? 25.61408 43.99348 56.62419 1.000 38.72511 368 ALA B C 1
ATOM 6310 O O . ALA B 1 368 ? 25.09273 43.63895 57.68918 1.000 34.11874 368 ALA B O 1
ATOM 6312 N N . LYS B 1 369 ? 26.76725 44.66659 56.58632 1.000 36.40498 369 LYS B N 1
ATOM 6313 C CA . LYS B 1 369 ? 27.46784 45.00252 57.82078 1.000 34.68415 369 LYS B CA 1
ATOM 6314 C C . LYS B 1 369 ? 26.62933 45.92285 58.69486 1.000 36.50088 369 LYS B C 1
ATOM 6315 O O . LYS B 1 369 ? 26.59983 45.76807 59.92171 1.000 34.05827 369 LYS B O 1
ATOM 6321 N N . SER B 1 370 ? 25.96731 46.90863 58.08166 1.000 37.58762 370 SER B N 1
ATOM 6322 C CA . SER B 1 370 ? 25.10921 47.80810 58.84563 1.000 39.26964 370 SER B CA 1
ATOM 6323 C C . SER B 1 370 ? 23.95075 47.06059 59.49365 1.000 33.31770 370 SER B C 1
ATOM 6324 O O . SER B 1 370 ? 23.47401 47.46502 60.55852 1.000 32.87562 370 SER B O 1
ATOM 6327 N N . LEU B 1 371 ? 23.49308 45.97271 58.87968 1.000 37.89764 371 LEU B N 1
ATOM 6328 C CA . LEU B 1 371 ? 22.45370 45.14301 59.47780 1.000 35.29411 371 LEU B CA 1
ATOM 6329 C C . LEU B 1 371 ? 23.01147 44.07020 60.40743 1.000 39.00772 371 LEU B C 1
ATOM 6330 O O . LEU B 1 371 ? 22.22975 43.32816 61.01280 1.000 39.61375 371 LEU B O 1
ATOM 6335 N N . GLY B 1 372 ? 24.33185 43.98476 60.55226 1.000 33.76070 372 GLY B N 1
ATOM 6336 C CA . GLY B 1 372 ? 24.93194 42.93217 61.34765 1.000 30.96456 372 GLY B CA 1
ATOM 6337 C C . GLY B 1 372 ? 24.81639 41.55298 60.73948 1.000 40.72966 372 GLY B C 1
ATOM 6338 O O . GLY B 1 372 ? 24.74632 40.56352 61.47537 1.000 38.40862 372 GLY B O 1
ATOM 6339 N N . LEU B 1 373 ? 24.80640 41.45764 59.40704 1.000 36.27498 373 LEU B N 1
ATOM 6340 C CA . LEU B 1 373 ? 24.70611 40.17975 58.71297 1.000 34.36151 373 LEU B CA 1
ATOM 6341 C C . LEU B 1 373 ? 25.89826 39.91540 57.79844 1.000 37.46569 373 LEU B C 1
ATOM 6342 O O . LEU B 1 373 ? 25.84472 38.98153 56.99044 1.000 34.90170 373 LEU B O 1
ATOM 6347 N N . ASP B 1 374 ? 26.97373 40.70639 57.90060 1.000 35.29207 374 ASP B N 1
ATOM 6348 C CA . ASP B 1 374 ? 28.09507 40.56263 56.97435 1.000 33.77675 374 ASP B CA 1
ATOM 6349 C C . ASP B 1 374 ? 28.80156 39.22006 57.11002 1.000 41.25514 374 ASP B C 1
ATOM 6350 O O . ASP B 1 374 ? 29.52909 38.82221 56.19430 1.000 40.93216 374 ASP B O 1
ATOM 6355 N N . ASP B 1 375 ? 28.58371 38.49916 58.20871 1.000 39.58501 375 ASP B N 1
ATOM 6356 C CA . ASP B 1 375 ? 29.09998 37.14408 58.33033 1.000 45.94837 375 ASP B CA 1
ATOM 6357 C C . ASP B 1 375 ? 28.23376 36.12103 57.61052 1.000 43.06509 375 ASP B C 1
ATOM 6358 O O . ASP B 1 375 ? 28.66656 34.97698 57.43799 1.000 44.08053 375 ASP B O 1
ATOM 6363 N N . LEU B 1 376 ? 27.03521 36.50570 57.18316 1.000 38.35551 376 LEU B N 1
ATOM 6364 C CA . LEU B 1 376 ? 26.09822 35.60846 56.52093 1.000 39.29724 376 LEU B CA 1
ATOM 6365 C C . LEU B 1 376 ? 25.93592 35.87637 55.03040 1.000 37.90464 376 LEU B C 1
ATOM 6366 O O . LEU B 1 376 ? 25.75460 34.93002 54.26509 1.000 34.78716 376 LEU B O 1
ATOM 6371 N N . ILE B 1 377 ? 25.98896 37.13871 54.59151 1.000 37.63772 377 ILE B N 1
ATOM 6372 C CA . ILE B 1 377 ? 25.74451 37.52672 53.20318 1.000 36.23248 377 ILE B CA 1
ATOM 6373 C C . ILE B 1 377 ? 26.74450 38.60859 52.80651 1.000 37.61543 377 ILE B C 1
ATOM 6374 O O . ILE B 1 377 ? 27.53837 39.08134 53.62339 1.000 41.08810 377 ILE B O 1
ATOM 6379 N N . GLY B 1 378 ? 26.70002 39.01262 51.53837 1.000 32.30300 378 GLY B N 1
ATOM 6380 C CA . GLY B 1 378 ? 27.38828 40.20743 51.07766 1.000 33.28471 378 GLY B CA 1
ATOM 6381 C C . GLY B 1 378 ? 28.47955 39.98540 50.05091 1.000 35.88023 378 GLY B C 1
ATOM 6382 O O . GLY B 1 378 ? 28.87691 40.94909 49.37602 1.000 40.09263 378 GLY B O 1
ATOM 6383 N N . ASN B 1 379 ? 29.00918 38.77330 49.91795 1.000 28.38408 379 ASN B N 1
ATOM 6384 C CA . ASN B 1 379 ? 30.01422 38.50360 48.89103 1.000 33.81007 379 ASN B CA 1
ATOM 6385 C C . ASN B 1 379 ? 30.00758 37.00749 48.60107 1.000 31.86944 379 ASN B C 1
ATOM 6386 O O . ASN B 1 379 ? 29.13664 36.27224 49.07464 1.000 32.94374 379 ASN B O 1
ATOM 6391 N N . PHE B 1 380 ? 30.97550 36.55350 47.80781 1.000 35.04367 380 PHE B N 1
ATOM 6392 C CA . PHE B 1 380 ? 31.02337 35.16597 47.36614 1.000 37.75315 380 PHE B CA 1
ATOM 6393 C C . PHE B 1 380 ? 32.05769 34.34883 48.12881 1.000 36.47701 380 PHE B C 1
ATOM 6394 O O . PHE B 1 380 ? 32.58910 33.37055 47.59573 1.000 43.02969 380 PHE B O 1
ATOM 6402 N N . LEU B 1 381 ? 32.32767 34.71284 49.37635 1.000 39.06745 381 LEU B N 1
ATOM 6403 C CA . LEU B 1 381 ? 33.24931 33.93869 50.18886 1.000 39.05266 381 LEU B CA 1
ATOM 6404 C C . LEU B 1 381 ? 32.63065 32.58562 50.53707 1.000 39.90969 381 LEU B C 1
ATOM 6405 O O . LEU B 1 381 ? 31.43911 32.51456 50.87361 1.000 37.44925 381 LEU B O 1
ATOM 6410 N N . PRO B 1 382 ? 33.40761 31.50124 50.46244 1.000 39.26101 382 PRO B N 1
ATOM 6411 C CA . PRO B 1 382 ? 32.89265 30.18422 50.86196 1.000 34.87427 382 PRO B CA 1
ATOM 6412 C C . PRO B 1 382 ? 32.25425 30.21665 52.24484 1.000 36.82792 382 PRO B C 1
ATOM 6413 O O . PRO B 1 382 ? 32.76925 30.83975 53.17621 1.000 38.38090 382 PRO B O 1
ATOM 6417 N N . GLY B 1 383 ? 31.11402 29.53143 52.37153 1.000 37.49043 383 GLY B N 1
ATOM 6418 C CA . GLY B 1 383 ? 30.32445 29.54941 53.58273 1.000 33.36268 383 GLY B CA 1
ATOM 6419 C C . GLY B 1 383 ? 29.22026 30.58986 53.62298 1.000 40.65697 383 GLY B C 1
ATOM 6420 O O . GLY B 1 383 ? 28.29719 30.45955 54.43631 1.000 39.90444 383 GLY B O 1
ATOM 6421 N N . LYS B 1 384 ? 29.28914 31.62377 52.78711 1.000 38.93567 384 LYS B N 1
ATOM 6422 C CA . LYS B 1 384 ? 28.24411 32.63809 52.77813 1.000 35.34797 384 LYS B CA 1
ATOM 6423 C C . LYS B 1 384 ? 26.96018 32.07956 52.17218 1.000 36.91404 384 LYS B C 1
ATOM 6424 O O . LYS B 1 384 ? 26.98328 31.17549 51.33255 1.000 35.32394 384 LYS B O 1
ATOM 6430 N N . GLU B 1 385 ? 25.83185 32.64038 52.59951 1.000 33.11444 385 GLU B N 1
ATOM 6431 C CA . GLU B 1 385 ? 24.54974 32.26725 52.02502 1.000 33.64242 385 GLU B CA 1
ATOM 6432 C C . GLU B 1 385 ? 24.47414 32.76711 50.58588 1.000 38.78399 385 GLU B C 1
ATOM 6433 O O . GLU B 1 385 ? 24.89378 33.88668 50.27626 1.000 35.85218 385 GLU B O 1
ATOM 6439 N N . ALA B 1 386 ? 23.95938 31.91756 49.69691 1.000 33.20527 386 ALA B N 1
ATOM 6440 C CA . ALA B 1 386 ? 24.02068 32.17191 48.25634 1.000 30.52798 386 ALA B CA 1
ATOM 6441 C C . ALA B 1 386 ? 22.81573 32.99844 47.79218 1.000 34.11533 386 ALA B C 1
ATOM 6442 O O . ALA B 1 386 ? 21.88057 32.51020 47.15171 1.000 29.49964 386 ALA B O 1
ATOM 6444 N N . ASP B 1 387 ? 22.86359 34.29065 48.11980 1.000 35.96239 387 ASP B N 1
ATOM 6445 C CA . ASP B 1 387 ? 21.92424 35.28891 47.60759 1.000 29.43199 387 ASP B CA 1
ATOM 6446 C C . ASP B 1 387 ? 22.68127 36.13465 46.58699 1.000 34.62821 387 ASP B C 1
ATOM 6447 O O . ASP B 1 387 ? 23.61200 36.86133 46.95162 1.000 30.08458 387 ASP B O 1
ATOM 6452 N N . PHE B 1 388 ? 22.29803 36.05531 45.31498 1.000 27.66476 388 PHE B N 1
ATOM 6453 C CA . PHE B 1 388 ? 23.01634 36.84702 44.32873 1.000 32.88478 388 PHE B CA 1
ATOM 6454 C C . PHE B 1 388 ? 22.09595 37.19152 43.16732 1.000 29.46130 388 PHE B C 1
ATOM 6455 O O . PHE B 1 388 ? 21.01410 36.62788 43.00496 1.000 34.31364 388 PHE B O 1
ATOM 6463 N N . VAL B 1 389 ? 22.54456 38.14391 42.35656 1.000 28.70312 389 VAL B N 1
ATOM 6464 C CA . VAL B 1 389 ? 21.76114 38.68639 41.25495 1.000 29.03515 389 VAL B CA 1
ATOM 6465 C C . VAL B 1 389 ? 22.60740 38.61725 39.99691 1.000 31.47603 389 VAL B C 1
ATOM 6466 O O . VAL B 1 389 ? 23.77011 39.04215 40.00263 1.000 29.49309 389 VAL B O 1
ATOM 6470 N N . VAL B 1 390 ? 22.04236 38.03684 38.94097 1.000 32.64375 390 VAL B N 1
ATOM 6471 C CA . VAL B 1 390 ? 22.63468 38.07198 37.60810 1.000 32.86763 390 VAL B CA 1
ATOM 6472 C C . VAL B 1 390 ? 22.07119 39.28570 36.88219 1.000 33.19296 390 VAL B C 1
ATOM 6473 O O . VAL B 1 390 ? 20.85205 39.38971 36.68686 1.000 33.31395 390 VAL B O 1
ATOM 6477 N N . MET B 1 391 ? 22.96022 40.19044 36.47656 1.000 32.13350 391 MET B N 1
ATOM 6478 C CA . MET B 1 391 ? 22.63655 41.46802 35.86780 1.000 35.56603 391 MET B CA 1
ATOM 6479 C C . MET B 1 391 ? 23.07222 41.50229 34.40887 1.000 38.77554 391 MET B C 1
ATOM 6480 O O . MET B 1 391 ? 24.08313 40.90716 34.02693 1.000 35.41593 391 MET B O 1
ATOM 6485 N N . GLU B 1 392 ? 22.29299 42.20185 33.59244 1.000 36.96041 392 GLU B N 1
ATOM 6486 C CA . GLU B 1 392 ? 22.61603 42.36417 32.18143 1.000 38.04489 392 GLU B CA 1
ATOM 6487 C C . GLU B 1 392 ? 23.03873 43.80463 31.93277 1.000 39.84329 392 GLU B C 1
ATOM 6488 O O . GLU B 1 392 ? 22.18050 44.67763 31.73668 1.000 39.04882 392 GLU B O 1
ATOM 6494 N N . PRO B 1 393 ? 24.34097 44.10805 31.91385 1.000 42.03823 393 PRO B N 1
ATOM 6495 C CA . PRO B 1 393 ? 24.76717 45.50749 31.73750 1.000 39.07376 393 PRO B CA 1
ATOM 6496 C C . PRO B 1 393 ? 24.49520 46.05768 30.34510 1.000 36.41846 393 PRO B C 1
ATOM 6497 O O . PRO B 1 393 ? 24.62063 47.27175 30.14403 1.000 39.44814 393 PRO B O 1
ATOM 6501 N N . THR B 1 394 ? 24.13569 45.20914 29.38735 1.000 33.94581 394 THR B N 1
ATOM 6502 C CA . THR B 1 394 ? 23.81401 45.60274 28.02208 1.000 33.97650 394 THR B CA 1
ATOM 6503 C C . THR B 1 394 ? 22.31798 45.48002 27.72336 1.000 39.24044 394 THR B C 1
ATOM 6504 O O . THR B 1 394 ? 21.93158 45.17718 26.59331 1.000 42.44127 394 THR B O 1
ATOM 6508 N N . ALA B 1 395 ? 21.44719 45.70129 28.71383 1.000 31.86473 395 ALA B N 1
ATOM 6509 C CA . ALA B 1 395 ? 20.04374 45.33897 28.52040 1.000 43.14178 395 ALA B CA 1
ATOM 6510 C C . ALA B 1 395 ? 19.29097 46.30037 27.60927 1.000 40.98552 395 ALA B C 1
ATOM 6511 O O . ALA B 1 395 ? 18.25898 45.91490 27.05628 1.000 47.55589 395 ALA B O 1
ATOM 6513 N N . THR B 1 396 ? 19.80700 47.50070 27.37506 1.000 40.77008 396 THR B N 1
ATOM 6514 C CA . THR B 1 396 ? 19.14325 48.42268 26.46812 1.000 41.34442 396 THR B CA 1
ATOM 6515 C C . THR B 1 396 ? 20.14991 48.94440 25.45623 1.000 43.07327 396 THR B C 1
ATOM 6516 O O . THR B 1 396 ? 21.35534 48.97571 25.73168 1.000 38.56489 396 THR B O 1
ATOM 6520 N N . PRO B 1 397 ? 19.68299 49.32900 24.26148 1.000 44.27126 397 PRO B N 1
ATOM 6521 C CA . PRO B 1 397 ? 20.61675 49.78017 23.21403 1.000 40.70168 397 PRO B CA 1
ATOM 6522 C C . PRO B 1 397 ? 21.59830 50.84678 23.67911 1.000 43.23577 397 PRO B C 1
ATOM 6523 O O . PRO B 1 397 ? 22.79070 50.77147 23.34737 1.000 40.41217 397 PRO B O 1
ATOM 6527 N N . LEU B 1 398 ? 21.13606 51.83424 24.44738 1.000 37.50973 398 LEU B N 1
ATOM 6528 C CA . LEU B 1 398 ? 22.05188 52.84822 24.95772 1.000 43.91976 398 LEU B CA 1
ATOM 6529 C C . LEU B 1 398 ? 23.06967 52.22954 25.91084 1.000 42.63912 398 LEU B C 1
ATOM 6530 O O . LEU B 1 398 ? 24.25462 52.58323 25.88473 1.000 43.01387 398 LEU B O 1
ATOM 6535 N N . GLN B 1 399 ? 22.62391 51.30696 26.76603 1.000 43.15771 399 GLN B N 1
ATOM 6536 C CA . GLN B 1 399 ? 23.55587 50.62068 27.65358 1.000 42.88231 399 GLN B CA 1
ATOM 6537 C C . GLN B 1 399 ? 24.58317 49.81379 26.87007 1.000 42.40637 399 GLN B C 1
ATOM 6538 O O . GLN B 1 399 ? 25.76928 49.82967 27.20147 1.000 35.06216 399 GLN B O 1
ATOM 6544 N N . GLN B 1 400 ? 24.14578 49.08088 25.84428 1.000 38.49664 400 GLN B N 1
ATOM 6545 C CA . GLN B 1 400 ? 25.08596 48.29631 25.04962 1.000 36.32654 400 GLN B CA 1
ATOM 6546 C C . GLN B 1 400 ? 26.10975 49.20051 24.37650 1.000 43.16969 400 GLN B C 1
ATOM 6547 O O . GLN B 1 400 ? 27.31961 48.91432 24.37773 1.000 39.96755 400 GLN B O 1
ATOM 6553 N N . LEU B 1 401 ? 25.63966 50.31831 23.82496 1.000 42.61703 401 LEU B N 1
ATOM 6554 C CA . LEU B 1 401 ? 26.52853 51.25984 23.15924 1.000 43.43007 401 LEU B CA 1
ATOM 6555 C C . LEU B 1 401 ? 27.55741 51.83255 24.13040 1.000 43.23612 401 LEU B C 1
ATOM 6556 O O . LEU B 1 401 ? 28.75430 51.88023 23.82560 1.000 39.85855 401 LEU B O 1
ATOM 6561 N N . ARG B 1 402 ? 27.10935 52.27223 25.31205 1.000 42.22752 402 ARG B N 1
ATOM 6562 C CA . ARG B 1 402 ? 28.03847 52.87962 26.26369 1.000 46.59100 402 ARG B CA 1
ATOM 6563 C C . ARG B 1 402 ? 28.94061 51.84317 26.91350 1.000 43.04061 402 ARG B C 1
ATOM 6564 O O . ARG B 1 402 ? 30.08314 52.15239 27.26695 1.000 42.49350 402 ARG B O 1
ATOM 6572 N N . TYR B 1 403 ? 28.44880 50.61630 27.07555 1.000 43.13215 403 TYR B N 1
ATOM 6573 C CA . TYR B 1 403 ? 29.27764 49.53829 27.58684 1.000 44.83621 403 TYR B CA 1
ATOM 6574 C C . TYR B 1 403 ? 30.42579 49.24462 26.63512 1.000 43.48457 403 TYR B C 1
ATOM 6575 O O . TYR B 1 403 ? 31.56663 49.04839 27.07191 1.000 41.33637 403 TYR B O 1
ATOM 6584 N N . ASP B 1 404 ? 30.14139 49.21352 25.32732 1.000 41.65945 404 ASP B N 1
ATOM 6585 C CA . ASP B 1 404 ? 31.20339 49.05072 24.34012 1.000 41.46935 404 ASP B CA 1
ATOM 6586 C C . ASP B 1 404 ? 32.18217 50.21589 24.35712 1.000 45.75176 404 ASP B C 1
ATOM 6587 O O . ASP B 1 404 ? 33.31329 50.06953 23.88522 1.000 46.31404 404 ASP B O 1
ATOM 6592 N N . ASN B 1 405 ? 31.77078 51.36359 24.88925 1.000 48.83090 405 ASN B N 1
ATOM 6593 C CA . ASN B 1 405 ? 32.58858 52.56658 24.95742 1.000 45.38629 405 ASN B CA 1
ATOM 6594 C C . ASN B 1 405 ? 33.26982 52.74332 26.31066 1.000 47.60644 405 ASN B C 1
ATOM 6595 O O . ASN B 1 405 ? 33.88639 53.78671 26.54955 1.000 54.86280 405 ASN B O 1
ATOM 6600 N N . SER B 1 406 ? 33.17867 51.75439 27.19605 1.000 39.76776 406 SER B N 1
ATOM 6601 C CA . SER B 1 406 ? 33.79750 51.82988 28.51285 1.000 47.39177 406 SER B CA 1
ATOM 6602 C C . SER B 1 406 ? 35.18333 51.19767 28.48741 1.000 53.51948 406 SER B C 1
ATOM 6603 O O . SER B 1 406 ? 35.37246 50.11375 27.92653 1.000 57.24058 406 SER B O 1
ATOM 6606 N N . VAL B 1 407 ? 36.15437 51.88335 29.08575 1.000 48.63590 407 VAL B N 1
ATOM 6607 C CA . VAL B 1 407 ? 37.52219 51.38629 29.12829 1.000 53.17088 407 VAL B CA 1
ATOM 6608 C C . VAL B 1 407 ? 37.87050 50.80248 30.49374 1.000 52.21048 407 VAL B C 1
ATOM 6609 O O . VAL B 1 407 ? 38.43598 49.71365 30.57563 1.000 53.79143 407 VAL B O 1
ATOM 6613 N N . SER B 1 408 ? 37.51024 51.48507 31.56835 1.000 52.19747 408 SER B N 1
ATOM 6614 C CA . SER B 1 408 ? 37.80934 51.06694 32.92835 1.000 48.99470 408 SER B CA 1
ATOM 6615 C C . SER B 1 408 ? 36.64304 50.31390 33.56852 1.000 51.98159 408 SER B C 1
ATOM 6616 O O . SER B 1 408 ? 35.49589 50.39770 33.12342 1.000 46.56276 408 SER B O 1
ATOM 6619 N N . LEU B 1 409 ? 36.95763 49.56368 34.63162 1.000 44.55811 409 LEU B N 1
ATOM 6620 C CA . LEU B 1 409 ? 35.91112 48.87210 35.37902 1.000 42.90968 409 LEU B CA 1
ATOM 6621 C C . LEU B 1 409 ? 34.99055 49.86609 36.08461 1.000 42.63243 409 LEU B C 1
ATOM 6622 O O . LEU B 1 409 ? 33.77804 49.63741 36.18748 1.000 40.44102 409 LEU B O 1
ATOM 6627 N N . VAL B 1 410 ? 35.54869 50.96380 36.60305 1.000 44.15477 410 VAL B N 1
ATOM 6628 C CA . VAL B 1 410 ? 34.69911 51.99395 37.19432 1.000 44.94238 410 VAL B CA 1
ATOM 6629 C C . VAL B 1 410 ? 33.80999 52.62231 36.13517 1.000 43.42289 410 VAL B C 1
ATOM 6630 O O . VAL B 1 410 ? 32.70104 53.05641 36.44068 1.000 45.63816 410 VAL B O 1
ATOM 6634 N N . ASP B 1 411 ? 34.27992 52.71309 34.88757 1.000 42.57172 411 ASP B N 1
ATOM 6635 C CA . ASP B 1 411 ? 33.41425 53.19917 33.81614 1.000 49.68994 411 ASP B CA 1
ATOM 6636 C C . ASP B 1 411 ? 32.18717 52.30841 33.66314 1.000 45.04770 411 ASP B C 1
ATOM 6637 O O . ASP B 1 411 ? 31.06336 52.80070 33.49531 1.000 43.71536 411 ASP B O 1
ATOM 6642 N N . LYS B 1 412 ? 32.38485 50.99042 33.71474 1.000 40.33959 412 LYS B N 1
ATOM 6643 C CA . LYS B 1 412 ? 31.25646 50.07292 33.60905 1.000 43.00692 412 LYS B CA 1
ATOM 6644 C C . LYS B 1 412 ? 30.34340 50.18200 34.82786 1.000 38.19725 412 LYS B C 1
ATOM 6645 O O . LYS B 1 412 ? 29.11485 50.15239 34.68991 1.000 41.58563 412 LYS B O 1
ATOM 6651 N N . LEU B 1 413 ? 30.92605 50.31314 36.02668 1.000 37.72243 413 LEU B N 1
ATOM 6652 C CA . LEU B 1 413 ? 30.11469 50.52052 37.22328 1.000 41.84570 413 LEU B CA 1
ATOM 6653 C C . LEU B 1 413 ? 29.30561 51.80850 37.12145 1.000 43.54995 413 LEU B C 1
ATOM 6654 O O . LEU B 1 413 ? 28.14062 51.85244 37.52854 1.000 43.51669 413 LEU B O 1
ATOM 6659 N N . PHE B 1 414 ? 29.90288 52.86233 36.56579 1.000 39.48897 414 PHE B N 1
ATOM 6660 C CA . PHE B 1 414 ? 29.20644 54.13330 36.40146 1.000 42.12839 414 PHE B CA 1
ATOM 6661 C C . PHE B 1 414 ? 28.05916 54.01292 35.40768 1.000 39.28002 414 PHE B C 1
ATOM 6662 O O . PHE B 1 414 ? 26.97321 54.55659 35.63789 1.000 43.10765 414 PHE B O 1
ATOM 6670 N N . VAL B 1 415 ? 28.28617 53.32181 34.28920 1.000 36.32485 415 VAL B N 1
ATOM 6671 C CA . VAL B 1 415 ? 27.20977 53.09753 33.32754 1.000 38.28101 415 VAL B CA 1
ATOM 6672 C C . VAL B 1 415 ? 26.07140 52.33400 33.99061 1.000 39.28212 415 VAL B C 1
ATOM 6673 O O . VAL B 1 415 ? 24.89218 52.68219 33.84261 1.000 41.14737 415 VAL B O 1
ATOM 6677 N N . MET B 1 416 ? 26.41546 51.28414 34.74138 1.000 39.84284 416 MET B N 1
ATOM 6678 C CA . MET B 1 416 ? 25.41300 50.50805 35.46591 1.000 44.22176 416 MET B CA 1
ATOM 6679 C C . MET B 1 416 ? 24.64136 51.36941 36.46303 1.000 40.23871 416 MET B C 1
ATOM 6680 O O . MET B 1 416 ? 23.41668 51.24690 36.58695 1.000 46.53270 416 MET B O 1
ATOM 6685 N N . MET B 1 417 ? 25.33904 52.26093 37.16982 1.000 38.53148 417 MET B N 1
ATOM 6686 C CA . MET B 1 417 ? 24.69464 53.05519 38.20908 1.000 37.10198 417 MET B CA 1
ATOM 6687 C C . MET B 1 417 ? 23.77673 54.11192 37.60680 1.000 41.26925 417 MET B C 1
ATOM 6688 O O . MET B 1 417 ? 22.68113 54.35839 38.12640 1.000 38.45732 417 MET B O 1
ATOM 6693 N N . THR B 1 418 ? 24.19150 54.73386 36.50323 1.000 34.01150 418 THR B N 1
ATOM 6694 C CA . THR B 1 418 ? 23.42314 55.84299 35.94897 1.000 41.37771 418 THR B CA 1
ATOM 6695 C C . THR B 1 418 ? 22.32081 55.39678 34.99649 1.000 42.13088 418 THR B C 1
ATOM 6696 O O . THR B 1 418 ? 21.31406 56.10266 34.86309 1.000 43.57710 418 THR B O 1
ATOM 6700 N N . LEU B 1 419 ? 22.46132 54.24020 34.34287 1.000 41.64789 419 LEU B N 1
ATOM 6701 C CA . LEU B 1 419 ? 21.45854 53.79946 33.38475 1.000 41.36743 419 LEU B CA 1
ATOM 6702 C C . LEU B 1 419 ? 20.69583 52.56104 33.82098 1.000 44.06706 419 LEU B C 1
ATOM 6703 O O . LEU B 1 419 ? 19.71094 52.20322 33.16541 1.000 57.49993 419 LEU B O 1
ATOM 6708 N N . GLY B 1 420 ? 21.07625 51.92634 34.92450 1.000 42.71336 420 GLY B N 1
ATOM 6709 C CA . GLY B 1 420 ? 20.47490 50.65593 35.26413 1.000 45.32187 420 GLY B CA 1
ATOM 6710 C C . GLY B 1 420 ? 19.14240 50.85561 35.96670 1.000 45.28511 420 GLY B C 1
ATOM 6711 O O . GLY B 1 420 ? 18.95878 51.78146 36.75557 1.000 39.83206 420 GLY B O 1
ATOM 6712 N N . ASP B 1 421 ? 18.20350 49.97318 35.65426 1.000 40.18853 421 ASP B N 1
ATOM 6713 C CA . ASP B 1 421 ? 16.93394 49.89345 36.36243 1.000 42.07410 421 ASP B CA 1
ATOM 6714 C C . ASP B 1 421 ? 16.59025 48.41192 36.46514 1.000 42.26779 421 ASP B C 1
ATOM 6715 O O . ASP B 1 421 ? 17.46504 47.54531 36.35447 1.000 38.43376 421 ASP B O 1
ATOM 6720 N N . ASP B 1 422 ? 15.30598 48.10659 36.67034 1.000 42.40059 422 ASP B N 1
ATOM 6721 C CA . ASP B 1 422 ? 14.89911 46.71636 36.85096 1.000 36.08514 422 ASP B CA 1
ATOM 6722 C C . ASP B 1 422 ? 15.21619 45.86412 35.62714 1.000 36.75451 422 ASP B C 1
ATOM 6723 O O . ASP B 1 422 ? 15.42841 44.65330 35.75615 1.000 37.56704 422 ASP B O 1
ATOM 6728 N N . ARG B 1 423 ? 15.27058 46.46957 34.43847 1.000 35.87733 423 ARG B N 1
ATOM 6729 C CA . ARG B 1 423 ? 15.63322 45.71040 33.24554 1.000 41.18781 423 ARG B CA 1
ATOM 6730 C C . ARG B 1 423 ? 17.05731 45.17190 33.31368 1.000 36.52951 423 ARG B C 1
ATOM 6731 O O . ARG B 1 423 ? 17.37518 44.20057 32.61859 1.000 32.90239 423 ARG B O 1
ATOM 6739 N N . SER B 1 424 ? 17.91880 45.77453 34.13566 1.000 28.68858 424 SER B N 1
ATOM 6740 C CA . SER B 1 424 ? 19.26711 45.24907 34.30547 1.000 40.55541 424 SER B CA 1
ATOM 6741 C C . SER B 1 424 ? 19.28164 43.94287 35.08753 1.000 43.57918 424 SER B C 1
ATOM 6742 O O . SER B 1 424 ? 20.29493 43.23550 35.05688 1.000 32.74874 424 SER B O 1
ATOM 6745 N N . ILE B 1 425 ? 18.18715 43.60722 35.77225 1.000 30.97338 425 ILE B N 1
ATOM 6746 C CA . ILE B 1 425 ? 18.12006 42.42583 36.62717 1.000 31.97664 425 ILE B CA 1
ATOM 6747 C C . ILE B 1 425 ? 17.61780 41.25409 35.79132 1.000 35.27652 425 ILE B C 1
ATOM 6748 O O . ILE B 1 425 ? 16.44417 41.20216 35.40789 1.000 36.36975 425 ILE B O 1
ATOM 6753 N N . TYR B 1 426 ? 18.50557 40.29773 35.53661 1.000 29.92012 426 TYR B N 1
ATOM 6754 C CA . TYR B 1 426 ? 18.21828 39.14809 34.69356 1.000 29.33474 426 TYR B CA 1
ATOM 6755 C C . TYR B 1 426 ? 17.76084 37.94269 35.50287 1.000 30.45501 426 TYR B C 1
ATOM 6756 O O . TYR B 1 426 ? 16.87465 37.20485 35.06095 1.000 32.44495 426 TYR B O 1
ATOM 6765 N N . ARG B 1 427 ? 18.37768 37.70703 36.66159 1.000 29.17888 427 ARG B N 1
ATOM 6766 C CA . ARG B 1 427 ? 18.00893 36.58125 37.51248 1.000 31.29804 427 ARG B CA 1
ATOM 6767 C C . ARG B 1 427 ? 18.26690 36.95197 38.96091 1.000 28.30333 427 ARG B C 1
ATOM 6768 O O . ARG B 1 427 ? 19.20782 37.68661 39.26625 1.000 34.15069 427 ARG B O 1
ATOM 6776 N N . THR B 1 428 ? 17.44849 36.40915 39.85472 1.000 29.15529 428 THR B N 1
ATOM 6777 C CA . THR B 1 428 ? 17.67939 36.57189 41.28333 1.000 29.76932 428 THR B CA 1
ATOM 6778 C C . THR B 1 428 ? 17.65273 35.20426 41.94737 1.000 29.08206 428 THR B C 1
ATOM 6779 O O . THR B 1 428 ? 16.69062 34.44044 41.77634 1.000 34.35113 428 THR B O 1
ATOM 6783 N N . TYR B 1 429 ? 18.71994 34.91754 42.69416 1.000 27.03073 429 TYR B N 1
ATOM 6784 C CA . TYR B 1 429 ? 18.90398 33.70139 43.46629 1.000 30.08231 429 TYR B CA 1
ATOM 6785 C C . TYR B 1 429 ? 18.83134 34.04260 44.94525 1.000 29.70031 429 TYR B C 1
ATOM 6786 O O . TYR B 1 429 ? 19.53931 34.94377 45.41539 1.000 33.20828 429 TYR B O 1
ATOM 6795 N N . VAL B 1 430 ? 18.01096 33.29926 45.67436 1.000 27.38201 430 VAL B N 1
ATOM 6796 C CA . VAL B 1 430 ? 17.88926 33.42544 47.11806 1.000 29.21473 430 VAL B CA 1
ATOM 6797 C C . VAL B 1 430 ? 18.02304 32.03394 47.71516 1.000 35.07515 430 VAL B C 1
ATOM 6798 O O . VAL B 1 430 ? 17.40595 31.08574 47.21647 1.000 31.31510 430 VAL B O 1
ATOM 6802 N N . ASP B 1 431 ? 18.83363 31.90900 48.77333 1.000 39.27137 431 ASP B N 1
ATOM 6803 C CA . ASP B 1 431 ? 19.06865 30.62155 49.43305 1.000 38.52235 431 ASP B CA 1
ATOM 6804 C C . ASP B 1 431 ? 19.62598 29.59996 48.44348 1.000 40.05972 431 ASP B C 1
ATOM 6805 O O . ASP B 1 431 ? 19.31143 28.40980 48.50257 1.000 48.15549 431 ASP B O 1
ATOM 6810 N N . GLY B 1 432 ? 20.46769 30.07782 47.52577 1.000 36.97999 432 GLY B N 1
ATOM 6811 C CA . GLY B 1 432 ? 21.07556 29.23540 46.51910 1.000 37.21205 432 GLY B CA 1
ATOM 6812 C C . GLY B 1 432 ? 20.12846 28.77303 45.44328 1.000 37.32327 432 GLY B C 1
ATOM 6813 O O . GLY B 1 432 ? 20.49327 27.90514 44.64804 1.000 37.13886 432 GLY B O 1
ATOM 6814 N N . ARG B 1 433 ? 18.94285 29.36887 45.36728 1.000 36.22609 433 ARG B N 1
ATOM 6815 C CA . ARG B 1 433 ? 17.86053 28.91189 44.51494 1.000 37.86358 433 ARG B CA 1
ATOM 6816 C C . ARG B 1 433 ? 17.38962 30.03365 43.59947 1.000 37.73221 433 ARG B C 1
ATOM 6817 O O . ARG B 1 433 ? 17.20657 31.17285 44.03992 1.000 35.28628 433 ARG B O 1
ATOM 6825 N N . LEU B 1 434 ? 17.14646 29.69108 42.33796 1.000 30.97325 434 LEU B N 1
ATOM 6826 C CA . LEU B 1 434 ? 16.58472 30.62524 41.36376 1.000 38.93066 434 LEU B CA 1
ATOM 6827 C C . LEU B 1 434 ? 15.14463 30.95928 41.74615 1.000 39.11194 434 LEU B C 1
ATOM 6828 O O . LEU B 1 434 ? 14.26524 30.09590 41.68223 1.000 36.76717 434 LEU B O 1
ATOM 6833 N N . VAL B 1 435 ? 14.90067 32.19831 42.17048 1.000 38.13083 435 VAL B N 1
ATOM 6834 C CA . VAL B 1 435 ? 13.55747 32.63813 42.53575 1.000 35.20854 435 VAL B CA 1
ATOM 6835 C C . VAL B 1 435 ? 13.02319 33.74278 41.63766 1.000 37.09262 435 VAL B C 1
ATOM 6836 O O . VAL B 1 435 ? 11.84975 34.11495 41.78209 1.000 37.97298 435 VAL B O 1
ATOM 6840 N N . TYR B 1 436 ? 13.82094 34.30038 40.72811 1.000 34.21661 436 TYR B N 1
ATOM 6841 C CA . TYR B 1 436 ? 13.22541 35.23528 39.77888 1.000 32.96262 436 TYR B CA 1
ATOM 6842 C C . TYR B 1 436 ? 13.97521 35.18446 38.45533 1.000 34.96781 436 TYR B C 1
ATOM 6843 O O . TYR B 1 436 ? 15.20770 35.19397 38.43942 1.000 36.48861 436 TYR B O 1
ATOM 6852 N N . GLU B 1 437 ? 13.21957 35.13328 37.35306 1.000 36.10156 437 GLU B N 1
ATOM 6853 C CA . GLU B 1 437 ? 13.75646 35.26035 36.00023 1.000 39.64662 437 GLU B CA 1
ATOM 6854 C C . GLU B 1 437 ? 13.00758 36.37268 35.27813 1.000 41.61203 437 GLU B C 1
ATOM 6855 O O . GLU B 1 437 ? 11.77311 36.39281 35.28680 1.000 41.45530 437 GLU B O 1
ATOM 6861 N N . ARG B 1 438 ? 13.74604 37.29239 34.65305 1.000 36.52713 438 ARG B N 1
ATOM 6862 C CA . ARG B 1 438 ? 13.11157 38.37362 33.90086 1.000 40.46128 438 ARG B CA 1
ATOM 6863 C C . ARG B 1 438 ? 12.24251 37.80303 32.78352 1.000 48.26890 438 ARG B C 1
ATOM 6864 O O . ARG B 1 438 ? 12.73024 37.06380 31.92266 1.000 38.31289 438 ARG B O 1
ATOM 6872 N N . ASN B 1 439 ? 10.95452 38.15032 32.80579 1.000 53.01968 439 ASN B N 1
ATOM 6873 C CA . ASN B 1 439 ? 9.95826 37.57621 31.89849 1.000 52.70602 439 ASN B CA 1
ATOM 6874 C C . ASN B 1 439 ? 10.32762 37.76561 30.43340 1.000 56.33449 439 ASN B C 1
ATOM 6875 O O . ASN B 1 439 ? 10.72869 38.85756 30.02478 1.000 56.74035 439 ASN B O 1
ATOM 6881 N N . GLU C 1 5 ? -12.40255 37.02009 52.40282 1.000 69.87649 5 GLU C N 1
ATOM 6882 C CA . GLU C 1 5 ? -13.39918 36.41045 53.27809 1.000 73.20121 5 GLU C CA 1
ATOM 6883 C C . GLU C 1 5 ? -14.75408 37.10150 53.13713 1.000 77.62330 5 GLU C C 1
ATOM 6884 O O . GLU C 1 5 ? -15.79943 36.45337 53.21953 1.000 73.41385 5 GLU C O 1
ATOM 6886 N N . HIS C 1 6 ? -14.73475 38.42024 52.92962 1.000 71.82596 6 HIS C N 1
ATOM 6887 C CA . HIS C 1 6 ? -15.97383 39.15399 52.70368 1.000 74.89451 6 HIS C CA 1
ATOM 6888 C C . HIS C 1 6 ? -15.77365 40.39786 51.83900 1.000 71.70132 6 HIS C C 1
ATOM 6889 O O . HIS C 1 6 ? -16.75202 41.05508 51.46793 1.000 71.52985 6 HIS C O 1
ATOM 6896 N N . THR C 1 7 ? -14.52915 40.72899 51.49897 1.000 63.69250 7 THR C N 1
ATOM 6897 C CA . THR C 1 7 ? -14.26538 41.89924 50.66864 1.000 64.27670 7 THR C CA 1
ATOM 6898 C C . THR C 1 7 ? -14.49832 41.56747 49.19785 1.000 56.14383 7 THR C C 1
ATOM 6899 O O . THR C 1 7 ? -14.14640 40.48249 48.72749 1.000 56.71959 7 THR C O 1
ATOM 6903 N N . LEU C 1 8 ? -15.10302 42.50825 48.47867 1.000 57.20695 8 LEU C N 1
ATOM 6904 C CA . LEU C 1 8 ? -15.46510 42.33121 47.08131 1.000 51.26246 8 LEU C CA 1
ATOM 6905 C C . LEU C 1 8 ? -14.35195 42.82995 46.16500 1.000 49.79182 8 LEU C C 1
ATOM 6906 O O . LEU C 1 8 ? -13.62031 43.76574 46.49580 1.000 50.02202 8 LEU C O 1
ATOM 6911 N N . LYS C 1 9 ? -14.22334 42.18388 45.00679 1.000 44.99656 9 LYS C N 1
ATOM 6912 C CA . LYS C 1 9 ? -13.30089 42.60301 43.96036 1.000 49.81769 9 LYS C CA 1
ATOM 6913 C C . LYS C 1 9 ? -14.08560 42.81637 42.67418 1.000 43.24301 9 LYS C C 1
ATOM 6914 O O . LYS C 1 9 ? -14.97729 42.02757 42.34711 1.000 37.83117 9 LYS C O 1
ATOM 6920 N N . ALA C 1 10 ? -13.75706 43.88288 41.94702 1.000 43.56818 10 ALA C N 1
ATOM 6921 C CA . ALA C 1 10 ? -14.48162 44.24334 40.73549 1.000 40.67735 10 ALA C CA 1
ATOM 6922 C C . ALA C 1 10 ? -13.50994 44.39072 39.57242 1.000 46.40667 10 ALA C C 1
ATOM 6923 O O . ALA C 1 10 ? -12.52649 45.13272 39.67121 1.000 41.95769 10 ALA C O 1
ATOM 6925 N N . VAL C 1 11 ? -13.79972 43.69522 38.47147 1.000 35.80142 11 VAL C N 1
ATOM 6926 C CA . VAL C 1 11 ? -12.96716 43.68327 37.27363 1.000 35.59598 11 VAL C CA 1
ATOM 6927 C C . VAL C 1 11 ? -13.86313 44.00246 36.08848 1.000 36.71560 11 VAL C C 1
ATOM 6928 O O . VAL C 1 11 ? -14.82393 43.27350 35.82818 1.000 45.79160 11 VAL C O 1
ATOM 6932 N N . ARG C 1 12 ? -13.55805 45.06874 35.35864 1.000 38.51893 12 ARG C N 1
ATOM 6933 C CA . ARG C 1 12 ? -14.32832 45.36221 34.15849 1.000 40.43679 12 ARG C CA 1
ATOM 6934 C C . ARG C 1 12 ? -13.44840 45.25748 32.92100 1.000 42.71154 12 ARG C C 1
ATOM 6935 O O . ARG C 1 12 ? -12.22880 45.45743 32.97600 1.000 44.30873 12 ARG C O 1
ATOM 6943 N N . GLY C 1 13 ? -14.08571 44.91156 31.81229 1.000 42.10536 13 GLY C N 1
ATOM 6944 C CA . GLY C 1 13 ? -13.36984 44.64330 30.58115 1.000 35.07225 13 GLY C CA 1
ATOM 6945 C C . GLY C 1 13 ? -14.25281 43.84967 29.63771 1.000 40.44943 13 GLY C C 1
ATOM 6946 O O . GLY C 1 13 ? -15.45022 43.71940 29.85181 1.000 36.40477 13 GLY C O 1
ATOM 6947 N N . SER C 1 14 ? -13.63199 43.31700 28.59103 1.000 32.84828 14 SER C N 1
ATOM 6948 C CA . SER C 1 14 ? -14.33467 42.50112 27.60629 1.000 32.93084 14 SER C CA 1
ATOM 6949 C C . SER C 1 14 ? -14.06963 41.02593 27.86940 1.000 35.76182 14 SER C C 1
ATOM 6950 O O . SER C 1 14 ? -12.91716 40.60296 27.89662 1.000 43.84634 14 SER C O 1
ATOM 6953 N N . PHE C 1 15 ? -15.13626 40.24802 28.03509 1.000 35.23047 15 PHE C N 1
ATOM 6954 C CA . PHE C 1 15 ? -15.04732 38.86241 28.47546 1.000 32.57291 15 PHE C CA 1
ATOM 6955 C C . PHE C 1 15 ? -15.54751 37.91602 27.39351 1.000 35.38371 15 PHE C C 1
ATOM 6956 O O . PHE C 1 15 ? -16.44877 38.25285 26.61866 1.000 42.95482 15 PHE C O 1
ATOM 6964 N N . ILE C 1 16 ? -14.95951 36.72119 27.35697 1.000 32.74612 16 ILE C N 1
ATOM 6965 C CA . ILE C 1 16 ? -15.43838 35.62665 26.51559 1.000 33.91326 16 ILE C CA 1
ATOM 6966 C C . ILE C 1 16 ? -15.49966 34.37550 27.37181 1.000 37.16977 16 ILE C C 1
ATOM 6967 O O . ILE C 1 16 ? -14.54017 34.06998 28.08700 1.000 37.39467 16 ILE C O 1
ATOM 6972 N N . ASP C 1 17 ? -16.60989 33.64531 27.29287 1.000 35.16892 17 ASP C N 1
ATOM 6973 C CA . ASP C 1 17 ? -16.67058 32.33314 27.92918 1.000 38.31607 17 ASP C CA 1
ATOM 6974 C C . ASP C 1 17 ? -17.74485 31.49771 27.24125 1.000 44.21414 17 ASP C C 1
ATOM 6975 O O . ASP C 1 17 ? -18.40994 31.94845 26.30590 1.000 41.84651 17 ASP C O 1
ATOM 6980 N N . VAL C 1 18 ? -17.88362 30.25517 27.69404 1.000 45.43923 18 VAL C N 1
ATOM 6981 C CA . VAL C 1 18 ? -18.91482 29.34034 27.21756 1.000 39.32423 18 VAL C CA 1
ATOM 6982 C C . VAL C 1 18 ? -19.79439 28.99139 28.40990 1.000 40.91307 18 VAL C C 1
ATOM 6983 O O . VAL C 1 18 ? -19.29796 28.50463 29.43273 1.000 41.77827 18 VAL C O 1
ATOM 6987 N N . THR C 1 19 ? -21.09813 29.22737 28.27811 1.000 43.24695 19 THR C N 1
ATOM 6988 C CA . THR C 1 19 ? -21.97523 29.20337 29.44333 1.000 44.92266 19 THR C CA 1
ATOM 6989 C C . THR C 1 19 ? -22.41290 27.80275 29.85585 1.000 34.03899 19 THR C C 1
ATOM 6990 O O . THR C 1 19 ? -22.89220 27.63223 30.98168 1.000 42.32267 19 THR C O 1
ATOM 6994 N N . ARG C 1 20 ? -22.24284 26.79895 28.99916 1.000 38.04752 20 ARG C N 1
ATOM 6995 C CA . ARG C 1 20 ? -22.59590 25.43276 29.36579 1.000 37.14112 20 ARG C CA 1
ATOM 6996 C C . ARG C 1 20 ? -21.81711 24.46134 28.49131 1.000 41.00258 20 ARG C C 1
ATOM 6997 O O . ARG C 1 20 ? -21.32439 24.81854 27.41890 1.000 41.85023 20 ARG C O 1
ATOM 7005 N N . THR C 1 21 ? -21.71705 23.22426 28.96900 1.000 40.18539 21 THR C N 1
ATOM 7006 C CA . THR C 1 21 ? -21.11629 22.15144 28.19514 1.000 43.80570 21 THR C CA 1
ATOM 7007 C C . THR C 1 21 ? -22.09883 21.65086 27.14860 1.000 49.77976 21 THR C C 1
ATOM 7008 O O . THR C 1 21 ? -23.31679 21.69704 27.33794 1.000 47.35493 21 THR C O 1
ATOM 7012 N N . ILE C 1 22 ? -21.55725 21.14639 26.04546 1.000 44.99944 22 ILE C N 1
ATOM 7013 C CA . ILE C 1 22 ? -22.35084 20.70894 24.91396 1.000 52.50894 22 ILE C CA 1
ATOM 7014 C C . ILE C 1 22 ? -21.90586 19.30333 24.51778 1.000 54.13562 22 ILE C C 1
ATOM 7015 O O . ILE C 1 22 ? -21.05959 18.69132 25.17065 1.000 57.55114 22 ILE C O 1
ATOM 7020 N N . ASP C 1 23 ? -22.49616 18.79207 23.43532 1.000 53.20236 23 ASP C N 1
ATOM 7021 C CA . ASP C 1 23 ? -22.22152 17.43650 22.98153 1.000 56.26419 23 ASP C CA 1
ATOM 7022 C C . ASP C 1 23 ? -21.86515 17.35931 21.50459 1.000 55.71699 23 ASP C C 1
ATOM 7023 O O . ASP C 1 23 ? -21.52837 16.27243 21.02136 1.000 53.51756 23 ASP C O 1
ATOM 7028 N N . ASN C 1 24 ? -21.93541 18.47300 20.77525 1.000 50.28004 24 ASN C N 1
ATOM 7029 C CA . ASN C 1 24 ? -21.50052 18.55755 19.39094 1.000 52.93559 24 ASN C CA 1
ATOM 7030 C C . ASN C 1 24 ? -20.96234 19.96507 19.20110 1.000 55.63633 24 ASN C C 1
ATOM 7031 O O . ASN C 1 24 ? -21.52846 20.91271 19.76695 1.000 57.48639 24 ASN C O 1
ATOM 7036 N N . PRO C 1 25 ? -19.87730 20.13739 18.44358 1.000 52.91261 25 PRO C N 1
ATOM 7037 C CA . PRO C 1 25 ? -19.32302 21.48976 18.26875 1.000 53.40304 25 PRO C CA 1
ATOM 7038 C C . PRO C 1 25 ? -20.29021 22.46145 17.60812 1.000 55.84565 25 PRO C C 1
ATOM 7039 O O . PRO C 1 25 ? -20.19314 23.67455 17.84748 1.000 54.16602 25 PRO C O 1
ATOM 7043 N N . GLU C 1 26 ? -21.23932 21.96390 16.80516 1.000 59.00844 26 GLU C N 1
ATOM 7044 C CA . GLU C 1 26 ? -22.24512 22.83954 16.20711 1.000 59.57543 26 GLU C CA 1
ATOM 7045 C C . GLU C 1 26 ? -23.04562 23.59711 17.26481 1.000 53.98882 26 GLU C C 1
ATOM 7046 O O . GLU C 1 26 ? -23.57375 24.67752 16.98176 1.000 56.72077 26 GLU C O 1
ATOM 7048 N N . GLU C 1 27 ? -23.13883 23.05909 18.48580 1.000 52.22527 27 GLU C N 1
ATOM 7049 C CA . GLU C 1 27 ? -23.86325 23.72659 19.56376 1.000 53.66704 27 GLU C CA 1
ATOM 7050 C C . GLU C 1 27 ? -23.10022 24.90163 20.16475 1.000 50.56382 27 GLU C C 1
ATOM 7051 O O . GLU C 1 27 ? -23.72276 25.75895 20.80789 1.000 48.63134 27 GLU C O 1
ATOM 7057 N N . ILE C 1 28 ? -21.77655 24.96015 19.97276 1.000 50.09368 28 ILE C N 1
ATOM 7058 C CA . ILE C 1 28 ? -20.94588 25.87871 20.75350 1.000 50.03906 28 ILE C CA 1
ATOM 7059 C C . ILE C 1 28 ? -21.35452 27.32614 20.50803 1.000 43.06459 28 ILE C C 1
ATOM 7060 O O . ILE C 1 28 ? -21.37946 28.14661 21.43632 1.000 43.40963 28 ILE C O 1
ATOM 7065 N N . ALA C 1 29 ? -21.70230 27.65888 19.26304 1.000 43.89307 29 ALA C N 1
ATOM 7066 C CA . ALA C 1 29 ? -22.07353 29.03460 18.94605 1.000 45.50278 29 ALA C CA 1
ATOM 7067 C C . ALA C 1 29 ? -23.25155 29.51407 19.78079 1.000 46.61404 29 ALA C C 1
ATOM 7068 O O . ALA C 1 29 ? -23.35079 30.71172 20.07498 1.000 54.95442 29 ALA C O 1
ATOM 7070 N N . SER C 1 30 ? -24.14897 28.60860 20.17829 1.000 43.71811 30 SER C N 1
ATOM 7071 C CA . SER C 1 30 ? -25.29491 29.01946 20.98189 1.000 52.18868 30 SER C CA 1
ATOM 7072 C C . SER C 1 30 ? -24.98429 29.07733 22.47266 1.000 44.25449 30 SER C C 1
ATOM 7073 O O . SER C 1 30 ? -25.77582 29.64611 23.23325 1.000 50.46179 30 SER C O 1
ATOM 7076 N N . ALA C 1 31 ? -23.86076 28.50658 22.90879 1.000 46.42372 31 ALA C N 1
ATOM 7077 C CA . ALA C 1 31 ? -23.43566 28.59076 24.29963 1.000 44.17105 31 ALA C CA 1
ATOM 7078 C C . ALA C 1 31 ? -22.34102 29.62757 24.52130 1.000 43.54312 31 ALA C C 1
ATOM 7079 O O . ALA C 1 31 ? -22.03636 29.95362 25.67392 1.000 39.62322 31 ALA C O 1
ATOM 7081 N N . LEU C 1 32 ? -21.75528 30.15958 23.45598 1.000 42.15735 32 LEU C N 1
ATOM 7082 C CA . LEU C 1 32 ? -20.70694 31.15350 23.61358 1.000 49.45250 32 LEU C CA 1
ATOM 7083 C C . LEU C 1 32 ? -21.29699 32.49373 24.02784 1.000 46.19298 32 LEU C C 1
ATOM 7084 O O . LEU C 1 32 ? -22.37273 32.88733 23.56829 1.000 50.20675 32 LEU C O 1
ATOM 7089 N N . ARG C 1 33 ? -20.57598 33.19851 24.89690 1.000 47.27636 33 ARG C N 1
ATOM 7090 C CA . ARG C 1 33 ? -20.98599 34.48882 25.42604 1.000 38.88138 33 ARG C CA 1
ATOM 7091 C C . ARG C 1 33 ? -19.81401 35.45631 25.32846 1.000 47.57954 33 ARG C C 1
ATOM 7092 O O . ARG C 1 33 ? -18.70634 35.15509 25.79482 1.000 43.00554 33 ARG C O 1
ATOM 7100 N N . PHE C 1 34 ? -20.06076 36.60818 24.70767 1.000 44.29882 34 PHE C N 1
ATOM 7101 C CA . PHE C 1 34 ? -19.07083 37.66650 24.56350 1.000 43.32452 34 PHE C CA 1
ATOM 7102 C C . PHE C 1 34 ? -19.67657 38.95728 25.08376 1.000 40.43205 34 PHE C C 1
ATOM 7103 O O . PHE C 1 34 ? -20.70310 39.41087 24.56988 1.000 43.62544 34 PHE C O 1
ATOM 7111 N N . ILE C 1 35 ? -19.04514 39.55460 26.08880 1.000 39.58219 35 ILE C N 1
ATOM 7112 C CA . ILE C 1 35 ? -19.51750 40.81476 26.65077 1.000 40.82607 35 ILE C CA 1
ATOM 7113 C C . ILE C 1 35 ? -18.42016 41.85525 26.47614 1.000 40.22967 35 ILE C C 1
ATOM 7114 O O . ILE C 1 35 ? -17.39915 41.81608 27.17353 1.000 43.02066 35 ILE C O 1
ATOM 7119 N N . GLU C 1 36 ? -18.63563 42.79304 25.55017 1.000 42.27601 36 GLU C N 1
ATOM 7120 C CA . GLU C 1 36 ? -17.63492 43.81910 25.27341 1.000 40.01990 36 GLU C CA 1
ATOM 7121 C C . GLU C 1 36 ? -17.40485 44.71867 26.48398 1.000 44.47680 36 GLU C C 1
ATOM 7122 O O . GLU C 1 36 ? -16.25749 45.04635 26.81262 1.000 42.05964 36 GLU C O 1
ATOM 7128 N N . ASP C 1 37 ? -18.47711 45.13481 27.15271 1.000 39.42968 37 ASP C N 1
ATOM 7129 C CA . ASP C 1 37 ? -18.40300 46.01066 28.32295 1.000 41.34655 37 ASP C CA 1
ATOM 7130 C C . ASP C 1 37 ? -18.96184 45.25929 29.52955 1.000 46.08578 37 ASP C C 1
ATOM 7131 O O . ASP C 1 37 ? -20.05537 45.55357 30.02215 1.000 40.18940 37 ASP C O 1
ATOM 7136 N N . GLY C 1 38 ? -18.19576 44.28390 30.00652 1.000 40.08307 38 GLY C N 1
ATOM 7137 C CA . GLY C 1 38 ? -18.62022 43.41733 31.08043 1.000 38.28944 38 GLY C CA 1
ATOM 7138 C C . GLY C 1 38 ? -17.95830 43.72697 32.41666 1.000 37.52550 38 GLY C C 1
ATOM 7139 O O . GLY C 1 38 ? -16.97490 44.46600 32.51688 1.000 43.07961 38 GLY C O 1
ATOM 7140 N N . LEU C 1 39 ? -18.51832 43.10002 33.44808 1.000 36.25503 39 LEU C N 1
ATOM 7141 C CA . LEU C 1 39 ? -18.13719 43.29651 34.83755 1.000 40.47339 39 LEU C CA 1
ATOM 7142 C C . LEU C 1 39 ? -18.18247 41.95174 35.55223 1.000 41.47098 39 LEU C C 1
ATOM 7143 O O . LEU C 1 39 ? -19.18859 41.22784 35.47917 1.000 38.07811 39 LEU C O 1
ATOM 7148 N N . LEU C 1 40 ? -17.08316 41.63610 36.23613 1.000 34.97584 40 LEU C N 1
ATOM 7149 C CA . LEU C 1 40 ? -16.91399 40.42831 37.02985 1.000 38.17466 40 LEU C CA 1
ATOM 7150 C C . LEU C 1 40 ? -16.71015 40.83990 38.48315 1.000 38.27983 40 LEU C C 1
ATOM 7151 O O . LEU C 1 40 ? -15.80039 41.61847 38.79155 1.000 40.31866 40 LEU C O 1
ATOM 7156 N N . LEU C 1 41 ? -17.56723 40.33574 39.36651 1.000 43.72161 41 LEU C N 1
ATOM 7157 C CA . LEU C 1 41 ? -17.48087 40.55993 40.79997 1.000 39.57546 41 LEU C CA 1
ATOM 7158 C C . LEU C 1 41 ? -17.07019 39.26346 41.46912 1.000 34.37977 41 LEU C C 1
ATOM 7159 O O . LEU C 1 41 ? -17.70458 38.22151 41.24781 1.000 37.12367 41 LEU C O 1
ATOM 7164 N N . ILE C 1 42 ? -16.05482 39.36527 42.32593 1.000 37.01597 42 ILE C N 1
ATOM 7165 C CA . ILE C 1 42 ? -15.37102 38.24455 42.95407 1.000 41.32689 42 ILE C CA 1
ATOM 7166 C C . ILE C 1 42 ? -15.47299 38.39370 44.46541 1.000 36.92769 42 ILE C C 1
ATOM 7167 O O . ILE C 1 42 ? -15.22884 39.47928 45.00161 1.000 36.95624 42 ILE C O 1
ATOM 7172 N N . LYS C 1 43 ? -15.79385 37.29998 45.15159 1.000 38.10682 43 LYS C N 1
ATOM 7173 C CA . LYS C 1 43 ? -15.76613 37.25982 46.60656 1.000 38.68646 43 LYS C CA 1
ATOM 7174 C C . LYS C 1 43 ? -15.28027 35.88797 47.04474 1.000 36.96930 43 LYS C C 1
ATOM 7175 O O . LYS C 1 43 ? -15.72950 34.87125 46.50673 1.000 35.76542 43 LYS C O 1
ATOM 7178 N N . GLN C 1 44 ? -14.35301 35.86405 48.00556 1.000 40.69022 44 GLN C N 1
ATOM 7179 C CA . GLN C 1 44 ? -13.80940 34.61528 48.55180 1.000 41.34033 44 GLN C CA 1
ATOM 7180 C C . GLN C 1 44 ? -13.24050 33.71378 47.45713 1.000 36.98429 44 GLN C C 1
ATOM 7181 O O . GLN C 1 44 ? -13.38375 32.49046 47.49352 1.000 41.10256 44 GLN C O 1
ATOM 7187 N N . GLY C 1 45 ? -12.58845 34.32057 46.47032 1.000 37.02920 45 GLY C N 1
ATOM 7188 C CA . GLY C 1 45 ? -11.99337 33.55002 45.39686 1.000 35.78410 45 GLY C CA 1
ATOM 7189 C C . GLY C 1 45 ? -12.97104 32.92229 44.42868 1.000 37.86522 45 GLY C C 1
ATOM 7190 O O . GLY C 1 45 ? -12.55296 32.11702 43.58981 1.000 37.36362 45 GLY C O 1
ATOM 7191 N N . LYS C 1 46 ? -14.25627 33.26306 44.51007 1.000 37.89983 46 LYS C N 1
ATOM 7192 C CA . LYS C 1 46 ? -15.26985 32.71937 43.62034 1.000 36.99417 46 LYS C CA 1
ATOM 7193 C C . LYS C 1 46 ? -15.98838 33.84731 42.88877 1.000 37.57580 46 LYS C C 1
ATOM 7194 O O . LYS C 1 46 ? -16.01631 34.99699 43.33955 1.000 34.74221 46 LYS C O 1
ATOM 7200 N N . VAL C 1 47 ? -16.54944 33.50881 41.73087 1.000 34.04851 47 VAL C N 1
ATOM 7201 C CA . VAL C 1 47 ? -17.35248 34.46571 40.98091 1.000 36.07895 47 VAL C CA 1
ATOM 7202 C C . VAL C 1 47 ? -18.61996 34.76048 41.77328 1.000 38.96033 47 VAL C C 1
ATOM 7203 O O . VAL C 1 47 ? -19.38612 33.85085 42.11371 1.000 38.00437 47 VAL C O 1
ATOM 7207 N N . GLU C 1 48 ? -18.82934 36.03314 42.09757 1.000 37.88867 48 GLU C N 1
ATOM 7208 C CA . GLU C 1 48 ? -20.02327 36.47712 42.80057 1.000 44.72829 48 GLU C CA 1
ATOM 7209 C C . GLU C 1 48 ? -21.09476 36.96233 41.84334 1.000 45.19032 48 GLU C C 1
ATOM 7210 O O . GLU C 1 48 ? -22.27453 36.64242 42.01808 1.000 44.47890 48 GLU C O 1
ATOM 7216 N N . TRP C 1 49 ? -20.69977 37.71312 40.82210 1.000 43.93534 49 TRP C N 1
ATOM 7217 C CA . TRP C 1 49 ? -21.65835 38.20182 39.83899 1.000 37.93994 49 TRP C CA 1
ATOM 7218 C C . TRP C 1 49 ? -20.91931 38.40764 38.53007 1.000 40.94960 49 TRP C C 1
ATOM 7219 O O . TRP C 1 49 ? -19.76566 38.83286 38.53210 1.000 38.44749 49 TRP C O 1
ATOM 7230 N N . PHE C 1 50 ? -21.56295 38.09333 37.41447 1.000 37.74478 50 PHE C N 1
ATOM 7231 C CA . PHE C 1 50 ? -20.91803 38.38208 36.14186 1.000 39.51545 50 PHE C CA 1
ATOM 7232 C C . PHE C 1 50 ? -21.96145 38.77857 35.11547 1.000 37.52465 50 PHE C C 1
ATOM 7233 O O . PHE C 1 50 ? -22.98937 38.10992 34.98019 1.000 43.75913 50 PHE C O 1
ATOM 7241 N N . GLY C 1 51 ? -21.67967 39.84510 34.37896 1.000 40.91527 51 GLY C N 1
ATOM 7242 C CA . GLY C 1 51 ? -22.59909 40.23652 33.32144 1.000 32.61278 51 GLY C CA 1
ATOM 7243 C C . GLY C 1 51 ? -22.21532 41.57479 32.74005 1.000 42.68847 51 GLY C C 1
ATOM 7244 O O . GLY C 1 51 ? -21.03852 41.94767 32.72968 1.000 37.71812 51 GLY C O 1
ATOM 7245 N N . GLU C 1 52 ? -23.22447 42.29489 32.25715 1.000 41.81680 52 GLU C N 1
ATOM 7246 C CA . GLU C 1 52 ? -22.98854 43.61080 31.67819 1.000 43.58260 52 GLU C CA 1
ATOM 7247 C C . GLU C 1 52 ? -22.65822 44.62903 32.76616 1.000 41.80793 52 GLU C C 1
ATOM 7248 O O . GLU C 1 52 ? -23.22202 44.60100 33.86458 1.000 42.18304 52 GLU C O 1
ATOM 7254 N N . TRP C 1 53 ? -21.72396 45.52697 32.45151 1.000 37.42943 53 TRP C N 1
ATOM 7255 C CA . TRP C 1 53 ? -21.35761 46.58954 33.38177 1.000 43.09201 53 TRP C CA 1
ATOM 7256 C C . TRP C 1 53 ? -22.57349 47.42078 33.78243 1.000 43.11012 53 TRP C C 1
ATOM 7257 O O . TRP C 1 53 ? -22.72501 47.78995 34.95264 1.000 44.44143 53 TRP C O 1
ATOM 7268 N N . GLU C 1 54 ? -23.46709 47.70192 32.83261 1.000 37.83853 54 GLU C N 1
ATOM 7269 C CA . GLU C 1 54 ? -24.62235 48.54041 33.13315 1.000 49.41731 54 GLU C CA 1
ATOM 7270 C C . GLU C 1 54 ? -25.65152 47.84048 34.01683 1.000 43.20525 54 GLU C C 1
ATOM 7271 O O . GLU C 1 54 ? -26.42441 48.51959 34.70014 1.000 44.01277 54 GLU C O 1
ATOM 7277 N N . ASN C 1 55 ? -25.68081 46.50973 34.02825 1.000 40.36913 55 ASN C N 1
ATOM 7278 C CA . ASN C 1 55 ? -26.59617 45.78891 34.90262 1.000 43.79296 55 ASN C CA 1
ATOM 7279 C C . ASN C 1 55 ? -26.01441 45.50664 36.28203 1.000 42.83210 55 ASN C C 1
ATOM 7280 O O . ASN C 1 55 ? -26.77263 45.16579 37.19632 1.000 41.64262 55 ASN C O 1
ATOM 7285 N N . GLY C 1 56 ? -24.69984 45.64128 36.46048 1.000 41.78573 56 GLY C N 1
ATOM 7286 C CA . GLY C 1 56 ? -24.08149 45.22977 37.70623 1.000 38.75006 56 GLY C CA 1
ATOM 7287 C C . GLY C 1 56 ? -23.24641 46.26897 38.42559 1.000 36.06873 56 GLY C C 1
ATOM 7288 O O . GLY C 1 56 ? -22.79693 46.02026 39.54974 1.000 37.36961 56 GLY C O 1
ATOM 7289 N N . LYS C 1 57 ? -23.02094 47.43160 37.80302 1.000 33.30935 57 LYS C N 1
ATOM 7290 C CA . LYS C 1 57 ? -22.13345 48.42228 38.40827 1.000 38.35015 57 LYS C CA 1
ATOM 7291 C C . LYS C 1 57 ? -22.71048 49.01209 39.68889 1.000 48.83220 57 LYS C C 1
ATOM 7292 O O . LYS C 1 57 ? -21.94397 49.47916 40.54077 1.000 45.18546 57 LYS C O 1
ATOM 7298 N N . HIS C 1 58 ? -24.04101 48.99116 39.84240 1.000 42.57124 58 HIS C N 1
ATOM 7299 C CA . HIS C 1 58 ? -24.67362 49.51464 41.04873 1.000 44.58308 58 HIS C CA 1
ATOM 7300 C C . HIS C 1 58 ? -24.22092 48.76558 42.29611 1.000 42.37478 58 HIS C C 1
ATOM 7301 O O . HIS C 1 58 ? -24.24765 49.32615 43.39742 1.000 44.71682 58 HIS C O 1
ATOM 7308 N N . GLN C 1 59 ? -23.80644 47.50424 42.14465 1.000 37.07699 59 GLN C N 1
ATOM 7309 C CA . GLN C 1 59 ? -23.38971 46.67233 43.26912 1.000 45.73565 59 GLN C CA 1
ATOM 7310 C C . GLN C 1 59 ? -22.02985 47.05673 43.84806 1.000 43.26335 59 GLN C C 1
ATOM 7311 O O . GLN C 1 59 ? -21.67125 46.52500 44.90379 1.000 46.80305 59 GLN C O 1
ATOM 7317 N N . ILE C 1 60 ? -21.27459 47.91708 43.18670 1.000 47.41760 60 ILE C N 1
ATOM 7318 C CA . ILE C 1 60 ? -19.89841 48.24621 43.60839 1.000 47.16055 60 ILE C CA 1
ATOM 7319 C C . ILE C 1 60 ? -19.98002 49.45278 44.54306 1.000 51.06504 60 ILE C C 1
ATOM 7320 O O . ILE C 1 60 ? -20.33605 50.55214 44.08503 1.000 52.62031 60 ILE C O 1
ATOM 7325 N N . PRO C 1 61 ? -19.64821 49.30080 45.82295 1.000 52.20678 61 PRO C N 1
ATOM 7326 C CA . PRO C 1 61 ? -19.65046 50.46048 46.72184 1.000 52.85315 61 PRO C CA 1
ATOM 7327 C C . PRO C 1 61 ? -18.57721 51.46416 46.32260 1.000 58.70170 61 PRO C C 1
ATOM 7328 O O . PRO C 1 61 ? -17.58180 51.12920 45.67095 1.000 53.36107 61 PRO C O 1
ATOM 7332 N N . ASP C 1 62 ? -18.80200 52.72375 46.72087 1.000 59.21519 62 ASP C N 1
ATOM 7333 C CA . ASP C 1 62 ? -17.87795 53.79977 46.37568 1.000 55.81712 62 ASP C CA 1
ATOM 7334 C C . ASP C 1 62 ? -16.49712 53.58538 46.97253 1.000 62.92418 62 ASP C C 1
ATOM 7335 O O . ASP C 1 62 ? -15.52742 54.19405 46.50425 1.000 64.08298 62 ASP C O 1
ATOM 7337 N N . THR C 1 63 ? -16.37786 52.70243 47.95839 1.000 60.19461 63 THR C N 1
ATOM 7338 C CA . THR C 1 63 ? -15.08787 52.43652 48.56212 1.000 63.63905 63 THR C CA 1
ATOM 7339 C C . THR C 1 63 ? -14.20941 51.55531 47.69019 1.000 62.56372 63 THR C C 1
ATOM 7340 O O . THR C 1 63 ? -13.10153 51.24769 48.09648 1.000 65.31817 63 THR C O 1
ATOM 7344 N N . ILE C 1 64 ? -14.68849 51.00157 46.58834 1.000 61.72131 64 ILE C N 1
ATOM 7345 C CA . ILE C 1 64 ? -13.86176 50.11499 45.77047 1.000 60.78539 64 ILE C CA 1
ATOM 7346 C C . ILE C 1 64 ? -13.55415 50.69277 44.38667 1.000 60.48806 64 ILE C C 1
ATOM 7347 O O . ILE C 1 64 ? -14.37203 51.35929 43.72861 1.000 60.61100 64 ILE C O 1
ATOM 7352 N N . ARG C 1 65 ? -12.29957 50.47619 44.01891 1.000 59.52951 65 ARG C N 1
ATOM 7353 C CA . ARG C 1 65 ? -11.73443 50.74173 42.71981 1.000 61.02368 65 ARG C CA 1
ATOM 7354 C C . ARG C 1 65 ? -11.81866 49.46922 41.89560 1.000 55.91429 65 ARG C C 1
ATOM 7355 O O . ARG C 1 65 ? -11.43099 48.38309 42.35296 1.000 48.15313 65 ARG C O 1
ATOM 7357 N N . VAL C 1 66 ? -12.29177 49.61978 40.67366 1.000 52.40643 66 VAL C N 1
ATOM 7358 C CA . VAL C 1 66 ? -12.43390 48.49119 39.76955 1.000 48.29279 66 VAL C CA 1
ATOM 7359 C C . VAL C 1 66 ? -11.10919 48.26107 39.06174 1.000 51.12754 66 VAL C C 1
ATOM 7360 O O . VAL C 1 66 ? -10.38138 49.21050 38.75290 1.000 50.74153 66 VAL C O 1
ATOM 7364 N N . ARG C 1 67 ? -10.75586 46.99503 38.86196 1.000 48.41023 67 ARG C N 1
ATOM 7365 C CA . ARG C 1 67 ? -9.59159 46.66579 38.05100 1.000 49.33234 67 ARG C CA 1
ATOM 7366 C C . ARG C 1 67 ? -10.01688 46.87173 36.60585 1.000 47.01444 67 ARG C C 1
ATOM 7367 O O . ARG C 1 67 ? -10.82135 46.10086 36.07356 1.000 45.25749 67 ARG C O 1
ATOM 7375 N N . ASP C 1 68 ? -9.48727 47.90654 35.96800 1.000 49.87372 68 ASP C N 1
ATOM 7376 C CA . ASP C 1 68 ? -9.95879 48.33080 34.65444 1.000 45.98260 68 ASP C CA 1
ATOM 7377 C C . ASP C 1 68 ? -9.04736 47.72259 33.59291 1.000 47.19094 68 ASP C C 1
ATOM 7378 O O . ASP C 1 68 ? -7.96070 48.23872 33.32056 1.000 51.01795 68 ASP C O 1
ATOM 7383 N N . TYR C 1 69 ? -9.49418 46.61456 32.99722 1.000 44.21862 69 TYR C N 1
ATOM 7384 C CA . TYR C 1 69 ? -8.78137 45.96038 31.90655 1.000 39.45260 69 TYR C CA 1
ATOM 7385 C C . TYR C 1 69 ? -9.48200 46.17554 30.56731 1.000 39.41104 69 TYR C C 1
ATOM 7386 O O . TYR C 1 69 ? -9.44198 45.30374 29.69752 1.000 44.06685 69 TYR C O 1
ATOM 7395 N N . ARG C 1 70 ? -10.14499 47.32054 30.39850 1.000 42.16739 70 ARG C N 1
ATOM 7396 C CA . ARG C 1 70 ? -10.78270 47.63470 29.12658 1.000 42.42049 70 ARG C CA 1
ATOM 7397 C C . ARG C 1 70 ? -9.72072 47.77589 28.04780 1.000 43.84902 70 ARG C C 1
ATOM 7398 O O . ARG C 1 70 ? -8.65203 48.34441 28.28099 1.000 49.16010 70 ARG C O 1
ATOM 7406 N N . GLY C 1 71 ? -10.01416 47.24943 26.86113 1.000 45.53589 71 GLY C N 1
ATOM 7407 C CA . GLY C 1 71 ? -9.02973 47.11929 25.81031 1.000 41.47047 71 GLY C CA 1
ATOM 7408 C C . GLY C 1 71 ? -8.37606 45.75339 25.74133 1.000 47.06273 71 GLY C C 1
ATOM 7409 O O . GLY C 1 71 ? -7.73509 45.43615 24.73463 1.000 52.73750 71 GLY C O 1
ATOM 7410 N N . LYS C 1 72 ? -8.51511 44.94837 26.78764 1.000 43.92008 72 LYS C N 1
ATOM 7411 C CA . LYS C 1 72 ? -8.01413 43.58584 26.82970 1.000 40.88329 72 LYS C CA 1
ATOM 7412 C C . LYS C 1 72 ? -9.15558 42.59560 26.63659 1.000 45.76380 72 LYS C C 1
ATOM 7413 O O . LYS C 1 72 ? -10.33640 42.95639 26.63394 1.000 47.27905 72 LYS C O 1
ATOM 7419 N N . LEU C 1 73 ? -8.78982 41.31949 26.52631 1.000 38.06557 73 LEU C N 1
ATOM 7420 C CA . LEU C 1 73 ? -9.75718 40.23559 26.44999 1.000 36.09382 73 LEU C CA 1
ATOM 7421 C C . LEU C 1 73 ? -9.56325 39.32264 27.64802 1.000 42.19436 73 LEU C C 1
ATOM 7422 O O . LEU C 1 73 ? -8.46133 38.82490 27.88401 1.000 37.53026 73 LEU C O 1
ATOM 7427 N N . ILE C 1 74 ? -10.63699 39.08569 28.38769 1.000 34.93357 74 ILE C N 1
ATOM 7428 C CA . ILE C 1 74 ? -10.59571 38.32136 29.62028 1.000 34.77463 74 ILE C CA 1
ATOM 7429 C C . ILE C 1 74 ? -11.27927 36.99321 29.34720 1.000 38.86899 74 ILE C C 1
ATOM 7430 O O . ILE C 1 74 ? -12.44680 36.95466 28.92885 1.000 35.91070 74 ILE C O 1
ATOM 7435 N N . VAL C 1 75 ? -10.54386 35.90962 29.56576 1.000 33.54955 75 VAL C N 1
ATOM 7436 C CA . VAL C 1 75 ? -11.04939 34.56633 29.29485 1.000 34.19249 75 VAL C CA 1
ATOM 7437 C C . VAL C 1 75 ? -10.85388 33.73799 30.55546 1.000 35.03356 75 VAL C C 1
ATOM 7438 O O . VAL C 1 75 ? -10.05330 34.10101 31.42904 1.000 34.46670 75 VAL C O 1
ATOM 7442 N N . PRO C 1 76 ? -11.60167 32.64587 30.70551 1.000 36.44234 76 PRO C N 1
ATOM 7443 C CA . PRO C 1 76 ? -11.33278 31.73146 31.82082 1.000 34.92626 76 PRO C CA 1
ATOM 7444 C C . PRO C 1 76 ? -9.95694 31.10010 31.67370 1.000 35.35462 76 PRO C C 1
ATOM 7445 O O . PRO C 1 76 ? -9.42312 30.97737 30.57007 1.000 33.56797 76 PRO C O 1
ATOM 7449 N N . GLY C 1 77 ? -9.38123 30.71062 32.80800 1.000 34.96280 77 GLY C N 1
ATOM 7450 C CA . GLY C 1 77 ? -8.05417 30.12302 32.78544 1.000 32.94781 77 GLY C CA 1
ATOM 7451 C C . GLY C 1 77 ? -8.00827 28.88411 31.90836 1.000 40.20569 77 GLY C C 1
ATOM 7452 O O . GLY C 1 77 ? -8.94081 28.07720 31.88854 1.000 37.41425 77 GLY C O 1
ATOM 7453 N N . PHE C 1 78 ? -6.90766 28.73499 31.17269 1.000 29.85590 78 PHE C N 1
ATOM 7454 C CA . PHE C 1 78 ? -6.75879 27.57235 30.31421 1.000 34.58254 78 PHE C CA 1
ATOM 7455 C C . PHE C 1 78 ? -6.53767 26.31404 31.14819 1.000 37.31908 78 PHE C C 1
ATOM 7456 O O . PHE C 1 78 ? -5.99719 26.35728 32.26200 1.000 36.41449 78 PHE C O 1
ATOM 7464 N N . VAL C 1 79 ? -6.97073 25.18596 30.58930 1.000 36.61728 79 VAL C N 1
ATOM 7465 C CA . VAL C 1 79 ? -6.96290 23.89140 31.26243 1.000 37.63114 79 VAL C CA 1
ATOM 7466 C C . VAL C 1 79 ? -6.08303 22.95673 30.44554 1.000 34.91808 79 VAL C C 1
ATOM 7467 O O . VAL C 1 79 ? -6.41135 22.62807 29.29951 1.000 39.69723 79 VAL C O 1
ATOM 7471 N N . ASP C 1 80 ? -4.96550 22.53740 31.03136 1.000 35.11943 80 ASP C N 1
ATOM 7472 C CA . ASP C 1 80 ? -3.98819 21.66504 30.38616 1.000 36.99872 80 ASP C CA 1
ATOM 7473 C C . ASP C 1 80 ? -4.17388 20.25196 30.93271 1.000 35.54003 80 ASP C C 1
ATOM 7474 O O . ASP C 1 80 ? -3.87616 19.98746 32.10134 1.000 37.04998 80 ASP C O 1
ATOM 7479 N N . THR C 1 81 ? -4.66557 19.34294 30.09956 1.000 33.53940 81 THR C N 1
ATOM 7480 C CA . THR C 1 81 ? -5.09277 18.04793 30.61358 1.000 34.27521 81 THR C CA 1
ATOM 7481 C C . THR C 1 81 ? -4.01669 16.96864 30.54457 1.000 36.90926 81 THR C C 1
ATOM 7482 O O . THR C 1 81 ? -4.29659 15.81696 30.90348 1.000 37.61258 81 THR C O 1
ATOM 7486 N N . HIS C 1 82 ? -2.80294 17.29747 30.09982 1.000 29.21045 82 HIS C N 1
ATOM 7487 C CA . HIS C 1 82 ? -1.70089 16.33546 30.15120 1.000 33.07194 82 HIS C CA 1
ATOM 7488 C C . HIS C 1 82 ? -0.38325 17.08848 30.00781 1.000 34.55444 82 HIS C C 1
ATOM 7489 O O . HIS C 1 82 ? -0.08698 17.62644 28.93574 1.000 30.40399 82 HIS C O 1
ATOM 7496 N N . ILE C 1 83 ? 0.40196 17.11419 31.07790 1.000 32.72987 83 ILE C N 1
ATOM 7497 C CA . ILE C 1 83 ? 1.70385 17.76568 31.07117 1.000 35.20954 83 ILE C CA 1
ATOM 7498 C C . ILE C 1 83 ? 2.57222 17.07499 32.11437 1.000 35.05268 83 ILE C C 1
ATOM 7499 O O . ILE C 1 83 ? 2.08341 16.66528 33.17389 1.000 37.93135 83 ILE C O 1
ATOM 7504 N N . HIS C 1 84 ? 3.85916 16.93389 31.79332 1.000 28.16895 84 HIS C N 1
ATOM 7505 C CA . HIS C 1 84 ? 4.85283 16.28829 32.64553 1.000 33.15867 84 HIS C CA 1
ATOM 7506 C C . HIS C 1 84 ? 5.63364 17.37759 33.37061 1.000 35.78630 84 HIS C C 1
ATOM 7507 O O . HIS C 1 84 ? 6.37418 18.13956 32.74401 1.000 40.12017 84 HIS C O 1
ATOM 7514 N N . TYR C 1 85 ? 5.45995 17.45745 34.68407 1.000 33.99649 85 TYR C N 1
ATOM 7515 C CA . TYR C 1 85 ? 6.23597 18.40812 35.47790 1.000 37.18411 85 TYR C CA 1
ATOM 7516 C C . TYR C 1 85 ? 7.75041 18.23643 35.33189 1.000 36.95004 85 TYR C C 1
ATOM 7517 O O . TYR C 1 85 ? 8.43537 19.24074 35.07861 1.000 34.45566 85 TYR C O 1
ATOM 7526 N N . PRO C 1 86 ? 8.34293 17.02316 35.45277 1.000 39.03829 86 PRO C N 1
ATOM 7527 C CA . PRO C 1 86 ? 9.80818 16.89942 35.48078 1.000 41.87987 86 PRO C CA 1
ATOM 7528 C C . PRO C 1 86 ? 10.44733 16.80381 34.09661 1.000 41.37390 86 PRO C C 1
ATOM 7529 O O . PRO C 1 86 ? 11.31446 15.96138 33.84940 1.000 44.45777 86 PRO C O 1
ATOM 7533 N N . GLN C 1 87 ? 10.00132 17.65853 33.16923 1.000 39.47932 87 GLN C N 1
ATOM 7534 C CA . GLN C 1 87 ? 10.46875 17.59141 31.79120 1.000 37.92870 87 GLN C CA 1
ATOM 7535 C C . GLN C 1 87 ? 10.62701 18.95793 31.12661 1.000 36.90301 87 GLN C C 1
ATOM 7536 O O . GLN C 1 87 ? 10.75718 19.00995 29.89725 1.000 43.35320 87 GLN C O 1
ATOM 7542 N N . SER C 1 88 ? 10.60248 20.06484 31.87704 1.000 35.29093 88 SER C N 1
ATOM 7543 C CA . SER C 1 88 ? 10.65268 21.38271 31.24159 1.000 39.07263 88 SER C CA 1
ATOM 7544 C C . SER C 1 88 ? 11.95246 21.59239 30.46140 1.000 40.74708 88 SER C C 1
ATOM 7545 O O . SER C 1 88 ? 11.94726 22.21369 29.39137 1.000 37.06453 88 SER C O 1
ATOM 7548 N N . GLU C 1 89 ? 13.06934 21.07239 30.96964 1.000 38.60128 89 GLU C N 1
ATOM 7549 C CA . GLU C 1 89 ? 14.38740 21.30214 30.38475 1.000 41.33328 89 GLU C CA 1
ATOM 7550 C C . GLU C 1 89 ? 14.74689 20.32438 29.27423 1.000 44.86146 89 GLU C C 1
ATOM 7551 O O . GLU C 1 89 ? 15.89445 20.33258 28.81356 1.000 44.75073 89 GLU C O 1
ATOM 7557 N N . MET C 1 90 ? 13.80185 19.50180 28.82570 1.000 47.90431 90 MET C N 1
ATOM 7558 C CA . MET C 1 90 ? 14.12307 18.40607 27.91877 1.000 49.54259 90 MET C CA 1
ATOM 7559 C C . MET C 1 90 ? 14.37284 18.90710 26.50040 1.000 48.16807 90 MET C C 1
ATOM 7560 O O . MET C 1 90 ? 13.61712 19.72983 25.97811 1.000 46.80657 90 MET C O 1
ATOM 7565 N N . VAL C 1 91 ? 15.43315 18.40596 25.87068 1.000 58.54215 91 VAL C N 1
ATOM 7566 C CA . VAL C 1 91 ? 15.67211 18.62381 24.44655 1.000 64.06073 91 VAL C CA 1
ATOM 7567 C C . VAL C 1 91 ? 15.94054 17.27618 23.79245 1.000 63.64688 91 VAL C C 1
ATOM 7568 O O . VAL C 1 91 ? 16.80879 16.52073 24.23968 1.000 66.35958 91 VAL C O 1
ATOM 7572 N N . GLY C 1 92 ? 15.14892 16.95191 22.77562 1.000 60.19235 92 GLY C N 1
ATOM 7573 C CA . GLY C 1 92 ? 15.36750 15.75931 21.98008 1.000 63.97757 92 GLY C CA 1
ATOM 7574 C C . GLY C 1 92 ? 15.55967 16.14518 20.53121 1.000 65.27843 92 GLY C C 1
ATOM 7575 O O . GLY C 1 92 ? 14.58428 16.41988 19.82627 1.000 68.18481 92 GLY C O 1
ATOM 7576 N N . ALA C 1 93 ? 16.81148 16.19157 20.07730 1.000 68.29122 93 ALA C N 1
ATOM 7577 C CA . ALA C 1 93 ? 17.11290 16.72700 18.75594 1.000 66.19652 93 ALA C CA 1
ATOM 7578 C C . ALA C 1 93 ? 17.20619 15.66439 17.67153 1.000 67.09396 93 ALA C C 1
ATOM 7579 O O . ALA C 1 93 ? 17.07390 15.99549 16.48628 1.000 69.27938 93 ALA C O 1
ATOM 7581 N N . TYR C 1 94 ? 17.41450 14.40305 18.04151 1.000 71.45599 94 TYR C N 1
ATOM 7582 C CA . TYR C 1 94 ? 17.76146 13.36026 17.08711 1.000 74.21060 94 TYR C CA 1
ATOM 7583 C C . TYR C 1 94 ? 16.54198 12.66578 16.48910 1.000 69.70788 94 TYR C C 1
ATOM 7584 O O . TYR C 1 94 ? 16.65118 11.51635 16.04404 1.000 69.27881 94 TYR C O 1
ATOM 7593 N N . GLY C 1 95 ? 15.39627 13.34166 16.46135 1.000 68.40490 95 GLY C N 1
ATOM 7594 C CA . GLY C 1 95 ? 14.22031 12.84745 15.75775 1.000 59.39124 95 GLY C CA 1
ATOM 7595 C C . GLY C 1 95 ? 13.76195 11.46487 16.16539 1.000 60.13611 95 GLY C C 1
ATOM 7596 O O . GLY C 1 95 ? 13.29650 10.69472 15.31680 1.000 58.11770 95 GLY C O 1
ATOM 7597 N N . GLU C 1 96 ? 13.87877 11.13058 17.44610 1.000 58.25188 96 GLU C N 1
ATOM 7598 C CA . GLU C 1 96 ? 13.48881 9.80705 17.89844 1.000 58.05201 96 GLU C CA 1
ATOM 7599 C C . GLU C 1 96 ? 11.97019 9.67629 17.95724 1.000 62.97943 96 GLU C C 1
ATOM 7600 O O . GLU C 1 96 ? 11.23520 10.66354 18.06246 1.000 54.63943 96 GLU C O 1
ATOM 7606 N N . GLN C 1 97 ? 11.50502 8.43117 17.87982 1.000 53.43322 97 GLN C N 1
ATOM 7607 C CA . GLN C 1 97 ? 10.11583 8.10641 18.14830 1.000 58.54686 97 GLN C CA 1
ATOM 7608 C C . GLN C 1 97 ? 9.98765 7.63822 19.59805 1.000 57.64172 97 GLN C C 1
ATOM 7609 O O . GLN C 1 97 ? 10.96775 7.59077 20.34590 1.000 51.25640 97 GLN C O 1
ATOM 7615 N N . LEU C 1 98 ? 8.76770 7.23875 19.97402 1.000 57.68745 98 LEU C N 1
ATOM 7616 C CA . LEU C 1 98 ? 8.35578 7.24721 21.37846 1.000 55.79382 98 LEU C CA 1
ATOM 7617 C C . LEU C 1 98 ? 9.28794 6.43313 22.27636 1.000 53.42749 98 LEU C C 1
ATOM 7618 O O . LEU C 1 98 ? 9.75207 6.93357 23.30565 1.000 53.49434 98 LEU C O 1
ATOM 7623 N N . LEU C 1 99 ? 9.56580 5.17421 21.92288 1.000 55.81561 99 LEU C N 1
ATOM 7624 C CA . LEU C 1 99 ? 10.28201 4.30759 22.86328 1.000 56.66850 99 LEU C CA 1
ATOM 7625 C C . LEU C 1 99 ? 11.75290 4.70267 22.98999 1.000 51.96046 99 LEU C C 1
ATOM 7626 O O . LEU C 1 99 ? 12.29570 4.78455 24.10629 1.000 56.00118 99 LEU C O 1
ATOM 7631 N N . GLU C 1 100 ? 12.40299 5.00133 21.86417 1.000 55.56688 100 GLU C N 1
ATOM 7632 C CA . GLU C 1 100 ? 13.76676 5.50945 21.92794 1.000 55.31532 100 GLU C CA 1
ATOM 7633 C C . GLU C 1 100 ? 13.80454 6.88323 22.57958 1.000 52.40059 100 GLU C C 1
ATOM 7634 O O . GLU C 1 100 ? 14.77269 7.21190 23.27261 1.000 53.39849 100 GLU C O 1
ATOM 7636 N N . TRP C 1 101 ? 12.75895 7.68876 22.37128 1.000 51.42494 101 TRP C N 1
ATOM 7637 C CA . TRP C 1 101 ? 12.64853 8.97429 23.05392 1.000 52.91989 101 TRP C CA 1
ATOM 7638 C C . TRP C 1 101 ? 12.60733 8.78693 24.56500 1.000 51.11495 101 TRP C C 1
ATOM 7639 O O . TRP C 1 101 ? 13.23049 9.54720 25.31548 1.000 49.55088 101 TRP C O 1
ATOM 7650 N N . LEU C 1 102 ? 11.87876 7.77211 25.02481 1.000 48.47901 102 LEU C N 1
ATOM 7651 C CA . LEU C 1 102 ? 11.79581 7.49155 26.45112 1.000 51.24322 102 LEU C CA 1
ATOM 7652 C C . LEU C 1 102 ? 13.14962 7.06516 27.00463 1.000 47.52473 102 LEU C C 1
ATOM 7653 O O . LEU C 1 102 ? 13.55705 7.52530 28.07921 1.000 44.75377 102 LEU C O 1
ATOM 7658 N N . ASN C 1 103 ? 13.86201 6.18159 26.29509 1.000 48.54253 103 ASN C N 1
ATOM 7659 C CA . ASN C 1 103 ? 15.11490 5.69240 26.87312 1.000 51.36108 103 ASN C CA 1
ATOM 7660 C C . ASN C 1 103 ? 16.25414 6.69441 26.75318 1.000 50.53776 103 ASN C C 1
ATOM 7661 O O . ASN C 1 103 ? 17.15172 6.70956 27.60603 1.000 55.10427 103 ASN C O 1
ATOM 7666 N N . LYS C 1 104 ? 16.21373 7.56504 25.74911 1.000 48.03967 104 LYS C N 1
ATOM 7667 C CA . LYS C 1 104 ? 17.31815 8.48293 25.50208 1.000 53.96773 104 LYS C CA 1
ATOM 7668 C C . LYS C 1 104 ? 17.12614 9.83728 26.16067 1.000 50.25847 104 LYS C C 1
ATOM 7669 O O . LYS C 1 104 ? 18.11262 10.46264 26.56436 1.000 42.65465 104 LYS C O 1
ATOM 7671 N N . HIS C 1 105 ? 15.88421 10.30257 26.28062 1.000 51.34951 105 HIS C N 1
ATOM 7672 C CA . HIS C 1 105 ? 15.61635 11.66652 26.71422 1.000 52.60257 105 HIS C CA 1
ATOM 7673 C C . HIS C 1 105 ? 14.75606 11.73681 27.96420 1.000 52.63329 105 HIS C C 1
ATOM 7674 O O . HIS C 1 105 ? 15.11321 12.44699 28.91072 1.000 51.62813 105 HIS C O 1
ATOM 7681 N N . THR C 1 106 ? 13.63764 11.00737 28.00523 1.000 50.29857 106 THR C N 1
ATOM 7682 C CA . THR C 1 106 ? 12.68607 11.16682 29.10178 1.000 42.27904 106 THR C CA 1
ATOM 7683 C C . THR C 1 106 ? 13.28260 10.71843 30.43267 1.000 44.78348 106 THR C C 1
ATOM 7684 O O . THR C 1 106 ? 13.28943 11.47757 31.41012 1.000 44.23407 106 THR C O 1
ATOM 7688 N N . PHE C 1 107 ? 13.80482 9.48808 30.48461 1.000 39.73428 107 PHE C N 1
ATOM 7689 C CA . PHE C 1 107 ? 14.27246 8.94816 31.76096 1.000 40.05391 107 PHE C CA 1
ATOM 7690 C C . PHE C 1 107 ? 15.49190 9.68265 32.30944 1.000 42.04043 107 PHE C C 1
ATOM 7691 O O . PHE C 1 107 ? 15.48738 10.02867 33.50636 1.000 41.05559 107 PHE C O 1
ATOM 7699 N N . PRO C 1 108 ? 16.54799 9.95914 31.52936 1.000 41.91346 108 PRO C N 1
ATOM 7700 C CA . PRO C 1 108 ? 17.66686 10.73544 32.09303 1.000 40.35387 108 PRO C CA 1
ATOM 7701 C C . PRO C 1 108 ? 17.26210 12.12266 32.55434 1.000 39.38395 108 PRO C C 1
ATOM 7702 O O . PRO C 1 108 ? 17.81637 12.61837 33.54211 1.000 43.20892 108 PRO C O 1
ATOM 7706 N N . THR C 1 109 ? 16.32504 12.77326 31.86089 1.000 40.37482 109 THR C N 1
ATOM 7707 C CA . THR C 1 109 ? 15.81204 14.05759 32.33054 1.000 46.30574 109 THR C CA 1
ATOM 7708 C C . THR C 1 109 ? 15.09372 13.91283 33.66761 1.000 42.69050 109 THR C C 1
ATOM 7709 O O . THR C 1 109 ? 15.35201 14.67103 34.60999 1.000 42.21448 109 THR C O 1
ATOM 7713 N N . GLU C 1 110 ? 14.18329 12.94350 33.77481 1.000 41.07109 110 GLU C N 1
ATOM 7714 C CA . GLU C 1 110 ? 13.42633 12.83425 35.01903 1.000 45.28705 110 GLU C CA 1
ATOM 7715 C C . GLU C 1 110 ? 14.30348 12.37933 36.17269 1.000 44.44219 110 GLU C C 1
ATOM 7716 O O . GLU C 1 110 ? 13.92815 12.56573 37.33706 1.000 38.39708 110 GLU C O 1
ATOM 7722 N N . ARG C 1 111 ? 15.47687 11.81885 35.87067 1.000 41.24924 111 ARG C N 1
ATOM 7723 C CA . ARG C 1 111 ? 16.39874 11.42691 36.93020 1.000 41.97479 111 ARG C CA 1
ATOM 7724 C C . ARG C 1 111 ? 16.85677 12.61260 37.77612 1.000 45.63655 111 ARG C C 1
ATOM 7725 O O . ARG C 1 111 ? 17.12011 12.44551 38.97187 1.000 50.49911 111 ARG C O 1
ATOM 7733 N N . ARG C 1 112 ? 16.96263 13.81280 37.19337 1.000 43.48033 112 ARG C N 1
ATOM 7734 C CA . ARG C 1 112 ? 17.45207 14.93654 37.98839 1.000 42.26499 112 ARG C CA 1
ATOM 7735 C C . ARG C 1 112 ? 16.47314 15.37214 39.07014 1.000 43.42897 112 ARG C C 1
ATOM 7736 O O . ARG C 1 112 ? 16.87019 16.12751 39.96616 1.000 46.99974 112 ARG C O 1
ATOM 7744 N N . TYR C 1 113 ? 15.22244 14.91525 39.02401 1.000 42.29515 113 TYR C N 1
ATOM 7745 C CA . TYR C 1 113 ? 14.21535 15.33541 39.98802 1.000 45.28342 113 TYR C CA 1
ATOM 7746 C C . TYR C 1 113 ? 14.15695 14.42339 41.20600 1.000 45.55355 113 TYR C C 1
ATOM 7747 O O . TYR C 1 113 ? 13.26128 14.58120 42.04039 1.000 44.87938 113 TYR C O 1
ATOM 7756 N N . GLU C 1 114 ? 15.08884 13.47302 41.32263 1.000 40.60740 114 GLU C N 1
ATOM 7757 C CA . GLU C 1 114 ? 15.25920 12.75118 42.57870 1.000 47.00629 114 GLU C CA 1
ATOM 7758 C C . GLU C 1 114 ? 15.83897 13.65795 43.65544 1.000 45.68633 114 GLU C C 1
ATOM 7759 O O . GLU C 1 114 ? 15.53134 13.48942 44.84045 1.000 48.11449 114 GLU C O 1
ATOM 7762 N N . ASP C 1 115 ? 16.67279 14.61828 43.25870 1.000 45.49948 115 ASP C N 1
ATOM 7763 C CA . ASP C 1 115 ? 17.18535 15.62594 44.17748 1.000 45.47216 115 ASP C CA 1
ATOM 7764 C C . ASP C 1 115 ? 16.04771 16.53979 44.61450 1.000 43.99106 115 ASP C C 1
ATOM 7765 O O . ASP C 1 115 ? 15.35933 17.13219 43.77769 1.000 43.73351 115 ASP C O 1
ATOM 7770 N N . LEU C 1 116 ? 15.87570 16.69583 45.92619 1.000 40.18511 116 LEU C N 1
ATOM 7771 C CA . LEU C 1 116 ? 14.72901 17.45686 46.39520 1.000 40.14082 116 LEU C CA 1
ATOM 7772 C C . LEU C 1 116 ? 14.96462 18.95640 46.29188 1.000 45.62979 116 LEU C C 1
ATOM 7773 O O . LEU C 1 116 ? 14.00459 19.71898 46.13418 1.000 41.77936 116 LEU C O 1
ATOM 7778 N N . GLU C 1 117 ? 16.22539 19.38933 46.31702 1.000 43.56127 117 GLU C N 1
ATOM 7779 C CA . GLU C 1 117 ? 16.52151 20.79510 46.06825 1.000 43.21374 117 GLU C CA 1
ATOM 7780 C C . GLU C 1 117 ? 16.23433 21.16328 44.61438 1.000 41.58570 117 GLU C C 1
ATOM 7781 O O . GLU C 1 117 ? 15.62898 22.20963 44.33130 1.000 40.59138 117 GLU C O 1
ATOM 7787 N N . TYR C 1 118 ? 16.64239 20.30187 43.67960 1.000 36.15930 118 TYR C N 1
ATOM 7788 C CA . TYR C 1 118 ? 16.31952 20.53166 42.27774 1.000 37.23088 118 TYR C CA 1
ATOM 7789 C C . TYR C 1 118 ? 14.81283 20.49092 42.05070 1.000 38.44526 118 TYR C C 1
ATOM 7790 O O . TYR C 1 118 ? 14.26308 21.33544 41.33239 1.000 35.09021 118 TYR C O 1
ATOM 7799 N N . ALA C 1 119 ? 14.13102 19.50522 42.64532 1.000 36.89314 119 ALA C N 1
ATOM 7800 C CA . ALA C 1 119 ? 12.67503 19.43998 42.53806 1.000 37.47999 119 ALA C CA 1
ATOM 7801 C C . ALA C 1 119 ? 12.02482 20.70712 43.07977 1.000 32.53042 119 ALA C C 1
ATOM 7802 O O . ALA C 1 119 ? 11.08437 21.23201 42.47802 1.000 35.23757 119 ALA C O 1
ATOM 7804 N N . ARG C 1 120 ? 12.53725 21.23192 44.19516 1.000 37.24869 120 ARG C N 1
ATOM 7805 C CA . ARG C 1 120 ? 11.99157 22.45736 44.77468 1.000 41.14872 120 ARG C CA 1
ATOM 7806 C C . ARG C 1 120 ? 12.15362 23.64223 43.82592 1.000 42.70580 120 ARG C C 1
ATOM 7807 O O . ARG C 1 120 ? 11.20705 24.40437 43.60322 1.000 39.23897 120 ARG C O 1
ATOM 7815 N N . GLU C 1 121 ? 13.36391 23.84270 43.29542 1.000 38.59167 121 GLU C N 1
ATOM 7816 C CA . GLU C 1 121 ? 13.58639 24.94161 42.35338 1.000 38.18072 121 GLU C CA 1
ATOM 7817 C C . GLU C 1 121 ? 12.68021 24.81567 41.12412 1.000 32.20614 121 GLU C C 1
ATOM 7818 O O . GLU C 1 121 ? 12.02174 25.78308 40.69596 1.000 35.73590 121 GLU C O 1
ATOM 7824 N N . MET C 1 122 ? 12.62226 23.61131 40.54874 1.000 35.98538 122 MET C N 1
ATOM 7825 C CA . MET C 1 122 ? 11.89377 23.39888 39.30413 1.000 34.19397 122 MET C CA 1
ATOM 7826 C C . MET C 1 122 ? 10.37982 23.39347 39.48300 1.000 39.15283 122 MET C C 1
ATOM 7827 O O . MET C 1 122 ? 9.66552 23.68119 38.52487 1.000 38.11777 122 MET C O 1
ATOM 7832 N N . SER C 1 123 ? 9.87020 23.11440 40.68058 1.000 34.27139 123 SER C N 1
ATOM 7833 C CA . SER C 1 123 ? 8.42740 23.18697 40.89317 1.000 39.06691 123 SER C CA 1
ATOM 7834 C C . SER C 1 123 ? 7.93160 24.62403 40.79567 1.000 39.90431 123 SER C C 1
ATOM 7835 O O . SER C 1 123 ? 6.91891 24.90521 40.13450 1.000 37.41920 123 SER C O 1
ATOM 7838 N N . ALA C 1 124 ? 8.64346 25.54940 41.44734 1.000 40.55057 124 ALA C N 1
ATOM 7839 C CA . ALA C 1 124 ? 8.33641 26.96808 41.30218 1.000 39.82134 124 ALA C CA 1
ATOM 7840 C C . ALA C 1 124 ? 8.47336 27.40840 39.84722 1.000 35.68151 124 ALA C C 1
ATOM 7841 O O . ALA C 1 124 ? 7.60504 28.11633 39.31813 1.000 33.82424 124 ALA C O 1
ATOM 7843 N N . PHE C 1 125 ? 9.56174 27.00215 39.17814 1.000 34.94123 125 PHE C N 1
ATOM 7844 C CA . PHE C 1 125 ? 9.69709 27.38114 37.77065 1.000 30.35401 125 PHE C CA 1
ATOM 7845 C C . PHE C 1 125 ? 8.53224 26.84887 36.93170 1.000 33.88035 125 PHE C C 1
ATOM 7846 O O . PHE C 1 125 ? 8.00393 27.55531 36.06162 1.000 33.34933 125 PHE C O 1
ATOM 7854 N N . PHE C 1 126 ? 8.10972 25.61125 37.19112 1.000 34.89348 126 PHE C N 1
ATOM 7855 C CA . PHE C 1 126 ? 7.03356 24.98609 36.42565 1.000 38.55460 126 PHE C CA 1
ATOM 7856 C C . PHE C 1 126 ? 5.70594 25.71946 36.62025 1.000 38.22994 126 PHE C C 1
ATOM 7857 O O . PHE C 1 126 ? 4.98471 26.01045 35.64906 1.000 34.60096 126 PHE C O 1
ATOM 7865 N N . ILE C 1 127 ? 5.36772 26.03065 37.87361 1.000 29.52610 127 ILE C N 1
ATOM 7866 C CA . ILE C 1 127 ? 4.13066 26.76374 38.13465 1.000 37.94957 127 ILE C CA 1
ATOM 7867 C C . ILE C 1 127 ? 4.17824 28.13993 37.48353 1.000 38.65364 127 ILE C C 1
ATOM 7868 O O . ILE C 1 127 ? 3.17628 28.61752 36.92774 1.000 37.96683 127 ILE C O 1
ATOM 7873 N N . LYS C 1 128 ? 5.33845 28.80541 37.54656 1.000 38.18617 128 LYS C N 1
ATOM 7874 C CA . LYS C 1 128 ? 5.44941 30.12291 36.93182 1.000 37.90247 128 LYS C CA 1
ATOM 7875 C C . LYS C 1 128 ? 5.26099 30.03047 35.42541 1.000 35.89675 128 LYS C C 1
ATOM 7876 O O . LYS C 1 128 ? 4.67601 30.92723 34.81850 1.000 37.94813 128 LYS C O 1
ATOM 7882 N N . GLN C 1 129 ? 5.75534 28.95611 34.80264 1.000 32.78806 129 GLN C N 1
ATOM 7883 C CA . GLN C 1 129 ? 5.53583 28.77622 33.36935 1.000 35.13504 129 GLN C CA 1
ATOM 7884 C C . GLN C 1 129 ? 4.04769 28.63089 33.06121 1.000 35.17684 129 GLN C C 1
ATOM 7885 O O . GLN C 1 129 ? 3.52308 29.27548 32.13265 1.000 35.55173 129 GLN C O 1
ATOM 7891 N N . LEU C 1 130 ? 3.34666 27.81540 33.85778 1.000 33.47483 130 LEU C N 1
ATOM 7892 C CA . LEU C 1 130 ? 1.89928 27.68406 33.69727 1.000 34.78028 130 LEU C CA 1
ATOM 7893 C C . LEU C 1 130 ? 1.23254 29.05525 33.73639 1.000 33.98530 130 LEU C C 1
ATOM 7894 O O . LEU C 1 130 ? 0.57046 29.46832 32.77744 1.000 31.52126 130 LEU C O 1
ATOM 7899 N N . LEU C 1 131 ? 1.47228 29.80668 34.81773 1.000 31.22578 131 LEU C N 1
ATOM 7900 C CA . LEU C 1 131 ? 0.81761 31.10529 34.99191 1.000 30.35021 131 LEU C CA 1
ATOM 7901 C C . LEU C 1 131 ? 1.20266 32.06995 33.88370 1.000 36.80709 131 LEU C C 1
ATOM 7902 O O . LEU C 1 131 ? 0.36289 32.82684 33.37990 1.000 33.50441 131 LEU C O 1
ATOM 7907 N N . ARG C 1 132 ? 2.48134 32.04751 33.50214 1.000 36.32126 132 ARG C N 1
ATOM 7908 C CA A ARG C 1 132 ? 2.97630 32.91175 32.44061 0.438 34.40408 132 ARG C CA 1
ATOM 7909 C CA B ARG C 1 132 ? 3.00754 32.88148 32.42883 0.562 34.38411 132 ARG C CA 1
ATOM 7910 C C . ARG C 1 132 ? 2.25165 32.65765 31.12607 1.000 33.07017 132 ARG C C 1
ATOM 7911 O O . ARG C 1 132 ? 2.15333 33.56442 30.29046 1.000 31.46191 132 ARG C O 1
ATOM 7926 N N . ASN C 1 133 ? 1.72364 31.45141 30.92760 1.000 32.01008 133 ASN C N 1
ATOM 7927 C CA . ASN C 1 133 ? 1.01854 31.13145 29.69285 1.000 33.46086 133 ASN C CA 1
ATOM 7928 C C . ASN C 1 133 ? -0.50896 31.08778 29.84462 1.000 38.86850 133 ASN C C 1
ATOM 7929 O O . ASN C 1 133 ? -1.20777 30.73562 28.88755 1.000 31.96624 133 ASN C O 1
ATOM 7934 N N . GLY C 1 134 ? -1.04037 31.45948 31.00770 1.000 28.20710 134 GLY C N 1
ATOM 7935 C CA . GLY C 1 134 ? -2.47284 31.50179 31.21449 1.000 36.28818 134 GLY C CA 1
ATOM 7936 C C . GLY C 1 134 ? -3.11658 30.18052 31.57153 1.000 37.50025 134 GLY C C 1
ATOM 7937 O O . GLY C 1 134 ? -4.34926 30.10522 31.63120 1.000 33.55946 134 GLY C O 1
ATOM 7938 N N . THR C 1 135 ? -2.32771 29.13963 31.82514 1.000 32.63751 135 THR C N 1
ATOM 7939 C CA . THR C 1 135 ? -2.86606 27.86858 32.29052 1.000 34.79804 135 THR C CA 1
ATOM 7940 C C . THR C 1 135 ? -3.06788 27.94577 33.79678 1.000 39.97320 135 THR C C 1
ATOM 7941 O O . THR C 1 135 ? -2.10424 28.14021 34.54374 1.000 38.49471 135 THR C O 1
ATOM 7945 N N . THR C 1 136 ? -4.31301 27.80720 34.25069 1.000 32.83720 136 THR C N 1
ATOM 7946 C CA . THR C 1 136 ? -4.57251 27.87874 35.68127 1.000 33.23971 136 THR C CA 1
ATOM 7947 C C . THR C 1 136 ? -4.92610 26.53682 36.30120 1.000 29.86431 136 THR C C 1
ATOM 7948 O O . THR C 1 136 ? -4.87243 26.40943 37.52889 1.000 34.90637 136 THR C O 1
ATOM 7952 N N . THR C 1 137 ? -5.24664 25.53007 35.49671 1.000 25.64860 137 THR C N 1
ATOM 7953 C CA . THR C 1 137 ? -5.48394 24.18887 36.00597 1.000 27.39679 137 THR C CA 1
ATOM 7954 C C . THR C 1 137 ? -4.82794 23.21474 35.05184 1.000 27.67652 137 THR C C 1
ATOM 7955 O O . THR C 1 137 ? -4.99457 23.33710 33.83663 1.000 31.26079 137 THR C O 1
ATOM 7959 N N . ALA C 1 138 ? -4.09559 22.25176 35.60103 1.000 30.43617 138 ALA C N 1
ATOM 7960 C CA . ALA C 1 138 ? -3.41806 21.25177 34.79917 1.000 30.95510 138 ALA C CA 1
ATOM 7961 C C . ALA C 1 138 ? -3.54350 19.89316 35.47033 1.000 36.05332 138 ALA C C 1
ATOM 7962 O O . ALA C 1 138 ? -3.60957 19.79270 36.69834 1.000 33.48551 138 ALA C O 1
ATOM 7964 N N . LEU C 1 139 ? -3.59035 18.85073 34.64059 1.000 33.19140 139 LEU C N 1
ATOM 7965 C CA . LEU C 1 139 ? -3.45998 17.46403 35.07551 1.000 34.43721 139 LEU C CA 1
ATOM 7966 C C . LEU C 1 139 ? -2.02306 17.03914 34.78361 1.000 34.87563 139 LEU C C 1
ATOM 7967 O O . LEU C 1 139 ? -1.61854 16.95678 33.61820 1.000 34.69568 139 LEU C O 1
ATOM 7972 N N . VAL C 1 140 ? -1.25418 16.77123 35.83760 1.000 35.44544 140 VAL C N 1
ATOM 7973 C CA . VAL C 1 140 ? 0.20350 16.82567 35.78333 1.000 33.63878 140 VAL C CA 1
ATOM 7974 C C . VAL C 1 140 ? 0.79289 15.45478 36.09101 1.000 36.87691 140 VAL C C 1
ATOM 7975 O O . VAL C 1 140 ? 0.55779 14.89796 37.16970 1.000 37.44045 140 VAL C O 1
ATOM 7979 N N . PHE C 1 141 ? 1.60925 14.94230 35.17232 1.000 38.87773 141 PHE C N 1
ATOM 7980 C CA . PHE C 1 141 ? 2.46068 13.80464 35.49401 1.000 39.95335 141 PHE C CA 1
ATOM 7981 C C . PHE C 1 141 ? 3.55897 14.26347 36.44318 1.000 42.92233 141 PHE C C 1
ATOM 7982 O O . PHE C 1 141 ? 4.28022 15.22579 36.15927 1.000 41.37422 141 PHE C O 1
ATOM 7990 N N . GLY C 1 142 ? 3.69822 13.56771 37.56404 1.000 41.77159 142 GLY C N 1
ATOM 7991 C CA . GLY C 1 142 ? 4.77910 13.86766 38.47856 1.000 41.45998 142 GLY C CA 1
ATOM 7992 C C . GLY C 1 142 ? 6.04722 13.08610 38.20713 1.000 45.21712 142 GLY C C 1
ATOM 7993 O O . GLY C 1 142 ? 6.40209 12.81487 37.05343 1.000 41.44193 142 GLY C O 1
ATOM 7994 N N . THR C 1 143 ? 6.74879 12.74200 39.27684 1.000 48.11059 143 THR C N 1
ATOM 7995 C CA . THR C 1 143 ? 7.92411 11.88976 39.23468 1.000 44.51022 143 THR C CA 1
ATOM 7996 C C . THR C 1 143 ? 7.59117 10.51955 39.81545 1.000 46.52264 143 THR C C 1
ATOM 7997 O O . THR C 1 143 ? 6.47977 10.27023 40.29144 1.000 53.15312 143 THR C O 1
ATOM 8001 N N . VAL C 1 144 ? 8.57583 9.62357 39.78377 1.000 45.26502 144 VAL C N 1
ATOM 8002 C CA . VAL C 1 144 ? 8.45549 8.38418 40.54143 1.000 46.02642 144 VAL C CA 1
ATOM 8003 C C . VAL C 1 144 ? 8.80509 8.60817 42.00432 1.000 49.80252 144 VAL C C 1
ATOM 8004 O O . VAL C 1 144 ? 8.28135 7.92022 42.88883 1.000 53.10690 144 VAL C O 1
ATOM 8008 N N . HIS C 1 145 ? 9.65296 9.58013 42.28454 1.000 47.72791 145 HIS C N 1
ATOM 8009 C CA . HIS C 1 145 ? 10.03018 9.86847 43.65807 1.000 49.80248 145 HIS C CA 1
ATOM 8010 C C . HIS C 1 145 ? 8.92132 10.67458 44.32543 1.000 44.05968 145 HIS C C 1
ATOM 8011 O O . HIS C 1 145 ? 8.53452 11.72581 43.80965 1.000 42.09134 145 HIS C O 1
ATOM 8018 N N . PRO C 1 146 ? 8.40591 10.23204 45.47460 1.000 44.36918 146 PRO C N 1
ATOM 8019 C CA . PRO C 1 146 ? 7.25919 10.93806 46.07121 1.000 48.47700 146 PRO C CA 1
ATOM 8020 C C . PRO C 1 146 ? 7.57262 12.32860 46.60198 1.000 46.52433 146 PRO C C 1
ATOM 8021 O O . PRO C 1 146 ? 6.67360 13.18186 46.63413 1.000 50.28144 146 PRO C O 1
ATOM 8025 N N . GLN C 1 147 ? 8.81133 12.60003 47.00636 1.000 46.45660 147 GLN C N 1
ATOM 8026 C CA . GLN C 1 147 ? 9.10833 13.91461 47.56852 1.000 47.74037 147 GLN C CA 1
ATOM 8027 C C . GLN C 1 147 ? 9.09811 14.99877 46.49897 1.000 42.51946 147 GLN C C 1
ATOM 8028 O O . GLN C 1 147 ? 8.80117 16.16159 46.79562 1.000 45.34356 147 GLN C O 1
ATOM 8034 N N . SER C 1 148 ? 9.43200 14.65186 45.25734 1.000 39.97059 148 SER C N 1
ATOM 8035 C CA . SER C 1 148 ? 9.32995 15.63728 44.18877 1.000 42.95033 148 SER C CA 1
ATOM 8036 C C . SER C 1 148 ? 7.87196 15.99366 43.91507 1.000 42.79657 148 SER C C 1
ATOM 8037 O O . SER C 1 148 ? 7.55701 17.15201 43.59823 1.000 41.15257 148 SER C O 1
ATOM 8040 N N . VAL C 1 149 ? 6.96796 15.01992 44.05195 1.000 42.17047 149 VAL C N 1
ATOM 8041 C CA . VAL C 1 149 ? 5.54466 15.32722 43.96691 1.000 46.92220 149 VAL C CA 1
ATOM 8042 C C . VAL C 1 149 ? 5.13106 16.20021 45.14326 1.000 36.94744 149 VAL C C 1
ATOM 8043 O O . VAL C 1 149 ? 4.30523 17.11085 44.99670 1.000 41.94201 149 VAL C O 1
ATOM 8047 N N . ASP C 1 150 ? 5.71976 15.95667 46.32037 1.000 37.67334 150 ASP C N 1
ATOM 8048 C CA . ASP C 1 150 ? 5.47548 16.83083 47.46727 1.000 41.81570 150 ASP C CA 1
ATOM 8049 C C . ASP C 1 150 ? 5.84999 18.26863 47.13549 1.000 41.72122 150 ASP C C 1
ATOM 8050 O O . ASP C 1 150 ? 5.09687 19.20431 47.42864 1.000 41.11431 150 ASP C O 1
ATOM 8055 N N . ALA C 1 151 ? 7.02314 18.45602 46.52394 1.000 37.56804 151 ALA C N 1
ATOM 8056 C CA . ALA C 1 151 ? 7.48344 19.79644 46.16736 1.000 39.17620 151 ALA C CA 1
ATOM 8057 C C . ALA C 1 151 ? 6.53844 20.46217 45.17134 1.000 33.03254 151 ALA C C 1
ATOM 8058 O O . ALA C 1 151 ? 6.21213 21.64912 45.30943 1.000 35.03665 151 ALA C O 1
ATOM 8060 N N . LEU C 1 152 ? 6.10288 19.71742 44.15118 1.000 31.37746 152 LEU C N 1
ATOM 8061 C CA . LEU C 1 152 ? 5.16887 20.27521 43.17635 1.000 35.27630 152 LEU C CA 1
ATOM 8062 C C . LEU C 1 152 ? 3.86221 20.70117 43.85212 1.000 38.54698 152 LEU C C 1
ATOM 8063 O O . LEU C 1 152 ? 3.34808 21.80675 43.61143 1.000 36.43079 152 LEU C O 1
ATOM 8068 N N . PHE C 1 153 ? 3.32301 19.83889 44.72312 1.000 36.04327 153 PHE C N 1
ATOM 8069 C CA . PHE C 1 153 ? 2.07405 20.15688 45.41188 1.000 38.99196 153 PHE C CA 1
ATOM 8070 C C . PHE C 1 153 ? 2.24245 21.36272 46.32876 1.000 43.88473 153 PHE C C 1
ATOM 8071 O O . PHE C 1 153 ? 1.33349 22.18854 46.44650 1.000 41.23478 153 PHE C O 1
ATOM 8079 N N . GLU C 1 154 ? 3.39968 21.48476 46.98699 1.000 39.14546 154 GLU C N 1
ATOM 8080 C CA . GLU C 1 154 ? 3.64353 22.64010 47.85107 1.000 41.91810 154 GLU C CA 1
ATOM 8081 C C . GLU C 1 154 ? 3.69414 23.93287 47.04523 1.000 40.23321 154 GLU C C 1
ATOM 8082 O O . GLU C 1 154 ? 3.12376 24.95521 47.45451 1.000 41.36801 154 GLU C O 1
ATOM 8084 N N . ALA C 1 155 ? 4.38670 23.91300 45.90261 1.000 42.39192 155 ALA C N 1
ATOM 8085 C CA . ALA C 1 155 ? 4.44048 25.11181 45.07058 1.000 41.48483 155 ALA C CA 1
ATOM 8086 C C . ALA C 1 155 ? 3.04459 25.51248 44.59963 1.000 42.99738 155 ALA C C 1
ATOM 8087 O O . ALA C 1 155 ? 2.68186 26.69516 44.63911 1.000 42.47371 155 ALA C O 1
ATOM 8089 N N . ALA C 1 156 ? 2.24157 24.53691 44.16334 1.000 41.10106 156 ALA C N 1
ATOM 8090 C CA . ALA C 1 156 ? 0.88553 24.84853 43.71889 1.000 41.69710 156 ALA C CA 1
ATOM 8091 C C . ALA C 1 156 ? 0.00477 25.30594 44.87887 1.000 45.19301 156 ALA C C 1
ATOM 8092 O O . ALA C 1 156 ? -0.89048 26.14127 44.69405 1.000 36.20366 156 ALA C O 1
ATOM 8094 N N . SER C 1 157 ? 0.24296 24.77749 46.07788 1.000 43.10129 157 SER C N 1
ATOM 8095 C CA . SER C 1 157 ? -0.56691 25.15090 47.22846 1.000 45.94791 157 SER C CA 1
ATOM 8096 C C . SER C 1 157 ? -0.23645 26.55663 47.70048 1.000 43.84312 157 SER C C 1
ATOM 8097 O O . SER C 1 157 ? -1.07951 27.20921 48.32392 1.000 40.79495 157 SER C O 1
ATOM 8100 N N . HIS C 1 158 ? 0.98169 27.03198 47.41318 1.000 46.40952 158 HIS C N 1
ATOM 8101 C CA . HIS C 1 158 ? 1.35291 28.39341 47.79145 1.000 45.61084 158 HIS C CA 1
ATOM 8102 C C . HIS C 1 158 ? 0.36210 29.41987 47.24677 1.000 48.99552 158 HIS C C 1
ATOM 8103 O O . HIS C 1 158 ? 0.07220 30.42143 47.91102 1.000 52.14820 158 HIS C O 1
ATOM 8110 N N . ILE C 1 159 ? -0.17423 29.18892 46.04665 1.000 47.78247 159 ILE C N 1
ATOM 8111 C CA . ILE C 1 159 ? -1.09989 30.12075 45.40710 1.000 46.73266 159 ILE C CA 1
ATOM 8112 C C . ILE C 1 159 ? -2.52541 29.57597 45.35967 1.000 45.83419 159 ILE C C 1
ATOM 8113 O O . ILE C 1 159 ? -3.37865 30.14490 44.66467 1.000 41.14070 159 ILE C O 1
ATOM 8118 N N . ASN C 1 160 ? -2.80817 28.49554 46.09197 1.000 41.31083 160 ASN C N 1
ATOM 8119 C CA . ASN C 1 160 ? -4.12540 27.84883 46.10870 1.000 43.25865 160 ASN C CA 1
ATOM 8120 C C . ASN C 1 160 ? -4.61281 27.53796 44.69589 1.000 41.07591 160 ASN C C 1
ATOM 8121 O O . ASN C 1 160 ? -5.75055 27.82702 44.32251 1.000 37.90665 160 ASN C O 1
ATOM 8126 N N . MET C 1 161 ? -3.73028 26.93548 43.90959 1.000 36.44493 161 MET C N 1
ATOM 8127 C CA . MET C 1 161 ? -4.05320 26.51930 42.55436 1.000 40.21810 161 MET C CA 1
ATOM 8128 C C . MET C 1 161 ? -4.86345 25.22965 42.57331 1.000 37.07859 161 MET C C 1
ATOM 8129 O O . MET C 1 161 ? -4.66634 24.36389 43.42947 1.000 40.02569 161 MET C O 1
ATOM 8134 N N . ARG C 1 162 ? -5.78128 25.09949 41.61858 1.000 35.08570 162 ARG C N 1
ATOM 8135 C CA . ARG C 1 162 ? -6.45405 23.82578 41.39727 1.000 31.27695 162 ARG C CA 1
ATOM 8136 C C . ARG C 1 162 ? -5.62068 23.01361 40.42375 1.000 32.25783 162 ARG C C 1
ATOM 8137 O O . ARG C 1 162 ? -5.52347 23.34984 39.23941 1.000 35.41661 162 ARG C O 1
ATOM 8145 N N . MET C 1 163 ? -5.02112 21.94516 40.92501 1.000 39.86923 163 MET C N 1
ATOM 8146 C CA . MET C 1 163 ? -4.13585 21.11742 40.13037 1.000 36.78275 163 MET C CA 1
ATOM 8147 C C . MET C 1 163 ? -4.37948 19.66852 40.49848 1.000 36.33100 163 MET C C 1
ATOM 8148 O O . MET C 1 163 ? -4.53929 19.33863 41.67600 1.000 32.36704 163 MET C O 1
ATOM 8153 N N . ILE C 1 164 ? -4.38885 18.80756 39.49064 1.000 38.64633 164 ILE C N 1
ATOM 8154 C CA . ILE C 1 164 ? -4.42085 17.36891 39.69033 1.000 32.63311 164 ILE C CA 1
ATOM 8155 C C . ILE C 1 164 ? -3.03232 16.84621 39.37239 1.000 38.79605 164 ILE C C 1
ATOM 8156 O O . ILE C 1 164 ? -2.48518 17.13157 38.29946 1.000 36.92898 164 ILE C O 1
ATOM 8161 N N . ALA C 1 165 ? -2.45514 16.10366 40.31134 1.000 37.82722 165 ALA C N 1
ATOM 8162 C CA . ALA C 1 165 ? -1.12288 15.55440 40.11184 1.000 40.30535 165 ALA C CA 1
ATOM 8163 C C . ALA C 1 165 ? -1.01667 14.23567 40.86026 1.000 41.91615 165 ALA C C 1
ATOM 8164 O O . ALA C 1 165 ? -1.87040 13.89190 41.67979 1.000 39.68143 165 ALA C O 1
ATOM 8166 N N . GLY C 1 166 ? 0.05275 13.50088 40.58043 1.000 40.51322 166 GLY C N 1
ATOM 8167 C CA . GLY C 1 166 ? 0.25426 12.22761 41.24077 1.000 41.60216 166 GLY C CA 1
ATOM 8168 C C . GLY C 1 166 ? 1.62657 11.66077 40.96217 1.000 43.28716 166 GLY C C 1
ATOM 8169 O O . GLY C 1 166 ? 2.31818 12.07127 40.02230 1.000 42.50832 166 GLY C O 1
ATOM 8170 N N . LYS C 1 167 ? 2.00538 10.69607 41.79503 1.000 43.31138 167 LYS C N 1
ATOM 8171 C CA . LYS C 1 167 ? 3.27074 9.99839 41.63981 1.000 40.10839 167 LYS C CA 1
ATOM 8172 C C . LYS C 1 167 ? 3.16814 8.99592 40.49845 1.000 42.86150 167 LYS C C 1
ATOM 8173 O O . LYS C 1 167 ? 2.15215 8.31075 40.34420 1.000 43.94855 167 LYS C O 1
ATOM 8179 N N . VAL C 1 168 ? 4.21269 8.94771 39.66985 1.000 43.43422 168 VAL C N 1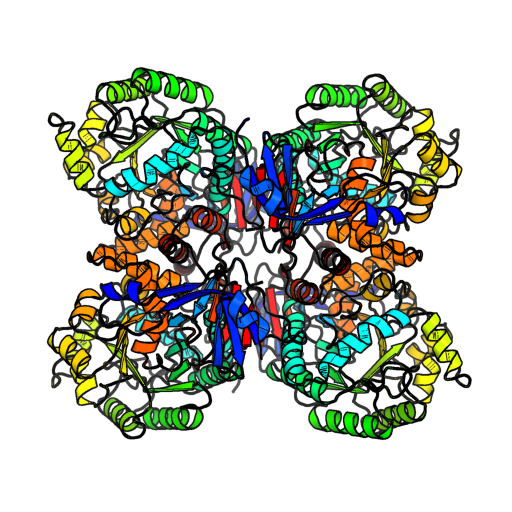
ATOM 8180 C CA . VAL C 1 168 ? 4.27216 7.98070 38.57978 1.000 40.56388 168 VAL C CA 1
ATOM 8181 C C . VAL C 1 168 ? 4.56810 6.59407 39.13719 1.000 45.15115 168 VAL C C 1
ATOM 8182 O O . VAL C 1 168 ? 5.49392 6.40995 39.93913 1.000 42.82602 168 VAL C O 1
ATOM 8186 N N . MET C 1 169 ? 3.79399 5.60656 38.70157 1.000 38.34238 169 MET C N 1
ATOM 8187 C CA . MET C 1 169 ? 4.00877 4.21857 39.08326 1.000 40.31321 169 MET C CA 1
ATOM 8188 C C . MET C 1 169 ? 4.70154 3.49447 37.93428 1.000 42.52492 169 MET C C 1
ATOM 8189 O O . MET C 1 169 ? 4.16625 3.43251 36.82037 1.000 46.16449 169 MET C O 1
ATOM 8194 N N . MET C 1 170 ? 5.90161 2.97781 38.19437 1.000 40.12023 170 MET C N 1
ATOM 8195 C CA . MET C 1 170 ? 6.62889 2.20552 37.18777 1.000 44.68079 170 MET C CA 1
ATOM 8196 C C . MET C 1 170 ? 7.64985 1.32707 37.89252 1.000 46.86618 170 MET C C 1
ATOM 8197 O O . MET C 1 170 ? 8.56851 1.84098 38.54097 1.000 47.67391 170 MET C O 1
ATOM 8202 N N . ASP C 1 171 ? 7.50844 0.00779 37.75786 1.000 50.34750 171 ASP C N 1
ATOM 8203 C CA . ASP C 1 171 ? 8.38865 -0.91757 38.45843 1.000 45.90866 171 ASP C CA 1
ATOM 8204 C C . ASP C 1 171 ? 9.18606 -1.82294 37.53132 1.000 45.66172 171 ASP C C 1
ATOM 8205 O O . ASP C 1 171 ? 9.90495 -2.70158 38.02434 1.000 50.21150 171 ASP C O 1
ATOM 8210 N N . ARG C 1 172 ? 9.10681 -1.63040 36.21528 1.000 44.37529 172 ARG C N 1
ATOM 8211 C CA . ARG C 1 172 ? 9.86814 -2.47196 35.30357 1.000 49.91614 172 ARG C CA 1
ATOM 8212 C C . ARG C 1 172 ? 10.16904 -1.72026 34.01268 1.000 52.91752 172 ARG C C 1
ATOM 8213 O O . ARG C 1 172 ? 9.54500 -0.70208 33.69957 1.000 44.89254 172 ARG C O 1
ATOM 8221 N N . ASN C 1 173 ? 11.14837 -2.25144 33.26816 1.000 49.73251 173 ASN C N 1
ATOM 8222 C CA . ASN C 1 173 ? 11.46751 -1.82242 31.90158 1.000 47.67454 173 ASN C CA 1
ATOM 8223 C C . ASN C 1 173 ? 11.87797 -0.35188 31.83964 1.000 46.15461 173 ASN C C 1
ATOM 8224 O O . ASN C 1 173 ? 11.44486 0.40610 30.97119 1.000 47.46373 173 ASN C O 1
ATOM 8229 N N . ALA C 1 174 ? 12.74381 0.03892 32.76666 1.000 49.51808 174 ALA C N 1
ATOM 8230 C CA . ALA C 1 174 ? 13.29521 1.38301 32.81451 1.000 46.82432 174 ALA C CA 1
ATOM 8231 C C . ALA C 1 174 ? 14.53787 1.34786 33.68862 1.000 49.21880 174 ALA C C 1
ATOM 8232 O O . ALA C 1 174 ? 14.69621 0.42826 34.49925 1.000 50.83586 174 ALA C O 1
ATOM 8234 N N . PRO C 1 175 ? 15.44623 2.31496 33.53287 1.000 51.17688 175 PRO C N 1
ATOM 8235 C CA . PRO C 1 175 ? 16.67653 2.31138 34.33634 1.000 52.48605 175 PRO C CA 1
ATOM 8236 C C . PRO C 1 175 ? 16.38069 2.21249 35.82832 1.000 52.99020 175 PRO C C 1
ATOM 8237 O O . PRO C 1 175 ? 15.31307 2.61309 36.29895 1.000 46.74753 175 PRO C O 1
ATOM 8241 N N . ASP C 1 176 ? 17.33437 1.63266 36.56653 1.000 52.49241 176 ASP C N 1
ATOM 8242 C CA . ASP C 1 176 ? 17.11413 1.35500 37.98357 1.000 53.97118 176 ASP C CA 1
ATOM 8243 C C . ASP C 1 176 ? 16.86520 2.62673 38.78585 1.000 48.67013 176 ASP C C 1
ATOM 8244 O O . ASP C 1 176 ? 16.15106 2.58947 39.79359 1.000 50.97274 176 ASP C O 1
ATOM 8249 N N . TYR C 1 177 ? 17.42392 3.76230 38.35493 1.000 52.00652 177 TYR C N 1
ATOM 8250 C CA . TYR C 1 177 ? 17.25820 4.99841 39.11533 1.000 53.28334 177 TYR C CA 1
ATOM 8251 C C . TYR C 1 177 ? 15.83876 5.54585 39.06312 1.000 48.98049 177 TYR C C 1
ATOM 8252 O O . TYR C 1 177 ? 15.53716 6.48362 39.80450 1.000 50.96851 177 TYR C O 1
ATOM 8261 N N . LEU C 1 178 ? 14.96727 4.98513 38.22056 1.000 47.40369 178 LEU C N 1
ATOM 8262 C CA . LEU C 1 178 ? 13.61751 5.49921 38.02195 1.000 51.11207 178 LEU C CA 1
ATOM 8263 C C . LEU C 1 178 ? 12.55022 4.43978 38.28792 1.000 48.93603 178 LEU C C 1
ATOM 8264 O O . LEU C 1 178 ? 11.42401 4.56258 37.79875 1.000 52.18549 178 LEU C O 1
ATOM 8269 N N . LEU C 1 179 ? 12.87987 3.39426 39.03890 1.000 45.24946 179 LEU C N 1
ATOM 8270 C CA . LEU C 1 179 ? 11.94668 2.31816 39.33193 1.000 46.90836 179 LEU C CA 1
ATOM 8271 C C . LEU C 1 179 ? 11.56620 2.33048 40.80487 1.000 50.87614 179 LEU C C 1
ATOM 8272 O O . LEU C 1 179 ? 12.40795 2.58194 41.67323 1.000 55.57493 179 LEU C O 1
ATOM 8277 N N . ASP C 1 180 ? 10.29627 2.04279 41.07770 1.000 53.90729 180 ASP C N 1
ATOM 8278 C CA . ASP C 1 180 ? 9.80800 1.71027 42.40433 1.000 54.67628 180 ASP C CA 1
ATOM 8279 C C . ASP C 1 180 ? 9.47932 0.21179 42.42791 1.000 50.44105 180 ASP C C 1
ATOM 8280 O O . ASP C 1 180 ? 9.95131 -0.55257 41.57387 1.000 52.15789 180 ASP C O 1
ATOM 8285 N N . THR C 1 181 ? 8.68754 -0.20976 43.40844 1.000 49.51851 181 THR C N 1
ATOM 8286 C CA . THR C 1 181 ? 8.10773 -1.54412 43.41512 1.000 50.04396 181 THR C CA 1
ATOM 8287 C C . THR C 1 181 ? 6.60303 -1.40849 43.57618 1.000 49.50487 181 THR C C 1
ATOM 8288 O O . THR C 1 181 ? 6.09787 -0.34610 43.94724 1.000 49.27618 181 THR C O 1
ATOM 8292 N N . ALA C 1 182 ? 5.88909 -2.49920 43.28867 1.000 44.64256 182 ALA C N 1
ATOM 8293 C CA . ALA C 1 182 ? 4.43918 -2.49419 43.45273 1.000 50.02963 182 ALA C CA 1
ATOM 8294 C C . ALA C 1 182 ? 4.05907 -2.09011 44.87263 1.000 46.66903 182 ALA C C 1
ATOM 8295 O O . ALA C 1 182 ? 3.21792 -1.20496 45.07954 1.000 51.20523 182 ALA C O 1
ATOM 8297 N N . GLU C 1 183 ? 4.72237 -2.68985 45.86440 1.000 50.32996 183 GLU C N 1
ATOM 8298 C CA . GLU C 1 183 ? 4.41473 -2.40589 47.26231 1.000 58.51933 183 GLU C CA 1
ATOM 8299 C C . GLU C 1 183 ? 4.76154 -0.96432 47.62313 1.000 52.76933 183 GLU C C 1
ATOM 8300 O O . GLU C 1 183 ? 3.93155 -0.23193 48.18707 1.000 55.13893 183 GLU C O 1
ATOM 8306 N N . SER C 1 184 ? 5.99085 -0.54278 47.30671 1.000 49.11367 184 SER C N 1
ATOM 8307 C CA . SER C 1 184 ? 6.39832 0.83550 47.55917 1.000 46.85373 184 SER C CA 1
ATOM 8308 C C . SER C 1 184 ? 5.50469 1.82432 46.81991 1.000 50.84315 184 SER C C 1
ATOM 8309 O O . SER C 1 184 ? 5.15707 2.87784 47.36333 1.000 52.45248 184 SER C O 1
ATOM 8312 N N . SER C 1 185 ? 5.14054 1.51895 45.57122 1.000 49.60354 185 SER C N 1
ATOM 8313 C CA . SER C 1 185 ? 4.29378 2.44434 44.82621 1.000 48.61437 185 SER C CA 1
ATOM 8314 C C . SER C 1 185 ? 2.93855 2.59850 45.50240 1.000 50.96261 185 SER C C 1
ATOM 8315 O O . SER C 1 185 ? 2.43963 3.72165 45.65962 1.000 45.07077 185 SER C O 1
ATOM 8318 N N . TYR C 1 186 ? 2.34837 1.48569 45.95087 1.000 50.98711 186 TYR C N 1
ATOM 8319 C CA . TYR C 1 186 ? 1.08814 1.57311 46.68087 1.000 47.93838 186 TYR C CA 1
ATOM 8320 C C . TYR C 1 186 ? 1.22467 2.45978 47.90951 1.000 48.64157 186 TYR C C 1
ATOM 8321 O O . TYR C 1 186 ? 0.42217 3.37692 48.12194 1.000 46.47047 186 TYR C O 1
ATOM 8330 N N . HIS C 1 187 ? 2.25220 2.21540 48.72361 1.000 49.37926 187 HIS C N 1
ATOM 8331 C CA . HIS C 1 187 ? 2.31971 2.91621 50.00358 1.000 46.85681 187 HIS C CA 1
ATOM 8332 C C . HIS C 1 187 ? 2.66189 4.39337 49.82338 1.000 49.86637 187 HIS C C 1
ATOM 8333 O O . HIS C 1 187 ? 2.09503 5.25548 50.51008 1.000 48.43725 187 HIS C O 1
ATOM 8340 N N . GLN C 1 188 ? 3.57526 4.70888 48.90029 1.000 49.30770 188 GLN C N 1
ATOM 8341 C CA . GLN C 1 188 ? 3.92401 6.10179 48.64061 1.000 45.14771 188 GLN C CA 1
ATOM 8342 C C . GLN C 1 188 ? 2.74737 6.86983 48.04246 1.000 43.28498 188 GLN C C 1
ATOM 8343 O O . GLN C 1 188 ? 2.48412 8.01582 48.43854 1.000 44.91353 188 GLN C O 1
ATOM 8349 N N . SER C 1 189 ? 2.01072 6.25792 47.10399 1.000 40.70843 189 SER C N 1
ATOM 8350 C CA . SER C 1 189 ? 0.84479 6.93986 46.55301 1.000 46.68240 189 SER C CA 1
ATOM 8351 C C . SER C 1 189 ? -0.22147 7.13729 47.62093 1.000 46.12546 189 SER C C 1
ATOM 8352 O O . SER C 1 189 ? -0.89427 8.17109 47.64410 1.000 49.68743 189 SER C O 1
ATOM 8355 N N . LYS C 1 190 ? -0.36954 6.17041 48.53395 1.000 45.61960 190 LYS C N 1
ATOM 8356 C CA . LYS C 1 190 ? -1.34242 6.31188 49.61371 1.000 47.46855 190 LYS C CA 1
ATOM 8357 C C . LYS C 1 190 ? -0.96888 7.45532 50.55043 1.000 44.41381 190 LYS C C 1
ATOM 8358 O O . LYS C 1 190 ? -1.83600 8.23528 50.97185 1.000 51.81291 190 LYS C O 1
ATOM 8364 N N . GLU C 1 191 ? 0.32098 7.58523 50.86827 1.000 47.34900 191 GLU C N 1
ATOM 8365 C CA . GLU C 1 191 ? 0.75483 8.68356 51.72525 1.000 47.51758 191 GLU C CA 1
ATOM 8366 C C . GLU C 1 191 ? 0.51014 10.03148 51.05477 1.000 52.14792 191 GLU C C 1
ATOM 8367 O O . GLU C 1 191 ? 0.00183 10.97210 51.68793 1.000 50.93199 191 GLU C O 1
ATOM 8373 N N . LEU C 1 192 ? 0.81228 10.12866 49.75554 1.000 47.00242 192 LEU C N 1
ATOM 8374 C CA . LEU C 1 192 ? 0.55584 11.38186 49.05007 1.000 52.59459 192 LEU C CA 1
ATOM 8375 C C . LEU C 1 192 ? -0.94191 11.67286 48.95414 1.000 44.68835 192 LEU C C 1
ATOM 8376 O O . LEU C 1 192 ? -1.36091 12.82861 49.09175 1.000 42.85236 192 LEU C O 1
ATOM 8381 N N . ILE C 1 193 ? -1.76602 10.63929 48.75118 1.000 37.22575 193 ILE C N 1
ATOM 8382 C CA . ILE C 1 193 ? -3.21559 10.83383 48.71531 1.000 43.94237 193 ILE C CA 1
ATOM 8383 C C . ILE C 1 193 ? -3.70187 11.41246 50.03499 1.000 45.38722 193 ILE C C 1
ATOM 8384 O O . ILE C 1 193 ? -4.46386 12.38575 50.06343 1.000 43.52137 193 ILE C O 1
ATOM 8389 N N . GLU C 1 194 ? -3.24608 10.83820 51.15106 1.000 46.10915 194 GLU C N 1
ATOM 8390 C CA . GLU C 1 194 ? -3.72387 11.31327 52.44452 1.000 47.67348 194 GLU C CA 1
ATOM 8391 C C . GLU C 1 194 ? -3.20234 12.71135 52.75833 1.000 45.76634 194 GLU C C 1
ATOM 8392 O O . GLU C 1 194 ? -3.84708 13.45678 53.50648 1.000 49.35108 194 GLU C O 1
ATOM 8395 N N . ARG C 1 195 ? -2.06158 13.09783 52.18404 1.000 49.23275 195 ARG C N 1
ATOM 8396 C CA . ARG C 1 195 ? -1.52648 14.42446 52.47858 1.000 43.24915 195 ARG C CA 1
ATOM 8397 C C . ARG C 1 195 ? -2.08036 15.52145 51.56859 1.000 44.43787 195 ARG C C 1
ATOM 8398 O O . ARG C 1 195 ? -2.21119 16.67008 52.00725 1.000 41.44062 195 ARG C O 1
ATOM 8406 N N . TRP C 1 196 ? -2.42663 15.21009 50.32022 1.000 42.98743 196 TRP C N 1
ATOM 8407 C CA . TRP C 1 196 ? -2.71262 16.26031 49.34703 1.000 45.00625 196 TRP C CA 1
ATOM 8408 C C . TRP C 1 196 ? -4.07345 16.15852 48.67801 1.000 37.18395 196 TRP C C 1
ATOM 8409 O O . TRP C 1 196 ? -4.58414 17.17927 48.21686 1.000 41.59524 196 TRP C O 1
ATOM 8420 N N . HIS C 1 197 ? -4.65936 14.96931 48.57873 1.000 40.47802 197 HIS C N 1
ATOM 8421 C CA . HIS C 1 197 ? -5.94088 14.84278 47.90043 1.000 44.33275 197 HIS C CA 1
ATOM 8422 C C . HIS C 1 197 ? -7.01085 15.61686 48.65723 1.000 42.45950 197 HIS C C 1
ATOM 8423 O O . HIS C 1 197 ? -7.18623 15.43883 49.86420 1.000 46.36013 197 HIS C O 1
ATOM 8430 N N . LYS C 1 198 ? -7.70909 16.49574 47.93989 1.000 42.25144 198 LYS C N 1
ATOM 8431 C CA . LYS C 1 198 ? -8.69895 17.39812 48.52606 1.000 50.28098 198 LYS C CA 1
ATOM 8432 C C . LYS C 1 198 ? -8.08945 18.26270 49.63015 1.000 48.37600 198 LYS C C 1
ATOM 8433 O O . LYS C 1 198 ? -8.77506 18.66586 50.57307 1.000 47.36687 198 LYS C O 1
ATOM 8439 N N . ASN C 1 199 ? -6.78999 18.54219 49.51493 1.000 44.05432 199 ASN C N 1
ATOM 8440 C CA . ASN C 1 199 ? -6.10887 19.55397 50.32444 1.000 45.86447 199 ASN C CA 1
ATOM 8441 C C . ASN C 1 199 ? -6.28511 20.89599 49.62045 1.000 45.43920 199 ASN C C 1
ATOM 8442 O O . ASN C 1 199 ? -5.57346 21.20736 48.66265 1.000 46.14467 199 ASN C O 1
ATOM 8447 N N . GLY C 1 200 ? -7.22757 21.70008 50.09852 1.000 45.16643 200 GLY C N 1
ATOM 8448 C CA . GLY C 1 200 ? -7.55516 22.91995 49.38074 1.000 36.72130 200 GLY C CA 1
ATOM 8449 C C . GLY C 1 200 ? -8.12585 22.57321 48.01909 1.000 42.67193 200 GLY C C 1
ATOM 8450 O O . GLY C 1 200 ? -8.98938 21.70038 47.88369 1.000 40.32898 200 GLY C O 1
ATOM 8451 N N . ARG C 1 201 ? -7.59172 23.20414 46.97834 1.000 40.69125 201 ARG C N 1
ATOM 8452 C CA . ARG C 1 201 ? -8.04471 22.94605 45.61980 1.000 41.53929 201 ARG C CA 1
ATOM 8453 C C . ARG C 1 201 ? -7.20123 21.88807 44.91265 1.000 38.98914 201 ARG C C 1
ATOM 8454 O O . ARG C 1 201 ? -7.40380 21.64636 43.71820 1.000 38.45470 201 ARG C O 1
ATOM 8462 N N . LEU C 1 202 ? -6.28309 21.24147 45.62806 1.000 34.86573 202 LEU C N 1
ATOM 8463 C CA . LEU C 1 202 ? -5.42793 20.21602 45.04732 1.000 42.56978 202 LEU C CA 1
ATOM 8464 C C . LEU C 1 202 ? -6.15659 18.87956 44.95681 1.000 42.60205 202 LEU C C 1
ATOM 8465 O O . LEU C 1 202 ? -7.03579 18.57183 45.76650 1.000 43.65702 202 LEU C O 1
ATOM 8470 N N . LEU C 1 203 ? -5.75928 18.06645 43.97625 1.000 39.77656 203 LEU C N 1
ATOM 8471 C CA . LEU C 1 203 ? -6.37376 16.76546 43.74645 1.000 37.76256 203 LEU C CA 1
ATOM 8472 C C . LEU C 1 203 ? -5.30853 15.76836 43.30502 1.000 37.32150 203 LEU C C 1
ATOM 8473 O O . LEU C 1 203 ? -4.31401 16.13308 42.66620 1.000 33.90619 203 LEU C O 1
ATOM 8478 N N . TYR C 1 204 ? -5.53632 14.49906 43.63727 1.000 38.54696 204 TYR C N 1
ATOM 8479 C CA . TYR C 1 204 ? -4.57972 13.43725 43.36661 1.000 41.21260 204 TYR C CA 1
ATOM 8480 C C . TYR C 1 204 ? -5.04784 12.54701 42.22270 1.000 40.86359 204 TYR C C 1
ATOM 8481 O O . TYR C 1 204 ? -6.23382 12.22557 42.11621 1.000 37.72321 204 TYR C O 1
ATOM 8490 N N . ALA C 1 205 ? -4.09373 12.11663 41.39615 1.000 36.61583 205 ALA C N 1
ATOM 8491 C CA . ALA C 1 205 ? -4.33840 11.20001 40.29251 1.000 34.17178 205 ALA C CA 1
ATOM 8492 C C . ALA C 1 205 ? -3.45305 9.97103 40.43992 1.000 39.52676 205 ALA C C 1
ATOM 8493 O O . ALA C 1 205 ? -2.22972 10.09603 40.56773 1.000 45.00093 205 ALA C O 1
ATOM 8495 N N . ILE C 1 206 ? -4.06823 8.78869 40.43202 1.000 46.21261 206 ILE C N 1
ATOM 8496 C CA . ILE C 1 206 ? -3.30044 7.54953 40.36429 1.000 41.18226 206 ILE C CA 1
ATOM 8497 C C . ILE C 1 206 ? -2.67043 7.46421 38.98326 1.000 43.11649 206 ILE C C 1
ATOM 8498 O O . ILE C 1 206 ? -3.37512 7.39109 37.96901 1.000 39.39527 206 ILE C O 1
ATOM 8503 N N . THR C 1 207 ? -1.33979 7.47588 38.93617 1.000 41.81108 207 THR C N 1
ATOM 8504 C CA . THR C 1 207 ? -0.60126 7.75151 37.70587 1.000 42.79808 207 THR C CA 1
ATOM 8505 C C . THR C 1 207 ? 0.41225 6.64863 37.42857 1.000 46.43488 207 THR C C 1
ATOM 8506 O O . THR C 1 207 ? 1.59852 6.77811 37.75635 1.000 52.40291 207 THR C O 1
ATOM 8510 N N . PRO C 1 208 ? -0.01820 5.54147 36.83129 1.000 47.72475 208 PRO C N 1
ATOM 8511 C CA . PRO C 1 208 ? 0.94933 4.64693 36.18821 1.000 43.24586 208 PRO C CA 1
ATOM 8512 C C . PRO C 1 208 ? 1.37474 5.25758 34.86585 1.000 43.91531 208 PRO C C 1
ATOM 8513 O O . PRO C 1 208 ? 0.54977 5.80401 34.12940 1.000 39.84155 208 PRO C O 1
ATOM 8517 N N . ARG C 1 209 ? 2.68190 5.21720 34.58889 1.000 43.12942 209 ARG C N 1
ATOM 8518 C CA . ARG C 1 209 ? 3.17637 5.83313 33.36105 1.000 41.20724 209 ARG C CA 1
ATOM 8519 C C . ARG C 1 209 ? 2.46691 5.24773 32.14707 1.000 41.44172 209 ARG C C 1
ATOM 8520 O O . ARG C 1 209 ? 1.77945 5.96043 31.40618 1.000 42.11722 209 ARG C O 1
ATOM 8528 N N . PHE C 1 210 ? 2.64698 3.95060 31.91807 1.000 40.39030 210 PHE C N 1
ATOM 8529 C CA . PHE C 1 210 ? 1.80751 3.17509 31.01473 1.000 38.12599 210 PHE C CA 1
ATOM 8530 C C . PHE C 1 210 ? 2.02974 1.70037 31.33600 1.000 44.37296 210 PHE C C 1
ATOM 8531 O O . PHE C 1 210 ? 2.82407 1.35051 32.21485 1.000 40.35889 210 PHE C O 1
ATOM 8539 N N . ALA C 1 211 ? 1.31040 0.83606 30.61935 1.000 42.60106 211 ALA C N 1
ATOM 8540 C CA . ALA C 1 211 ? 1.36572 -0.59468 30.91198 1.000 44.71844 211 ALA C CA 1
ATOM 8541 C C . ALA C 1 211 ? 2.74879 -1.21409 30.72822 1.000 46.01793 211 ALA C C 1
ATOM 8542 O O . ALA C 1 211 ? 3.11756 -2.06952 31.55224 1.000 45.80964 211 ALA C O 1
ATOM 8544 N N . PRO C 1 212 ? 3.54525 -0.86314 29.70604 1.000 47.67226 212 PRO C N 1
ATOM 8545 C CA . PRO C 1 212 ? 4.88938 -1.46059 29.59772 1.000 44.07516 212 PRO C CA 1
ATOM 8546 C C . PRO C 1 212 ? 5.74258 -1.35790 30.85229 1.000 48.15352 212 PRO C C 1
ATOM 8547 O O . PRO C 1 212 ? 6.51536 -2.28422 31.13672 1.000 48.01248 212 PRO C O 1
ATOM 8551 N N . THR C 1 213 ? 5.64720 -0.26110 31.60429 1.000 42.58764 213 THR C N 1
ATOM 8552 C CA . THR C 1 213 ? 6.52376 -0.04703 32.74856 1.000 41.69311 213 THR C CA 1
ATOM 8553 C C . THR C 1 213 ? 5.88006 -0.42426 34.07676 1.000 42.50804 213 THR C C 1
ATOM 8554 O O . THR C 1 213 ? 6.41698 -0.07358 35.13058 1.000 40.08745 213 THR C O 1
ATOM 8558 N N . SER C 1 214 ? 4.77802 -1.16687 34.06198 1.000 41.43511 214 SER C N 1
ATOM 8559 C CA . SER C 1 214 ? 4.16482 -1.62863 35.29876 1.000 49.26113 214 SER C CA 1
ATOM 8560 C C . SER C 1 214 ? 3.92943 -3.12800 35.24126 1.000 48.15638 214 SER C C 1
AT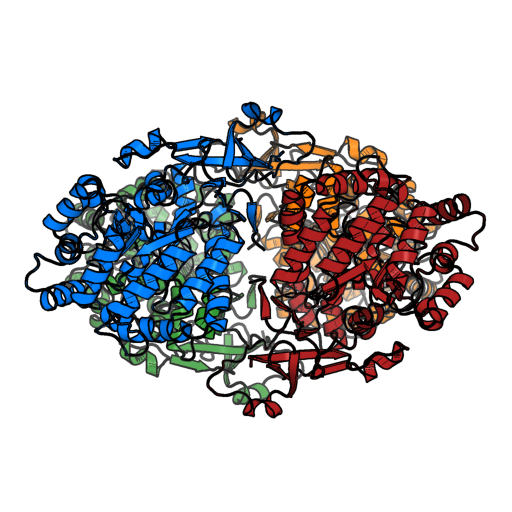OM 8561 O O . SER C 1 214 ? 3.33916 -3.63588 34.28176 1.000 48.68770 214 SER C O 1
ATOM 8564 N N . SER C 1 215 ? 4.40742 -3.82901 36.26682 1.000 52.88076 215 SER C N 1
ATOM 8565 C CA . SER C 1 215 ? 4.15916 -5.25131 36.38599 1.000 53.37644 215 SER C CA 1
ATOM 8566 C C . SER C 1 215 ? 2.67404 -5.49439 36.63525 1.000 53.95217 215 SER C C 1
ATOM 8567 O O . SER C 1 215 ? 1.94232 -4.57733 37.01363 1.000 55.63780 215 SER C O 1
ATOM 8570 N N . PRO C 1 216 ? 2.20004 -6.72374 36.42172 1.000 56.11306 216 PRO C N 1
ATOM 8571 C CA . PRO C 1 216 ? 0.82952 -7.05014 36.85081 1.000 53.16682 216 PRO C CA 1
ATOM 8572 C C . PRO C 1 216 ? 0.59096 -6.77308 38.32692 1.000 54.64602 216 PRO C C 1
ATOM 8573 O O . PRO C 1 216 ? -0.50728 -6.33646 38.69490 1.000 52.96716 216 PRO C O 1
ATOM 8577 N N . GLU C 1 217 ? 1.60449 -6.96460 39.17777 1.000 50.49975 217 GLU C N 1
ATOM 8578 C CA . GLU C 1 217 ? 1.45819 -6.63918 40.59430 1.000 54.38139 217 GLU C CA 1
ATOM 8579 C C . GLU C 1 217 ? 1.22201 -5.14575 40.79583 1.000 57.14650 217 GLU C C 1
ATOM 8580 O O . GLU C 1 217 ? 0.35602 -4.74307 41.58491 1.000 55.71051 217 GLU C O 1
ATOM 8586 N N . GLN C 1 218 ? 1.98869 -4.30474 40.09516 1.000 55.18198 218 GLN C N 1
ATOM 8587 C CA . GLN C 1 218 ? 1.79729 -2.86332 40.21927 1.000 50.50450 218 GLN C CA 1
ATOM 8588 C C . GLN C 1 218 ? 0.46798 -2.42068 39.62080 1.000 46.71017 218 GLN C C 1
ATOM 8589 O O . GLN C 1 218 ? -0.17658 -1.50170 40.14267 1.000 55.49240 218 GLN C O 1
ATOM 8595 N N . MET C 1 219 ? 0.04877 -3.03592 38.51112 1.000 44.93547 219 MET C N 1
ATOM 8596 C CA . MET C 1 219 ? -1.27094 -2.72327 37.97114 1.000 50.24159 219 MET C CA 1
ATOM 8597 C C . MET C 1 219 ? -2.35887 -3.06665 38.98475 1.000 53.28033 219 MET C C 1
ATOM 8598 O O . MET C 1 219 ? -3.34559 -2.33094 39.13163 1.000 53.02810 219 MET C O 1
ATOM 8603 N N . ALA C 1 220 ? -2.18202 -4.17749 39.70788 1.000 51.95002 220 ALA C N 1
ATOM 8604 C CA . ALA C 1 220 ? -3.11658 -4.53483 40.76950 1.000 55.22967 220 ALA C CA 1
ATOM 8605 C C . ALA C 1 220 ? -3.08013 -3.51662 41.90166 1.000 52.35939 220 ALA C C 1
ATOM 8606 O O . ALA C 1 220 ? -4.11135 -3.22477 42.51214 1.000 46.85353 220 ALA C O 1
ATOM 8608 N N . MET C 1 221 ? -1.89878 -2.98161 42.21281 1.000 56.18303 221 MET C N 1
ATOM 8609 C CA . MET C 1 221 ? -1.82138 -1.94100 43.23801 1.000 53.80308 221 MET C CA 1
ATOM 8610 C C . MET C 1 221 ? -2.55156 -0.67455 42.80248 1.000 52.81457 221 MET C C 1
ATOM 8611 O O . MET C 1 221 ? -3.19129 -0.00536 43.62241 1.000 51.58952 221 MET C O 1
ATOM 8616 N N . ALA C 1 222 ? -2.45515 -0.32164 41.51980 1.000 50.00943 222 ALA C N 1
ATOM 8617 C CA . ALA C 1 222 ? -3.20555 0.82782 41.02030 1.000 50.15919 222 ALA C CA 1
ATOM 8618 C C . ALA C 1 222 ? -4.70965 0.58033 41.11354 1.000 51.65086 222 ALA C C 1
ATOM 8619 O O . ALA C 1 222 ? -5.47458 1.46848 41.51994 1.000 43.90162 222 ALA C O 1
ATOM 8621 N N . GLN C 1 223 ? -5.14926 -0.62631 40.73959 1.000 52.54092 223 GLN C N 1
ATOM 8622 C CA . GLN C 1 223 ? -6.55554 -0.99553 40.89927 1.000 50.89584 223 GLN C CA 1
ATOM 8623 C C . GLN C 1 223 ? -6.99978 -0.89099 42.35575 1.000 52.41906 223 GLN C C 1
ATOM 8624 O O . GLN C 1 223 ? -8.08452 -0.36922 42.65208 1.000 52.92193 223 GLN C O 1
ATOM 8630 N N . ARG C 1 224 ? -6.17194 -1.39186 43.27695 1.000 51.20548 224 ARG C N 1
ATOM 8631 C CA . ARG C 1 224 ? -6.48767 -1.32839 44.70020 1.000 54.13020 224 ARG C CA 1
ATOM 8632 C C . ARG C 1 224 ? -6.60477 0.11474 45.17444 1.000 54.35905 224 ARG C C 1
ATOM 8633 O O . ARG C 1 224 ? -7.53243 0.45946 45.91379 1.000 53.74128 224 ARG C O 1
ATOM 8641 N N . LEU C 1 225 ? -5.65737 0.97076 44.77178 1.000 52.84717 225 LEU C N 1
ATOM 8642 C CA . LEU C 1 225 ? -5.72594 2.38371 45.14090 1.000 53.62623 225 LEU C CA 1
ATOM 8643 C C . LEU C 1 225 ? -7.00686 3.02771 44.62356 1.000 48.89498 225 LEU C C 1
ATOM 8644 O O . LEU C 1 225 ? -7.63238 3.83169 45.32529 1.000 46.30308 225 LEU C O 1
ATOM 8649 N N . LYS C 1 226 ? -7.41071 2.69341 43.39473 1.000 45.49626 226 LYS C N 1
ATOM 8650 C CA . LYS C 1 226 ? -8.64824 3.26070 42.86701 1.000 51.14909 226 LYS C CA 1
ATOM 8651 C C . LYS C 1 226 ? -9.86478 2.75318 43.63438 1.000 56.54789 226 LYS C C 1
ATOM 8652 O O . LYS C 1 226 ? -10.83338 3.50040 43.81950 1.000 52.05331 226 LYS C O 1
ATOM 8658 N N . GLU C 1 227 ? -9.83184 1.49709 44.09572 1.000 59.05082 227 GLU C N 1
ATOM 8659 C CA . GLU C 1 227 ? -10.95549 0.97538 44.87408 1.000 57.14984 227 GLU C CA 1
ATOM 8660 C C . GLU C 1 227 ? -11.00889 1.57485 46.27703 1.000 56.27856 227 GLU C C 1
ATOM 8661 O O . GLU C 1 227 ? -12.10163 1.80884 46.80381 1.000 57.80151 227 GLU C O 1
ATOM 8667 N N . GLU C 1 228 ? -9.85195 1.84669 46.88778 1.000 52.68527 228 GLU C N 1
ATOM 8668 C CA . GLU C 1 228 ? -9.80935 2.43244 48.22477 1.000 53.79327 228 GLU C CA 1
ATOM 8669 C C . GLU C 1 228 ? -10.06857 3.92920 48.22286 1.000 55.21644 228 GLU C C 1
ATOM 8670 O O . GLU C 1 228 ? -10.48372 4.47660 49.24995 1.000 52.16435 228 GLU C O 1
ATOM 8676 N N . TYR C 1 229 ? -9.79922 4.60457 47.11061 1.000 59.60696 229 TYR C N 1
ATOM 8677 C CA . TYR C 1 229 ? -9.99606 6.04615 46.98279 1.000 52.43757 229 TYR C CA 1
ATOM 8678 C C . TYR C 1 229 ? -10.74761 6.27814 45.67946 1.000 56.23238 229 TYR C C 1
ATOM 8679 O O . TYR C 1 229 ? -10.15722 6.66884 44.66217 1.000 51.77012 229 TYR C O 1
ATOM 8688 N N . PRO C 1 230 ? -12.06263 6.02519 45.67249 1.000 55.59020 230 PRO C N 1
ATOM 8689 C CA . PRO C 1 230 ? -12.81793 6.08953 44.41218 1.000 50.83812 230 PRO C CA 1
ATOM 8690 C C . PRO C 1 230 ? -12.94488 7.49089 43.84802 1.000 47.55566 230 PRO C C 1
ATOM 8691 O O . PRO C 1 230 ? -13.30254 7.62822 42.67185 1.000 52.79657 230 PRO C O 1
ATOM 8695 N N . ASP C 1 231 ? -12.67882 8.53277 44.63677 1.000 44.21693 231 ASP C N 1
ATOM 8696 C CA . ASP C 1 231 ? -12.79667 9.90593 44.16183 1.000 49.06443 231 ASP C CA 1
ATOM 8697 C C . ASP C 1 231 ? -11.46173 10.51485 43.72808 1.000 48.99108 231 ASP C C 1
ATOM 8698 O O . ASP C 1 231 ? -11.38915 11.73086 43.52263 1.000 44.64710 231 ASP C O 1
ATOM 8703 N N . THR C 1 232 ? -10.40777 9.71427 43.59050 1.000 44.32938 232 THR C N 1
ATOM 8704 C CA . THR C 1 232 ? -9.19560 10.22507 42.97171 1.000 44.94133 232 THR C CA 1
ATOM 8705 C C . THR C 1 232 ? -9.29434 10.09191 41.45665 1.000 43.65142 232 THR C C 1
ATOM 8706 O O . THR C 1 232 ? -10.15716 9.39642 40.91467 1.000 45.83695 232 THR C O 1
ATOM 8710 N N . TRP C 1 233 ? -8.36487 10.73727 40.77365 1.000 43.58539 233 TRP C N 1
ATOM 8711 C CA . TRP C 1 233 ? -8.29126 10.64293 39.32911 1.000 41.15733 233 TRP C CA 1
ATOM 8712 C C . TRP C 1 233 ? -7.38378 9.48179 38.93897 1.000 40.54777 233 TRP C C 1
ATOM 8713 O O . TRP C 1 233 ? -6.60669 8.96293 39.74644 1.000 37.17524 233 TRP C O 1
ATOM 8724 N N . VAL C 1 234 ? -7.52620 9.05254 37.69160 1.000 38.31060 234 VAL C N 1
ATOM 8725 C CA . VAL C 1 234 ? -6.61382 8.11534 37.05404 1.000 38.23796 234 VAL C CA 1
ATOM 8726 C C . VAL C 1 234 ? -6.03382 8.81053 35.83156 1.000 43.03176 234 VAL C C 1
ATOM 8727 O O . VAL C 1 234 ? -6.74387 9.53286 35.12602 1.000 36.00716 234 VAL C O 1
ATOM 8731 N N . HIS C 1 235 ? -4.74072 8.61908 35.59374 1.000 38.92053 235 HIS C N 1
ATOM 8732 C CA . HIS C 1 235 ? -4.06049 9.35958 34.53638 1.000 42.26420 235 HIS C CA 1
ATOM 8733 C C . HIS C 1 235 ? -2.97828 8.47606 33.93915 1.000 39.08976 235 HIS C C 1
ATOM 8734 O O . HIS C 1 235 ? -2.06829 8.05715 34.66162 1.000 38.67954 235 HIS C O 1
ATOM 8741 N N . THR C 1 236 ? -3.07003 8.17907 32.64230 1.000 37.13843 236 THR C N 1
ATOM 8742 C CA . THR C 1 236 ? -2.01955 7.37508 32.02192 1.000 40.22922 236 THR C CA 1
ATOM 8743 C C . THR C 1 236 ? -1.98491 7.62649 30.51492 1.000 40.33873 236 THR C C 1
ATOM 8744 O O . THR C 1 236 ? -2.81950 8.34789 29.96626 1.000 39.86950 236 THR C O 1
ATOM 8748 N N . HIS C 1 237 ? -0.99417 7.02515 29.85013 1.000 36.80133 237 HIS C N 1
ATOM 8749 C CA . HIS C 1 237 ? -0.82891 7.10311 28.40113 1.000 37.26896 237 HIS C CA 1
ATOM 8750 C C . HIS C 1 237 ? -1.53838 5.94698 27.69756 1.000 42.06654 237 HIS C C 1
ATOM 8751 O O . HIS C 1 237 ? -1.60796 4.83066 28.22075 1.000 37.64382 237 HIS C O 1
ATOM 8758 N N . LEU C 1 238 ? -2.03776 6.20786 26.48360 1.000 39.76010 238 LEU C N 1
ATOM 8759 C CA . LEU C 1 238 ? -2.76626 5.17943 25.74933 1.000 38.80005 238 LEU C CA 1
ATOM 8760 C C . LEU C 1 238 ? -2.62043 5.38059 24.24596 1.000 43.19863 238 LEU C C 1
ATOM 8761 O O . LEU C 1 238 ? -2.93272 6.45539 23.71948 1.000 45.45272 238 LEU C O 1
ATOM 8766 N N . CYS C 1 239 ? -2.16712 4.32828 23.57275 1.000 40.33614 239 CYS C N 1
ATOM 8767 C CA . CYS C 1 239 ? -2.05302 4.24265 22.11258 1.000 48.47835 239 CYS C CA 1
ATOM 8768 C C . CYS C 1 239 ? -1.44070 5.50163 21.48540 1.000 48.25209 239 CYS C C 1
ATOM 8769 O O . CYS C 1 239 ? -2.01375 6.14100 20.60256 1.000 44.82175 239 CYS C O 1
ATOM 8772 N N . GLU C 1 240 ? -0.23432 5.84004 21.94557 1.000 44.69586 240 GLU C N 1
ATOM 8773 C CA . GLU C 1 240 ? 0.48429 6.96080 21.34739 1.000 43.45489 240 GLU C CA 1
ATOM 8774 C C . GLU C 1 240 ? 1.21757 6.53024 20.08315 1.000 49.55324 240 GLU C C 1
ATOM 8775 O O . GLU C 1 240 ? 1.19879 7.24458 19.07556 1.000 52.14334 240 GLU C O 1
ATOM 8781 N N . ASN C 1 241 ? 1.82697 5.34788 20.10824 1.000 46.00477 241 ASN C N 1
ATOM 8782 C CA . ASN C 1 241 ? 2.73531 4.88893 19.06767 1.000 54.25538 241 ASN C CA 1
ATOM 8783 C C . ASN C 1 241 ? 2.42833 3.42974 18.74660 1.000 54.66104 241 ASN C C 1
ATOM 8784 O O . ASN C 1 241 ? 2.09290 2.65151 19.64452 1.000 51.60101 241 ASN C O 1
ATOM 8789 N N . LYS C 1 242 ? 2.55288 3.05667 17.46667 1.000 49.64269 242 LYS C N 1
ATOM 8790 C CA . LYS C 1 242 ? 2.24336 1.68283 17.06656 1.000 52.89718 242 LYS C CA 1
ATOM 8791 C C . LYS C 1 242 ? 3.22443 0.68440 17.67646 1.000 56.12120 242 LYS C C 1
ATOM 8792 O O . LYS C 1 242 ? 2.82897 -0.42336 18.06399 1.000 55.78974 242 LYS C O 1
ATOM 8798 N N . ASP C 1 243 ? 4.50804 1.05003 17.76076 1.000 57.40386 243 ASP C N 1
ATOM 8799 C CA . ASP C 1 243 ? 5.47782 0.18690 18.43159 1.000 58.71548 243 ASP C CA 1
ATOM 8800 C C . ASP C 1 243 ? 5.12973 0.00486 19.90286 1.000 53.68181 243 ASP C C 1
ATOM 8801 O O . ASP C 1 243 ? 5.32561 -1.07897 20.46080 1.000 58.17916 243 ASP C O 1
ATOM 8806 N N . GLU C 1 244 ? 4.62634 1.05993 20.55089 1.000 51.72580 244 GLU C N 1
ATOM 8807 C CA . GLU C 1 244 ? 4.17079 0.94129 21.93351 1.000 50.66868 244 GLU C CA 1
ATOM 8808 C C . GLU C 1 244 ? 3.01040 -0.04273 22.04273 1.000 47.49825 244 GLU C C 1
ATOM 8809 O O . GLU C 1 244 ? 2.95568 -0.85916 22.97190 1.000 50.36518 244 GLU C O 1
ATOM 8815 N N . ILE C 1 245 ? 2.08204 0.00709 21.08735 1.000 51.06777 245 ILE C N 1
ATOM 8816 C CA . ILE C 1 245 ? 0.94069 -0.90337 21.10446 1.000 52.75875 245 ILE C CA 1
ATOM 8817 C C . ILE C 1 245 ? 1.39945 -2.34618 20.92074 1.000 52.11190 245 ILE C C 1
ATOM 8818 O O . ILE C 1 245 ? 0.92317 -3.25772 21.60982 1.000 51.11815 245 ILE C O 1
ATOM 8823 N N . ALA C 1 246 ? 2.32787 -2.57757 19.98740 1.000 53.32469 246 ALA C N 1
ATOM 8824 C CA . ALA C 1 246 ? 2.85199 -3.92689 19.78337 1.000 49.47638 246 ALA C CA 1
ATOM 8825 C C . ALA C 1 246 ? 3.62108 -4.41119 21.00794 1.000 49.69144 246 ALA C C 1
ATOM 8826 O O . ALA C 1 246 ? 3.54026 -5.58961 21.37916 1.000 56.99325 246 ALA C O 1
ATOM 8828 N N . TRP C 1 247 ? 4.36583 -3.51323 21.65286 1.000 49.91864 247 TRP C N 1
ATOM 8829 C CA . TRP C 1 247 ? 5.03688 -3.85893 22.89887 1.000 53.91606 247 TRP C CA 1
ATOM 8830 C C . TRP C 1 247 ? 4.03006 -4.29637 23.95581 1.000 54.22462 247 TRP C C 1
ATOM 8831 O O . TRP C 1 247 ? 4.24899 -5.29063 24.65931 1.000 52.52451 247 TRP C O 1
ATOM 8842 N N . VAL C 1 248 ? 2.90475 -3.58180 24.05881 1.000 53.28297 248 VAL C N 1
ATOM 8843 C CA . VAL C 1 248 ? 1.88432 -3.92974 25.04807 1.000 53.93870 248 VAL C CA 1
ATOM 8844 C C . VAL C 1 248 ? 1.26588 -5.28571 24.72658 1.000 55.15544 248 VAL C C 1
ATOM 8845 O O . VAL C 1 248 ? 1.09475 -6.13363 25.61128 1.000 52.08467 248 VAL C O 1
ATOM 8849 N N . LYS C 1 249 ? 0.91278 -5.50814 23.45668 1.000 54.24695 249 LYS C N 1
ATOM 8850 C CA . LYS C 1 249 ? 0.37409 -6.80761 23.06189 1.000 56.53496 249 LYS C CA 1
ATOM 8851 C C . LYS C 1 249 ? 1.35182 -7.92922 23.38095 1.000 58.01183 249 LYS C C 1
ATOM 8852 O O . LYS C 1 249 ? 0.93149 -9.04006 23.71974 1.000 60.88003 249 LYS C O 1
ATOM 8855 N N . SER C 1 250 ? 2.65552 -7.65656 23.28261 1.000 54.55228 250 SER C N 1
ATOM 8856 C CA . SER C 1 250 ? 3.65142 -8.66180 23.64101 1.000 56.01441 250 SER C CA 1
ATOM 8857 C C . SER C 1 250 ? 3.71944 -8.87325 25.15163 1.000 56.22741 250 SER C C 1
ATOM 8858 O O . SER C 1 250 ? 3.93936 -9.99926 25.61293 1.000 56.26938 250 SER C O 1
ATOM 8861 N N . LEU C 1 251 ? 3.54487 -7.80573 25.94006 1.000 58.97225 251 LEU C N 1
ATOM 8862 C CA . LEU C 1 251 ? 3.67044 -7.90550 27.39241 1.000 55.68443 251 LEU C CA 1
ATOM 8863 C C . LEU C 1 251 ? 2.38198 -8.32758 28.09770 1.000 54.64682 251 LEU C C 1
ATOM 8864 O O . LEU C 1 251 ? 2.45022 -8.84619 29.22017 1.000 51.78366 251 LEU C O 1
ATOM 8869 N N . TYR C 1 252 ? 1.21771 -8.11682 27.48669 1.000 54.13713 252 TYR C N 1
ATOM 8870 C CA . TYR C 1 252 ? -0.06426 -8.57151 28.03119 1.000 54.70876 252 TYR C CA 1
ATOM 8871 C C . TYR C 1 252 ? -0.81722 -9.28981 26.92016 1.000 60.21623 252 TYR C C 1
ATOM 8872 O O . TYR C 1 252 ? -1.82866 -8.79081 26.41053 1.000 57.61264 252 TYR C O 1
ATOM 8881 N N . PRO C 1 253 ? -0.35191 -10.47779 26.52338 1.000 64.13704 253 PRO C N 1
ATOM 8882 C CA . PRO C 1 253 ? -0.94492 -11.14042 25.35010 1.000 65.13656 253 PRO C CA 1
ATOM 8883 C C . PRO C 1 253 ? -2.35506 -11.64980 25.57447 1.000 61.69614 253 PRO C C 1
ATOM 8884 O O . PRO C 1 253 ? -3.07850 -11.86126 24.59241 1.000 58.73850 253 PRO C O 1
ATOM 8888 N N . ASP C 1 254 ? -2.77394 -11.83935 26.82344 1.000 64.40417 254 ASP C N 1
ATOM 8889 C CA . ASP C 1 254 ? -4.07775 -12.41142 27.13326 1.000 68.80384 254 ASP C CA 1
ATOM 8890 C C . ASP C 1 254 ? -5.17138 -11.36465 27.31096 1.000 69.86920 254 ASP C C 1
ATOM 8891 O O . ASP C 1 254 ? -6.30091 -11.72602 27.66124 1.000 67.20035 254 ASP C O 1
ATOM 8896 N N . HIS C 1 255 ? -4.86710 -10.09036 27.07645 1.000 59.58323 255 HIS C N 1
ATOM 8897 C CA . HIS C 1 255 ? -5.84906 -9.01679 27.10666 1.000 54.29695 255 HIS C CA 1
ATOM 8898 C C . HIS C 1 255 ? -6.25335 -8.65408 25.68098 1.000 51.56015 255 HIS C C 1
ATOM 8899 O O . HIS C 1 255 ? -5.52763 -8.91338 24.71975 1.000 59.52940 255 HIS C O 1
ATOM 8906 N N . ASP C 1 256 ? -7.43851 -8.06760 25.55239 1.000 54.76630 256 ASP C N 1
ATOM 8907 C CA . ASP C 1 256 ? -8.01215 -7.73851 24.24625 1.000 56.46517 256 ASP C CA 1
ATOM 8908 C C . ASP C 1 256 ? -7.53601 -6.37636 23.73726 1.000 57.68267 256 ASP C C 1
ATOM 8909 O O . ASP C 1 256 ? -8.33592 -5.51128 23.37848 1.000 56.79282 256 ASP C O 1
ATOM 8914 N N . GLY C 1 257 ? -6.22388 -6.17818 23.68747 1.000 53.49398 257 GLY C N 1
ATOM 8915 C CA . GLY C 1 257 ? -5.64882 -4.93988 23.20093 1.000 55.55321 257 GLY C CA 1
ATOM 8916 C C . GLY C 1 257 ? -5.10011 -4.07951 24.32686 1.000 56.90999 257 GLY C C 1
ATOM 8917 O O . GLY C 1 257 ? -4.98173 -4.50090 25.48069 1.000 56.89392 257 GLY C O 1
ATOM 8918 N N . TYR C 1 258 ? -4.75338 -2.84261 23.96205 1.000 55.32921 258 TYR C N 1
ATOM 8919 C CA . TYR C 1 258 ? -4.07698 -1.93922 24.89148 1.000 51.90965 258 TYR C CA 1
ATOM 8920 C C . TYR C 1 258 ? -5.02789 -1.44969 25.98300 1.000 46.35673 258 TYR C C 1
ATOM 8921 O O . TYR C 1 258 ? -4.75996 -1.61560 27.17922 1.000 45.38475 258 TYR C O 1
ATOM 8930 N N . LEU C 1 259 ? -6.13937 -0.82215 25.58829 1.000 47.61697 259 LEU C N 1
ATOM 8931 C CA . LEU C 1 259 ? -7.06906 -0.27044 26.57103 1.000 47.02086 259 LEU C CA 1
ATOM 8932 C C . LEU C 1 259 ? -7.63903 -1.35950 27.47122 1.000 52.43893 259 LEU C C 1
ATOM 8933 O O . LEU C 1 259 ? -7.97883 -1.09389 28.63181 1.000 45.87514 259 LEU C O 1
ATOM 8938 N N . ASP C 1 260 ? -7.71158 -2.59564 26.96943 1.000 53.82750 260 ASP C N 1
ATOM 8939 C CA . ASP C 1 260 ? -8.27265 -3.68915 27.75080 1.000 54.74375 260 ASP C CA 1
ATOM 8940 C C . ASP C 1 260 ? -7.41287 -4.02765 28.96209 1.000 55.97006 260 ASP C C 1
ATOM 8941 O O . ASP C 1 260 ? -7.94374 -4.52772 29.96169 1.000 56.95784 260 ASP C O 1
ATOM 8946 N N . VAL C 1 261 ? -6.11496 -3.71085 28.91869 1.000 53.13038 261 VAL C N 1
ATOM 8947 C CA . VAL C 1 261 ? -5.26233 -3.87818 30.09481 1.000 53.60221 261 VAL C CA 1
ATOM 8948 C C . VAL C 1 261 ? -5.72716 -2.96886 31.22829 1.000 56.56322 261 VAL C C 1
ATOM 8949 O O . VAL C 1 261 ? -5.85487 -3.39952 32.38053 1.000 59.50656 261 VAL C O 1
ATOM 8953 N N . TYR C 1 262 ? -5.97042 -1.69057 30.92259 1.000 52.82974 262 TYR C N 1
ATOM 8954 C CA . TYR C 1 262 ? -6.44974 -0.77032 31.94921 1.000 51.30584 262 TYR C CA 1
ATOM 8955 C C . TYR C 1 262 ? -7.86771 -1.11499 32.36832 1.000 52.80281 262 TYR C C 1
ATOM 8956 O O . TYR C 1 262 ? -8.22355 -0.99010 33.54674 1.000 48.98319 262 TYR C O 1
ATOM 8965 N N . HIS C 1 263 ? -8.69223 -1.54843 31.41430 1.000 53.53846 263 HIS C N 1
ATOM 8966 C CA . HIS C 1 263 ? -10.08151 -1.84172 31.73724 1.000 57.50503 263 HIS C CA 1
ATOM 8967 C C . HIS C 1 263 ? -10.18423 -3.02200 32.69505 1.000 57.32064 263 HIS C C 1
ATOM 8968 O O . HIS C 1 263 ? -10.92714 -2.95796 33.68061 1.000 49.57777 263 HIS C O 1
ATOM 8975 N N . GLN C 1 264 ? -9.42284 -4.09547 32.44541 1.000 53.83312 264 GLN C N 1
ATOM 8976 C CA . GLN C 1 264 ? -9.51453 -5.26345 33.31674 1.000 56.35191 264 GLN C CA 1
ATOM 8977 C C . GLN C 1 264 ? -8.98555 -4.96380 34.71241 1.000 57.33772 264 GLN C C 1
ATOM 8978 O O . GLN C 1 264 ? -9.44040 -5.57329 35.68681 1.000 62.35403 264 GLN C O 1
ATOM 8984 N N . TYR C 1 265 ? -8.03676 -4.03523 34.83478 1.000 54.82503 265 TYR C N 1
ATOM 8985 C CA . TYR C 1 265 ? -7.54686 -3.59021 36.13251 1.000 49.11110 265 TYR C CA 1
ATOM 8986 C C . TYR C 1 265 ? -8.36141 -2.43201 36.71418 1.000 51.92346 265 TYR C C 1
ATOM 8987 O O . TYR C 1 265 ? -7.85685 -1.70771 37.57978 1.000 53.37548 265 TYR C O 1
ATOM 8996 N N . GLY C 1 266 ? -9.59713 -2.24180 36.25873 1.000 52.81837 266 GLY C N 1
ATOM 8997 C CA . GLY C 1 266 ? -10.48173 -1.24005 36.84259 1.000 44.95776 266 GLY C CA 1
ATOM 8998 C C . GLY C 1 266 ? -9.95108 0.17841 36.84156 1.000 54.56736 266 GLY C C 1
ATOM 8999 O O . GLY C 1 266 ? -10.16139 0.91589 37.81349 1.000 52.24959 266 GLY C O 1
ATOM 9000 N N . LEU C 1 267 ? -9.26256 0.58173 35.77298 1.000 45.91977 267 LEU C N 1
ATOM 9001 C CA . LEU C 1 267 ? -8.71650 1.93038 35.66301 1.000 54.90079 267 LEU C CA 1
ATOM 9002 C C . LEU C 1 267 ? -9.42841 2.76750 34.60904 1.000 50.41146 267 LEU C C 1
ATOM 9003 O O . LEU C 1 267 ? -8.90606 3.81149 34.20366 1.000 54.01002 267 LEU C O 1
ATOM 9008 N N . THR C 1 268 ? -10.58390 2.32027 34.13465 1.000 48.46273 268 THR C N 1
ATOM 9009 C CA . THR C 1 268 ? -11.45966 3.11171 33.28610 1.000 49.81264 268 THR C CA 1
ATOM 9010 C C . THR C 1 268 ? -12.61281 3.66655 34.11200 1.000 51.03262 268 THR C C 1
ATOM 9011 O O . THR C 1 268 ? -12.87242 3.22768 35.23522 1.000 54.85997 268 THR C O 1
ATOM 9015 N N . GLY C 1 269 ? -13.28188 4.66975 33.55534 1.000 48.14896 269 GLY C N 1
ATOM 9016 C CA . GLY C 1 269 ? -14.44637 5.26059 34.17302 1.000 45.28276 269 GLY C CA 1
ATOM 9017 C C . GLY C 1 269 ? -14.34324 6.76557 34.19084 1.000 45.48010 269 GLY C C 1
ATOM 9018 O O . GLY C 1 269 ? -13.46192 7.36328 33.56562 1.000 55.19466 269 GLY C O 1
ATOM 9019 N N . LYS C 1 270 ? -15.25905 7.39653 34.91918 1.000 51.43457 270 LYS C N 1
ATOM 9020 C CA . LYS C 1 270 ? -15.23237 8.84511 35.04304 1.000 52.01523 270 LYS C CA 1
ATOM 9021 C C . LYS C 1 270 ? -13.94899 9.28682 35.73943 1.000 44.51174 270 LYS C C 1
ATOM 9022 O O . LYS C 1 270 ? -13.47567 8.63738 36.67623 1.000 42.59635 270 LYS C O 1
ATOM 9028 N N . ASN C 1 271 ? -13.39081 10.40485 35.26936 1.000 42.47533 271 ASN C N 1
ATOM 9029 C CA . ASN C 1 271 ? -12.14664 10.97544 35.79275 1.000 45.52842 271 ASN C CA 1
ATOM 9030 C C . ASN C 1 271 ? -10.96327 10.01965 35.63659 1.000 42.19619 271 ASN C C 1
ATOM 9031 O O . ASN C 1 271 ? -10.03610 10.01553 36.45318 1.000 40.53166 271 ASN C O 1
ATOM 9036 N N . CYS C 1 272 ? -10.98573 9.21587 34.57617 1.000 35.47327 272 CYS C N 1
ATOM 9037 C CA . CYS C 1 272 ? -9.82826 8.45430 34.12589 1.000 42.18066 272 CYS C CA 1
ATOM 9038 C C . CYS C 1 272 ? -9.42161 9.03572 32.77830 1.000 40.03197 272 CYS C C 1
ATOM 9039 O O . CYS C 1 272 ? -10.19337 8.97357 31.81483 1.000 39.33161 272 CYS C O 1
ATOM 9042 N N . VAL C 1 273 ? -8.20989 9.58048 32.70408 1.000 41.94698 273 VAL C N 1
ATOM 9043 C CA . VAL C 1 273 ? -7.76717 10.37988 31.56826 1.000 36.71250 273 VAL C CA 1
ATOM 9044 C C . VAL C 1 273 ? -6.62477 9.65140 30.87151 1.000 38.38264 273 VAL C C 1
ATOM 9045 O O . VAL C 1 273 ? -5.60720 9.30581 31.49931 1.000 35.94971 273 VAL C O 1
ATOM 9049 N N . PHE C 1 274 ? -6.79244 9.43868 29.56857 1.000 38.02637 274 PHE C N 1
ATOM 9050 C CA . PHE C 1 274 ? -5.83805 8.71615 28.74017 1.000 40.48795 274 PHE C CA 1
ATOM 9051 C C . PHE C 1 274 ? -5.24214 9.67498 27.72194 1.000 37.61323 274 PHE C C 1
ATOM 9052 O O . PHE C 1 274 ? -5.96366 10.23350 26.88908 1.000 35.47547 274 PHE C O 1
ATOM 9060 N N . ALA C 1 275 ? -3.93137 9.86313 27.79881 1.000 40.14599 275 ALA C N 1
ATOM 9061 C CA . ALA C 1 275 ? -3.23217 10.77266 26.90719 1.000 38.83191 275 ALA C CA 1
ATOM 9062 C C . ALA C 1 275 ? -2.97850 10.11633 25.55917 1.000 38.07259 275 ALA C C 1
ATOM 9063 O O . ALA C 1 275 ? -2.66921 8.92010 25.48634 1.000 38.28911 275 ALA C O 1
ATOM 9065 N N . HIS C 1 276 ? -3.15856 10.91473 24.49781 1.000 38.41221 276 HIS C N 1
ATOM 9066 C CA . HIS C 1 276 ? -2.78552 10.65111 23.10414 1.000 45.47569 276 HIS C CA 1
ATOM 9067 C C . HIS C 1 276 ? -3.87502 9.94016 22.30987 1.000 44.42940 276 HIS C C 1
ATOM 9068 O O . HIS C 1 276 ? -4.55760 10.59165 21.51374 1.000 41.14164 276 HIS C O 1
ATOM 9075 N N . CYS C 1 277 ? -4.04158 8.62626 22.49674 1.000 40.69624 277 CYS C N 1
ATOM 9076 C CA . CYS C 1 277 ? -5.12149 7.88368 21.84349 1.000 42.24182 277 CYS C CA 1
ATOM 9077 C C . CYS C 1 277 ? -5.10227 8.08078 20.33235 1.000 43.23119 277 CYS C C 1
ATOM 9078 O O . CYS C 1 277 ? -6.13609 8.31242 19.70257 1.000 46.25016 277 CYS C O 1
ATOM 9081 N N . VAL C 1 278 ? -3.91526 7.98647 19.74071 1.000 46.01415 278 VAL C N 1
ATOM 9082 C CA . VAL C 1 278 ? -3.78785 8.26043 18.31474 1.000 45.70392 278 VAL C CA 1
ATOM 9083 C C . VAL C 1 278 ? -4.20534 7.04863 17.47287 1.000 44.53960 278 VAL C C 1
ATOM 9084 O O . VAL C 1 278 ? -4.69416 7.21370 16.34608 1.000 42.42026 278 VAL C O 1
ATOM 9088 N N . HIS C 1 279 ? -4.01317 5.83017 17.98275 1.000 43.66988 279 HIS C N 1
ATOM 9089 C CA . HIS C 1 279 ? -4.27550 4.58852 17.24865 1.000 46.16441 279 HIS C CA 1
ATOM 9090 C C . HIS C 1 279 ? -5.25120 3.68512 18.01605 1.000 50.32804 279 HIS C C 1
ATOM 9091 O O . HIS C 1 279 ? -4.83940 2.74895 18.70871 1.000 57.88771 279 HIS C O 1
ATOM 9098 N N . LEU C 1 280 ? -6.54335 3.99642 17.92760 1.000 48.78978 280 LEU C N 1
ATOM 9099 C CA . LEU C 1 280 ? -7.60529 3.19226 18.52593 1.000 54.07739 280 LEU C CA 1
ATOM 9100 C C . LEU C 1 280 ? -8.44525 2.50515 17.45428 1.000 56.03097 280 LEU C C 1
ATOM 9101 O O . LEU C 1 280 ? -8.74261 3.10280 16.41320 1.000 60.21065 280 LEU C O 1
ATOM 9106 N N . GLU C 1 281 ? -8.78545 1.23514 17.68801 1.000 59.31941 281 GLU C N 1
ATOM 9107 C CA . GLU C 1 281 ? -9.83236 0.53333 16.94218 1.000 62.20075 281 GLU C CA 1
ATOM 9108 C C . GLU C 1 281 ? -11.21565 0.87068 17.52826 1.000 60.34135 281 GLU C C 1
ATOM 9109 O O . GLU C 1 281 ? -11.33485 1.58415 18.53289 1.000 57.24464 281 GLU C O 1
ATOM 9111 N N . GLU C 1 282 ? -12.28986 0.32390 16.92556 1.000 63.12600 282 GLU C N 1
ATOM 9112 C CA . GLU C 1 282 ? -13.61951 0.49752 17.53121 1.000 63.42568 282 GLU C CA 1
ATOM 9113 C C . GLU C 1 282 ? -13.78941 -0.13012 18.89533 1.000 54.85871 282 GLU C C 1
ATOM 9114 O O . GLU C 1 282 ? -14.47328 0.46876 19.73812 1.000 61.20800 282 GLU C O 1
ATOM 9120 N N . LYS C 1 283 ? -13.18839 -1.28721 19.15555 1.000 57.32798 283 LYS C N 1
ATOM 9121 C CA . LYS C 1 283 ? -13.27190 -1.82173 20.50405 1.000 57.10113 283 LYS C CA 1
ATOM 9122 C C . LYS C 1 283 ? -12.96571 -0.73918 21.52213 1.000 56.32255 283 LYS C C 1
ATOM 9123 O O . LYS C 1 283 ? -13.78506 -0.43973 22.39681 1.000 56.58575 283 LYS C O 1
ATOM 9125 N N . GLU C 1 284 ? -11.82924 -0.06327 21.34124 1.000 60.32848 284 GLU C N 1
ATOM 9126 C CA . GLU C 1 284 ? -11.36064 0.89309 22.33950 1.000 55.17502 284 GLU C CA 1
ATOM 9127 C C . GLU C 1 284 ? -12.14427 2.20986 22.31190 1.000 47.12615 284 GLU C C 1
ATOM 9128 O O . GLU C 1 284 ? -12.44531 2.77434 23.37247 1.000 45.46921 284 GLU C O 1
ATOM 9134 N N . TRP C 1 285 ? -12.51023 2.70749 21.12611 1.000 47.32156 285 TRP C N 1
ATOM 9135 C CA . TRP C 1 285 ? -13.35215 3.90438 21.07358 1.000 47.32611 285 TRP C CA 1
ATOM 9136 C C . TRP C 1 285 ? -14.65605 3.68507 21.83680 1.000 54.61591 285 TRP C C 1
ATOM 9137 O O . TRP C 1 285 ? -15.04384 4.50318 22.68652 1.000 54.39391 285 TRP C O 1
ATOM 9148 N N . ASP C 1 286 ? -15.33899 2.56789 21.55854 1.000 56.93372 286 ASP C N 1
ATOM 9149 C CA . ASP C 1 286 ? -16.59812 2.28136 22.23904 1.000 54.12048 286 ASP C CA 1
ATOM 9150 C C . ASP C 1 286 ? -16.38768 2.05655 23.72772 1.000 51.40319 286 ASP C C 1
ATOM 9151 O O . ASP C 1 286 ? -17.23066 2.44562 24.54010 1.000 52.65545 286 ASP C O 1
ATOM 9156 N N . ARG C 1 287 ? -15.27211 1.43828 24.11516 1.000 51.87501 287 ARG C N 1
ATOM 9157 C CA . ARG C 1 287 ? -15.03058 1.24068 25.54011 1.000 50.92411 287 ARG C CA 1
ATOM 9158 C C . ARG C 1 287 ? -14.84875 2.57692 26.25243 1.000 53.13924 287 ARG C C 1
ATOM 9159 O O . ARG C 1 287 ? -15.44331 2.81878 27.31066 1.000 51.19091 287 ARG C O 1
ATOM 9167 N N . LEU C 1 288 ? -14.05340 3.47392 25.66479 1.000 47.75640 288 LEU C N 1
ATOM 9168 C CA . LEU C 1 288 ? -13.88300 4.80141 26.24644 1.000 49.51502 288 LEU C CA 1
ATOM 9169 C C . LEU C 1 288 ? -15.22307 5.51501 26.34856 1.000 53.51391 288 LEU C C 1
ATOM 9170 O O . LEU C 1 288 ? -15.48538 6.22932 27.32540 1.000 43.20250 288 LEU C O 1
ATOM 9175 N N . SER C 1 289 ? -16.09133 5.32488 25.35266 1.000 49.86961 289 SER C N 1
ATOM 9176 C CA . SER C 1 289 ? -17.34386 6.06642 25.36366 1.000 49.62957 289 SER C CA 1
ATOM 9177 C C . SER C 1 289 ? -18.34166 5.48933 26.36557 1.000 49.25408 289 SER C C 1
ATOM 9178 O O . SER C 1 289 ? -19.04286 6.24810 27.04026 1.000 45.84296 289 SER C O 1
ATOM 9181 N N . GLU C 1 290 ? -18.37275 4.16167 26.53298 1.000 55.71096 290 GLU C N 1
ATOM 9182 C CA . GLU C 1 290 ? -19.32509 3.55304 27.46253 1.000 51.44305 290 GLU C CA 1
ATOM 9183 C C . GLU C 1 290 ? -18.90670 3.77392 28.90599 1.000 50.90675 290 GLU C C 1
ATOM 9184 O O . GLU C 1 290 ? -19.75707 3.98085 29.77926 1.000 54.13895 290 GLU C O 1
ATOM 9190 N N . THR C 1 291 ? -17.60556 3.71970 29.17844 1.000 46.60540 291 THR C N 1
ATOM 9191 C CA . THR C 1 291 ? -17.10442 3.95668 30.52336 1.000 48.35483 291 THR C CA 1
ATOM 9192 C C . THR C 1 291 ? -16.98257 5.43738 30.84480 1.000 47.39354 291 THR C C 1
ATOM 9193 O O . THR C 1 291 ? -16.65691 5.77765 31.98693 1.000 49.40384 291 THR C O 1
ATOM 9197 N N . LYS C 1 292 ? -17.25797 6.31561 29.87608 1.000 44.62812 292 LYS C N 1
ATOM 9198 C CA . LYS C 1 292 ? -17.19718 7.76569 30.07987 1.000 45.43124 292 LYS C CA 1
ATOM 9199 C C . LYS C 1 292 ? -15.78049 8.22022 30.44041 1.000 48.23527 292 LYS C C 1
ATOM 9200 O O . LYS C 1 292 ? -15.58025 9.09858 31.28378 1.000 51.66203 292 LYS C O 1
ATOM 9204 N N . SER C 1 293 ? -14.78596 7.59985 29.80741 1.000 45.04586 293 SER C N 1
ATOM 9205 C CA . SER C 1 293 ? -13.39595 7.98634 29.99819 1.000 44.90203 293 SER C CA 1
ATOM 9206 C C . SER C 1 293 ? -13.06374 9.23080 29.17065 1.000 41.21333 293 SER C C 1
ATOM 9207 O O . SER C 1 293 ? -13.77146 9.59744 28.22962 1.000 39.96510 293 SER C O 1
ATOM 9210 N N . SER C 1 294 ? -11.94360 9.86433 29.50344 1.000 42.91054 294 SER C N 1
ATOM 9211 C CA . SER C 1 294 ? -11.54015 11.10398 28.85736 1.000 41.57020 294 SER C CA 1
ATOM 9212 C C . SER C 1 294 ? -10.24754 10.89962 28.07859 1.000 44.82128 294 SER C C 1
ATOM 9213 O O . SER C 1 294 ? -9.45863 9.98926 28.35106 1.000 39.04017 294 SER C O 1
ATOM 9216 N N . ILE C 1 295 ? -10.03862 11.77085 27.10056 1.000 40.69312 295 ILE C N 1
ATOM 9217 C CA . ILE C 1 295 ? -8.86583 11.72379 26.24227 1.000 36.87875 295 ILE C CA 1
ATOM 9218 C C . ILE C 1 295 ? -8.11067 13.03240 26.39411 1.000 41.90526 295 ILE C C 1
ATOM 9219 O O . ILE C 1 295 ? -8.71748 14.10925 26.45451 1.000 39.67284 295 ILE C O 1
ATOM 9224 N N . ALA C 1 296 ? -6.78848 12.93687 26.47689 1.000 36.18116 296 ALA C N 1
ATOM 9225 C CA . ALA C 1 296 ? -5.92540 14.10772 26.42334 1.000 34.64351 296 ALA C CA 1
ATOM 9226 C C . ALA C 1 296 ? -5.34199 14.18295 25.01691 1.000 38.36530 296 ALA C C 1
ATOM 9227 O O . ALA C 1 296 ? -4.48559 13.37493 24.64180 1.000 37.21664 296 ALA C O 1
ATOM 9229 N N . PHE C 1 297 ? -5.84304 15.13415 24.23976 1.000 35.91638 297 PHE C N 1
ATOM 9230 C CA . PHE C 1 297 ? -5.38360 15.39484 22.88495 1.000 32.27348 297 PHE C CA 1
ATOM 9231 C C . PHE C 1 297 ? -4.13556 16.26909 22.97938 1.000 37.87287 297 PHE C C 1
ATOM 9232 O O . PHE C 1 297 ? -4.19469 17.39444 23.48014 1.000 33.36936 297 PHE C O 1
ATOM 9240 N N . CYS C 1 298 ? -3.00759 15.75842 22.47901 1.000 36.92756 298 CYS C N 1
ATOM 9241 C CA . CYS C 1 298 ? -1.71246 16.44143 22.52655 1.000 33.11648 298 CYS C CA 1
ATOM 9242 C C . CYS C 1 298 ? -1.15101 16.52123 21.11529 1.000 40.13622 298 CYS C C 1
ATOM 9243 O O . CYS C 1 298 ? -0.32473 15.67192 20.72836 1.000 41.33490 298 CYS C O 1
ATOM 9246 N N . PRO C 1 299 ? -1.53125 17.54221 20.33293 1.000 38.50204 299 PRO C N 1
ATOM 9247 C CA . PRO C 1 299 ? -1.09366 17.54379 18.93027 1.000 38.24431 299 PRO C CA 1
ATOM 9248 C C . PRO C 1 299 ? 0.39476 17.80756 18.74458 1.000 40.22211 299 PRO C C 1
ATOM 9249 O O . PRO C 1 299 ? 1.01412 17.22521 17.83793 1.000 42.48555 299 PRO C O 1
ATOM 9253 N N . THR C 1 300 ? 0.98794 18.67174 19.57412 1.000 37.57306 300 THR C N 1
ATOM 9254 C CA . THR C 1 300 ? 2.36897 19.09943 19.34897 1.000 42.31913 300 THR C CA 1
ATOM 9255 C C . THR C 1 300 ? 3.34651 17.93846 19.48974 1.000 39.32148 300 THR C C 1
ATOM 9256 O O . THR C 1 300 ? 4.18340 17.70825 18.60790 1.000 43.80736 300 THR C O 1
ATOM 9260 N N . SER C 1 301 ? 3.26012 17.19661 20.59753 1.000 45.54003 301 SER C N 1
ATOM 9261 C CA . SER C 1 301 ? 4.13366 16.04148 20.77169 1.000 43.02930 301 SER C CA 1
ATOM 9262 C C . SER C 1 301 ? 3.83054 14.95082 19.75033 1.000 47.67903 301 SER C C 1
ATOM 9263 O O . SER C 1 301 ? 4.75091 14.25648 19.29766 1.000 40.72379 301 SER C O 1
ATOM 9266 N N . ASN C 1 302 ? 2.55920 14.80128 19.35597 1.000 41.06752 302 ASN C N 1
ATOM 9267 C CA . ASN C 1 302 ? 2.22802 13.86048 18.28938 1.000 42.01373 302 ASN C CA 1
ATOM 9268 C C . ASN C 1 302 ? 2.98463 14.20330 17.01136 1.000 45.91154 302 ASN C C 1
ATOM 9269 O O . ASN C 1 302 ? 3.47570 13.31126 16.30917 1.000 42.73043 302 ASN C O 1
ATOM 9274 N N . LEU C 1 303 ? 3.09993 15.49570 16.70043 1.000 44.71126 303 LEU C N 1
ATOM 9275 C CA . LEU C 1 303 ? 3.83717 15.90180 15.50809 1.000 43.59928 303 LEU C CA 1
ATOM 9276 C C . LEU C 1 303 ? 5.34102 15.69430 15.68156 1.000 43.46116 303 LEU C C 1
ATOM 9277 O O . LEU C 1 303 ? 5.98742 15.06221 14.83613 1.000 41.35477 303 LEU C O 1
ATOM 9282 N N . TYR C 1 304 ? 5.91351 16.21480 16.77652 1.000 35.69446 304 TYR C N 1
ATOM 9283 C CA . TYR C 1 304 ? 7.36638 16.16565 16.95746 1.000 43.59915 304 TYR C CA 1
ATOM 9284 C C . TYR C 1 304 ? 7.88727 14.73553 16.95657 1.000 49.08744 304 TYR C C 1
ATOM 9285 O O . TYR C 1 304 ? 8.96922 14.46175 16.42331 1.000 46.15615 304 TYR C O 1
ATOM 9294 N N . LEU C 1 305 ? 7.14557 13.81588 17.56409 1.000 46.55708 305 LEU C N 1
ATOM 9295 C CA . LEU C 1 305 ? 7.55434 12.42229 17.63175 1.000 44.31322 305 LEU C CA 1
ATOM 9296 C C . LEU C 1 305 ? 7.02987 11.60185 16.46388 1.000 45.18092 305 LEU C C 1
ATOM 9297 O O . LEU C 1 305 ? 7.29685 10.39784 16.40720 1.000 44.23544 305 LEU C O 1
ATOM 9302 N N . GLY C 1 306 ? 6.31461 12.21912 15.52779 1.000 42.34687 306 GLY C N 1
ATOM 9303 C CA . GLY C 1 306 ? 5.75560 11.46491 14.41567 1.000 44.89667 306 GLY C CA 1
ATOM 9304 C C . GLY C 1 306 ? 4.84765 10.32863 14.83756 1.000 47.80242 306 GLY C C 1
ATOM 9305 O O . GLY C 1 306 ? 4.84543 9.26714 14.20140 1.000 55.55234 306 GLY C O 1
ATOM 9306 N N . SER C 1 307 ? 4.07682 10.52338 15.90937 1.000 45.38363 307 SER C N 1
ATOM 9307 C CA . SER C 1 307 ? 3.17616 9.46995 16.37292 1.000 51.29061 307 SER C CA 1
ATOM 9308 C C . SER C 1 307 ? 1.99085 9.28501 15.42687 1.000 49.68714 307 SER C C 1
ATOM 9309 O O . SER C 1 307 ? 1.58418 8.14946 15.15120 1.000 46.27490 307 SER C O 1
ATOM 9312 N N . GLY C 1 308 ? 1.42748 10.37710 14.91961 1.000 41.76785 308 GLY C N 1
ATOM 9313 C CA . GLY C 1 308 ? 0.27375 10.31089 14.05363 1.000 40.51265 308 GLY C CA 1
ATOM 9314 C C . GLY C 1 308 ? -0.66146 11.46658 14.32828 1.000 47.19184 308 GLY C C 1
ATOM 9315 O O . GLY C 1 308 ? -0.26875 12.46573 14.92733 1.000 47.21388 308 GLY C O 1
ATOM 9316 N N . LEU C 1 309 ? -1.90152 11.33770 13.84947 1.000 44.42121 309 LEU C N 1
ATOM 9317 C CA . LEU C 1 309 ? -2.89415 12.40643 13.91050 1.000 43.84450 309 LEU C CA 1
ATOM 9318 C C . LEU C 1 309 ? -4.11825 11.93013 14.68223 1.000 49.41048 309 LEU C C 1
ATOM 9319 O O . LEU C 1 309 ? -4.77390 10.96336 14.27953 1.000 51.46775 309 LEU C O 1
ATOM 9324 N N . PHE C 1 310 ? -4.43612 12.61966 15.77539 1.000 47.77492 310 PHE C N 1
ATOM 9325 C CA . PHE C 1 310 ? -5.59237 12.25426 16.58362 1.000 42.90289 310 PHE C CA 1
ATOM 9326 C C . PHE C 1 310 ? -6.89203 12.58175 15.85186 1.000 45.62670 310 PHE C C 1
ATOM 9327 O O . PHE C 1 310 ? -7.03744 13.65132 15.25380 1.000 40.97971 310 PHE C O 1
ATOM 9335 N N . ASN C 1 311 ? -7.84466 11.64651 15.91083 1.000 43.69320 311 ASN C N 1
ATOM 9336 C CA . ASN C 1 311 ? -9.10638 11.73770 15.17005 1.000 45.24701 311 ASN C CA 1
ATOM 9337 C C . ASN C 1 311 ? -10.17810 12.40531 16.04055 1.000 46.09715 311 ASN C C 1
ATOM 9338 O O . ASN C 1 311 ? -11.02644 11.75620 16.65780 1.000 43.56562 311 ASN C O 1
ATOM 9343 N N . LEU C 1 312 ? -10.13757 13.74308 16.07387 1.000 39.60446 312 LEU C N 1
ATOM 9344 C CA . LEU C 1 312 ? -11.09682 14.49968 16.87238 1.000 44.15378 312 LEU C CA 1
ATOM 9345 C C . LEU C 1 312 ? -12.52832 14.31279 16.37483 1.000 45.96593 312 LEU C C 1
ATOM 9346 O O . LEU C 1 312 ? -13.47540 14.34217 17.17386 1.000 42.45018 312 LEU C O 1
ATOM 9351 N N . LYS C 1 313 ? -12.70776 14.12198 15.06534 1.000 48.71643 313 LYS C N 1
ATOM 9352 C CA . LYS C 1 313 ? -14.05085 13.95273 14.51762 1.000 50.68387 313 LYS C CA 1
ATOM 9353 C C . LYS C 1 313 ? -14.70205 12.67321 15.03126 1.000 46.92647 313 LYS C C 1
ATOM 9354 O O . LYS C 1 313 ? -15.86696 12.68294 15.45303 1.000 45.52530 313 LYS C O 1
ATOM 9360 N N . LYS C 1 314 ? -13.94833 11.57309 15.05136 1.000 44.47086 314 LYS C N 1
ATOM 9361 C CA . LYS C 1 314 ? -14.48719 10.32606 15.57667 1.000 47.28938 314 LYS C CA 1
ATOM 9362 C C . LYS C 1 314 ? -14.72673 10.41699 17.07789 1.000 50.41801 314 LYS C C 1
ATOM 9363 O O . LYS C 1 314 ? -15.64665 9.77547 17.59817 1.000 51.09957 314 LYS C O 1
ATOM 9369 N N . ALA C 1 315 ? -13.93720 11.23450 17.77887 1.000 49.31883 315 ALA C N 1
ATOM 9370 C CA . ALA C 1 315 ? -14.17540 11.46409 19.19850 1.000 42.89470 315 ALA C CA 1
ATOM 9371 C C . ALA C 1 315 ? -15.48969 12.19915 19.42686 1.000 48.75406 315 ALA C C 1
ATOM 9372 O O . ALA C 1 315 ? -16.22170 11.89212 20.37590 1.000 46.46369 315 ALA C O 1
ATOM 9374 N N . TRP C 1 316 ? -15.79880 13.18790 18.58316 1.000 45.36582 316 TRP C N 1
ATOM 9375 C CA . TRP C 1 316 ? -17.09951 13.84198 18.69070 1.000 43.06327 316 TRP C CA 1
ATOM 9376 C C . TRP C 1 316 ? -18.23301 12.87344 18.36379 1.000 47.23303 316 TRP C C 1
ATOM 9377 O O . TRP C 1 316 ? -19.26188 12.86914 19.04888 1.000 46.99222 316 TRP C O 1
ATOM 9388 N N . GLN C 1 317 ? -18.06669 12.04212 17.32598 1.000 51.29844 317 GLN C N 1
ATOM 9389 C CA . GLN C 1 317 ? -19.12553 11.09445 16.96973 1.000 48.02932 317 GLN C CA 1
ATOM 9390 C C . GLN C 1 317 ? -19.36409 10.07909 18.08136 1.000 51.37446 317 GLN C C 1
ATOM 9391 O O . GLN C 1 317 ? -20.51474 9.76903 18.41602 1.000 49.83396 317 GLN C O 1
ATOM 9397 N N . LYS C 1 318 ? -18.28958 9.55729 18.66833 1.000 51.03421 318 LYS C N 1
ATOM 9398 C CA . LYS C 1 318 ? -18.37499 8.57089 19.73716 1.000 49.32366 318 LYS C CA 1
ATOM 9399 C C . LYS C 1 318 ? -18.73235 9.17322 21.09031 1.000 46.01341 318 LYS C C 1
ATOM 9400 O O . LYS C 1 318 ? -18.77628 8.43395 22.07841 1.000 51.51069 318 LYS C O 1
ATOM 9404 N N . LYS C 1 319 ? -18.95923 10.48550 21.16591 1.000 42.31199 319 LYS C N 1
ATOM 9405 C CA . LYS C 1 319 ? -19.34804 11.15525 22.41045 1.000 45.08764 319 LYS C CA 1
ATOM 9406 C C . LYS C 1 319 ? -18.33063 10.91080 23.52555 1.000 50.88440 319 LYS C C 1
ATOM 9407 O O . LYS C 1 319 ? -18.69170 10.67133 24.67928 1.000 48.93649 319 LYS C O 1
ATOM 9413 N N . VAL C 1 320 ? -17.04639 10.99927 23.18822 1.000 47.45472 320 VAL C N 1
ATOM 9414 C CA . VAL C 1 320 ? -15.96250 10.86589 24.15603 1.000 42.73359 320 VAL C CA 1
ATOM 9415 C C . VAL C 1 320 ? -15.46203 12.25447 24.53290 1.000 38.82865 320 VAL C C 1
ATOM 9416 O O . VAL C 1 320 ? -15.25983 13.10729 23.66098 1.000 42.41294 320 VAL C O 1
ATOM 9420 N N . LYS C 1 321 ? -15.28815 12.49260 25.83118 1.000 37.95777 321 LYS C N 1
ATOM 9421 C CA . LYS C 1 321 ? -14.77160 13.77461 26.29595 1.000 38.61427 321 LYS C CA 1
ATOM 9422 C C . LYS C 1 321 ? -13.30471 13.93765 25.89224 1.000 41.43571 321 LYS C C 1
ATOM 9423 O O . LYS C 1 321 ? -12.48088 13.04385 26.12020 1.000 36.73212 321 LYS C O 1
ATOM 9429 N N . VAL C 1 322 ? -12.97889 15.07838 25.28658 1.000 35.43479 322 VAL C N 1
ATOM 9430 C CA . VAL C 1 322 ? -11.62651 15.36468 24.82432 1.000 37.66493 322 VAL C CA 1
ATOM 9431 C C . VAL C 1 322 ? -11.17510 16.68661 25.42716 1.000 41.47204 322 VAL C C 1
ATOM 9432 O O . VAL C 1 322 ? -11.92695 17.66838 25.42104 1.000 37.94210 322 VAL C O 1
ATOM 9436 N N . GLY C 1 323 ? -9.95330 16.69599 25.97591 1.000 40.24790 323 GLY C N 1
ATOM 9437 C CA . GLY C 1 323 ? -9.31089 17.91844 26.39784 1.000 36.91928 323 GLY C CA 1
ATOM 9438 C C . GLY C 1 323 ? -7.94449 18.03687 25.74654 1.000 38.86361 323 GLY C C 1
ATOM 9439 O O . GLY C 1 323 ? -7.42500 17.08369 25.16449 1.000 38.60253 323 GLY C O 1
ATOM 9440 N N . MET C 1 324 ? -7.36935 19.22422 25.86306 1.000 33.78848 324 MET C N 1
ATOM 9441 C CA . MET C 1 324 ? -6.09579 19.53919 25.23677 1.000 35.75057 324 MET C CA 1
ATOM 9442 C C . MET C 1 324 ? -4.95790 19.45400 26.24661 1.000 41.48334 324 MET C C 1
ATOM 9443 O O . MET C 1 324 ? -5.08037 19.92822 27.37989 1.000 39.21583 324 MET C O 1
ATOM 9448 N N . GLY C 1 325 ? -3.85348 18.84751 25.83061 1.000 37.17981 325 GLY C N 1
ATOM 9449 C CA . GLY C 1 325 ? -2.65622 18.81354 26.64362 1.000 34.65776 325 GLY C CA 1
ATOM 9450 C C . GLY C 1 325 ? -1.44565 19.25597 25.84971 1.000 35.26704 325 GLY C C 1
ATOM 9451 O O . GLY C 1 325 ? -1.35895 19.05065 24.64008 1.000 41.17570 325 GLY C O 1
ATOM 9452 N N . THR C 1 326 ? -0.49198 19.85997 26.55677 1.000 39.25150 326 THR C N 1
ATOM 9453 C CA . THR C 1 326 ? 0.75254 20.25785 25.90879 1.000 39.60943 326 THR C CA 1
ATOM 9454 C C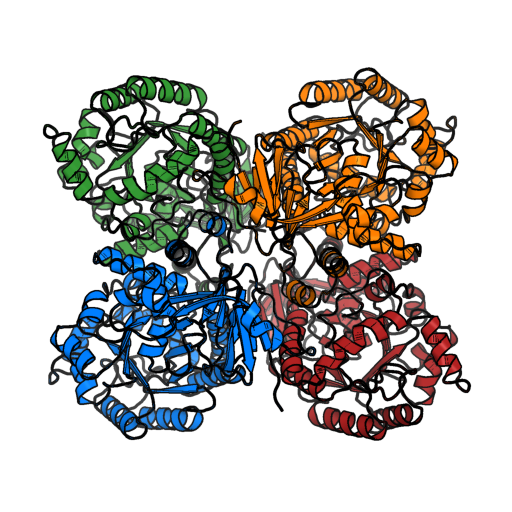 . THR C 1 326 ? 1.75328 19.11485 25.82663 1.000 40.42806 326 THR C C 1
ATOM 9455 O O . THR C 1 326 ? 2.63043 19.14389 24.95410 1.000 42.21868 326 THR C O 1
ATOM 9459 N N . ASP C 1 327 ? 1.60970 18.09988 26.68266 1.000 39.59834 327 ASP C N 1
ATOM 9460 C CA . ASP C 1 327 ? 2.60553 17.04049 26.87161 1.000 34.85256 327 ASP C CA 1
ATOM 9461 C C . ASP C 1 327 ? 4.00748 17.63544 26.86720 1.000 39.86708 327 ASP C C 1
ATOM 9462 O O . ASP C 1 327 ? 4.91603 17.15580 26.18854 1.000 34.39436 327 ASP C O 1
ATOM 9467 N N . ILE C 1 328 ? 4.16344 18.71528 27.64457 1.000 39.61517 328 ILE C N 1
ATOM 9468 C CA . ILE C 1 328 ? 5.46902 19.33087 27.81826 1.000 35.61318 328 ILE C CA 1
ATOM 9469 C C . ILE C 1 328 ? 6.46509 18.26765 28.21234 1.000 47.07212 328 ILE C C 1
ATOM 9470 O O . ILE C 1 328 ? 6.15150 17.32696 28.95183 1.000 37.91206 328 ILE C O 1
ATOM 9475 N N . GLY C 1 329 ? 7.67740 18.43051 27.70353 1.000 46.76876 329 GLY C N 1
ATOM 9476 C CA . GLY C 1 329 ? 8.62198 17.36421 27.54454 1.000 44.51807 329 GLY C CA 1
ATOM 9477 C C . GLY C 1 329 ? 8.69454 17.10171 26.06102 1.000 45.77790 329 GLY C C 1
ATOM 9478 O O . GLY C 1 329 ? 9.51102 17.70472 25.35855 1.000 45.88930 329 GLY C O 1
ATOM 9479 N N . ALA C 1 330 ? 7.80824 16.23519 25.56727 1.000 44.95362 330 ALA C N 1
ATOM 9480 C CA . ALA C 1 330 ? 7.78834 15.94186 24.14130 1.000 42.29996 330 ALA C CA 1
ATOM 9481 C C . ALA C 1 330 ? 7.28171 17.13534 23.34220 1.000 36.75474 330 ALA C C 1
ATOM 9482 O O . ALA C 1 330 ? 7.81629 17.44040 22.26967 1.000 49.17246 330 ALA C O 1
ATOM 9484 N N . GLY C 1 331 ? 6.24107 17.81428 23.83524 1.000 46.26803 331 GLY C N 1
ATOM 9485 C CA . GLY C 1 331 ? 5.88237 19.10403 23.28775 1.000 44.42372 331 GLY C CA 1
ATOM 9486 C C . GLY C 1 331 ? 6.84052 20.18764 23.75483 1.000 42.73493 331 GLY C C 1
ATOM 9487 O O . GLY C 1 331 ? 7.50965 20.05663 24.77662 1.000 49.37913 331 GLY C O 1
ATOM 9488 N N . THR C 1 332 ? 6.89539 21.28789 23.00627 1.000 39.59525 332 THR C N 1
ATOM 9489 C CA . THR C 1 332 ? 7.89540 22.31841 23.25437 1.000 45.28413 332 THR C CA 1
ATOM 9490 C C . THR C 1 332 ? 7.34371 23.59592 23.86850 1.000 50.44699 332 THR C C 1
ATOM 9491 O O . THR C 1 332 ? 8.13435 24.47347 24.23613 1.000 46.35241 332 THR C O 1
ATOM 9495 N N . THR C 1 333 ? 6.03040 23.72591 24.01565 1.000 45.29025 333 THR C N 1
ATOM 9496 C CA . THR C 1 333 ? 5.45598 24.97170 24.49120 1.000 39.58211 333 THR C CA 1
ATOM 9497 C C . THR C 1 333 ? 4.46192 24.69616 25.60765 1.000 36.01871 333 THR C C 1
ATOM 9498 O O . THR C 1 333 ? 3.71705 23.71321 25.56657 1.000 39.59392 333 THR C O 1
ATOM 9502 N N . PHE C 1 334 ? 4.47062 25.57345 26.61263 1.000 39.33108 334 PHE C N 1
ATOM 9503 C CA . PHE C 1 334 ? 3.48035 25.56919 27.68001 1.000 39.49055 334 PHE C CA 1
ATOM 9504 C C . PHE C 1 334 ? 2.18760 26.26427 27.27672 1.000 38.84360 334 PHE C C 1
ATOM 9505 O O . PHE C 1 334 ? 1.22836 26.24811 28.05229 1.000 39.06758 334 PHE C O 1
ATOM 9513 N N . ASN C 1 335 ? 2.14984 26.89508 26.10524 1.000 39.47160 335 ASN C N 1
ATOM 9514 C CA . ASN C 1 335 ? 1.09263 27.83593 25.76971 1.000 37.31448 335 ASN C CA 1
ATOM 9515 C C . ASN C 1 335 ? -0.08877 27.14057 25.10104 1.000 35.96063 335 ASN C C 1
ATOM 9516 O O . ASN C 1 335 ? 0.07626 26.46138 24.08293 1.000 34.92436 335 ASN C O 1
ATOM 9521 N N . MET C 1 336 ? -1.28583 27.36106 25.65731 1.000 35.03969 336 MET C N 1
ATOM 9522 C CA . MET C 1 336 ? -2.50007 26.72172 25.14963 1.000 38.39035 336 MET C CA 1
ATOM 9523 C C . MET C 1 336 ? -2.90468 27.25287 23.77453 1.000 37.06881 336 MET C C 1
ATOM 9524 O O . MET C 1 336 ? -3.42449 26.49588 22.94381 1.000 35.71678 336 MET C O 1
ATOM 9529 N N . LEU C 1 337 ? -2.69091 28.54672 23.51260 1.000 35.64148 337 LEU C N 1
ATOM 9530 C CA . LEU C 1 337 ? -3.00704 29.09073 22.19144 1.000 31.82753 337 LEU C CA 1
ATOM 9531 C C . LEU C 1 337 ? -2.19918 28.38954 21.10368 1.000 37.99590 337 LEU C C 1
ATOM 9532 O O . LEU C 1 337 ? -2.74256 27.99247 20.06456 1.000 37.82218 337 LEU C O 1
ATOM 9537 N N . GLN C 1 338 ? -0.88955 28.23287 21.32327 1.000 34.85357 338 GLN C N 1
ATOM 9538 C CA . GLN C 1 338 ? -0.06338 27.53061 20.34496 1.000 39.74663 338 GLN C CA 1
ATOM 9539 C C . GLN C 1 338 ? -0.45916 26.06157 20.23534 1.000 39.22624 338 GLN C C 1
ATOM 9540 O O . GLN C 1 338 ? -0.43231 25.48907 19.13981 1.000 43.73777 338 GLN C O 1
ATOM 9546 N N . THR C 1 339 ? -0.84189 25.43702 21.35312 1.000 31.22723 339 THR C N 1
ATOM 9547 C CA . THR C 1 339 ? -1.34960 24.06737 21.29459 1.000 36.52034 339 THR C CA 1
ATOM 9548 C C . THR C 1 339 ? -2.57631 23.96871 20.38998 1.000 35.68706 339 THR C C 1
ATOM 9549 O O . THR C 1 339 ? -2.70210 23.02863 19.59563 1.000 34.93569 339 THR C O 1
ATOM 9553 N N . LEU C 1 340 ? -3.49394 24.93105 20.49287 1.000 34.42964 340 LEU C N 1
ATOM 9554 C CA . LEU C 1 340 ? -4.67434 24.89685 19.63449 1.000 37.96457 340 LEU C CA 1
ATOM 9555 C C . LEU C 1 340 ? -4.32159 25.18732 18.18302 1.000 36.61018 340 LEU C C 1
ATOM 9556 O O . LEU C 1 340 ? -4.95195 24.64374 17.26903 1.000 32.61039 340 LEU C O 1
ATOM 9561 N N . ASN C 1 341 ? -3.32710 26.04022 17.94958 1.000 44.35687 341 ASN C N 1
ATOM 9562 C CA . ASN C 1 341 ? -2.83868 26.23674 16.58790 1.000 41.64691 341 ASN C CA 1
ATOM 9563 C C . ASN C 1 341 ? -2.33390 24.92664 15.98605 1.000 34.11795 341 ASN C C 1
ATOM 9564 O O . ASN C 1 341 ? -2.66745 24.57650 14.83954 1.000 37.48806 341 ASN C O 1
ATOM 9569 N N . GLU C 1 342 ? -1.54599 24.17007 16.75813 1.000 36.65471 342 GLU C N 1
ATOM 9570 C CA . GLU C 1 342 ? -1.04145 22.89895 16.23720 1.000 40.50936 342 GLU C CA 1
ATOM 9571 C C . GLU C 1 342 ? -2.17896 21.90368 16.04297 1.000 39.99308 342 GLU C C 1
ATOM 9572 O O . GLU C 1 342 ? -2.15785 21.10772 15.09678 1.000 39.03913 342 GLU C O 1
ATOM 9578 N N . ALA C 1 343 ? -3.17505 21.92467 16.93575 1.000 35.47856 343 ALA C N 1
ATOM 9579 C CA . ALA C 1 343 ? -4.36054 21.09724 16.73445 1.000 36.15702 343 ALA C CA 1
ATOM 9580 C C . ALA C 1 343 ? -5.06505 21.46028 15.43170 1.000 36.96576 343 ALA C C 1
ATOM 9581 O O . ALA C 1 343 ? -5.51533 20.57726 14.69381 1.000 34.96367 343 ALA C O 1
ATOM 9583 N N . TYR C 1 344 ? -5.16843 22.75921 15.13445 1.000 33.01275 344 TYR C N 1
ATOM 9584 C CA . TYR C 1 344 ? -5.77911 23.19385 13.88244 1.000 35.68888 344 TYR C CA 1
ATOM 9585 C C . TYR C 1 344 ? -5.03563 22.61696 12.68245 1.000 41.61743 344 TYR C C 1
ATOM 9586 O O . TYR C 1 344 ? -5.65845 22.12732 11.73402 1.000 40.13599 344 TYR C O 1
ATOM 9595 N N . LYS C 1 345 ? -3.69946 22.63612 12.72173 1.000 40.66772 345 LYS C N 1
ATOM 9596 C CA . LYS C 1 345 ? -2.92832 22.05248 11.61745 1.000 39.63284 345 LYS C CA 1
ATOM 9597 C C . LYS C 1 345 ? -3.13141 20.53732 11.52009 1.000 39.00244 345 LYS C C 1
ATOM 9598 O O . LYS C 1 345 ? -3.32979 19.99186 10.41812 1.000 41.20259 345 LYS C O 1
ATOM 9604 N N . VAL C 1 346 ? -3.09902 19.84771 12.66710 1.000 34.19601 346 VAL C N 1
ATOM 9605 C CA . VAL C 1 346 ? -3.27667 18.39661 12.69898 1.000 36.24433 346 VAL C CA 1
ATOM 9606 C C . VAL C 1 346 ? -4.61946 18.00976 12.09098 1.000 44.83488 346 VAL C C 1
ATOM 9607 O O . VAL C 1 346 ? -4.72387 17.02922 11.34265 1.000 47.12134 346 VAL C O 1
ATOM 9611 N N . LEU C 1 347 ? -5.67275 18.75678 12.42630 1.000 38.60598 347 LEU C N 1
ATOM 9612 C CA . LEU C 1 347 ? -7.00535 18.46363 11.91329 1.000 44.44721 347 LEU C CA 1
ATOM 9613 C C . LEU C 1 347 ? -7.16812 18.87902 10.45166 1.000 42.53783 347 LEU C C 1
ATOM 9614 O O . LEU C 1 347 ? -7.90159 18.22179 9.70458 1.000 46.30291 347 LEU C O 1
ATOM 9619 N N . GLN C 1 348 ? -6.51291 19.96408 10.02900 1.000 40.82831 348 GLN C N 1
ATOM 9620 C CA . GLN C 1 348 ? -6.52093 20.32802 8.61503 1.000 46.44530 348 GLN C CA 1
ATOM 9621 C C . GLN C 1 348 ? -5.94575 19.20959 7.75974 1.000 48.76571 348 GLN C C 1
ATOM 9622 O O . GLN C 1 348 ? -6.42837 18.95125 6.64933 1.000 49.09255 348 GLN C O 1
ATOM 9628 N N . LEU C 1 349 ? -4.92130 18.52132 8.26743 1.000 41.68808 349 LEU C N 1
ATOM 9629 C CA . LEU C 1 349 ? -4.37369 17.40045 7.50538 1.000 46.20856 349 LEU C CA 1
ATOM 9630 C C . LEU C 1 349 ? -5.38465 16.26571 7.33534 1.000 45.17071 349 LEU C C 1
ATOM 9631 O O . LEU C 1 349 ? -5.29865 15.50288 6.36584 1.000 50.78130 349 LEU C O 1
ATOM 9636 N N . GLN C 1 350 ? -6.33285 16.12244 8.25850 1.000 47.92441 350 GLN C N 1
ATOM 9637 C CA . GLN C 1 350 ? -7.38183 15.11240 8.14056 1.000 52.74651 350 GLN C CA 1
ATOM 9638 C C . GLN C 1 350 ? -8.64866 15.61806 7.45291 1.000 48.72830 350 GLN C C 1
ATOM 9639 O O . GLN C 1 350 ? -9.63451 14.87690 7.38626 1.000 50.17749 350 GLN C O 1
ATOM 9645 N N . GLY C 1 351 ? -8.65221 16.84632 6.94086 1.000 46.82495 351 GLY C N 1
ATOM 9646 C CA . GLY C 1 351 ? -9.85660 17.40385 6.36100 1.000 47.99844 351 GLY C CA 1
ATOM 9647 C C . GLY C 1 351 ? -10.87168 17.90572 7.36482 1.000 58.17981 351 GLY C C 1
ATOM 9648 O O . GLY C 1 351 ? -11.96379 18.32824 6.96013 1.000 55.75985 351 GLY C O 1
ATOM 9649 N N . TYR C 1 352 ? -10.54935 17.86894 8.65645 1.000 57.47778 352 TYR C N 1
ATOM 9650 C CA . TYR C 1 352 ? -11.42292 18.36749 9.70962 1.000 48.31082 352 TYR C CA 1
ATOM 9651 C C . TYR C 1 352 ? -11.17211 19.85436 9.92077 1.000 50.30515 352 TYR C C 1
ATOM 9652 O O . TYR C 1 352 ? -10.02335 20.27789 10.08509 1.000 49.93568 352 TYR C O 1
ATOM 9661 N N . ARG C 1 353 ? -12.24302 20.64491 9.91228 1.000 49.10619 353 ARG C N 1
ATOM 9662 C CA . ARG C 1 353 ? -12.14883 22.08679 10.11296 1.000 45.06122 353 ARG C CA 1
ATOM 9663 C C . ARG C 1 353 ? -12.42568 22.38607 11.58344 1.000 46.93185 353 ARG C C 1
ATOM 9664 O O . ARG C 1 353 ? -13.55878 22.23743 12.05154 1.000 50.18275 353 ARG C O 1
ATOM 9666 N N . LEU C 1 354 ? -11.40049 22.84199 12.29925 1.000 44.84042 354 LEU C N 1
ATOM 9667 C CA . LEU C 1 354 ? -11.53528 23.22169 13.70133 1.000 44.83925 354 LEU C CA 1
ATOM 9668 C C . LEU C 1 354 ? -11.92647 24.69277 13.76367 1.000 45.27420 354 LEU C C 1
ATOM 9669 O O . LEU C 1 354 ? -11.12434 25.57375 13.43151 1.000 48.10583 354 LEU C O 1
ATOM 9674 N N . SER C 1 355 ? -13.16010 24.95655 14.17988 1.000 40.50468 355 SER C N 1
ATOM 9675 C CA . SER C 1 355 ? -13.62463 26.32430 14.31432 1.000 38.89369 355 SER C CA 1
ATOM 9676 C C . SER C 1 355 ? -12.96252 26.99660 15.51393 1.000 38.17359 355 SER C C 1
ATOM 9677 O O . SER C 1 355 ? -12.52402 26.34101 16.46494 1.000 38.27654 355 SER C O 1
ATOM 9680 N N . ALA C 1 356 ? -12.91383 28.33175 15.46387 1.000 28.30211 356 ALA C N 1
ATOM 9681 C CA . ALA C 1 356 ? -12.36120 29.10743 16.57215 1.000 36.63213 356 ALA C CA 1
ATOM 9682 C C . ALA C 1 356 ? -13.16894 28.91027 17.85025 1.000 40.18210 356 ALA C C 1
ATOM 9683 O O . ALA C 1 356 ? -12.60180 28.83882 18.94888 1.000 35.65502 356 ALA C O 1
ATOM 9685 N N . TYR C 1 357 ? -14.49771 28.82951 17.72899 1.000 44.16189 357 TYR C N 1
ATOM 9686 C CA . TYR C 1 357 ? -15.32939 28.54913 18.89494 1.000 39.96686 357 TYR C CA 1
ATOM 9687 C C . TYR C 1 357 ? -14.98522 27.19554 19.49565 1.000 41.12741 357 TYR C C 1
ATOM 9688 O O . TYR C 1 357 ? -14.87413 27.05773 20.71951 1.000 38.09884 357 TYR C O 1
ATOM 9697 N N . GLU C 1 358 ? -14.81685 26.18373 18.64370 1.000 34.01456 358 GLU C N 1
ATOM 9698 C CA . GLU C 1 358 ? -14.49306 24.84567 19.12239 1.000 34.44338 358 GLU C CA 1
ATOM 9699 C C . GLU C 1 358 ? -13.13757 24.81619 19.81693 1.000 40.23874 358 GLU C C 1
ATOM 9700 O O . GLU C 1 358 ? -12.98904 24.18157 20.87102 1.000 29.89302 358 GLU C O 1
ATOM 9706 N N . ALA C 1 359 ? -12.13862 25.49893 19.23723 1.000 30.90397 359 ALA C N 1
ATOM 9707 C CA . ALA C 1 359 ? -10.80782 25.55562 19.83605 1.000 32.37274 359 ALA C CA 1
ATOM 9708 C C . ALA C 1 359 ? -10.85426 26.23953 21.19330 1.000 35.32989 359 ALA C C 1
ATOM 9709 O O . ALA C 1 359 ? -10.27417 25.74855 22.17245 1.000 35.28241 359 ALA C O 1
ATOM 9711 N N . PHE C 1 360 ? -11.54398 27.38406 21.26555 1.000 33.21585 360 PHE C N 1
ATOM 9712 C CA . PHE C 1 360 ? -11.69023 28.09526 22.53298 1.000 31.22018 360 PHE C CA 1
ATOM 9713 C C . PHE C 1 360 ? -12.40104 27.23377 23.57182 1.000 36.02871 360 PHE C C 1
ATOM 9714 O O . PHE C 1 360 ? -12.01137 27.21350 24.74651 1.000 38.06950 360 PHE C O 1
ATOM 9722 N N . TYR C 1 361 ? -13.43799 26.50486 23.15436 1.000 34.22284 361 TYR C N 1
ATOM 9723 C CA . TYR C 1 361 ? -14.16009 25.62639 24.06989 1.000 38.53201 361 TYR C CA 1
ATOM 9724 C C . TYR C 1 361 ? -13.25127 24.51956 24.59914 1.000 31.11075 361 TYR C C 1
ATOM 9725 O O . TYR C 1 361 ? -13.20588 24.25900 25.80795 1.000 32.51643 361 TYR C O 1
ATOM 9734 N N . LEU C 1 362 ? -12.51146 23.85878 23.70564 1.000 35.06441 362 LEU C N 1
ATOM 9735 C CA . LEU C 1 362 ? -11.60353 22.80119 24.14586 1.000 40.28648 362 LEU C CA 1
ATOM 9736 C C . LEU C 1 362 ? -10.51160 23.34636 25.06151 1.000 36.18065 362 LEU C C 1
ATOM 9737 O O . LEU C 1 362 ? -10.00230 22.61934 25.92402 1.000 35.11428 362 LEU C O 1
ATOM 9742 N N . ALA C 1 363 ? -10.14283 24.61834 24.89257 1.000 32.73180 363 ALA C N 1
ATOM 9743 C CA . ALA C 1 363 ? -9.13481 25.22579 25.75577 1.000 37.27531 363 ALA C CA 1
ATOM 9744 C C . ALA C 1 363 ? -9.66427 25.53896 27.15051 1.000 35.98022 363 ALA C C 1
ATOM 9745 O O . ALA C 1 363 ? -8.87066 25.62156 28.09511 1.000 32.51664 363 ALA C O 1
ATOM 9747 N N . THR C 1 364 ? -10.97458 25.73861 27.30231 1.000 34.72749 364 THR C N 1
ATOM 9748 C CA . THR C 1 364 ? -11.51398 26.15683 28.59146 1.000 35.25169 364 THR C CA 1
ATOM 9749 C C . THR C 1 364 ? -12.52195 25.15677 29.14379 1.000 33.45326 364 THR C C 1
ATOM 9750 O O . THR C 1 364 ? -12.13595 24.19681 29.82232 1.000 34.89373 364 THR C O 1
ATOM 9754 N N . LEU C 1 365 ? -13.80935 25.35224 28.84316 1.000 35.93968 365 LEU C N 1
ATOM 9755 C CA . LEU C 1 365 ? -14.84217 24.55343 29.50086 1.000 31.95282 365 LEU C CA 1
ATOM 9756 C C . LEU C 1 365 ? -14.78212 23.09124 29.06758 1.000 35.86593 365 LEU C C 1
ATOM 9757 O O . LEU C 1 365 ? -15.01173 22.19362 29.88355 1.000 33.81244 365 LEU C O 1
ATOM 9762 N N . GLY C 1 366 ? -14.46057 22.82726 27.79698 1.000 36.19066 366 GLY C N 1
ATOM 9763 C CA . GLY C 1 366 ? -14.31824 21.44619 27.35177 1.000 34.15051 366 GLY C CA 1
ATOM 9764 C C . GLY C 1 366 ? -13.21427 20.69330 28.07488 1.000 39.95630 366 GLY C C 1
ATOM 9765 O O . GLY C 1 366 ? -13.38397 19.52905 28.44756 1.000 40.82471 366 GLY C O 1
ATOM 9766 N N . GLY C 1 367 ? -12.07316 21.34692 28.29843 1.000 36.86856 367 GLY C N 1
ATOM 9767 C CA . GLY C 1 367 ? -11.00930 20.70542 29.05827 1.000 37.89586 367 GLY C CA 1
ATOM 9768 C C . GLY C 1 367 ? -11.39472 20.45871 30.50511 1.000 36.37046 367 GLY C C 1
ATOM 9769 O O . GLY C 1 367 ? -11.13024 19.38243 31.05844 1.000 36.62927 367 GLY C O 1
ATOM 9770 N N . ALA C 1 368 ? -12.01510 21.45836 31.14027 1.000 34.31961 368 ALA C N 1
ATOM 9771 C CA . ALA C 1 368 ? -12.53164 21.28383 32.49408 1.000 40.11664 368 ALA C CA 1
ATOM 9772 C C . ALA C 1 368 ? -13.50584 20.11336 32.56632 1.000 35.50050 368 ALA C C 1
ATOM 9773 O O . ALA C 1 368 ? -13.46669 19.32424 33.51641 1.000 36.60383 368 ALA C O 1
ATOM 9775 N N . LYS C 1 369 ? -14.38566 19.98396 31.56836 1.000 36.70418 369 LYS C N 1
ATOM 9776 C CA . LYS C 1 369 ? -15.32905 18.86972 31.54481 1.000 37.04137 369 LYS C CA 1
ATOM 9777 C C . LYS C 1 369 ? -14.60815 17.54006 31.40248 1.000 38.57100 369 LYS C C 1
ATOM 9778 O O . LYS C 1 369 ? -14.96290 16.55959 32.06611 1.000 39.16526 369 LYS C O 1
ATOM 9784 N N . SER C 1 370 ? -13.59598 17.48300 30.53181 1.000 40.42873 370 SER C N 1
ATOM 9785 C CA . SER C 1 370 ? -12.83579 16.24767 30.39055 1.000 39.04298 370 SER C CA 1
ATOM 9786 C C . SER C 1 370 ? -12.15360 15.87455 31.69772 1.000 36.55562 370 SER C C 1
ATOM 9787 O O . SER C 1 370 ? -11.94585 14.68698 31.97139 1.000 37.16696 370 SER C O 1
ATOM 9790 N N . LEU C 1 371 ? -11.80450 16.86335 32.51778 1.000 33.64328 371 LEU C N 1
ATOM 9791 C CA . LEU C 1 371 ? -11.22529 16.58036 33.82431 1.000 36.25446 371 LEU C CA 1
ATOM 9792 C C . LEU C 1 371 ? -12.27116 16.41235 34.92252 1.000 42.13188 371 LEU C C 1
ATOM 9793 O O . LEU C 1 371 ? -11.90239 16.14060 36.07192 1.000 39.21560 371 LEU C O 1
ATOM 9798 N N . GLY C 1 372 ? -13.55493 16.56745 34.60615 1.000 42.83238 372 GLY C N 1
ATOM 9799 C CA . GLY C 1 372 ? -14.58152 16.50180 35.62965 1.000 37.09552 372 GLY C CA 1
ATOM 9800 C C . GLY C 1 372 ? -14.55823 17.66327 36.59888 1.000 40.39144 372 GLY C C 1
ATOM 9801 O O . GLY C 1 372 ? -14.88324 17.48372 37.77550 1.000 39.73910 372 GLY C O 1
ATOM 9802 N N . LEU C 1 373 ? -14.16091 18.85189 36.13955 1.000 37.37093 373 LEU C N 1
ATOM 9803 C CA . LEU C 1 373 ? -14.11169 20.04558 36.97627 1.000 35.10072 373 LEU C CA 1
ATOM 9804 C C . LEU C 1 373 ? -15.01309 21.15359 36.44788 1.000 34.40555 373 LEU C C 1
ATOM 9805 O O . LEU C 1 373 ? -14.95098 22.28403 36.95039 1.000 36.08094 373 LEU C O 1
ATOM 9810 N N . ASP C 1 374 ? -15.87035 20.85441 35.46677 1.000 35.76492 374 ASP C N 1
ATOM 9811 C CA . ASP C 1 374 ? -16.69094 21.89153 34.84612 1.000 38.84082 374 ASP C CA 1
ATOM 9812 C C . ASP C 1 374 ? -17.69078 22.51404 35.81322 1.000 36.92010 374 ASP C C 1
ATOM 9813 O O . ASP C 1 374 ? -18.21586 23.59410 35.52562 1.000 35.02523 374 ASP C O 1
ATOM 9818 N N . ASP C 1 375 ? -17.95733 21.87786 36.95432 1.000 35.02080 375 ASP C N 1
ATOM 9819 C CA . ASP C 1 375 ? -18.77071 22.52093 37.97991 1.000 38.47290 375 ASP C CA 1
ATOM 9820 C C . ASP C 1 375 ? -17.97188 23.49526 38.83145 1.000 39.65589 375 ASP C C 1
ATOM 9821 O O . ASP C 1 375 ? -18.57273 24.27626 39.57480 1.000 36.90032 375 ASP C O 1
ATOM 9823 N N . LEU C 1 376 ? -16.64240 23.47704 38.73155 1.000 40.07837 376 LEU C N 1
ATOM 9824 C CA . LEU C 1 376 ? -15.77383 24.31683 39.54795 1.000 37.89903 376 LEU C CA 1
ATOM 9825 C C . LEU C 1 376 ? -15.08355 25.43147 38.77708 1.000 38.09947 376 LEU C C 1
ATOM 9826 O O . LEU C 1 376 ? -14.89143 26.52183 39.32077 1.000 36.68362 376 LEU C O 1
ATOM 9831 N N . ILE C 1 377 ? -14.68960 25.19024 37.52931 1.000 33.44372 377 ILE C N 1
ATOM 9832 C CA . ILE C 1 377 ? -13.93156 26.14056 36.72787 1.000 37.44186 377 ILE C CA 1
ATOM 9833 C C . ILE C 1 377 ? -14.46146 26.09493 35.29829 1.000 36.52809 377 ILE C C 1
ATOM 9834 O O . ILE C 1 377 ? -15.30060 25.26194 34.95268 1.000 38.66740 377 ILE C O 1
ATOM 9839 N N . GLY C 1 378 ? -13.94786 26.98158 34.45055 1.000 33.53373 378 GLY C N 1
ATOM 9840 C CA . GLY C 1 378 ? -14.14492 26.88960 33.01449 1.000 30.21032 378 GLY C CA 1
ATOM 9841 C C . GLY C 1 378 ? -14.92600 28.02613 32.39443 1.000 32.68971 378 GLY C C 1
ATOM 9842 O O . GLY C 1 378 ? -14.82445 28.23351 31.17634 1.000 32.18112 378 GLY C O 1
ATOM 9843 N N . ASN C 1 379 ? -15.70662 28.76712 33.17677 1.000 35.32642 379 ASN C N 1
ATOM 9844 C CA . ASN C 1 379 ? -16.41969 29.92878 32.66377 1.000 34.33816 379 ASN C CA 1
ATOM 9845 C C . ASN C 1 379 ? -16.67586 30.87003 33.83098 1.000 33.97752 379 ASN C C 1
ATOM 9846 O O . ASN C 1 379 ? -16.18231 30.65143 34.94068 1.000 35.08716 379 ASN C O 1
ATOM 9851 N N . PHE C 1 380 ? -17.44952 31.92630 33.57701 1.000 34.00986 380 PHE C N 1
ATOM 9852 C CA . PHE C 1 380 ? -17.68656 32.98185 34.55339 1.000 38.73207 380 PHE C CA 1
ATOM 9853 C C . PHE C 1 380 ? -19.05569 32.87577 35.21323 1.000 36.87610 380 PHE C C 1
ATOM 9854 O O . PHE C 1 380 ? -19.62017 33.89656 35.61607 1.000 40.73912 380 PHE C O 1
ATOM 9862 N N . LEU C 1 381 ? -19.58908 31.66216 35.34687 1.000 35.87237 381 LEU C N 1
ATOM 9863 C CA . LEU C 1 381 ? -20.86051 31.47912 36.03915 1.000 41.08885 381 LEU C CA 1
ATOM 9864 C C . LEU C 1 381 ? -20.69221 31.77092 37.52702 1.000 39.02840 381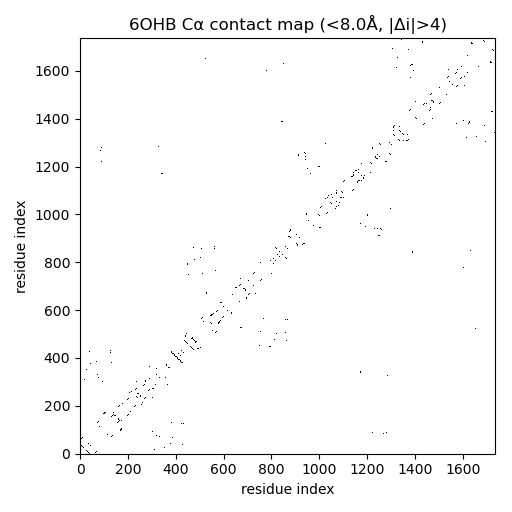 LEU C C 1
ATOM 9865 O O . LEU C 1 381 ? -19.67662 31.38933 38.11994 1.000 39.17308 381 LEU C O 1
ATOM 9870 N N . PRO C 1 382 ? -21.65186 32.46283 38.14636 1.000 42.76321 382 PRO C N 1
ATOM 9871 C CA . PRO C 1 382 ? -21.60236 32.66455 39.59797 1.000 39.79478 382 PRO C CA 1
ATOM 9872 C C . PRO C 1 382 ? -21.38455 31.34457 40.32209 1.000 35.10515 382 PRO C C 1
ATOM 9873 O O . PRO C 1 382 ? -21.93832 30.31003 39.94826 1.000 40.52630 382 PRO C O 1
ATOM 9877 N N . GLY C 1 383 ? -20.54979 31.37840 41.35503 1.000 34.37053 383 GLY C N 1
ATOM 9878 C CA . GLY C 1 383 ? -20.16832 30.17965 42.06626 1.000 35.22597 383 GLY C CA 1
ATOM 9879 C C . GLY C 1 383 ? -18.90494 29.50416 41.56046 1.000 37.89047 383 GLY C C 1
ATOM 9880 O O . GLY C 1 383 ? -18.29729 28.72807 42.30500 1.000 45.10149 383 GLY C O 1
ATOM 9881 N N . LYS C 1 384 ? -18.49157 29.76488 40.32302 1.000 31.28486 384 LYS C N 1
ATOM 9882 C CA . LYS C 1 384 ? -17.26826 29.14918 39.82128 1.000 40.16856 384 LYS C CA 1
ATOM 9883 C C . LYS C 1 384 ? -16.05027 29.76790 40.49079 1.000 33.82946 384 LYS C C 1
ATOM 9884 O O . LYS C 1 384 ? -16.06224 30.93090 40.90215 1.000 37.53704 384 LYS C O 1
ATOM 9890 N N . GLU C 1 385 ? -14.98459 28.98287 40.59081 1.000 37.07553 385 GLU C N 1
ATOM 9891 C CA . GLU C 1 385 ? -13.73936 29.51125 41.12723 1.000 36.21338 385 GLU C CA 1
ATOM 9892 C C . GLU C 1 385 ? -13.14224 30.51953 40.14745 1.000 37.49645 385 GLU C C 1
ATOM 9893 O O . GLU C 1 385 ? -13.13347 30.30256 38.93277 1.000 38.86037 385 GLU C O 1
ATOM 9899 N N . ALA C 1 386 ? -12.65996 31.64473 40.68061 1.000 34.16480 386 ALA C N 1
ATOM 9900 C CA . ALA C 1 386 ? -12.26800 32.79169 39.85337 1.000 36.60030 386 ALA C CA 1
ATOM 9901 C C . ALA C 1 386 ? -10.81219 32.65177 39.39508 1.000 38.15485 386 ALA C C 1
ATOM 9902 O O . ALA C 1 386 ? -9.89030 33.29354 39.90918 1.000 32.52814 386 ALA C O 1
ATOM 9904 N N . ASP C 1 387 ? -10.61566 31.78011 38.40583 1.000 36.59793 387 ASP C N 1
ATOM 9905 C CA . ASP C 1 387 ? -9.35157 31.60808 37.68829 1.000 31.89733 387 ASP C CA 1
ATOM 9906 C C . ASP C 1 387 ? -9.51774 32.21568 36.29848 1.000 33.69417 387 ASP C C 1
ATOM 9907 O O . ASP C 1 387 ? -10.32270 31.71904 35.50629 1.000 37.67686 387 ASP C O 1
ATOM 9912 N N . PHE C 1 388 ? -8.77281 33.27408 35.97837 1.000 30.26476 388 PHE C N 1
ATOM 9913 C CA . PHE C 1 388 ? -8.95335 33.85584 34.64881 1.000 33.96188 388 PHE C CA 1
ATOM 9914 C C . PHE C 1 388 ? -7.67220 34.51230 34.14704 1.000 34.71536 388 PHE C C 1
ATOM 9915 O O . PHE C 1 388 ? -6.69405 34.67778 34.88078 1.000 36.26316 388 PHE C O 1
ATOM 9923 N N . VAL C 1 389 ? -7.68914 34.85110 32.85580 1.000 36.13319 389 VAL C N 1
ATOM 9924 C CA . VAL C 1 389 ? -6.53214 35.35657 32.12933 1.000 39.20602 389 VAL C CA 1
ATOM 9925 C C . VAL C 1 389 ? -6.92409 36.64686 31.42386 1.000 36.87186 389 VAL C C 1
ATOM 9926 O O . VAL C 1 389 ? -7.90979 36.67497 30.67567 1.000 38.03952 389 VAL C O 1
ATOM 9930 N N . VAL C 1 390 ? -6.15445 37.70728 31.66317 1.000 32.09884 390 VAL C N 1
ATOM 9931 C CA . VAL C 1 390 ? -6.24521 38.94180 30.89574 1.000 30.74078 390 VAL C CA 1
ATOM 9932 C C . VAL C 1 390 ? -5.23973 38.85491 29.75320 1.000 42.04223 390 VAL C C 1
ATOM 9933 O O . VAL C 1 390 ? -4.02924 38.75415 29.99038 1.000 34.46912 390 VAL C O 1
ATOM 9937 N N . MET C 1 391 ? -5.73913 38.91864 28.52278 1.000 37.78732 391 MET C N 1
ATOM 9938 C CA . MET C 1 391 ? -4.95541 38.76928 27.31493 1.000 32.31242 391 MET C CA 1
ATOM 9939 C C . MET C 1 391 ? -4.89806 40.09713 26.58073 1.000 42.30818 391 MET C C 1
ATOM 9940 O O . MET C 1 391 ? -5.89095 40.83735 26.52770 1.000 38.41838 391 MET C O 1
ATOM 9945 N N . GLU C 1 392 ? -3.73163 40.36931 25.99828 1.000 33.14855 392 GLU C N 1
ATOM 9946 C CA . GLU C 1 392 ? -3.47151 41.56564 25.21229 1.000 42.57918 392 GLU C CA 1
ATOM 9947 C C . GLU C 1 392 ? -3.36853 41.13356 23.76077 1.000 49.52487 392 GLU C C 1
ATOM 9948 O O . GLU C 1 392 ? -2.31672 40.63508 23.33224 1.000 48.82499 392 GLU C O 1
ATOM 9954 N N . PRO C 1 393 ? -4.43643 41.26431 22.97433 1.000 57.65450 393 PRO C N 1
ATOM 9955 C CA . PRO C 1 393 ? -4.39452 40.78110 21.58836 1.000 58.79003 393 PRO C CA 1
ATOM 9956 C C . PRO C 1 393 ? -3.50983 41.60343 20.68067 1.000 57.36629 393 PRO C C 1
ATOM 9957 O O . PRO C 1 393 ? -3.22976 41.16401 19.55979 1.000 53.43807 393 PRO C O 1
ATOM 9961 N N . THR C 1 394 ? -3.05661 42.76952 21.12981 1.000 54.98957 394 THR C N 1
ATOM 9962 C CA . THR C 1 394 ? -2.20548 43.65210 20.34746 1.000 64.28434 394 THR C CA 1
ATOM 9963 C C . THR C 1 394 ? -0.75874 43.63249 20.83921 1.000 62.50728 394 THR C C 1
ATOM 9964 O O . THR C 1 394 ? -0.05443 44.64219 20.75357 1.000 64.27037 394 THR C O 1
ATOM 9968 N N . ALA C 1 395 ? -0.30975 42.49240 21.37274 1.000 49.88243 395 ALA C N 1
ATOM 9969 C CA . ALA C 1 395 ? 0.97291 42.42342 22.06004 1.000 57.36278 395 ALA C CA 1
ATOM 9970 C C . ALA C 1 395 ? 2.16794 42.35541 21.11358 1.000 54.08119 395 ALA C C 1
ATOM 9971 O O . ALA C 1 395 ? 3.29189 42.60622 21.55790 1.000 67.33833 395 ALA C O 1
ATOM 9973 N N . THR C 1 396 ? 1.96076 42.04177 19.83510 1.000 56.50119 396 THR C N 1
ATOM 9974 C CA . THR C 1 396 ? 3.01295 41.96608 18.82818 1.000 64.78697 396 THR C CA 1
ATOM 9975 C C . THR C 1 396 ? 2.59839 42.73612 17.58003 1.000 58.54477 396 THR C C 1
ATOM 9976 O O . THR C 1 396 ? 1.40664 42.80788 17.26790 1.000 55.88687 396 THR C O 1
ATOM 9980 N N . PRO C 1 397 ? 3.55852 43.33962 16.85492 1.000 62.93438 397 PRO C N 1
ATOM 9981 C CA . PRO C 1 397 ? 3.18593 44.15737 15.67956 1.000 60.46038 397 PRO C CA 1
ATOM 9982 C C . PRO C 1 397 ? 2.31461 43.45086 14.64824 1.000 51.64012 397 PRO C C 1
ATOM 9983 O O . PRO C 1 397 ? 1.30999 44.02075 14.19966 1.000 42.88223 397 PRO C O 1
ATOM 9987 N N . LEU C 1 398 ? 2.66762 42.22448 14.25503 1.000 44.36331 398 LEU C N 1
ATOM 9988 C CA . LEU C 1 398 ? 1.82518 41.49551 13.31268 1.000 45.57338 398 LEU C CA 1
ATOM 9989 C C . LEU C 1 398 ? 0.49487 41.11190 13.94769 1.000 51.08961 398 LEU C C 1
ATOM 9990 O O . LEU C 1 398 ? -0.56268 41.20977 13.30657 1.000 45.00267 398 LEU C O 1
ATOM 9995 N N . GLN C 1 399 ? 0.53086 40.66158 15.20546 1.000 46.48230 399 GLN C N 1
ATOM 9996 C CA . GLN C 1 399 ? -0.70514 40.31804 15.89466 1.000 46.73495 399 GLN C CA 1
ATOM 9997 C C . GLN C 1 399 ? -1.60573 41.53521 16.01824 1.000 45.61894 399 GLN C C 1
ATOM 9998 O O . GLN C 1 399 ? -2.81407 41.44774 15.78408 1.000 45.95075 399 GLN C O 1
ATOM 10004 N N . GLN C 1 400 ? -1.03251 42.68209 16.38232 1.000 47.10002 400 GLN C N 1
ATOM 10005 C CA . GLN C 1 400 ? -1.82330 43.90203 16.47845 1.000 45.75481 400 GLN C CA 1
ATOM 10006 C C . GLN C 1 400 ? -2.39629 44.29266 15.12200 1.000 45.83998 400 GLN C C 1
ATOM 10007 O O . GLN C 1 400 ? -3.56605 44.67930 15.02369 1.000 51.36295 400 GLN C O 1
ATOM 10013 N N . LEU C 1 401 ? -1.59035 44.19302 14.06269 1.000 41.84335 401 LEU C N 1
ATOM 10014 C CA . LEU C 1 401 ? -2.06735 44.56762 12.73548 1.000 46.97756 401 LEU C CA 1
ATOM 10015 C C . LEU C 1 401 ? -3.24482 43.70180 12.30660 1.000 44.91803 401 LEU C C 1
ATOM 10016 O O . LEU C 1 401 ? -4.21968 44.20623 11.73813 1.000 46.29021 401 LEU C O 1
ATOM 10021 N N . ARG C 1 402 ? -3.17607 42.39655 12.57380 1.000 42.59705 402 ARG C N 1
ATOM 10022 C CA . ARG C 1 402 ? -4.26382 41.50674 12.17968 1.000 37.39585 402 ARG C CA 1
ATOM 10023 C C . ARG C 1 402 ? -5.47534 41.64559 13.09448 1.000 46.33600 402 ARG C C 1
ATOM 10024 O O . ARG C 1 402 ? -6.61175 41.44344 12.65167 1.000 38.28997 402 ARG C O 1
ATOM 10032 N N . TYR C 1 403 ? -5.25162 41.99063 14.36159 1.000 43.55806 403 TYR C N 1
ATOM 10033 C CA . TYR C 1 403 ? -6.35820 42.22907 15.27635 1.000 49.34693 403 TYR C CA 1
ATOM 10034 C C . TYR C 1 403 ? -7.05023 43.55097 14.96921 1.000 51.82365 403 TYR C C 1
ATOM 10035 O O . TYR C 1 403 ? -8.28068 43.64511 15.04863 1.000 47.04010 403 TYR C O 1
ATOM 10044 N N . ASP C 1 404 ? -6.27766 44.58171 14.60993 1.000 52.99670 404 ASP C N 1
ATOM 10045 C CA . ASP C 1 404 ? -6.87236 45.84989 14.19896 1.000 51.28485 404 ASP C CA 1
ATOM 10046 C C . ASP C 1 404 ? -7.75800 45.69413 12.97225 1.000 49.87709 404 ASP C C 1
ATOM 10047 O O . ASP C 1 404 ? -8.60248 46.55707 12.71807 1.000 53.85868 404 ASP C O 1
ATOM 10052 N N . ASN C 1 405 ? -7.57202 44.62782 12.19769 1.000 51.48205 405 ASN C N 1
ATOM 10053 C CA . ASN C 1 405 ? -8.37029 44.37655 11.00753 1.000 53.07421 405 ASN C CA 1
ATOM 10054 C C . ASN C 1 405 ? -9.43235 43.30723 11.21616 1.000 52.51941 405 ASN C C 1
ATOM 10055 O O . ASN C 1 405 ? -10.09057 42.91486 10.24830 1.000 47.47883 405 ASN C O 1
ATOM 10060 N N . SER C 1 406 ? -9.58103 42.79509 12.43510 1.000 45.58743 406 SER C N 1
ATOM 10061 C CA . SER C 1 406 ? -10.63079 41.84170 12.76399 1.000 52.07385 406 SER C CA 1
ATOM 10062 C C . SER C 1 406 ? -11.78037 42.56294 13.45480 1.000 47.29091 406 SER C C 1
ATOM 10063 O O . SER C 1 406 ? -11.56809 43.24959 14.45972 1.000 58.93933 406 SER C O 1
ATOM 10066 N N . VAL C 1 407 ? -12.99580 42.38172 12.93878 1.000 51.64451 407 VAL C N 1
ATOM 10067 C CA . VAL C 1 407 ? -14.17950 42.98459 13.53685 1.000 55.54663 407 VAL C CA 1
ATOM 10068 C C . VAL C 1 407 ? -15.06635 41.95717 14.23248 1.000 43.55582 407 VAL C C 1
ATOM 10069 O O . VAL C 1 407 ? -15.65929 42.27159 15.27164 1.000 47.07982 407 VAL C O 1
ATOM 10073 N N . SER C 1 408 ? -15.16940 40.74477 13.69984 1.000 40.78915 408 SER C N 1
ATOM 10074 C CA . SER C 1 408 ? -16.03841 39.71642 14.24957 1.000 45.27917 408 SER C CA 1
ATOM 10075 C C . SER C 1 408 ? -15.31305 38.92870 15.33592 1.000 46.79924 408 SER C C 1
ATOM 10076 O O . SER C 1 408 ? -14.08501 38.87198 15.38240 1.000 39.96593 408 SER C O 1
ATOM 10079 N N . LEU C 1 409 ? -16.10184 38.29032 16.20129 1.000 45.59101 409 LEU C N 1
ATOM 10080 C CA . LEU C 1 409 ? -15.52460 37.53130 17.30586 1.000 48.99515 409 LEU C CA 1
ATOM 10081 C C . LEU C 1 409 ? -14.72864 36.32660 16.81545 1.000 46.74723 409 LEU C C 1
ATOM 10082 O O . LEU C 1 409 ? -13.70044 35.97564 17.41091 1.000 42.81808 409 LEU C O 1
ATOM 10087 N N . VAL C 1 410 ? -15.19180 35.66818 15.74831 1.000 43.17604 410 VAL C N 1
ATOM 10088 C CA . VAL C 1 410 ? -14.43739 34.54401 15.20347 1.000 45.67569 410 VAL C CA 1
ATOM 10089 C C . VAL C 1 410 ? -13.08219 35.00887 14.68348 1.000 41.90845 410 VAL C C 1
ATOM 10090 O O . VAL C 1 410 ? -12.06803 34.32520 14.85891 1.000 47.47132 410 VAL C O 1
ATOM 10094 N N . ASP C 1 411 ? -13.03983 36.19072 14.06889 1.000 42.33576 411 ASP C N 1
ATOM 10095 C CA . ASP C 1 411 ? -11.77507 36.75071 13.60866 1.000 44.84000 411 ASP C CA 1
ATOM 10096 C C . ASP C 1 411 ? -10.83195 37.01128 14.77410 1.000 46.84198 411 ASP C C 1
ATOM 10097 O O . ASP C 1 411 ? -9.63208 36.71208 14.69159 1.000 41.40379 411 ASP C O 1
ATOM 10102 N N . LYS C 1 412 ? -11.36231 37.55244 15.87804 1.000 36.17037 412 LYS C N 1
ATOM 10103 C CA . LYS C 1 412 ? -10.52305 37.84885 17.03428 1.000 42.36968 412 LYS C CA 1
ATOM 10104 C C . LYS C 1 412 ? -9.96186 36.56866 17.63819 1.000 44.08384 412 LYS C C 1
ATOM 10105 O O . LYS C 1 412 ? -8.76362 36.48237 17.94590 1.000 45.46526 412 LYS C O 1
ATOM 10111 N N . LEU C 1 413 ? -10.81737 35.55006 17.79080 1.000 38.79254 413 LEU C N 1
ATOM 10112 C CA . LEU C 1 413 ? -10.36709 34.27172 18.33308 1.000 37.97746 413 LEU C CA 1
ATOM 10113 C C . LEU C 1 413 ? -9.33438 33.61767 17.42639 1.000 40.80575 413 LEU C C 1
ATOM 10114 O O . LEU C 1 413 ? -8.34977 33.04384 17.90504 1.000 41.08414 413 LEU C O 1
ATOM 10119 N N . PHE C 1 414 ? -9.52847 33.71119 16.11150 1.000 40.03179 414 PHE C N 1
ATOM 10120 C CA . PHE C 1 414 ? -8.57383 33.11075 15.19186 1.000 43.68314 414 PHE C CA 1
ATOM 10121 C C . PHE C 1 414 ? -7.22032 33.81695 15.25343 1.000 49.61072 414 PHE C C 1
ATOM 10122 O O . PHE C 1 414 ? -6.17027 33.16273 15.20114 1.000 42.43603 414 PHE C O 1
ATOM 10130 N N . VAL C 1 415 ? -7.22192 35.15126 15.32777 1.000 39.09685 415 VAL C N 1
ATOM 10131 C CA . VAL C 1 415 ? -5.96503 35.88483 15.46108 1.000 41.99925 415 VAL C CA 1
ATOM 10132 C C . VAL C 1 415 ? -5.25597 35.49746 16.75436 1.000 44.54943 415 VAL C C 1
ATOM 10133 O O . VAL C 1 415 ? -4.04356 35.23594 16.76462 1.000 45.45056 415 VAL C O 1
ATOM 10137 N N . MET C 1 416 ? -6.00373 35.43907 17.86207 1.000 43.32158 416 MET C N 1
ATOM 10138 C CA . MET C 1 416 ? -5.40546 35.01807 19.12743 1.000 41.56058 416 MET C CA 1
ATOM 10139 C C . MET C 1 416 ? -4.79798 33.62795 19.00552 1.000 45.30679 416 MET C C 1
ATOM 10140 O O . MET C 1 416 ? -3.71773 33.36081 19.54577 1.000 44.22938 416 MET C O 1
ATOM 10145 N N . MET C 1 417 ? -5.48132 32.72432 18.29961 1.000 37.63791 417 MET C N 1
ATOM 10146 C CA . MET C 1 417 ? -5.01122 31.34666 18.23897 1.000 39.61575 417 MET C CA 1
ATOM 10147 C C . MET C 1 417 ? -3.78111 31.20032 17.34732 1.000 46.24632 417 MET C C 1
ATOM 10148 O O . MET C 1 417 ? -2.84367 30.47341 17.69589 1.000 40.39946 417 MET C O 1
ATOM 10153 N N . THR C 1 418 ? -3.75453 31.88796 16.20330 1.000 38.64935 418 THR C N 1
ATOM 10154 C CA . THR C 1 418 ? -2.68682 31.66865 15.23275 1.000 44.24511 418 THR C CA 1
ATOM 10155 C C . THR C 1 418 ? -1.45642 32.52215 15.48906 1.000 36.75052 418 THR C C 1
ATOM 10156 O O . THR C 1 418 ? -0.35623 32.11949 15.10270 1.000 46.23919 418 THR C O 1
ATOM 10160 N N . LEU C 1 419 ? -1.60389 33.67533 16.14389 1.000 44.71061 419 LEU C N 1
ATOM 10161 C CA . LEU C 1 419 ? -0.48350 34.57519 16.39316 1.000 42.88850 419 LEU C CA 1
ATOM 10162 C C . LEU C 1 419 ? -0.10422 34.64961 17.86474 1.000 46.02413 419 LEU C C 1
ATOM 10163 O O . LEU C 1 419 ? 0.85935 35.34038 18.20669 1.000 52.89752 419 LEU C O 1
ATOM 10168 N N . GLY C 1 420 ? -0.83382 33.96766 18.74408 1.000 42.96843 420 GLY C N 1
ATOM 10169 C CA . GLY C 1 420 ? -0.62392 34.14376 20.17047 1.000 43.59586 420 GLY C CA 1
ATOM 10170 C C . GLY C 1 420 ? 0.50116 33.27891 20.71739 1.000 41.78088 420 GLY C C 1
ATOM 10171 O O . GLY C 1 420 ? 0.73212 32.15708 20.26840 1.000 46.00591 420 GLY C O 1
ATOM 10172 N N . ASP C 1 421 ? 1.22155 33.83527 21.68367 1.000 40.59563 421 ASP C N 1
ATOM 10173 C CA . ASP C 1 421 ? 2.17698 33.08370 22.49046 1.000 41.25526 421 ASP C CA 1
ATOM 10174 C C . ASP C 1 421 ? 2.09477 33.64532 23.90527 1.000 36.90193 421 ASP C C 1
ATOM 10175 O O . ASP C 1 421 ? 1.10737 34.28795 24.27946 1.000 42.00915 421 ASP C O 1
ATOM 10180 N N . ASP C 1 422 ? 3.14557 33.41978 24.70091 1.000 35.43424 422 ASP C N 1
ATOM 10181 C CA . ASP C 1 422 ? 3.13876 33.86543 26.09126 1.000 31.22526 422 ASP C CA 1
ATOM 10182 C C . ASP C 1 422 ? 3.01627 35.38127 26.20872 1.000 35.83086 422 ASP C C 1
ATOM 10183 O O . ASP C 1 422 ? 2.46492 35.88374 27.19573 1.000 34.23868 422 ASP C O 1
ATOM 10188 N N . ARG C 1 423 ? 3.50314 36.12638 25.21403 1.000 35.52077 423 ARG C N 1
ATOM 10189 C CA . ARG C 1 423 ? 3.39150 37.58189 25.25541 1.000 37.93905 423 ARG C CA 1
ATOM 10190 C C . ARG C 1 423 ? 1.94840 38.05885 25.18836 1.000 44.03753 423 ARG C C 1
ATOM 10191 O O . ARG C 1 423 ? 1.66419 39.19480 25.58894 1.000 43.24163 423 ARG C O 1
ATOM 10199 N N . SER C 1 424 ? 1.03628 37.22429 24.68775 1.000 36.51929 424 SER C N 1
ATOM 10200 C CA . SER C 1 424 ? -0.37375 37.58761 24.68111 1.000 38.93629 424 SER C CA 1
ATOM 10201 C C . SER C 1 424 ? -0.97708 37.58987 26.07677 1.000 34.99984 424 SER C C 1
ATOM 10202 O O . SER C 1 424 ? -2.05045 38.16661 26.26998 1.000 39.30956 424 SER C O 1
ATOM 10205 N N . ILE C 1 425 ? -0.31309 36.97567 27.05061 1.000 30.03352 425 ILE C N 1
ATOM 10206 C CA . ILE C 1 425 ? -0.85380 36.84134 28.39814 1.000 33.58226 425 ILE C CA 1
ATOM 10207 C C . ILE C 1 425 ? -0.40567 38.05008 29.21025 1.000 37.12421 425 ILE C C 1
ATOM 10208 O O . ILE C 1 425 ? 0.77203 38.18435 29.55573 1.000 36.80319 425 ILE C O 1
ATOM 10213 N N . TYR C 1 426 ? -1.35460 38.93867 29.50593 1.000 38.36617 426 TYR C N 1
ATOM 10214 C CA . TYR C 1 426 ? -1.07647 40.17522 30.22569 1.000 35.37363 426 TYR C CA 1
ATOM 10215 C C . TYR C 1 426 ? -1.10158 39.95927 31.73540 1.000 37.80629 426 TYR C C 1
ATOM 10216 O O . TYR C 1 426 ? -0.19903 40.41389 32.44497 1.000 38.60976 426 TYR C O 1
ATOM 10225 N N . ARG C 1 427 ? -2.11981 39.26442 32.23919 1.000 36.82678 427 ARG C N 1
ATOM 10226 C CA . ARG C 1 427 ? -2.20773 38.99464 33.67028 1.000 37.13466 427 ARG C CA 1
ATOM 10227 C C . ARG C 1 427 ? -2.91097 37.66725 33.89603 1.000 40.58867 427 ARG C C 1
ATOM 10228 O O . ARG C 1 427 ? -3.75521 37.25502 33.10047 1.000 38.96575 427 ARG C O 1
ATOM 10236 N N . THR C 1 428 ? -2.54813 36.99234 34.98189 1.000 38.81808 428 THR C N 1
ATOM 10237 C CA . THR C 1 428 ? -3.21866 35.75738 35.36145 1.000 31.69707 428 THR C CA 1
ATOM 10238 C C . THR C 1 428 ? -3.65497 35.84620 36.81325 1.000 37.92918 428 THR C C 1
ATOM 10239 O O . THR C 1 428 ? -2.83572 36.14971 37.69737 1.000 34.11173 428 THR C O 1
ATOM 10243 N N . TYR C 1 429 ? -4.94511 35.56857 37.03742 1.000 34.74941 429 TYR C N 1
ATOM 10244 C CA . TYR C 1 429 ? -5.57333 35.51447 38.34945 1.000 29.66642 429 TYR C CA 1
ATOM 10245 C C . TYR C 1 429 ? -5.90655 34.06281 38.68041 1.000 35.82381 429 TYR C C 1
ATOM 10246 O O . TYR C 1 429 ? -6.48832 33.34758 37.85189 1.000 29.00175 429 TYR C O 1
ATOM 10255 N N . VAL C 1 430 ? -5.53488 33.63438 39.88635 1.000 35.13273 430 VAL C N 1
ATOM 10256 C CA . VAL C 1 430 ? -5.86475 32.31503 40.41292 1.000 35.54364 430 VAL C CA 1
ATOM 10257 C C . VAL C 1 430 ? -6.51761 32.50948 41.77531 1.000 33.73575 430 VAL C C 1
ATOM 10258 O O . VAL C 1 430 ? -6.02436 33.28861 42.59813 1.000 35.10110 430 VAL C O 1
ATOM 10262 N N . ASP C 1 431 ? -7.64720 31.83501 41.99557 1.000 43.54881 431 ASP C N 1
ATOM 10263 C CA . ASP C 1 431 ? -8.39866 31.94998 43.24896 1.000 38.32299 431 ASP C CA 1
ATOM 10264 C C . ASP C 1 431 ? -8.74984 33.40695 43.54565 1.000 34.80228 431 ASP C C 1
ATOM 10265 O O . ASP C 1 431 ? -8.75982 33.84688 44.69541 1.000 39.16088 431 ASP C O 1
ATOM 10270 N N . GLY C 1 432 ? -9.04721 34.16402 42.49120 1.000 35.01797 432 GLY C N 1
ATOM 10271 C CA . GLY C 1 432 ? -9.41028 35.56408 42.61280 1.000 33.27482 432 GLY C CA 1
ATOM 10272 C C . GLY C 1 432 ? -8.29555 36.55030 42.90260 1.000 41.74773 432 GLY C C 1
ATOM 10273 O O . GLY C 1 432 ? -8.59596 37.69920 43.25160 1.000 40.97538 432 GLY C O 1
ATOM 10274 N N . ARG C 1 433 ? -7.02378 36.15436 42.77946 1.000 38.13426 433 ARG C N 1
ATOM 10275 C CA . ARG C 1 433 ? -5.89835 37.02962 43.09410 1.000 37.12354 433 ARG C CA 1
ATOM 10276 C C . ARG C 1 433 ? -4.92970 37.10121 41.92493 1.000 36.13472 433 ARG C C 1
ATOM 10277 O O . ARG C 1 433 ? -4.68339 36.10272 41.24088 1.000 34.50760 433 ARG C O 1
ATOM 10285 N N . LEU C 1 434 ? -4.36444 38.28436 41.72135 1.000 32.84827 434 LEU C N 1
ATOM 10286 C CA . LEU C 1 434 ? -3.32575 38.46722 40.72175 1.000 37.62879 434 LEU C CA 1
ATOM 10287 C C . LEU C 1 434 ? -2.11983 37.62684 41.12203 1.000 39.35581 434 LEU C C 1
ATOM 10288 O O . LEU C 1 434 ? -1.48217 37.90826 42.14011 1.000 41.07739 434 LEU C O 1
ATOM 10293 N N . VAL C 1 435 ? -1.82109 36.57047 40.36302 1.000 31.23645 435 VAL C N 1
ATOM 10294 C CA . VAL C 1 435 ? -0.65300 35.74091 40.64036 1.000 36.45080 435 VAL C CA 1
ATOM 10295 C C . VAL C 1 435 ? 0.39812 35.83345 39.55097 1.000 36.43810 435 VAL C C 1
ATOM 10296 O O . VAL C 1 435 ? 1.50624 35.30649 39.73919 1.000 35.07596 435 VAL C O 1
ATOM 10300 N N . TYR C 1 436 ? 0.10380 36.47624 38.42431 1.000 34.86448 436 TYR C N 1
ATOM 10301 C CA . TYR C 1 436 ? 1.16616 36.69728 37.45606 1.000 38.19606 436 TYR C CA 1
ATOM 10302 C C . TYR C 1 436 ? 0.87966 37.96352 36.67220 1.000 41.67997 436 TYR C C 1
ATOM 10303 O O . TYR C 1 436 ? -0.27059 38.23990 36.31553 1.000 40.43351 436 TYR C O 1
ATOM 10312 N N . GLU C 1 437 ? 1.94985 38.69493 36.37396 1.000 34.95768 437 GLU C N 1
ATOM 10313 C CA . GLU C 1 437 ? 1.89079 39.94797 35.63595 1.000 36.55358 437 GLU C CA 1
ATOM 10314 C C . GLU C 1 437 ? 3.06821 39.97018 34.67613 1.000 43.59262 437 GLU C C 1
ATOM 10315 O O . GLU C 1 437 ? 4.21484 39.82627 35.10678 1.000 34.57722 437 GLU C O 1
ATOM 10321 N N . ARG C 1 438 ? 2.78553 40.13509 33.38187 1.000 41.96153 438 ARG C N 1
ATOM 10322 C CA . ARG C 1 438 ? 3.84918 40.13544 32.38108 1.000 43.26722 438 ARG C CA 1
ATOM 10323 C C . ARG C 1 438 ? 4.80533 41.30356 32.56957 1.000 48.56917 438 ARG C C 1
ATOM 10324 O O . ARG C 1 438 ? 5.97835 41.20577 32.19300 1.000 52.94527 438 ARG C O 1
ATOM 10332 N N . ASN C 1 439 ? 4.32186 42.39796 33.15516 1.000 49.89789 439 ASN C N 1
ATOM 10333 C CA . ASN C 1 439 ? 5.01323 43.68581 33.23918 1.000 58.29810 439 ASN C CA 1
ATOM 10334 C C . ASN C 1 439 ? 5.13584 44.31212 31.85112 1.000 57.97059 439 ASN C C 1
ATOM 10335 O O . ASN C 1 439 ? 4.17709 44.90287 31.34176 1.000 59.27105 439 ASN C O 1
ATOM 10337 N N . LEU D 1 8 ? -6.93983 61.37630 5.69491 1.000 62.91833 8 LEU D N 1
ATOM 10338 C CA . LEU D 1 8 ? -7.66291 61.66440 6.93062 1.000 63.52029 8 LEU D CA 1
ATOM 10339 C C . LEU D 1 8 ? -7.58114 60.48844 7.90176 1.000 71.17612 8 LEU D C 1
ATOM 10340 O O . LEU D 1 8 ? -7.98672 59.37329 7.56884 1.000 74.68121 8 LEU D O 1
ATOM 10342 N N . LYS D 1 9 ? -7.06123 60.73735 9.10483 1.000 63.72301 9 LYS D N 1
ATOM 10343 C CA . LYS D 1 9 ? -6.85221 59.68623 10.09229 1.000 63.35671 9 LYS D CA 1
ATOM 10344 C C . LYS D 1 9 ? -7.41254 60.10354 11.44368 1.000 62.62148 9 LYS D C 1
ATOM 10345 O O . LYS D 1 9 ? -7.21331 61.23851 11.88720 1.000 66.04836 9 LYS D O 1
ATOM 10351 N N . ALA D 1 10 ? -8.09806 59.17314 12.10299 1.000 60.45112 10 ALA D N 1
ATOM 10352 C CA . ALA D 1 10 ? -8.74559 59.42660 13.38165 1.000 60.22726 10 ALA D CA 1
ATOM 10353 C C . ALA D 1 10 ? -7.99298 58.72329 14.50393 1.000 63.65818 10 ALA D C 1
ATOM 10354 O O . ALA D 1 10 ? -7.51447 57.59722 14.33517 1.000 61.00180 10 ALA D O 1
ATOM 10356 N N . VAL D 1 11 ? -7.89248 59.39853 15.64890 1.000 59.85484 11 VAL D N 1
ATOM 10357 C CA . VAL D 1 11 ? -7.16719 58.90667 16.81704 1.000 57.29382 11 VAL D CA 1
ATOM 10358 C C . VAL D 1 11 ? -8.03369 59.18559 18.03916 1.000 55.90479 11 VAL D C 1
ATOM 10359 O O . VAL D 1 11 ? -8.20172 60.34595 18.42636 1.000 55.39154 11 VAL D O 1
ATOM 10363 N N . ARG D 1 12 ? -8.58564 58.14188 18.64772 1.000 56.53112 12 ARG D N 1
ATOM 10364 C CA . ARG D 1 12 ? -9.41181 58.34614 19.82729 1.000 60.10588 12 ARG D CA 1
ATOM 10365 C C . ARG D 1 12 ? -8.69448 57.83544 21.06888 1.000 62.29131 12 ARG D C 1
ATOM 10366 O O . ARG D 1 12 ? -7.93640 56.86283 21.01579 1.000 59.61929 12 ARG D O 1
ATOM 10374 N N . GLY D 1 13 ? -8.92887 58.52592 22.17656 1.000 66.42292 13 GLY D N 1
ATOM 10375 C CA . GLY D 1 13 ? -8.23601 58.24233 23.41668 1.000 56.57869 13 GLY D CA 1
ATOM 10376 C C . GLY D 1 13 ? -8.33827 59.43386 24.35046 1.000 58.81917 13 GLY D C 1
ATOM 10377 O O . GLY D 1 13 ? -9.11048 60.35826 24.11788 1.000 64.22180 13 GLY D O 1
ATOM 10378 N N . SER D 1 14 ? -7.53256 59.39507 25.40908 1.000 54.93876 14 SER D N 1
ATOM 10379 C CA . SER D 1 14 ? -7.52594 60.44878 26.41768 1.000 50.31828 14 SER D CA 1
ATOM 10380 C C . SER D 1 14 ? -6.36951 61.40490 26.15990 1.000 55.22662 14 SER D C 1
ATOM 10381 O O . SER D 1 14 ? -5.21651 60.97340 26.04349 1.000 60.47800 14 SER D O 1
ATOM 10384 N N . PHE D 1 15 ? -6.67831 62.70001 26.08961 1.000 53.44494 15 PHE D N 1
ATOM 10385 C CA . PHE D 1 15 ? -5.72344 63.72194 25.68752 1.000 54.95826 15 PHE D CA 1
ATOM 10386 C C . PHE D 1 15 ? -5.51220 64.73256 26.80628 1.000 56.64842 15 PHE D C 1
ATOM 10387 O O . PHE D 1 15 ? -6.40519 64.97504 27.62375 1.000 60.18242 15 PHE D O 1
ATOM 10395 N N . ILE D 1 16 ? -4.32295 65.33035 26.82062 1.000 56.30300 16 ILE D N 1
ATOM 10396 C CA . ILE D 1 16 ? -4.00560 66.44479 27.70890 1.000 60.51749 16 ILE D CA 1
ATOM 10397 C C . ILE D 1 16 ? -3.03208 67.36114 26.98321 1.000 56.78620 16 ILE D C 1
ATOM 10398 O O . ILE D 1 16 ? -2.10807 66.89458 26.31024 1.000 59.97532 16 ILE D O 1
ATOM 10403 N N . ASP D 1 17 ? -3.25824 68.66919 27.10120 1.000 61.56358 17 ASP D N 1
ATOM 10404 C CA . ASP D 1 17 ? -2.31459 69.64371 26.55880 1.000 64.83882 17 ASP D CA 1
ATOM 10405 C C . ASP D 1 17 ? -2.60133 71.01593 27.14847 1.000 60.93718 17 ASP D C 1
ATOM 10406 O O . ASP D 1 17 ? -3.67429 71.26305 27.69994 1.000 61.33386 17 ASP D O 1
ATOM 10411 N N . VAL D 1 18 ? -1.62496 71.90865 27.01226 1.000 56.01617 18 VAL D N 1
ATOM 10412 C CA . VAL D 1 18 ? -1.75877 73.30081 27.42308 1.000 61.67486 18 VAL D CA 1
ATOM 10413 C C . VAL D 1 18 ? -2.11238 74.11891 26.18933 1.000 66.65053 18 VAL D C 1
ATOM 10414 O O . VAL D 1 18 ? -1.39664 74.06981 25.18166 1.000 61.57221 18 VAL D O 1
ATOM 10418 N N . THR D 1 19 ? -3.20545 74.88299 26.26743 1.000 64.90050 19 THR D N 1
ATOM 10419 C CA . THR D 1 19 ? -3.78428 75.48309 25.07059 1.000 65.03976 19 THR D CA 1
ATOM 10420 C C . THR D 1 19 ? -3.17434 76.82359 24.67644 1.000 65.99331 19 THR D C 1
ATOM 10421 O O . THR D 1 19 ? -3.23142 77.18206 23.49638 1.000 72.14799 19 THR D O 1
ATOM 10425 N N A ARG D 1 20 ? -2.59266 77.56850 25.61516 0.424 65.50049 20 ARG D N 1
ATOM 10426 N N B ARG D 1 20 ? -2.60566 77.57510 25.61683 0.576 65.50353 20 ARG D N 1
ATOM 10427 C CA A ARG D 1 20 ? -2.04241 78.88139 25.30878 0.424 64.50649 20 ARG D CA 1
ATOM 10428 C CA B ARG D 1 20 ? -2.03292 78.87443 25.29785 0.576 64.48521 20 ARG D CA 1
ATOM 10429 C C A ARG D 1 20 ? -0.73293 79.08355 26.05505 0.424 65.01554 20 ARG D C 1
ATOM 10430 C C B ARG D 1 20 ? -0.71418 79.04989 26.03181 0.576 64.99791 20 ARG D C 1
ATOM 10431 O O A ARG D 1 20 ? -0.52505 78.52824 27.13664 0.424 65.47085 20 ARG D O 1
ATOM 10432 O O B ARG D 1 20 ? -0.47923 78.43653 27.07573 0.576 65.48960 20 ARG D O 1
ATOM 10447 N N . THR D 1 21 ? 0.14893 79.88780 25.46420 1.000 65.33156 21 THR D N 1
ATOM 10448 C CA . THR D 1 21 ? 1.38849 80.25579 26.13165 1.000 66.19274 21 THR D CA 1
ATOM 10449 C C . THR D 1 21 ? 1.08304 81.21127 27.28060 1.000 66.24030 21 THR D C 1
ATOM 10450 O O . THR D 1 21 ? 0.07905 81.92832 27.26882 1.000 70.48375 21 THR D O 1
ATOM 10454 N N . ILE D 1 22 ? 1.94573 81.19424 28.30111 1.000 68.69041 22 ILE D N 1
ATOM 10455 C CA . ILE D 1 22 ? 1.75459 81.98908 29.50981 1.000 64.70332 22 ILE D CA 1
ATOM 10456 C C . ILE D 1 22 ? 3.09738 82.54952 29.96222 1.000 65.43026 22 ILE D C 1
ATOM 10457 O O . ILE D 1 22 ? 4.16058 82.01103 29.64865 1.000 74.81770 22 ILE D O 1
ATOM 10462 N N . ASP D 1 23 ? 3.03533 83.65172 30.71111 1.000 74.91446 23 ASP D N 1
ATOM 10463 C CA . ASP D 1 23 ? 4.21246 84.27431 31.30387 1.000 76.13524 23 ASP D CA 1
ATOM 10464 C C . ASP D 1 23 ? 4.23627 84.15943 32.82586 1.000 74.35463 23 ASP D C 1
ATOM 10465 O O . ASP D 1 23 ? 5.11029 84.75393 33.46659 1.000 76.72342 23 ASP D O 1
ATOM 10467 N N . ASN D 1 24 ? 3.30518 83.40535 33.42214 1.000 69.88868 24 ASN D N 1
ATOM 10468 C CA . ASN D 1 24 ? 3.26607 83.22016 34.87403 1.000 78.65611 24 ASN D CA 1
ATOM 10469 C C . ASN D 1 24 ? 2.78521 81.80735 35.19661 1.000 82.30373 24 ASN D C 1
ATOM 10470 O O . ASN D 1 24 ? 1.72354 81.38382 34.69703 1.000 78.44067 24 ASN D O 1
ATOM 10475 N N . PRO D 1 25 ? 3.53114 81.05898 36.01671 1.000 76.10797 25 PRO D N 1
ATOM 10476 C CA . PRO D 1 25 ? 3.14567 79.66056 36.28481 1.000 73.97731 25 PRO D CA 1
ATOM 10477 C C . PRO D 1 25 ? 1.75862 79.48252 36.89216 1.000 73.22058 25 PRO D C 1
ATOM 10478 O O . PRO D 1 25 ? 1.05628 78.52876 36.52523 1.000 68.39780 25 PRO D O 1
ATOM 10482 N N . GLU D 1 26 ? 1.32571 80.37555 37.78931 1.000 80.71375 26 GLU D N 1
ATOM 10483 C CA . GLU D 1 26 ? 0.03447 80.19555 38.45342 1.000 81.18676 26 GLU D CA 1
ATOM 10484 C C . GLU D 1 26 ? -1.13571 80.14288 37.47755 1.000 75.35913 26 GLU D C 1
ATOM 10485 O O . GLU D 1 26 ? -2.24183 79.76657 37.88225 1.000 76.11161 26 GLU D O 1
ATOM 10487 N N . GLU D 1 27 ? -0.92001 80.47702 36.20689 1.000 73.71186 27 GLU D N 1
ATOM 10488 C CA . GLU D 1 27 ? -1.98971 80.48123 35.22237 1.000 74.90289 27 GLU D CA 1
ATOM 10489 C C . GLU D 1 27 ? -2.05175 79.21589 34.37313 1.000 78.41839 27 GLU D C 1
ATOM 10490 O O . GLU D 1 27 ? -2.99555 79.07830 33.58360 1.000 74.11943 27 GLU D O 1
ATOM 10492 N N . ILE D 1 28 ? -1.08857 78.29003 34.50425 1.000 76.30323 28 ILE D N 1
ATOM 10493 C CA . ILE D 1 28 ? -1.11509 77.11759 33.62402 1.000 71.16211 28 ILE D CA 1
ATOM 10494 C C . ILE D 1 28 ? -2.34772 76.25870 33.89593 1.000 69.34815 28 ILE D C 1
ATOM 10495 O O . ILE D 1 28 ? -2.90129 75.64737 32.97218 1.000 69.73596 28 ILE D O 1
ATOM 10500 N N . ALA D 1 29 ? -2.80651 76.19849 35.14776 1.000 70.59659 29 ALA D N 1
ATOM 10501 C CA . ALA D 1 29 ? -4.04508 75.48177 35.43346 1.000 72.05822 29 ALA D CA 1
ATOM 10502 C C . ALA D 1 29 ? -5.20112 76.04641 34.61834 1.000 72.78176 29 ALA D C 1
ATOM 10503 O O . ALA D 1 29 ? -6.06177 75.29534 34.14361 1.000 70.75026 29 ALA D O 1
ATOM 10505 N N . SER D 1 30 ? -5.22210 77.36860 34.42324 1.000 75.63307 30 SER D N 1
ATOM 10506 C CA . SER D 1 30 ? -6.26225 78.00592 33.62400 1.000 75.21486 30 SER D CA 1
ATOM 10507 C C . SER D 1 30 ? -6.19152 77.62956 32.14997 1.000 74.11665 30 SER D C 1
ATOM 10508 O O . SER D 1 30 ? -7.15743 77.87789 31.41972 1.000 75.36920 30 SER D O 1
ATOM 10510 N N . ALA D 1 31 ? -5.08642 77.03473 31.69983 1.000 69.70493 31 ALA D N 1
ATOM 10511 C CA . ALA D 1 31 ? -4.88031 76.73256 30.29167 1.000 68.45239 31 ALA D CA 1
ATOM 10512 C C . ALA D 1 31 ? -4.69862 75.24966 29.99829 1.000 63.12206 31 ALA D C 1
ATOM 10513 O O . ALA D 1 31 ? -4.52946 74.88599 28.82854 1.000 65.71426 31 ALA D O 1
ATOM 10515 N N . LEU D 1 32 ? -4.73211 74.38354 31.00782 1.000 66.47379 32 LEU D N 1
ATOM 10516 C CA . LEU D 1 32 ? -4.51427 72.95617 30.80080 1.000 67.44831 32 LEU D CA 1
ATOM 10517 C C . LEU D 1 32 ? -5.84912 72.26589 30.53983 1.000 63.66525 32 LEU D C 1
ATOM 10518 O O . LEU D 1 32 ? -6.77612 72.36149 31.35284 1.000 66.86992 32 LEU D O 1
ATOM 10523 N N . ARG D 1 33 ? -5.93870 71.57178 29.40877 1.000 57.94545 33 ARG D N 1
ATOM 10524 C CA . ARG D 1 33 ? -7.13335 70.86308 28.98188 1.000 57.11114 33 ARG D CA 1
ATOM 10525 C C . ARG D 1 33 ? -6.87801 69.36212 29.00711 1.000 64.89521 33 ARG D C 1
ATOM 10526 O O . ARG D 1 33 ? -5.79554 68.89577 28.62252 1.000 61.77747 33 ARG D O 1
ATOM 10534 N N . PHE D 1 34 ? -7.88159 68.61479 29.46660 1.000 61.02137 34 PHE D N 1
ATOM 10535 C CA . PHE D 1 34 ? -7.82385 67.15982 29.53013 1.000 56.58048 34 PHE D CA 1
ATOM 10536 C C . PHE D 1 34 ? -9.17334 66.60543 29.10080 1.000 65.50338 34 PHE D C 1
ATOM 10537 O O . PHE D 1 34 ? -10.20188 66.94256 29.69591 1.000 62.40072 34 PHE D O 1
ATOM 10545 N N . ILE D 1 35 ? -9.16672 65.75474 28.07796 1.000 59.74755 35 ILE D N 1
ATOM 10546 C CA . ILE D 1 35 ? -10.38001 65.15837 27.52196 1.000 63.53515 35 ILE D CA 1
ATOM 10547 C C . ILE D 1 35 ? -10.22267 63.64545 27.59160 1.000 68.13059 35 ILE D C 1
ATOM 10548 O O . ILE D 1 35 ? -9.45293 63.06433 26.81671 1.000 65.77767 35 ILE D O 1
ATOM 10553 N N . GLU D 1 36 ? -10.96186 62.99625 28.49466 1.000 61.88573 36 GLU D N 1
ATOM 10554 C CA . GLU D 1 36 ? -10.74856 61.56707 28.69688 1.000 68.77337 36 GLU D CA 1
ATOM 10555 C C . GLU D 1 36 ? -11.46387 60.69354 27.67071 1.000 69.55335 36 GLU D C 1
ATOM 10556 O O . GLU D 1 36 ? -11.20183 59.48684 27.62617 1.000 71.45322 36 GLU D O 1
ATOM 10562 N N . ASP D 1 37 ? -12.34461 61.26156 26.84486 1.000 71.61357 37 ASP D N 1
ATOM 10563 C CA . ASP D 1 37 ? -12.98200 60.54102 25.74003 1.000 66.56901 37 ASP D CA 1
ATOM 10564 C C . ASP D 1 37 ? -12.88831 61.39577 24.47268 1.000 67.41101 37 ASP D C 1
ATOM 10565 O O . ASP D 1 37 ? -13.88752 61.82092 23.89352 1.000 65.05516 37 ASP D O 1
ATOM 10570 N N . GLY D 1 38 ? -11.65449 61.64342 24.03535 1.000 66.46976 38 GLY D N 1
ATOM 10571 C CA . GLY D 1 38 ? -11.38879 62.56852 22.95833 1.000 63.81759 38 GLY D CA 1
ATOM 10572 C C . GLY D 1 38 ? -11.11547 61.91425 21.61365 1.000 63.39194 38 GLY D C 1
ATOM 10573 O O . GLY D 1 38 ? -10.80083 60.72636 21.52006 1.000 62.23351 38 GLY D O 1
ATOM 10574 N N . LEU D 1 39 ? -11.23521 62.73669 20.56967 1.000 64.25001 39 LEU D N 1
ATOM 10575 C CA . LEU D 1 39 ? -10.98938 62.35237 19.18725 1.000 58.75772 39 LEU D CA 1
ATOM 10576 C C . LEU D 1 39 ? -10.15916 63.42827 18.50290 1.000 63.99098 39 LEU D C 1
ATOM 10577 O O . LEU D 1 39 ? -10.42837 64.62979 18.65309 1.000 65.45089 39 LEU D O 1
ATOM 10582 N N . LEU D 1 40 ? -9.15646 62.97656 17.74811 1.000 61.06165 40 LEU D N 1
ATOM 10583 C CA . LEU D 1 40 ? -8.24760 63.82175 16.98831 1.000 56.70044 40 LEU D CA 1
ATOM 10584 C C . LEU D 1 40 ? -8.29906 63.39553 15.52789 1.000 60.87038 40 LEU D C 1
ATOM 10585 O O . LEU D 1 40 ? -7.93899 62.26043 15.19485 1.000 60.68611 40 LEU D O 1
ATOM 10590 N N . LEU D 1 41 ? -8.75822 64.29725 14.66678 1.000 62.92892 41 LEU D N 1
ATOM 10591 C CA . LEU D 1 41 ? -8.78935 64.09159 13.22781 1.000 62.46197 41 LEU D CA 1
ATOM 10592 C C . LEU D 1 41 ? -7.61085 64.83625 12.62175 1.000 60.32882 41 LEU D C 1
ATOM 10593 O O . LEU D 1 41 ? -7.48464 66.05578 12.80401 1.000 61.22632 41 LEU D O 1
ATOM 10598 N N . ILE D 1 42 ? -6.76834 64.09947 11.89997 1.000 59.87187 42 ILE D N 1
ATOM 10599 C CA . ILE D 1 42 ? -5.55888 64.61233 11.27324 1.000 57.65665 42 ILE D CA 1
ATOM 10600 C C . ILE D 1 42 ? -5.73618 64.54228 9.76445 1.000 62.39107 42 ILE D C 1
ATOM 10601 O O . ILE D 1 42 ? -6.11227 63.49275 9.22432 1.000 57.94839 42 ILE D O 1
ATOM 10606 N N . LYS D 1 43 ? -5.46655 65.65578 9.08791 1.000 63.28708 43 LYS D N 1
ATOM 10607 C CA . LYS D 1 43 ? -5.44133 65.70798 7.63524 1.000 65.55143 43 LYS D CA 1
ATOM 10608 C C . LYS D 1 43 ? -4.10315 66.27826 7.19423 1.000 62.29318 43 LYS D C 1
ATOM 10609 O O . LYS D 1 43 ? -3.53302 67.14611 7.86180 1.000 65.02882 43 LYS D O 1
ATOM 10611 N N . GLN D 1 44 ? -3.60968 65.77851 6.06017 1.000 68.29395 44 GLN D N 1
ATOM 10612 C CA . GLN D 1 44 ? -2.27592 66.11567 5.57483 1.000 72.80773 44 GLN D CA 1
ATOM 10613 C C . GLN D 1 44 ? -1.24939 65.77969 6.64781 1.000 76.89612 44 GLN D C 1
ATOM 10614 O O . GLN D 1 44 ? -0.93491 64.60539 6.86949 1.000 82.85970 44 GLN D O 1
ATOM 10616 N N . GLY D 1 45 ? -0.73702 66.79764 7.33035 1.000 71.63865 45 GLY D N 1
ATOM 10617 C CA . GLY D 1 45 ? 0.17218 66.56644 8.43249 1.000 66.82467 45 GLY D CA 1
ATOM 10618 C C . GLY D 1 45 ? -0.11729 67.46049 9.61900 1.000 72.29750 45 GLY D C 1
ATOM 10619 O O . GLY D 1 45 ? 0.77203 67.72791 10.43377 1.000 68.84046 45 GLY D O 1
ATOM 10620 N N . LYS D 1 46 ? -1.36078 67.92425 9.73616 1.000 69.07432 46 LYS D N 1
ATOM 10621 C CA . LYS D 1 46 ? -1.71619 68.89270 10.76054 1.000 66.51458 46 LYS D CA 1
ATOM 10622 C C . LYS D 1 46 ? -3.02533 68.49203 11.42830 1.000 65.31246 46 LYS D C 1
ATOM 10623 O O . LYS D 1 46 ? -3.76815 67.63371 10.94318 1.000 62.13654 46 LYS D O 1
ATOM 10629 N N . VAL D 1 47 ? -3.28578 69.12206 12.57157 1.000 61.14155 47 VAL D N 1
ATOM 10630 C CA . VAL D 1 47 ? -4.50502 68.87547 13.33151 1.000 65.87708 47 VAL D CA 1
ATOM 10631 C C . VAL D 1 47 ? -5.68946 69.45357 12.56821 1.000 70.02884 47 VAL D C 1
ATOM 10632 O O . VAL D 1 47 ? -5.77837 70.66961 12.36060 1.000 67.91732 47 VAL D O 1
ATOM 10636 N N . GLU D 1 48 ? -6.60718 68.58409 12.14730 1.000 64.78122 48 GLU D N 1
ATOM 10637 C CA . GLU D 1 48 ? -7.80021 69.04092 11.44613 1.000 66.82377 48 GLU D CA 1
ATOM 10638 C C . GLU D 1 48 ? -8.93436 69.35018 12.41424 1.000 71.40685 48 GLU D C 1
ATOM 10639 O O . GLU D 1 48 ? -9.58273 70.39456 12.29790 1.000 71.19802 48 GLU D O 1
ATOM 10641 N N . TRP D 1 49 ? -9.18287 68.46233 13.37668 1.000 74.81728 49 TRP D N 1
ATOM 10642 C CA . TRP D 1 49 ? -10.27691 68.69687 14.31612 1.000 69.58588 49 TRP D CA 1
ATOM 10643 C C . TRP D 1 49 ? -10.01166 67.95829 15.61851 1.000 68.42940 49 TRP D C 1
ATOM 10644 O O . TRP D 1 49 ? -9.79298 66.74728 15.60944 1.000 69.66381 49 TRP D O 1
ATOM 10655 N N . PHE D 1 50 ? -10.06157 68.67683 16.73577 1.000 68.84300 50 PHE D N 1
ATOM 10656 C CA . PHE D 1 50 ? -9.85704 68.08808 18.05308 1.000 65.94022 50 PHE D CA 1
ATOM 10657 C C . PHE D 1 50 ? -11.09726 68.31992 18.90364 1.000 67.34936 50 PHE D C 1
ATOM 10658 O O . PHE D 1 50 ? -11.61692 69.43908 18.95318 1.000 71.47939 50 PHE D O 1
ATOM 10666 N N . GLY D 1 51 ? -11.57325 67.27802 19.57193 1.000 65.75653 51 GLY D N 1
ATOM 10667 C CA . GLY D 1 51 ? -12.68765 67.48141 20.47646 1.000 70.22865 51 GLY D CA 1
ATOM 10668 C C . GLY D 1 51 ? -13.13636 66.21118 21.15314 1.000 70.13697 51 GLY D C 1
ATOM 10669 O O . GLY D 1 51 ? -12.36767 65.26239 21.30353 1.000 68.96375 51 GLY D O 1
ATOM 10670 N N . GLU D 1 52 ? -14.39706 66.21561 21.57757 1.000 71.37290 52 GLU D N 1
ATOM 10671 C CA . GLU D 1 52 ? -14.98820 65.05264 22.22002 1.000 65.63560 52 GLU D CA 1
ATOM 10672 C C . GLU D 1 52 ? -15.38170 64.01972 21.17354 1.000 69.10963 52 GLU D C 1
ATOM 10673 O O . GLU D 1 52 ? -15.91271 64.36227 20.11254 1.000 69.72009 52 GLU D O 1
ATOM 10679 N N . TRP D 1 53 ? -15.10700 62.74906 21.47963 1.000 67.18248 53 TRP D N 1
ATOM 10680 C CA . TRP D 1 53 ? -15.46306 61.65934 20.57575 1.000 68.11198 53 TRP D CA 1
ATOM 10681 C C . TRP D 1 53 ? -16.92796 61.73966 20.16216 1.000 72.34402 53 TRP D C 1
ATOM 10682 O O . TRP D 1 53 ? -17.26058 61.61038 18.97615 1.000 73.90591 53 TRP D O 1
ATOM 10693 N N . GLU D 1 54 ? -17.81793 61.98011 21.13209 1.000 69.47764 54 GLU D N 1
ATOM 10694 C CA . GLU D 1 54 ? -19.25250 62.02825 20.86643 1.000 73.61788 54 GLU D CA 1
ATOM 10695 C C . GLU D 1 54 ? -19.66595 63.21256 19.99907 1.000 67.65250 54 GLU D C 1
ATOM 10696 O O . GLU D 1 54 ? -20.81608 63.25309 19.55191 1.000 71.07686 54 GLU D O 1
ATOM 10702 N N . ASN D 1 55 ? -18.77228 64.16603 19.74334 1.000 70.84818 55 ASN D N 1
ATOM 10703 C CA . ASN D 1 55 ? -19.09099 65.31160 18.89997 1.000 71.65874 55 ASN D CA 1
ATOM 10704 C C . ASN D 1 55 ? -18.55511 65.16118 17.48168 1.000 72.37459 55 ASN D C 1
ATOM 10705 O O . ASN D 1 55 ? -19.28107 65.41618 16.51681 1.000 74.42001 55 ASN D O 1
ATOM 10710 N N . GLY D 1 56 ? -17.30221 64.74245 17.33345 1.000 71.74072 56 GLY D N 1
ATOM 10711 C CA . GLY D 1 56 ? -16.71541 64.55654 16.02592 1.000 70.33871 56 GLY D CA 1
ATOM 10712 C C . GLY D 1 56 ? -16.90008 63.18920 15.41443 1.000 67.59616 56 GLY D C 1
ATOM 10713 O O . GLY D 1 56 ? -16.47600 62.98438 14.27194 1.000 67.00761 56 GLY D O 1
ATOM 10714 N N . LYS D 1 57 ? -17.53072 62.25113 16.13329 1.000 66.98801 57 LYS D N 1
ATOM 10715 C CA . LYS D 1 57 ? -17.67877 60.88636 15.63048 1.000 67.93470 57 LYS D CA 1
ATOM 10716 C C . LYS D 1 57 ? -18.26299 60.85553 14.22189 1.000 74.69905 57 LYS D C 1
ATOM 10717 O O . LYS D 1 57 ? -17.85588 60.03489 13.39071 1.000 70.44187 57 LYS D O 1
ATOM 10723 N N . HIS D 1 58 ? -19.21144 61.75124 13.93184 1.000 75.05985 58 HIS D N 1
ATOM 10724 C CA . HIS D 1 58 ? -19.94352 61.72383 12.66985 1.000 74.08984 58 HIS D CA 1
ATOM 10725 C C . HIS D 1 58 ? -19.08991 62.09287 11.46141 1.000 70.06918 58 HIS D C 1
ATOM 10726 O O . HIS D 1 58 ? -19.54004 61.87928 10.32878 1.000 73.22598 58 HIS D O 1
ATOM 10733 N N . GLN D 1 59 ? -17.88609 62.63199 11.65946 1.000 69.99056 59 GLN D N 1
ATOM 10734 C CA . GLN D 1 59 ? -17.03515 63.02877 10.54292 1.000 70.08306 59 GLN D CA 1
ATOM 10735 C C . GLN D 1 59 ? -16.14123 61.90284 10.03417 1.000 67.60593 59 GLN D C 1
ATOM 10736 O O . GLN D 1 59 ? -15.41842 62.10385 9.05248 1.000 66.18274 59 GLN D O 1
ATOM 10742 N N . ILE D 1 60 ? -16.17897 60.72990 10.65989 1.000 72.36356 60 ILE D N 1
ATOM 10743 C CA . ILE D 1 60 ? -15.29621 59.61863 10.31349 1.000 68.55948 60 ILE D CA 1
ATOM 10744 C C . ILE D 1 60 ? -16.07536 58.65168 9.43890 1.000 71.81309 60 ILE D C 1
ATOM 10745 O O . ILE D 1 60 ? -16.96494 57.94110 9.94842 1.000 71.40879 60 ILE D O 1
ATOM 10750 N N . PRO D 1 61 ? -15.78977 58.55882 8.13887 1.000 71.37702 61 PRO D N 1
ATOM 10751 C CA . PRO D 1 61 ? -16.52420 57.62579 7.28387 1.000 72.53522 61 PRO D CA 1
ATOM 10752 C C . PRO D 1 61 ? -16.21582 56.17980 7.63547 1.000 78.52496 61 PRO D C 1
ATOM 10753 O O . PRO D 1 61 ? -15.14602 55.85399 8.15691 1.000 77.40026 61 PRO D O 1
ATOM 10757 N N . ASP D 1 62 ? -17.17774 55.30468 7.33103 1.000 79.67279 62 ASP D N 1
ATOM 10758 C CA . ASP D 1 62 ? -17.00429 53.87062 7.53507 1.000 79.42253 62 ASP D CA 1
ATOM 10759 C C . ASP D 1 62 ? -15.79852 53.30775 6.78968 1.000 80.91354 62 ASP D C 1
ATOM 10760 O O . ASP D 1 62 ? -15.39980 52.16988 7.06376 1.000 83.66050 62 ASP D O 1
ATOM 10762 N N . THR D 1 63 ? -15.21758 54.06583 5.85464 1.000 78.63039 63 THR D N 1
ATOM 10763 C CA . THR D 1 63 ? -14.08805 53.58728 5.06745 1.000 77.56241 63 THR D CA 1
ATOM 10764 C C . THR D 1 63 ? -12.77554 53.61991 5.84325 1.000 82.48269 63 THR D C 1
ATOM 10765 O O . THR D 1 63 ? -11.84046 52.88968 5.49282 1.000 88.64681 63 THR D O 1
ATOM 10769 N N . ILE D 1 64 ? -12.70634 54.37714 6.93357 1.000 80.04329 64 ILE D N 1
ATOM 10770 C CA . ILE D 1 64 ? -11.47092 54.55971 7.68638 1.000 84.57426 64 ILE D CA 1
ATOM 10771 C C . ILE D 1 64 ? -11.64665 53.91726 9.05529 1.000 80.02705 64 ILE D C 1
ATOM 10772 O O . ILE D 1 64 ? -12.70683 54.04616 9.67967 1.000 76.82010 64 ILE D O 1
ATOM 10777 N N . ARG D 1 65 ? -10.60069 53.24360 9.53214 1.000 76.66834 65 ARG D N 1
ATOM 10778 C CA . ARG D 1 65 ? -10.58651 52.72017 10.89099 1.000 74.93466 65 ARG D CA 1
ATOM 10779 C C . ARG D 1 65 ? -9.87300 53.70444 11.80656 1.000 69.09620 65 ARG D C 1
ATOM 10780 O O . ARG D 1 65 ? -8.78591 54.19413 11.48022 1.000 69.51231 65 ARG D O 1
ATOM 10782 N N . VAL D 1 66 ? -10.47465 53.97317 12.95718 1.000 62.36633 66 VAL D N 1
ATOM 10783 C CA . VAL D 1 66 ? -9.89400 54.90589 13.91315 1.000 63.28012 66 VAL D CA 1
ATOM 10784 C C . VAL D 1 66 ? -8.88388 54.16190 14.77355 1.000 63.03442 66 VAL D C 1
ATOM 10785 O O . VAL D 1 66 ? -9.08607 52.99524 15.13308 1.000 63.13900 66 VAL D O 1
ATOM 10789 N N . ARG D 1 67 ? -7.76783 54.82124 15.06998 1.000 61.90874 67 ARG D N 1
ATOM 10790 C CA . ARG D 1 67 ? -6.76289 54.26267 15.96630 1.000 58.97467 67 ARG D CA 1
ATOM 10791 C C . ARG D 1 67 ? -7.27341 54.41515 17.39384 1.000 55.56629 67 ARG D C 1
ATOM 10792 O O . ARG D 1 67 ? -7.42812 55.53573 17.89504 1.000 57.83494 67 ARG D O 1
ATOM 10800 N N . ASP D 1 68 ? -7.56358 53.28891 18.03578 1.000 55.56204 68 ASP D N 1
ATOM 10801 C CA . ASP D 1 68 ? -8.21674 53.25657 19.34115 1.000 59.08314 68 ASP D CA 1
ATOM 10802 C C . ASP D 1 68 ? -7.14580 53.10186 20.41526 1.000 53.61625 68 ASP D C 1
ATOM 10803 O O . ASP D 1 68 ? -6.68176 51.99239 20.68161 1.000 53.19587 68 ASP D O 1
ATOM 10808 N N . TYR D 1 69 ? -6.75661 54.21616 21.04094 1.000 56.31642 69 TYR D N 1
ATOM 10809 C CA . TYR D 1 69 ? -5.79165 54.22066 22.13259 1.000 56.57074 69 TYR D CA 1
ATOM 10810 C C . TYR D 1 69 ? -6.45533 54.49027 23.48307 1.000 59.60090 69 TYR D C 1
ATOM 10811 O O . TYR D 1 69 ? -5.86538 55.14094 24.34972 1.000 61.64360 69 TYR D O 1
ATOM 10820 N N . ARG D 1 70 ? -7.69186 54.02788 23.66558 1.000 51.48441 70 ARG D N 1
ATOM 10821 C CA . ARG D 1 70 ? -8.36594 54.20698 24.94629 1.000 56.22955 70 ARG D CA 1
ATOM 10822 C C . ARG D 1 70 ? -7.63651 53.44501 26.04883 1.000 51.90101 70 ARG D C 1
ATOM 10823 O O . ARG D 1 70 ? -7.20262 52.30481 25.86083 1.000 52.69768 70 ARG D O 1
ATOM 10831 N N . GLY D 1 71 ? -7.51685 54.08071 27.21388 1.000 53.27403 71 GLY D N 1
ATOM 10832 C CA . GLY D 1 71 ? -6.70115 53.58728 28.29982 1.000 50.52954 71 GLY D CA 1
ATOM 10833 C C . GLY D 1 71 ? -5.31584 54.19820 28.37329 1.000 59.31695 71 GLY D C 1
ATOM 10834 O O . GLY D 1 71 ? -4.64929 54.07330 29.40896 1.000 57.36029 71 GLY D O 1
ATOM 10835 N N . LYS D 1 72 ? -4.87037 54.84933 27.30744 1.000 48.06341 72 LYS D N 1
ATOM 10836 C CA . LYS D 1 72 ? -3.58761 55.53113 27.26350 1.000 51.98596 72 LYS D CA 1
ATOM 10837 C C . LYS D 1 72 ? -3.78614 57.04158 27.37756 1.000 57.87821 72 LYS D C 1
ATOM 10838 O O . LYS D 1 72 ? -4.91267 57.54782 27.37671 1.000 49.89883 72 LYS D O 1
ATOM 10844 N N . LEU D 1 73 ? -2.66964 57.76616 27.47088 1.000 49.78150 73 LEU D N 1
ATOM 10845 C CA . LEU D 1 73 ? -2.68010 59.22613 27.50477 1.000 51.79107 73 LEU D CA 1
ATOM 10846 C C . LEU D 1 73 ? -1.90704 59.77618 26.31578 1.000 58.51897 73 LEU D C 1
ATOM 10847 O O . LEU D 1 73 ? -0.75439 59.40117 26.09991 1.000 53.61348 73 LEU D O 1
ATOM 10852 N N . ILE D 1 74 ? -2.52017 60.68675 25.56656 1.000 54.98324 74 ILE D N 1
ATOM 10853 C CA . ILE D 1 74 ? -1.90859 61.24469 24.36534 1.000 51.91427 74 ILE D CA 1
ATOM 10854 C C . ILE D 1 74 ? -1.48965 62.67375 24.67406 1.000 53.66683 74 ILE D C 1
ATOM 10855 O O . ILE D 1 74 ? -2.31523 63.49585 25.08889 1.000 56.67766 74 ILE D O 1
ATOM 10860 N N . VAL D 1 75 ? -0.20806 62.96581 24.47809 1.000 50.41242 75 VAL D N 1
ATOM 10861 C CA . VAL D 1 75 ? 0.34403 64.27958 24.80206 1.000 50.90565 75 VAL D CA 1
ATOM 10862 C C . VAL D 1 75 ? 1.06235 64.80985 23.56605 1.000 55.71589 75 VAL D C 1
ATOM 10863 O O . VAL D 1 75 ? 1.41667 64.03810 22.66669 1.000 52.13449 75 VAL D O 1
ATOM 10867 N N . PRO D 1 76 ? 1.26727 66.12448 23.47653 1.000 54.69647 76 PRO D N 1
ATOM 10868 C CA . PRO D 1 76 ? 2.10524 66.64427 22.38925 1.000 55.41419 76 PRO D CA 1
ATOM 10869 C C . PRO D 1 76 ? 3.53624 66.15136 22.54596 1.000 52.73419 76 PRO D C 1
ATOM 10870 O O . PRO D 1 76 ? 3.99768 65.86757 23.65338 1.000 55.46165 76 PRO D O 1
ATOM 10874 N N . GLY D 1 77 ? 4.23851 66.04395 21.42136 1.000 55.01231 77 GLY D N 1
ATOM 10875 C CA . GLY D 1 77 ? 5.60969 65.56405 21.46931 1.000 52.61171 77 GLY D CA 1
ATOM 10876 C C . GLY D 1 77 ? 6.47149 66.44919 22.35408 1.000 57.76835 77 GLY D C 1
ATOM 10877 O O . GLY D 1 77 ? 6.35202 67.67626 22.34449 1.000 56.13137 77 GLY D O 1
ATOM 10878 N N . PHE D 1 78 ? 7.34321 65.81474 23.13394 1.000 54.72600 78 PHE D N 1
ATOM 10879 C CA . PHE D 1 78 ? 8.22998 66.55644 24.01955 1.000 57.91796 78 PHE D CA 1
ATOM 10880 C C . PHE D 1 78 ? 9.30292 67.29184 23.22048 1.000 51.09310 78 PHE D C 1
ATOM 10881 O O . PHE D 1 78 ? 9.68799 66.87582 22.12126 1.000 54.26568 78 PHE D O 1
ATOM 10889 N N . VAL D 1 79 ? 9.77342 68.40315 23.78761 1.000 51.02549 79 VAL D N 1
ATOM 10890 C CA . VAL D 1 79 ? 10.71223 69.31284 23.13668 1.000 53.69624 79 VAL D CA 1
ATOM 10891 C C . VAL D 1 79 ? 11.97871 69.40797 23.98029 1.000 57.06809 79 VAL D C 1
ATOM 10892 O O . VAL D 1 79 ? 11.94006 69.90400 25.11454 1.000 56.26642 79 VAL D O 1
ATOM 10896 N N . ASP D 1 80 ? 13.09793 68.93911 23.42428 1.000 53.09580 80 ASP D N 1
ATOM 10897 C CA . ASP D 1 80 ? 14.39773 68.96794 24.08956 1.000 54.03359 80 ASP D CA 1
ATOM 10898 C C . ASP D 1 80 ? 15.20596 70.10847 23.47735 1.000 57.51501 80 ASP D C 1
ATOM 10899 O O . ASP D 1 80 ? 15.59096 70.04256 22.30737 1.000 54.02899 80 ASP D O 1
ATOM 10901 N N . THR D 1 81 ? 15.45704 71.15534 24.25864 1.000 55.71790 81 THR D N 1
ATOM 10902 C CA . THR D 1 81 ? 16.00213 72.39452 23.71769 1.000 52.62237 81 THR D CA 1
ATOM 10903 C C . THR D 1 81 ? 17.52511 72.47237 23.76062 1.000 57.22413 81 THR D C 1
ATOM 10904 O O . THR D 1 81 ? 18.08162 73.50672 23.37858 1.000 53.77106 81 THR D O 1
ATOM 10908 N N . HIS D 1 82 ? 18.21375 71.41938 24.20310 1.000 56.98135 82 HIS D N 1
ATOM 10909 C CA . HIS D 1 82 ? 19.67570 71.38874 24.13338 1.000 49.26016 82 HIS D CA 1
ATOM 10910 C C . HIS D 1 82 ? 20.13106 69.94396 24.27686 1.000 54.17842 82 HIS D C 1
ATOM 10911 O O . HIS D 1 82 ? 19.98669 69.35694 25.35393 1.000 50.99904 82 HIS D O 1
ATOM 10918 N N . ILE D 1 83 ? 20.69479 69.38688 23.20672 1.000 51.80213 83 ILE D N 1
ATOM 10919 C CA . ILE D 1 83 ? 21.19611 68.01741 23.21550 1.000 50.30405 83 ILE D CA 1
ATOM 10920 C C . ILE D 1 83 ? 22.33498 67.92011 22.20960 1.000 49.68140 83 ILE D C 1
ATOM 10921 O O . ILE D 1 83 ? 22.29099 68.54425 21.14577 1.000 53.79183 83 ILE D O 1
ATOM 10926 N N . HIS D 1 84 ? 23.37051 67.14949 22.55605 1.000 51.83619 84 HIS D N 1
ATOM 10927 C CA . HIS D 1 84 ? 24.52004 66.93945 21.67749 1.000 49.16037 84 HIS D CA 1
ATOM 10928 C C . HIS D 1 84 ? 24.34558 65.58657 21.00382 1.000 49.93092 84 HIS D C 1
ATOM 10929 O O . HIS D 1 84 ? 24.54283 64.54187 21.63347 1.000 52.47710 84 HIS D O 1
ATOM 10936 N N . TYR D 1 85 ? 24.02658 65.61080 19.71555 1.000 53.85334 85 TYR D N 1
ATOM 10937 C CA . TYR D 1 85 ? 23.88081 64.36993 18.95839 1.000 52.92602 85 TYR D CA 1
ATOM 10938 C C . TYR D 1 85 ? 25.12633 63.49248 19.01371 1.000 59.09682 85 TYR D C 1
ATOM 10939 O O . TYR D 1 85 ? 24.98879 62.28892 19.29648 1.000 57.75890 85 TYR D O 1
ATOM 10948 N N . PRO D 1 86 ? 26.35369 63.99917 18.77852 1.000 56.33971 86 PRO D N 1
ATOM 10949 C CA . PRO D 1 86 ? 27.49868 63.08509 18.69330 1.000 52.30346 86 PRO D CA 1
ATOM 10950 C C . PRO D 1 86 ? 28.11487 62.76004 20.04299 1.000 55.49059 86 PRO D C 1
ATOM 10951 O O . PRO D 1 86 ? 29.34237 62.69422 20.16799 1.000 68.04568 86 PRO D O 1
ATOM 10955 N N . GLN D 1 87 ? 27.27659 62.52496 21.05083 1.000 50.46926 87 GLN D N 1
ATOM 10956 C CA . GLN D 1 87 ? 27.76353 62.25693 22.39752 1.000 54.26953 87 GLN D CA 1
ATOM 10957 C C . GLN D 1 87 ? 26.94737 61.17581 23.09294 1.000 51.96533 87 GLN D C 1
ATOM 10958 O O . GLN D 1 87 ? 27.16342 60.93424 24.28697 1.000 47.03072 87 GLN D O 1
ATOM 10964 N N . SER D 1 88 ? 26.04564 60.49830 22.37684 1.000 53.68209 88 SER D N 1
ATOM 10965 C CA . SER D 1 88 ? 25.16331 59.52415 23.01067 1.000 53.90581 88 SER D CA 1
ATOM 10966 C C . SER D 1 88 ? 25.94617 58.37733 23.63106 1.000 55.42776 88 SER D C 1
ATOM 10967 O O . SER D 1 88 ? 25.53440 57.83464 24.66323 1.000 50.39570 88 SER D O 1
ATOM 10970 N N . GLU D 1 89 ? 27.06296 57.98725 23.01876 1.000 48.20353 89 GLU D N 1
ATOM 10971 C CA . GLU D 1 89 ? 27.85322 56.87115 23.51139 1.000 51.73832 89 GLU D CA 1
ATOM 10972 C C . GLU D 1 89 ? 28.83413 57.28947 24.59456 1.000 48.15034 89 GLU D C 1
ATOM 10973 O O . GLU D 1 89 ? 29.66726 56.47621 25.00193 1.000 52.28390 89 GLU D O 1
ATOM 10979 N N . MET D 1 90 ? 28.75309 58.52893 25.07315 1.000 48.34479 90 MET D N 1
ATOM 10980 C CA . MET D 1 90 ? 29.70432 59.00065 26.07099 1.000 54.98643 90 MET D CA 1
ATOM 10981 C C . MET D 1 90 ? 29.47284 58.30058 27.40373 1.000 55.58845 90 MET D C 1
ATOM 10982 O O . MET D 1 90 ? 28.33323 58.17183 27.86422 1.000 55.59199 90 MET D O 1
ATOM 10987 N N . VAL D 1 91 ? 30.56134 57.84359 28.01234 1.000 56.26974 91 VAL D N 1
ATOM 10988 C CA . VAL D 1 91 ? 30.55863 57.27718 29.35558 1.000 60.85182 91 VAL D CA 1
ATOM 10989 C C . VAL D 1 91 ? 31.03592 58.37083 30.29832 1.000 68.12028 91 VAL D C 1
ATOM 10990 O O . VAL D 1 91 ? 32.18936 58.80915 30.22006 1.000 75.37849 91 VAL D O 1
ATOM 10994 N N . GLY D 1 92 ? 30.15856 58.82149 31.18439 1.000 71.71030 92 GLY D N 1
ATOM 10995 C CA . GLY D 1 92 ? 30.52202 59.87480 32.11006 1.000 69.07700 92 GLY D CA 1
ATOM 10996 C C . GLY D 1 92 ? 31.62329 59.45413 33.06878 1.000 70.78301 92 GLY D C 1
ATOM 10997 O O . GLY D 1 92 ? 31.99639 58.28689 33.19694 1.000 74.28273 92 GLY D O 1
ATOM 10998 N N . ALA D 1 93 ? 32.16755 60.45573 33.74786 1.000 80.75675 93 ALA D N 1
ATOM 10999 C CA . ALA D 1 93 ? 33.08742 60.24754 34.85221 1.000 79.50998 93 ALA D CA 1
ATOM 11000 C C . ALA D 1 93 ? 32.39110 60.62517 36.15164 1.000 72.44805 93 ALA D C 1
ATOM 11001 O O . ALA D 1 93 ? 31.54435 61.52378 36.18332 1.000 69.57604 93 ALA D O 1
ATOM 11003 N N . TYR D 1 94 ? 32.74252 59.92067 37.22188 1.000 73.72341 94 TYR D N 1
ATOM 11004 C CA . TYR D 1 94 ? 32.16714 60.19109 38.53607 1.000 79.98643 94 TYR D CA 1
ATOM 11005 C C . TYR D 1 94 ? 33.11001 61.08983 39.33714 1.000 86.63986 94 TYR D C 1
ATOM 11006 O O . TYR D 1 94 ? 33.73289 60.68266 40.32016 1.000 91.60168 94 TYR D O 1
ATOM 11008 N N . GLY D 1 95 ? 33.20993 62.34220 38.89125 1.000 85.61295 95 GLY D N 1
ATOM 11009 C CA . GLY D 1 95 ? 33.98299 63.31686 39.63704 1.000 91.63769 95 GLY D CA 1
ATOM 11010 C C . GLY D 1 95 ? 34.55719 64.47895 38.85078 1.000 93.63287 95 GLY D C 1
ATOM 11011 O O . GLY D 1 95 ? 34.75250 65.56198 39.41093 1.000 96.30160 95 GLY D O 1
ATOM 11012 N N . GLU D 1 96 ? 34.83596 64.27723 37.56467 1.000 92.34358 96 GLU D N 1
ATOM 11013 C CA . GLU D 1 96 ? 35.51014 65.30112 36.77691 1.000 88.18234 96 GLU D CA 1
ATOM 11014 C C . GLU D 1 96 ? 34.60980 66.51690 36.56443 1.000 88.42328 96 GLU D C 1
ATOM 11015 O O . GLU D 1 96 ? 33.38103 66.40890 36.49876 1.000 82.73662 96 GLU D O 1
ATOM 11017 N N . GLN D 1 97 ? 35.24100 67.68840 36.46232 1.000 89.39488 97 GLN D N 1
ATOM 11018 C CA . GLN D 1 97 ? 34.54150 68.94574 36.24632 1.000 89.10569 97 GLN D CA 1
ATOM 11019 C C . GLN D 1 97 ? 34.55372 69.31706 34.76061 1.000 87.25848 97 GLN D C 1
ATOM 11020 O O . GLN D 1 97 ? 35.10919 68.60671 33.91914 1.000 86.52019 97 GLN D O 1
ATOM 11022 N N . LEU D 1 98 ? 33.95062 70.47049 34.44943 1.000 82.42951 98 LEU D N 1
ATOM 11023 C CA . LEU D 1 98 ? 33.49994 70.74607 33.08523 1.000 79.95759 98 LEU D CA 1
ATOM 11024 C C . LEU D 1 98 ? 34.65298 70.72253 32.08539 1.000 76.61724 98 LEU D C 1
ATOM 11025 O O . LEU D 1 98 ? 34.58259 70.02895 31.06870 1.000 73.38763 98 LEU D O 1
ATOM 11030 N N . LEU D 1 99 ? 35.71836 71.48277 32.34410 1.000 75.19611 99 LEU D N 1
ATOM 11031 C CA . LEU D 1 99 ? 36.77434 71.61978 31.33979 1.000 79.71799 99 LEU D CA 1
ATOM 11032 C C . LEU D 1 99 ? 37.60452 70.34221 31.22603 1.000 80.59854 99 LEU D C 1
ATOM 11033 O O . LEU D 1 99 ? 38.01055 69.95052 30.12057 1.000 77.50455 99 LEU D O 1
ATOM 11038 N N . GLU D 1 100 ? 37.87255 69.68124 32.35807 1.000 82.30396 100 GLU D N 1
ATOM 11039 C CA . GLU D 1 100 ? 38.53153 68.37943 32.31072 1.000 84.97952 100 GLU D CA 1
ATOM 11040 C C . GLU D 1 100 ? 37.63416 67.33623 31.65322 1.000 82.18026 100 GLU D C 1
ATOM 11041 O O . GLU D 1 100 ? 38.12078 66.46523 30.92576 1.000 81.59288 100 GLU D O 1
ATOM 11043 N N . TRP D 1 101 ? 36.31941 67.42052 31.88136 1.000 81.93179 101 TRP D N 1
ATOM 11044 C CA . TRP D 1 101 ? 35.38176 66.55527 31.16913 1.000 79.77886 101 TRP D CA 1
ATOM 11045 C C . TRP D 1 101 ? 35.45255 66.80026 29.66537 1.000 79.91279 101 TRP D C 1
ATOM 11046 O O . TRP D 1 101 ? 35.42565 65.85242 28.87062 1.000 80.45497 101 TRP D O 1
ATOM 11057 N N . LEU D 1 102 ? 35.55602 68.07035 29.25781 1.000 79.16457 102 LEU D N 1
ATOM 11058 C CA . LEU D 1 102 ? 35.58601 68.39661 27.83647 1.000 75.57821 102 LEU D CA 1
ATOM 11059 C C . LEU D 1 102 ? 36.85170 67.88122 27.16805 1.000 77.35543 102 LEU D C 1
ATOM 11060 O O . LEU D 1 102 ? 36.79381 67.17116 26.15825 1.000 78.41236 102 LEU D O 1
ATOM 11065 N N . ASN D 1 103 ? 38.00762 68.20422 27.72344 1.000 76.54577 103 ASN D N 1
ATOM 11066 C CA . ASN D 1 103 ? 39.23257 67.80633 27.04282 1.000 79.64263 103 ASN D CA 1
ATOM 11067 C C . ASN D 1 103 ? 39.59113 66.34969 27.29940 1.000 79.35259 103 ASN D C 1
ATOM 11068 O O . ASN D 1 103 ? 40.44070 65.79951 26.59034 1.000 83.50751 103 ASN D O 1
ATOM 11073 N N . LYS D 1 104 ? 38.94653 65.71547 28.27782 1.000 81.28535 104 LYS D N 1
ATOM 11074 C CA . LYS D 1 104 ? 39.21321 64.33457 28.64728 1.000 80.60196 104 LYS D CA 1
ATOM 11075 C C . LYS D 1 104 ? 38.33639 63.34823 27.88378 1.000 81.62217 104 LYS D C 1
ATOM 11076 O O . LYS D 1 104 ? 38.80810 62.26703 27.51104 1.000 79.98274 104 LYS D O 1
ATOM 11080 N N . HIS D 1 105 ? 37.06887 63.69410 27.63432 1.000 80.33037 105 HIS D N 1
ATOM 11081 C CA . HIS D 1 105 ? 36.14883 62.71326 27.06530 1.000 75.28359 105 HIS D CA 1
ATOM 11082 C C . HIS D 1 105 ? 35.41538 63.16191 25.80141 1.000 69.82606 105 HIS D C 1
ATOM 11083 O O . HIS D 1 105 ? 35.37484 62.40801 24.82311 1.000 70.72456 105 HIS D O 1
ATOM 11090 N N . THR D 1 106 ? 34.81724 64.35915 25.79570 1.000 63.79305 106 THR D N 1
ATOM 11091 C CA . THR D 1 106 ? 33.97449 64.72258 24.65586 1.000 65.45583 106 THR D CA 1
ATOM 11092 C C . THR D 1 106 ? 34.79227 64.88266 23.37761 1.000 65.75211 106 THR D C 1
ATOM 11093 O O . THR D 1 106 ? 34.34668 64.46267 22.30912 1.000 65.55273 106 THR D O 1
ATOM 11097 N N . PHE D 1 107 ? 35.94927 65.54109 23.43990 1.000 69.22743 107 PHE D N 1
ATOM 11098 C CA . PHE D 1 107 ? 36.70292 65.77633 22.20780 1.000 65.87010 107 PHE D CA 1
ATOM 11099 C C . PHE D 1 107 ? 37.16605 64.47808 21.55255 1.000 64.86145 107 PHE D C 1
ATOM 11100 O O . PHE D 1 107 ? 36.99307 64.33708 20.32708 1.000 64.27160 107 PHE D O 1
ATOM 11108 N N . PRO D 1 108 ? 37.74259 63.50492 22.26902 1.000 65.29997 108 PRO D N 1
ATOM 11109 C CA . PRO D 1 108 ? 38.03827 62.21937 21.61371 1.000 58.65361 108 PRO D CA 1
ATOM 11110 C C . PRO D 1 108 ? 36.79329 61.50933 21.11038 1.000 62.34216 108 PRO D C 1
ATOM 11111 O O . PRO D 1 108 ? 36.85791 60.81573 20.08662 1.000 59.26107 108 PRO D O 1
ATOM 11115 N N . THR D 1 109 ? 35.66512 61.64753 21.81443 1.000 59.46861 109 THR D N 1
ATOM 11116 C CA . THR D 1 109 ? 34.40974 61.07534 21.33882 1.000 62.42237 109 THR D CA 1
ATOM 11117 C C . THR D 1 109 ? 33.99546 61.68596 20.00565 1.000 61.06263 109 THR D C 1
ATOM 11118 O O . THR D 1 109 ? 33.69158 60.96942 19.04590 1.000 59.92086 109 THR D O 1
ATOM 11122 N N . GLU D 1 110 ? 33.97817 63.01563 19.93261 1.000 57.77516 110 GLU D N 1
ATOM 11123 C CA . GLU D 1 110 ? 33.52503 63.71485 18.74034 1.000 61.10073 110 GLU D CA 1
ATOM 11124 C C . GLU D 1 110 ? 34.51585 63.58708 17.59517 1.000 61.35579 110 GLU D C 1
ATOM 11125 O O . GLU D 1 110 ? 34.14967 63.84185 16.44379 1.000 59.25110 110 GLU D O 1
ATOM 11131 N N . ARG D 1 111 ? 35.75807 63.19366 17.88838 1.000 63.97217 111 ARG D N 1
ATOM 11132 C CA . ARG D 1 111 ? 36.72658 62.96393 16.82439 1.000 55.96487 111 ARG D CA 1
ATOM 11133 C C . ARG D 1 111 ? 36.28089 61.86325 15.86740 1.000 58.89039 111 ARG D C 1
ATOM 11134 O O . ARG D 1 111 ? 36.55122 61.95064 14.66294 1.000 55.75584 111 ARG D O 1
ATOM 11142 N N . ARG D 1 112 ? 35.57445 60.83798 16.36414 1.000 58.58418 112 ARG D N 1
ATOM 11143 C CA . ARG D 1 112 ? 35.17773 59.74090 15.48406 1.000 57.16794 112 ARG D CA 1
ATOM 11144 C C . ARG D 1 112 ? 34.12874 60.14268 14.46552 1.000 58.31152 112 ARG D C 1
ATOM 11145 O O . ARG D 1 112 ? 33.82686 59.34501 13.57172 1.000 58.64713 112 ARG D O 1
ATOM 11153 N N . TYR D 1 113 ? 33.56044 61.33514 14.57661 1.000 57.77044 113 TYR D N 1
ATOM 11154 C CA . TYR D 1 113 ? 32.50752 61.74680 13.66588 1.000 57.73120 113 TYR D CA 1
ATOM 11155 C C . TYR D 1 113 ? 33.06113 62.41467 12.41365 1.000 60.28875 113 TYR D C 1
ATOM 11156 O O . TYR D 1 113 ? 32.28871 62.96103 11.61999 1.000 57.98944 113 TYR D O 1
ATOM 11165 N N . GLU D 1 114 ? 34.38346 62.36747 12.21639 1.000 58.80631 114 GLU D N 1
ATOM 11166 C CA . GLU D 1 114 ? 34.94538 62.70531 10.91293 1.000 63.46146 114 GLU D CA 1
ATOM 11167 C C . GLU D 1 114 ? 34.56958 61.65729 9.87036 1.000 59.53044 114 GLU D C 1
ATOM 11168 O O . GLU D 1 114 ? 34.41030 61.98239 8.68822 1.000 62.59262 114 GLU D O 1
ATOM 11170 N N . ASP D 1 115 ? 34.44938 60.40033 10.29020 1.000 58.05128 115 ASP D N 1
ATOM 11171 C CA . ASP D 1 115 ? 33.94025 59.33495 9.43673 1.000 53.97664 115 ASP D CA 1
ATOM 11172 C C . ASP D 1 115 ? 32.43973 59.51174 9.21005 1.000 57.59988 115 ASP D C 1
ATOM 11173 O O . ASP D 1 115 ? 31.66925 59.62035 10.16762 1.000 54.96506 115 ASP D O 1
ATOM 11178 N N . LEU D 1 116 ? 32.01547 59.50757 7.94301 1.000 59.49998 116 LEU D N 1
ATOM 11179 C CA . LEU D 1 116 ? 30.61287 59.78190 7.64493 1.000 52.46194 116 LEU D CA 1
ATOM 11180 C C . LEU D 1 116 ? 29.72223 58.55632 7.82855 1.000 53.79338 116 LEU D C 1
ATOM 11181 O O . LEU D 1 116 ? 28.54172 58.70657 8.15981 1.000 51.91468 116 LEU D O 1
ATOM 11186 N N . GLU D 1 117 ? 30.26955 57.34470 7.68806 1.000 53.47681 117 GLU D N 1
ATOM 11187 C CA . GLU D 1 117 ? 29.48104 56.14184 7.95513 1.000 55.93286 117 GLU D CA 1
ATOM 11188 C C . GLU D 1 117 ? 29.15250 56.01626 9.43955 1.000 51.62164 117 GLU D C 1
ATOM 11189 O O . GLU D 1 117 ? 28.01347 55.68736 9.81055 1.000 52.46791 117 GLU D O 1
ATOM 11195 N N . TYR D 1 118 ? 30.13418 56.29105 10.30131 1.000 50.81285 118 TYR D N 1
ATOM 11196 C CA . TYR D 1 118 ? 29.87792 56.28470 11.73502 1.000 52.46085 118 TYR D CA 1
ATOM 11197 C C . TYR D 1 118 ? 28.84010 57.33733 12.09587 1.000 56.71843 118 TYR D C 1
ATOM 11198 O O . TYR D 1 118 ? 27.92742 57.07948 12.89518 1.000 49.11776 118 TYR D O 1
ATOM 11207 N N . ALA D 1 119 ? 28.94897 58.52083 11.48586 1.000 53.10096 119 ALA D N 1
ATOM 11208 C CA . ALA D 1 119 ? 27.97633 59.57854 11.72496 1.000 51.56478 119 ALA D CA 1
ATOM 11209 C C . ALA D 1 119 ? 26.57477 59.14729 11.31399 1.000 52.62912 119 ALA D C 1
ATOM 11210 O O . ALA D 1 119 ? 25.60615 59.42618 12.02320 1.000 55.92627 119 ALA D O 1
ATOM 11212 N N . ARG D 1 120 ? 26.44281 58.45852 10.17789 1.000 56.62805 120 ARG D N 1
ATOM 11213 C CA . ARG D 1 120 ? 25.11973 58.02650 9.72844 1.000 55.48625 120 ARG D CA 1
ATOM 11214 C C . ARG D 1 120 ? 24.51155 57.00751 10.68694 1.000 55.20943 120 ARG D C 1
ATOM 11215 O O . ARG D 1 120 ? 23.33796 57.12700 11.08143 1.000 59.94218 120 ARG D O 1
ATOM 11223 N N . GLU D 1 121 ? 25.28869 55.98175 11.05145 1.000 57.77107 121 GLU D N 1
ATOM 11224 C CA . GLU D 1 121 ? 24.79341 54.98782 12.00191 1.000 56.05809 121 GLU D CA 1
ATOM 11225 C C . GLU D 1 121 ? 24.34353 55.65647 13.29921 1.000 50.79990 121 GLU D C 1
ATOM 11226 O O . GLU D 1 121 ? 23.24715 55.38331 13.81240 1.000 55.38493 121 GLU D O 1
ATOM 11232 N N . MET D 1 122 ? 25.16599 56.56529 13.83121 1.000 49.68369 122 MET D N 1
ATOM 11233 C CA . MET D 1 122 ? 24.81684 57.18817 15.09872 1.000 53.31381 122 MET D CA 1
ATOM 11234 C C . MET D 1 122 ? 23.67774 58.18993 14.96043 1.000 55.51316 122 MET D C 1
ATOM 11235 O O . MET D 1 122 ? 22.96145 58.41717 15.93562 1.000 53.73468 122 MET D O 1
ATOM 11240 N N . SER D 1 123 ? 23.46305 58.76411 13.77361 1.000 52.51410 123 SER D N 1
ATOM 11241 C CA . SER D 1 123 ? 22.29191 59.61399 13.57343 1.000 54.47057 123 SER D CA 1
ATOM 11242 C C . SER D 1 123 ? 21.01553 58.78937 13.61143 1.000 54.78710 123 SER D C 1
ATOM 11243 O O . SER D 1 123 ? 20.01201 59.21319 14.19866 1.000 53.54114 123 SER D O 1
ATOM 11246 N N . ALA D 1 124 ? 21.03021 57.61507 12.97390 1.000 53.95772 124 ALA D N 1
ATOM 11247 C CA . ALA D 1 124 ? 19.88699 56.71235 13.09018 1.000 51.23305 124 ALA D CA 1
ATOM 11248 C C . ALA D 1 124 ? 19.63391 56.33936 14.55078 1.000 54.26709 124 ALA D C 1
ATOM 11249 O O . ALA D 1 124 ? 18.49086 56.38753 15.03177 1.000 50.99506 124 ALA D O 1
ATOM 11251 N N . PHE D 1 125 ? 20.69856 55.97916 15.27815 1.000 50.83303 125 PHE D N 1
ATOM 11252 C CA . PHE D 1 125 ? 20.53937 55.64446 16.69252 1.000 50.77211 125 PHE D CA 1
ATOM 11253 C C . PHE D 1 125 ? 19.96602 56.82029 17.47651 1.000 53.24794 125 PHE D C 1
ATOM 11254 O O . PHE D 1 125 ? 19.09482 56.64052 18.33759 1.000 50.47156 125 PHE D O 1
ATOM 11262 N N . PHE D 1 126 ? 20.44487 58.03169 17.18501 1.000 46.15035 126 PHE D N 1
ATOM 11263 C CA . PHE D 1 126 ? 20.01710 59.22925 17.90168 1.000 49.94278 126 PHE D CA 1
ATOM 11264 C C . PHE D 1 126 ? 18.54317 59.52733 17.65393 1.000 51.64273 126 PHE D C 1
ATOM 11265 O O . PHE D 1 126 ? 17.78701 59.82532 18.59023 1.000 53.57783 126 PHE D O 1
ATOM 11273 N N . ILE D 1 127 ? 18.12061 59.46057 16.38956 1.000 54.55648 127 ILE D N 1
ATOM 11274 C CA . ILE D 1 127 ? 16.72188 59.70362 16.06075 1.000 47.50989 127 ILE D CA 1
ATOM 11275 C C . ILE D 1 127 ? 15.83547 58.66464 16.73104 1.000 51.75538 127 ILE D C 1
ATOM 11276 O O . ILE D 1 127 ? 14.75826 58.98812 17.25027 1.000 48.43765 127 ILE D O 1
ATOM 11281 N N . LYS D 1 128 ? 16.27143 57.40008 16.74080 1.000 54.40155 128 LYS D N 1
ATOM 11282 C CA . LYS D 1 128 ? 15.46352 56.38108 17.40221 1.000 52.36275 128 LYS D CA 1
ATOM 11283 C C . LYS D 1 128 ? 15.39231 56.61696 18.91025 1.000 52.35786 128 LYS D C 1
ATOM 11284 O O . LYS D 1 128 ? 14.35350 56.36944 19.52818 1.000 51.58596 128 LYS D O 1
ATOM 11290 N N . GLN D 1 129 ? 16.48223 57.07889 19.52884 1.000 51.24317 129 GLN D N 1
ATOM 11291 C CA . GLN D 1 129 ? 16.42563 57.37112 20.95970 1.000 51.11886 129 GLN D CA 1
ATOM 11292 C C . GLN D 1 129 ? 15.41521 58.47588 21.23976 1.000 51.58287 129 GLN D C 1
ATOM 11293 O O . GLN D 1 129 ? 14.58277 58.36645 22.15622 1.000 52.02318 129 GLN D O 1
ATOM 11299 N N . LEU D 1 130 ? 15.46051 59.54238 20.43566 1.000 48.53069 130 LEU D N 1
ATOM 11300 C CA . LEU D 1 130 ? 14.46810 60.60422 20.56295 1.000 50.74888 130 LEU D CA 1
ATOM 11301 C C . LEU D 1 130 ? 13.05427 60.04447 20.46720 1.000 47.08154 130 LEU D C 1
ATOM 11302 O O . LEU D 1 130 ? 12.22445 60.26397 21.35732 1.000 49.18030 130 LEU D O 1
ATOM 11307 N N . LEU D 1 131 ? 12.77124 59.29822 19.39627 1.000 48.99831 131 LEU D N 1
ATOM 11308 C CA . LEU D 1 131 ? 11.41536 58.80155 19.17436 1.000 50.01728 131 LEU D CA 1
ATOM 11309 C C . LEU D 1 131 ? 10.96978 57.86574 20.29266 1.000 50.21432 131 LEU D C 1
ATOM 11310 O O . LEU D 1 131 ? 9.83477 57.95884 20.77249 1.000 51.67298 131 LEU D O 1
ATOM 11315 N N . ARG D 1 132 ? 11.84743 56.95601 20.72245 1.000 54.35705 132 ARG D N 1
ATOM 11316 C CA . ARG D 1 132 ? 11.50037 56.01889 21.78084 1.000 51.03795 132 ARG D CA 1
ATOM 11317 C C . ARG D 1 132 ? 11.27152 56.71557 23.11431 1.000 50.79493 132 ARG D C 1
ATOM 11318 O O . ARG D 1 132 ? 10.58282 56.15823 23.97680 1.000 52.43119 132 ARG D O 1
ATOM 11326 N N . ASN D 1 133 ? 11.82246 57.91485 23.30905 1.000 49.73938 133 ASN D N 1
ATOM 11327 C CA . ASN D 1 133 ? 11.56318 58.65615 24.53510 1.000 44.17841 133 ASN D CA 1
ATOM 11328 C C . ASN D 1 133 ? 10.47149 59.71033 24.39137 1.000 50.42558 133 ASN D C 1
ATOM 11329 O O . ASN D 1 133 ? 10.22039 60.45343 25.34518 1.000 47.85717 133 ASN D O 1
ATOM 11334 N N . GLY D 1 134 ? 9.81401 59.78972 23.23774 1.000 49.92255 134 GLY D N 1
ATOM 11335 C CA . GLY D 1 134 ? 8.72635 60.72571 23.04395 1.000 51.40903 134 GLY D CA 1
ATOM 11336 C C . GLY D 1 134 ? 9.13753 62.14736 22.72794 1.000 53.41079 134 GLY D C 1
ATOM 11337 O O . GLY D 1 134 ? 8.26995 63.02687 22.67603 1.000 54.18431 134 GLY D O 1
ATOM 11338 N N . THR D 1 135 ? 10.42596 62.40589 22.51791 1.000 47.50083 135 THR D N 1
ATOM 11339 C CA . THR D 1 135 ? 10.88523 63.71995 22.08445 1.000 50.73892 135 THR D CA 1
ATOM 11340 C C . THR D 1 135 ? 10.75460 63.80024 20.56749 1.000 54.56956 135 THR D C 1
ATOM 11341 O O . THR D 1 135 ? 11.37706 63.01327 19.84596 1.000 59.01198 135 THR D O 1
ATOM 11345 N N . THR D 1 136 ? 9.94216 64.73567 20.07687 1.000 52.10369 136 THR D N 1
ATOM 11346 C CA . THR D 1 136 ? 9.73472 64.85496 18.63806 1.000 55.93393 136 THR D CA 1
ATOM 11347 C C . THR D 1 136 ? 10.38389 66.08348 18.01930 1.000 56.92176 136 THR D C 1
ATOM 11348 O O . THR D 1 136 ? 10.46509 66.16084 16.78787 1.000 59.11093 136 THR D O 1
ATOM 11352 N N . THR D 1 137 ? 10.83225 67.04378 18.82532 1.000 55.32541 137 THR D N 1
ATOM 11353 C CA . THR D 1 137 ? 11.56389 68.19953 18.32446 1.000 55.02236 137 THR D CA 1
ATOM 11354 C C . THR D 1 137 ? 12.71863 68.47814 19.27055 1.000 54.20247 137 THR D C 1
ATOM 11355 O O . THR D 1 137 ? 12.52955 68.49018 20.49078 1.000 56.77711 137 THR D O 1
ATOM 11359 N N . ALA D 1 138 ? 13.91177 68.67969 18.71270 1.000 47.56723 138 ALA D N 1
ATOM 11360 C CA . ALA D 1 138 ? 15.09354 68.95170 19.51637 1.000 46.99249 138 ALA D CA 1
ATOM 11361 C C . ALA D 1 138 ? 15.96379 70.00027 18.83829 1.000 52.23314 138 ALA D C 1
ATOM 11362 O O . ALA D 1 138 ? 16.03735 70.06939 17.61006 1.000 52.07690 138 ALA D O 1
ATOM 11364 N N . LEU D 1 139 ? 16.64289 70.80271 19.65682 1.000 48.88517 139 LEU D N 1
ATOM 11365 C CA . LEU D 1 139 ? 17.67097 71.72534 19.19128 1.000 49.80587 139 LEU D CA 1
ATOM 11366 C C . LEU D 1 139 ? 19.02208 71.07493 19.46794 1.000 53.63049 139 LEU D C 1
ATOM 11367 O O . LEU D 1 139 ? 19.40654 70.89934 20.62918 1.000 51.30859 139 LEU D O 1
ATOM 11372 N N . VAL D 1 140 ? 19.73852 70.72397 18.39868 1.000 47.85813 140 VAL D N 1
ATOM 11373 C CA . VAL D 1 140 ? 20.76543 69.68663 18.43744 1.000 43.18732 140 VAL D CA 1
ATOM 11374 C C . VAL D 1 140 ? 22.12298 70.25054 18.02913 1.000 49.78228 140 VAL D C 1
ATOM 11375 O O . VAL D 1 140 ? 22.27071 70.80865 16.93449 1.000 53.12514 140 VAL D O 1
ATOM 11379 N N . PHE D 1 141 ? 23.11427 70.07821 18.90122 1.000 47.01107 141 PHE D N 1
ATOM 11380 C CA . PHE D 1 141 ? 24.51501 70.27169 18.54434 1.000 43.59134 141 PHE D CA 1
ATOM 11381 C C . PHE D 1 141 ? 25.02248 69.13398 17.66238 1.000 55.73992 141 PHE D C 1
ATOM 11382 O O . PHE D 1 141 ? 24.81426 67.95650 17.97265 1.000 52.47086 141 PHE D O 1
ATOM 11390 N N . GLY D 1 142 ? 25.67788 69.47872 16.56030 1.000 56.33165 142 GLY D N 1
ATOM 11391 C CA . GLY D 1 142 ? 26.41179 68.51638 15.75740 1.000 48.98446 142 GLY D CA 1
ATOM 11392 C C . GLY D 1 142 ? 27.85723 68.43202 16.20289 1.000 55.94265 142 GLY D C 1
ATOM 11393 O O . GLY D 1 142 ? 28.17355 68.56055 17.39005 1.000 53.70111 142 GLY D O 1
ATOM 11394 N N . THR D 1 143 ? 28.74779 68.18617 15.24450 1.000 61.47090 143 THR D N 1
ATOM 11395 C CA . THR D 1 143 ? 30.19145 68.27751 15.44363 1.000 60.37062 143 THR D CA 1
ATOM 11396 C C . THR D 1 143 ? 30.72836 69.49081 14.69583 1.000 56.76304 143 THR D C 1
ATOM 11397 O O . THR D 1 143 ? 29.98069 70.25827 14.08204 1.000 58.07969 143 THR D O 1
ATOM 11401 N N . VAL D 1 144 ? 32.05502 69.63869 14.73504 1.000 54.99461 144 VAL D N 1
ATOM 11402 C CA . VAL D 1 144 ? 32.72760 70.59631 13.86825 1.000 62.04265 144 VAL D CA 1
ATOM 11403 C C . VAL D 1 144 ? 32.75452 70.10183 12.42523 1.000 62.55452 144 VAL D C 1
ATOM 11404 O O . VAL D 1 144 ? 32.84486 70.91070 11.49308 1.000 58.04441 144 VAL D O 1
ATOM 11408 N N . HIS D 1 145 ? 32.64589 68.79581 12.21574 1.000 65.40276 145 HIS D N 1
ATOM 11409 C CA . HIS D 1 145 ? 32.63812 68.23551 10.87058 1.000 63.26758 145 HIS D CA 1
ATOM 11410 C C . HIS D 1 145 ? 31.27265 68.42731 10.22067 1.000 65.73016 145 HIS D C 1
ATOM 11411 O O . HIS D 1 145 ? 30.25174 68.09257 10.82821 1.000 65.00266 145 HIS D O 1
ATOM 11418 N N . PRO D 1 146 ? 31.21198 68.97176 9.00215 1.000 68.76973 146 PRO D N 1
ATOM 11419 C CA . PRO D 1 146 ? 29.91338 69.09994 8.32357 1.000 60.31567 146 PRO D CA 1
ATOM 11420 C C . PRO D 1 146 ? 29.29399 67.75708 7.96910 1.000 64.03561 146 PRO D C 1
ATOM 11421 O O . PRO D 1 146 ? 28.08017 67.69799 7.73023 1.000 68.46702 146 PRO D O 1
ATOM 11425 N N . GLN D 1 147 ? 30.08661 66.67995 7.92383 1.000 68.11052 147 GLN D N 1
ATOM 11426 C CA . GLN D 1 147 ? 29.54853 65.37393 7.55094 1.000 69.07001 147 GLN D CA 1
ATOM 11427 C C . GLN D 1 147 ? 28.57315 64.84610 8.59912 1.000 68.42178 147 GLN D C 1
ATOM 11428 O O . GLN D 1 147 ? 27.55592 64.22981 8.25363 1.000 69.72460 147 GLN D O 1
ATOM 11434 N N . SER D 1 148 ? 28.84196 65.10476 9.88171 1.000 64.99420 148 SER D N 1
ATOM 11435 C CA . SER D 1 148 ? 27.92672 64.64008 10.91915 1.000 69.27736 148 SER D CA 1
ATOM 11436 C C . SER D 1 148 ? 26.61273 65.40747 10.88828 1.000 63.38648 148 SER D C 1
ATOM 11437 O O . SER D 1 148 ? 25.54270 64.82628 11.11242 1.000 69.90635 148 SER D O 1
ATOM 11439 N N . VAL D 1 149 ? 26.66765 66.70661 10.59129 1.000 65.32795 149 VAL D N 1
ATOM 11440 C CA . VAL D 1 149 ? 25.43700 67.47845 10.45926 1.000 66.54652 149 VAL D CA 1
ATOM 11441 C C . VAL D 1 149 ? 24.65600 67.02434 9.23266 1.000 62.28220 149 VAL D C 1
ATOM 11442 O O . VAL D 1 149 ? 23.42113 66.93599 9.26185 1.000 59.81715 149 VAL D O 1
ATOM 11446 N N . ASP D 1 150 ? 25.36292 66.69242 8.14916 1.000 63.55431 150 ASP D N 1
ATOM 11447 C CA . ASP D 1 150 ? 24.70343 66.13022 6.97344 1.000 64.67720 150 ASP D CA 1
ATOM 11448 C C . ASP D 1 150 ? 23.97348 64.83565 7.31826 1.000 65.34528 150 ASP D C 1
ATOM 11449 O O . ASP D 1 150 ? 22.80712 64.64595 6.94837 1.000 63.10925 150 ASP D O 1
ATOM 11454 N N . ALA D 1 151 ? 24.64910 63.93384 8.03675 1.000 66.09738 151 ALA D N 1
ATOM 11455 C CA . ALA D 1 151 ? 24.04027 62.65506 8.39585 1.000 61.69206 151 ALA D CA 1
ATOM 11456 C C . ALA D 1 151 ? 22.81522 62.85320 9.28155 1.000 54.51824 151 ALA D C 1
ATOM 11457 O O . ALA D 1 151 ? 21.76499 62.22884 9.06208 1.000 56.00400 151 ALA D O 1
ATOM 11459 N N . LEU D 1 152 ? 22.93226 63.72732 10.28841 1.000 55.91711 152 LEU D N 1
ATOM 11460 C CA . LEU D 1 152 ? 21.80847 63.98122 11.18483 1.000 60.84715 152 LEU D CA 1
ATOM 11461 C C . LEU D 1 152 ? 20.62006 64.54821 10.42356 1.000 57.38592 152 LEU D C 1
ATOM 11462 O O . LEU D 1 152 ? 19.47555 64.12016 10.62712 1.000 54.40067 152 LEU D O 1
ATOM 11467 N N . PHE D 1 153 ? 20.87259 65.52286 9.54480 1.000 57.42091 153 PHE D N 1
ATOM 11468 C CA . PHE D 1 153 ? 19.78291 66.12883 8.78894 1.000 55.12867 153 PHE D CA 1
ATOM 11469 C C . PHE D 1 153 ? 19.12986 65.12173 7.84997 1.000 55.16984 153 PHE D C 1
ATOM 11470 O O . PHE D 1 153 ? 17.90736 65.13831 7.67617 1.000 53.30387 153 PHE D O 1
ATOM 11478 N N . GLU D 1 154 ? 19.91811 64.22189 7.25090 1.000 55.06113 154 GLU D N 1
ATOM 11479 C CA . GLU D 1 154 ? 19.32771 63.20168 6.38636 1.000 53.26009 154 GLU D CA 1
ATOM 11480 C C . GLU D 1 154 ? 18.40174 62.29101 7.18241 1.000 55.93507 154 GLU D C 1
ATOM 11481 O O . GLU D 1 154 ? 17.25927 62.02248 6.77435 1.000 55.18668 154 GLU D O 1
ATOM 11487 N N . ALA D 1 155 ? 18.87227 61.83281 8.34590 1.000 56.20662 155 ALA D N 1
ATOM 11488 C CA . ALA D 1 155 ? 18.04875 60.96130 9.17691 1.000 54.05872 155 ALA D CA 1
ATOM 11489 C C . ALA D 1 155 ? 16.76739 61.65962 9.62192 1.000 53.95088 155 ALA D C 1
ATOM 11490 O O . ALA D 1 155 ? 15.68208 61.06859 9.57295 1.000 51.85732 155 ALA D O 1
ATOM 11492 N N . ALA D 1 156 ? 16.86860 62.92147 10.04999 1.000 52.02485 156 ALA D N 1
ATOM 11493 C CA . ALA D 1 156 ? 15.67676 63.64046 10.49305 1.000 50.19658 156 ALA D CA 1
ATOM 11494 C C . ALA D 1 156 ? 14.72659 63.93103 9.33880 1.000 56.12341 156 ALA D C 1
ATOM 11495 O O . ALA D 1 156 ? 13.50319 63.91891 9.52648 1.000 57.37134 156 ALA D O 1
ATOM 11497 N N . SER D 1 157 ? 15.26493 64.17991 8.14216 1.000 57.10973 157 SER D N 1
ATOM 11498 C CA . SER D 1 157 ? 14.42946 64.50781 6.99553 1.000 59.35523 157 SER D CA 1
ATOM 11499 C C . SER D 1 157 ? 13.69545 63.28698 6.46282 1.000 58.52245 157 SER D C 1
ATOM 11500 O O . SER D 1 157 ? 12.62681 63.42905 5.85755 1.000 57.35111 157 SER D O 1
ATOM 11503 N N . HIS D 1 158 ? 14.24714 62.08669 6.66807 1.000 58.92729 158 HIS D N 1
ATOM 11504 C CA . HIS D 1 158 ? 13.56026 60.88970 6.18286 1.000 59.81448 158 HIS D CA 1
ATOM 11505 C C . HIS D 1 158 ? 12.13762 60.75986 6.72917 1.000 59.52968 158 HIS D C 1
ATOM 11506 O O . HIS D 1 158 ? 11.25146 60.26373 6.02362 1.000 63.76877 158 HIS D O 1
ATOM 11513 N N . ILE D 1 159 ? 11.89284 61.18686 7.96768 1.000 56.24186 159 ILE D N 1
ATOM 11514 C CA . ILE D 1 159 ? 10.57511 61.06977 8.58617 1.000 56.14597 159 ILE D CA 1
ATOM 11515 C C . ILE D 1 159 ? 9.89181 62.42530 8.73489 1.000 59.96739 159 ILE D C 1
ATOM 11516 O O . ILE D 1 159 ? 8.89732 62.53748 9.46359 1.000 57.80208 159 ILE D O 1
ATOM 11521 N N . ASN D 1 160 ? 10.40352 63.45660 8.06025 1.000 60.36138 160 ASN D N 1
ATOM 11522 C CA . ASN D 1 160 ? 9.88425 64.82620 8.13524 1.000 62.80632 160 ASN D CA 1
ATOM 11523 C C . ASN D 1 160 ? 9.77616 65.30379 9.58179 1.000 56.18274 160 ASN D C 1
ATOM 11524 O O . ASN D 1 160 ? 8.75992 65.85232 10.01583 1.000 54.17116 160 ASN D O 1
ATOM 11529 N N . MET D 1 161 ? 10.85202 65.09418 10.33154 1.000 60.79708 161 MET D N 1
ATOM 11530 C CA . MET D 1 161 ? 10.91933 65.56698 11.70367 1.000 60.07298 161 MET D CA 1
ATOM 11531 C C . MET D 1 161 ? 11.21592 67.06039 11.70989 1.000 61.37103 161 MET D C 1
ATOM 11532 O O . MET D 1 161 ? 11.96107 67.56114 10.86312 1.000 61.83841 161 MET D O 1
ATOM 11537 N N . ARG D 1 162 ? 10.62714 67.77519 12.66432 1.000 57.34141 162 ARG D N 1
ATOM 11538 C CA . ARG D 1 162 ? 10.97191 69.17350 12.89631 1.000 59.34299 162 ARG D CA 1
ATOM 11539 C C . ARG D 1 162 ? 12.12611 69.21973 13.89256 1.000 60.37508 162 ARG D C 1
ATOM 11540 O O . ARG D 1 162 ? 11.94472 68.92973 15.08013 1.000 65.05733 162 ARG D O 1
ATOM 11548 N N . MET D 1 163 ? 13.31162 69.58350 13.40817 1.000 59.12180 163 MET D N 1
ATOM 11549 C CA . MET D 1 163 ? 14.52482 69.58043 14.21223 1.000 58.38495 163 MET D CA 1
ATOM 11550 C C . MET D 1 163 ? 15.38113 70.78753 13.85316 1.000 58.38742 163 MET D C 1
ATOM 11551 O O . MET D 1 163 ? 15.46908 71.16864 12.68277 1.000 57.99734 163 MET D O 1
ATOM 11556 N N . ILE D 1 164 ? 15.98960 71.40169 14.86488 1.000 54.85060 164 ILE D N 1
ATOM 11557 C CA . ILE D 1 164 ? 16.97065 72.46432 14.67861 1.000 48.29203 164 ILE D CA 1
ATOM 11558 C C . ILE D 1 164 ? 18.34741 71.91424 15.02699 1.000 55.59975 164 ILE D C 1
ATOM 11559 O O . ILE D 1 164 ? 18.54735 71.36867 16.11925 1.000 56.19065 164 ILE D O 1
ATOM 11564 N N . ALA D 1 165 ? 19.29330 72.05501 14.10040 1.000 51.59156 165 ALA D N 1
ATOM 11565 C CA . ALA D 1 165 ? 20.65030 71.57003 14.29952 1.000 48.84279 165 ALA D CA 1
ATOM 11566 C C . ALA D 1 165 ? 21.60597 72.45677 13.51548 1.000 53.60229 165 ALA D C 1
ATOM 11567 O O . ALA D 1 165 ? 21.19155 73.28354 12.70073 1.000 58.92316 165 ALA D O 1
ATOM 11569 N N . GLY D 1 166 ? 22.89570 72.27828 13.76701 1.000 48.99125 166 GLY D N 1
ATOM 11570 C CA . GLY D 1 166 ? 23.89309 73.07043 13.07752 1.000 52.64207 166 GLY D CA 1
ATOM 11571 C C . GLY D 1 166 ? 25.28174 72.54421 13.34591 1.000 53.84309 166 GLY D C 1
ATOM 11572 O O . GLY D 1 166 ? 25.49919 71.75141 14.26825 1.000 56.51926 166 GLY D O 1
ATOM 11573 N N . LYS D 1 167 ? 26.21950 72.98501 12.51005 1.000 49.40916 167 LYS D N 1
ATOM 11574 C CA . LYS D 1 167 ? 27.61714 72.61313 12.66968 1.000 49.67237 167 LYS D CA 1
ATOM 11575 C C . LYS D 1 167 ? 28.25349 73.41546 13.79635 1.000 53.68267 167 LYS D C 1
ATOM 11576 O O . LYS D 1 167 ? 28.02177 74.62044 13.93076 1.000 60.42904 167 LYS D O 1
ATOM 11582 N N . VAL D 1 168 ? 29.04160 72.73004 14.62229 1.000 52.74535 168 VAL D N 1
ATOM 11583 C CA . VAL D 1 168 ? 29.77991 73.39517 15.68665 1.000 57.20114 168 VAL D CA 1
ATOM 11584 C C . VAL D 1 168 ? 30.94707 74.17169 15.09064 1.000 65.62063 168 VAL D C 1
ATOM 11585 O O . VAL D 1 168 ? 31.71846 73.64427 14.27723 1.000 60.56708 168 VAL D O 1
ATOM 11589 N N . MET D 1 169 ? 31.08784 75.42929 15.49700 1.000 65.95040 169 MET D N 1
ATOM 11590 C CA . MET D 1 169 ? 32.21370 76.26063 15.09292 1.000 64.99267 169 MET D CA 1
ATOM 11591 C C . MET D 1 169 ? 33.21230 76.34560 16.23988 1.000 62.82268 169 MET D C 1
ATOM 11592 O O . MET D 1 169 ? 32.86638 76.79257 17.33901 1.000 67.21466 169 MET D O 1
ATOM 11597 N N . MET D 1 170 ? 34.43953 75.89759 15.98572 1.000 63.88731 170 MET D N 1
ATOM 11598 C CA . MET D 1 170 ? 35.49821 75.93861 16.99026 1.000 62.82525 170 MET D CA 1
ATOM 11599 C C . MET D 1 170 ? 36.84333 75.90362 16.28109 1.000 68.71993 170 MET D C 1
ATOM 11600 O O . MET D 1 170 ? 37.16228 74.91268 15.61634 1.000 70.18081 170 MET D O 1
ATOM 11605 N N . ASP D 1 171 ? 37.63727 76.97023 16.42512 1.000 69.62423 171 ASP D N 1
ATOM 11606 C CA . ASP D 1 171 ? 38.91393 77.07634 15.72653 1.000 68.03595 171 ASP D CA 1
ATOM 11607 C C . ASP D 1 171 ? 40.11717 77.23045 16.64870 1.000 69.03092 171 ASP D C 1
ATOM 11608 O O . ASP D 1 171 ? 41.23907 77.39587 16.15212 1.000 69.53250 171 ASP D O 1
ATOM 11613 N N . ARG D 1 172 ? 39.92707 77.18181 17.96567 1.000 68.14368 172 ARG D N 1
ATOM 11614 C CA . ARG D 1 172 ? 41.04167 77.28730 18.89673 1.000 64.51003 172 ARG D CA 1
ATOM 11615 C C . ARG D 1 172 ? 40.67432 76.59565 20.20201 1.000 67.88321 172 ARG D C 1
ATOM 11616 O O . ARG D 1 172 ? 39.50139 76.32601 20.47736 1.000 65.58406 172 ARG D O 1
ATOM 11624 N N . ASN D 1 173 ? 41.70265 76.32480 21.01018 1.000 67.33498 173 ASN D N 1
ATOM 11625 C CA . ASN D 1 173 ? 41.53844 75.79786 22.36842 1.000 71.70108 173 ASN D CA 1
ATOM 11626 C C . ASN D 1 173 ? 40.84556 74.43558 22.36328 1.000 68.14868 173 ASN D C 1
ATOM 11627 O O . ASN D 1 173 ? 39.96398 74.15679 23.17798 1.000 60.88107 173 ASN D O 1
ATOM 11632 N N . ALA D 1 174 ? 41.26680 73.58201 21.43778 1.000 68.53234 174 ALA D N 1
ATOM 11633 C CA . ALA D 1 174 ? 40.81176 72.20502 21.32448 1.000 66.19024 174 ALA D CA 1
ATOM 11634 C C . ALA D 1 174 ? 41.80790 71.46760 20.44527 1.000 68.97631 174 ALA D C 1
ATOM 11635 O O . ALA D 1 174 ? 42.52478 72.10250 19.66264 1.000 71.82393 174 ALA D O 1
ATOM 11637 N N . PRO D 1 175 ? 41.88922 70.13858 20.55438 1.000 67.17484 175 PRO D N 1
ATOM 11638 C CA . PRO D 1 175 ? 42.88650 69.40076 19.76914 1.000 61.78014 175 PRO D CA 1
ATOM 11639 C C . PRO D 1 175 ? 42.78838 69.72286 18.28469 1.000 64.97856 175 PRO D C 1
ATOM 11640 O O . PRO D 1 175 ? 41.70928 70.00455 17.76011 1.000 62.22316 175 PRO D O 1
ATOM 11644 N N . ASP D 1 176 ? 43.94048 69.66879 17.60786 1.000 67.08306 176 ASP D N 1
ATOM 11645 C CA . ASP D 1 176 ? 44.00426 70.08874 16.21124 1.000 62.09791 176 ASP D CA 1
ATOM 11646 C C . ASP D 1 176 ? 43.09077 69.24940 15.32766 1.000 62.22117 176 ASP D C 1
ATOM 11647 O O . ASP D 1 176 ? 42.62068 69.72996 14.28963 1.000 65.42542 176 ASP D O 1
ATOM 11649 N N . TYR D 1 177 ? 42.82496 67.99941 15.71616 1.000 57.86045 177 TYR D N 1
ATOM 11650 C CA . TYR D 1 177 ? 41.97667 67.14002 14.89917 1.000 66.41202 177 TYR D CA 1
ATOM 11651 C C . TYR D 1 177 ? 40.50899 67.56010 14.90882 1.000 63.45738 177 TYR D C 1
ATOM 11652 O O . TYR D 1 177 ? 39.72646 67.02445 14.11663 1.000 65.15311 177 TYR D O 1
ATOM 11661 N N . LEU D 1 178 ? 40.11637 68.50302 15.76817 1.000 63.46053 178 LEU D N 1
ATOM 11662 C CA . LEU D 1 178 ? 38.71975 68.90535 15.90004 1.000 66.72348 178 LEU D CA 1
ATOM 11663 C C . LEU D 1 178 ? 38.52785 70.39977 15.66947 1.000 67.49744 178 LEU D C 1
ATOM 11664 O O . LEU D 1 178 ? 37.50643 70.96362 16.07642 1.000 70.17421 178 LEU D O 1
ATOM 11669 N N . LEU D 1 179 ? 39.46801 71.04764 14.99553 1.000 66.43516 179 LEU D N 1
ATOM 11670 C CA . LEU D 1 179 ? 39.41881 72.48328 14.77615 1.000 68.06781 179 LEU D CA 1
ATOM 11671 C C . LEU D 1 179 ? 39.11278 72.78007 13.31646 1.000 67.98193 179 LEU D C 1
ATOM 11672 O O . LEU D 1 179 ? 39.57542 72.07248 12.41563 1.000 67.12420 179 LEU D O 1
ATOM 11677 N N . ASP D 1 180 ? 38.33002 73.83084 13.09210 1.000 67.07957 180 ASP D N 1
ATOM 11678 C CA . ASP D 1 180 ? 38.16387 74.40375 11.77425 1.000 72.20331 180 ASP D CA 1
ATOM 11679 C C . ASP D 1 180 ? 38.94297 75.72242 11.73042 1.000 66.44414 180 ASP D C 1
ATOM 11680 O O . ASP D 1 180 ? 39.82015 75.96668 12.57116 1.000 70.29785 180 ASP D O 1
ATOM 11685 N N . THR D 1 181 ? 38.63860 76.55887 10.74525 1.000 69.36655 181 THR D N 1
ATOM 11686 C CA . THR D 1 181 ? 39.13366 77.92587 10.68623 1.000 71.60509 181 THR D CA 1
ATOM 11687 C C . THR D 1 181 ? 37.93956 78.85633 10.52702 1.000 68.54397 181 THR D C 1
ATOM 11688 O O . THR D 1 181 ? 36.81690 78.41508 10.26941 1.000 67.69385 181 THR D O 1
ATOM 11692 N N . ALA D 1 182 ? 38.17986 80.15477 10.72218 1.000 73.35669 182 ALA D N 1
ATOM 11693 C CA . ALA D 1 182 ? 37.11498 81.13679 10.53634 1.000 69.61448 182 ALA D CA 1
ATOM 11694 C C . ALA D 1 182 ? 36.49969 81.01024 9.14636 1.000 71.30965 182 ALA D C 1
ATOM 11695 O O . ALA D 1 182 ? 35.27113 80.93318 8.99514 1.000 75.64492 182 ALA D O 1
ATOM 11697 N N . GLU D 1 183 ? 37.34929 80.93824 8.11949 1.000 69.83839 183 GLU D N 1
ATOM 11698 C CA . GLU D 1 183 ? 36.86076 80.81935 6.75039 1.000 68.46915 183 GLU D CA 1
ATOM 11699 C C . GLU D 1 183 ? 36.15298 79.48544 6.54703 1.000 65.50061 183 GLU D C 1
ATOM 11700 O O . GLU D 1 183 ? 35.05982 79.42994 5.96445 1.000 64.95250 183 GLU D O 1
ATOM 11702 N N . SER D 1 184 ? 36.77910 78.39710 7.00838 1.000 67.78464 184 SER D N 1
ATOM 11703 C CA . SER D 1 184 ? 36.17115 77.07396 6.91320 1.000 65.45715 184 SER D CA 1
ATOM 11704 C C . SER D 1 184 ? 34.82006 77.03557 7.61102 1.000 66.63428 184 SER D C 1
ATOM 11705 O O . SER D 1 184 ? 33.85279 76.47711 7.08060 1.000 64.81606 184 SER D O 1
ATOM 11708 N N . SER D 1 185 ? 34.73501 77.62992 8.80460 1.000 69.34021 185 SER D N 1
ATOM 11709 C CA . SER D 1 185 ? 33.48323 77.60128 9.55220 1.000 65.79293 185 SER D CA 1
ATOM 11710 C C . SER D 1 185 ? 32.38798 78.36649 8.82208 1.000 68.79069 185 SER D C 1
ATOM 11711 O O . SER D 1 185 ? 31.26983 77.85796 8.65332 1.000 71.42867 185 SER D O 1
ATOM 11714 N N . TYR D 1 186 ? 32.70636 79.56954 8.32923 1.000 65.48247 186 TYR D N 1
ATOM 11715 C CA . TYR D 1 186 ? 31.71499 80.32616 7.56874 1.000 62.28041 186 TYR D CA 1
ATOM 11716 C C . TYR D 1 186 ? 31.23255 79.53977 6.35492 1.000 64.43777 186 TYR D C 1
ATOM 11717 O O . TYR D 1 186 ? 30.02319 79.42541 6.11653 1.000 67.26086 186 TYR D O 1
ATOM 11726 N N . HIS D 1 187 ? 32.16461 78.97645 5.57886 1.000 69.33887 187 HIS D N 1
ATOM 11727 C CA . HIS D 1 187 ? 31.77179 78.36086 4.31280 1.000 71.55938 187 HIS D CA 1
ATOM 11728 C C . HIS D 1 187 ? 30.99105 77.06896 4.53433 1.000 68.08812 187 HIS D C 1
ATOM 11729 O O . HIS D 1 187 ? 29.96250 76.83778 3.88033 1.000 64.65916 187 HIS D O 1
ATOM 11736 N N . GLN D 1 188 ? 31.43165 76.23836 5.48484 1.000 71.64879 188 GLN D N 1
ATOM 11737 C CA . GLN D 1 188 ? 30.71852 74.99899 5.76858 1.000 64.52542 188 GLN D CA 1
ATOM 11738 C C . GLN D 1 188 ? 29.32742 75.27580 6.32325 1.000 58.86266 188 GLN D C 1
ATOM 11739 O O . GLN D 1 188 ? 28.34905 74.63360 5.91153 1.000 65.57509 188 GLN D O 1
ATOM 11745 N N . SER D 1 189 ? 29.20515 76.24820 7.23694 1.000 61.92537 189 SER D N 1
ATOM 11746 C CA . SER D 1 189 ? 27.88614 76.55851 7.78042 1.000 65.53685 189 SER D CA 1
ATOM 11747 C C . SER D 1 189 ? 26.97064 77.16191 6.72045 1.000 67.40596 189 SER D C 1
ATOM 11748 O O . SER D 1 189 ? 25.76817 76.87930 6.70594 1.000 64.27030 189 SER D O 1
ATOM 11751 N N . LYS D 1 190 ? 27.51544 77.97579 5.80928 1.000 66.85848 190 LYS D N 1
ATOM 11752 C CA . LYS D 1 190 ? 26.68256 78.52974 4.74569 1.000 68.72271 190 LYS D CA 1
ATOM 11753 C C . LYS D 1 190 ? 26.17793 77.43053 3.81999 1.000 62.77307 190 LYS D C 1
ATOM 11754 O O . LYS D 1 190 ? 25.01395 77.44916 3.39679 1.000 62.14887 190 LYS D O 1
ATOM 11756 N N . GLU D 1 191 ? 27.03521 76.45593 3.50700 1.000 61.13105 191 GLU D N 1
ATOM 11757 C CA . GLU D 1 191 ? 26.60215 75.34870 2.66127 1.000 64.84388 191 GLU D CA 1
ATOM 11758 C C . GLU D 1 191 ? 25.50821 74.53189 3.34469 1.000 66.14568 191 GLU D C 1
ATOM 11759 O O . GLU D 1 191 ? 24.50022 74.17403 2.71675 1.000 63.95690 191 GLU D O 1
ATOM 11765 N N . LEU D 1 192 ? 25.66090 74.27501 4.64782 1.000 66.59302 192 LEU D N 1
ATOM 11766 C CA . LEU D 1 192 ? 24.62693 73.53322 5.36619 1.000 60.09551 192 LEU D CA 1
ATOM 11767 C C . LEU D 1 192 ? 23.32639 74.32719 5.45591 1.000 60.97951 192 LEU D C 1
ATOM 11768 O O . LEU D 1 192 ? 22.23636 73.74909 5.37053 1.000 60.01652 192 LEU D O 1
ATOM 11773 N N . ILE D 1 193 ? 23.41622 75.64815 5.63775 1.000 64.38575 193 ILE D N 1
ATOM 11774 C CA . ILE D 1 193 ? 22.21634 76.48396 5.66095 1.000 59.53020 193 ILE D CA 1
ATOM 11775 C C . ILE D 1 193 ? 21.49146 76.40474 4.32495 1.000 63.16969 193 ILE D C 1
ATOM 11776 O O . ILE D 1 193 ? 20.26874 76.22698 4.26835 1.000 62.34735 193 ILE D O 1
ATOM 11781 N N . GLU D 1 194 ? 22.23959 76.52526 3.22430 1.000 68.65244 194 GLU D N 1
ATOM 11782 C CA . GLU D 1 194 ? 21.60192 76.52526 1.91224 1.000 70.19708 194 GLU D CA 1
ATOM 11783 C C . GLU D 1 194 ? 21.02907 75.15733 1.56846 1.000 69.82975 194 GLU D C 1
ATOM 11784 O O . GLU D 1 194 ? 20.05556 75.06770 0.81132 1.000 69.60934 194 GLU D O 1
ATOM 11790 N N . ARG D 1 195 ? 21.59296 74.08939 2.13246 1.000 66.56211 195 ARG D N 1
ATOM 11791 C CA . ARG D 1 195 ? 21.10190 72.75136 1.83241 1.000 59.34378 195 ARG D CA 1
ATOM 11792 C C . ARG D 1 195 ? 19.95242 72.31193 2.73332 1.000 64.04801 195 ARG D C 1
ATOM 11793 O O . ARG D 1 195 ? 19.09839 71.53119 2.29383 1.000 64.71658 195 ARG D O 1
ATOM 11801 N N . TRP D 1 196 ? 19.89090 72.79644 3.97532 1.000 62.79667 196 TRP D N 1
ATOM 11802 C CA . TRP D 1 196 ? 18.97707 72.22723 4.95814 1.000 56.88859 196 TRP D CA 1
ATOM 11803 C C . TRP D 1 196 ? 18.02555 73.21860 5.60873 1.000 54.48023 196 TRP D C 1
ATOM 11804 O O . TRP D 1 196 ? 16.95317 72.80261 6.05223 1.000 60.24720 196 TRP D O 1
ATOM 11815 N N . HIS D 1 197 ? 18.37488 74.50062 5.69309 1.000 54.96771 197 HIS D N 1
ATOM 11816 C CA . HIS D 1 197 ? 17.50372 75.45109 6.37568 1.000 56.54654 197 HIS D CA 1
ATOM 11817 C C . HIS D 1 197 ? 16.17192 75.59017 5.64855 1.000 60.89862 197 HIS D C 1
ATOM 11818 O O . HIS D 1 197 ? 16.13020 75.85340 4.44343 1.000 64.01023 197 HIS D O 1
ATOM 11825 N N . LYS D 1 198 ? 15.08209 75.40986 6.39747 1.000 62.95688 198 LYS D N 1
ATOM 11826 C CA . LYS D 1 198 ? 13.72054 75.41466 5.86187 1.000 58.51530 198 LYS D CA 1
ATOM 11827 C C . LYS D 1 198 ? 13.53124 74.36758 4.76334 1.000 58.17359 198 LYS D C 1
ATOM 11828 O O . LYS D 1 198 ? 12.69502 74.52892 3.87246 1.000 62.62356 198 LYS D O 1
ATOM 11834 N N . ASN D 1 199 ? 14.29704 73.27906 4.83484 1.000 59.09662 199 ASN D N 1
ATOM 11835 C CA . ASN D 1 199 ? 14.06885 72.07969 4.02769 1.000 54.34371 199 ASN D CA 1
ATOM 11836 C C . ASN D 1 199 ? 13.03835 71.22133 4.75678 1.000 60.12022 199 ASN D C 1
ATOM 11837 O O . ASN D 1 199 ? 13.36303 70.51377 5.71337 1.000 58.95894 199 ASN D O 1
ATOM 11842 N N . GLY D 1 200 ? 11.79337 71.26280 4.29543 1.000 63.82524 200 GLY D N 1
ATOM 11843 C CA . GLY D 1 200 ? 10.72813 70.61375 5.04195 1.000 59.76036 200 GLY D CA 1
ATOM 11844 C C . GLY D 1 200 ? 10.51885 71.32128 6.36654 1.000 64.36131 200 GLY D C 1
ATOM 11845 O O . GLY D 1 200 ? 10.35956 72.54575 6.42127 1.000 65.67361 200 GLY D O 1
ATOM 11846 N N . ARG D 1 201 ? 10.50969 70.55312 7.45327 1.000 63.66592 201 ARG D N 1
ATOM 11847 C CA . ARG D 1 201 ? 10.34722 71.10686 8.79042 1.000 59.44274 201 ARG D CA 1
ATOM 11848 C C . ARG D 1 201 ? 11.67899 71.32573 9.50328 1.000 59.98708 201 ARG D C 1
ATOM 11849 O O . ARG D 1 201 ? 11.68828 71.65173 10.69492 1.000 61.59730 201 ARG D O 1
ATOM 11857 N N . LEU D 1 202 ? 12.79604 71.15392 8.80100 1.000 58.91798 202 LEU D N 1
ATOM 11858 C CA . LEU D 1 202 ? 14.12246 71.33283 9.37549 1.000 56.86711 202 LEU D CA 1
ATOM 11859 C C . LEU D 1 202 ? 14.50195 72.81009 9.43965 1.000 63.56581 202 LEU D C 1
ATOM 11860 O O . LEU D 1 202 ? 14.03118 73.63178 8.64808 1.000 67.56363 202 LEU D O 1
ATOM 11865 N N . LEU D 1 203 ? 15.37014 73.13827 10.39790 1.000 56.55790 203 LEU D N 1
ATOM 11866 C CA . LEU D 1 203 ? 15.85709 74.49320 10.61284 1.000 52.73626 203 LEU D CA 1
ATOM 11867 C C . LEU D 1 203 ? 17.31999 74.42387 11.02818 1.000 59.76670 203 LEU D C 1
ATOM 11868 O O . LEU D 1 203 ? 17.75638 73.44469 11.63800 1.000 60.42041 203 LEU D O 1
ATOM 11873 N N . TYR D 1 204 ? 18.07967 75.46640 10.69802 1.000 60.04886 204 TYR D N 1
ATOM 11874 C CA . TYR D 1 204 ? 19.50725 75.50299 10.98465 1.000 56.92825 204 TYR D CA 1
ATOM 11875 C C . TYR D 1 204 ? 19.78205 76.44442 12.14733 1.000 60.87034 204 TYR D C 1
ATOM 11876 O O . TYR D 1 204 ? 19.11917 77.47613 12.29810 1.000 60.22918 204 TYR D O 1
ATOM 11885 N N . ALA D 1 205 ? 20.76188 76.07744 12.96872 1.000 55.79371 205 ALA D N 1
ATOM 11886 C CA . ALA D 1 205 ? 21.20387 76.89741 14.08659 1.000 55.79383 205 ALA D CA 1
ATOM 11887 C C . ALA D 1 205 ? 22.68123 77.20842 13.91031 1.000 55.54232 205 ALA D C 1
ATOM 11888 O O . ALA D 1 205 ? 23.50227 76.29167 13.79903 1.000 52.44610 205 ALA D O 1
ATOM 11890 N N . ILE D 1 206 ? 23.01498 78.49734 13.89489 1.000 58.78851 206 ILE D N 1
ATOM 11891 C CA . ILE D 1 206 ? 24.41029 78.92155 13.92769 1.000 56.98475 206 ILE D CA 1
ATOM 11892 C C . ILE D 1 206 ? 24.97743 78.55636 15.29245 1.000 51.53951 206 ILE D C 1
ATOM 11893 O O . ILE D 1 206 ? 24.53761 79.07553 16.32457 1.000 55.38766 206 ILE D O 1
ATOM 11898 N N . THR D 1 207 ? 25.95990 77.66142 15.30649 1.000 57.16448 207 THR D N 1
ATOM 11899 C CA . THR D 1 207 ? 26.34690 76.94757 16.52161 1.000 56.72545 207 THR D CA 1
ATOM 11900 C C . THR D 1 207 ? 27.83867 77.08810 16.79821 1.000 60.33519 207 THR D C 1
ATOM 11901 O O . THR D 1 207 ? 28.63565 76.20247 16.46109 1.000 64.71030 207 THR D O 1
ATOM 11905 N N . PRO D 1 208 ? 28.25589 78.19435 17.41044 1.000 61.34514 208 PRO D N 1
ATOM 11906 C CA . PRO D 1 208 ? 29.57578 78.21820 18.04708 1.000 61.13185 208 PRO D CA 1
ATOM 11907 C C . PRO D 1 208 ? 29.50895 77.46604 19.36585 1.000 63.73794 208 PRO D C 1
ATOM 11908 O O . PRO D 1 208 ? 28.55541 77.61997 20.13351 1.000 57.29289 208 PRO D O 1
ATOM 11912 N N . ARG D 1 209 ? 30.51148 76.61706 19.61341 1.000 63.46648 209 ARG D N 1
ATOM 11913 C CA . ARG D 1 209 ? 30.49195 75.80303 20.82717 1.000 64.18840 209 ARG D CA 1
ATOM 11914 C C . ARG D 1 209 ? 30.37663 76.68312 22.06585 1.000 60.94604 209 ARG D C 1
ATOM 11915 O O . ARG D 1 209 ? 29.39118 76.60997 22.80962 1.000 59.47558 209 ARG D O 1
ATOM 11923 N N . PHE D 1 210 ? 31.38075 77.52153 22.29898 1.000 59.89119 210 PHE D N 1
ATOM 11924 C CA . PHE D 1 210 ? 31.27136 78.63871 23.22712 1.000 63.85744 210 PHE D CA 1
ATOM 11925 C C . PHE D 1 210 ? 32.38442 79.62884 22.89869 1.000 65.36185 210 PHE D C 1
ATOM 11926 O O . PHE D 1 210 ? 33.21347 79.39328 22.01480 1.000 66.13439 210 PHE D O 1
ATOM 11934 N N . ALA D 1 211 ? 32.39308 80.74607 23.62130 1.000 66.40456 211 ALA D N 1
ATOM 11935 C CA . ALA D 1 211 ? 33.35788 81.80168 23.33103 1.000 62.97377 211 ALA D CA 1
ATOM 11936 C C . ALA D 1 211 ? 34.81130 81.36042 23.48999 1.000 67.64008 211 ALA D C 1
ATOM 11937 O O . ALA D 1 211 ? 35.64613 81.80428 22.68243 1.000 64.89047 211 ALA D O 1
ATOM 11939 N N . PRO D 1 212 ? 35.19112 80.53902 24.48096 1.000 68.59307 212 PRO D N 1
ATOM 11940 C CA . PRO D 1 212 ? 36.60252 80.11460 24.56965 1.000 67.13172 212 PRO D CA 1
ATOM 11941 C C . PRO D 1 212 ? 37.18319 79.50935 23.29693 1.000 67.81601 212 PRO D C 1
ATOM 11942 O O . PRO D 1 212 ? 38.36180 79.74517 22.99804 1.000 65.09030 212 PRO D O 1
ATOM 11946 N N . THR D 1 213 ? 36.40410 78.73072 22.54243 1.000 67.85207 213 THR D N 1
ATOM 11947 C CA . THR D 1 213 ? 36.91986 78.00894 21.38284 1.000 69.16482 213 THR D CA 1
ATOM 11948 C C . THR D 1 213 ? 36.62835 78.71529 20.06137 1.000 68.56205 213 THR D C 1
ATOM 11949 O O . THR D 1 213 ? 36.73668 78.09194 18.99985 1.000 70.74229 213 THR D O 1
ATOM 11953 N N . SER D 1 214 ? 36.29503 80.00350 20.09769 1.000 69.49021 214 SER D N 1
ATOM 11954 C CA . SER D 1 214 ? 36.04545 80.77108 18.88624 1.000 68.52315 214 SER D CA 1
ATOM 11955 C C . SER D 1 214 ? 36.91591 82.01438 18.88536 1.000 69.58261 214 SER D C 1
ATOM 11956 O O . SER D 1 214 ? 36.95660 82.74922 19.87873 1.000 74.27563 214 SER D O 1
ATOM 11959 N N . SER D 1 215 ? 37.62869 82.22854 17.76950 1.000 73.60712 215 SER D N 1
ATOM 11960 C CA . SER D 1 215 ? 38.44631 83.41892 17.58659 1.000 69.14979 215 SER D CA 1
ATOM 11961 C C . SER D 1 215 ? 37.54002 84.63837 17.49495 1.000 69.51768 215 SER D C 1
ATOM 11962 O O . SER D 1 215 ? 36.32626 84.49831 17.26934 1.000 65.16948 215 SER D O 1
ATOM 11965 N N . PRO D 1 216 ? 38.08297 85.84340 17.67426 1.000 68.75423 216 PRO D N 1
ATOM 11966 C CA . PRO D 1 216 ? 37.31048 87.03764 17.30312 1.000 67.69012 216 PRO D CA 1
ATOM 11967 C C . PRO D 1 216 ? 36.91459 87.01770 15.83920 1.000 66.82414 216 PRO D C 1
ATOM 11968 O O . PRO D 1 216 ? 35.82939 87.48939 15.47103 1.000 69.37208 216 PRO D O 1
ATOM 11972 N N . GLU D 1 217 ? 37.78783 86.45982 14.99435 1.000 66.92174 217 GLU D N 1
ATOM 11973 C CA . GLU D 1 217 ? 37.48291 86.29071 13.57692 1.000 69.93481 217 GLU D CA 1
ATOM 11974 C C . GLU D 1 217 ? 36.31752 85.32450 13.37408 1.000 68.52344 217 GLU D C 1
ATOM 11975 O O . GLU D 1 217 ? 35.39095 85.60200 12.60230 1.000 67.31072 217 GLU D O 1
ATOM 11981 N N . GLN D 1 218 ? 36.33875 84.18420 14.07182 1.000 71.29339 218 GLN D N 1
ATOM 11982 C CA . GLN D 1 218 ? 35.24189 83.22804 13.94744 1.000 69.62702 218 GLN D CA 1
ATOM 11983 C C . GLN D 1 218 ? 33.94990 83.78278 14.53612 1.000 65.07902 218 GLN D C 1
ATOM 11984 O O . GLN D 1 218 ? 32.86203 83.52014 14.01033 1.000 64.92692 218 GLN D O 1
ATOM 11990 N N . MET D 1 219 ? 34.04150 84.53285 15.63828 1.000 66.86309 219 MET D N 1
ATOM 11991 C CA . MET D 1 219 ? 32.85026 85.18344 16.17725 1.000 68.71555 219 MET D CA 1
ATOM 11992 C C . MET D 1 219 ? 32.27054 86.17020 15.17133 1.000 65.68816 219 MET D C 1
ATOM 11993 O O . MET D 1 219 ? 31.04493 86.26984 15.01381 1.000 69.92479 219 MET D O 1
ATOM 11998 N N . ALA D 1 220 ? 33.14128 86.89323 14.46251 1.000 67.30354 220 ALA D N 1
ATOM 11999 C CA . ALA D 1 220 ? 32.66909 87.77945 13.40558 1.000 67.94987 220 ALA D CA 1
ATOM 12000 C C . ALA D 1 220 ? 32.01695 86.98404 12.28202 1.000 67.27148 220 ALA D C 1
ATOM 12001 O O . ALA D 1 220 ? 31.02291 87.42468 11.69491 1.000 64.17929 220 ALA D O 1
ATOM 12003 N N . MET D 1 221 ? 32.55748 85.79994 11.97982 1.000 69.52962 221 MET D N 1
ATOM 12004 C CA . MET D 1 221 ? 31.94905 84.94120 10.96439 1.000 67.99142 221 MET D CA 1
ATOM 12005 C C . MET D 1 221 ? 30.55489 84.48989 11.38640 1.000 70.33520 221 MET D C 1
ATOM 12006 O O . MET D 1 221 ? 29.63975 84.41242 10.55921 1.000 68.08745 221 MET D O 1
ATOM 12011 N N . ALA D 1 222 ? 30.38021 84.17433 12.67079 1.000 66.95562 222 ALA D N 1
ATOM 12012 C CA . ALA D 1 222 ? 29.05873 83.80224 13.17052 1.000 70.08155 222 ALA D CA 1
ATOM 12013 C C . ALA D 1 222 ? 28.08773 84.97231 13.07406 1.000 68.08535 222 ALA D C 1
ATOM 12014 O O . ALA D 1 222 ? 26.91974 84.79841 12.69196 1.000 63.13314 222 ALA D O 1
ATOM 12016 N N . GLN D 1 223 ? 28.55396 86.17264 13.43358 1.000 67.39535 223 GLN D N 1
ATOM 12017 C CA . GLN D 1 223 ? 27.73895 87.37122 13.25302 1.000 71.29436 223 GLN D CA 1
ATOM 12018 C C . GLN D 1 223 ? 27.33079 87.53561 11.79512 1.000 71.65098 223 GLN D C 1
ATOM 12019 O O . GLN D 1 223 ? 26.17620 87.86575 11.49411 1.000 68.84934 223 GLN D O 1
ATOM 12025 N N . ARG D 1 224 ? 28.27883 87.31448 10.88103 1.000 72.57421 224 ARG D N 1
ATOM 12026 C CA . ARG D 1 224 ? 28.00897 87.40559 9.44996 1.000 70.46319 224 ARG D CA 1
ATOM 12027 C C . ARG D 1 224 ? 26.94031 86.40646 9.03011 1.000 75.39758 224 ARG D C 1
ATOM 12028 O O . ARG D 1 224 ? 26.01116 86.74398 8.28627 1.000 76.26163 224 ARG D O 1
ATOM 12036 N N . LEU D 1 225 ? 27.06388 85.16412 9.49938 1.000 72.47185 225 LEU D N 1
ATOM 12037 C CA . LEU D 1 225 ? 26.08204 84.13966 9.16533 1.000 69.84286 225 LEU D CA 1
ATOM 12038 C C . LEU D 1 225 ? 24.68927 84.52719 9.64339 1.000 69.79436 225 LEU D C 1
ATOM 12039 O O . LEU D 1 225 ? 23.70556 84.35547 8.91310 1.000 70.96460 225 LEU D O 1
ATOM 12044 N N . LYS D 1 226 ? 24.58004 85.05306 10.86742 1.000 68.96071 226 LYS D N 1
ATOM 12045 C CA . LYS D 1 226 ? 23.25057 85.41658 11.35460 1.000 76.24541 226 LYS D CA 1
ATOM 12046 C C . LYS D 1 226 ? 22.68693 86.65226 10.65903 1.000 76.23157 226 LYS D C 1
ATOM 12047 O O . LYS D 1 226 ? 21.47355 86.72629 10.42991 1.000 74.43106 226 LYS D O 1
ATOM 12053 N N . GLU D 1 227 ? 23.52867 87.63377 10.32077 1.000 78.93170 227 GLU D N 1
ATOM 12054 C CA . GLU D 1 227 ? 22.99845 88.81659 9.64428 1.000 82.86221 227 GLU D CA 1
ATOM 12055 C C . GLU D 1 227 ? 22.62224 88.51662 8.19634 1.000 78.35202 227 GLU D C 1
ATOM 12056 O O . GLU D 1 227 ? 21.68068 89.11928 7.66776 1.000 76.27311 227 GLU D O 1
ATOM 12062 N N . GLU D 1 228 ? 23.32638 87.58998 7.54260 1.000 74.22101 228 GLU D N 1
ATOM 12063 C CA . GLU D 1 228 ? 22.96472 87.21511 6.18075 1.000 72.89729 228 GLU D CA 1
ATOM 12064 C C . GLU D 1 228 ? 21.74518 86.30290 6.14085 1.000 79.62297 228 GLU D C 1
ATOM 12065 O O . GLU D 1 228 ? 21.05165 86.25908 5.11838 1.000 77.08342 228 GLU D O 1
ATOM 12071 N N . TYR D 1 229 ? 21.46865 85.58061 7.22695 1.000 83.53303 229 TYR D N 1
ATOM 12072 C CA . TYR D 1 229 ? 20.32629 84.67152 7.32009 1.000 78.87411 229 TYR D CA 1
ATOM 12073 C C . TYR D 1 229 ? 19.60535 84.96429 8.62963 1.000 81.06080 229 TYR D C 1
ATOM 12074 O O . TYR D 1 229 ? 19.72141 84.20698 9.60285 1.000 81.61649 229 TYR D O 1
ATOM 12083 N N . PRO D 1 230 ? 18.83943 86.05947 8.68563 1.000 84.66721 230 PRO D N 1
ATOM 12084 C CA . PRO D 1 230 ? 18.24448 86.48804 9.96395 1.000 81.59514 230 PRO D CA 1
ATOM 12085 C C . PRO D 1 230 ? 17.16990 85.55833 10.50688 1.000 77.34474 230 PRO D C 1
ATOM 12086 O O . PRO D 1 230 ? 16.81579 85.68611 11.68608 1.000 74.66594 230 PRO D O 1
ATOM 12090 N N . ASP D 1 231 ? 16.63760 84.63824 9.70562 1.000 78.67441 231 ASP D N 1
ATOM 12091 C CA . ASP D 1 231 ? 15.57111 83.75308 10.15444 1.000 77.70109 231 ASP D CA 1
ATOM 12092 C C . ASP D 1 231 ? 16.08420 82.39712 10.62718 1.000 77.73465 231 ASP D C 1
ATOM 12093 O O . ASP D 1 231 ? 15.27871 81.49488 10.88453 1.000 76.00013 231 ASP D O 1
ATOM 12098 N N . THR D 1 232 ? 17.39557 82.24099 10.76753 1.000 69.55882 232 THR D N 1
ATOM 12099 C CA . THR D 1 232 ? 17.98325 81.05296 11.36246 1.000 69.41882 232 THR D CA 1
ATOM 12100 C C . THR D 1 232 ? 18.06869 81.19067 12.88091 1.000 74.15325 232 THR D C 1
ATOM 12101 O O . THR D 1 232 ? 17.82658 82.25549 13.45546 1.000 71.79625 232 THR D O 1
ATOM 12105 N N . TRP D 1 233 ? 18.40242 80.08235 13.53282 1.000 70.39757 233 TRP D N 1
ATOM 12106 C CA . TRP D 1 233 ? 18.57883 80.05960 14.97542 1.000 64.54846 233 TRP D CA 1
ATOM 12107 C C . TRP D 1 233 ? 20.03664 80.28616 15.35766 1.000 59.89322 233 TRP D C 1
ATOM 12108 O O . TRP D 1 233 ? 20.95512 80.12273 14.55021 1.000 62.46486 233 TRP D O 1
ATOM 12119 N N . VAL D 1 234 ? 20.23115 80.67716 16.61365 1.000 59.63578 234 VAL D N 1
ATOM 12120 C CA . VAL D 1 234 ? 21.54039 80.74794 17.24809 1.000 59.35319 234 VAL D CA 1
ATOM 12121 C C . VAL D 1 234 ? 21.51230 79.83670 18.46603 1.000 60.32407 234 VAL D C 1
ATOM 12122 O O . VAL D 1 234 ? 20.50531 79.77127 19.17797 1.000 55.69291 234 VAL D O 1
ATOM 12126 N N . HIS D 1 235 ? 22.60572 79.11881 18.69431 1.000 53.50768 235 HIS D N 1
ATOM 12127 C CA . HIS D 1 235 ? 22.63369 78.10075 19.73720 1.000 56.55307 235 HIS D CA 1
ATOM 12128 C C . HIS D 1 235 ? 24.03514 78.04747 20.31909 1.000 56.13599 235 HIS D C 1
ATOM 12129 O O . HIS D 1 235 ? 24.98653 77.75726 19.58833 1.000 56.19894 235 HIS D O 1
ATOM 12136 N N . THR D 1 236 ? 24.17433 78.32802 21.61465 1.000 54.05594 236 THR D N 1
ATOM 12137 C CA . THR D 1 236 ? 25.50044 78.24200 22.22227 1.000 58.23950 236 THR D CA 1
ATOM 12138 C C . THR D 1 236 ? 25.36325 78.02367 23.72347 1.000 62.25405 236 THR D C 1
ATOM 12139 O O . THR D 1 236 ? 24.26297 78.04904 24.27366 1.000 61.13437 236 THR D O 1
ATOM 12143 N N . HIS D 1 237 ? 26.50529 77.81052 24.37925 1.000 62.43896 237 HIS D N 1
ATOM 12144 C CA . HIS D 1 237 ? 26.57405 77.64094 25.82656 1.000 63.28872 237 HIS D CA 1
ATOM 12145 C C . HIS D 1 237 ? 26.80385 78.98866 26.50267 1.000 65.93889 237 HIS D C 1
ATOM 12146 O O . HIS D 1 237 ? 27.50076 79.85599 25.96495 1.000 63.16376 237 HIS D O 1
ATOM 12153 N N . LEU D 1 238 ? 26.24809 79.15399 27.70815 1.000 64.66880 238 LEU D N 1
ATOM 12154 C CA . LEU D 1 238 ? 26.39443 80.42866 28.40783 1.000 68.95736 238 LEU D CA 1
ATOM 12155 C C . LEU D 1 238 ? 26.38403 80.21266 29.91393 1.000 68.07931 238 LEU D C 1
ATOM 12156 O O . LEU D 1 238 ? 25.42210 79.66092 30.46019 1.000 65.09222 238 LEU D O 1
ATOM 12161 N N . CYS D 1 239 ? 27.44315 80.68856 30.56520 1.000 62.46369 239 CYS D N 1
ATOM 12162 C CA . CYS D 1 239 ? 27.61461 80.69125 32.02103 1.000 67.81998 239 CYS D CA 1
ATOM 12163 C C . CYS D 1 239 ? 27.21300 79.36465 32.66777 1.000 71.06068 239 CYS D C 1
ATOM 12164 O O . CYS D 1 239 ? 26.34336 79.29618 33.53680 1.000 73.53952 239 CYS D O 1
ATOM 12167 N N . GLU D 1 240 ? 27.87725 78.29299 32.22600 1.000 73.82730 240 GLU D N 1
ATOM 12168 C CA . GLU D 1 240 ? 27.66620 76.99265 32.85542 1.000 72.13169 240 GLU D CA 1
ATOM 12169 C C . GLU D 1 240 ? 28.52051 76.83138 34.10687 1.000 72.73200 240 GLU D C 1
ATOM 12170 O O . GLU D 1 240 ? 28.04073 76.33419 35.13043 1.000 70.99468 240 GLU D O 1
ATOM 12176 N N . ASN D 1 241 ? 29.77516 77.27034 34.05306 1.000 80.70519 241 ASN D N 1
ATOM 12177 C CA . ASN D 1 241 ? 30.74236 76.98976 35.10219 1.000 81.61589 241 ASN D CA 1
ATOM 12178 C C . ASN D 1 241 ? 31.52613 78.25471 35.41899 1.000 78.35035 241 ASN D C 1
ATOM 12179 O O . ASN D 1 241 ? 31.82843 79.04575 34.52162 1.000 77.91341 241 ASN D O 1
ATOM 12184 N N . LYS D 1 242 ? 31.86366 78.43309 36.69969 1.000 76.23148 242 LYS D N 1
ATOM 12185 C CA . LYS D 1 242 ? 32.57911 79.63604 37.11676 1.000 76.90289 242 LYS D CA 1
ATOM 12186 C C . LYS D 1 242 ? 33.98410 79.68335 36.52509 1.000 72.15671 242 LYS D C 1
ATOM 12187 O O . LYS D 1 242 ? 34.46636 80.75706 36.14223 1.000 71.82221 242 LYS D O 1
ATOM 12189 N N . ASP D 1 243 ? 34.65806 78.53256 36.44486 1.000 75.70398 243 ASP D N 1
ATOM 12190 C CA . ASP D 1 243 ? 35.96711 78.48823 35.79925 1.000 76.95144 243 ASP D CA 1
ATOM 12191 C C . ASP D 1 243 ? 35.86572 78.86611 34.32531 1.000 74.28210 243 ASP D C 1
ATOM 12192 O O . ASP D 1 243 ? 36.72820 79.57716 33.79444 1.000 73.15109 243 ASP D O 1
ATOM 12197 N N . GLU D 1 244 ? 34.80569 78.41202 33.65258 1.000 73.94506 244 GLU D N 1
ATOM 12198 C CA . GLU D 1 244 ? 34.57752 78.80019 32.26386 1.000 71.76102 244 GLU D CA 1
ATOM 12199 C C . GLU D 1 244 ? 34.35353 80.30492 32.14383 1.000 71.32227 244 GLU D C 1
ATOM 12200 O O . GLU D 1 244 ? 34.84561 80.94397 31.20493 1.000 66.42945 244 GLU D O 1
ATOM 12206 N N . ILE D 1 245 ? 33.61022 80.88718 33.08894 1.000 72.54955 245 ILE D N 1
ATOM 12207 C CA . ILE D 1 245 ? 33.35998 82.32672 33.07167 1.000 71.58461 245 ILE D CA 1
ATOM 12208 C C . ILE D 1 245 ? 34.66148 83.09964 33.24546 1.000 69.92326 245 ILE D C 1
ATOM 12209 O O . ILE D 1 245 ? 34.90247 84.10144 32.55906 1.000 72.01466 245 ILE D O 1
ATOM 12214 N N . ALA D 1 246 ? 35.52020 82.65050 34.16508 1.000 69.43512 246 ALA D N 1
ATOM 12215 C CA . ALA D 1 246 ? 36.80907 83.31106 34.34798 1.000 68.74958 246 ALA D CA 1
ATOM 12216 C C . ALA D 1 246 ? 37.67704 83.17238 33.10388 1.000 70.79266 246 ALA D C 1
ATOM 12217 O O . ALA D 1 246 ? 38.37952 84.11485 32.71605 1.000 77.87971 246 ALA D O 1
ATOM 12219 N N . TRP D 1 247 ? 37.63089 82.00360 32.45955 1.000 70.46770 247 TRP D N 1
ATOM 12220 C CA . TRP D 1 247 ? 38.35258 81.80536 31.20595 1.000 73.11926 247 TRP D CA 1
ATOM 12221 C C . TRP D 1 247 ? 37.88627 82.78049 30.12959 1.000 71.12507 247 TRP D C 1
ATOM 12222 O O . TRP D 1 247 ? 38.70709 83.38263 29.42216 1.000 74.07235 247 TRP D O 1
ATOM 12233 N N . VAL D 1 248 ? 36.57074 82.96575 30.00796 1.000 69.70189 248 VAL D N 1
ATOM 12234 C CA . VAL D 1 248 ? 36.03851 83.88015 29.00130 1.000 69.85298 248 VAL D CA 1
ATOM 12235 C C . VAL D 1 248 ? 36.45454 85.31081 29.31478 1.000 71.47863 248 VAL D C 1
ATOM 12236 O O . VAL D 1 248 ? 36.88782 86.05622 28.42862 1.000 74.09897 248 VAL D O 1
ATOM 12240 N N . LYS D 1 249 ? 36.31553 85.71712 30.58133 1.000 69.63163 249 LYS D N 1
ATOM 12241 C CA . LYS D 1 249 ? 36.72092 87.05965 30.98576 1.000 76.43678 249 LYS D CA 1
ATOM 12242 C C . LYS D 1 249 ? 38.20101 87.31259 30.72315 1.000 76.38375 249 LYS D C 1
ATOM 12243 O O . LYS D 1 249 ? 38.58416 88.43061 30.36057 1.000 78.61174 249 LYS D O 1
ATOM 12245 N N . SER D 1 250 ? 39.04619 86.29192 30.88525 1.000 72.21074 250 SER D N 1
ATOM 12246 C CA . SER D 1 250 ? 40.46658 86.46717 30.59197 1.000 74.30367 250 SER D CA 1
ATOM 12247 C C . SER D 1 250 ? 40.71982 86.55894 29.09047 1.000 78.51106 250 SER D C 1
ATOM 12248 O O . SER D 1 250 ? 41.60107 87.30824 28.64897 1.000 78.30037 250 SER D O 1
ATOM 12251 N N . LEU D 1 251 ? 39.96092 85.80460 28.28843 1.000 78.85205 251 LEU D N 1
ATOM 12252 C CA . LEU D 1 251 ? 40.19606 85.78645 26.84842 1.000 78.08529 251 LEU D CA 1
ATOM 12253 C C . LEU D 1 251 ? 39.50495 86.93104 26.11452 1.000 79.67831 251 LEU D C 1
ATOM 12254 O O . LEU D 1 251 ? 39.86973 87.22122 24.96810 1.000 80.50125 251 LEU D O 1
ATOM 12259 N N . TYR D 1 252 ? 38.51914 87.57766 26.73418 1.000 75.97723 252 TYR D N 1
ATOM 12260 C CA . TYR D 1 252 ? 37.84770 88.74449 26.16266 1.000 77.43286 252 TYR D CA 1
ATOM 12261 C C . TYR D 1 252 ? 37.85678 89.86461 27.19683 1.000 79.29831 252 TYR D C 1
ATOM 12262 O O . TYR D 1 252 ? 36.82034 90.19613 27.78698 1.000 82.48714 252 TYR D O 1
ATOM 12271 N N . PRO D 1 253 ? 39.02360 90.47538 27.43868 1.000 77.95502 253 PRO D N 1
ATOM 12272 C CA . PRO D 1 253 ? 39.12220 91.47162 28.51917 1.000 81.67285 253 PRO D CA 1
ATOM 12273 C C . PRO D 1 253 ? 38.37184 92.75803 28.23115 1.000 83.65260 253 PRO D C 1
ATOM 12274 O O . PRO D 1 253 ? 38.07719 93.50780 29.17119 1.000 84.32615 253 PRO D O 1
ATOM 12278 N N . ASP D 1 254 ? 38.05988 93.04120 26.97047 1.000 84.11864 254 ASP D N 1
ATOM 12279 C CA . ASP D 1 254 ? 37.39445 94.27831 26.59094 1.000 81.11611 254 ASP D CA 1
ATOM 12280 C C . ASP D 1 254 ? 35.87733 94.15025 26.55520 1.000 76.01650 254 ASP D C 1
ATOM 12281 O O . ASP D 1 254 ? 35.19965 95.11612 26.18785 1.000 76.96772 254 ASP D O 1
ATOM 12286 N N . HIS D 1 255 ? 35.33058 92.99357 26.91688 1.000 72.77483 255 HIS D N 1
ATOM 12287 C CA . HIS D 1 255 ? 33.89003 92.78470 26.95008 1.000 77.70161 255 HIS D CA 1
ATOM 12288 C C . HIS D 1 255 ? 33.34748 92.81098 28.37467 1.000 70.80740 255 HIS D C 1
ATOM 12289 O O . HIS D 1 255 ? 34.05709 92.53810 29.34597 1.000 72.51692 255 HIS D O 1
ATOM 12296 N N . ASP D 1 256 ? 32.06298 93.14066 28.48080 1.000 70.48299 256 ASP D N 1
ATOM 12297 C CA . ASP D 1 256 ? 31.37595 93.27473 29.76705 1.000 75.91271 256 ASP D CA 1
ATOM 12298 C C . ASP D 1 256 ? 30.82270 91.93436 30.24949 1.000 74.21791 256 ASP D C 1
ATOM 12299 O O . ASP D 1 256 ? 29.64068 91.79625 30.56892 1.000 71.66170 256 ASP D O 1
ATOM 12304 N N . GLY D 1 257 ? 31.67562 90.92154 30.29431 1.000 74.60035 257 GLY D N 1
ATOM 12305 C CA . GLY D 1 257 ? 31.25557 89.61837 30.76538 1.000 76.10984 257 GLY D CA 1
ATOM 12306 C C . GLY D 1 257 ? 31.04531 88.63218 29.63492 1.000 72.70476 257 GLY D C 1
ATOM 12307 O O . GLY D 1 257 ? 31.38572 88.86828 28.47245 1.000 70.73732 257 GLY D O 1
ATOM 12308 N N . TYR D 1 258 ? 30.45990 87.49274 30.00658 1.000 79.22671 258 TYR D N 1
ATOM 12309 C CA . TYR D 1 258 ? 30.28980 86.38748 29.06844 1.000 74.97013 258 TYR D CA 1
ATOM 12310 C C . TYR D 1 258 ? 29.21928 86.70772 28.02947 1.000 72.98179 258 TYR D C 1
ATOM 12311 O O . TYR D 1 258 ? 29.48552 86.69516 26.82185 1.000 70.92711 258 TYR D O 1
ATOM 12320 N N . LEU D 1 259 ? 27.99877 87.00796 28.48527 1.000 63.02084 259 LEU D N 1
ATOM 12321 C CA . LEU D 1 259 ? 26.89461 87.23943 27.55860 1.000 65.01904 259 LEU D CA 1
ATOM 12322 C C . LEU D 1 259 ? 27.16258 88.42566 26.64283 1.000 67.07454 259 LEU D C 1
ATOM 12323 O O . LEU D 1 259 ? 26.68202 88.45378 25.50236 1.000 70.38466 259 LEU D O 1
ATOM 12328 N N . ASP D 1 260 ? 27.93726 89.40420 27.11119 1.000 73.13699 260 ASP D N 1
ATOM 12329 C CA . ASP D 1 260 ? 28.21893 90.57336 26.28934 1.000 72.30948 260 ASP D CA 1
ATOM 12330 C C . ASP D 1 260 ? 29.10942 90.24055 25.09925 1.000 69.70483 260 ASP D C 1
ATOM 12331 O O . ASP D 1 260 ? 29.09449 90.97880 24.11106 1.000 65.75983 260 ASP D O 1
ATOM 12336 N N . VAL D 1 261 ? 29.88513 89.15499 25.16998 1.000 68.52682 261 VAL D N 1
ATOM 12337 C CA . VAL D 1 261 ? 30.63260 88.69950 23.99967 1.000 64.05338 261 VAL D CA 1
ATOM 12338 C C . VAL D 1 261 ? 29.67398 88.29118 22.88770 1.000 62.31411 261 VAL D C 1
ATOM 12339 O O . VAL D 1 261 ? 29.85282 88.65967 21.72108 1.000 62.21174 261 VAL D O 1
ATOM 12343 N N . TYR D 1 262 ? 28.64458 87.51486 23.23093 1.000 65.21382 262 TYR D N 1
ATOM 12344 C CA . TYR D 1 262 ? 27.65454 87.13216 22.22914 1.000 68.05675 262 TYR D CA 1
ATOM 12345 C C . TYR D 1 262 ? 26.83610 88.33667 21.77785 1.000 65.09383 262 TYR D C 1
ATOM 12346 O O . TYR D 1 262 ? 26.45145 88.42726 20.60609 1.000 65.47859 262 TYR D O 1
ATOM 12355 N N . HIS D 1 263 ? 26.54200 89.26103 22.69710 1.000 69.52298 263 HIS D N 1
ATOM 12356 C CA . HIS D 1 263 ? 25.72863 90.42437 22.34800 1.000 68.25363 263 HIS D CA 1
ATOM 12357 C C . HIS D 1 263 ? 26.46375 91.36473 21.39549 1.000 68.82673 263 HIS D C 1
ATOM 12358 O O . HIS D 1 263 ? 25.90358 91.79869 20.38207 1.000 68.68361 263 HIS D O 1
ATOM 12365 N N . GLN D 1 264 ? 27.72748 91.67852 21.69588 1.000 62.61644 264 GLN D N 1
ATOM 12366 C CA . GLN D 1 264 ? 28.48363 92.60994 20.86449 1.000 72.25677 264 GLN D CA 1
ATOM 12367 C C . GLN D 1 264 ? 28.77490 92.02579 19.49044 1.000 73.62309 264 GLN D C 1
ATOM 12368 O O . GLN D 1 264 ? 28.90570 92.77521 18.51525 1.000 71.84718 264 GLN D O 1
ATOM 12374 N N . TYR D 1 265 ? 28.88384 90.70022 19.39265 1.000 71.99448 265 TYR D N 1
ATOM 12375 C CA . TYR D 1 265 ? 29.03082 90.02304 18.11356 1.000 69.30798 265 TYR D CA 1
ATOM 12376 C C . TYR D 1 265 ? 27.68503 89.72598 17.46216 1.000 68.77647 265 TYR D C 1
ATOM 12377 O O . TYR D 1 265 ? 27.59909 88.82640 16.62000 1.000 68.79226 265 TYR D O 1
ATOM 12386 N N . GLY D 1 266 ? 26.63583 90.44192 17.85702 1.000 68.73500 266 GLY D N 1
ATOM 12387 C CA . GLY D 1 266 ? 25.33542 90.32976 17.21467 1.000 61.06395 266 GLY D CA 1
ATOM 12388 C C . GLY D 1 266 ? 24.75136 88.93526 17.17648 1.000 75.27384 266 GLY D C 1
ATOM 12389 O O . GLY D 1 266 ? 24.13216 88.55706 16.17526 1.000 74.11905 266 GLY D O 1
ATOM 12390 N N . LEU D 1 267 ? 24.94571 88.15268 18.23995 1.000 72.62301 267 LEU D N 1
ATOM 12391 C CA . LEU D 1 267 ? 24.40952 86.79903 18.33423 1.000 70.91471 267 LEU D CA 1
ATOM 12392 C C . LEU D 1 267 ? 23.30906 86.68925 19.38390 1.000 71.34643 267 LEU D C 1
ATOM 12393 O O . LEU D 1 267 ? 22.95833 85.58191 19.79856 1.000 72.04876 267 LEU D O 1
ATOM 12398 N N . THR D 1 268 ? 22.76979 87.81834 19.82456 1.000 71.10065 268 THR D N 1
ATOM 12399 C CA . THR D 1 268 ? 21.61770 87.88336 20.71035 1.000 71.11337 268 THR D CA 1
ATOM 12400 C C . THR D 1 268 ? 20.34559 88.16158 19.91577 1.000 73.89106 268 THR D C 1
ATOM 12401 O O . THR D 1 268 ? 20.38620 88.57224 18.75390 1.000 75.25230 268 THR D O 1
ATOM 12405 N N . GLY D 1 269 ? 19.20390 87.89954 20.54954 1.000 64.43195 269 GLY D N 1
ATOM 12406 C CA . GLY D 1 269 ? 17.92373 88.20170 19.95451 1.000 65.51475 269 GLY D CA 1
ATOM 12407 C C . GLY D 1 269 ? 16.97175 87.03390 20.05419 1.000 67.69534 269 GLY D C 1
ATOM 12408 O O . GLY D 1 269 ? 17.21955 86.04813 20.75754 1.000 71.45219 269 GLY D O 1
ATOM 12409 N N . LYS D 1 270 ? 15.85028 87.15752 19.34887 1.000 67.91075 270 LYS D N 1
ATOM 12410 C CA . LYS D 1 270 ? 14.85683 86.09291 19.30652 1.000 65.99270 270 LYS D CA 1
ATOM 12411 C C . LYS D 1 270 ? 15.43027 84.84897 18.63591 1.000 68.82011 270 LYS D C 1
ATOM 12412 O O . LYS D 1 270 ? 16.21086 84.94035 17.68305 1.000 67.17118 270 LYS D O 1
ATOM 12414 N N . ASN D 1 271 ? 15.04822 83.68042 19.15476 1.000 70.74032 271 ASN D N 1
ATOM 12415 C CA . ASN D 1 271 ? 15.51556 82.39007 18.64735 1.000 61.13153 271 ASN D CA 1
ATOM 12416 C C . ASN D 1 271 ? 17.02965 82.25601 18.74878 1.000 61.69197 271 ASN D C 1
ATOM 12417 O O . ASN D 1 271 ? 17.66458 81.58372 17.93168 1.000 64.61401 271 ASN D O 1
ATOM 12422 N N . CYS D 1 272 ? 17.60865 82.88540 19.76506 1.000 63.96789 272 CYS D N 1
ATOM 12423 C CA . CYS D 1 272 ? 18.98693 82.65101 20.16812 1.000 64.74348 272 CYS D CA 1
ATOM 12424 C C . CYS D 1 272 ? 18.92463 81.98076 21.53116 1.000 64.13792 272 CYS D C 1
ATOM 12425 O O . CYS D 1 272 ? 18.40773 82.56721 22.48833 1.000 60.03259 272 CYS D O 1
ATOM 12428 N N . VAL D 1 273 ? 19.44733 80.76038 21.61570 1.000 60.61402 273 VAL D N 1
ATOM 12429 C CA . VAL D 1 273 ? 19.25754 79.89247 22.76908 1.000 62.55388 273 VAL D CA 1
ATOM 12430 C C . VAL D 1 273 ? 20.60296 79.66131 23.43647 1.000 58.76439 273 VAL D C 1
ATOM 12431 O O . VAL D 1 273 ? 21.57383 79.25173 22.78115 1.000 62.26119 273 VAL D O 1
ATOM 12435 N N . PHE D 1 274 ? 20.64613 79.92396 24.73895 1.000 59.19569 274 PHE D N 1
ATOM 12436 C CA . PHE D 1 274 ? 21.84556 79.81597 25.55325 1.000 59.67827 274 PHE D CA 1
ATOM 12437 C C . PHE D 1 274 ? 21.64768 78.68417 26.55226 1.000 60.18627 274 PHE D C 1
ATOM 12438 O O . PHE D 1 274 ? 20.70229 78.70890 27.34947 1.000 60.50375 274 PHE D O 1
ATOM 12446 N N . ALA D 1 275 ? 22.51310 77.67910 26.47047 1.000 63.34335 275 ALA D N 1
ATOM 12447 C CA . ALA D 1 275 ? 22.43677 76.50846 27.32887 1.000 63.03854 275 ALA D CA 1
ATOM 12448 C C . ALA D 1 275 ? 23.04780 76.79441 28.69387 1.000 62.86395 275 ALA D C 1
ATOM 12449 O O . ALA D 1 275 ? 24.08961 77.45488 28.79260 1.000 57.39561 275 ALA D O 1
ATOM 12451 N N . HIS D 1 276 ? 22.36803 76.29088 29.73766 1.000 64.26270 276 HIS D N 1
ATOM 12452 C CA . HIS D 1 276 ? 22.78575 76.22662 31.13927 1.000 63.01591 276 HIS D CA 1
ATOM 12453 C C . HIS D 1 276 ? 22.37546 77.47587 31.91165 1.000 64.25794 276 HIS D C 1
ATOM 12454 O O . HIS D 1 276 ? 21.40736 77.44108 32.68153 1.000 64.50212 276 HIS D O 1
ATOM 12461 N N . CYS D 1 277 ? 23.11344 78.57044 31.72463 1.000 62.87272 277 CYS D N 1
ATOM 12462 C CA . CYS D 1 277 ? 22.79932 79.86292 32.33920 1.000 67.84748 277 CYS D CA 1
ATOM 12463 C C . CYS D 1 277 ? 22.68851 79.74754 33.85698 1.000 66.69640 277 CYS D C 1
ATOM 12464 O O . CYS D 1 277 ? 21.78205 80.30565 34.47543 1.000 69.55276 277 CYS D O 1
ATOM 12467 N N . VAL D 1 278 ? 23.61729 79.01226 34.46733 1.000 64.36085 278 VAL D N 1
ATOM 12468 C CA . VAL D 1 278 ? 23.50851 78.76122 35.90069 1.000 71.06362 278 VAL D CA 1
ATOM 12469 C C . VAL D 1 278 ? 24.08509 79.91790 36.70944 1.000 67.58241 278 VAL D C 1
ATOM 12470 O O . VAL D 1 278 ? 23.58887 80.21756 37.80030 1.000 59.48703 278 VAL D O 1
ATOM 12474 N N . HIS D 1 279 ? 25.10364 80.60358 36.19035 1.000 65.82644 279 HIS D N 1
ATOM 12475 C CA . HIS D 1 279 ? 25.77260 81.69317 36.90272 1.000 66.20970 279 HIS D CA 1
ATOM 12476 C C . HIS D 1 279 ? 25.65989 82.95206 36.05257 1.000 63.40970 279 HIS D C 1
ATOM 12477 O O . HIS D 1 279 ? 26.62715 83.38803 35.42571 1.000 70.89125 279 HIS D O 1
ATOM 12484 N N . LEU D 1 280 ? 24.48750 83.56818 36.07645 1.000 62.17623 280 LEU D N 1
ATOM 12485 C CA . LEU D 1 280 ? 24.25738 84.81312 35.36103 1.000 70.29103 280 LEU D CA 1
ATOM 12486 C C . LEU D 1 280 ? 24.23611 85.97371 36.34261 1.000 66.55841 280 LEU D C 1
ATOM 12487 O O . LEU D 1 280 ? 23.62254 85.88309 37.40994 1.000 67.36096 280 LEU D O 1
ATOM 12492 N N . GLU D 1 281 ? 24.90308 87.06487 35.97867 1.000 71.05173 281 GLU D N 1
ATOM 12493 C CA . GLU D 1 281 ? 24.68626 88.28436 36.73094 1.000 70.14491 281 GLU D CA 1
ATOM 12494 C C . GLU D 1 281 ? 23.33094 88.86179 36.34147 1.000 71.99169 281 GLU D C 1
ATOM 12495 O O . GLU D 1 281 ? 22.72457 88.46282 35.34333 1.000 73.95100 281 GLU D O 1
ATOM 12501 N N . GLU D 1 282 ? 22.86209 89.84323 37.10796 1.000 72.82900 282 GLU D N 1
ATOM 12502 C CA . GLU D 1 282 ? 21.57367 90.42460 36.75859 1.000 72.10906 282 GLU D CA 1
ATOM 12503 C C . GLU D 1 282 ? 21.68358 91.35926 35.56334 1.000 72.64745 282 GLU D C 1
ATOM 12504 O O . GLU D 1 282 ? 20.69814 91.53350 34.83999 1.000 75.04118 282 GLU D O 1
ATOM 12507 N N . LYS D 1 283 ? 22.85786 91.95788 35.34162 1.000 70.95036 283 LYS D N 1
ATOM 12508 C CA . LYS D 1 283 ? 23.13787 92.59605 34.05895 1.000 71.76411 283 LYS D CA 1
ATOM 12509 C C . LYS D 1 283 ? 22.78343 91.64780 32.92007 1.000 73.48987 283 LYS D C 1
ATOM 12510 O O . LYS D 1 283 ? 22.04786 92.00486 31.99110 1.000 70.38878 283 LYS D O 1
ATOM 12512 N N . GLU D 1 284 ? 23.28335 90.41252 33.00171 1.000 74.14956 284 GLU D N 1
ATOM 12513 C CA . GLU D 1 284 ? 23.06794 89.43605 31.94225 1.000 63.38679 284 GLU D CA 1
ATOM 12514 C C . GLU D 1 284 ? 21.63121 88.92309 31.93979 1.000 65.92227 284 GLU D C 1
ATOM 12515 O O . GLU D 1 284 ? 21.09137 88.62668 30.87225 1.000 66.52656 284 GLU D O 1
ATOM 12521 N N . TRP D 1 285 ? 21.00102 88.80051 33.11337 1.000 64.21032 285 TRP D N 1
ATOM 12522 C CA . TRP D 1 285 ? 19.58094 88.44835 33.16868 1.000 67.58247 285 TRP D CA 1
ATOM 12523 C C . TRP D 1 285 ? 18.73017 89.45215 32.39439 1.000 69.92888 285 TRP D C 1
ATOM 12524 O O . TRP D 1 285 ? 17.91047 89.07511 31.54177 1.000 70.05467 285 TRP D O 1
ATOM 12535 N N . ASP D 1 286 ? 18.91296 90.74458 32.68457 1.000 72.88905 286 ASP D N 1
ATOM 12536 C CA . ASP D 1 286 ? 18.15090 91.77795 31.99266 1.000 72.74812 286 ASP D CA 1
ATOM 12537 C C . ASP D 1 286 ? 18.52045 91.84733 30.51908 1.000 70.15190 286 ASP D C 1
ATOM 12538 O O . ASP D 1 286 ? 17.65619 92.12435 29.68028 1.000 68.70529 286 ASP D O 1
ATOM 12543 N N . ARG D 1 287 ? 19.78801 91.59245 30.18279 1.000 67.30540 287 ARG D N 1
ATOM 12544 C CA . ARG D 1 287 ? 20.17613 91.56601 28.77811 1.000 64.53999 287 ARG D CA 1
ATOM 12545 C C . ARG D 1 287 ? 19.47426 90.43128 28.04042 1.000 70.89976 287 ARG D C 1
ATOM 12546 O O . ARG D 1 287 ? 18.97010 90.62475 26.92852 1.000 76.33590 287 ARG D O 1
ATOM 12554 N N . LEU D 1 288 ? 19.43103 89.23877 28.64630 1.000 69.69187 288 LEU D N 1
ATOM 12555 C CA . LEU D 1 288 ? 18.71745 88.11465 28.04633 1.000 68.23912 288 LEU D CA 1
ATOM 12556 C C . LEU D 1 288 ? 17.24160 88.42703 27.86037 1.000 65.03206 288 LEU D C 1
ATOM 12557 O O . LEU D 1 288 ? 16.65738 88.10214 26.81918 1.000 68.62133 288 LEU D O 1
ATOM 12562 N N . SER D 1 289 ? 16.62008 89.06996 28.84952 1.000 63.88870 289 SER D N 1
ATOM 12563 C CA . SER D 1 289 ? 15.17604 89.27519 28.75242 1.000 72.25604 289 SER D CA 1
ATOM 12564 C C . SER D 1 289 ? 14.81264 90.40435 27.79965 1.000 75.39071 289 SER D C 1
ATOM 12565 O O . SER D 1 289 ? 13.78040 90.33053 27.12356 1.000 77.44497 289 SER D O 1
ATOM 12568 N N . GLU D 1 290 ? 15.65248 91.43563 27.71549 1.000 77.85443 290 GLU D N 1
ATOM 12569 C CA . GLU D 1 290 ? 15.35519 92.54871 26.82413 1.000 71.57117 290 GLU D CA 1
ATOM 12570 C C . GLU D 1 290 ? 15.58779 92.16524 25.36778 1.000 75.12586 290 GLU D C 1
ATOM 12571 O O . GLU D 1 290 ? 14.83001 92.58141 24.48121 1.000 76.49830 290 GLU D O 1
ATOM 12573 N N . THR D 1 291 ? 16.61029 91.35021 25.10431 1.000 74.67705 291 THR D N 1
ATOM 12574 C CA . THR D 1 291 ? 16.89563 90.88151 23.75283 1.000 72.32603 291 THR D CA 1
ATOM 12575 C C . THR D 1 291 ? 16.01325 89.71215 23.32702 1.000 67.91711 291 THR D C 1
ATOM 12576 O O . THR D 1 291 ? 16.17781 89.21801 22.20857 1.000 74.71282 291 THR D O 1
ATOM 12580 N N . LYS D 1 292 ? 15.10509 89.25002 24.19065 1.000 70.01412 292 LYS D N 1
ATOM 12581 C CA . LYS D 1 292 ? 14.15929 88.17085 23.87938 1.000 73.25768 292 LYS D CA 1
ATOM 12582 C C . LYS D 1 292 ? 14.86023 86.84543 23.59103 1.000 67.12153 292 LYS D C 1
ATOM 12583 O O . LYS D 1 292 ? 14.34376 86.00739 22.84511 1.000 65.25043 292 LYS D O 1
ATOM 12589 N N . SER D 1 293 ? 16.01484 86.62098 24.20794 1.000 71.14320 293 SER D N 1
ATOM 12590 C CA . SER D 1 293 ? 16.71223 85.35674 24.04533 1.000 68.93425 293 SER D CA 1
ATOM 12591 C C . SER D 1 293 ? 16.15109 84.30441 25.00326 1.000 64.71694 293 SER D C 1
ATOM 12592 O O . SER D 1 293 ? 15.43032 84.61001 25.95863 1.000 66.63531 293 SER D O 1
ATOM 12595 N N . SER D 1 294 ? 16.51073 83.04817 24.74427 1.000 64.99741 294 SER D N 1
ATOM 12596 C CA . SER D 1 294 ? 15.99171 81.90886 25.48301 1.000 61.19374 294 SER D CA 1
ATOM 12597 C C . SER D 1 294 ? 17.10050 81.20423 26.25358 1.000 59.09935 294 SER D C 1
ATOM 12598 O O . SER D 1 294 ? 18.28614 81.31737 25.93215 1.000 54.51583 294 SER D O 1
ATOM 12601 N N . ILE D 1 295 ? 16.68548 80.46258 27.28011 1.000 65.81268 295 ILE D N 1
ATOM 12602 C CA . ILE D 1 295 ? 17.58209 79.70621 28.14440 1.000 61.20985 295 ILE D CA 1
ATOM 12603 C C . ILE D 1 295 ? 17.21836 78.23172 28.03327 1.000 58.88856 295 ILE D C 1
ATOM 12604 O O . ILE D 1 295 ? 16.03498 77.87307 28.02418 1.000 59.27865 295 ILE D O 1
ATOM 12609 N N . ALA D 1 296 ? 18.23617 77.37930 27.93937 1.000 57.05634 296 ALA D N 1
ATOM 12610 C CA . ALA D 1 296 ? 18.05870 75.93176 27.98554 1.000 58.45315 296 ALA D CA 1
ATOM 12611 C C . ALA D 1 296 ? 18.43472 75.44856 29.38270 1.000 56.70600 296 ALA D C 1
ATOM 12612 O O . ALA D 1 296 ? 19.61154 75.46382 29.75769 1.000 54.57624 296 ALA D O 1
ATOM 12614 N N . PHE D 1 297 ? 17.42748 75.05113 30.15611 1.000 54.85297 297 PHE D N 1
ATOM 12615 C CA . PHE D 1 297 ? 17.62381 74.53037 31.50464 1.000 57.38727 297 PHE D CA 1
ATOM 12616 C C . PHE D 1 297 ? 18.01404 73.05313 31.42233 1.000 57.18462 297 PHE D C 1
ATOM 12617 O O . PHE D 1 297 ? 17.23406 72.22961 30.92747 1.000 58.83931 297 PHE D O 1
ATOM 12625 N N . CYS D 1 298 ? 19.20659 72.71098 31.92371 1.000 52.30884 298 CYS D N 1
ATOM 12626 C CA . CYS D 1 298 ? 19.71701 71.33757 31.88855 1.000 54.62707 298 CYS D CA 1
ATOM 12627 C C . CYS D 1 298 ? 20.10740 70.92110 33.30093 1.000 55.97885 298 CYS D C 1
ATOM 12628 O O . CYS D 1 298 ? 21.27665 71.01893 33.68585 1.000 58.79999 298 CYS D O 1
ATOM 12631 N N . PRO D 1 299 ? 19.16154 70.40913 34.09081 1.000 53.70429 299 PRO D N 1
ATOM 12632 C CA . PRO D 1 299 ? 19.47233 70.14321 35.51149 1.000 59.10985 299 PRO D CA 1
ATOM 12633 C C . PRO D 1 299 ? 20.40748 68.96597 35.73751 1.000 56.68859 299 PRO D C 1
ATOM 12634 O O . PRO D 1 299 ? 21.28305 69.04124 36.61096 1.000 55.84698 299 PRO D O 1
ATOM 12638 N N . THR D 1 300 ? 20.25405 67.88187 34.96960 1.000 52.32223 300 THR D N 1
ATOM 12639 C CA . THR D 1 300 ? 21.04610 66.67446 35.20285 1.000 51.13354 300 THR D CA 1
ATOM 12640 C C . THR D 1 300 ? 22.51982 66.94468 34.94150 1.000 62.60917 300 THR D C 1
ATOM 12641 O O . THR D 1 300 ? 23.39374 66.59005 35.75026 1.000 63.54887 300 THR D O 1
ATOM 12645 N N . SER D 1 301 ? 22.80782 67.57434 33.80496 1.000 58.68259 301 SER D N 1
ATOM 12646 C CA . SER D 1 301 ? 24.17222 67.95900 33.52266 1.000 59.90590 301 SER D CA 1
ATOM 12647 C C . SER D 1 301 ? 24.67645 68.95713 34.55570 1.000 62.10019 301 SER D C 1
ATOM 12648 O O . SER D 1 301 ? 25.83598 68.89667 34.94720 1.000 62.55384 301 SER D O 1
ATOM 12651 N N . ASN D 1 302 ? 23.82035 69.84619 35.05713 1.000 60.13172 302 ASN D N 1
ATOM 12652 C CA . ASN D 1 302 ? 24.25081 70.76259 36.11149 1.000 61.80642 302 ASN D CA 1
ATOM 12653 C C . ASN D 1 302 ? 24.73543 69.98808 37.32588 1.000 65.95753 302 ASN D C 1
ATOM 12654 O O . ASN D 1 302 ? 25.76864 70.32127 37.91024 1.000 64.66250 302 ASN D O 1
ATOM 12659 N N . LEU D 1 303 ? 24.01263 68.93082 37.70269 1.000 67.54095 303 LEU D N 1
ATOM 12660 C CA . LEU D 1 303 ? 24.38844 68.15356 38.88290 1.000 64.07887 303 LEU D CA 1
ATOM 12661 C C . LEU D 1 303 ? 25.69035 67.38840 38.66291 1.000 62.13604 303 LEU D C 1
ATOM 12662 O O . LEU D 1 303 ? 26.67366 67.59262 39.38612 1.000 64.96106 303 LEU D O 1
ATOM 12667 N N . TYR D 1 304 ? 25.71085 66.50135 37.65884 1.000 59.78275 304 TYR D N 1
ATOM 12668 C CA . TYR D 1 304 ? 26.82994 65.56703 37.48460 1.000 66.80263 304 TYR D CA 1
ATOM 12669 C C . TYR D 1 304 ? 28.15603 66.29368 37.31915 1.000 64.41737 304 TYR D C 1
ATOM 12670 O O . TYR D 1 304 ? 29.21459 65.80032 37.71624 1.000 65.48392 304 TYR D O 1
ATOM 12679 N N . LEU D 1 305 ? 28.10586 67.43775 36.68214 1.000 62.00927 305 LEU D N 1
ATOM 12680 C CA . LEU D 1 305 ? 29.20044 68.32694 36.33049 1.000 66.22640 305 LEU D CA 1
ATOM 12681 C C . LEU D 1 305 ? 29.51716 69.32962 37.42764 1.000 67.98834 305 LEU D C 1
ATOM 12682 O O . LEU D 1 305 ? 30.48613 70.08690 37.30099 1.000 73.27097 305 LEU D O 1
ATOM 12687 N N . GLY D 1 306 ? 28.76755 69.28368 38.52872 1.000 65.31439 306 GLY D N 1
ATOM 12688 C CA . GLY D 1 306 ? 28.95248 70.19073 39.65600 1.000 68.69227 306 GLY D CA 1
ATOM 12689 C C . GLY D 1 306 ? 28.94103 71.65793 39.28325 1.000 69.13478 306 GLY D C 1
ATOM 12690 O O . GLY D 1 306 ? 29.62714 72.47127 39.91846 1.000 71.49568 306 GLY D O 1
ATOM 12691 N N . SER D 1 307 ? 28.18207 72.01645 38.25471 1.000 69.38948 307 SER D N 1
ATOM 12692 C CA . SER D 1 307 ? 28.16358 73.39264 37.79512 1.000 73.46130 307 SER D CA 1
ATOM 12693 C C . SER D 1 307 ? 27.39435 74.28776 38.75674 1.000 74.28447 307 SER D C 1
ATOM 12694 O O . SER D 1 307 ? 27.84044 75.39727 39.06952 1.000 70.17422 307 SER D O 1
ATOM 12697 N N . GLY D 1 308 ? 26.24967 73.82579 39.24863 1.000 65.59273 308 GLY D N 1
ATOM 12698 C CA . GLY D 1 308 ? 25.42879 74.62462 40.12989 1.000 62.10222 308 GLY D CA 1
ATOM 12699 C C . GLY D 1 308 ? 23.96908 74.40185 39.82835 1.000 65.96166 308 GLY D C 1
ATOM 12700 O O . GLY D 1 308 ? 23.60503 73.45666 39.13355 1.000 65.73032 308 GLY D O 1
ATOM 12701 N N . LEU D 1 309 ? 23.14154 75.29774 40.35423 1.000 67.04697 309 LEU D N 1
ATOM 12702 C CA . LEU D 1 309 ? 21.69145 75.17314 40.30071 1.000 67.92201 309 LEU D CA 1
ATOM 12703 C C . LEU D 1 309 ? 21.10871 76.37248 39.56333 1.000 73.25946 309 LEU D C 1
ATOM 12704 O O . LEU D 1 309 ? 21.33342 77.52232 39.96021 1.000 68.36646 309 LEU D O 1
ATOM 12706 N N . PHE D 1 310 ? 20.38147 76.10311 38.48170 1.000 69.42856 310 PHE D N 1
ATOM 12707 C CA . PHE D 1 310 ? 19.76945 77.16616 37.69721 1.000 64.32307 310 PHE D CA 1
ATOM 12708 C C . PHE D 1 310 ? 18.60923 77.79587 38.45905 1.000 67.90151 310 PHE D C 1
ATOM 12709 O O . PHE D 1 310 ? 17.78147 77.09845 39.05102 1.000 71.95508 310 PHE D O 1
ATOM 12717 N N . ASN D 1 311 ? 18.54659 79.12861 38.43080 1.000 66.16907 311 ASN D N 1
ATOM 12718 C CA . ASN D 1 311 ? 17.55513 79.89064 39.19543 1.000 62.22538 311 ASN D CA 1
ATOM 12719 C C . ASN D 1 311 ? 16.30846 80.12492 38.33980 1.000 64.15974 311 ASN D C 1
ATOM 12720 O O . ASN D 1 311 ? 16.15225 81.15198 37.67552 1.000 65.02117 311 ASN D O 1
ATOM 12725 N N . LEU D 1 312 ? 15.41892 79.12334 38.32916 1.000 57.05894 312 LEU D N 1
ATOM 12726 C CA . LEU D 1 312 ? 14.19035 79.23124 37.54419 1.000 61.80060 312 LEU D CA 1
ATOM 12727 C C . LEU D 1 312 ? 13.29032 80.34043 38.06601 1.000 69.23643 312 LEU D C 1
ATOM 12728 O O . LEU D 1 312 ? 12.57788 80.98923 37.28830 1.000 74.81029 312 LEU D O 1
ATOM 12733 N N . LYS D 1 313 ? 13.31022 80.57865 39.37386 1.000 66.66883 313 LYS D N 1
ATOM 12734 C CA . LYS D 1 313 ? 12.50745 81.66323 39.92287 1.000 69.27190 313 LYS D CA 1
ATOM 12735 C C . LYS D 1 313 ? 12.97466 83.02513 39.41022 1.000 69.78395 313 LYS D C 1
ATOM 12736 O O . LYS D 1 313 ? 12.14841 83.87952 39.09428 1.000 73.08749 313 LYS D O 1
ATOM 12738 N N . LYS D 1 314 ? 14.28697 83.26415 39.31255 1.000 66.56508 314 LYS D N 1
ATOM 12739 C CA . LYS D 1 314 ? 14.73583 84.54643 38.74889 1.000 70.09643 314 LYS D CA 1
ATOM 12740 C C . LYS D 1 314 ? 14.29761 84.68453 37.29256 1.000 74.48844 314 LYS D C 1
ATOM 12741 O O . LYS D 1 314 ? 13.97117 85.78645 36.81891 1.000 75.29562 314 LYS D O 1
ATOM 12747 N N . ALA D 1 315 ? 14.30382 83.55588 36.57744 1.000 72.60334 315 ALA D N 1
ATOM 12748 C CA . ALA D 1 315 ? 13.97538 83.51455 35.16216 1.000 73.34145 315 ALA D CA 1
ATOM 12749 C C . ALA D 1 315 ? 12.51421 83.84511 34.91879 1.000 73.47955 315 ALA D C 1
ATOM 12750 O O . ALA D 1 315 ? 12.18876 84.56243 33.96728 1.000 73.43059 315 ALA D O 1
ATOM 12752 N N . TRP D 1 316 ? 11.61993 83.32652 35.76175 1.000 72.66986 316 TRP D N 1
ATOM 12753 C CA . TRP D 1 316 ? 10.22068 83.72316 35.66566 1.000 66.86850 316 TRP D CA 1
ATOM 12754 C C . TRP D 1 316 ? 10.05324 85.20539 35.99154 1.000 73.89796 316 TRP D C 1
ATOM 12755 O O . TRP D 1 316 ? 9.32495 85.92364 35.29577 1.000 77.87887 316 TRP D O 1
ATOM 12766 N N . GLN D 1 317 ? 10.72877 85.68311 37.04210 1.000 70.65041 317 GLN D N 1
ATOM 12767 C CA . GLN D 1 317 ? 10.61886 87.09022 37.41520 1.000 72.46555 317 GLN D CA 1
ATOM 12768 C C . GLN D 1 317 ? 11.18383 87.99571 36.32759 1.000 77.06894 317 GLN D C 1
ATOM 12769 O O . GLN D 1 317 ? 10.58335 89.02342 35.99213 1.000 80.53095 317 GLN D O 1
ATOM 12771 N N . LYS D 1 318 ? 12.33308 87.63005 35.75910 1.000 76.78499 318 LYS D N 1
ATOM 12772 C CA . LYS D 1 318 ? 12.92538 88.41024 34.68166 1.000 66.40495 318 LYS D CA 1
ATOM 12773 C C . LYS D 1 318 ? 12.24402 88.16728 33.33967 1.000 74.62294 318 LYS D C 1
ATOM 12774 O O . LYS D 1 318 ? 12.63735 88.78896 32.34865 1.000 71.25061 318 LYS D O 1
ATOM 12778 N N . LYS D 1 319 ? 11.23077 87.29499 33.29130 1.000 72.38251 319 LYS D N 1
ATOM 12779 C CA . LYS D 1 319 ? 10.45165 87.02486 32.07703 1.000 72.56792 319 LYS D CA 1
ATOM 12780 C C . LYS D 1 319 ? 11.32553 86.54315 30.91408 1.000 75.65591 319 LYS D C 1
ATOM 12781 O O . LYS D 1 319 ? 11.19333 87.00164 29.77602 1.000 74.33993 319 LYS D O 1
ATOM 12787 N N . VAL D 1 320 ? 12.21808 85.59508 31.20323 1.000 76.20951 320 VAL D N 1
ATOM 12788 C CA . VAL D 1 320 ? 13.07227 84.97587 30.19160 1.000 69.99705 320 VAL D CA 1
ATOM 12789 C C . VAL D 1 320 ? 12.47439 83.63477 29.78686 1.000 66.61642 320 VAL D C 1
ATOM 12790 O O . VAL D 1 320 ? 12.08858 82.83274 30.64712 1.000 68.79498 320 VAL D O 1
ATOM 12794 N N . LYS D 1 321 ? 12.38601 83.39312 28.47912 1.000 69.68270 321 LYS D N 1
ATOM 12795 C CA . LYS D 1 321 ? 11.86522 82.12267 27.99288 1.000 66.36558 321 LYS D CA 1
ATOM 12796 C C . LYS D 1 321 ? 12.84696 81.00703 28.32703 1.000 63.40039 321 LYS D C 1
ATOM 12797 O O . LYS D 1 321 ? 14.04157 81.10755 28.02709 1.000 62.23215 321 LYS D O 1
ATOM 12803 N N . VAL D 1 322 ? 12.34182 79.94397 28.94981 1.000 58.06939 322 VAL D N 1
ATOM 12804 C CA . VAL D 1 322 ? 13.15517 78.80961 29.37256 1.000 61.08502 322 VAL D CA 1
ATOM 12805 C C . VAL D 1 322 ? 12.53927 77.52655 28.82718 1.000 56.60990 322 VAL D C 1
ATOM 12806 O O . VAL D 1 322 ? 11.32107 77.33009 28.91184 1.000 48.79297 322 VAL D O 1
ATOM 12810 N N . GLY D 1 323 ? 13.38447 76.65879 28.26104 1.000 60.12622 323 GLY D N 1
ATOM 12811 C CA . GLY D 1 323 ? 12.99447 75.31765 27.89017 1.000 56.02704 323 GLY D CA 1
ATOM 12812 C C . GLY D 1 323 ? 13.90383 74.29556 28.55936 1.000 52.85570 323 GLY D C 1
ATOM 12813 O O . GLY D 1 323 ? 14.95108 74.63370 29.12917 1.000 55.76216 323 GLY D O 1
ATOM 12814 N N . MET D 1 324 ? 13.49336 73.03257 28.48262 1.000 57.55845 324 MET D N 1
ATOM 12815 C CA . MET D 1 324 ? 14.22008 71.94538 29.12591 1.000 53.53319 324 MET D CA 1
ATOM 12816 C C . MET D 1 324 ? 15.10184 71.23579 28.11041 1.000 51.43415 324 MET D C 1
ATOM 12817 O O . MET D 1 324 ? 14.64420 70.89211 27.01618 1.000 54.69637 324 MET D O 1
ATOM 12822 N N . GLY D 1 325 ? 16.34901 70.99100 28.48816 1.000 50.13535 325 GLY D N 1
ATOM 12823 C CA . GLY D 1 325 ? 17.25741 70.22788 27.65738 1.000 58.32088 325 GLY D CA 1
ATOM 12824 C C . GLY D 1 325 ? 17.91051 69.11881 28.45284 1.000 52.07474 325 GLY D C 1
ATOM 12825 O O . GLY D 1 325 ? 18.16229 69.24722 29.65030 1.000 54.17426 325 GLY D O 1
ATOM 12826 N N . THR D 1 326 ? 18.21354 68.02686 27.75522 1.000 55.64883 326 THR D N 1
ATOM 12827 C CA . THR D 1 326 ? 18.87982 66.90216 28.39679 1.000 52.52571 326 THR D CA 1
ATOM 12828 C C . THR D 1 326 ? 20.39289 67.07112 28.46853 1.000 53.12940 326 THR D C 1
ATOM 12829 O O . THR D 1 326 ? 21.01907 66.47565 29.35286 1.000 54.50629 326 THR D O 1
ATOM 12833 N N . ASP D 1 327 ? 20.97784 67.90075 27.59864 1.000 55.73287 327 ASP D N 1
ATOM 12834 C CA . ASP D 1 327 ? 22.43335 67.99223 27.40943 1.000 59.20333 327 ASP D CA 1
ATOM 12835 C C . ASP D 1 327 ? 23.05938 66.59821 27.43357 1.000 55.42140 327 ASP D C 1
ATOM 12836 O O . ASP D 1 327 ? 24.00201 66.31316 28.17674 1.000 48.08029 327 ASP D O 1
ATOM 12841 N N . ILE D 1 328 ? 22.47402 65.70991 26.62174 1.000 56.86160 328 ILE D N 1
ATOM 12842 C CA . ILE D 1 328 ? 22.99426 64.35725 26.46259 1.000 54.99603 328 ILE D CA 1
ATOM 12843 C C . ILE D 1 328 ? 24.47646 64.39497 26.14544 1.000 57.37145 328 ILE D C 1
ATOM 12844 O O . ILE D 1 328 ? 24.96517 65.29221 25.45064 1.000 49.12289 328 ILE D O 1
ATOM 12849 N N . GLY D 1 329 ? 25.19561 63.40904 26.67748 1.000 64.90994 329 GLY D N 1
ATOM 12850 C CA . GLY D 1 329 ? 26.62546 63.48288 26.84784 1.000 60.18452 329 GLY D CA 1
ATOM 12851 C C . GLY D 1 329 ? 26.89780 63.65263 28.32121 1.000 59.58192 329 GLY D C 1
ATOM 12852 O O . GLY D 1 329 ? 27.11615 62.69708 29.06825 1.000 62.24065 329 GLY D O 1
ATOM 12853 N N . ALA D 1 330 ? 26.85673 64.90414 28.73896 1.000 60.61739 330 ALA D N 1
ATOM 12854 C CA . ALA D 1 330 ? 27.04195 65.23981 30.13521 1.000 59.70968 330 ALA D CA 1
ATOM 12855 C C . ALA D 1 330 ? 25.85414 64.77978 30.98161 1.000 59.89863 330 ALA D C 1
ATOM 12856 O O . ALA D 1 330 ? 26.03027 64.26825 32.09617 1.000 57.51369 330 ALA D O 1
ATOM 12858 N N . GLY D 1 331 ? 24.63647 64.96473 30.46654 1.000 61.18862 331 GLY D N 1
ATOM 12859 C CA . GLY D 1 331 ? 23.46962 64.33051 31.04279 1.000 62.58486 331 GLY D CA 1
ATOM 12860 C C . GLY D 1 331 ? 23.40924 62.85156 30.69925 1.000 62.95890 331 GLY D C 1
ATOM 12861 O O . GLY D 1 331 ? 24.07850 62.37210 29.78509 1.000 63.16957 331 GLY D O 1
ATOM 12862 N N . THR D 1 332 ? 22.60412 62.10531 31.45425 1.000 63.79205 332 THR D N 1
ATOM 12863 C CA . THR D 1 332 ? 22.59393 60.65689 31.31889 1.000 63.09204 332 THR D CA 1
ATOM 12864 C C . THR D 1 332 ? 21.36476 60.08890 30.62218 1.000 61.96218 332 THR D C 1
ATOM 12865 O O . THR D 1 332 ? 21.39378 58.91645 30.23264 1.000 66.00926 332 THR D O 1
ATOM 12869 N N . THR D 1 333 ? 20.31889 60.87909 30.39215 1.000 58.55980 333 THR D N 1
ATOM 12870 C CA . THR D 1 333 ? 19.07717 60.33882 29.85211 1.000 55.83592 333 THR D CA 1
ATOM 12871 C C . THR D 1 333 ? 18.54288 61.19383 28.71390 1.000 52.66197 333 THR D C 1
ATOM 12872 O O . THR D 1 333 ? 18.67820 62.42099 28.72160 1.000 54.88252 333 THR D O 1
ATOM 12876 N N . PHE D 1 334 ? 17.94924 60.52242 27.72663 1.000 52.89033 334 PHE D N 1
ATOM 12877 C CA . PHE D 1 334 ? 17.20542 61.17380 26.65739 1.000 54.66373 334 PHE D CA 1
ATOM 12878 C C . PHE D 1 334 ? 15.78058 61.53792 27.05813 1.000 53.76948 334 PHE D C 1
ATOM 12879 O O . PHE D 1 334 ? 15.09782 62.22098 26.28721 1.000 54.30031 334 PHE D O 1
ATOM 12887 N N . ASN D 1 335 ? 15.31400 61.10253 28.22795 1.000 50.64655 335 ASN D N 1
ATOM 12888 C CA . ASN D 1 335 ? 13.89182 61.14541 28.55626 1.000 48.84212 335 ASN D CA 1
ATOM 12889 C C . ASN D 1 335 ? 13.51862 62.46393 29.22450 1.000 48.95446 335 ASN D C 1
ATOM 12890 O O . ASN D 1 335 ? 14.12358 62.85397 30.22903 1.000 53.32980 335 ASN D O 1
ATOM 12895 N N . MET D 1 336 ? 12.50810 63.14084 28.66992 1.000 48.50237 336 MET D N 1
ATOM 12896 C CA . MET D 1 336 ? 12.08967 64.43517 29.20862 1.000 58.13419 336 MET D CA 1
ATOM 12897 C C . MET D 1 336 ? 11.42333 64.30295 30.57840 1.000 50.85486 336 MET D C 1
ATOM 12898 O O . MET D 1 336 ? 11.57801 65.19388 31.42700 1.000 50.43391 336 MET D O 1
ATOM 12903 N N . LEU D 1 337 ? 10.69115 63.20656 30.81454 1.000 48.46476 337 LEU D N 1
ATOM 12904 C CA . LEU D 1 337 ? 10.06727 62.98757 32.11967 1.000 51.73249 337 LEU D CA 1
ATOM 12905 C C . LEU D 1 337 ? 11.11042 62.95308 33.23119 1.000 53.51174 337 LEU D C 1
ATOM 12906 O O . LEU D 1 337 ? 10.97490 63.63957 34.25080 1.000 53.47365 337 LEU D O 1
ATOM 12911 N N . GLN D 1 338 ? 12.16901 62.16160 33.04243 1.000 52.20845 338 GLN D N 1
ATOM 12912 C CA . GLN D 1 338 ? 13.23266 62.08665 34.03642 1.000 46.81614 338 GLN D CA 1
ATOM 12913 C C . GLN D 1 338 ? 13.97722 63.41103 34.16081 1.000 51.49845 338 GLN D C 1
ATOM 12914 O O . GLN D 1 338 ? 14.38792 63.78879 35.26809 1.000 50.23382 338 GLN D O 1
ATOM 12920 N N . THR D 1 339 ? 14.14261 64.13620 33.04887 1.000 49.52037 339 THR D N 1
ATOM 12921 C CA . THR D 1 339 ? 14.75284 65.46054 33.11656 1.000 51.64841 339 THR D CA 1
ATOM 12922 C C . THR D 1 339 ? 13.95941 66.38458 34.03701 1.000 53.00473 339 THR D C 1
ATOM 12923 O O . THR D 1 339 ? 14.52819 67.06638 34.89941 1.000 49.12535 339 THR D O 1
ATOM 12927 N N . LEU D 1 340 ? 12.63526 66.39357 33.89319 1.000 52.72477 340 LEU D N 1
ATOM 12928 C CA . LEU D 1 340 ? 11.82759 67.25734 34.74769 1.000 53.17372 340 LEU D CA 1
ATOM 12929 C C . LEU D 1 340 ? 11.77423 66.75390 36.18330 1.000 55.27632 340 LEU D C 1
ATOM 12930 O O . LEU D 1 340 ? 11.67516 67.56008 37.11140 1.000 51.78137 340 LEU D O 1
ATOM 12935 N N . ASN D 1 341 ? 11.82593 65.43770 36.38822 1.000 54.01827 341 ASN D N 1
ATOM 12936 C CA . ASN D 1 341 ? 11.95134 64.90772 37.74449 1.000 54.45218 341 ASN D CA 1
ATOM 12937 C C . ASN D 1 341 ? 13.20712 65.44583 38.43072 1.000 54.69402 341 ASN D C 1
ATOM 12938 O O . ASN D 1 341 ? 13.16242 65.90391 39.58436 1.000 54.90185 341 ASN D O 1
ATOM 12943 N N . GLU D 1 342 ? 14.33738 65.43600 37.71668 1.000 52.59418 342 GLU D N 1
ATOM 12944 C CA . GLU D 1 342 ? 15.56343 65.97348 38.30165 1.000 53.35039 342 GLU D CA 1
ATOM 12945 C C . GLU D 1 342 ? 15.45365 67.47842 38.51596 1.000 50.49255 342 GLU D C 1
ATOM 12946 O O . GLU D 1 342 ? 15.96070 68.01082 39.51385 1.000 53.39676 342 GLU D O 1
ATOM 12952 N N . ALA D 1 343 ? 14.79098 68.17767 37.59067 1.000 54.29660 343 ALA D N 1
ATOM 12953 C CA . ALA D 1 343 ? 14.53420 69.60033 37.78570 1.000 55.35885 343 ALA D CA 1
ATOM 12954 C C . ALA D 1 343 ? 13.71416 69.84571 39.04821 1.000 57.63159 343 ALA D C 1
ATOM 12955 O O . ALA D 1 343 ? 13.99962 70.77455 39.80983 1.000 56.99957 343 ALA D O 1
ATOM 12957 N N . TYR D 1 344 ? 12.69161 69.02238 39.28648 1.000 47.46730 344 TYR D N 1
ATOM 12958 C CA . TYR D 1 344 ? 11.89050 69.16791 40.49614 1.000 55.19331 344 TYR D CA 1
ATOM 12959 C C . TYR D 1 344 ? 12.74891 68.99184 41.73766 1.000 60.49007 344 TYR D C 1
ATOM 12960 O O . TYR D 1 344 ? 12.59723 69.73630 42.71342 1.000 53.45067 344 TYR D O 1
ATOM 12969 N N . LYS D 1 345 ? 13.66399 68.01467 41.71991 1.000 55.04934 345 LYS D N 1
ATOM 12970 C CA . LYS D 1 345 ? 14.52396 67.82361 42.88913 1.000 55.58523 345 LYS D CA 1
ATOM 12971 C C . LYS D 1 345 ? 15.45174 69.01964 43.11685 1.000 57.27708 345 LYS D C 1
ATOM 12972 O O . LYS D 1 345 ? 15.56343 69.52336 44.24349 1.000 58.92099 345 LYS D O 1
ATOM 12978 N N . VAL D 1 346 ? 16.12575 69.49477 42.06226 1.000 52.54364 346 VAL D N 1
ATOM 12979 C CA . VAL D 1 346 ? 17.04069 70.62991 42.23033 1.000 62.34185 346 VAL D CA 1
ATOM 12980 C C . VAL D 1 346 ? 16.28340 71.87907 42.68267 1.000 62.83424 346 VAL D C 1
ATOM 12981 O O . VAL D 1 346 ? 16.73802 72.61767 43.57234 1.000 66.00326 346 VAL D O 1
ATOM 12985 N N . LEU D 1 347 ? 15.10462 72.12415 42.10537 1.000 58.24436 347 LEU D N 1
ATOM 12986 C CA . LEU D 1 347 ? 14.35855 73.32083 42.46816 1.000 62.36520 347 LEU D CA 1
ATOM 12987 C C . LEU D 1 347 ? 13.79937 73.20087 43.88059 1.000 64.53364 347 LEU D C 1
ATOM 12988 O O . LEU D 1 347 ? 13.745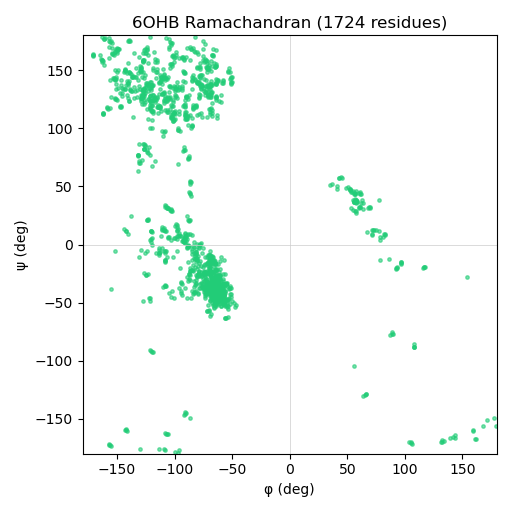61 74.19396 44.61355 1.000 69.11773 347 LEU D O 1
ATOM 12993 N N . GLN D 1 348 ? 13.40398 71.99009 44.29178 1.000 63.89952 348 GLN D N 1
ATOM 12994 C CA . GLN D 1 348 ? 13.02910 71.76506 45.68383 1.000 67.72584 348 GLN D CA 1
ATOM 12995 C C . GLN D 1 348 ? 14.19620 72.08342 46.60421 1.000 63.34432 348 GLN D C 1
ATOM 12996 O O . GLN D 1 348 ? 14.00385 72.59634 47.71201 1.000 66.07133 348 GLN D O 1
ATOM 13002 N N . LEU D 1 349 ? 15.41829 71.77051 46.16324 1.000 67.00986 349 LEU D N 1
ATOM 13003 C CA . LEU D 1 349 ? 16.59598 72.17080 46.92789 1.000 66.92033 349 LEU D CA 1
ATOM 13004 C C . LEU D 1 349 ? 16.73987 73.68973 46.96664 1.000 65.67772 349 LEU D C 1
ATOM 13005 O O . LEU D 1 349 ? 17.31282 74.23563 47.91765 1.000 60.54923 349 LEU D O 1
ATOM 13007 N N . GLN D 1 350 ? 16.22325 74.38817 45.95561 1.000 70.48128 350 GLN D N 1
ATOM 13008 C CA . GLN D 1 350 ? 16.22699 75.84932 45.96089 1.000 69.98882 350 GLN D CA 1
ATOM 13009 C C . GLN D 1 350 ? 14.97745 76.46174 46.59795 1.000 69.55189 350 GLN D C 1
ATOM 13010 O O . GLN D 1 350 ? 14.81414 77.68523 46.55676 1.000 66.50719 350 GLN D O 1
ATOM 13016 N N . GLY D 1 351 ? 14.09593 75.65335 47.18448 1.000 71.31611 351 GLY D N 1
ATOM 13017 C CA . GLY D 1 351 ? 12.85811 76.16297 47.73471 1.000 73.59902 351 GLY D CA 1
ATOM 13018 C C . GLY D 1 351 ? 11.77882 76.45306 46.71584 1.000 74.72223 351 GLY D C 1
ATOM 13019 O O . GLY D 1 351 ? 10.62203 76.67068 47.10463 1.000 69.04003 351 GLY D O 1
ATOM 13020 N N . TYR D 1 352 ? 12.11578 76.47799 45.43009 1.000 70.08154 352 TYR D N 1
ATOM 13021 C CA . TYR D 1 352 ? 11.10652 76.57076 44.38658 1.000 67.42609 352 TYR D CA 1
ATOM 13022 C C . TYR D 1 352 ? 10.33928 75.25746 44.29946 1.000 65.99522 352 TYR D C 1
ATOM 13023 O O . TYR D 1 352 ? 10.93687 74.18131 44.20651 1.000 69.15472 352 TYR D O 1
ATOM 13032 N N . ARG D 1 353 ? 9.01508 75.34360 44.33303 1.000 65.43639 353 ARG D N 1
ATOM 13033 C CA . ARG D 1 353 ? 8.14911 74.18454 44.16275 1.000 65.32566 353 ARG D CA 1
ATOM 13034 C C . ARG D 1 353 ? 7.70756 74.11897 42.70559 1.000 69.82060 353 ARG D C 1
ATOM 13035 O O . ARG D 1 353 ? 7.00917 75.01768 42.22540 1.000 75.38216 353 ARG D O 1
ATOM 13037 N N . LEU D 1 354 ? 8.13395 73.07411 41.99943 1.000 70.65795 354 LEU D N 1
ATOM 13038 C CA . LEU D 1 354 ? 7.72935 72.85520 40.61390 1.000 62.41322 354 LEU D CA 1
ATOM 13039 C C . LEU D 1 354 ? 6.47301 71.99039 40.59398 1.000 66.41311 354 LEU D C 1
ATOM 13040 O O . LEU D 1 354 ? 6.51654 70.80922 40.95336 1.000 69.81453 354 LEU D O 1
ATOM 13045 N N . SER D 1 355 ? 5.35362 72.58340 40.18849 1.000 67.58444 355 SER D N 1
ATOM 13046 C CA . SER D 1 355 ? 4.09647 71.85894 40.07504 1.000 68.74511 355 SER D CA 1
ATOM 13047 C C . SER D 1 355 ? 4.12177 70.91364 38.87449 1.000 67.26637 355 SER D C 1
ATOM 13048 O O . SER D 1 355 ? 4.91563 71.06941 37.94223 1.000 62.80921 355 SER D O 1
ATOM 13051 N N . ALA D 1 356 ? 3.24229 69.90766 38.91572 1.000 58.99073 356 ALA D N 1
ATOM 13052 C CA . ALA D 1 356 ? 3.12392 68.98402 37.79013 1.000 60.03296 356 ALA D CA 1
ATOM 13053 C C . ALA D 1 356 ? 2.67728 69.70079 36.51915 1.000 66.11868 356 ALA D C 1
ATOM 13054 O O . ALA D 1 356 ? 3.18033 69.40908 35.42320 1.000 63.47047 356 ALA D O 1
ATOM 13056 N N . TYR D 1 357 ? 1.74369 70.65364 36.64826 1.000 68.20342 357 TYR D N 1
ATOM 13057 C CA . TYR D 1 357 ? 1.29925 71.42957 35.49262 1.000 59.05680 357 TYR D CA 1
ATOM 13058 C C . TYR D 1 357 ? 2.45995 72.18014 34.85895 1.000 56.20421 357 TYR D C 1
ATOM 13059 O O . TYR D 1 357 ? 2.60765 72.19518 33.63050 1.000 58.73962 357 TYR D O 1
ATOM 13068 N N . GLU D 1 358 ? 3.29504 72.80871 35.68754 1.000 51.63830 358 GLU D N 1
ATOM 13069 C CA . GLU D 1 358 ? 4.43212 73.56310 35.17594 1.000 54.94271 358 GLU D CA 1
ATOM 13070 C C . GLU D 1 358 ? 5.42804 72.65537 34.46657 1.000 62.03668 358 GLU D C 1
ATOM 13071 O O . GLU D 1 358 ? 5.98432 73.02722 33.42594 1.000 60.23186 358 GLU D O 1
ATOM 13077 N N . ALA D 1 359 ? 5.68644 71.47124 35.02959 1.000 57.74728 359 ALA D N 1
ATOM 13078 C CA . ALA D 1 359 ? 6.60524 70.53264 34.39388 1.000 60.97814 359 ALA D CA 1
ATOM 13079 C C . ALA D 1 359 ? 6.07746 70.10232 33.03248 1.000 53.47098 359 ALA D C 1
ATOM 13080 O O . ALA D 1 359 ? 6.80948 70.11644 32.03337 1.000 50.42502 359 ALA D O 1
ATOM 13082 N N . PHE D 1 360 ? 4.79476 69.73755 32.96944 1.000 48.63198 360 PHE D N 1
ATOM 13083 C CA . PHE D 1 360 ? 4.20962 69.36544 31.68568 1.000 53.44215 360 PHE D CA 1
ATOM 13084 C C . PHE D 1 360 ? 4.29815 70.51634 30.68743 1.000 55.59927 360 PHE D C 1
ATOM 13085 O O . PHE D 1 360 ? 4.54957 70.29708 29.49622 1.000 53.27301 360 PHE D O 1
ATOM 13093 N N . TYR D 1 361 ? 4.08329 71.74985 31.15493 1.000 57.42683 361 TYR D N 1
ATOM 13094 C CA . TYR D 1 361 ? 4.17347 72.91247 30.27594 1.000 55.73311 361 TYR D CA 1
ATOM 13095 C C . TYR D 1 361 ? 5.58469 73.07134 29.72043 1.000 56.14768 361 TYR D C 1
ATOM 13096 O O . TYR D 1 361 ? 5.77688 73.24437 28.51020 1.000 51.63433 361 TYR D O 1
ATOM 13105 N N . LEU D 1 362 ? 6.58891 72.99778 30.59483 1.000 55.69017 362 LEU D N 1
ATOM 13106 C CA . LEU D 1 362 ? 7.97102 73.14073 30.15101 1.000 54.48051 362 LEU D CA 1
ATOM 13107 C C . LEU D 1 362 ? 8.37882 72.01924 29.20245 1.000 58.85389 362 LEU D C 1
ATOM 13108 O O . LEU D 1 362 ? 9.25215 72.21550 28.34801 1.000 62.60311 362 LEU D O 1
ATOM 13113 N N . ALA D 1 363 ? 7.77115 70.83873 29.33881 1.000 55.78528 363 ALA D N 1
ATOM 13114 C CA . ALA D 1 363 ? 8.10377 69.73412 28.44478 1.000 57.93562 363 ALA D CA 1
ATOM 13115 C C . ALA D 1 363 ? 7.50500 69.90269 27.05327 1.000 58.47927 363 ALA D C 1
ATOM 13116 O O . ALA D 1 363 ? 8.04777 69.36410 26.08162 1.000 63.32483 363 ALA D O 1
ATOM 13118 N N . THR D 1 364 ? 6.40562 70.64316 26.92762 1.000 57.64178 364 THR D N 1
ATOM 13119 C CA . THR D 1 364 ? 5.70389 70.70897 25.65219 1.000 57.97025 364 THR D CA 1
ATOM 13120 C C . THR D 1 364 ? 5.63892 72.12824 25.09706 1.000 59.35624 364 THR D C 1
ATOM 13121 O O . THR D 1 364 ? 6.55650 72.56737 24.39446 1.000 61.81014 364 THR D O 1
ATOM 13125 N N . LEU D 1 365 ? 4.56301 72.85569 25.40606 1.000 58.67940 365 LEU D N 1
ATOM 13126 C CA . LEU D 1 365 ? 4.35713 74.15503 24.77490 1.000 60.48244 365 LEU D CA 1
ATOM 13127 C C . LEU D 1 365 ? 5.37873 75.18163 25.24613 1.000 56.16823 365 LEU D C 1
ATOM 13128 O O . LEU D 1 365 ? 5.79283 76.03918 24.45951 1.000 58.12294 365 LEU D O 1
ATOM 13133 N N . GLY D 1 366 ? 5.78826 75.12214 26.51562 1.000 51.90038 366 GLY D N 1
ATOM 13134 C CA . GLY D 1 366 ? 6.82493 76.02802 26.98701 1.000 54.69069 366 GLY D CA 1
ATOM 13135 C C . GLY D 1 366 ? 8.13541 75.85254 26.24156 1.000 59.41986 366 GLY D C 1
ATOM 13136 O O . GLY D 1 366 ? 8.80881 76.83187 25.90781 1.000 60.88137 366 GLY D O 1
ATOM 13137 N N . GLY D 1 367 ? 8.51012 74.60246 25.95870 1.000 57.79015 367 GLY D N 1
ATOM 13138 C CA . GLY D 1 367 ? 9.70735 74.36391 25.16931 1.000 61.48725 367 GLY D CA 1
ATOM 13139 C C . GLY D 1 367 ? 9.57744 74.89222 23.75395 1.000 57.95655 367 GLY D C 1
ATOM 13140 O O . GLY D 1 367 ? 10.50855 75.50232 23.21729 1.000 55.98625 367 GLY D O 1
ATOM 13141 N N . ALA D 1 368 ? 8.42316 74.65306 23.12592 1.000 57.87480 368 ALA D N 1
ATOM 13142 C CA . ALA D 1 368 ? 8.16711 75.21573 21.80492 1.000 60.49801 368 ALA D CA 1
ATOM 13143 C C . ALA D 1 368 ? 8.29612 76.73433 21.82001 1.000 57.45049 368 ALA D C 1
ATOM 13144 O O . ALA D 1 368 ? 8.89352 77.32418 20.91169 1.000 57.91190 368 ALA D O 1
ATOM 13146 N N . LYS D 1 369 ? 7.75667 77.38109 22.85713 1.000 61.10489 369 LYS D N 1
ATOM 13147 C CA . LYS D 1 369 ? 7.85504 78.83289 22.96579 1.000 62.65588 369 LYS D CA 1
ATOM 13148 C C . LYS D 1 369 ? 9.30396 79.27504 23.11826 1.000 57.47541 369 LYS D C 1
ATOM 13149 O O . LYS D 1 369 ? 9.73419 80.24817 22.48857 1.000 64.43850 369 LYS D O 1
ATOM 13152 N N . SER D 1 370 ? 10.07680 78.56700 23.94487 1.000 57.79077 370 SER D N 1
ATOM 13153 C CA . SER D 1 370 ? 11.48603 78.91349 24.09745 1.000 59.34957 370 SER D CA 1
ATOM 13154 C C . SER D 1 370 ? 12.24830 78.75153 22.78797 1.000 53.69852 370 SER D C 1
ATOM 13155 O O . SER D 1 370 ? 13.21257 79.48522 22.53949 1.000 57.00679 370 SER D O 1
ATOM 13158 N N . LEU D 1 371 ? 11.83484 77.81004 21.93872 1.000 52.08837 371 LEU D N 1
ATOM 13159 C CA . LEU D 1 371 ? 12.44881 77.64543 20.62538 1.000 56.40656 371 LEU D CA 1
ATOM 13160 C C . LEU D 1 371 ? 11.78720 78.49033 19.54470 1.000 58.96450 371 LEU D C 1
ATOM 13161 O O . LEU D 1 371 ? 12.25720 78.48250 18.40083 1.000 54.29996 371 LEU D O 1
ATOM 13166 N N . GLY D 1 372 ? 10.72741 79.22438 19.87867 1.000 61.32994 372 GLY D N 1
ATOM 13167 C CA . GLY D 1 372 ? 9.99787 79.98631 18.88333 1.000 56.61814 372 GLY D CA 1
ATOM 13168 C C . GLY D 1 372 ? 9.21014 79.14913 17.90232 1.000 57.25701 372 GLY D C 1
ATOM 13169 O O . GLY D 1 372 ? 9.05822 79.54637 16.74420 1.000 64.52127 372 GLY D O 1
ATOM 13170 N N . LEU D 1 373 ? 8.70212 77.99438 18.33423 1.000 59.75696 373 LEU D N 1
ATOM 13171 C CA . LEU D 1 373 ? 7.91253 77.11694 17.47853 1.000 55.46755 373 LEU D CA 1
ATOM 13172 C C . LEU D 1 373 ? 6.50867 76.88728 18.01995 1.000 58.95120 373 LEU D C 1
ATOM 13173 O O . LEU D 1 373 ? 5.80326 76.00271 17.52010 1.000 60.19767 373 LEU D O 1
ATOM 13178 N N . ASP D 1 374 ? 6.08097 77.66268 19.02147 1.000 63.32486 374 ASP D N 1
ATOM 13179 C CA . ASP D 1 374 ? 4.78948 77.42626 19.66169 1.000 63.49509 374 ASP D CA 1
ATOM 13180 C C . ASP D 1 374 ? 3.61103 77.63504 18.72116 1.000 64.99581 374 ASP D C 1
ATOM 13181 O O . ASP D 1 374 ? 2.49584 77.22200 19.05381 1.000 61.25275 374 ASP D O 1
ATOM 13186 N N . ASP D 1 375 ? 3.81769 78.29505 17.57886 1.000 70.59866 375 ASP D N 1
ATOM 13187 C CA . ASP D 1 375 ? 2.78022 78.39793 16.55806 1.000 68.15691 375 ASP D CA 1
ATOM 13188 C C . ASP D 1 375 ? 2.72015 77.18622 15.63646 1.000 68.86509 375 ASP D C 1
ATOM 13189 O O . ASP D 1 375 ? 1.75280 77.05511 14.87761 1.000 67.04333 375 ASP D O 1
ATOM 13194 N N . LEU D 1 376 ? 3.71793 76.30582 15.67916 1.000 66.60918 376 LEU D N 1
ATOM 13195 C CA . LEU D 1 376 ? 3.76698 75.12858 14.81797 1.000 62.76663 376 LEU D CA 1
ATOM 13196 C C . LEU D 1 376 ? 3.49961 73.82812 15.56121 1.000 63.61175 376 LEU D C 1
ATOM 13197 O O . LEU D 1 376 ? 2.86865 72.92554 15.00467 1.000 59.51383 376 LEU D O 1
ATOM 13202 N N . ILE D 1 377 ? 3.95366 73.71456 16.81268 1.000 61.38967 377 ILE D N 1
ATOM 13203 C CA . ILE D 1 377 ? 3.81814 72.50389 17.61573 1.000 58.54534 377 ILE D CA 1
ATOM 13204 C C . ILE D 1 377 ? 3.47222 72.90464 19.04427 1.000 60.80724 377 ILE D C 1
ATOM 13205 O O . ILE D 1 377 ? 3.45576 74.08467 19.39718 1.000 63.66114 377 ILE D O 1
ATOM 13210 N N . GLY D 1 378 ? 3.22085 71.89874 19.87882 1.000 65.64901 378 GLY D N 1
ATOM 13211 C CA . GLY D 1 378 ? 3.10497 72.07930 21.31473 1.000 59.92911 378 GLY D CA 1
ATOM 13212 C C . GLY D 1 378 ? 1.75580 71.73207 21.90817 1.000 56.82761 378 GLY D C 1
ATOM 13213 O O . GLY D 1 378 ? 1.67442 71.51461 23.12503 1.000 62.15462 378 GLY D O 1
ATOM 13214 N N . ASN D 1 379 ? 0.69165 71.67339 21.11226 1.000 57.37795 379 ASN D N 1
ATOM 13215 C CA . ASN D 1 379 ? -0.61689 71.27936 21.63320 1.000 59.82187 379 ASN D CA 1
ATOM 13216 C C . ASN D 1 379 ? -1.46665 70.74590 20.48321 1.000 59.75405 379 ASN D C 1
ATOM 13217 O O . ASN D 1 379 ? -0.98056 70.56096 19.36227 1.000 63.20142 379 ASN D O 1
ATOM 13222 N N . PHE D 1 380 ? -2.74262 70.48088 20.76968 1.000 61.44274 380 PHE D N 1
ATOM 13223 C CA . PHE D 1 380 ? -3.66265 69.89754 19.80221 1.000 66.18550 380 PHE D CA 1
ATOM 13224 C C . PHE D 1 380 ? -4.63807 70.92319 19.23190 1.000 69.17716 380 PHE D C 1
ATOM 13225 O O . PHE D 1 380 ? -5.76935 70.56932 18.87468 1.000 63.81988 380 PHE D O 1
ATOM 13233 N N . LEU D 1 381 ? -4.23276 72.18805 19.15484 1.000 67.61829 381 LEU D N 1
ATOM 13234 C CA . LEU D 1 381 ? -5.07733 73.18801 18.52260 1.000 63.91556 381 LEU D CA 1
ATOM 13235 C C . LEU D 1 381 ? -5.10995 72.95340 17.01481 1.000 67.45306 381 LEU D C 1
ATOM 13236 O O . LEU D 1 381 ? -4.07310 72.63985 16.41468 1.000 64.81474 381 LEU D O 1
ATOM 13241 N N . PRO D 1 382 ? -6.28034 73.07331 16.38525 1.000 68.79268 382 PRO D N 1
ATOM 13242 C CA . PRO D 1 382 ? -6.36671 72.90599 14.92847 1.000 64.13922 382 PRO D CA 1
ATOM 13243 C C . PRO D 1 382 ? -5.35422 73.76463 14.18510 1.000 56.44762 382 PRO D C 1
ATOM 13244 O O . PRO D 1 382 ? -5.11172 74.92101 14.53459 1.000 63.74498 382 PRO D O 1
ATOM 13248 N N . GLY D 1 383 ? -4.75471 73.18031 13.14903 1.000 56.38003 383 GLY D N 1
ATOM 13249 C CA . GLY D 1 383 ? -3.70334 73.82264 12.39969 1.000 57.13614 383 GLY D CA 1
ATOM 13250 C C . GLY D 1 383 ? -2.29528 73.51013 12.86424 1.000 65.55467 383 GLY D C 1
ATOM 13251 O O . GLY D 1 383 ? -1.34758 73.69370 12.08716 1.000 63.23815 383 GLY D O 1
ATOM 13252 N N . LYS D 1 384 ? -2.12333 73.05152 14.10245 1.000 66.60953 384 LYS D N 1
ATOM 13253 C CA . LYS D 1 384 ? -0.79551 72.69474 14.58234 1.000 65.45767 384 LYS D CA 1
ATOM 13254 C C . LYS D 1 384 ? -0.32404 71.40034 13.93004 1.000 58.19680 384 LYS D C 1
ATOM 13255 O O . LYS D 1 384 ? -1.12579 70.54901 13.53275 1.000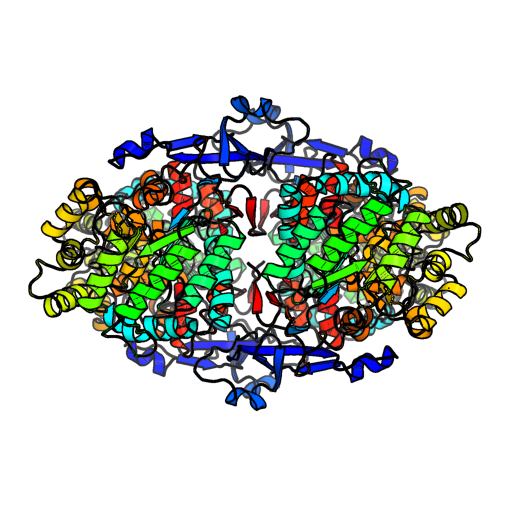 59.31351 384 LYS D O 1
ATOM 13260 N N . GLU D 1 385 ? 0.99459 71.25880 13.82688 1.000 58.02682 385 GLU D N 1
ATOM 13261 C CA . GLU D 1 385 ? 1.57994 70.04558 13.27420 1.000 63.43373 385 GLU D CA 1
ATOM 13262 C C . GLU D 1 385 ? 1.33618 68.86660 14.21141 1.000 62.58992 385 GLU D C 1
ATOM 13263 O O . GLU D 1 385 ? 1.45440 68.98783 15.43523 1.000 57.79929 385 GLU D O 1
ATOM 13269 N N . ALA D 1 386 ? 0.97869 67.72095 13.62765 1.000 64.23109 386 ALA D N 1
ATOM 13270 C CA . ALA D 1 386 ? 0.50226 66.56754 14.39679 1.000 61.04348 386 ALA D CA 1
ATOM 13271 C C . ALA D 1 386 ? 1.67792 65.69314 14.84395 1.000 61.46031 386 ALA D C 1
ATOM 13272 O O . ALA D 1 386 ? 1.94355 64.61261 14.31096 1.000 55.99243 386 ALA D O 1
ATOM 13274 N N . ASP D 1 387 ? 2.39607 66.19926 15.84471 1.000 57.41320 387 ASP D N 1
ATOM 13275 C CA . ASP D 1 387 ? 3.43097 65.45509 16.55684 1.000 60.92794 387 ASP D CA 1
ATOM 13276 C C . ASP D 1 387 ? 2.90625 65.12863 17.94676 1.000 58.20708 387 ASP D C 1
ATOM 13277 O O . ASP D 1 387 ? 2.67023 66.03852 18.74877 1.000 56.68790 387 ASP D O 1
ATOM 13282 N N . PHE D 1 388 ? 2.72840 63.84517 18.24209 1.000 53.92704 388 PHE D N 1
ATOM 13283 C CA . PHE D 1 388 ? 2.20560 63.49000 19.55287 1.000 57.21366 388 PHE D CA 1
ATOM 13284 C C . PHE D 1 388 ? 2.73354 62.13023 19.98636 1.000 55.24196 388 PHE D C 1
ATOM 13285 O O . PHE D 1 388 ? 3.30058 61.36947 19.19801 1.000 58.47003 388 PHE D O 1
ATOM 13293 N N . VAL D 1 389 ? 2.53384 61.84634 21.27087 1.000 48.31552 389 VAL D N 1
ATOM 13294 C CA . VAL D 1 389 ? 3.06451 60.67268 21.94413 1.000 50.92221 389 VAL D CA 1
ATOM 13295 C C . VAL D 1 389 ? 1.91394 59.96881 22.63952 1.000 50.25557 389 VAL D C 1
ATOM 13296 O O . VAL D 1 389 ? 1.18272 60.59059 23.42197 1.000 53.38977 389 VAL D O 1
ATOM 13300 N N . VAL D 1 390 ? 1.76262 58.67767 22.36400 1.000 49.05366 390 VAL D N 1
ATOM 13301 C CA . VAL D 1 390 ? 0.85313 57.82705 23.11904 1.000 51.29952 390 VAL D CA 1
ATOM 13302 C C . VAL D 1 390 ? 1.64579 57.21346 24.26511 1.000 54.07475 390 VAL D C 1
ATOM 13303 O O . VAL D 1 390 ? 2.65007 56.52685 24.04307 1.000 52.69788 390 VAL D O 1
ATOM 13307 N N . MET D 1 391 ? 1.22107 57.49274 25.49083 1.000 54.36831 391 MET D N 1
ATOM 13308 C CA . MET D 1 391 ? 1.91449 57.05932 26.68670 1.000 53.07311 391 MET D CA 1
ATOM 13309 C C . MET D 1 391 ? 1.06452 56.03181 27.40856 1.000 54.58731 391 MET D C 1
ATOM 13310 O O . MET D 1 391 ? -0.16610 56.15861 27.47962 1.000 56.10153 391 MET D O 1
ATOM 13315 N N . GLU D 1 392 ? 1.73638 55.02332 27.94564 1.000 49.58273 392 GLU D N 1
ATOM 13316 C CA . GLU D 1 392 ? 1.09323 53.97148 28.72017 1.000 57.57005 392 GLU D CA 1
ATOM 13317 C C . GLU D 1 392 ? 1.51518 54.12820 30.16952 1.000 59.89232 392 GLU D C 1
ATOM 13318 O O . GLU D 1 392 ? 2.61554 53.69404 30.54465 1.000 61.04128 392 GLU D O 1
ATOM 13324 N N . PRO D 1 393 ? 0.70711 54.76961 31.01524 1.000 60.27308 393 PRO D N 1
ATOM 13325 C CA . PRO D 1 393 ? 1.10029 54.93440 32.42015 1.000 65.61889 393 PRO D CA 1
ATOM 13326 C C . PRO D 1 393 ? 1.09164 53.61988 33.17644 1.000 62.22760 393 PRO D C 1
ATOM 13327 O O . PRO D 1 393 ? 1.49665 53.59386 34.35300 1.000 59.40708 393 PRO D O 1
ATOM 13331 N N . THR D 1 394 ? 0.62619 52.53609 32.53726 1.000 67.20469 394 THR D N 1
ATOM 13332 C CA . THR D 1 394 ? 0.55139 51.21456 33.15204 1.000 65.64740 394 THR D CA 1
ATOM 13333 C C . THR D 1 394 ? 1.68255 50.28735 32.69676 1.000 65.38361 394 THR D C 1
ATOM 13334 O O . THR D 1 394 ? 1.52432 49.06514 32.70155 1.000 66.89852 394 THR D O 1
ATOM 13338 N N . ALA D 1 395 ? 2.84268 50.84054 32.33793 1.000 59.40294 395 ALA D N 1
ATOM 13339 C CA . ALA D 1 395 ? 3.85537 50.04662 31.64798 1.000 55.62457 395 ALA D CA 1
ATOM 13340 C C . ALA D 1 395 ? 4.69070 49.16181 32.56651 1.000 54.41756 395 ALA D C 1
ATOM 13341 O O . ALA D 1 395 ? 5.25441 48.17419 32.08872 1.000 58.67975 395 ALA D O 1
ATOM 13343 N N . THR D 1 396 ? 4.75950 49.45836 33.86014 1.000 60.55431 396 THR D N 1
ATOM 13344 C CA . THR D 1 396 ? 5.48378 48.62428 34.80943 1.000 61.06885 396 THR D CA 1
ATOM 13345 C C . THR D 1 396 ? 4.61906 48.41105 36.04383 1.000 61.14046 396 THR D C 1
ATOM 13346 O O . THR D 1 396 ? 3.78199 49.26191 36.36808 1.000 56.44317 396 THR D O 1
ATOM 13350 N N . PRO D 1 397 ? 4.79363 47.28236 36.75052 1.000 65.08464 397 PRO D N 1
ATOM 13351 C CA . PRO D 1 397 ? 3.90839 46.99148 37.90172 1.000 51.72458 397 PRO D CA 1
ATOM 13352 C C . PRO D 1 397 ? 3.79605 48.09484 38.95219 1.000 50.33390 397 PRO D C 1
ATOM 13353 O O . PRO D 1 397 ? 2.67752 48.43053 39.36268 1.000 49.72241 397 PRO D O 1
ATOM 13357 N N . LEU D 1 398 ? 4.90841 48.69236 39.38333 1.000 44.71724 398 LEU D N 1
ATOM 13358 C CA . LEU D 1 398 ? 4.80827 49.75805 40.37847 1.000 51.92109 398 LEU D CA 1
ATOM 13359 C C . LEU D 1 398 ? 4.10546 50.98746 39.81245 1.000 57.68912 398 LEU D C 1
ATOM 13360 O O . LEU D 1 398 ? 3.24099 51.58392 40.47651 1.000 49.38549 398 LEU D O 1
ATOM 13365 N N . GLN D 1 399 ? 4.45520 51.37230 38.58216 1.000 54.01382 399 GLN D N 1
ATOM 13366 C CA . GLN D 1 399 ? 3.78656 52.50173 37.94898 1.000 60.43554 399 GLN D CA 1
ATOM 13367 C C . GLN D 1 399 ? 2.30083 52.22630 37.77674 1.000 51.47739 399 GLN D C 1
ATOM 13368 O O . GLN D 1 399 ? 1.47335 53.10561 38.02893 1.000 55.14729 399 GLN D O 1
ATOM 13370 N N . GLN D 1 400 ? 1.94434 51.01421 37.33731 1.000 52.77449 400 GLN D N 1
ATOM 13371 C CA . GLN D 1 400 ? 0.53499 50.68056 37.15791 1.000 50.01677 400 GLN D CA 1
ATOM 13372 C C . GLN D 1 400 ? -0.21787 50.73345 38.48040 1.000 55.88963 400 GLN D C 1
ATOM 13373 O O . GLN D 1 400 ? -1.35532 51.20995 38.53260 1.000 48.86967 400 GLN D O 1
ATOM 13379 N N . LEU D 1 401 ? 0.39825 50.24750 39.56211 1.000 55.24594 401 LEU D N 1
ATOM 13380 C CA . LEU D 1 401 ? -0.25002 50.31522 40.86881 1.000 56.85787 401 LEU D CA 1
ATOM 13381 C C . LEU D 1 401 ? -0.50450 51.76027 41.27702 1.000 53.47570 401 LEU D C 1
ATOM 13382 O O . LEU D 1 401 ? -1.62690 52.12696 41.65099 1.000 55.69505 401 LEU D O 1
ATOM 13387 N N . ARG D 1 402 ? 0.52895 52.60250 41.19579 1.000 47.92729 402 ARG D N 1
ATOM 13388 C CA . ARG D 1 402 ? 0.37046 53.98252 41.64029 1.000 48.98015 402 ARG D CA 1
ATOM 13389 C C . ARG D 1 402 ? -0.54809 54.77063 40.71394 1.000 58.17925 402 ARG D C 1
ATOM 13390 O O . ARG D 1 402 ? -1.17393 55.74195 41.14955 1.000 57.92785 402 ARG D O 1
ATOM 13398 N N . TYR D 1 403 ? -0.65675 54.36832 39.44518 1.000 56.43483 403 TYR D N 1
ATOM 13399 C CA . TYR D 1 403 ? -1.61363 55.01207 38.55006 1.000 59.32599 403 TYR D CA 1
ATOM 13400 C C . TYR D 1 403 ? -3.03742 54.55708 38.85019 1.000 55.10748 403 TYR D C 1
ATOM 13401 O O . TYR D 1 403 ? -3.97747 55.35574 38.77170 1.000 63.62830 403 TYR D O 1
ATOM 13410 N N . ASP D 1 404 ? -3.21479 53.27685 39.19306 1.000 55.29742 404 ASP D N 1
ATOM 13411 C CA . ASP D 1 404 ? -4.52096 52.78296 39.61741 1.000 56.68091 404 ASP D CA 1
ATOM 13412 C C . ASP D 1 404 ? -4.98917 53.47444 40.88669 1.000 60.62590 404 ASP D C 1
ATOM 13413 O O . ASP D 1 404 ? -6.19442 53.67425 41.07816 1.000 65.83381 404 ASP D O 1
ATOM 13418 N N . ASN D 1 405 ? -4.05622 53.82750 41.76871 1.000 64.04157 405 ASN D N 1
ATOM 13419 C CA . ASN D 1 405 ? -4.37489 54.46737 43.03748 1.000 64.19188 405 ASN D CA 1
ATOM 13420 C C . ASN D 1 405 ? -4.41996 55.99112 42.94476 1.000 63.86074 405 ASN D C 1
ATOM 13421 O O . ASN D 1 405 ? -4.49663 56.65857 43.98085 1.000 68.75970 405 ASN D O 1
ATOM 13426 N N . SER D 1 406 ? -4.33266 56.55531 41.74320 1.000 61.31140 406 SER D N 1
ATOM 13427 C CA . SER D 1 406 ? -4.42749 57.99667 41.54157 1.000 69.60357 406 SER D CA 1
ATOM 13428 C C . SER D 1 406 ? -5.85023 58.37103 41.14088 1.000 72.85364 406 SER D C 1
ATOM 13429 O O . SER D 1 406 ? -6.43359 57.74538 40.24855 1.000 71.27085 406 SER D O 1
ATOM 13432 N N . VAL D 1 407 ? -6.40029 59.39682 41.78755 1.000 71.41272 407 VAL D N 1
ATOM 13433 C CA . VAL D 1 407 ? -7.75064 59.85949 41.50778 1.000 75.78053 407 VAL D CA 1
ATOM 13434 C C . VAL D 1 407 ? -7.74992 61.15588 40.70721 1.000 70.03171 407 VAL D C 1
ATOM 13435 O O . VAL D 1 407 ? -8.52747 61.30433 39.76203 1.000 72.50257 407 VAL D O 1
ATOM 13437 N N . SER D 1 408 ? -6.86926 62.08732 41.04716 1.000 67.57306 408 SER D N 1
ATOM 13438 C CA . SER D 1 408 ? -6.82019 63.38059 40.38575 1.000 67.20792 408 SER D CA 1
ATOM 13439 C C . SER D 1 408 ? -5.85417 63.36767 39.20200 1.000 74.22479 408 SER D C 1
ATOM 13440 O O . SER D 1 408 ? -4.94595 62.53591 39.10883 1.000 68.17252 408 SER D O 1
ATOM 13443 N N . LEU D 1 409 ? -6.06388 64.32163 38.29036 1.000 69.44995 409 LEU D N 1
ATOM 13444 C CA . LEU D 1 409 ? -5.20571 64.43119 37.11520 1.000 63.48078 409 LEU D CA 1
ATOM 13445 C C . LEU D 1 409 ? -3.78593 64.82353 37.50118 1.000 63.25220 409 LEU D C 1
ATOM 13446 O O . LEU D 1 409 ? -2.81274 64.32874 36.91234 1.000 67.95771 409 LEU D O 1
ATOM 13451 N N . VAL D 1 410 ? -3.64766 65.70423 38.49510 1.000 62.64393 410 VAL D N 1
ATOM 13452 C CA . VAL D 1 410 ? -2.32030 66.08405 38.96223 1.000 61.79804 410 VAL D CA 1
ATOM 13453 C C . VAL D 1 410 ? -1.58860 64.86928 39.51852 1.000 63.88992 410 VAL D C 1
ATOM 13454 O O . VAL D 1 410 ? -0.37126 64.73363 39.34267 1.000 61.46515 410 VAL D O 1
ATOM 13458 N N . ASP D 1 411 ? -2.31838 63.95412 40.16140 1.000 58.59971 411 ASP D N 1
ATOM 13459 C CA . ASP D 1 411 ? -1.72046 62.70772 40.63193 1.000 59.53266 411 ASP D CA 1
ATOM 13460 C C . ASP D 1 411 ? -1.18408 61.87011 39.47666 1.000 59.54815 411 ASP D C 1
ATOM 13461 O O . ASP D 1 411 ? -0.10374 61.27454 39.57942 1.000 53.14007 411 ASP D O 1
ATOM 13466 N N . LYS D 1 412 ? -1.93724 61.79018 38.37838 1.000 58.07779 412 LYS D N 1
ATOM 13467 C CA . LYS D 1 412 ? -1.48137 61.01481 37.23078 1.000 61.84999 412 LYS D CA 1
ATOM 13468 C C . LYS D 1 412 ? -0.23368 61.63213 36.61559 1.000 58.01386 412 LYS D C 1
ATOM 13469 O O . LYS D 1 412 ? 0.70576 60.91351 36.24937 1.000 56.73184 412 LYS D O 1
ATOM 13475 N N . LEU D 1 413 ? -0.20741 62.96260 36.49189 1.000 59.98724 413 LEU D N 1
ATOM 13476 C CA . LEU D 1 413 ? 0.99449 63.61989 35.98732 1.000 59.24665 413 LEU D CA 1
ATOM 13477 C C . LEU D 1 413 ? 2.18093 63.36253 36.90668 1.000 59.57631 413 LEU D C 1
ATOM 13478 O O . LEU D 1 413 ? 3.30461 63.14738 36.43821 1.000 54.68103 413 LEU D O 1
ATOM 13483 N N . PHE D 1 414 ? 1.94393 63.35802 38.22024 1.000 55.73517 414 PHE D N 1
ATOM 13484 C CA . PHE D 1 414 ? 3.02274 63.09969 39.16685 1.000 58.18530 414 PHE D CA 1
ATOM 13485 C C . PHE D 1 414 ? 3.55546 61.67981 39.01940 1.000 54.66074 414 PHE D C 1
ATOM 13486 O O . PHE D 1 414 ? 4.77268 61.45888 39.03956 1.000 57.21916 414 PHE D O 1
ATOM 13494 N N . VAL D 1 415 ? 2.65579 60.70692 38.86215 1.000 56.66711 415 VAL D N 1
ATOM 13495 C CA . VAL D 1 415 ? 3.06963 59.32001 38.66012 1.000 49.06244 415 VAL D CA 1
ATOM 13496 C C . VAL D 1 415 ? 3.90266 59.18867 37.39068 1.000 56.63290 415 VAL D C 1
ATOM 13497 O O . VAL D 1 415 ? 4.96888 58.56071 37.38670 1.000 52.48113 415 VAL D O 1
ATOM 13501 N N . MET D 1 416 ? 3.42196 59.77366 36.29152 1.000 56.49331 416 MET D N 1
ATOM 13502 C CA . MET D 1 416 ? 4.17049 59.72429 35.03853 1.000 57.06535 416 MET D CA 1
ATOM 13503 C C . MET D 1 416 ? 5.54101 60.38019 35.17403 1.000 56.50689 416 MET D C 1
ATOM 13504 O O . MET D 1 416 ? 6.52971 59.89607 34.61019 1.000 56.72495 416 MET D O 1
ATOM 13509 N N . MET D 1 417 ? 5.61711 61.48934 35.90938 1.000 58.67031 417 MET D N 1
ATOM 13510 C CA . MET D 1 417 ? 6.86857 62.23022 36.02132 1.000 54.40119 417 MET D CA 1
ATOM 13511 C C . MET D 1 417 ? 7.88809 61.50596 36.89556 1.000 54.15225 417 MET D C 1
ATOM 13512 O O . MET D 1 417 ? 9.09357 61.55880 36.61996 1.000 54.04977 417 MET D O 1
ATOM 13517 N N . THR D 1 418 ? 7.43951 60.87208 37.98265 1.000 50.72216 418 THR D N 1
ATOM 13518 C CA . THR D 1 418 ? 8.38081 60.29797 38.94270 1.000 58.71303 418 THR D CA 1
ATOM 13519 C C . THR D 1 418 ? 8.78318 58.85601 38.64058 1.000 58.80665 418 THR D C 1
ATOM 13520 O O . THR D 1 418 ? 9.89110 58.44414 39.01079 1.000 57.64979 418 THR D O 1
ATOM 13524 N N . LEU D 1 419 ? 7.92739 58.07896 37.97567 1.000 56.23552 419 LEU D N 1
ATOM 13525 C CA . LEU D 1 419 ? 8.19927 56.66888 37.71999 1.000 57.07380 419 LEU D CA 1
ATOM 13526 C C . LEU D 1 419 ? 8.39501 56.33467 36.25000 1.000 54.84809 419 LEU D C 1
ATOM 13527 O O . LEU D 1 419 ? 8.66551 55.17572 35.92900 1.000 63.11612 419 LEU D O 1
ATOM 13532 N N . GLY D 1 420 ? 8.24999 57.29959 35.35312 1.000 57.54850 420 GLY D N 1
ATOM 13533 C CA . GLY D 1 420 ? 8.26724 57.02064 33.93119 1.000 49.02427 420 GLY D CA 1
ATOM 13534 C C . GLY D 1 420 ? 9.66527 56.95265 33.34029 1.000 57.56145 420 GLY D C 1
ATOM 13535 O O . GLY D 1 420 ? 10.57765 57.66418 33.75713 1.000 60.32470 420 GLY D O 1
ATOM 13536 N N . ASP D 1 421 ? 9.81951 56.07277 32.35774 1.000 50.50532 421 ASP D N 1
ATOM 13537 C CA . ASP D 1 421 ? 11.02821 56.01752 31.54351 1.000 52.37637 421 ASP D CA 1
ATOM 13538 C C . ASP D 1 421 ? 10.59090 55.73593 30.10986 1.000 46.85526 421 ASP D C 1
ATOM 13539 O O . ASP D 1 421 ? 9.42299 55.91865 29.75001 1.000 47.95197 421 ASP D O 1
ATOM 13544 N N . ASP D 1 422 ? 11.52177 55.25046 29.28333 1.000 46.39450 422 ASP D N 1
ATOM 13545 C CA . ASP D 1 422 ? 11.20514 55.01700 27.87661 1.000 50.65680 422 ASP D CA 1
ATOM 13546 C C . ASP D 1 422 ? 10.09634 53.98707 27.70209 1.000 47.09563 422 ASP D C 1
ATOM 13547 O O . ASP D 1 422 ? 9.36941 54.02857 26.70505 1.000 46.89500 422 ASP D O 1
ATOM 13552 N N . ARG D 1 423 ? 9.94302 53.06573 28.65678 1.000 47.27114 423 ARG D N 1
ATOM 13553 C CA . ARG D 1 423 ? 8.87827 52.07338 28.56953 1.000 47.20447 423 ARG D CA 1
ATOM 13554 C C . ARG D 1 423 ? 7.48268 52.68698 28.65600 1.000 45.97389 423 ARG D C 1
ATOM 13555 O O . ARG D 1 423 ? 6.52229 52.07518 28.17720 1.000 48.26690 423 ARG D O 1
ATOM 13563 N N . SER D 1 424 ? 7.34300 53.88099 29.23182 1.000 43.15674 424 SER D N 1
ATOM 13564 C CA . SER D 1 424 ? 6.03770 54.53200 29.25296 1.000 52.33350 424 SER D CA 1
ATOM 13565 C C . SER D 1 424 ? 5.60176 55.01552 27.87611 1.000 55.82030 424 SER D C 1
ATOM 13566 O O . SER D 1 424 ? 4.42602 55.35522 27.70432 1.000 51.18533 424 SER D O 1
ATOM 13569 N N . ILE D 1 425 ? 6.50796 55.06217 26.90239 1.000 50.31394 425 ILE D N 1
ATOM 13570 C CA . ILE D 1 425 ? 6.19161 55.54145 25.56137 1.000 50.57616 425 ILE D CA 1
ATOM 13571 C C . ILE D 1 425 ? 5.74664 54.34385 24.72810 1.000 49.55420 425 ILE D C 1
ATOM 13572 O O . ILE D 1 425 ? 6.55944 53.48530 24.37693 1.000 47.14204 425 ILE D O 1
ATOM 13577 N N . TYR D 1 426 ? 4.44674 54.27766 24.42451 1.000 49.15173 426 TYR D N 1
ATOM 13578 C CA . TYR D 1 426 ? 3.89112 53.17275 23.65249 1.000 47.85199 426 TYR D CA 1
ATOM 13579 C C . TYR D 1 426 ? 4.06499 53.39776 22.15203 1.000 45.10189 426 TYR D C 1
ATOM 13580 O O . TYR D 1 426 ? 4.42966 52.47054 21.42208 1.000 46.88442 426 TYR D O 1
ATOM 13589 N N . ARG D 1 427 ? 3.82188 54.62148 21.67981 1.000 54.15622 427 ARG D N 1
ATOM 13590 C CA . ARG D 1 427 ? 3.91967 54.96683 20.26523 1.000 50.98292 427 ARG D CA 1
ATOM 13591 C C . ARG D 1 427 ? 4.26951 56.44292 20.13001 1.000 41.80301 427 ARG D C 1
ATOM 13592 O O . ARG D 1 427 ? 3.90107 57.26013 20.97624 1.000 47.81747 427 ARG D O 1
ATOM 13600 N N . THR D 1 428 ? 4.97243 56.77925 19.04882 1.000 48.74307 428 THR D N 1
ATOM 13601 C CA . THR D 1 428 ? 5.32442 58.16063 18.73576 1.000 51.88756 428 THR D CA 1
ATOM 13602 C C . THR D 1 428 ? 4.88813 58.49154 17.31476 1.000 51.55641 428 THR D C 1
ATOM 13603 O O . THR D 1 428 ? 5.17435 57.73547 16.37826 1.000 50.34220 428 THR D O 1
ATOM 13607 N N . TYR D 1 429 ? 4.16652 59.60170 17.17011 1.000 54.29184 429 TYR D N 1
ATOM 13608 C CA . TYR D 1 429 ? 3.69653 60.10047 15.88438 1.000 53.25486 429 TYR D CA 1
ATOM 13609 C C . TYR D 1 429 ? 4.42906 61.38858 15.52888 1.000 53.70279 429 TYR D C 1
ATOM 13610 O O . TYR D 1 429 ? 4.49119 62.31925 16.34050 1.000 58.01215 429 TYR D O 1
ATOM 13619 N N . VAL D 1 430 ? 4.96679 61.44265 14.31289 1.000 56.10280 430 VAL D N 1
ATOM 13620 C CA . VAL D 1 430 ? 5.62215 62.63046 13.77472 1.000 54.73435 430 VAL D CA 1
ATOM 13621 C C . VAL D 1 430 ? 5.01664 62.92627 12.40933 1.000 59.08219 430 VAL D C 1
ATOM 13622 O O . VAL D 1 430 ? 4.84216 62.01148 11.59536 1.000 55.50864 430 VAL D O 1
ATOM 13626 N N . ASP D 1 431 ? 4.66546 64.19704 12.17670 1.000 62.65513 431 ASP D N 1
ATOM 13627 C CA . ASP D 1 431 ? 4.05220 64.64227 10.92186 1.000 59.74978 431 ASP D CA 1
ATOM 13628 C C . ASP D 1 431 ? 2.78692 63.84335 10.61419 1.000 54.70611 431 ASP D C 1
ATOM 13629 O O . ASP D 1 431 ? 2.48803 63.53015 9.46042 1.000 61.65511 431 ASP D O 1
ATOM 13634 N N . GLY D 1 432 ? 2.03810 63.50271 11.65972 1.000 61.74580 432 GLY D N 1
ATOM 13635 C CA . GLY D 1 432 ? 0.81823 62.73712 11.48583 1.000 58.75972 432 GLY D CA 1
ATOM 13636 C C . GLY D 1 432 ? 1.01303 61.28029 11.13270 1.000 62.71305 432 GLY D C 1
ATOM 13637 O O . GLY D 1 432 ? 0.04166 60.61513 10.76132 1.000 59.17382 432 GLY D O 1
ATOM 13638 N N . ARG D 1 433 ? 2.23097 60.75604 11.25121 1.000 60.65885 433 ARG D N 1
ATOM 13639 C CA . ARG D 1 433 ? 2.54560 59.39113 10.85791 1.000 58.74814 433 ARG D CA 1
ATOM 13640 C C . ARG D 1 433 ? 3.15792 58.65502 12.04141 1.000 58.51781 433 ARG D C 1
ATOM 13641 O O . ARG D 1 433 ? 3.97056 59.21975 12.77947 1.000 57.70300 433 ARG D O 1
ATOM 13644 N N . LEU D 1 434 ? 2.76809 57.39390 12.22059 1.000 55.27610 434 LEU D N 1
ATOM 13645 C CA . LEU D 1 434 ? 3.36850 56.54741 13.24933 1.000 53.86629 434 LEU D CA 1
ATOM 13646 C C . LEU D 1 434 ? 4.82119 56.27749 12.87509 1.000 55.64075 434 LEU D C 1
ATOM 13647 O O . LEU D 1 434 ? 5.09250 55.62163 11.86361 1.000 58.80679 434 LEU D O 1
ATOM 13652 N N . VAL D 1 435 ? 5.76585 56.79281 13.66452 1.000 53.65064 435 VAL D N 1
ATOM 13653 C CA . VAL D 1 435 ? 7.18324 56.60948 13.36614 1.000 52.07254 435 VAL D CA 1
ATOM 13654 C C . VAL D 1 435 ? 7.91622 55.76056 14.39371 1.000 55.51434 435 VAL D C 1
ATOM 13655 O O . VAL D 1 435 ? 9.09265 55.43208 14.16574 1.000 51.88661 435 VAL D O 1
ATOM 13659 N N . TYR D 1 436 ? 7.28028 55.39143 15.50584 1.000 50.55626 436 TYR D N 1
ATOM 13660 C CA . TYR D 1 436 ? 7.91340 54.49158 16.46135 1.000 48.38587 436 TYR D CA 1
ATOM 13661 C C . TYR D 1 436 ? 6.86537 53.66993 17.19638 1.000 50.89833 436 TYR D C 1
ATOM 13662 O O . TYR D 1 436 ? 5.86523 54.21280 17.67400 1.000 52.25192 436 TYR D O 1
ATOM 13671 N N . GLU D 1 437 ? 7.11464 52.36762 17.29636 1.000 50.04951 437 GLU D N 1
ATOM 13672 C CA . GLU D 1 437 ? 6.32799 51.45496 18.11272 1.000 51.12426 437 GLU D CA 1
ATOM 13673 C C . GLU D 1 437 ? 7.23513 50.85494 19.17443 1.000 49.76318 437 GLU D C 1
ATOM 13674 O O . GLU D 1 437 ? 8.31378 50.34849 18.85211 1.000 53.89315 437 GLU D O 1
ATOM 13680 N N . ARG D 1 438 ? 6.80817 50.91630 20.43586 1.000 50.68241 438 ARG D N 1
ATOM 13681 C CA . ARG D 1 438 ? 7.52472 50.19138 21.48037 1.000 52.60353 438 ARG D CA 1
ATOM 13682 C C . ARG D 1 438 ? 7.33790 48.69119 21.31129 1.000 54.31510 438 ARG D C 1
ATOM 13683 O O . ARG D 1 438 ? 8.31298 47.95167 21.13355 1.000 55.90863 438 ARG D O 1
ATOM 13691 N N . ASN D 1 439 ? 6.08070 48.24376 21.39796 1.000 55.49407 439 ASN D N 1
ATOM 13692 C CA . ASN D 1 439 ? 5.54510 46.89474 21.14606 1.000 60.42014 439 ASN D CA 1
ATOM 13693 C C . ASN D 1 439 ? 4.37659 46.66887 22.10760 1.000 63.68849 439 ASN D C 1
ATOM 13694 O O . ASN D 1 439 ? 3.33392 46.12737 21.73589 1.000 64.48689 439 ASN D O 1
#

CATH classification: 3.20.20.140

Sequence (1737 aa):
EHTLKAVRGSFIDVTRTIDNPEEIASALRFIEDGLLLIKQGKVEWFGEWENGKHQIPDTIRVRDYRGKLIVPGFVDTHIHYPQSEMVGAYGEQLLEWLNKHTFPTERRYEDLEYAREMSAFFIKQLLRNGTTTALVFGTVHPQSVDALFEAASHINMRMIAGKVMMDRNAPDYLLDTAESSYHQSKELIERWHKNGRLLYAITPRFAPTSSPEQMAMAQRLKEEYPDTWVHTHLCENKDEIAWVKSLYPDHDGYLDVYHQYGLTGKNCVFAHCVHLEEKEWDRLSETKSSIAFCPTSNLYLGSGLFNLKKAWQKKVKVGMGTDIGAGTTFNMLQTLNEAYKVLQLQGYRLSAYEAFYLATLGGAKSLGLDDLIGNFLPGKEADFVVMEPTATPLQQLRRYDNSVSLVDKLFVMMTLGDDRSIYRTYVDGRLVYERNEHTLKAVRGSFIDVTRTIDNPEEIASALRFIEDGLLLIKQGKVEWFGEWENGKHQIPDTIRVRDYRGKLIVPGFVDTHIHYPQSEMVGAYGEQLLEWLNKHTFPTERRYEDLEYAREMSAFFIKQLLRNGTTTALVFGTVHPQSVDALFEAASHINMRMIAGKVMMDRNAPDYLLDTAESSYHQSKELIERWHKNGRLLYAITPRFAPTSSPEQMAMAQRLKEEYPDTWVHTHLCENKDEIAWVKSLYPDHDGYLDVYHQYGLTGKNCVFAHCVHLEEKEWDRLSETKSSIAFCPTSNLYLGSGLFNLKKAWQKKVKVGMGTDIGAGTTFNMLQTLNEAYKVLQLQGYRLSAYEAFYLATLGGAKSLGLDDLIGNFLPGKEADFVVMEPTATPLQQLRYDNSVSLVDKLFVMMTLGDDRSIYRTYVDGRLVYERNEHTLKAVRGSFIDVTRTIDNPEEIASALRFIEDGLLLIKQGKVEWFGEWENGKHQIPDTIRVRDYRGKLIVPGFVDTHIHYPQSEMVGAYGEQLLEWLNKHTFPTERRYEDLEYAREMSAFFIKQLLRRNGTTTALVFGTVHPQSVDALFEAASHINMRMIAGKVMMDRNAPDYLLDTAESSYHQSKELIERWHKNGRLLYAITPRFAPTSSPEQMAMAQRLKEEYPDTWVHTHLCENKDEIAWVKSLYPDHDGYLDVYHQYGLTGKNCVFAHCVHLEEKEWDRLSETKSSIAFCPTSNLYLGSGLFNLKKAWQKKVKVGMGTDIGAGTTFNMLQTLNEAYKVLQLQGYRLSAYEAFYLATLGGAKSLGLDDLIGNFLPGKEADFVVMEPTATPLQQLRYDNSVSLVDKLFVMMTLGDDRSIYRTYVDGRLVYERNLKAVRGSFIDVTRRTIDNPEEIASALRFIEDGLLLIKQGKVEWFGEWENGKHQIPDTIRVRDYRGKLIVPGFVDTHIHYPQSEMVGAYGEQLLEWLNKHTFPTERRYEDLEYAREMSAFFIKQLLRNGTTTALVFGTVHPQSVDALFEAASHINMRMIAGKVMMDRNAPDYLLDTAESSYHQSKELIERWHKNGRLLYAITPRFAPTSSPEQMAMAQRLKEEYPDTWVHTHLCENKDEIAWVKSLYPDHDGYLDVYHQYGLTGKNCVFAHCVHLEEKEWDRLSETKSSIAFCPTSNLYLGSGLFNLKKAWQKKVKVGMGTDIGAGTTFNMLQTLNEAYKVLQLQGYRLSAYEAFYLATLGGAKSLGLDDLIGNFLPGKEADFVVMEPTATPLQQLRYDNSVSLVDKLFVMMTLGDDRSIYRTYVDGRLVYERN

Solvent-accessible surface area: 52206 Å² total; per-residue (Å²): 157,120,49,28,20,0,0,35,0,16,1,0,0,0,38,114,46,14,73,65,20,148,59,0,58,82,2,27,62,82,23,96,45,0,0,0,1,4,73,110,11,100,5,80,59,19,12,79,24,123,97,0,92,142,66,34,53,156,83,33,92,36,37,29,7,96,43,21,13,0,0,2,4,4,0,0,0,0,0,8,1,0,6,1,3,4,26,1,44,26,17,53,74,14,40,36,23,20,84,109,29,4,4,58,13,2,30,105,2,68,80,100,72,44,0,50,111,7,1,52,34,0,8,121,10,0,6,29,8,0,0,1,0,0,0,0,0,1,1,7,38,40,38,0,0,36,9,0,0,111,23,0,47,110,30,48,1,21,0,0,0,0,0,0,0,0,27,54,62,18,46,131,111,2,54,17,79,17,53,39,0,4,108,56,0,77,118,3,6,121,75,23,27,138,66,63,15,1,12,0,0,0,0,0,3,8,0,0,0,0,16,54,114,0,0,45,34,0,46,105,0,30,120,73,39,100,64,0,15,0,0,1,12,0,0,4,11,129,96,8,46,62,84,1,58,85,55,12,103,139,46,119,32,2,0,10,0,0,53,102,35,37,1,19,15,77,33,0,0,0,0,0,1,15,48,25,60,118,68,19,14,73,71,0,37,82,29,135,1,0,0,0,0,0,0,6,0,1,1,10,2,18,6,14,51,0,63,1,136,22,0,38,79,33,118,10,46,12,0,0,0,2,8,0,1,12,0,12,25,5,2,0,7,51,0,5,17,15,1,3,4,0,0,12,41,62,70,34,60,3,50,9,40,4,3,10,6,3,1,0,3,4,0,0,59,0,0,38,5,31,120,66,6,5,6,4,63,92,48,16,18,2,9,0,0,0,0,7,4,14,25,16,8,17,1,7,8,6,30,12,22,6,142,37,38,27,15,52,8,10,1,8,6,16,26,3,11,17,44,0,0,6,6,0,0,0,22,2,70,40,35,33,16,56,61,85,154,55,34,19,0,0,26,2,19,0,0,1,0,33,121,48,10,98,86,35,88,36,0,45,88,3,22,66,86,27,108,52,0,0,0,1,3,61,102,13,94,4,82,62,25,15,72,32,113,98,0,93,147,65,31,56,153,91,38,28,35,5,31,3,97,40,23,18,0,2,2,6,4,1,0,0,0,0,6,1,0,6,1,4,2,17,2,34,35,39,23,97,9,40,92,12,15,79,64,44,4,4,59,18,0,32,82,0,62,47,61,48,60,0,117,39,6,1,39,31,0,11,97,10,0,11,28,8,0,0,1,0,0,0,0,0,0,0,9,33,41,43,0,0,30,17,0,0,102,29,0,44,36,35,40,0,19,0,0,0,0,0,0,0,0,26,51,59,19,43,93,113,0,60,16,81,16,102,37,0,3,103,53,1,75,98,2,4,125,101,14,24,121,71,62,15,2,11,1,0,0,0,0,2,7,0,0,1,0,13,52,107,0,0,42,18,0,46,101,0,31,118,71,34,100,71,2,18,1,0,1,10,0,0,6,6,131,84,0,20,60,74,1,102,83,51,12,101,141,48,88,10,1,2,21,0,0,47,102,33,36,1,24,15,69,41,0,1,0,0,0,1,18,47,22,93,88,104,9,8,70,77,0,32,119,23,134,1,0,0,0,0,0,0,6,0,2,10,10,2,40,4,20,68,0,36,0,51,66,0,36,149,47,144,8,54,10,0,0,0,2,8,0,2,13,0,14,24,3,0,0,10,57,0,7,14,18,1,3,10,0,0,40,63,42,65,86,64,3,40,8,67,6,3,18,5,3,1,0,2,4,0,0,51,1,0,37,2,43,125,66,6,5,6,4,60,90,46,16,17,2,9,0,0,0,1,4,9,13,24,19,6,15,4,10,36,9,55,20,22,3,112,40,54,48,28,58,13,10,4,12,11,17,30,3,16,23,39,1,0,5,3,0,0,0,18,1,18,24,35,33,21,57,62,93,155,60,33,46,0,0,28,0,16,1,0,0,0,43,108,44,8,79,52,37,91,61,1,65,83,1,28,66,73,14,122,47,0,0,0,1,3,23,134,11,104,6,95,61,17,10,84,35,112,100,0,87,144,75,26,69,114,128,46,82,45,69,72,7,124,64,39,6,0,2,2,4,2,0,0,0,0,0,8,1,0,6,1,0,3,20,3,11,131,16,58,84,9,45,44,14,14,91,54,23,4,3,56,11,1,120,66,0,76,34,91,34,26,0,93,6,7,1,55,15,1,10,58,9,0,5,14,6,0,0,2,0,0,0,0,0,0,0,6,30,18,93,1,0,23,16,0,0,38,16,0,48,113,36,41,0,19,0,0,0,0,0,0,1,0,29,51,63,18,47,132,68,1,59,18,77,15,100,35,0,5,94,54,1,70,87,0,5,92,96,29,21,129,64,63,15,3,12,0,0,1,0,1,2,6,0,0,1,0,12,57,108,1,0,44,20,0,49,102,0,28,118,75,44,98,68,2,17,0,0,0,11,0,0,5,8,140,82,0,37,64,78,1,64,82,52,14,98,142,47,114,24,1,0,17,0,0,47,104,36,33,0,21,15,143,20,0,1,0,0,0,1,17,49,26,66,84,66,18,7,50,82,0,32,121,29,92,0,0,0,0,0,0,0,4,0,0,1,7,0,17,9,15,50,0,51,1,101,61,0,42,105,31,134,9,45,12,0,0,1,1,6,0,3,9,0,13,24,4,1,0,10,45,0,4,12,14,1,6,3,0,0,10,47,68,67,32,59,2,48,4,46,4,2,13,5,2,0,0,2,5,0,0,50,1,0,34,3,46,82,65,6,5,7,4,63,76,48,21,17,2,9,0,0,0,6,16,2,27,12,22,8,10,3,13,32,9,32,53,55,6,139,53,29,55,36,33,12,18,1,2,9,12,25,5,16,18,40,0,0,9,20,0,0,0,20,0,37,51,15,3,29,53,40,111,62,2,0,25,1,14,1,2,0,0,29,129,59,38,66,84,39,96,38,1,63,73,4,28,64,70,18,127,52,0,0,0,22,6,46,110,11,109,5,52,72,20,11,82,41,115,93,0,83,149,80,30,75,116,119,66,81,42,57,69,3,125,56,39,6,0,0,2,5,4,0,1,1,0,1,8,1,0,8,0,0,3,16,9,22,37,49,25,54,13,52,54,8,20,88,88,54,1,2,59,9,0,116,48,0,51,49,65,39,42,0,113,19,11,0,58,18,0,12,53,9,0,10,11,8,0,0,1,0,0,0,0,0,0,0,8,21,30,61,0,0,30,2,0,0,73,25,0,42,112,41,45,0,20,0,0,0,0,0,0,0,0,29,58,60,15,41,91,86,0,60,15,75,17,51,38,0,22,114,52,0,17,100,1,5,135,100,23,22,134,61,58,16,1,16,0,0,0,0,1,2,8,0,0,1,0,11,58,105,1,0,46,46,1,57,98,0,33,115,82,52,107,68,6,18,1,0,1,13,0,0,8,18,58,85,1,47,61,81,0,54,81,63,12,106,143,46,113,30,3,1,13,0,0,48,103,36,26,1,18,17,72,37,2,2,0,0,1,0,15,70,16,125,64,72,16,4,79,88,0,26,83,28,126,1,0,0,0,1,0,1,4,0,3,14,5,7,50,8,33,48,0,52,1,48,74,0,43,78,36,139,11,63,13,0,0,0,0,7,0,4,12,1,16,21,4,2,0,14,52,0,5,13,18,1,5,9,8,1,31,67,66,69,39,64,2,50,4,62,4,1,14,7,4,4,0,3,4,0,0,30,2,0,36,2,35,120,68,6,5,5,5,59,86,48,17,16,2,8,1,0,0,0,18,5,29,13,24,8,16,9,11,40,7,37,78,77,11,102,46,37,58,32,38,8,18,3,10,19,16,30,7,17,18,42,11,0,6,11,0,3,0,43,5,69,62,34,12,48,39,58

GO terms:
  GO:0008270 zinc ion binding (F, IDA)
  GO:0008892 guanine deaminase activity (F, IDA)
  GO:0018756 ammeline aminohydrolase activity (F, IMP)

B-factor: mean 51.33, std 12.27, range [20.58, 96.3]